Protein 2R2D (pdb70)

Foldseek 3Di:
DWKWKFKAFQAKKKAFCCQQFPCPDDADPVRHDDDTDIDIWTAIKMWIDDPPFIEIEFFFAALQCDDPPHLADVVCCVHMNGDGDNCNGRQNSQVLVVHALVRHQEYEQQAQFHTGCNCVLRHAEHEYEHAPQRVVVLVVCLVVVPNPDRRRNSSVCSNPVDDHNYDHHYQPDAWDAPDVQWIKGWLAAKQHHTGIKIGHQGDVAREAIEGAALHAECQCLDVVHTDRHNRPHHVSSVVSSVVVVVVCVVSVHHYDHNIYPVVSVVDDHNNRHIDD/DFKWKFKAFQAKKKAFCCQFFPCPDDADPVRNPDDTHIDIWTQIKMWIDDPVFIEIEFFFAALQCDDPPHLADPVCCVHMNGDGDNCSGRQNSQVLVVHALVRHQAYEQQAQFHTGCNCLLRRAEHEYEHAVVRVVVLVVCLVVVPNPDRRRNSSVCSNPVHDHNYDHHYQPDAWDDPDVQWIKGWLAAKQHGTGIWIGHQGDVDGEAIEGAALHAECQCLDVVHGDRHNRPHHVSSVVSSVVVCVVCVVSVHHYDHNIYPVVSVPDDHNSGGIGD/DWKWKFKAFQAWKKAFCCQFFPCPDDADPVRHDDDTDIDIWTAIKMWIDDVVAIEIEFFFAALQQDDPPGLAPPVCCVHMNGDGDNCNGRQNLQVLVVHALVRHQAYEQQAQFHTGPNCLLSHAEHEYEHAPQRVVVLVVCLVVVPNPDRRRNSSVCSNPVDDHNYDHDYQPDAWDDPDVQWIKGWLAAKQHGTGIKIGHQTDVAREAIEGAALHAECQCLDVVHTDRHNRPHHVSSVVSSVVVCVVCVVRVHHYDHNIYPVVVVVDDHNNGGIGD/DWKWKFKAFQAWKKAFCCQQFPPPDDADPVRNPDDTHIDIWTAIKMWMDDPVFIEIEFFFAALQQDDVPHLAPPVCCVHMNGDGDNQNGRQNLQVLVVHALVRHQEYEQQAQFHTGCNCLLRHAEHEYEHAPQRVVVLVVCLVVVPNPDRRRNSSVCSNPVHDHNYDHDYQPDAWDDPDVQWIKGWLAAKQHGTGIKIGHQGDPDREAIEGAALHAECQCLDVVHTDRHNRPDHVSSVVSSVVVCVVCVVGPHHYDHRIYPVVSVVDDHNNGGIGD/DFKWKFKAFQAKKKAFCCQQFPPPDDADPVRHPDDTHIDIWTQIKMWMDGPVFIEIEFFFAALQQDDPPGQADPVCCVHMNGDGDNCNGRQNLQVLVVHALARHQAYEQQAQFHGGCNCLLSHAEHEYEHAVQRVVVLVVCLVVVPNPDRRRNSSVCSNPVHDHNYDHHYQPHAWDAPHVQWIKGWLAAKQHGTGIWIGHQDDVDREAIEGAVLHAEVQCLDVVHTDRHNMPHHVSSVVSSVVVVVVCVVRVHHYDHNIYVVVPVPRCHRSNHIDD/DWKWKFKAFQAKKKAFCCQQFPCPDDADPVRNDDDGDIDIWTQIKMWIDDPVFIEIEFFFAALQQDDPPHLADPVCCVHMNGDGDNCNGRQNLQVLVVHALVRHQEYEQQAQFHTGCNCVLRHAEHEYEHAPQRVVVLVVCLVVVPNPDRRRNSSVCSNPVHDHNYDHDYQPRAKDAPDVQWIKGWLAAKQHGTGIWIGHQGDVAREAIEGAALRAEVQCLDVVHTDRHNRPHHVSSVVSSVVVCVVCVVSVHHYDHNIYPVVSVVDDHNNGGIDD

Secondary structure (DSSP, 8-state):
---EEEEEEEEEEEEEHHHHSTTSS---SSSTT----EEEEEEEEEEEE-SS-EEEE---S-TT-SSTT-SS-HHHHHHS-B---TT-SHHHHHHHTT--GGG-SEEE-S--STTTSTTGGG-SSSEEEEEHHHHHHHHHHHHTT--SSSS-HHHHHHHTTS---EEEEPTT--EEEEETTEEEEEEESSSSSSEEEEEEE-SSS-EEEEEETTS--HHHHSSSP---SS-S-HHHHHHHHHHHHHHHHHTTPEEEESS-HHHHHHSPPTTT--B-/---EEEEEEEEEEEEEHHHHSTTSS---SSSTT----EEEEEEEEEEEE-SS-EEEE---S-TT-SSTT-SS-HHHHHHS-B---TT-SHHHHHHHTT--GGG-SEEE-S--STTTSTTGGG-SSSEEEEEHHHHHHHHHHHHTT--SSSS-HHHHHHHHTS--EEEEEPTT--EEEEETTEEEEEEESSSSS-EEEEEEE-SSS-EEEEEETTS--HHHHSSSP---SS-S-HHHHHHHHHHHHHHHHHTTPEEEESS-HHHHHHSPPTTT--B-/---EEEEEEEEEEEEEHHHHSTTSS---SSSTTPPP-EEEEEEEEEEEEETTEEEEE---S-TT-SSTT-SS-HHHHHHS-B---TT-SHHHHHHHTT--GGG-SEEE-S--STTTSTTGGG-SSSEEEEEHHHHHHHHHHHHHT--SSSS-HHHHHHHTTS---EEEEPTT--EEEEETTEEEEEEESSSSSSEEEEEEE-SSS-EEEEEETTS--HHHHSSSP---SS-S-HHHHHHHHHHHHHHHHHHTPEEEESS-HHHHHHSPBTTT--B-/---EEEEEEEEEEEEEGGGTSTTSS---SSSTT----EEEEEEEEEEEE-SS-EEEE---S-TT-SSTT-SS-HHHHHHS-B---TT-SHHHHHHHTT--GGG-SEEE-S--STTTSTTGGG-SSSEEEEEHHHHHHHHHHHHTT--SSSS-HHHHHHHHTS--EEEEEPTT--EEEEETTEEEEEEESSSSS-EEEEEEE-SSS-EEEEEETTS-SHHHHSSSP---SS-S-HHHHHHHHHHHHHHHHHHTPEEEESS-HHHHHHSPBTTT--B-/---EEEEEEEEEEEEEHHHHSTTSS---SSSTT----EEEEEEEEEEEE-SS-EEEE---S-TT-SSTT-SS-HHHHHHS-B---TT-SHHHHHHTTT--GGG-SEEE-S-SSTTTSTTGGG-SSSEEEEEHHHHHHHHHHHHTT--SSSS-HHHHHHHHTS--EEEEEPTT--EEEEETTEEEEEEESSSSSSEEEEEEE-SSS-EEEEEETTS-SHHHHSSSP---SS-S-HHHHHHHHHHHHHHHHTTTPEEEESS-HHHHTTS-BTTS--B-/---EEEEEEEEEEEEEHHHHSTTSS--BTTB------EEEEEEEEEEEE-SS-EEEE---S-TT-SSTT-SS-HHHHHHS-B---TT-SHHHHHHHTT--GGG-SEEE-S--STTTSTTGGG-SSSEEEEEHHHHHHHHHHHHTT--SSSS-HHHHHHHTTS--EEEEEPTT--EEEEETTEEEEEEESSSSS-EEEEEEE-SSS-EEEEEETTS-SHHHHSSSP---SS-S-HHHHHHHHHHHHHHHHTTTPEEEESS-HHHHHHSPPTTT--B-

Sequence (1656 aa):
MGNKLLFVLDLGEIRRVDENFIIANSSTFVTPQQKPTVSSRLIDIPVSAYLIQQCTDDAATVLYDTGCHPEECMGTNGRWPAQSQLNAPYIGASECNLPERLRQLGLSSPDDISTVVLSHLHNDHAGCVEYFGKSRLIAHEDEFATAVVRYFATGDHSSPYIVKDIEAWLATPRNWDLVGRRDERERELAPGVVNLLNFGTGHASSGMLGLAVRLEKQPGFLLVSDACYTATNYGPPARRRAGVLHDTIGYDRTVSHIRRRQYAESRRSLTVLFGHDRREQFASLIKSTDGFYEMGNKLFVLDLGEIRRVDENFIIANSTTFVTPQKKPTVSSRLIDIPVSAYLIQQCTDATVLYDTGCHPEECMGTTNGRWPAQSQLLNAPYIIGASECNLPERLRQLGLSPDDISTVVLSHLHNDHAGCVEYFGKSRRLIAHEDEFATAVVRYFATGDHSSPYIVKDIEAWLATPRNWDLVGRDERRERELAPGVNLLNFGTGHASGMLGLAVRRLEKQPGFLLVSDACYTATNYGPPARRAGVLHDTIGYDRTVSHIRRQYAESRSLTVLLFGHDREQFASLIKSTDGFYEMGNKLFVLDLGEIRVDENFIIANSTFVTPQQKPTVSSSRLIDIPVSAYLIIQCTTDDATVLYDTGCHPECMGTTNGRWPAQSQLNAPYIGASECNLPERLRRQLGLSPDDISTVVLSHLHNDHAGCVEYFGKKSRLIAHEDEFATAVVRRYFATGDHSSPYIVKDIEAWLATPRNWDLVGRDERERELAPGVNNLLNFGTGHASSGMLGLAVRLEKQQPGFLLVSDACYTATNYGPPARRRAGVLHDTIGYDRTVSHIRQYAESRSLTVLFGHDREQFASLIKSTDGFYEMGNKLFVLDLGEIRVDENFIIANSTFVTPQKPTVSSRLIDIPVSAYLIQCTDATVLYDTGCHPECMGTNNGRWPAQQSQLNAPYIGASECNLPERLRQLGLSSPDDISSTVVLSHLHNDHAGCVEYFGKSRLIAHEDEFATAVVRRYFATGDHSSPYIVKDIEAWLATPRNWDLVGRDERERELAPGVNLLNFGTGHASSGMLGLAVRLEKKQQPGFLLVSDACYTATNYGPPARRAGVLHDTIGYDRTVSHIRQYAESSRRSSLTVLFGHDREQFASLIKSTDGFYEMMGGNKLFVLLDLGEIRVDENFIIANSTFVTPQKPTVSSRLIDIPVSAYLIQCTDATVLYDTGCHPECMGTNGRWPAQSQLNAPYIGASECNLPEERLRRQLGLSPDDDDISTVVVLSHLHNDHAGCVEYFGKSRLIAHEDEFATAVRYFATGDHSSPYIVKDIEAWLATTPRNWDLVGRDEEREREELAPGVNLLNFGTGHASSGMLGLAVRRLEKQQPGFLLVSDACYTATNYGPPARRRAGVLHDTIGYDRTVSHIRQYAESRSLTVLFGHDRREQFAASSLLIIKKSTDGFYEMGNKLFVLDLGEIRVDENFIIANSTFVTPQKPTVVSSRLIDIPVSAYLIQCTDDATVLYDTGCHPECMGTNNGRWPAQSQLNAPYIGASECNLPERLRQLGLSPDDISTVVLSHLHNDHAGCVEYFGKSRLIAHEDEFATAVRRYFATGDHSSPYIVKDIEAWLATPRNWDLVGRDERERELAPGVNLLNFGTGHASGMLGLAVRLEKQPGFLLVSDACYTATNYGPPARRAGVLHDTIGYDRTVSHIRQYAESRSLTVLFGHDREQFASLIKSTDGFYE

CATH classification: 3.60.15.10

Solvent-accessible surface area: 70997 Å² total; per-residue (Å²): 197,22,14,72,0,12,0,0,39,1,4,52,12,101,12,43,24,39,93,5,12,36,106,39,37,132,88,43,137,151,122,84,122,77,96,37,152,116,33,34,10,8,0,10,0,13,0,0,51,14,97,110,22,23,1,0,2,4,0,0,7,9,48,113,1,66,38,161,132,5,50,6,31,67,120,33,27,144,93,27,30,32,63,20,58,108,73,11,25,1,13,44,17,0,148,73,37,67,36,49,31,77,68,3,50,14,0,0,0,0,0,1,12,32,9,5,0,0,0,0,40,74,0,44,122,5,102,0,0,0,2,54,35,0,45,60,30,0,39,120,37,61,77,92,38,44,89,95,18,59,9,5,15,92,1,0,91,18,7,69,84,63,127,33,68,54,31,62,2,22,147,135,61,172,88,59,112,41,4,90,20,0,28,3,8,19,19,13,63,0,9,3,16,0,2,1,0,0,3,0,110,19,130,139,52,65,1,8,0,0,0,6,5,1,0,19,14,52,58,1,28,26,117,103,64,105,107,6,11,98,26,127,38,52,94,11,6,52,170,9,4,68,66,0,49,112,17,1,120,73,95,77,13,63,12,4,21,7,6,14,144,154,35,20,79,87,20,22,37,1,69,71,0,17,26,58,190,20,18,57,0,31,0,0,38,2,4,61,13,80,10,1,23,22,33,5,12,33,50,40,36,58,2,4,50,35,33,64,111,54,36,12,142,21,32,45,10,7,0,10,0,13,1,0,53,12,89,92,20,16,2,0,2,4,0,0,8,7,46,104,0,64,38,67,117,8,51,8,35,48,64,37,20,40,36,25,11,34,84,20,67,112,80,12,21,1,7,53,12,0,145,77,52,64,29,49,28,78,67,2,49,10,0,0,0,0,0,2,13,31,8,4,0,0,0,0,38,76,0,42,147,5,105,0,1,0,2,50,33,0,51,60,30,0,38,119,36,59,80,95,38,44,94,101,20,58,9,6,18,99,1,0,100,17,7,73,80,74,126,35,74,55,37,62,2,22,139,134,62,190,63,61,118,40,6,83,12,0,20,2,5,24,18,15,60,1,8,2,13,0,1,1,0,0,1,0,124,20,127,157,59,72,1,7,0,1,1,6,5,1,0,19,14,52,59,0,30,24,118,106,64,104,67,6,9,77,6,70,11,9,34,10,5,53,174,10,3,70,84,0,48,109,14,1,114,74,103,77,13,62,11,4,20,7,5,14,132,120,37,19,81,83,17,83,35,10,80,121,21,82,35,59,173,11,16,46,0,23,0,0,38,1,4,53,12,81,9,1,23,21,32,6,14,32,45,40,33,53,1,10,50,77,84,62,100,59,44,15,145,26,31,34,10,8,0,9,0,13,0,0,44,19,105,150,25,20,3,0,2,4,0,0,7,3,58,115,2,65,37,94,144,6,45,7,33,60,50,34,25,35,36,26,15,34,73,22,46,102,73,11,23,2,22,35,15,0,142,81,48,66,30,51,34,77,68,2,52,12,0,0,0,0,0,1,13,32,8,4,1,0,0,0,39,81,0,44,144,5,102,0,1,0,2,55,33,0,43,61,30,0,40,122,36,61,77,90,39,46,92,99,20,57,9,5,16,103,2,0,96,20,4,66,85,62,130,38,72,55,38,59,1,21,140,131,62,208,95,59,119,49,12,109,20,0,27,1,4,25,18,14,60,1,8,3,18,0,2,1,0,0,2,0,151,18,127,165,64,66,0,7,0,1,1,6,6,1,0,20,14,52,59,0,29,24,107,103,61,100,66,5,8,80,10,75,14,7,31,10,4,52,172,9,3,71,81,0,48,104,11,1,121,77,110,76,14,64,12,3,19,7,6,14,140,151,36,20,79,87,18,77,38,11,82,120,21,89,30,42,200,30,10,76,0,19,0,0,39,2,4,52,12,89,11,43,25,38,92,5,12,35,107,40,33,131,94,35,139,143,122,77,125,64,90,36,152,94,38,31,10,9,0,9,0,10,0,0,53,18,98,100,19,18,1,0,1,3,0,0,7,4,51,109,1,65,36,165,143,7,50,6,31,68,112,31,23,134,93,27,28,34,69,20,54,109,80,10,22,1,15,46,19,1,151,80,48,67,32,47,34,67,74,3,51,12,0,0,0,0,0,2,16,33,9,3,0,0,0,0,39,71,0,41,126,6,103,0,1,0,2,57,26,0,50,45,37,0,41,180,59,62,76,104,42,49,87,102,19,60,9,5,14,99,1,0,97,18,8,70,86,62,126,35,66,53,35,63,1,23,148,134,62,208,88,59,117,40,7,86,21,0,38,3,3,24,20,16,61,1,10,3,18,0,2,0,0,0,4,0,129,2,123,157,67,60,2,10,0,0,0,6,5,2,0,19,12,51,67,1,30,26,115,105,66,105,102,6,11,102,28,126,39,53,97,9,6,52,171,11,4,71,79,0,49,98,11,2,128,79,103,74,13,71,12,2,17,6,6,12,140,149,35,19,80,82,17,77,40,9,76,125,20,87,27,62,222,20,8,49,0,27,1,0,24,2,4,48,11,91,12,44,25,39,93,5,9,32,105,42,37,132,95,46,139,153,125,77,128,64,96,34,149,93,33,34,10,7,0,10,0,12,0,0,48,13,93,100,21,24,0,0,2,4,0,0,7,6,45,99,0,66,38,147,146,6,49,9,33,75,112,36,26,130,98,26,26,28,85,21,52,81,71,16,14,1,14,49,9,0,137,84,50,66,34,48,27,74,69,2,50,15,0,0,0,0,0,1,12,32,10,5,0,0,0,0,36,75,0,31,141,5,113,0,1,0,2,52,32,0,47,61,30,0,40,120,37,63,78,91,40,45,92,102,21,59,10,7,16,98,2,0,96,18,6,69,85,63,125,36,68,55,37,63,2,20,142,131,62,204,97,64,118,39,4,73,23,0,36,2,2,25,19,14,64,1,9,3,17,0,2,0,0,0,2,0,106,13,124,170,73,77,3,7,0,1,0,6,6,0,0,18,11,51,69,1,28,25,113,107,66,104,106,5,11,97,28,126,37,49,98,10,6,54,171,10,4,70,82,0,47,107,10,1,115,72,80,77,11,66,10,4,19,7,5,12,145,144,38,37,63,103,15,87,70,10,65,108,25,94,26,55,188,24,14,74,0,21,0,0,39,2,4,53,13,94,10,42,22,38,93,5,13,34,101,44,38,137,86,46,124,155,122,95,114,61,102,33,150,96,31,33,10,6,0,9,0,13,0,0,55,18,87,106,18,29,1,0,1,3,0,1,8,7,52,112,1,66,40,149,145,4,50,9,35,75,108,37,22,132,94,27,30,36,75,25,61,112,91,10,25,2,12,45,10,0,144,77,42,64,31,52,29,76,69,3,46,12,0,0,0,0,0,2,14,34,7,4,0,0,0,0,37,75,0,40,146,5,100,0,0,0,2,53,30,0,49,53,34,0,38,120,37,62,84,96,40,44,94,99,22,62,10,9,16,97,1,0,94,19,7,76,85,65,126,33,69,54,40,65,2,27,142,135,56,211,88,59,113,37,5,97,19,0,23,3,5,24,17,14,61,1,11,3,18,0,2,0,0,0,2,0,108,19,134,111,42,72,3,8,0,0,0,6,6,2,0,18,12,50,72,1,29,23,121,105,68,103,105,6,11,100,26,124,37,54,97,12,5,49,173,12,4,71,80,0,48,108,16,1,119,76,73,76,14,68,11,4,18,7,6,13,126,149,38,20,79,83,15,6,40,13,57,37,18,77,27,60

Radius of gyration: 41.33 Å; Cα contacts (8 Å, |Δi|>4): 3971; chains: 6; bounding box: 107×118×104 Å

B-factor: mean 35.8, std 9.72, range [11.14, 106.59]

Structure (mmCIF, N/CA/C/O backbone):
data_2R2D
#
_entry.id   2R2D
#
_cell.length_a   79.146
_cell.length_b   158.033
_cell.length_c   80.439
_cell.angle_alpha   90.00
_cell.angle_beta   104.48
_cell.angle_gamma   90.00
#
_symmetry.space_group_name_H-M   'P 1 21 1'
#
loop_
_entity.id
_entity.type
_entity.pdbx_description
1 polymer 'Zn-dependent hydrolases'
2 non-polymer 'ZINC ION'
3 non-polymer 'PHOSPHATE ION'
4 non-polymer GLYCEROL
5 water water
#
loop_
_atom_site.group_PDB
_atom_site.id
_atom_site.type_symbol
_atom_site.label_atom_id
_atom_site.label_alt_id
_atom_site.label_comp_id
_atom_site.label_asym_id
_atom_site.label_entity_id
_atom_site.label_seq_id
_atom_site.pdbx_PDB_ins_code
_atom_site.Cartn_x
_atom_site.Cartn_y
_atom_site.Cartn_z
_atom_site.occupancy
_atom_site.B_iso_or_equiv
_atom_site.auth_seq_id
_atom_site.auth_comp_id
_atom_site.auth_asym_id
_atom_site.auth_atom_id
_atom_site.pdbx_PDB_model_num
ATOM 1 N N . MET A 1 1 ? 25.289 16.402 -5.103 1.00 52.04 1 MET A N 1
ATOM 2 C CA . MET A 1 1 ? 24.692 17.782 -5.096 1.00 51.73 1 MET A CA 1
ATOM 3 C C . MET A 1 1 ? 23.165 17.752 -4.888 1.00 49.57 1 MET A C 1
ATOM 4 O O . MET A 1 1 ? 22.601 18.633 -4.216 1.00 49.38 1 MET A O 1
ATOM 9 N N . GLY A 1 2 ? 22.500 16.755 -5.480 1.00 46.77 2 GLY A N 1
ATOM 10 C CA . GLY A 1 2 ? 21.066 16.569 -5.264 1.00 43.05 2 GLY A CA 1
ATOM 11 C C . GLY A 1 2 ? 20.834 15.929 -3.895 1.00 40.45 2 GLY A C 1
ATOM 12 O O . GLY A 1 2 ? 21.687 15.156 -3.395 1.00 39.36 2 GLY A O 1
ATOM 13 N N . ASN A 1 3 ? 19.698 16.263 -3.281 1.00 38.01 3 ASN A N 1
ATOM 14 C CA . ASN A 1 3 ? 19.323 15.678 -1.989 1.00 35.53 3 ASN A CA 1
ATOM 15 C C . ASN A 1 3 ? 18.950 14.215 -2.192 1.00 34.45 3 ASN A C 1
ATOM 16 O O . ASN A 1 3 ? 18.385 13.866 -3.239 1.00 33.58 3 ASN A O 1
ATOM 21 N N . LYS A 1 4 ? 19.261 13.377 -1.201 1.00 33.23 4 LYS A N 1
ATOM 22 C CA . LYS A 1 4 ? 18.872 11.958 -1.225 1.00 31.39 4 LYS A CA 1
ATOM 23 C C . LYS A 1 4 ? 18.013 11.636 -0.008 1.00 31.40 4 LYS A C 1
ATOM 24 O O . LYS A 1 4 ? 18.390 12.005 1.105 1.00 32.90 4 LYS A O 1
ATOM 30 N N . LEU A 1 5 ? 16.889 10.955 -0.231 1.00 29.11 5 LEU A N 1
ATOM 31 C CA A LEU A 1 5 ? 15.960 10.624 0.854 0.50 28.59 5 LEU A CA 1
ATOM 32 C CA B LEU A 1 5 ? 15.953 10.619 0.840 0.50 28.40 5 LEU A CA 1
ATOM 33 C C . LEU A 1 5 ? 15.847 9.109 0.971 1.00 28.11 5 LEU A C 1
ATOM 34 O O . LEU A 1 5 ? 15.523 8.423 -0.015 1.00 26.73 5 LEU A O 1
ATOM 43 N N . PHE A 1 6 ? 16.119 8.619 2.184 1.00 26.71 6 PHE A N 1
ATOM 44 C CA . PHE A 1 6 ? 16.037 7.218 2.569 1.00 25.94 6 PHE A CA 1
ATOM 45 C C . PHE A 1 6 ? 14.850 7.029 3.503 1.00 25.81 6 PHE A C 1
ATOM 46 O O . PHE A 1 6 ? 14.680 7.778 4.491 1.00 26.85 6 PHE A O 1
ATOM 54 N N . VAL A 1 7 ? 14.052 6.009 3.199 1.00 24.45 7 VAL A N 1
ATOM 55 C CA . VAL A 1 7 ? 12.896 5.652 4.002 1.00 23.96 7 VAL A CA 1
ATOM 56 C C . VAL A 1 7 ? 13.287 4.515 4.953 1.00 23.71 7 VAL A C 1
ATOM 57 O O . VAL A 1 7 ? 13.627 3.411 4.515 1.00 23.55 7 VAL A O 1
ATOM 61 N N . LEU A 1 8 ? 13.215 4.787 6.259 1.00 22.97 8 LEU A N 1
ATOM 62 C CA . LEU A 1 8 ? 13.630 3.807 7.264 1.00 23.08 8 LEU A CA 1
ATOM 63 C C . LEU A 1 8 ? 12.419 3.098 7.888 1.00 24.10 8 LEU A C 1
ATOM 64 O O . LEU A 1 8 ? 11.581 3.740 8.508 1.00 23.87 8 LEU A O 1
ATOM 69 N N . ASP A 1 9 ? 12.351 1.779 7.715 1.00 23.81 9 ASP A N 1
ATOM 70 C CA . ASP A 1 9 ? 11.261 0.950 8.214 1.00 23.23 9 ASP A CA 1
ATOM 71 C C . ASP A 1 9 ? 11.538 0.668 9.679 1.00 23.29 9 ASP A C 1
ATOM 72 O O . ASP A 1 9 ? 12.439 -0.139 10.015 1.00 24.11 9 ASP A O 1
ATOM 77 N N . LEU A 1 10 ? 10.766 1.297 10.547 1.00 22.52 10 LEU A N 1
ATOM 78 C CA . LEU A 1 10 ? 10.978 1.121 11.977 1.00 22.95 10 LEU A CA 1
ATOM 79 C C . LEU A 1 10 ? 9.844 0.344 12.630 1.00 24.45 10 LEU A C 1
ATOM 80 O O . LEU A 1 10 ? 9.522 0.564 13.803 1.00 25.86 10 LEU A O 1
ATOM 85 N N . GLY A 1 11 ? 9.253 -0.574 11.868 1.00 24.81 11 GLY A N 1
ATOM 86 C CA . GLY A 1 11 ? 8.317 -1.560 12.417 1.00 24.82 11 GLY A CA 1
ATOM 87 C C . GLY A 1 11 ? 6.865 -1.130 12.407 1.00 25.25 11 GLY A C 1
ATOM 88 O O . GLY A 1 11 ? 6.444 -0.398 11.530 1.00 24.94 11 GLY A O 1
ATOM 89 N N . GLU A 1 12 ? 6.099 -1.619 13.370 1.00 25.36 12 GLU A N 1
ATOM 90 C CA . GLU A 1 12 ? 4.643 -1.439 13.361 1.00 26.27 12 GLU A CA 1
ATOM 91 C C . GLU A 1 12 ? 4.069 -1.415 14.772 1.00 24.92 12 GLU A C 1
ATOM 92 O O . GLU A 1 12 ? 4.668 -1.942 15.705 1.00 26.32 12 GLU A O 1
ATOM 98 N N . ILE A 1 13 ? 2.891 -0.826 14.902 1.00 24.44 13 ILE A N 1
ATOM 99 C CA . ILE A 1 13 ? 2.123 -0.851 16.165 1.00 23.48 13 ILE A CA 1
ATOM 100 C C . ILE A 1 13 ? 0.744 -1.413 15.864 1.00 24.16 13 ILE A C 1
ATOM 101 O O . ILE A 1 13 ? 0.165 -1.091 14.803 1.00 23.96 13 ILE A O 1
ATOM 106 N N A ARG A 1 14 ? 0.220 -2.207 16.795 0.50 23.65 14 ARG A N 1
ATOM 107 N N B ARG A 1 14 ? 0.201 -2.253 16.754 0.50 24.26 14 ARG A N 1
ATOM 108 C CA A ARG A 1 14 ? -1.124 -2.742 16.708 0.50 23.09 14 ARG A CA 1
ATOM 109 C CA B ARG A 1 14 ? -1.180 -2.748 16.605 0.50 24.50 14 ARG A CA 1
ATOM 110 C C A ARG A 1 14 ? -1.978 -1.881 17.628 0.50 23.24 14 ARG A C 1
ATOM 111 C C B ARG A 1 14 ? -2.084 -2.068 17.630 0.50 24.01 14 ARG A C 1
ATOM 112 O O A ARG A 1 14 ? -1.628 -1.663 18.790 0.50 23.79 14 ARG A O 1
ATOM 113 O O B ARG A 1 14 ? -1.898 -2.200 18.843 0.50 24.35 14 ARG A O 1
ATOM 128 N N . VAL A 1 15 ? -3.092 -1.388 17.114 1.00 23.53 15 VAL A N 1
ATOM 129 C CA . VAL A 1 15 ? -3.911 -0.462 17.879 1.00 24.57 15 VAL A CA 1
ATOM 130 C C . VAL A 1 15 ? -5.334 -0.406 17.342 1.00 25.05 15 VAL A C 1
ATOM 131 O O . VAL A 1 15 ? -5.597 -0.646 16.148 1.00 25.08 15 VAL A O 1
ATOM 135 N N . ASP A 1 16 ? -6.250 -0.058 18.235 1.00 25.61 16 ASP A N 1
ATOM 136 C CA . ASP A 1 16 ? -7.643 0.116 17.886 1.00 26.53 16 ASP A CA 1
ATOM 137 C C . ASP A 1 16 ? -7.756 1.241 16.835 1.00 26.79 16 ASP A C 1
ATOM 138 O O . ASP A 1 16 ? -7.282 2.358 17.039 1.00 26.58 16 ASP A O 1
ATOM 143 N N . GLU A 1 17 ? -8.389 0.922 15.721 1.00 26.81 17 GLU A N 1
ATOM 144 C CA . GLU A 1 17 ? -8.557 1.863 14.617 1.00 28.21 17 GLU A CA 1
ATOM 145 C C . GLU A 1 17 ? -9.206 3.181 15.026 1.00 27.75 17 GLU A C 1
ATOM 146 O O . GLU A 1 17 ? -8.923 4.199 14.406 1.00 26.98 17 GLU A O 1
ATOM 152 N N . ASN A 1 18 ? -10.038 3.154 16.079 1.00 27.99 18 ASN A N 1
ATOM 153 C CA . ASN A 1 18 ? -10.736 4.350 16.574 1.00 28.70 18 ASN A CA 1
ATOM 154 C C . ASN A 1 18 ? -9.769 5.428 17.074 1.00 29.00 18 ASN A C 1
ATOM 155 O O . ASN A 1 18 ? -10.153 6.595 17.194 1.00 29.21 18 ASN A O 1
ATOM 160 N N . PHE A 1 19 ? -8.519 5.057 17.344 1.00 27.25 19 PHE A N 1
ATOM 161 C CA . PHE A 1 19 ? -7.522 6.066 17.739 1.00 27.59 19 PHE A CA 1
ATOM 162 C C . PHE A 1 19 ? -6.961 6.801 16.522 1.00 26.37 19 PHE A C 1
ATOM 163 O O . PHE A 1 19 ? -6.560 7.942 16.606 1.00 26.80 19 PHE A O 1
ATOM 171 N N . ILE A 1 20 ? -6.966 6.111 15.400 1.00 25.90 20 ILE A N 1
ATOM 172 C CA . ILE A 1 20 ? -6.319 6.557 14.168 1.00 25.27 20 ILE A CA 1
ATOM 173 C C . ILE A 1 20 ? -7.304 7.376 13.323 1.00 25.82 20 ILE A C 1
ATOM 174 O O . ILE A 1 20 ? -6.956 8.467 12.832 1.00 24.50 20 ILE A O 1
ATOM 179 N N . ILE A 1 21 ? -8.526 6.852 13.161 1.00 26.19 21 ILE A N 1
ATOM 180 C CA . ILE A 1 21 ? -9.644 7.608 12.551 1.00 26.96 21 ILE A CA 1
ATOM 181 C C . ILE A 1 21 ? -10.810 7.659 13.556 1.00 27.35 21 ILE A C 1
ATOM 182 O O . ILE A 1 21 ? -11.488 6.637 13.800 1.00 27.26 21 ILE A O 1
ATOM 187 N N . ALA A 1 22 ? -11.064 8.836 14.144 1.00 27.79 22 ALA A N 1
ATOM 188 C CA . ALA A 1 22 ? -12.014 8.928 15.249 1.00 27.73 22 ALA A CA 1
ATOM 189 C C . ALA A 1 22 ? -13.391 8.434 14.840 1.00 28.90 22 ALA A C 1
ATOM 190 O O . ALA A 1 22 ? -13.849 8.685 13.698 1.00 29.00 22 ALA A O 1
ATOM 192 N N . ASN A 1 23 ? -14.031 7.731 15.779 1.00 29.55 23 ASN A N 1
ATOM 193 C CA . ASN A 1 23 ? -15.389 7.178 15.611 1.00 30.44 23 ASN A CA 1
ATOM 194 C C . ASN A 1 23 ? -15.587 6.376 14.323 1.00 31.00 23 ASN A C 1
ATOM 195 O O . ASN A 1 23 ? -16.664 6.446 13.706 1.00 31.23 23 ASN A O 1
ATOM 200 N N . SER A 1 24 ? -14.543 5.642 13.898 1.00 31.68 24 SER A N 1
ATOM 201 C CA A SER A 1 24 ? -14.675 4.783 12.721 0.50 32.35 24 SER A CA 1
ATOM 202 C CA B SER A 1 24 ? -14.638 4.744 12.736 0.50 31.88 24 SER A CA 1
ATOM 203 C C . SER A 1 24 ? -15.666 3.663 13.003 1.00 31.92 24 SER A C 1
ATOM 204 O O . SER A 1 24 ? -16.269 3.158 12.089 1.00 33.21 24 SER A O 1
ATOM 209 N N . THR A 1 25 ? -15.820 3.291 14.276 1.00 32.99 25 THR A N 1
ATOM 210 C CA . THR A 1 25 ? -16.826 2.309 14.717 1.00 33.69 25 THR A CA 1
ATOM 211 C C . THR A 1 25 ? -17.443 2.866 15.994 1.00 34.04 25 THR A C 1
ATOM 212 O O . THR A 1 25 ? -16.728 3.355 16.879 1.00 32.91 25 THR A O 1
ATOM 216 N N . PHE A 1 26 ? -18.767 2.762 16.101 1.00 35.14 26 PHE A N 1
ATOM 217 C CA . PHE A 1 26 ? -19.473 3.071 17.340 1.00 35.73 26 PHE A CA 1
ATOM 218 C C . PHE A 1 26 ? -20.763 2.244 17.403 1.00 36.52 26 PHE A C 1
ATOM 219 O O . PHE A 1 26 ? -21.275 1.826 16.364 1.00 35.97 26 PHE A O 1
ATOM 227 N N . VAL A 1 27 ? -21.252 1.985 18.617 1.00 37.87 27 VAL A N 1
ATOM 228 C CA . VAL A 1 27 ? -22.488 1.218 18.782 1.00 38.97 27 VAL A CA 1
ATOM 229 C C . VAL A 1 27 ? -23.720 2.110 18.612 1.00 40.12 27 VAL A C 1
ATOM 230 O O . VAL A 1 27 ? -23.679 3.317 18.909 1.00 39.64 27 VAL A O 1
ATOM 234 N N . THR A 1 28 ? -24.802 1.502 18.116 1.00 41.62 28 THR A N 1
ATOM 235 C CA . THR A 1 28 ? -26.102 2.163 17.943 1.00 43.56 28 THR A CA 1
ATOM 236 C C . THR A 1 28 ? -27.228 1.192 18.351 1.00 44.99 28 THR A C 1
ATOM 237 O O . THR A 1 28 ? -26.984 -0.018 18.482 1.00 44.20 28 THR A O 1
ATOM 241 N N . PRO A 1 29 ? -28.458 1.710 18.560 1.00 46.54 29 PRO A N 1
ATOM 242 C CA . PRO A 1 29 ? -29.611 0.828 18.847 1.00 47.78 29 PRO A CA 1
ATOM 243 C C . PRO A 1 29 ? -29.750 -0.438 17.978 1.00 49.08 29 PRO A C 1
ATOM 244 O O . PRO A 1 29 ? -30.049 -1.523 18.530 1.00 49.09 29 PRO A O 1
ATOM 248 N N . GLN A 1 30 ? -29.544 -0.320 16.663 1.00 49.87 30 GLN A N 1
ATOM 249 C CA A GLN A 1 30 ? -29.666 -1.488 15.796 0.50 50.92 30 GLN A CA 1
ATOM 250 C CA B GLN A 1 30 ? -29.645 -1.461 15.737 0.50 50.51 30 GLN A CA 1
ATOM 251 C C . GLN A 1 30 ? -28.393 -2.332 15.773 1.00 51.06 30 GLN A C 1
ATOM 252 O O . GLN A 1 30 ? -28.448 -3.516 15.464 1.00 51.33 30 GLN A O 1
ATOM 263 N N . LYS A 1 31 ? -27.254 -1.724 16.120 1.00 51.39 31 LYS A N 1
ATOM 264 C CA . LYS A 1 31 ? -25.990 -2.456 16.202 1.00 51.80 31 LYS A CA 1
ATOM 265 C C . LYS A 1 31 ? -25.336 -2.238 17.574 1.00 50.91 31 LYS A C 1
ATOM 266 O O . LYS A 1 31 ? -24.272 -1.599 17.679 1.00 50.42 31 LYS A O 1
ATOM 272 N N . PRO A 1 32 ? -25.968 -2.781 18.632 1.00 50.04 32 PRO A N 1
ATOM 273 C CA . PRO A 1 32 ? -25.588 -2.403 19.986 1.00 49.86 32 PRO A CA 1
ATOM 274 C C . PRO A 1 32 ? -24.301 -3.027 20.524 1.00 49.67 32 PRO A C 1
ATOM 275 O O . PRO A 1 32 ? -23.830 -2.616 21.589 1.00 49.83 32 PRO A O 1
ATOM 279 N N . THR A 1 33 ? -23.742 -4.006 19.816 1.00 49.70 33 THR A N 1
ATOM 280 C CA . THR A 1 33 ? -22.576 -4.729 20.335 1.00 49.93 33 THR A CA 1
ATOM 281 C C . THR A 1 33 ? -21.391 -4.908 19.365 1.00 49.45 33 THR A C 1
ATOM 282 O O . THR A 1 33 ? -20.507 -5.715 19.634 1.00 49.84 33 THR A O 1
ATOM 286 N N . VAL A 1 34 ? -21.358 -4.149 18.272 1.00 48.76 34 VAL A N 1
ATOM 287 C CA . VAL A 1 34 ? -20.217 -4.187 17.350 1.00 48.40 34 VAL A CA 1
ATOM 288 C C . VAL A 1 34 ? -18.913 -3.789 18.072 1.00 47.28 34 VAL A C 1
ATOM 289 O O . VAL A 1 34 ? -18.895 -2.862 18.892 1.00 47.75 34 VAL A O 1
ATOM 293 N N . SER A 1 35 ? -17.845 -4.529 17.783 1.00 45.80 35 SER A N 1
ATOM 294 C CA . SER A 1 35 ? -16.528 -4.247 18.301 1.00 43.58 35 SER A CA 1
ATOM 295 C C . SER A 1 35 ? -15.761 -3.443 17.238 1.00 42.02 35 SER A C 1
ATOM 296 O O . SER A 1 35 ? -15.963 -3.640 16.028 1.00 41.36 35 SER A O 1
ATOM 299 N N . SER A 1 36 ? -14.910 -2.519 17.684 1.00 38.78 36 SER A N 1
ATOM 300 C CA . SER A 1 36 ? -13.956 -1.881 16.778 1.00 36.93 36 SER A CA 1
ATOM 301 C C . SER A 1 36 ? -12.922 -2.934 16.354 1.00 36.07 36 SER A C 1
ATOM 302 O O . SER A 1 36 ? -12.954 -4.064 16.851 1.00 37.04 36 SER A O 1
ATOM 305 N N . ARG A 1 37 ? -12.011 -2.586 15.449 1.00 34.79 37 ARG A N 1
ATOM 306 C CA . ARG A 1 37 ? -10.964 -3.531 15.066 1.00 33.17 37 ARG A CA 1
ATOM 307 C C . ARG A 1 37 ? -9.561 -2.988 15.266 1.00 31.48 37 ARG A C 1
ATOM 308 O O . ARG A 1 37 ? -9.332 -1.764 15.273 1.00 30.24 37 ARG A O 1
ATOM 316 N N . LEU A 1 38 ? -8.635 -3.933 15.415 1.00 29.49 38 LEU A N 1
ATOM 317 C CA . LEU A 1 38 ? -7.235 -3.643 15.535 1.00 28.44 38 LEU A CA 1
ATOM 318 C C . LEU A 1 38 ? -6.625 -3.539 14.145 1.00 27.80 38 LEU A C 1
ATOM 319 O O . LEU A 1 38 ? -6.960 -4.327 13.248 1.00 28.27 38 LEU A O 1
ATOM 324 N N . ILE A 1 39 ? -5.747 -2.551 13.969 1.00 26.84 39 ILE A N 1
ATOM 325 C CA . ILE A 1 39 ? -5.023 -2.333 12.707 1.00 26.76 39 ILE A CA 1
ATOM 326 C C . ILE A 1 39 ? -3.534 -2.197 13.003 1.00 26.34 39 ILE A C 1
ATOM 327 O O . ILE A 1 39 ? -3.140 -1.828 14.118 1.00 27.12 39 ILE A O 1
ATOM 332 N N . ASP A 1 40 ? -2.713 -2.576 12.032 1.00 25.90 40 ASP A N 1
ATOM 333 C CA . ASP A 1 40 ? -1.273 -2.538 12.178 1.00 26.18 40 ASP A CA 1
ATOM 334 C C . ASP A 1 40 ? -0.778 -1.339 11.360 1.00 26.69 40 ASP A C 1
ATOM 335 O O . ASP A 1 40 ? -1.046 -1.225 10.151 1.00 26.88 40 ASP A O 1
ATOM 340 N N . ILE A 1 41 ? -0.091 -0.420 12.025 1.00 26.06 41 ILE A N 1
ATOM 341 C CA . ILE A 1 41 ? 0.318 0.817 11.377 1.00 25.52 41 ILE A CA 1
ATOM 342 C C . ILE A 1 41 ? 1.842 0.902 11.389 1.00 24.61 41 ILE A C 1
ATOM 343 O O . ILE A 1 41 ? 2.480 0.499 12.362 1.00 23.68 41 ILE A O 1
ATOM 348 N N . PRO A 1 42 ? 2.427 1.399 10.291 1.00 23.75 42 PRO A N 1
ATOM 349 C CA . PRO A 1 42 ? 3.868 1.469 10.179 1.00 23.70 42 PRO A CA 1
ATOM 350 C C . PRO A 1 42 ? 4.462 2.619 11.009 1.00 23.29 42 PRO A C 1
ATOM 351 O O . PRO A 1 42 ? 3.830 3.686 11.159 1.00 22.86 42 PRO A O 1
ATOM 355 N N . VAL A 1 43 ? 5.642 2.365 11.555 1.00 21.71 43 VAL A N 1
ATOM 356 C CA . VAL A 1 43 ? 6.476 3.396 12.195 1.00 21.54 43 VAL A CA 1
ATOM 357 C C . VAL A 1 43 ? 7.704 3.587 11.300 1.00 22.30 43 VAL A C 1
ATOM 358 O O . VAL A 1 43 ? 8.379 2.582 10.923 1.00 22.05 43 VAL A O 1
ATOM 362 N N . SER A 1 44 ? 8.018 4.847 10.993 1.00 21.97 44 SER A N 1
ATOM 363 C CA . SER A 1 44 ? 9.094 5.132 10.062 1.00 21.91 44 SER A CA 1
ATOM 364 C C . SER A 1 44 ? 9.900 6.363 10.486 1.00 22.58 44 SER A C 1
ATOM 365 O O . SER A 1 44 ? 9.485 7.110 11.391 1.00 22.08 44 SER A O 1
ATOM 368 N N . ALA A 1 45 ? 11.048 6.549 9.842 1.00 21.86 45 ALA A N 1
ATOM 369 C CA . ALA A 1 45 ? 11.838 7.790 9.949 1.00 21.88 45 ALA A CA 1
ATOM 370 C C . ALA A 1 45 ? 12.494 7.995 8.584 1.00 22.88 45 ALA A C 1
ATOM 371 O O . ALA A 1 45 ? 12.430 7.080 7.729 1.00 23.54 45 ALA A O 1
ATOM 373 N N . TYR A 1 46 ? 13.080 9.172 8.358 1.00 22.50 46 TYR A N 1
ATOM 374 C CA . TYR A 1 46 ? 13.581 9.557 7.009 1.00 23.42 46 TYR A CA 1
ATOM 375 C C . TYR A 1 46 ? 14.951 10.118 7.167 1.00 24.38 46 TYR A C 1
ATOM 376 O O . TYR A 1 46 ? 15.176 10.947 8.062 1.00 25.10 46 TYR A O 1
ATOM 385 N N . LEU A 1 47 ? 15.884 9.685 6.311 1.00 24.73 47 LEU A N 1
ATOM 386 C CA . LEU A 1 47 ? 17.219 10.222 6.393 1.00 25.64 47 LEU A CA 1
ATOM 387 C C . LEU A 1 47 ? 17.417 11.028 5.129 1.00 26.57 47 LEU A C 1
ATOM 388 O O . LEU A 1 47 ? 17.155 10.514 4.037 1.00 27.12 47 LEU A O 1
ATOM 393 N N . ILE A 1 48 ? 17.879 12.274 5.263 1.00 26.81 48 ILE A N 1
ATOM 394 C CA . ILE A 1 48 ? 18.107 13.123 4.087 1.00 28.34 48 ILE A CA 1
ATOM 395 C C . ILE A 1 48 ? 19.600 13.421 4.037 1.00 29.90 48 ILE A C 1
ATOM 396 O O . ILE A 1 48 ? 20.146 13.994 4.977 1.00 27.21 48 ILE A O 1
ATOM 401 N N . GLN A 1 49 ? 20.283 12.998 2.967 1.00 31.47 49 GLN A N 1
ATOM 402 C CA A GLN A 1 49 ? 21.681 13.390 2.782 0.50 34.35 49 GLN A CA 1
ATOM 403 C CA B GLN A 1 49 ? 21.680 13.382 2.765 0.50 34.27 49 GLN A CA 1
ATOM 404 C C . GLN A 1 49 ? 21.709 14.582 1.839 1.00 35.29 49 GLN A C 1
ATOM 405 O O . GLN A 1 49 ? 21.109 14.554 0.749 1.00 35.74 49 GLN A O 1
ATOM 416 N N . CYS A 1 50 ? 22.362 15.644 2.283 1.00 36.82 50 CYS A N 1
ATOM 417 C CA . CYS A 1 50 ? 22.558 16.817 1.462 1.00 39.86 50 CYS A CA 1
ATOM 418 C C . CYS A 1 50 ? 24.059 16.992 1.348 1.00 40.58 50 CYS A C 1
ATOM 419 O O . CYS A 1 50 ? 24.817 16.423 2.137 1.00 40.97 50 CYS A O 1
ATOM 422 N N . THR A 1 51 ? 24.505 17.761 0.368 1.00 41.84 51 THR A N 1
ATOM 423 C CA . THR A 1 51 ? 25.946 18.014 0.218 1.00 42.69 51 THR A CA 1
ATOM 424 C C . THR A 1 51 ? 26.636 18.382 1.544 1.00 42.01 51 THR A C 1
ATOM 425 O O . THR A 1 51 ? 27.724 17.857 1.840 1.00 43.11 51 THR A O 1
ATOM 429 N N A ASP A 1 52 ? 25.988 19.249 2.322 0.40 41.19 52 ASP A N 1
ATOM 430 N N B ASP A 1 52 ? 26.039 19.276 2.339 0.60 41.12 52 ASP A N 1
ATOM 431 C CA A ASP A 1 52 ? 26.575 19.813 3.536 0.40 40.37 52 ASP A CA 1
ATOM 432 C CA B ASP A 1 52 ? 26.716 19.724 3.572 0.60 40.37 52 ASP A CA 1
ATOM 433 C C A ASP A 1 52 ? 26.263 19.030 4.810 0.40 39.46 52 ASP A C 1
ATOM 434 C C B ASP A 1 52 ? 25.915 19.508 4.864 0.60 39.24 52 ASP A C 1
ATOM 435 O O A ASP A 1 52 ? 27.124 18.856 5.674 0.40 39.26 52 ASP A O 1
ATOM 436 O O B ASP A 1 52 ? 26.027 20.289 5.814 0.60 38.53 52 ASP A O 1
ATOM 445 N N A ALA A 1 53 ? 25.031 18.550 4.921 0.40 38.04 53 ALA A N 1
ATOM 446 N N B ALA A 1 53 ? 25.144 18.417 4.894 0.60 37.65 53 ALA A N 1
ATOM 447 C CA A ALA A 1 53 ? 24.574 17.958 6.169 0.40 36.32 53 ALA A CA 1
ATOM 448 C CA B ALA A 1 53 ? 24.300 18.057 6.040 0.60 35.99 53 ALA A CA 1
ATOM 449 C C A ALA A 1 53 ? 23.758 16.690 5.944 0.40 35.34 53 ALA A C 1
ATOM 450 C C B ALA A 1 53 ? 23.801 16.613 5.904 0.60 35.00 53 ALA A C 1
ATOM 451 O O A ALA A 1 53 ? 23.335 16.399 4.821 0.40 34.50 53 ALA A O 1
ATOM 452 O O B ALA A 1 53 ? 23.658 16.107 4.793 0.60 33.85 53 ALA A O 1
ATOM 455 N N . THR A 1 54 ? 23.541 15.956 7.037 1.00 34.16 54 THR A N 1
ATOM 456 C CA . THR A 1 54 ? 22.777 14.710 7.048 1.00 32.91 54 THR A CA 1
ATOM 457 C C . THR A 1 54 ? 21.669 14.937 8.081 1.00 31.06 54 THR A C 1
ATOM 458 O O . THR A 1 54 ? 21.970 15.189 9.242 1.00 30.25 54 THR A O 1
ATOM 462 N N . VAL A 1 55 ? 20.418 14.893 7.638 1.00 28.82 55 VAL A N 1
ATOM 463 C CA . VAL A 1 55 ? 19.270 15.272 8.478 1.00 27.55 55 VAL A CA 1
ATOM 464 C C . VAL A 1 55 ? 18.405 14.028 8.695 1.00 26.99 55 VAL A C 1
ATOM 465 O O . VAL A 1 55 ? 18.089 13.327 7.728 1.00 27.68 55 VAL A O 1
ATOM 469 N N . LEU A 1 56 ? 18.030 13.751 9.948 1.00 26.29 56 LEU A N 1
ATOM 470 C CA . LEU A 1 56 ? 17.106 12.666 10.210 1.00 26.10 56 LEU A CA 1
ATOM 471 C C . LEU A 1 56 ? 15.765 13.269 10.671 1.00 25.53 56 LEU A C 1
ATOM 472 O O . LEU A 1 56 ? 15.729 14.208 11.457 1.00 25.42 56 LEU A O 1
ATOM 477 N N . TYR A 1 57 ? 14.671 12.755 10.150 1.00 24.83 57 TYR A N 1
ATOM 478 C CA . TYR A 1 57 ? 13.370 13.211 10.596 1.00 23.63 57 TYR A CA 1
ATOM 479 C C . TYR A 1 57 ? 12.736 12.043 11.303 1.00 22.48 57 TYR A C 1
ATOM 480 O O . TYR A 1 57 ? 12.467 10.996 10.682 1.00 21.83 57 TYR A O 1
ATOM 489 N N . ASP A 1 58 ? 12.481 12.251 12.594 1.00 21.61 58 ASP A N 1
ATOM 490 C CA . ASP A 1 58 ? 11.953 11.245 13.515 1.00 21.39 58 ASP A CA 1
ATOM 491 C C . ASP A 1 58 ? 12.942 10.097 13.795 1.00 21.94 58 ASP A C 1
ATOM 492 O O . ASP A 1 58 ? 13.997 9.958 13.131 1.00 21.56 58 ASP A O 1
ATOM 497 N N . THR A 1 59 ? 12.607 9.301 14.812 1.00 21.46 59 THR A N 1
ATOM 498 C CA . THR A 1 59 ? 13.540 8.264 15.311 1.00 22.02 59 THR A CA 1
ATOM 499 C C . THR A 1 59 ? 12.937 6.909 15.696 1.00 21.77 59 THR A C 1
ATOM 500 O O . THR A 1 59 ? 13.659 6.035 16.180 1.00 21.50 59 THR A O 1
ATOM 504 N N . GLY A 1 60 ? 11.630 6.728 15.520 1.00 21.48 60 GLY A N 1
ATOM 505 C CA . GLY A 1 60 ? 10.998 5.425 15.844 1.00 21.23 60 GLY A CA 1
ATOM 506 C C . GLY A 1 60 ? 10.861 5.226 17.344 1.00 22.31 60 GLY A C 1
ATOM 507 O O . GLY A 1 60 ? 10.996 6.199 18.136 1.00 22.95 60 GLY A O 1
ATOM 508 N N . CYS A 1 61 ? 10.561 3.984 17.716 1.00 22.78 61 CYS A N 1
ATOM 509 C CA . CYS A 1 61 ? 10.476 3.541 19.132 1.00 23.32 61 CYS A CA 1
ATOM 510 C C . CYS A 1 61 ? 11.847 3.226 19.696 1.00 24.30 61 CYS A C 1
ATOM 511 O O . CYS A 1 61 ? 12.791 2.890 18.942 1.00 23.40 61 CYS A O 1
ATOM 514 N N . HIS A 1 62 ? 11.949 3.252 21.028 1.00 24.32 62 HIS A N 1
ATOM 515 C CA . HIS A 1 62 ? 13.165 2.803 21.651 1.00 26.35 62 HIS A CA 1
ATOM 516 C C . HIS A 1 62 ? 13.298 1.314 21.309 1.00 26.61 62 HIS A C 1
ATOM 517 O O . HIS A 1 62 ? 12.283 0.613 21.259 1.00 27.25 62 HIS A O 1
ATOM 524 N N . PRO A 1 63 ? 14.517 0.849 21.007 1.00 27.66 63 PRO A N 1
ATOM 525 C CA . PRO A 1 63 ? 14.597 -0.561 20.614 1.00 28.24 63 PRO A CA 1
ATOM 526 C C . PRO A 1 63 ? 14.090 -1.491 21.726 1.00 28.86 63 PRO A C 1
ATOM 527 O O . PRO A 1 63 ? 13.628 -2.600 21.448 1.00 28.70 63 PRO A O 1
ATOM 531 N N . GLU A 1 64 ? 14.157 -1.027 22.969 1.00 28.88 64 GLU A N 1
ATOM 532 C CA A GLU A 1 64 ? 13.686 -1.833 24.095 0.80 30.43 64 GLU A CA 1
ATOM 533 C CA B GLU A 1 64 ? 13.700 -1.823 24.105 0.20 29.18 64 GLU A CA 1
ATOM 534 C C . GLU A 1 64 ? 12.397 -1.290 24.702 1.00 29.74 64 GLU A C 1
ATOM 535 O O . GLU A 1 64 ? 12.216 -1.297 25.917 1.00 29.10 64 GLU A O 1
ATOM 546 N N . CYS A 1 65 ? 11.484 -0.845 23.831 1.00 28.81 65 CYS A N 1
ATOM 547 C CA . CYS A 1 65 ? 10.216 -0.294 24.268 1.00 28.38 65 CYS A CA 1
ATOM 548 C C . CYS A 1 65 ? 9.324 -1.360 24.936 1.00 28.76 65 CYS A C 1
ATOM 549 O O . CYS A 1 65 ? 8.630 -1.058 25.897 1.00 28.46 65 CYS A O 1
ATOM 552 N N . MET A 1 66 ? 9.390 -2.597 24.445 1.00 28.13 66 MET A N 1
ATOM 553 C CA . MET A 1 66 ? 8.566 -3.706 24.956 1.00 28.02 66 MET A CA 1
ATOM 554 C C . MET A 1 66 ? 9.330 -4.575 25.950 1.00 28.78 66 MET A C 1
ATOM 555 O O . MET A 1 66 ? 10.554 -4.685 25.883 1.00 28.93 66 MET A O 1
ATOM 560 N N . GLY A 1 67 ? 8.583 -5.216 26.843 1.00 29.52 67 GLY A N 1
ATOM 561 C CA . GLY A 1 67 ? 9.158 -6.210 27.739 1.00 29.17 67 GLY A CA 1
ATOM 562 C C . GLY A 1 67 ? 9.015 -5.859 29.208 1.00 30.76 67 GLY A C 1
ATOM 563 O O . GLY A 1 67 ? 8.589 -4.760 29.572 1.00 29.73 67 GLY A O 1
ATOM 564 N N . THR A 1 68 ? 9.430 -6.791 30.049 1.00 30.94 68 THR A N 1
ATOM 565 C CA . THR A 1 68 ? 9.228 -6.672 31.492 1.00 32.91 68 THR A CA 1
ATOM 566 C C . THR A 1 68 ? 9.968 -5.478 32.072 1.00 33.49 68 THR A C 1
ATOM 567 O O . THR A 1 68 ? 9.487 -4.888 33.047 1.00 34.62 68 THR A O 1
ATOM 571 N N . ASN A 1 69 ? 11.125 -5.133 31.504 1.00 34.79 69 ASN A N 1
ATOM 572 C CA . ASN A 1 69 ? 11.820 -3.874 31.868 1.00 35.06 69 ASN A CA 1
ATOM 573 C C . ASN A 1 69 ? 11.901 -2.966 30.637 1.00 34.90 69 ASN A C 1
ATOM 574 O O . ASN A 1 69 ? 12.879 -2.234 30.421 1.00 36.10 69 ASN A O 1
ATOM 579 N N . GLY A 1 70 ? 10.853 -3.035 29.830 1.00 33.41 70 GLY A N 1
ATOM 580 C CA . GLY A 1 70 ? 10.751 -2.211 28.626 1.00 32.59 70 GLY A CA 1
ATOM 581 C C . GLY A 1 70 ? 10.492 -0.753 28.979 1.00 31.78 70 GLY A C 1
ATOM 582 O O . GLY A 1 70 ? 10.007 -0.423 30.085 1.00 31.16 70 GLY A O 1
ATOM 583 N N . ARG A 1 71 ? 10.809 0.131 28.049 1.00 29.75 71 ARG A N 1
ATOM 584 C CA . ARG A 1 71 ? 10.637 1.563 28.285 1.00 28.72 71 ARG A CA 1
ATOM 585 C C . ARG A 1 71 ? 9.169 1.987 28.382 1.00 28.03 71 ARG A C 1
ATOM 586 O O . ARG A 1 71 ? 8.824 2.917 29.097 1.00 26.94 71 ARG A O 1
ATOM 594 N N . TRP A 1 72 ? 8.304 1.289 27.664 1.00 26.88 72 TRP A N 1
ATOM 595 C CA . TRP A 1 72 ? 6.899 1.635 27.682 1.00 26.16 72 TRP A CA 1
ATOM 596 C C . TRP A 1 72 ? 6.200 1.079 28.928 1.00 26.65 72 TRP A C 1
ATOM 597 O O . TRP A 1 72 ? 6.397 -0.076 29.291 1.00 27.57 72 TRP A O 1
ATOM 608 N N . PRO A 1 73 ? 5.307 1.883 29.530 1.00 26.85 73 PRO A N 1
ATOM 609 C CA . PRO A 1 73 ? 4.539 1.372 30.666 1.00 27.13 73 PRO A CA 1
ATOM 610 C C . PRO A 1 73 ? 3.705 0.163 30.227 1.00 27.25 73 PRO A C 1
ATOM 611 O O . PRO A 1 73 ? 3.321 0.024 29.029 1.00 26.58 73 PRO A O 1
ATOM 615 N N . ALA A 1 74 ? 3.441 -0.720 31.175 1.00 27.28 74 ALA A N 1
ATOM 616 C CA . ALA A 1 74 ? 2.740 -1.953 30.856 1.00 27.78 74 ALA A CA 1
ATOM 617 C C . ALA A 1 74 ? 1.417 -1.679 30.152 1.00 27.83 74 ALA A C 1
ATOM 618 O O . ALA A 1 74 ? 1.027 -2.413 29.246 1.00 28.10 74 ALA A O 1
ATOM 620 N N . GLN A 1 75 ? 0.722 -0.611 30.560 1.00 27.92 75 GLN A N 1
ATOM 621 C CA . GLN A 1 75 ? -0.576 -0.313 29.977 1.00 28.67 75 GLN A CA 1
ATOM 622 C C . GLN A 1 75 ? -0.480 -0.104 28.462 1.00 28.56 75 GLN A C 1
ATOM 623 O O . GLN A 1 75 ? -1.310 -0.599 27.712 1.00 28.33 75 GLN A O 1
ATOM 629 N N . SER A 1 76 ? 0.545 0.636 28.036 1.00 28.20 76 SER A N 1
ATOM 630 C CA . SER A 1 76 ? 0.817 0.839 26.611 1.00 28.24 76 SER A CA 1
ATOM 631 C C . SER A 1 76 ? 1.252 -0.450 25.933 1.00 27.66 76 SER A C 1
ATOM 632 O O . SER A 1 76 ? 0.872 -0.697 24.784 1.00 28.58 76 SER A O 1
ATOM 635 N N . GLN A 1 77 ? 2.080 -1.254 26.603 1.00 27.16 77 GLN A N 1
ATOM 636 C CA . GLN A 1 77 ? 2.527 -2.514 26.020 1.00 27.48 77 GLN A CA 1
ATOM 637 C C . GLN A 1 77 ? 1.342 -3.420 25.757 1.00 28.38 77 GLN A C 1
ATOM 638 O O . GLN A 1 77 ? 1.261 -4.022 24.676 1.00 29.50 77 GLN A O 1
ATOM 644 N N . LEU A 1 78 ? 0.423 -3.496 26.733 1.00 27.73 78 LEU A N 1
ATOM 645 C CA . LEU A 1 78 ? -0.799 -4.293 26.612 1.00 29.46 78 LEU A CA 1
ATOM 646 C C . LEU A 1 78 ? -1.780 -3.728 25.584 1.00 28.50 78 LEU A C 1
ATOM 647 O O . LEU A 1 78 ? -2.385 -4.494 24.826 1.00 29.55 78 LEU A O 1
ATOM 652 N N . ASN A 1 79 ? -1.959 -2.403 25.575 1.00 27.57 79 ASN A N 1
ATOM 653 C CA . ASN A 1 79 ? -3.067 -1.777 24.824 1.00 27.01 79 ASN A CA 1
ATOM 654 C C . ASN A 1 79 ? -2.772 -1.472 23.361 1.00 26.82 79 ASN A C 1
ATOM 655 O O . ASN A 1 79 ? -3.667 -1.508 22.509 1.00 26.15 79 ASN A O 1
ATOM 660 N N . ALA A 1 80 ? -1.527 -1.115 23.087 1.00 25.57 80 ALA A N 1
ATOM 661 C CA . ALA A 1 80 ? -1.101 -0.785 21.709 1.00 25.58 80 ALA A CA 1
ATOM 662 C C . ALA A 1 80 ? 0.374 -1.147 21.518 1.00 25.19 80 ALA A C 1
ATOM 663 O O . ALA A 1 80 ? 1.259 -0.277 21.483 1.00 25.61 80 ALA A O 1
ATOM 665 N N . PRO A 1 81 ? 0.661 -2.465 21.445 1.00 25.43 81 PRO A N 1
ATOM 666 C CA . PRO A 1 81 ? 2.038 -2.938 21.428 1.00 24.75 81 PRO A CA 1
ATOM 667 C C . PRO A 1 81 ? 2.805 -2.579 20.155 1.00 25.59 81 PRO A C 1
ATOM 668 O O . PRO A 1 81 ? 2.227 -2.530 19.056 1.00 24.84 81 PRO A O 1
ATOM 672 N N . TYR A 1 82 ? 4.096 -2.368 20.314 1.00 24.56 82 TYR A N 1
ATOM 673 C CA . TYR A 1 82 ? 5.020 -2.385 19.187 1.00 25.58 82 TYR A CA 1
ATOM 674 C C . TYR A 1 82 ? 5.211 -3.844 18.788 1.00 26.26 82 TYR A C 1
ATOM 675 O O . TYR A 1 82 ? 5.439 -4.703 19.665 1.00 26.41 82 TYR A O 1
ATOM 684 N N . ILE A 1 83 ? 5.119 -4.125 17.484 1.00 26.52 83 ILE A N 1
ATOM 685 C CA . ILE A 1 83 ? 5.215 -5.481 16.961 1.00 28.42 83 ILE A CA 1
ATOM 686 C C . ILE A 1 83 ? 6.221 -5.565 15.805 1.00 29.48 83 ILE A C 1
ATOM 687 O O . ILE A 1 83 ? 6.147 -6.497 14.986 1.00 31.14 83 ILE A O 1
ATOM 692 N N . GLY A 1 84 ? 7.118 -4.586 15.703 1.00 29.03 84 GLY A N 1
ATOM 693 C CA . GLY A 1 84 ? 8.119 -4.593 14.628 1.00 31.11 84 GLY A CA 1
ATOM 694 C C . GLY A 1 84 ? 9.088 -5.750 14.799 1.00 31.89 84 GLY A C 1
ATOM 695 O O . GLY A 1 84 ? 9.320 -6.234 15.926 1.00 31.55 84 GLY A O 1
ATOM 696 N N . ALA A 1 85 ? 9.675 -6.192 13.691 1.00 33.65 85 ALA A N 1
ATOM 697 C CA . ALA A 1 85 ? 10.699 -7.231 13.732 1.00 34.78 85 ALA A CA 1
ATOM 698 C C . ALA A 1 85 ? 12.002 -6.679 14.305 1.00 35.74 85 ALA A C 1
ATOM 699 O O . ALA A 1 85 ? 12.155 -5.474 14.481 1.00 34.15 85 ALA A O 1
ATOM 701 N N . SER A 1 86 ? 12.951 -7.574 14.573 1.00 36.24 86 SER A N 1
ATOM 702 C CA . SER A 1 86 ? 14.158 -7.230 15.324 1.00 37.02 86 SER A CA 1
ATOM 703 C C . SER A 1 86 ? 15.036 -6.126 14.699 1.00 35.80 86 SER A C 1
ATOM 704 O O . SER A 1 86 ? 15.680 -5.358 15.423 1.00 36.72 86 SER A O 1
ATOM 707 N N . GLU A 1 87 ? 15.100 -6.080 13.371 1.00 34.76 87 GLU A N 1
ATOM 708 C CA . GLU A 1 87 ? 15.957 -5.109 12.659 1.00 32.95 87 GLU A CA 1
ATOM 709 C C . GLU A 1 87 ? 15.302 -3.734 12.527 1.00 31.25 87 GLU A C 1
ATOM 710 O O . GLU A 1 87 ? 15.949 -2.756 12.078 1.00 28.93 87 GLU A O 1
ATOM 716 N N . CYS A 1 88 ? 14.028 -3.654 12.906 1.00 28.77 88 CYS A N 1
ATOM 717 C CA . CYS A 1 88 ? 13.244 -2.453 12.623 1.00 28.77 88 CYS A CA 1
ATOM 718 C C . CYS A 1 88 ? 13.428 -1.384 13.697 1.00 28.07 88 CYS A C 1
ATOM 719 O O . CYS A 1 88 ? 12.463 -0.909 14.306 1.00 27.98 88 CYS A O 1
ATOM 722 N N . ASN A 1 89 ? 14.669 -0.959 13.868 1.00 27.92 89 ASN A N 1
ATOM 723 C CA . ASN A 1 89 ? 14.992 0.049 14.874 1.00 28.55 89 ASN A CA 1
ATOM 724 C C . ASN A 1 89 ? 16.007 0.986 14.289 1.00 28.38 89 ASN A C 1
ATOM 725 O O . ASN A 1 89 ? 16.786 0.590 13.410 1.00 28.09 89 ASN A O 1
ATOM 730 N N . LEU A 1 90 ? 16.006 2.225 14.770 1.00 28.22 90 LEU A N 1
ATOM 731 C CA . LEU A 1 90 ? 16.810 3.264 14.139 1.00 28.49 90 LEU A CA 1
ATOM 732 C C . LEU A 1 90 ? 18.321 2.980 14.126 1.00 28.97 90 LEU A C 1
ATOM 733 O O . LEU A 1 90 ? 18.936 3.104 13.071 1.00 27.67 90 LEU A O 1
ATOM 738 N N . PRO A 1 91 ? 18.927 2.605 15.275 1.00 29.29 91 PRO A N 1
ATOM 739 C CA . PRO A 1 91 ? 20.364 2.258 15.250 1.00 29.93 91 PRO A CA 1
ATOM 740 C C . PRO A 1 91 ? 20.733 1.211 14.189 1.00 29.70 91 PRO A C 1
ATOM 741 O O . PRO A 1 91 ? 21.740 1.377 13.495 1.00 29.78 91 PRO A O 1
ATOM 745 N N . GLU A 1 92 ? 19.926 0.168 14.042 1.00 29.76 92 GLU A N 1
ATOM 746 C CA . GLU A 1 92 ? 20.192 -0.866 13.035 1.00 29.84 92 GLU A CA 1
ATOM 747 C C . GLU A 1 92 ? 20.034 -0.329 11.601 1.00 28.97 92 GLU A C 1
ATOM 748 O O . GLU A 1 92 ? 20.874 -0.607 10.718 1.00 29.04 92 GLU A O 1
ATOM 754 N N . ARG A 1 93 ? 18.985 0.454 11.372 1.00 27.57 93 ARG A N 1
ATOM 755 C CA . ARG A 1 93 ? 18.713 1.016 10.034 1.00 26.91 93 ARG A CA 1
ATOM 756 C C . ARG A 1 93 ? 19.837 1.940 9.601 1.00 27.72 93 ARG A C 1
ATOM 757 O O . ARG A 1 93 ? 20.187 1.966 8.409 1.00 27.74 93 ARG A O 1
ATOM 765 N N . LEU A 1 94 ? 20.411 2.679 10.556 1.00 27.92 94 LEU A N 1
ATOM 766 C CA . LEU A 1 94 ? 21.582 3.521 10.269 1.00 29.21 94 LEU A CA 1
ATOM 767 C C . LEU A 1 94 ? 22.818 2.668 9.991 1.00 30.61 94 LEU A C 1
ATOM 768 O O . LEU A 1 94 ? 23.585 2.970 9.072 1.00 30.34 94 LEU A O 1
ATOM 773 N N . ARG A 1 95 ? 22.995 1.620 10.786 1.00 31.84 95 ARG A N 1
ATOM 774 C CA . ARG A 1 95 ? 24.134 0.701 10.662 1.00 34.22 95 ARG A CA 1
ATOM 775 C C . ARG A 1 95 ? 24.152 0.117 9.257 1.00 34.04 95 ARG A C 1
ATOM 776 O O . ARG A 1 95 ? 25.213 0.055 8.609 1.00 34.51 95 ARG A O 1
ATOM 784 N N . GLN A 1 96 ? 22.972 -0.305 8.797 1.00 33.79 96 GLN A N 1
ATOM 785 C CA . GLN A 1 96 ? 22.777 -0.866 7.455 1.00 33.57 96 GLN A CA 1
ATOM 786 C C . GLN A 1 96 ? 23.227 0.084 6.363 1.00 33.32 96 GLN A C 1
ATOM 787 O O . GLN A 1 96 ? 23.619 -0.360 5.272 1.00 32.34 96 GLN A O 1
ATOM 793 N N . LEU A 1 97 ? 23.156 1.388 6.637 1.00 32.72 97 LEU A N 1
ATOM 794 C CA . LEU A 1 97 ? 23.606 2.382 5.671 1.00 33.03 97 LEU A CA 1
ATOM 795 C C . LEU A 1 97 ? 25.047 2.841 5.930 1.00 33.51 97 LEU A C 1
ATOM 796 O O . LEU A 1 97 ? 25.521 3.800 5.309 1.00 33.91 97 LEU A O 1
ATOM 801 N N . GLY A 1 98 ? 25.726 2.167 6.854 1.00 34.33 98 GLY A N 1
ATOM 802 C CA . GLY A 1 98 ? 27.094 2.540 7.242 1.00 34.59 98 GLY A CA 1
ATOM 803 C C . GLY A 1 98 ? 27.216 3.840 8.033 1.00 35.31 98 GLY A C 1
ATOM 804 O O . GLY A 1 98 ? 28.249 4.528 7.955 1.00 35.18 98 GLY A O 1
ATOM 805 N N . LEU A 1 99 ? 26.170 4.182 8.802 1.00 34.69 99 LEU A N 1
ATOM 806 C CA . LEU A 1 99 ? 26.125 5.436 9.550 1.00 34.83 99 LEU A CA 1
ATOM 807 C C . LEU A 1 99 ? 25.970 5.155 11.040 1.00 34.19 99 LEU A C 1
ATOM 808 O O . LEU A 1 99 ? 25.406 4.139 11.445 1.00 34.81 99 LEU A O 1
ATOM 813 N N . SER A 1 100 ? 26.496 6.060 11.844 1.00 33.55 100 SER A N 1
ATOM 814 C CA A SER A 1 100 ? 26.316 6.042 13.293 0.50 33.36 100 SER A CA 1
ATOM 815 C CA B SER A 1 100 ? 26.268 6.012 13.279 0.50 33.52 100 SER A CA 1
ATOM 816 C C . SER A 1 100 ? 25.523 7.287 13.661 1.00 33.32 100 SER A C 1
ATOM 817 O O . SER A 1 100 ? 25.469 8.247 12.857 1.00 32.93 100 SER A O 1
ATOM 822 N N . PRO A 1 101 ? 24.907 7.307 14.869 1.00 33.57 101 PRO A N 1
ATOM 823 C CA . PRO A 1 101 ? 24.255 8.566 15.308 1.00 33.33 101 PRO A CA 1
ATOM 824 C C . PRO A 1 101 ? 25.095 9.841 15.124 1.00 33.99 101 PRO A C 1
ATOM 825 O O . PRO A 1 101 ? 24.568 10.881 14.720 1.00 32.21 101 PRO A O 1
ATOM 829 N N . ASP A 1 102 ? 26.399 9.749 15.376 1.00 35.79 102 ASP A N 1
ATOM 830 C CA . ASP A 1 102 ? 27.282 10.902 15.246 1.00 35.94 102 ASP A CA 1
ATOM 831 C C . ASP A 1 102 ? 27.520 11.379 13.825 1.00 36.28 102 ASP A C 1
ATOM 832 O O . ASP A 1 102 ? 28.010 12.490 13.637 1.00 36.54 102 ASP A O 1
ATOM 837 N N . ASP A 1 103 ? 27.153 10.549 12.843 1.00 34.54 103 ASP A N 1
ATOM 838 C CA . ASP A 1 103 ? 27.145 10.941 11.431 1.00 34.12 103 ASP A CA 1
ATOM 839 C C . ASP A 1 103 ? 25.981 11.867 11.063 1.00 32.76 103 ASP A C 1
ATOM 840 O O . ASP A 1 103 ? 25.995 12.509 10.000 1.00 32.77 103 ASP A O 1
ATOM 845 N N . ILE A 1 104 ? 24.966 11.920 11.923 1.00 30.60 104 ILE A N 1
ATOM 846 C CA . ILE A 1 104 ? 23.806 12.784 11.657 1.00 29.51 104 ILE A CA 1
ATOM 847 C C . ILE A 1 104 ? 24.095 14.207 12.171 1.00 29.01 104 ILE A C 1
ATOM 848 O O . ILE A 1 104 ? 24.431 14.373 13.332 1.00 29.60 104 ILE A O 1
ATOM 853 N N . SER A 1 105 ? 23.964 15.205 11.303 1.00 28.42 105 SER A N 1
ATOM 854 C CA . SER A 1 105 ? 24.178 16.627 11.650 1.00 29.09 105 SER A CA 1
ATOM 855 C C . SER A 1 105 ? 23.040 17.120 12.559 1.00 28.66 105 SER A C 1
ATOM 856 O O . SER A 1 105 ? 23.278 17.718 13.616 1.00 28.36 105 SER A O 1
ATOM 859 N N . THR A 1 106 ? 21.810 16.807 12.152 1.00 27.36 106 THR A N 1
ATOM 860 C CA . THR A 1 106 ? 20.583 17.360 12.733 1.00 27.36 106 THR A CA 1
ATOM 861 C C . THR A 1 106 ? 19.509 16.295 12.773 1.00 27.61 106 THR A C 1
ATOM 862 O O . THR A 1 106 ? 19.244 15.617 11.756 1.00 26.13 106 THR A O 1
ATOM 866 N N . VAL A 1 107 ? 18.901 16.117 13.951 1.00 26.47 107 VAL A N 1
ATOM 867 C CA . VAL A 1 107 ? 17.679 15.316 14.012 1.00 26.28 107 VAL A CA 1
ATOM 868 C C . VAL A 1 107 ? 16.479 16.188 14.267 1.00 25.00 107 VAL A C 1
ATOM 869 O O . VAL A 1 107 ? 16.488 17.022 15.180 1.00 25.95 107 VAL A O 1
ATOM 873 N N . VAL A 1 108 ? 15.540 16.110 13.347 1.00 23.16 108 VAL A N 1
ATOM 874 C CA . VAL A 1 108 ? 14.314 16.873 13.458 1.00 22.95 108 VAL A CA 1
ATOM 875 C C . VAL A 1 108 ? 13.282 15.958 14.117 1.00 22.54 108 VAL A C 1
ATOM 876 O O . VAL A 1 108 ? 12.941 14.924 13.568 1.00 23.22 108 VAL A O 1
ATOM 880 N N . LEU A 1 109 ? 12.817 16.334 15.305 1.00 22.86 109 LEU A N 1
ATOM 881 C CA . LEU A 1 109 ? 11.743 15.573 15.974 1.00 22.61 109 LEU A CA 1
ATOM 882 C C . LEU A 1 109 ? 10.423 16.209 15.586 1.00 23.07 109 LEU A C 1
ATOM 883 O O . LEU A 1 109 ? 10.175 17.352 15.930 1.00 22.69 109 LEU A O 1
ATOM 888 N N . SER A 1 110 ? 9.578 15.456 14.862 1.00 22.34 110 SER A N 1
ATOM 889 C CA . SER A 1 110 ? 8.247 15.936 14.507 1.00 21.62 110 SER A CA 1
ATOM 890 C C . SER A 1 110 ? 7.518 16.348 15.779 1.00 21.47 110 SER A C 1
ATOM 891 O O . SER A 1 110 ? 6.809 17.344 15.782 1.00 22.44 110 SER A O 1
ATOM 894 N N . HIS A 1 111 ? 7.733 15.581 16.843 1.00 21.56 111 HIS A N 1
ATOM 895 C CA . HIS A 1 111 ? 7.207 15.877 18.187 1.00 21.53 111 HIS A CA 1
ATOM 896 C C . HIS A 1 111 ? 7.808 14.832 19.109 1.00 21.68 111 HIS A C 1
ATOM 897 O O . HIS A 1 111 ? 8.613 13.996 18.655 1.00 21.98 111 HIS A O 1
ATOM 904 N N . LEU A 1 112 ? 7.461 14.866 20.396 1.00 20.62 112 LEU A N 1
ATOM 905 C CA . LEU A 1 112 ? 8.235 14.056 21.327 1.00 20.54 112 LEU A CA 1
ATOM 906 C C . LEU A 1 112 ? 7.539 12.826 21.915 1.00 21.43 112 LEU A C 1
ATOM 907 O O . LEU A 1 112 ? 7.932 12.353 22.983 1.00 22.15 112 LEU A O 1
ATOM 912 N N . HIS A 1 113 ? 6.548 12.313 21.193 1.00 20.31 113 HIS A N 1
ATOM 913 C CA . HIS A 1 113 ? 5.844 11.084 21.555 1.00 20.86 113 HIS A CA 1
ATOM 914 C C . HIS A 1 113 ? 6.644 9.800 21.353 1.00 21.96 113 HIS A C 1
ATOM 915 O O . HIS A 1 113 ? 7.624 9.736 20.586 1.00 22.56 113 HIS A O 1
ATOM 922 N N . ASN A 1 114 ? 6.151 8.768 22.034 1.00 22.43 114 ASN A N 1
ATOM 923 C CA . ASN A 1 114 ? 6.662 7.388 22.055 1.00 22.53 114 ASN A CA 1
ATOM 924 C C . ASN A 1 114 ? 7.378 6.859 20.805 1.00 22.39 114 ASN A C 1
ATOM 925 O O . ASN A 1 114 ? 8.574 6.513 20.851 1.00 24.11 114 ASN A O 1
ATOM 930 N N . ASP A 1 115 ? 6.652 6.779 19.707 1.00 22.31 115 ASP A N 1
ATOM 931 C CA . ASP A 1 115 ? 7.207 6.138 18.504 1.00 22.80 115 ASP A CA 1
ATOM 932 C C . ASP A 1 115 ? 7.778 7.131 17.490 1.00 22.59 115 ASP A C 1
ATOM 933 O O . ASP A 1 115 ? 7.928 6.797 16.292 1.00 23.66 115 ASP A O 1
ATOM 938 N N . HIS A 1 116 ? 8.179 8.304 17.991 1.00 22.85 116 HIS A N 1
ATOM 939 C CA . HIS A 1 116 ? 8.860 9.339 17.199 1.00 22.87 116 HIS A CA 1
ATOM 940 C C . HIS A 1 116 ? 10.196 9.826 17.774 1.00 22.63 116 HIS A C 1
ATOM 941 O O . HIS A 1 116 ? 11.117 10.135 17.025 1.00 22.06 116 HIS A O 1
ATOM 948 N N . ALA A 1 117 ? 10.299 9.873 19.098 1.00 22.09 117 ALA A N 1
ATOM 949 C CA . ALA A 1 117 ? 11.488 10.392 19.779 1.00 23.12 117 ALA A CA 1
ATOM 950 C C . ALA A 1 117 ? 12.163 9.265 20.591 1.00 23.34 117 ALA A C 1
ATOM 951 O O . ALA A 1 117 ? 13.034 9.514 21.430 1.00 23.56 117 ALA A O 1
ATOM 953 N N . GLY A 1 118 ? 11.774 8.029 20.315 1.00 23.22 118 GLY A N 1
ATOM 954 C CA . GLY A 1 118 ? 12.266 6.867 21.060 1.00 22.71 118 GLY A CA 1
ATOM 955 C C . GLY A 1 118 ? 13.775 6.643 21.037 1.00 23.35 118 GLY A C 1
ATOM 956 O O . GLY A 1 118 ? 14.314 6.017 21.929 1.00 23.35 118 GLY A O 1
ATOM 957 N N . CYS A 1 119 ? 14.467 7.136 20.011 1.00 23.82 119 CYS A N 1
ATOM 958 C CA . CYS A 1 119 ? 15.903 6.979 19.948 1.00 23.78 119 CYS A CA 1
ATOM 959 C C . CYS A 1 119 ? 16.694 8.279 20.166 1.00 23.98 119 CYS A C 1
ATOM 960 O O . CYS A 1 119 ? 17.868 8.355 19.822 1.00 25.24 119 CYS A O 1
ATOM 963 N N . VAL A 1 120 ? 16.070 9.309 20.739 1.00 24.24 120 VAL A N 1
ATOM 964 C CA . VAL A 1 120 ? 16.797 10.579 20.932 1.00 23.94 120 VAL A CA 1
ATOM 965 C C . VAL A 1 120 ? 18.080 10.378 21.766 1.00 24.83 120 VAL A C 1
ATOM 966 O O . VAL A 1 120 ? 19.081 11.093 21.580 1.00 26.32 120 VAL A O 1
ATOM 970 N N . GLU A 1 121 ? 18.048 9.418 22.687 1.00 25.32 121 GLU A N 1
ATOM 971 C CA . GLU A 1 121 ? 19.172 9.212 23.622 1.00 27.61 121 GLU A CA 1
ATOM 972 C C . GLU A 1 121 ? 20.446 8.703 22.954 1.00 28.37 121 GLU A C 1
ATOM 973 O O . GLU A 1 121 ? 21.502 8.638 23.586 1.00 29.16 121 GLU A O 1
ATOM 979 N N . TYR A 1 122 ? 20.351 8.351 21.676 1.00 29.30 122 TYR A N 1
ATOM 980 C CA . TYR A 1 122 ? 21.500 7.862 20.942 1.00 29.93 122 TYR A CA 1
ATOM 981 C C . TYR A 1 122 ? 22.311 9.021 20.409 1.00 29.86 122 TYR A C 1
ATOM 982 O O . TYR A 1 122 ? 23.422 8.827 19.936 1.00 30.73 122 TYR A O 1
ATOM 991 N N . PHE A 1 123 ? 21.751 10.225 20.466 1.00 29.74 123 PHE A N 1
ATOM 992 C CA . PHE A 1 123 ? 22.381 11.381 19.834 1.00 30.15 123 PHE A CA 1
ATOM 993 C C . PHE A 1 123 ? 22.958 12.310 20.899 1.00 30.58 123 PHE A C 1
ATOM 994 O O . PHE A 1 123 ? 22.254 13.136 21.491 1.00 30.88 123 PHE A O 1
ATOM 1002 N N . GLY A 1 124 ? 24.244 12.127 21.163 1.00 32.71 124 GLY A N 1
ATOM 1003 C CA . GLY A 1 124 ? 24.957 12.949 22.138 1.00 33.05 124 GLY A CA 1
ATOM 1004 C C . GLY A 1 124 ? 25.666 14.153 21.531 1.00 33.87 124 GLY A C 1
ATOM 1005 O O . GLY A 1 124 ? 26.186 15.003 22.262 1.00 34.35 124 GLY A O 1
ATOM 1006 N N . LYS A 1 125 ? 25.695 14.235 20.202 1.00 33.70 125 LYS A N 1
ATOM 1007 C CA . LYS A 1 125 ? 26.356 15.343 19.525 1.00 33.65 125 LYS A CA 1
ATOM 1008 C C . LYS A 1 125 ? 25.433 16.089 18.566 1.00 32.41 125 LYS A C 1
ATOM 1009 O O . LYS A 1 125 ? 25.545 17.302 18.432 1.00 32.82 125 LYS A O 1
ATOM 1015 N N . SER A 1 126 ? 24.561 15.359 17.866 1.00 29.63 126 SER A N 1
ATOM 1016 C CA . SER A 1 126 ? 23.735 15.941 16.795 1.00 28.48 126 SER A CA 1
ATOM 1017 C C . SER A 1 126 ? 22.841 17.041 17.342 1.00 28.24 126 SER A C 1
ATOM 1018 O O . SER A 1 126 ? 22.413 16.975 18.498 1.00 27.49 126 SER A O 1
ATOM 1021 N N . ARG A 1 127 ? 22.556 18.038 16.507 1.00 27.97 127 ARG A N 1
ATOM 1022 C CA . ARG A 1 127 ? 21.595 19.061 16.841 1.00 28.41 127 ARG A CA 1
ATOM 1023 C C . ARG A 1 127 ? 20.231 18.403 16.922 1.00 27.76 127 ARG A C 1
ATOM 1024 O O . ARG A 1 127 ? 19.824 17.650 16.014 1.00 28.33 127 ARG A O 1
ATOM 1032 N N . LEU A 1 128 ? 19.525 18.644 18.015 1.00 26.02 128 LEU A N 1
ATOM 1033 C CA . LEU A 1 128 ? 18.217 18.011 18.193 1.00 25.04 128 LEU A CA 1
ATOM 1034 C C . LEU A 1 128 ? 17.160 19.096 18.082 1.00 25.57 128 LEU A C 1
ATOM 1035 O O . LEU A 1 128 ? 17.033 19.953 18.971 1.00 25.65 128 LEU A O 1
ATOM 1040 N N . ILE A 1 129 ? 16.440 19.111 16.978 1.00 24.78 129 ILE A N 1
ATOM 1041 C CA . ILE A 1 129 ? 15.444 20.162 16.777 1.00 24.55 129 ILE A CA 1
ATOM 1042 C C . ILE A 1 129 ? 14.071 19.645 17.148 1.00 24.78 129 ILE A C 1
ATOM 1043 O O . ILE A 1 129 ? 13.591 18.642 16.563 1.00 24.64 129 ILE A O 1
ATOM 1048 N N . ALA A 1 130 ? 13.424 20.354 18.084 1.00 23.91 130 ALA A N 1
ATOM 1049 C CA . ALA A 1 130 ? 12.077 20.007 18.551 1.00 23.07 130 ALA A CA 1
ATOM 1050 C C . ALA A 1 130 ? 11.387 21.321 18.834 1.00 23.12 130 ALA A C 1
ATOM 1051 O O . ALA A 1 130 ? 12.051 22.329 19.167 1.00 23.93 130 ALA A O 1
ATOM 1053 N N . HIS A 1 131 ? 10.064 21.327 18.759 1.00 22.21 131 HIS A N 1
ATOM 1054 C CA . HIS A 1 131 ? 9.292 22.553 19.059 1.00 22.34 131 HIS A CA 1
ATOM 1055 C C . HIS A 1 131 ? 9.415 22.868 20.573 1.00 22.73 131 HIS A C 1
ATOM 1056 O O . HIS A 1 131 ? 9.397 21.943 21.394 1.00 22.59 131 HIS A O 1
ATOM 1063 N N . GLU A 1 132 ? 9.575 24.145 20.940 1.00 22.92 132 GLU A N 1
ATOM 1064 C CA . GLU A 1 132 ? 9.806 24.484 22.360 1.00 25.36 132 GLU A CA 1
ATOM 1065 C C . GLU A 1 132 ? 8.664 24.012 23.257 1.00 25.51 132 GLU A C 1
ATOM 1066 O O . GLU A 1 132 ? 8.923 23.551 24.362 1.00 26.27 132 GLU A O 1
ATOM 1072 N N . ASP A 1 133 ? 7.428 24.109 22.773 1.00 25.71 133 ASP A N 1
ATOM 1073 C CA . ASP A 1 133 ? 6.276 23.719 23.580 1.00 26.77 133 ASP A CA 1
ATOM 1074 C C . ASP A 1 133 ? 6.177 22.210 23.733 1.00 25.77 133 ASP A C 1
ATOM 1075 O O . ASP A 1 133 ? 5.713 21.692 24.757 1.00 26.29 133 ASP A O 1
ATOM 1080 N N . GLU A 1 134 ? 6.669 21.510 22.732 1.00 24.61 134 GLU A N 1
ATOM 1081 C CA . GLU A 1 134 ? 6.691 20.075 22.746 1.00 24.57 134 GLU A CA 1
ATOM 1082 C C . GLU A 1 134 ? 7.736 19.580 23.768 1.00 24.75 134 GLU A C 1
ATOM 1083 O O . GLU A 1 134 ? 7.479 18.645 24.529 1.00 24.54 134 GLU A O 1
ATOM 1089 N N . PHE A 1 135 ? 8.918 20.192 23.768 1.00 24.07 135 PHE A N 1
ATOM 1090 C CA . PHE A 1 135 ? 9.916 19.954 24.798 1.00 24.35 135 PHE A CA 1
ATOM 1091 C C . PHE A 1 135 ? 9.367 20.220 26.206 1.00 24.21 135 PHE A C 1
ATOM 1092 O O . PHE A 1 135 ? 9.508 19.364 27.081 1.00 24.03 135 PHE A O 1
ATOM 1100 N N . ALA A 1 136 ? 8.740 21.384 26.415 1.00 25.20 136 ALA A N 1
ATOM 1101 C CA . ALA A 1 136 ? 8.173 21.741 27.740 1.00 25.37 136 ALA A CA 1
ATOM 1102 C C . ALA A 1 136 ? 7.167 20.658 28.200 1.00 25.90 136 ALA A C 1
ATOM 1103 O O . ALA A 1 136 ? 7.213 20.184 29.367 1.00 26.42 136 ALA A O 1
ATOM 1105 N N . THR A 1 137 ? 6.289 20.236 27.288 1.00 24.54 137 THR A N 1
ATOM 1106 C CA . THR A 1 137 ? 5.269 19.222 27.627 1.00 24.65 137 THR A CA 1
ATOM 1107 C C . THR A 1 137 ? 5.902 17.904 28.041 1.00 23.94 137 THR A C 1
ATOM 1108 O O . THR A 1 137 ? 5.593 17.343 29.112 1.00 23.47 137 THR A O 1
ATOM 1112 N N . ALA A 1 138 ? 6.830 17.429 27.222 1.00 23.44 138 ALA A N 1
ATOM 1113 C CA . ALA A 1 138 ? 7.470 16.135 27.477 1.00 24.11 138 ALA A CA 1
ATOM 1114 C C . ALA A 1 138 ? 8.151 16.124 28.863 1.00 23.99 138 ALA A C 1
ATOM 1115 O O . ALA A 1 138 ? 7.960 15.179 29.639 1.00 24.40 138 ALA A O 1
ATOM 1117 N N A VAL A 1 139 ? 8.931 17.166 29.154 0.50 23.94 139 VAL A N 1
ATOM 1118 N N B VAL A 1 139 ? 8.933 17.164 29.174 0.50 24.03 139 VAL A N 1
ATOM 1119 C CA A VAL A 1 139 ? 9.637 17.251 30.423 0.50 23.82 139 VAL A CA 1
ATOM 1120 C CA B VAL A 1 139 ? 9.642 17.203 30.456 0.50 23.95 139 VAL A CA 1
ATOM 1121 C C A VAL A 1 139 ? 8.625 17.258 31.580 0.50 24.40 139 VAL A C 1
ATOM 1122 C C B VAL A 1 139 ? 8.701 17.425 31.646 0.50 24.70 139 VAL A C 1
ATOM 1123 O O A VAL A 1 139 ? 8.849 16.591 32.595 0.50 23.64 139 VAL A O 1
ATOM 1124 O O B VAL A 1 139 ? 9.073 17.111 32.771 0.50 24.35 139 VAL A O 1
ATOM 1131 N N . ARG A 1 140 ? 7.502 17.958 31.406 1.00 23.52 140 ARG A N 1
ATOM 1132 C CA . ARG A 1 140 ? 6.476 18.033 32.465 1.00 26.12 140 ARG A CA 1
ATOM 1133 C C . ARG A 1 140 ? 5.941 16.640 32.829 1.00 26.29 140 ARG A C 1
ATOM 1134 O O . ARG A 1 140 ? 5.875 16.280 34.023 1.00 25.35 140 ARG A O 1
ATOM 1142 N N . TYR A 1 141 ? 5.667 15.816 31.816 1.00 26.16 141 TYR A N 1
ATOM 1143 C CA . TYR A 1 141 ? 5.249 14.423 32.076 1.00 26.52 141 TYR A CA 1
ATOM 1144 C C . TYR A 1 141 ? 6.325 13.635 32.806 1.00 27.02 141 TYR A C 1
ATOM 1145 O O . TYR A 1 141 ? 6.018 12.890 33.735 1.00 27.25 141 TYR A O 1
ATOM 1154 N N . PHE A 1 142 ? 7.578 13.795 32.388 1.00 27.58 142 PHE A N 1
ATOM 1155 C CA . PHE A 1 142 ? 8.685 13.124 33.057 1.00 28.12 142 PHE A CA 1
ATOM 1156 C C . PHE A 1 142 ? 8.811 13.606 34.517 1.00 28.72 142 PHE A C 1
ATOM 1157 O O . PHE A 1 142 ? 8.928 12.773 35.454 1.00 29.80 142 PHE A O 1
ATOM 1165 N N . ALA A 1 143 ? 8.769 14.925 34.709 1.00 28.18 143 ALA A N 1
ATOM 1166 C CA . ALA A 1 143 ? 9.039 15.536 36.036 1.00 28.82 143 ALA A CA 1
ATOM 1167 C C . ALA A 1 143 ? 8.010 15.134 37.081 1.00 28.99 143 ALA A C 1
ATOM 1168 O O . ALA A 1 143 ? 8.301 15.138 38.288 1.00 29.56 143 ALA A O 1
ATOM 1170 N N . THR A 1 144 ? 6.801 14.843 36.612 1.00 29.07 144 THR A N 1
ATOM 1171 C CA . THR A 1 144 ? 5.665 14.453 37.472 1.00 29.92 144 THR A CA 1
ATOM 1172 C C . THR A 1 144 ? 5.434 12.931 37.519 1.00 30.11 144 THR A C 1
ATOM 1173 O O . THR A 1 144 ? 4.488 12.458 38.167 1.00 29.88 144 THR A O 1
ATOM 1177 N N . GLY A 1 145 ? 6.316 12.186 36.857 1.00 30.45 145 GLY A N 1
ATOM 1178 C CA . GLY A 1 145 ? 6.224 10.737 36.713 1.00 30.30 145 GLY A CA 1
ATOM 1179 C C . GLY A 1 145 ? 4.876 10.281 36.171 1.00 30.51 145 GLY A C 1
ATOM 1180 O O . GLY A 1 145 ? 4.318 9.280 36.641 1.00 30.82 145 GLY A O 1
ATOM 1181 N N . ASP A 1 146 ? 4.345 11.037 35.214 1.00 29.55 146 ASP A N 1
ATOM 1182 C CA . ASP A 1 146 ? 3.017 10.792 34.655 1.00 28.35 146 ASP A CA 1
ATOM 1183 C C . ASP A 1 146 ? 3.137 9.955 33.382 1.00 28.45 146 ASP A C 1
ATOM 1184 O O . ASP A 1 146 ? 3.647 10.443 32.363 1.00 27.04 146 ASP A O 1
ATOM 1189 N N . HIS A 1 147 ? 2.639 8.717 33.455 1.00 29.11 147 HIS A N 1
ATOM 1190 C CA . HIS A 1 147 ? 2.773 7.695 32.405 1.00 29.94 147 HIS A CA 1
ATOM 1191 C C . HIS A 1 147 ? 1.560 7.623 31.517 1.00 28.81 147 HIS A C 1
ATOM 1192 O O . HIS A 1 147 ? 1.476 6.736 30.648 1.00 28.29 147 HIS A O 1
ATOM 1199 N N . SER A 1 148 ? 0.632 8.553 31.700 1.00 28.43 148 SER A N 1
ATOM 1200 C CA . SER A 1 148 ? -0.698 8.417 31.123 1.00 28.55 148 SER A CA 1
ATOM 1201 C C . SER A 1 148 ? -0.868 8.850 29.671 1.00 28.38 148 SER A C 1
ATOM 1202 O O . SER A 1 148 ? -1.980 8.761 29.132 1.00 29.16 148 SER A O 1
ATOM 1205 N N . SER A 1 149 ? 0.208 9.337 29.050 1.00 27.18 149 SER A N 1
ATOM 1206 C CA . SER A 1 149 ? 0.122 9.908 27.706 1.00 25.04 149 SER A CA 1
ATOM 1207 C C . SER A 1 149 ? 1.098 9.162 26.785 1.00 24.51 149 SER A C 1
ATOM 1208 O O . SER A 1 149 ? 1.784 8.245 27.232 1.00 24.08 149 SER A O 1
ATOM 1211 N N . PRO A 1 150 ? 1.135 9.531 25.484 1.00 23.52 150 PRO A N 1
ATOM 1212 C CA . PRO A 1 150 ? 2.147 8.931 24.591 1.00 24.02 150 PRO A CA 1
ATOM 1213 C C . PRO A 1 150 ? 3.588 9.385 24.865 1.00 23.25 150 PRO A C 1
ATOM 1214 O O . PRO A 1 150 ? 4.491 8.949 24.158 1.00 23.73 150 PRO A O 1
ATOM 1218 N N . TYR A 1 151 ? 3.791 10.310 25.809 1.00 23.76 151 TYR A N 1
ATOM 1219 C CA . TYR A 1 151 ? 5.138 10.658 26.280 1.00 23.57 151 TYR A CA 1
ATOM 1220 C C . TYR A 1 151 ? 5.668 9.532 27.180 1.00 23.85 151 TYR A C 1
ATOM 1221 O O . TYR A 1 151 ? 4.994 9.094 28.123 1.00 22.93 151 TYR A O 1
ATOM 1230 N N . ILE A 1 152 ? 6.852 9.052 26.854 1.00 23.08 152 ILE A N 1
ATOM 1231 C CA . ILE A 1 152 ? 7.480 7.938 27.570 1.00 23.16 152 ILE A CA 1
ATOM 1232 C C . ILE A 1 152 ? 8.469 8.455 28.624 1.00 23.12 152 ILE A C 1
ATOM 1233 O O . ILE A 1 152 ? 9.595 8.877 28.319 1.00 21.86 152 ILE A O 1
ATOM 1238 N N . VAL A 1 153 ? 8.012 8.434 29.874 1.00 23.78 153 VAL A N 1
ATOM 1239 C CA . VAL A 1 153 ? 8.800 8.899 31.003 1.00 24.93 153 VAL A CA 1
ATOM 1240 C C . VAL A 1 153 ? 10.236 8.339 31.011 1.00 24.27 153 VAL A C 1
ATOM 1241 O O . VAL A 1 153 ? 11.228 9.103 31.139 1.00 25.18 153 VAL A O 1
ATOM 1245 N N . LYS A 1 154 ? 10.361 7.027 30.836 1.00 24.52 154 LYS A N 1
ATOM 1246 C CA . LYS A 1 154 ? 11.669 6.381 30.858 1.00 26.23 154 LYS A CA 1
ATOM 1247 C C . LYS A 1 154 ? 12.581 6.768 29.699 1.00 25.89 154 LYS A C 1
ATOM 1248 O O . LYS A 1 154 ? 13.811 6.809 29.883 1.00 27.19 154 LYS A O 1
ATOM 1254 N N . ASP A 1 155 ? 12.006 7.066 28.525 1.00 25.31 155 ASP A N 1
ATOM 1255 C CA . ASP A 1 155 ? 12.813 7.612 27.410 1.00 25.01 155 ASP A CA 1
ATOM 1256 C C . ASP A 1 155 ? 13.247 9.035 27.745 1.00 25.17 155 ASP A C 1
ATOM 1257 O O . ASP A 1 155 ? 14.412 9.366 27.606 1.00 25.07 155 ASP A O 1
ATOM 1262 N N . ILE A 1 156 ? 12.317 9.870 28.227 1.00 24.55 156 ILE A N 1
ATOM 1263 C CA . ILE A 1 156 ? 12.659 11.251 28.551 1.00 24.40 156 ILE A CA 1
ATOM 1264 C C . ILE A 1 156 ? 13.780 11.306 29.610 1.00 25.79 156 ILE A C 1
ATOM 1265 O O . ILE A 1 156 ? 14.717 12.108 29.516 1.00 25.49 156 ILE A O 1
ATOM 1270 N N . GLU A 1 157 ? 13.711 10.402 30.580 1.00 26.16 157 GLU A N 1
ATOM 1271 C CA . GLU A 1 157 ? 14.784 10.252 31.572 1.00 27.95 157 GLU A CA 1
ATOM 1272 C C . GLU A 1 157 ? 16.160 10.061 30.934 1.00 27.70 157 GLU A C 1
ATOM 1273 O O . GLU A 1 157 ? 17.138 10.718 31.315 1.00 27.80 157 GLU A O 1
ATOM 1279 N N . ALA A 1 158 ? 16.214 9.169 29.955 1.00 27.33 158 ALA A N 1
ATOM 1280 C CA . ALA A 1 158 ? 17.427 8.871 29.198 1.00 26.94 158 ALA A CA 1
ATOM 1281 C C . ALA A 1 158 ? 17.876 10.080 28.374 1.00 27.33 158 ALA A C 1
ATOM 1282 O O . ALA A 1 158 ? 19.076 10.355 28.299 1.00 27.04 158 ALA A O 1
ATOM 1284 N N . TRP A 1 159 ? 16.933 10.846 27.808 1.00 25.92 159 TRP A N 1
ATOM 1285 C CA . TRP A 1 159 ? 17.297 12.038 27.037 1.00 26.32 159 TRP A CA 1
ATOM 1286 C C . TRP A 1 159 ? 18.006 13.030 27.944 1.00 26.41 159 TRP A C 1
ATOM 1287 O O . TRP A 1 159 ? 19.037 13.601 27.580 1.00 26.46 159 TRP A O 1
ATOM 1298 N N . LEU A 1 160 ? 17.427 13.215 29.127 1.00 26.35 160 LEU A N 1
ATOM 1299 C CA . LEU A 1 160 ? 17.894 14.191 30.109 1.00 27.96 160 LEU A CA 1
ATOM 1300 C C . LEU A 1 160 ? 19.123 13.746 30.954 1.00 28.65 160 LEU A C 1
ATOM 1301 O O . LEU A 1 160 ? 19.644 14.532 31.753 1.00 28.15 160 LEU A O 1
ATOM 1306 N N . ALA A 1 161 ? 19.572 12.490 30.787 1.00 29.04 161 ALA A N 1
ATOM 1307 C CA . ALA A 1 161 ? 20.685 11.957 31.598 1.00 30.23 161 ALA A CA 1
ATOM 1308 C C . ALA A 1 161 ? 22.064 12.539 31.297 1.00 30.68 161 ALA A C 1
ATOM 1309 O O . ALA A 1 161 ? 23.021 12.350 32.082 1.00 31.43 161 ALA A O 1
ATOM 1311 N N . THR A 1 162 ? 22.159 13.238 30.175 1.00 29.81 162 THR A N 1
ATOM 1312 C CA . THR A 1 162 ? 23.367 13.900 29.756 1.00 30.63 162 THR A CA 1
ATOM 1313 C C . THR A 1 162 ? 22.970 15.172 28.990 1.00 29.11 162 THR A C 1
ATOM 1314 O O . THR A 1 162 ? 21.934 15.205 28.358 1.00 29.60 162 THR A O 1
ATOM 1318 N N . PRO A 1 163 ? 23.794 16.228 29.041 1.00 29.18 163 PRO A N 1
ATOM 1319 C CA . PRO A 1 163 ? 23.476 17.379 28.202 1.00 28.57 163 PRO A CA 1
ATOM 1320 C C . PRO A 1 163 ? 23.503 17.014 26.717 1.00 29.02 163 PRO A C 1
ATOM 1321 O O . PRO A 1 163 ? 24.368 16.244 26.288 1.00 29.28 163 PRO A O 1
ATOM 1325 N N . ARG A 1 164 ? 22.565 17.565 25.945 1.00 28.56 164 ARG A N 1
ATOM 1326 C CA . ARG A 1 164 ? 22.506 17.330 24.504 1.00 27.62 164 ARG A CA 1
ATOM 1327 C C . ARG A 1 164 ? 22.312 18.663 23.815 1.00 28.14 164 ARG A C 1
ATOM 1328 O O . ARG A 1 164 ? 21.885 19.656 24.439 1.00 27.62 164 ARG A O 1
ATOM 1336 N N . ASN A 1 165 ? 22.577 18.656 22.512 1.00 27.76 165 ASN A N 1
ATOM 1337 C CA . ASN A 1 165 ? 22.536 19.849 21.685 1.00 28.80 165 ASN A CA 1
ATOM 1338 C C . ASN A 1 165 ? 21.101 20.196 21.177 1.00 28.59 165 ASN A C 1
ATOM 1339 O O . ASN A 1 165 ? 20.840 20.255 19.952 1.00 28.12 165 ASN A O 1
ATOM 1344 N N . TRP A 1 166 ? 20.186 20.410 22.137 1.00 28.87 166 TRP A N 1
ATOM 1345 C CA . TRP A 1 166 ? 18.828 20.848 21.850 1.00 28.03 166 TRP A CA 1
ATOM 1346 C C . TRP A 1 166 ? 18.785 22.211 21.174 1.00 28.67 166 TRP A C 1
ATOM 1347 O O . TRP A 1 166 ? 19.452 23.158 21.607 1.00 28.72 166 TRP A O 1
ATOM 1358 N N . ASP A 1 167 ? 17.983 22.314 20.122 1.00 28.31 167 ASP A N 1
ATOM 1359 C CA . ASP A 1 167 ? 17.782 23.558 19.406 1.00 29.52 167 ASP A CA 1
ATOM 1360 C C . ASP A 1 167 ? 16.266 23.666 19.260 1.00 28.95 167 ASP A C 1
ATOM 1361 O O . ASP A 1 167 ? 15.676 23.013 18.406 1.00 29.26 167 ASP A O 1
ATOM 1366 N N . LEU A 1 168 ? 15.637 24.465 20.120 1.00 27.75 168 LEU A N 1
ATOM 1367 C CA . LEU A 1 168 ? 14.191 24.431 20.254 1.00 27.53 168 LEU A CA 1
ATOM 1368 C C . LEU A 1 168 ? 13.565 25.481 19.355 1.00 27.62 168 LEU A C 1
ATOM 1369 O O . LEU A 1 168 ? 13.957 26.646 19.371 1.00 27.98 168 LEU A O 1
ATOM 1374 N N . VAL A 1 169 ? 12.607 25.062 18.547 1.00 25.49 169 VAL A N 1
ATOM 1375 C CA . VAL A 1 169 ? 11.927 25.967 17.645 1.00 26.30 169 VAL A CA 1
ATOM 1376 C C . VAL A 1 169 ? 10.946 26.857 18.426 1.00 26.05 169 VAL A C 1
ATOM 1377 O O . VAL A 1 169 ? 10.064 26.356 19.104 1.00 26.06 169 VAL A O 1
ATOM 1381 N N . GLY A 1 170 ? 11.095 28.172 18.310 1.00 27.30 170 GLY A N 1
ATOM 1382 C CA . GLY A 1 170 ? 10.172 29.117 18.973 1.00 28.47 170 GLY A CA 1
ATOM 1383 C C . GLY A 1 170 ? 8.758 29.011 18.423 1.00 29.43 170 GLY A C 1
ATOM 1384 O O . GLY A 1 170 ? 8.549 28.749 17.229 1.00 28.69 170 GLY A O 1
ATOM 1385 N N . ARG A 1 171 ? 7.774 29.252 19.275 1.00 29.98 171 ARG A N 1
ATOM 1386 C CA A ARG A 1 171 ? 6.361 29.147 18.937 0.50 31.36 171 ARG A CA 1
ATOM 1387 C CA B ARG A 1 171 ? 6.415 29.009 18.825 0.50 30.41 171 ARG A CA 1
ATOM 1388 C C . ARG A 1 171 ? 5.992 29.955 17.694 1.00 31.38 171 ARG A C 1
ATOM 1389 O O . ARG A 1 171 ? 5.088 29.603 16.932 1.00 31.42 171 ARG A O 1
ATOM 1404 N N . ASP A 1 172 ? 6.682 31.088 17.533 1.00 32.39 172 ASP A N 1
ATOM 1405 C CA . ASP A 1 172 ? 6.356 32.060 16.477 1.00 34.85 172 ASP A CA 1
ATOM 1406 C C . ASP A 1 172 ? 7.223 31.920 15.234 1.00 35.60 172 ASP A C 1
ATOM 1407 O O . ASP A 1 172 ? 7.049 32.681 14.280 1.00 35.54 172 ASP A O 1
ATOM 1412 N N . GLU A 1 173 ? 8.158 30.972 15.248 1.00 35.95 173 GLU A N 1
ATOM 1413 C CA . GLU A 1 173 ? 9.022 30.720 14.101 1.00 38.05 173 GLU A CA 1
ATOM 1414 C C . GLU A 1 173 ? 8.230 29.970 13.051 1.00 38.90 173 GLU A C 1
ATOM 1415 O O . GLU A 1 173 ? 7.694 28.925 13.363 1.00 40.64 173 GLU A O 1
ATOM 1421 N N . ARG A 1 174 ? 8.175 30.458 11.816 1.00 40.05 174 ARG A N 1
ATOM 1422 C CA . ARG A 1 174 ? 7.352 29.792 10.783 1.00 41.56 174 ARG A CA 1
ATOM 1423 C C . ARG A 1 174 ? 8.073 28.646 10.049 1.00 40.68 174 ARG A C 1
ATOM 1424 O O . ARG A 1 174 ? 7.539 27.524 9.904 1.00 39.84 174 ARG A O 1
ATOM 1432 N N . GLU A 1 175 ? 9.285 28.931 9.580 1.00 40.28 175 GLU A N 1
ATOM 1433 C CA . GLU A 1 175 ? 10.020 27.958 8.792 1.00 40.45 175 GLU A CA 1
ATOM 1434 C C . GLU A 1 175 ? 11.509 28.210 8.917 1.00 39.88 175 GLU A C 1
ATOM 1435 O O . GLU A 1 175 ? 11.934 29.319 9.263 1.00 39.68 175 GLU A O 1
ATOM 1441 N N . ARG A 1 176 ? 12.300 27.184 8.649 1.00 38.57 176 ARG A N 1
ATOM 1442 C CA . ARG A 1 176 ? 13.742 27.296 8.720 1.00 38.75 176 ARG A CA 1
ATOM 1443 C C . ARG A 1 176 ? 14.374 26.485 7.586 1.00 37.97 176 ARG A C 1
ATOM 1444 O O . ARG A 1 176 ? 14.016 25.314 7.381 1.00 37.23 176 ARG A O 1
ATOM 1452 N N . GLU A 1 177 ? 15.301 27.091 6.842 1.00 36.35 177 GLU A N 1
ATOM 1453 C CA . GLU A 1 177 ? 16.006 26.326 5.832 1.00 36.09 177 GLU A CA 1
ATOM 1454 C C . GLU A 1 177 ? 17.134 25.576 6.504 1.00 34.33 177 GLU A C 1
ATOM 1455 O O . GLU A 1 177 ? 18.033 26.189 7.062 1.00 35.38 177 GLU A O 1
ATOM 1461 N N . LEU A 1 178 ? 17.124 24.258 6.418 1.00 32.51 178 LEU A N 1
ATOM 1462 C CA . LEU A 1 178 ? 18.188 23.465 7.015 1.00 31.99 178 LEU A CA 1
ATOM 1463 C C . LEU A 1 178 ? 19.310 23.212 6.013 1.00 33.47 178 LEU A C 1
ATOM 1464 O O . LEU A 1 178 ? 20.474 23.019 6.391 1.00 33.18 178 LEU A O 1
ATOM 1469 N N . ALA A 1 179 ? 18.938 23.195 4.736 1.00 33.10 179 ALA A N 1
ATOM 1470 C CA . ALA A 1 179 ? 19.895 23.061 3.643 1.00 33.95 179 ALA A CA 1
ATOM 1471 C C . ALA A 1 179 ? 19.086 23.371 2.387 1.00 34.15 179 ALA A C 1
ATOM 1472 O O . ALA A 1 179 ? 17.848 23.396 2.446 1.00 34.35 179 ALA A O 1
ATOM 1474 N N . PRO A 1 180 ? 19.761 23.635 1.247 1.00 34.35 180 PRO A N 1
ATOM 1475 C CA . PRO A 1 180 ? 18.991 23.928 0.047 1.00 34.18 180 PRO A CA 1
ATOM 1476 C C . PRO A 1 180 ? 18.024 22.792 -0.204 1.00 33.12 180 PRO A C 1
ATOM 1477 O O . PRO A 1 180 ? 18.444 21.622 -0.225 1.00 33.52 180 PRO A O 1
ATOM 1481 N N . GLY A 1 181 ? 16.745 23.132 -0.362 1.00 32.13 181 GLY A N 1
ATOM 1482 C CA . GLY A 1 181 ? 15.725 22.134 -0.682 1.00 31.57 181 GLY A CA 1
ATOM 1483 C C . GLY A 1 181 ? 15.284 21.283 0.515 1.00 30.67 181 GLY A C 1
ATOM 1484 O O . GLY A 1 181 ? 14.580 20.271 0.341 1.00 31.32 181 GLY A O 1
ATOM 1485 N N A VAL A 1 182 ? 15.703 21.665 1.720 0.50 30.47 182 VAL A N 1
ATOM 1486 N N B VAL A 1 182 ? 15.678 21.712 1.712 0.50 29.51 182 VAL A N 1
ATOM 1487 C CA A VAL A 1 182 ? 15.185 21.030 2.945 0.50 29.94 182 VAL A CA 1
ATOM 1488 C CA B VAL A 1 182 ? 15.278 21.059 2.959 0.50 27.98 182 VAL A CA 1
ATOM 1489 C C A VAL A 1 182 ? 14.797 22.069 3.988 0.50 29.66 182 VAL A C 1
ATOM 1490 C C B VAL A 1 182 ? 14.803 22.163 3.914 0.50 28.52 182 VAL A C 1
ATOM 1491 O O A VAL A 1 182 ? 15.640 22.715 4.635 0.50 29.99 182 VAL A O 1
ATOM 1492 O O B VAL A 1 182 ? 15.611 22.950 4.436 0.50 28.74 182 VAL A O 1
ATOM 1499 N N . ASN A 1 183 ? 13.490 22.227 4.108 1.00 28.89 183 ASN A N 1
ATOM 1500 C CA . ASN A 1 183 ? 12.883 23.297 4.904 1.00 28.61 183 ASN A CA 1
ATOM 1501 C C . ASN A 1 183 ? 12.065 22.741 6.037 1.00 27.00 183 ASN A C 1
ATOM 1502 O O . ASN A 1 183 ? 11.164 21.936 5.821 1.00 26.42 183 ASN A O 1
ATOM 1507 N N . LEU A 1 184 ? 12.425 23.161 7.245 1.00 25.95 184 LEU A N 1
ATOM 1508 C CA . LEU A 1 184 ? 11.717 22.784 8.447 1.00 26.26 184 LEU A CA 1
ATOM 1509 C C . LEU A 1 184 ? 10.482 23.673 8.539 1.00 26.23 184 LEU A C 1
ATOM 1510 O O . LEU A 1 184 ? 10.596 24.919 8.500 1.00 26.64 184 LEU A O 1
ATOM 1515 N N . LEU A 1 185 ? 9.316 23.046 8.648 1.00 25.35 185 LEU A N 1
ATOM 1516 C CA . LEU A 1 185 ? 8.051 23.784 8.827 1.00 25.12 185 LEU A CA 1
ATOM 1517 C C . LEU A 1 185 ? 7.515 23.660 10.247 1.00 25.44 185 LEU A C 1
ATOM 1518 O O . LEU A 1 185 ? 7.447 22.559 10.803 1.00 25.37 185 LEU A O 1
ATOM 1523 N N . ASN A 1 186 ? 7.109 24.778 10.821 1.00 24.75 186 ASN A N 1
ATOM 1524 C CA . ASN A 1 186 ? 6.607 24.740 12.180 1.00 26.13 186 ASN A CA 1
ATOM 1525 C C . ASN A 1 186 ? 5.107 24.690 12.084 1.00 26.19 186 ASN A C 1
ATOM 1526 O O . ASN A 1 186 ? 4.467 25.740 11.858 1.00 26.46 186 ASN A O 1
ATOM 1531 N N . PHE A 1 187 ? 4.539 23.485 12.211 1.00 26.03 187 PHE A N 1
ATOM 1532 C CA . PHE A 1 187 ? 3.074 23.350 12.158 1.00 25.40 187 PHE A CA 1
ATOM 1533 C C . PHE A 1 187 ? 2.407 23.800 13.445 1.00 26.06 187 PHE A C 1
ATOM 1534 O O . PHE A 1 187 ? 1.223 24.115 13.452 1.00 26.42 187 PHE A O 1
ATOM 1542 N N . GLY A 1 188 ? 3.166 23.783 14.537 1.00 25.80 188 GLY A N 1
ATOM 1543 C CA . GLY A 1 188 ? 2.699 24.266 15.839 1.00 25.56 188 GLY A CA 1
ATOM 1544 C C . GLY A 1 188 ? 1.688 23.315 16.474 1.00 24.76 188 GLY A C 1
ATOM 1545 O O . GLY A 1 188 ? 1.686 22.112 16.217 1.00 23.45 188 GLY A O 1
ATOM 1546 N N . THR A 1 189 ? 0.825 23.871 17.307 1.00 25.41 189 THR A N 1
ATOM 1547 C CA . THR A 1 189 ? -0.089 23.045 18.104 1.00 24.38 189 THR A CA 1
ATOM 1548 C C . THR A 1 189 ? -1.136 22.279 17.249 1.00 24.06 189 THR A C 1
ATOM 1549 O O . THR A 1 189 ? -1.725 22.832 16.337 1.00 24.78 189 THR A O 1
ATOM 1553 N N . GLY A 1 190 ? -1.405 21.023 17.586 1.00 23.74 190 GLY A N 1
ATOM 1554 C CA . GLY A 1 190 ? -2.382 20.226 16.815 1.00 23.06 190 GLY A CA 1
ATOM 1555 C C . GLY A 1 190 ? -2.475 18.846 17.421 1.00 23.16 190 GLY A C 1
ATOM 1556 O O . GLY A 1 190 ? -2.976 18.668 18.556 1.00 21.63 190 GLY A O 1
ATOM 1557 N N . HIS A 1 191 ? -1.969 17.850 16.698 1.00 22.81 191 HIS A N 1
ATOM 1558 C CA . HIS A 1 191 ? -1.902 16.492 17.277 1.00 22.99 191 HIS A CA 1
ATOM 1559 C C . HIS A 1 191 ? -1.262 16.487 18.669 1.00 22.62 191 HIS A C 1
ATOM 1560 O O . HIS A 1 191 ? -1.788 15.865 19.588 1.00 22.01 191 HIS A O 1
ATOM 1567 N N . ALA A 1 192 ? -0.114 17.146 18.800 1.00 22.50 192 ALA A N 1
ATOM 1568 C CA . ALA A 1 192 ? 0.537 17.339 20.084 1.00 23.70 192 ALA A CA 1
ATOM 1569 C C . ALA A 1 192 ? 0.805 18.841 20.256 1.00 24.05 192 ALA A C 1
ATOM 1570 O O . ALA A 1 192 ? 0.282 19.658 19.445 1.00 25.10 192 ALA A O 1
ATOM 1572 N N . SER A 1 193 ? 1.576 19.242 21.263 1.00 24.00 193 SER A N 1
ATOM 1573 C CA A SER A 1 193 ? 1.652 20.671 21.505 0.50 24.56 193 SER A CA 1
ATOM 1574 C CA B SER A 1 193 ? 1.755 20.659 21.584 0.50 24.23 193 SER A CA 1
ATOM 1575 C C . SER A 1 193 ? 2.511 21.421 20.484 1.00 24.63 193 SER A C 1
ATOM 1576 O O . SER A 1 193 ? 2.270 22.599 20.256 1.00 25.20 193 SER A O 1
ATOM 1581 N N . GLY A 1 194 ? 3.454 20.746 19.838 1.00 23.59 194 GLY A N 1
ATOM 1582 C CA . GLY A 1 194 ? 4.292 21.440 18.852 1.00 23.42 194 GLY A CA 1
ATOM 1583 C C . GLY A 1 194 ? 4.819 20.524 17.763 1.00 23.34 194 GLY A C 1
ATOM 1584 O O . GLY A 1 194 ? 5.799 19.787 17.992 1.00 24.57 194 GLY A O 1
ATOM 1585 N N . MET A 1 195 ? 4.148 20.556 16.607 1.00 22.30 195 MET A N 1
ATOM 1586 C CA . MET A 1 195 ? 4.428 19.668 15.493 1.00 22.07 195 MET A CA 1
ATOM 1587 C C . MET A 1 195 ? 5.365 20.343 14.480 1.00 22.59 195 MET A C 1
ATOM 1588 O O . MET A 1 195 ? 5.187 21.516 14.136 1.00 24.49 195 MET A O 1
ATOM 1593 N N . LEU A 1 196 ? 6.320 19.562 13.980 1.00 21.96 196 LEU A N 1
ATOM 1594 C CA . LEU A 1 196 ? 7.278 20.000 12.938 1.00 21.95 196 LEU A CA 1
ATOM 1595 C C . LEU A 1 196 ? 7.168 19.088 11.732 1.00 22.17 196 LEU A C 1
ATOM 1596 O O . LEU A 1 196 ? 7.079 17.856 11.879 1.00 21.61 196 LEU A O 1
ATOM 1601 N N . GLY A 1 197 ? 7.182 19.709 10.550 1.00 23.07 197 GLY A N 1
ATOM 1602 C CA . GLY A 1 197 ? 7.212 19.005 9.262 1.00 22.96 197 GLY A CA 1
ATOM 1603 C C . GLY A 1 197 ? 8.504 19.291 8.505 1.00 23.76 197 GLY A C 1
ATOM 1604 O O . GLY A 1 197 ? 9.303 20.166 8.896 1.00 23.10 197 GLY A O 1
ATOM 1605 N N . LEU A 1 198 ? 8.738 18.572 7.414 1.00 23.74 198 LEU A N 1
ATOM 1606 C CA . LEU A 1 198 ? 10.003 18.784 6.686 1.00 24.82 198 LEU A CA 1
ATOM 1607 C C . LEU A 1 198 ? 9.735 18.639 5.205 1.00 25.77 198 LEU A C 1
ATOM 1608 O O . LEU A 1 198 ? 9.276 17.569 4.757 1.00 24.82 198 LEU A O 1
ATOM 1613 N N . ALA A 1 199 ? 9.943 19.726 4.459 1.00 26.65 199 ALA A N 1
ATOM 1614 C CA . ALA A 1 199 ? 9.736 19.678 3.005 1.00 27.76 199 ALA A CA 1
ATOM 1615 C C . ALA A 1 199 ? 11.068 19.339 2.349 1.00 28.49 199 ALA A C 1
ATOM 1616 O O . ALA A 1 199 ? 12.081 19.995 2.616 1.00 28.03 199 ALA A O 1
ATOM 1618 N N . VAL A 1 200 ? 11.065 18.306 1.509 1.00 28.49 200 VAL A N 1
ATOM 1619 C CA . VAL A 1 200 ? 12.312 17.805 0.959 1.00 29.23 200 VAL A CA 1
ATOM 1620 C C . VAL A 1 200 ? 12.227 17.848 -0.570 1.00 30.37 200 VAL A C 1
ATOM 1621 O O . VAL A 1 200 ? 11.466 17.103 -1.174 1.00 30.62 200 VAL A O 1
ATOM 1625 N N . ARG A 1 201 ? 13.005 18.728 -1.192 1.00 31.75 201 ARG A N 1
ATOM 1626 C CA . ARG A 1 201 ? 13.004 18.838 -2.650 1.00 32.45 201 ARG A CA 1
ATOM 1627 C C . ARG A 1 201 ? 14.034 17.898 -3.244 1.00 32.83 201 ARG A C 1
ATOM 1628 O O . ARG A 1 201 ? 15.161 17.794 -2.740 1.00 32.42 201 ARG A O 1
ATOM 1636 N N . LEU A 1 202 ? 13.639 17.216 -4.317 1.00 33.05 202 LEU A N 1
ATOM 1637 C CA . LEU A 1 202 ? 14.543 16.338 -5.027 1.00 33.70 202 LEU A CA 1
ATOM 1638 C C . LEU A 1 202 ? 14.755 16.818 -6.460 1.00 35.86 202 LEU A C 1
ATOM 1639 O O . LEU A 1 202 ? 14.135 17.798 -6.900 1.00 35.71 202 LEU A O 1
ATOM 1644 N N . GLU A 1 203 ? 15.626 16.115 -7.171 1.00 37.81 203 GLU A N 1
ATOM 1645 C CA . GLU A 1 203 ? 15.963 16.486 -8.571 1.00 40.63 203 GLU A CA 1
ATOM 1646 C C . GLU A 1 203 ? 15.134 15.776 -9.645 1.00 41.29 203 GLU A C 1
ATOM 1647 O O . GLU A 1 203 ? 14.748 16.398 -10.637 1.00 43.32 203 GLU A O 1
ATOM 1653 N N . LYS A 1 204 ? 14.843 14.488 -9.468 1.00 42.00 204 LYS A N 1
ATOM 1654 C CA . LYS A 1 204 ? 14.137 13.722 -10.499 1.00 42.40 204 LYS A CA 1
ATOM 1655 C C . LYS A 1 204 ? 12.626 13.738 -10.324 1.00 41.99 204 LYS A C 1
ATOM 1656 O O . LYS A 1 204 ? 11.895 13.273 -11.199 1.00 43.10 204 LYS A O 1
ATOM 1662 N N . GLN A 1 205 ? 12.161 14.234 -9.179 1.00 40.70 205 GLN A N 1
ATOM 1663 C CA . GLN A 1 205 ? 10.729 14.495 -8.928 1.00 39.65 205 GLN A CA 1
ATOM 1664 C C . GLN A 1 205 ? 10.674 15.644 -7.947 1.00 38.34 205 GLN A C 1
ATOM 1665 O O . GLN A 1 205 ? 11.714 15.936 -7.333 1.00 37.77 205 GLN A O 1
ATOM 1671 N N . PRO A 1 206 ? 9.506 16.332 -7.819 1.00 37.75 206 PRO A N 1
ATOM 1672 C CA . PRO A 1 206 ? 9.475 17.542 -6.946 1.00 37.03 206 PRO A CA 1
ATOM 1673 C C . PRO A 1 206 ? 9.940 17.246 -5.529 1.00 35.17 206 PRO A C 1
ATOM 1674 O O . PRO A 1 206 ? 10.730 18.021 -4.966 1.00 35.14 206 PRO A O 1
ATOM 1678 N N . GLY A 1 207 ? 9.507 16.103 -5.005 1.00 32.88 207 GLY A N 1
ATOM 1679 C CA . GLY A 1 207 ? 9.867 15.711 -3.663 1.00 31.29 207 GLY A CA 1
ATOM 1680 C C . GLY A 1 207 ? 8.694 15.432 -2.753 1.00 30.40 207 GLY A C 1
ATOM 1681 O O . GLY A 1 207 ? 7.582 15.101 -3.190 1.00 29.23 207 GLY A O 1
ATOM 1682 N N . PHE A 1 208 ? 8.966 15.582 -1.464 1.00 29.25 208 PHE A N 1
ATOM 1683 C CA . PHE A 1 208 ? 8.115 15.019 -0.428 1.00 28.37 208 PHE A CA 1
ATOM 1684 C C . PHE A 1 208 ? 7.950 16.033 0.685 1.00 27.12 208 PHE A C 1
ATOM 1685 O O . PHE A 1 208 ? 8.871 16.812 0.993 1.00 27.79 208 PHE A O 1
ATOM 1693 N N . LEU A 1 209 ? 6.775 16.004 1.275 1.00 26.02 209 LEU A N 1
ATOM 1694 C CA . LEU A 1 209 ? 6.523 16.722 2.530 1.00 25.19 209 LEU A CA 1
ATOM 1695 C C . LEU A 1 209 ? 6.256 15.696 3.638 1.00 24.90 209 LEU A C 1
ATOM 1696 O O . LEU A 1 209 ? 5.247 14.988 3.585 1.00 24.57 209 LEU A O 1
ATOM 1701 N N . LEU A 1 210 ? 7.178 15.619 4.607 1.00 24.25 210 LEU A N 1
ATOM 1702 C CA . LEU A 1 210 ? 7.073 14.702 5.765 1.00 24.02 210 LEU A CA 1
ATOM 1703 C C . LEU A 1 210 ? 6.279 15.398 6.856 1.00 23.64 210 LEU A C 1
ATOM 1704 O O . LEU A 1 210 ? 6.669 16.487 7.328 1.00 23.82 210 LEU A O 1
ATOM 1709 N N . VAL A 1 211 ? 5.164 14.784 7.250 1.00 22.61 211 VAL A N 1
ATOM 1710 C CA . VAL A 1 211 ? 4.258 15.433 8.206 1.00 21.99 211 VAL A CA 1
ATOM 1711 C C . VAL A 1 211 ? 4.007 14.656 9.491 1.00 22.37 211 VAL A C 1
ATOM 1712 O O . VAL A 1 211 ? 3.350 15.200 10.401 1.00 20.91 211 VAL A O 1
ATOM 1716 N N . SER A 1 212 ? 4.516 13.415 9.586 1.00 20.97 212 SER A N 1
ATOM 1717 C CA . SER A 1 212 ? 4.381 12.611 10.826 1.00 21.73 212 SER A CA 1
ATOM 1718 C C . SER A 1 212 ? 2.897 12.617 11.309 1.00 21.79 212 SER A C 1
ATOM 1719 O O . SER A 1 212 ? 1.982 12.477 10.485 1.00 22.01 212 SER A O 1
ATOM 1722 N N . ASP A 1 213 ? 2.642 12.809 12.604 1.00 21.36 213 ASP A N 1
ATOM 1723 C CA . ASP A 1 213 ? 1.281 12.704 13.162 1.00 21.55 213 ASP A CA 1
ATOM 1724 C C . ASP A 1 213 ? 0.387 13.941 12.942 1.00 21.80 213 ASP A C 1
ATOM 1725 O O . ASP A 1 213 ? -0.761 13.972 13.437 1.00 22.67 213 ASP A O 1
ATOM 1730 N N . ALA A 1 214 ? 0.888 14.956 12.233 1.00 21.10 214 ALA A N 1
ATOM 1731 C CA . ALA A 1 214 ? 0.005 16.043 11.755 1.00 21.44 214 ALA A CA 1
ATOM 1732 C C . ALA A 1 214 ? -1.044 15.451 10.804 1.00 22.04 214 ALA A C 1
ATOM 1733 O O . ALA A 1 214 ? -2.102 16.050 10.583 1.00 22.58 214 ALA A O 1
ATOM 1735 N N . CYS A 1 215 ? -0.752 14.276 10.237 1.00 22.77 215 CYS A N 1
ATOM 1736 C CA . CYS A 1 215 ? -1.775 13.541 9.457 1.00 22.51 215 CYS A CA 1
ATOM 1737 C C . CYS A 1 215 ? -1.405 12.061 9.394 1.00 22.61 215 CYS A C 1
ATOM 1738 O O . CYS A 1 215 ? -0.484 11.665 8.656 1.00 21.47 215 CYS A O 1
ATOM 1741 N N . TYR A 1 216 ? -2.090 11.257 10.215 1.00 22.74 216 TYR A N 1
ATOM 1742 C CA . TYR A 1 216 ? -1.753 9.851 10.352 1.00 23.30 216 TYR A CA 1
ATOM 1743 C C . TYR A 1 216 ? -1.831 9.068 9.027 1.00 23.58 216 TYR A C 1
ATOM 1744 O O . TYR A 1 216 ? -0.957 8.251 8.733 1.00 22.77 216 TYR A O 1
ATOM 1753 N N . THR A 1 217 ? -2.910 9.274 8.275 1.00 24.46 217 THR A N 1
ATOM 1754 C CA . THR A 1 217 ? -3.212 8.457 7.099 1.00 25.86 217 THR A CA 1
ATOM 1755 C C . THR A 1 217 ? -3.894 9.237 5.981 1.00 26.64 217 THR A C 1
ATOM 1756 O O . THR A 1 217 ? -4.416 10.372 6.190 1.00 26.63 217 THR A O 1
ATOM 1760 N N . ALA A 1 218 ? -3.939 8.612 4.799 1.00 27.57 218 ALA A N 1
ATOM 1761 C CA . ALA A 1 218 ? -4.670 9.191 3.674 1.00 28.64 218 ALA A CA 1
ATOM 1762 C C . ALA A 1 218 ? -6.155 9.379 4.014 1.00 28.73 218 ALA A C 1
ATOM 1763 O O . ALA A 1 218 ? -6.785 10.312 3.541 1.00 29.27 218 ALA A O 1
ATOM 1765 N N . THR A 1 219 ? -6.700 8.487 4.845 1.00 28.97 219 THR A N 1
ATOM 1766 C CA . THR A 1 219 ? -8.076 8.599 5.286 1.00 29.10 219 THR A CA 1
ATOM 1767 C C . THR A 1 219 ? -8.323 9.882 6.107 1.00 29.12 219 THR A C 1
ATOM 1768 O O . THR A 1 219 ? -9.344 10.565 5.927 1.00 29.75 219 THR A O 1
ATOM 1772 N N . ASN A 1 220 ? -7.383 10.225 6.985 1.00 28.06 220 ASN A N 1
ATOM 1773 C CA . ASN A 1 220 ? -7.450 11.508 7.693 1.00 27.75 220 ASN A CA 1
ATOM 1774 C C . ASN A 1 220 ? -7.336 12.705 6.725 1.00 28.07 220 ASN A C 1
ATOM 1775 O O . ASN A 1 220 ? -8.003 13.729 6.889 1.00 27.43 220 ASN A O 1
ATOM 1780 N N . TYR A 1 221 ? -6.490 12.550 5.705 1.00 28.40 221 TYR A N 1
ATOM 1781 C CA . TYR A 1 221 ? -6.198 13.632 4.771 1.00 29.93 221 TYR A CA 1
ATOM 1782 C C . TYR A 1 221 ? -7.396 13.927 3.882 1.00 31.52 221 TYR A C 1
ATOM 1783 O O . TYR A 1 221 ? -7.691 15.074 3.591 1.00 32.21 221 TYR A O 1
ATOM 1792 N N . GLY A 1 222 ? -8.109 12.881 3.479 1.00 33.21 222 GLY A N 1
ATOM 1793 C CA . GLY A 1 222 ? -9.213 13.028 2.530 1.00 35.38 222 GLY A CA 1
ATOM 1794 C C . GLY A 1 222 ? -8.795 13.670 1.211 1.00 36.57 222 GLY A C 1
ATOM 1795 O O . GLY A 1 222 ? -7.704 13.385 0.709 1.00 35.60 222 GLY A O 1
ATOM 1796 N N . PRO A 1 223 ? -9.656 14.544 0.642 1.00 38.35 223 PRO A N 1
ATOM 1797 C CA . PRO A 1 223 ? -10.992 14.982 1.106 1.00 39.66 223 PRO A CA 1
ATOM 1798 C C . PRO A 1 223 ? -11.998 13.832 1.136 1.00 40.41 223 PRO A C 1
ATOM 1799 O O . PRO A 1 223 ? -11.908 12.931 0.301 1.00 41.58 223 PRO A O 1
ATOM 1803 N N . PRO A 1 224 ? -12.929 13.840 2.111 1.00 40.88 224 PRO A N 1
ATOM 1804 C CA . PRO A 1 224 ? -13.069 14.875 3.140 1.00 40.40 224 PRO A CA 1
ATOM 1805 C C . PRO A 1 224 ? -12.093 14.593 4.296 1.00 38.52 224 PRO A C 1
ATOM 1806 O O . PRO A 1 224 ? -11.838 13.431 4.587 1.00 38.65 224 PRO A O 1
ATOM 1810 N N . ALA A 1 225 ? -11.533 15.631 4.914 1.00 36.81 225 ALA A N 1
ATOM 1811 C CA . ALA A 1 225 ? -10.652 15.424 6.064 1.00 34.41 225 ALA A CA 1
ATOM 1812 C C . ALA A 1 225 ? -11.400 14.769 7.223 1.00 33.11 225 ALA A C 1
ATOM 1813 O O . ALA A 1 225 ? -12.541 15.140 7.526 1.00 32.82 225 ALA A O 1
ATOM 1815 N N . ARG A 1 226 ? -10.757 13.784 7.861 1.00 30.64 226 ARG A N 1
ATOM 1816 C CA . ARG A 1 226 ? -11.361 13.069 8.990 1.00 29.87 226 ARG A CA 1
ATOM 1817 C C . ARG A 1 226 ? -10.400 13.052 10.154 1.00 28.64 226 ARG A C 1
ATOM 1818 O O . ARG A 1 226 ? -9.271 12.533 10.034 1.00 28.44 226 ARG A O 1
ATOM 1826 N N A ARG A 1 227 ? -10.838 13.612 11.280 0.50 28.06 227 ARG A N 1
ATOM 1827 N N B ARG A 1 227 ? -10.835 13.617 11.278 0.50 27.21 227 ARG A N 1
ATOM 1828 C CA A ARG A 1 227 ? -9.979 13.743 12.449 0.50 28.25 227 ARG A CA 1
ATOM 1829 C CA B ARG A 1 227 ? -9.982 13.728 12.450 0.50 26.65 227 ARG A CA 1
ATOM 1830 C C A ARG A 1 227 ? -9.504 12.390 12.983 0.50 27.35 227 ARG A C 1
ATOM 1831 C C B ARG A 1 227 ? -9.491 12.372 12.954 0.50 26.38 227 ARG A C 1
ATOM 1832 O O A ARG A 1 227 ? -10.248 11.414 12.975 0.50 26.73 227 ARG A O 1
ATOM 1833 O O B ARG A 1 227 ? -10.211 11.383 12.904 0.50 25.79 227 ARG A O 1
ATOM 1848 N N . ALA A 1 228 ? -8.257 12.349 13.438 1.00 26.89 228 ALA A N 1
ATOM 1849 C CA . ALA A 1 228 ? -7.757 11.222 14.246 1.00 26.20 228 ALA A CA 1
ATOM 1850 C C . ALA A 1 228 ? -8.412 11.290 15.641 1.00 26.61 228 ALA A C 1
ATOM 1851 O O . ALA A 1 228 ? -9.057 12.307 16.005 1.00 26.77 228 ALA A O 1
ATOM 1853 N N . GLY A 1 229 ? -8.235 10.241 16.427 1.00 26.96 229 GLY A N 1
ATOM 1854 C CA . GLY A 1 229 ? -8.608 10.252 17.837 1.00 27.10 229 GLY A CA 1
ATOM 1855 C C . GLY A 1 229 ? -7.469 10.924 18.587 1.00 26.86 229 GLY A C 1
ATOM 1856 O O . GLY A 1 229 ? -6.450 11.324 17.988 1.00 27.55 229 GLY A O 1
ATOM 1857 N N . VAL A 1 230 ? -7.675 11.077 19.886 1.00 26.80 230 VAL A N 1
ATOM 1858 C CA . VAL A 1 230 ? -6.668 11.534 20.842 1.00 26.59 230 VAL A CA 1
ATOM 1859 C C . VAL A 1 230 ? -5.809 12.687 20.332 1.00 26.21 230 VAL A C 1
ATOM 1860 O O . VAL A 1 230 ? -4.597 12.615 20.361 1.00 27.12 230 VAL A O 1
ATOM 1864 N N . LEU A 1 231 ? -6.462 13.773 19.894 1.00 24.60 231 LEU A N 1
ATOM 1865 C CA . LEU A 1 231 ? -5.769 14.974 19.446 1.00 24.60 231 LEU A CA 1
ATOM 1866 C C . LEU A 1 231 ? -5.679 15.965 20.612 1.00 24.70 231 LEU A C 1
ATOM 1867 O O . LEU A 1 231 ? -6.669 16.201 21.316 1.00 23.46 231 LEU A O 1
ATOM 1872 N N . HIS A 1 232 ? -4.499 16.534 20.818 1.00 23.38 232 HIS A N 1
ATOM 1873 C CA . HIS A 1 232 ? -4.340 17.570 21.837 1.00 23.19 232 HIS A CA 1
ATOM 1874 C C . HIS A 1 232 ? -5.227 18.810 21.545 1.00 23.75 232 HIS A C 1
ATOM 1875 O O . HIS A 1 232 ? -6.005 19.256 22.376 1.00 21.18 232 HIS A O 1
ATOM 1882 N N . ASP A 1 233 ? -5.135 19.318 20.331 1.00 23.58 233 ASP A N 1
ATOM 1883 C CA . ASP A 1 233 ? -5.748 20.589 19.931 1.00 22.62 233 ASP A CA 1
ATOM 1884 C C . ASP A 1 233 ? -6.396 20.351 18.577 1.00 23.04 233 ASP A C 1
ATOM 1885 O O . ASP A 1 233 ? -5.720 20.369 17.542 1.00 22.33 233 ASP A O 1
ATOM 1890 N N . THR A 1 234 ? -7.701 20.119 18.573 1.00 22.04 234 THR A N 1
ATOM 1891 C CA . THR A 1 234 ? -8.421 19.773 17.333 1.00 23.51 234 THR A CA 1
ATOM 1892 C C . THR A 1 234 ? -8.433 20.913 16.325 1.00 23.66 234 THR A C 1
ATOM 1893 O O . THR A 1 234 ? -8.297 20.683 15.100 1.00 23.38 234 THR A O 1
ATOM 1897 N N . ILE A 1 235 ? -8.596 22.141 16.823 1.00 23.44 235 ILE A N 1
ATOM 1898 C CA . ILE A 1 235 ? -8.580 23.302 15.933 1.00 25.61 235 ILE A CA 1
ATOM 1899 C C . ILE A 1 235 ? -7.230 23.495 15.210 1.00 25.26 235 ILE A C 1
ATOM 1900 O O . ILE A 1 235 ? -7.183 23.658 13.963 1.00 24.46 235 ILE A O 1
ATOM 1905 N N . GLY A 1 236 ? -6.140 23.458 15.971 1.00 24.66 236 GLY A N 1
ATOM 1906 C CA . GLY A 1 236 ? -4.792 23.577 15.388 1.00 24.78 236 GLY A CA 1
ATOM 1907 C C . GLY A 1 236 ? -4.548 22.394 14.446 1.00 25.30 236 GLY A C 1
ATOM 1908 O O . GLY A 1 236 ? -3.973 22.544 13.386 1.00 24.76 236 GLY A O 1
ATOM 1909 N N . TYR A 1 237 ? -4.983 21.205 14.848 1.00 24.68 237 TYR A N 1
ATOM 1910 C CA . TYR A 1 237 ? -4.911 20.015 13.972 1.00 24.99 237 TYR A CA 1
ATOM 1911 C C . TYR A 1 237 ? -5.600 20.230 12.613 1.00 24.42 237 TYR A C 1
ATOM 1912 O O . TYR A 1 237 ? -5.000 20.011 11.563 1.00 22.99 237 TYR A O 1
ATOM 1921 N N . ASP A 1 238 ? -6.855 20.653 12.639 1.00 24.44 238 ASP A N 1
ATOM 1922 C CA . ASP A 1 238 ? -7.632 20.917 11.412 1.00 26.01 238 ASP A CA 1
ATOM 1923 C C . ASP A 1 238 ? -6.905 21.912 10.522 1.00 25.99 238 ASP A C 1
ATOM 1924 O O . ASP A 1 238 ? -6.747 21.676 9.345 1.00 26.80 238 ASP A O 1
ATOM 1929 N N . ARG A 1 239 ? -6.464 23.030 11.098 1.00 25.70 239 ARG A N 1
ATOM 1930 C CA . ARG A 1 239 ? -5.763 24.093 10.336 1.00 26.25 239 ARG A CA 1
ATOM 1931 C C . ARG A 1 239 ? -4.446 23.592 9.731 1.00 26.20 239 ARG A C 1
ATOM 1932 O O . ARG A 1 239 ? -4.099 23.914 8.585 1.00 26.76 239 ARG A O 1
ATOM 1940 N N . THR A 1 240 ? -3.743 22.761 10.499 1.00 25.02 240 THR A N 1
ATOM 1941 C CA . THR A 1 240 ? -2.477 22.176 10.067 1.00 24.37 240 THR A CA 1
ATOM 1942 C C . THR A 1 240 ? -2.679 21.282 8.835 1.00 25.31 240 THR A C 1
ATOM 1943 O O . THR A 1 240 ? -1.887 21.342 7.883 1.00 25.50 240 THR A O 1
ATOM 1947 N N . VAL A 1 241 ? -3.716 20.447 8.862 1.00 25.04 241 VAL A N 1
ATOM 1948 C CA . VAL A 1 241 ? -4.013 19.570 7.702 1.00 26.24 241 VAL A CA 1
ATOM 1949 C C . VAL A 1 241 ? -4.309 20.438 6.472 1.00 27.45 241 VAL A C 1
ATOM 1950 O O . VAL A 1 241 ? -3.787 20.171 5.387 1.00 27.50 241 VAL A O 1
ATOM 1954 N N . SER A 1 242 ? -5.095 21.506 6.651 1.00 28.07 242 SER A N 1
ATOM 1955 C CA . SER A 1 242 ? -5.425 22.398 5.508 1.00 29.26 242 SER A CA 1
ATOM 1956 C C . SER A 1 242 ? -4.147 23.073 4.991 1.00 29.48 242 SER A C 1
ATOM 1957 O O . SER A 1 242 ? -3.940 23.191 3.773 1.00 30.00 242 SER A O 1
ATOM 1960 N N . HIS A 1 243 ? -3.287 23.499 5.925 1.00 30.03 243 HIS A N 1
ATOM 1961 C CA . HIS A 1 243 ? -2.001 24.095 5.580 1.00 29.84 243 HIS A CA 1
ATOM 1962 C C . HIS A 1 243 ? -1.086 23.120 4.842 1.00 29.73 243 HIS A C 1
ATOM 1963 O O . HIS A 1 243 ? -0.452 23.491 3.834 1.00 29.09 243 HIS A O 1
ATOM 1970 N N . ILE A 1 244 ? -1.014 21.885 5.342 1.00 29.09 244 ILE A N 1
ATOM 1971 C CA . ILE A 1 244 ? -0.255 20.817 4.682 1.00 28.10 244 ILE A CA 1
ATOM 1972 C C . ILE A 1 244 ? -0.725 20.664 3.224 1.00 28.65 244 ILE A C 1
ATOM 1973 O O . ILE A 1 244 ? 0.090 20.653 2.295 1.00 26.93 244 ILE A O 1
ATOM 1978 N N . ARG A 1 245 ? -2.036 20.553 3.041 1.00 29.34 245 ARG A N 1
ATOM 1979 C CA A ARG A 1 245 ? -2.564 20.390 1.695 0.25 29.48 245 ARG A CA 1
ATOM 1980 C CA B ARG A 1 245 ? -2.647 20.433 1.722 0.25 30.17 245 ARG A CA 1
ATOM 1981 C CA C ARG A 1 245 ? -2.602 20.419 1.703 0.50 30.04 245 ARG A CA 1
ATOM 1982 C C . ARG A 1 245 ? -2.223 21.576 0.772 1.00 30.62 245 ARG A C 1
ATOM 1983 O O . ARG A 1 245 ? -1.778 21.356 -0.376 1.00 31.24 245 ARG A O 1
ATOM 2005 N N . GLN A 1 246 ? -2.384 22.805 1.244 1.00 31.46 246 GLN A N 1
ATOM 2006 C CA . GLN A 1 246 ? -2.019 23.979 0.448 1.00 33.43 246 GLN A CA 1
ATOM 2007 C C . GLN A 1 246 ? -0.505 24.036 0.147 1.00 32.80 246 GLN A C 1
ATOM 2008 O O . GLN A 1 246 ? -0.096 24.302 -1.008 1.00 32.08 246 GLN A O 1
ATOM 2014 N N . TYR A 1 247 ? 0.324 23.772 1.161 1.00 31.78 247 TYR A N 1
ATOM 2015 C CA . TYR A 1 247 ? 1.776 23.840 1.008 1.00 31.95 247 TYR A CA 1
ATOM 2016 C C . TYR A 1 247 ? 2.270 22.817 -0.034 1.00 32.03 247 TYR A C 1
ATOM 2017 O O . TYR A 1 247 ? 3.035 23.170 -0.962 1.00 33.16 247 TYR A O 1
ATOM 2026 N N . ALA A 1 248 ? 1.835 21.570 0.121 1.00 31.28 248 ALA A N 1
ATOM 2027 C CA . ALA A 1 248 ? 2.269 20.468 -0.759 1.00 31.23 248 ALA A CA 1
ATOM 2028 C C . ALA A 1 248 ? 1.728 20.586 -2.190 1.00 31.83 248 ALA A C 1
ATOM 2029 O O . ALA A 1 248 ? 2.489 20.396 -3.172 1.00 31.26 248 ALA A O 1
ATOM 2031 N N . GLU A 1 249 ? 0.432 20.874 -2.321 1.00 31.88 249 GLU A N 1
ATOM 2032 C CA . GLU A 1 249 ? -0.195 20.951 -3.675 1.00 34.45 249 GLU A CA 1
ATOM 2033 C C . GLU A 1 249 ? 0.360 22.102 -4.482 1.00 35.06 249 GLU A C 1
ATOM 2034 O O . GLU A 1 249 ? 0.628 21.958 -5.694 1.00 35.11 249 GLU A O 1
ATOM 2040 N N . SER A 1 250 ? 0.613 23.218 -3.815 1.00 35.81 250 SER A N 1
ATOM 2041 C CA . SER A 1 250 ? 1.164 24.379 -4.520 1.00 37.72 250 SER A CA 1
ATOM 2042 C C . SER A 1 250 ? 2.569 24.098 -5.031 1.00 37.13 250 SER A C 1
ATOM 2043 O O . SER A 1 250 ? 3.020 24.738 -5.974 1.00 38.28 250 SER A O 1
ATOM 2046 N N A ARG A 1 251 ? 3.245 23.120 -4.430 0.50 36.88 251 ARG A N 1
ATOM 2047 N N B ARG A 1 251 ? 3.242 23.124 -4.419 0.50 36.38 251 ARG A N 1
ATOM 2048 C CA A ARG A 1 251 ? 4.618 22.798 -4.790 0.50 36.05 251 ARG A CA 1
ATOM 2049 C CA B ARG A 1 251 ? 4.617 22.794 -4.755 0.50 35.07 251 ARG A CA 1
ATOM 2050 C C A ARG A 1 251 ? 4.758 21.425 -5.427 0.50 35.45 251 ARG A C 1
ATOM 2051 C C B ARG A 1 251 ? 4.756 21.428 -5.418 0.50 34.89 251 ARG A C 1
ATOM 2052 O O A ARG A 1 251 ? 5.873 20.963 -5.660 0.50 36.08 251 ARG A O 1
ATOM 2053 O O B ARG A 1 251 ? 5.873 20.976 -5.664 0.50 35.55 251 ARG A O 1
ATOM 2068 N N . SER A 1 252 ? 3.625 20.775 -5.693 1.00 34.89 252 SER A N 1
ATOM 2069 C CA . SER A 1 252 ? 3.597 19.396 -6.214 1.00 34.48 252 SER A CA 1
ATOM 2070 C C . SER A 1 252 ? 4.429 18.402 -5.368 1.00 33.60 252 SER A C 1
ATOM 2071 O O . SER A 1 252 ? 5.074 17.504 -5.893 1.00 32.96 252 SER A O 1
ATOM 2074 N N . LEU A 1 253 ? 4.442 18.585 -4.050 1.00 32.11 253 LEU A N 1
ATOM 2075 C CA . LEU A 1 253 ? 5.173 17.655 -3.199 1.00 31.14 253 LEU A CA 1
ATOM 2076 C C . LEU A 1 253 ? 4.232 16.528 -2.787 1.00 30.68 253 LEU A C 1
ATOM 2077 O O . LEU A 1 253 ? 3.035 16.775 -2.573 1.00 31.68 253 LEU A O 1
ATOM 2082 N N . THR A 1 254 ? 4.756 15.303 -2.659 1.00 29.68 254 THR A N 1
ATOM 2083 C CA . THR A 1 254 ? 3.967 14.185 -2.149 1.00 29.08 254 THR A CA 1
ATOM 2084 C C . THR A 1 254 ? 3.987 14.171 -0.613 1.00 27.65 254 THR A C 1
ATOM 2085 O O . THR A 1 254 ? 5.052 14.119 -0.011 1.00 28.04 254 THR A O 1
ATOM 2089 N N . VAL A 1 255 ? 2.810 14.194 0.004 1.00 26.55 255 VAL A N 1
ATOM 2090 C CA . VAL A 1 255 ? 2.724 14.172 1.462 1.00 25.76 255 VAL A CA 1
ATOM 2091 C C . VAL A 1 255 ? 2.916 12.726 1.956 1.00 25.22 255 VAL A C 1
ATOM 2092 O O . VAL A 1 255 ? 2.152 11.824 1.594 1.00 26.31 255 VAL A O 1
ATOM 2096 N N . LEU A 1 256 ? 3.929 12.529 2.794 1.00 24.57 256 LEU A N 1
ATOM 2097 C CA . LEU A 1 256 ? 4.158 11.246 3.444 1.00 23.60 256 LEU A CA 1
ATOM 2098 C C . LEU A 1 256 ? 3.574 11.298 4.862 1.00 23.74 256 LEU A C 1
ATOM 2099 O O . LEU A 1 256 ? 4.040 12.055 5.697 1.00 23.07 256 LEU A O 1
ATOM 2104 N N . PHE A 1 257 ? 2.576 10.455 5.099 1.00 23.85 257 PHE A N 1
ATOM 2105 C CA . PHE A 1 257 ? 1.783 10.402 6.339 1.00 24.05 257 PHE A CA 1
ATOM 2106 C C . PHE A 1 257 ? 2.497 9.709 7.494 1.00 23.38 257 PHE A C 1
ATOM 2107 O O . PHE A 1 257 ? 3.470 8.989 7.276 1.00 22.93 257 PHE A O 1
ATOM 2115 N N . GLY A 1 258 ? 2.035 9.949 8.729 1.00 22.34 258 GLY A N 1
ATOM 2116 C CA . GLY A 1 258 ? 2.736 9.399 9.891 1.00 21.90 258 GLY A CA 1
ATOM 2117 C C . GLY A 1 258 ? 2.637 7.882 9.974 1.00 21.83 258 GLY A C 1
ATOM 2118 O O . GLY A 1 258 ? 3.619 7.206 10.280 1.00 21.39 258 GLY A O 1
ATOM 2119 N N . HIS A 1 259 ? 1.470 7.316 9.660 1.00 21.61 259 HIS A N 1
ATOM 2120 C CA . HIS A 1 259 ? 1.272 5.862 9.921 1.00 22.60 259 HIS A CA 1
ATOM 2121 C C . HIS A 1 259 ? 0.282 5.263 8.902 1.00 23.73 259 HIS A C 1
ATOM 2122 O O . HIS A 1 259 ? -0.774 4.696 9.267 1.00 24.56 259 HIS A O 1
ATOM 2129 N N . ASP A 1 260 ? 0.626 5.359 7.629 1.00 24.29 260 ASP A N 1
ATOM 2130 C CA . ASP A 1 260 ? -0.279 4.891 6.573 1.00 24.76 260 ASP A CA 1
ATOM 2131 C C . ASP A 1 260 ? 0.273 3.600 5.969 1.00 25.37 260 ASP A C 1
ATOM 2132 O O . ASP A 1 260 ? 1.243 3.639 5.207 1.00 24.65 260 ASP A O 1
ATOM 2137 N N . ARG A 1 261 ? -0.355 2.472 6.307 1.00 26.43 261 ARG A N 1
ATOM 2138 C CA A ARG A 1 261 ? 0.126 1.154 5.884 0.50 27.55 261 ARG A CA 1
ATOM 2139 C CA B ARG A 1 261 ? 0.067 1.132 5.881 0.50 27.88 261 ARG A CA 1
ATOM 2140 C C . ARG A 1 261 ? 0.245 1.028 4.358 1.00 27.54 261 ARG A C 1
ATOM 2141 O O . ARG A 1 261 ? 1.288 0.584 3.863 1.00 27.33 261 ARG A O 1
ATOM 2156 N N . GLU A 1 262 ? -0.793 1.428 3.628 1.00 28.58 262 GLU A N 1
ATOM 2157 C CA . GLU A 1 262 ? -0.806 1.304 2.158 1.00 30.49 262 GLU A CA 1
ATOM 2158 C C . GLU A 1 262 ? 0.273 2.174 1.492 1.00 28.54 262 GLU A C 1
ATOM 2159 O O . GLU A 1 262 ? 1.011 1.745 0.584 1.00 28.37 262 GLU A O 1
ATOM 2165 N N . GLN A 1 263 ? 0.357 3.411 1.946 1.00 27.70 263 GLN A N 1
ATOM 2166 C CA . GLN A 1 263 ? 1.363 4.307 1.435 1.00 26.67 263 GLN A CA 1
ATOM 2167 C C . GLN A 1 263 ? 2.756 3.764 1.732 1.00 25.81 263 GLN A C 1
ATOM 2168 O O . GLN A 1 263 ? 3.602 3.719 0.853 1.00 24.97 263 GLN A O 1
ATOM 2174 N N . PHE A 1 264 ? 2.988 3.365 2.976 1.00 25.16 264 PHE A N 1
ATOM 2175 C CA . PHE A 1 264 ? 4.297 2.871 3.372 1.00 25.83 264 PHE A CA 1
ATOM 2176 C C . PHE A 1 264 ? 4.753 1.700 2.508 1.00 27.24 264 PHE A C 1
ATOM 2177 O O . PHE A 1 264 ? 5.912 1.657 2.081 1.00 26.85 264 PHE A O 1
ATOM 2185 N N . ALA A 1 265 ? 3.829 0.767 2.244 1.00 27.16 265 ALA A N 1
ATOM 2186 C CA . ALA A 1 265 ? 4.139 -0.387 1.411 1.00 29.44 265 ALA A CA 1
ATOM 2187 C C . ALA A 1 265 ? 4.621 0.039 0.012 1.00 29.91 265 ALA A C 1
ATOM 2188 O O . ALA A 1 265 ? 5.447 -0.647 -0.591 1.00 31.21 265 ALA A O 1
ATOM 2190 N N . SER A 1 266 ? 4.099 1.157 -0.503 1.00 28.92 266 SER A N 1
ATOM 2191 C CA . SER A 1 266 ? 4.466 1.649 -1.834 1.00 29.32 266 SER A CA 1
ATOM 2192 C C . SER A 1 266 ? 5.865 2.286 -1.922 1.00 28.53 266 SER A C 1
ATOM 2193 O O . SER A 1 266 ? 6.388 2.482 -3.007 1.00 28.91 266 SER A O 1
ATOM 2196 N N . LEU A 1 267 ? 6.457 2.632 -0.785 1.00 27.22 267 LEU A N 1
ATOM 2197 C CA . LEU A 1 267 ? 7.697 3.382 -0.767 1.00 26.32 267 LEU A CA 1
ATOM 2198 C C . LEU A 1 267 ? 8.913 2.475 -0.921 1.00 26.18 267 LEU A C 1
ATOM 2199 O O . LEU A 1 267 ? 8.960 1.387 -0.377 1.00 26.54 267 LEU A O 1
ATOM 2204 N N . ILE A 1 268 ? 9.929 2.977 -1.604 1.00 25.69 268 ILE A N 1
ATOM 2205 C CA . ILE A 1 268 ? 11.220 2.314 -1.652 1.00 25.59 268 ILE A CA 1
ATOM 2206 C C . ILE A 1 268 ? 11.877 2.483 -0.267 1.00 25.40 268 ILE A C 1
ATOM 2207 O O . ILE A 1 268 ? 12.053 3.618 0.193 1.00 25.46 268 ILE A O 1
ATOM 2212 N N . LYS A 1 269 ? 12.243 1.366 0.369 1.00 25.18 269 LYS A N 1
ATOM 2213 C CA . LYS A 1 269 ? 12.912 1.393 1.692 1.00 26.83 269 LYS A CA 1
ATOM 2214 C C . LYS A 1 269 ? 14.423 1.484 1.575 1.00 27.19 269 LYS A C 1
ATOM 2215 O O . LYS A 1 269 ? 15.010 1.047 0.552 1.00 27.42 269 LYS A O 1
ATOM 2221 N N . SER A 1 270 ? 15.050 1.940 2.661 1.00 26.55 270 SER A N 1
ATOM 2222 C CA . SER A 1 270 ? 16.494 2.215 2.686 1.00 26.59 270 SER A CA 1
ATOM 2223 C C . SER A 1 270 ? 17.333 0.988 2.348 1.00 27.06 270 SER A C 1
ATOM 2224 O O . SER A 1 270 ? 18.449 1.120 1.856 1.00 28.14 270 SER A O 1
ATOM 2227 N N . THR A 1 271 ? 16.786 -0.197 2.562 1.00 26.50 271 THR A N 1
ATOM 2228 C CA . THR A 1 271 ? 17.543 -1.420 2.271 1.00 27.68 271 THR A CA 1
ATOM 2229 C C . THR A 1 271 ? 17.539 -1.758 0.778 1.00 28.16 271 THR A C 1
ATOM 2230 O O . THR A 1 271 ? 18.373 -2.554 0.316 1.00 28.21 271 THR A O 1
ATOM 2234 N N . ASP A 1 272 ? 16.589 -1.172 0.042 1.00 27.48 272 ASP A N 1
ATOM 2235 C CA . ASP A 1 272 ? 16.491 -1.365 -1.412 1.00 28.45 272 ASP A CA 1
ATOM 2236 C C . ASP A 1 272 ? 17.021 -0.204 -2.258 1.00 28.18 272 ASP A C 1
ATOM 2237 O O . ASP A 1 272 ? 17.427 -0.411 -3.392 1.00 26.88 272 ASP A O 1
ATOM 2242 N N . GLY A 1 273 ? 16.998 1.015 -1.734 1.00 27.67 273 GLY A N 1
ATOM 2243 C CA . GLY A 1 273 ? 17.524 2.129 -2.484 1.00 28.20 273 GLY A CA 1
ATOM 2244 C C . GLY A 1 273 ? 17.088 3.407 -1.824 1.00 29.23 273 GLY A C 1
ATOM 2245 O O . GLY A 1 273 ? 16.694 3.399 -0.642 1.00 28.40 273 GLY A O 1
ATOM 2246 N N . PHE A 1 274 ? 17.180 4.504 -2.569 1.00 29.86 274 PHE A N 1
ATOM 2247 C CA . PHE A 1 274 ? 16.748 5.815 -2.063 1.00 30.07 274 PHE A CA 1
ATOM 2248 C C . PHE A 1 274 ? 16.183 6.692 -3.162 1.00 30.45 274 PHE A C 1
ATOM 2249 O O . PHE A 1 274 ? 16.361 6.410 -4.354 1.00 30.25 274 PHE A O 1
ATOM 2257 N N . TYR A 1 275 ? 15.533 7.772 -2.750 1.00 29.93 275 TYR A N 1
ATOM 2258 C CA . TYR A 1 275 ? 14.971 8.756 -3.665 1.00 30.90 275 TYR A CA 1
ATOM 2259 C C . TYR A 1 275 ? 15.956 9.867 -3.977 1.00 32.52 275 TYR A C 1
ATOM 2260 O O . TYR A 1 275 ? 16.605 10.416 -3.074 1.00 31.18 275 TYR A O 1
ATOM 2269 N N . GLU A 1 276 ? 16.063 10.203 -5.256 1.00 34.41 276 GLU A N 1
ATOM 2270 C CA . GLU A 1 276 ? 16.822 11.395 -5.671 1.00 37.94 276 GLU A CA 1
ATOM 2271 C C . GLU A 1 276 ? 16.042 12.235 -6.701 1.00 38.53 276 GLU A C 1
ATOM 2272 O O . GLU A 1 276 ? 16.514 13.306 -7.095 1.00 38.39 276 GLU A O 1
ATOM 2279 N N . MET B 1 1 ? 6.441 -47.850 24.160 1.00 61.85 1 MET B N 1
ATOM 2280 C CA . MET B 1 1 ? 6.138 -48.058 22.710 1.00 62.19 1 MET B CA 1
ATOM 2281 C C . MET B 1 1 ? 5.313 -46.929 22.030 1.00 60.16 1 MET B C 1
ATOM 2282 O O . MET B 1 1 ? 4.634 -47.154 21.010 1.00 60.52 1 MET B O 1
ATOM 2287 N N . GLY B 1 2 ? 5.378 -45.721 22.587 1.00 57.54 2 GLY B N 1
ATOM 2288 C CA . GLY B 1 2 ? 5.117 -44.526 21.779 1.00 54.06 2 GLY B CA 1
ATOM 2289 C C . GLY B 1 2 ? 6.377 -44.284 20.941 1.00 50.98 2 GLY B C 1
ATOM 2290 O O . GLY B 1 2 ? 7.472 -44.649 21.362 1.00 50.58 2 GLY B O 1
ATOM 2291 N N . ASN B 1 3 ? 6.236 -43.712 19.744 1.00 48.41 3 ASN B N 1
ATOM 2292 C CA . ASN B 1 3 ? 7.410 -43.265 18.991 1.00 45.28 3 ASN B CA 1
ATOM 2293 C C . ASN B 1 3 ? 8.142 -42.204 19.788 1.00 42.94 3 ASN B C 1
ATOM 2294 O O . ASN B 1 3 ? 7.526 -41.339 20.409 1.00 41.81 3 ASN B O 1
ATOM 2299 N N . LYS B 1 4 ? 9.460 -42.265 19.782 1.00 40.75 4 LYS B N 1
ATOM 2300 C CA . LYS B 1 4 ? 10.229 -41.239 20.453 1.00 39.42 4 LYS B CA 1
ATOM 2301 C C . LYS B 1 4 ? 11.195 -40.630 19.462 1.00 38.73 4 LYS B C 1
ATOM 2302 O O . LYS B 1 4 ? 11.847 -41.366 18.722 1.00 38.29 4 LYS B O 1
ATOM 2308 N N . LEU B 1 5 ? 11.297 -39.302 19.485 1.00 37.59 5 LEU B N 1
ATOM 2309 C CA . LEU B 1 5 ? 12.151 -38.567 18.551 1.00 37.01 5 LEU B CA 1
ATOM 2310 C C . LEU B 1 5 ? 13.283 -37.849 19.307 1.00 36.57 5 LEU B C 1
ATOM 2311 O O . LEU B 1 5 ? 13.037 -37.054 20.232 1.00 36.16 5 LEU B O 1
ATOM 2316 N N . PHE B 1 6 ? 14.515 -38.157 18.910 1.00 35.60 6 PHE B N 1
ATOM 2317 C CA . PHE B 1 6 ? 15.721 -37.548 19.463 1.00 35.61 6 PHE B CA 1
ATOM 2318 C C . PHE B 1 6 ? 16.358 -36.618 18.435 1.00 34.75 6 PHE B C 1
ATOM 2319 O O . PHE B 1 6 ? 16.584 -37.027 17.289 1.00 34.20 6 PHE B O 1
ATOM 2327 N N . VAL B 1 7 ? 16.686 -35.394 18.849 1.00 33.53 7 VAL B N 1
ATOM 2328 C CA . VAL B 1 7 ? 17.319 -34.422 17.958 1.00 33.48 7 VAL B CA 1
ATOM 2329 C C . VAL B 1 7 ? 18.841 -34.429 18.131 1.00 33.42 7 VAL B C 1
ATOM 2330 O O . VAL B 1 7 ? 19.350 -34.170 19.224 1.00 33.12 7 VAL B O 1
ATOM 2334 N N . LEU B 1 8 ? 19.554 -34.773 17.059 1.00 32.18 8 LEU B N 1
ATOM 2335 C CA . LEU B 1 8 ? 21.017 -34.890 17.090 1.00 31.36 8 LEU B CA 1
ATOM 2336 C C . LEU B 1 8 ? 21.717 -33.632 16.583 1.00 31.47 8 LEU B C 1
ATOM 2337 O O . LEU B 1 8 ? 21.554 -33.229 15.415 1.00 31.49 8 LEU B O 1
ATOM 2342 N N . ASP B 1 9 ? 22.464 -32.995 17.478 1.00 31.35 9 ASP B N 1
ATOM 2343 C CA . ASP B 1 9 ? 23.192 -31.777 17.176 1.00 32.04 9 ASP B CA 1
ATOM 2344 C C . ASP B 1 9 ? 24.481 -32.165 16.468 1.00 31.56 9 ASP B C 1
ATOM 2345 O O . ASP B 1 9 ? 25.432 -32.668 17.102 1.00 32.52 9 ASP B O 1
ATOM 2350 N N . LEU B 1 10 ? 24.522 -31.942 15.155 1.00 30.02 10 LEU B N 1
ATOM 2351 C CA . LEU B 1 10 ? 25.679 -32.351 14.352 1.00 29.19 10 LEU B CA 1
ATOM 2352 C C . LEU B 1 10 ? 26.510 -31.140 13.908 1.00 29.21 10 LEU B C 1
ATOM 2353 O O . LEU B 1 10 ? 27.240 -31.200 12.914 1.00 29.58 10 LEU B O 1
ATOM 2358 N N . GLY B 1 11 ? 26.402 -30.051 14.673 1.00 28.99 11 GLY B N 1
ATOM 2359 C CA . GLY B 1 11 ? 27.307 -28.905 14.511 1.00 28.79 11 GLY B CA 1
ATOM 2360 C C . GLY B 1 11 ? 26.753 -27.818 13.603 1.00 29.75 11 GLY B C 1
ATOM 2361 O O . GLY B 1 11 ? 25.525 -27.614 13.534 1.00 29.53 11 GLY B O 1
ATOM 2362 N N . GLU B 1 12 ? 27.661 -27.116 12.913 1.00 30.05 12 GLU B N 1
ATOM 2363 C CA . GLU B 1 12 ? 27.314 -25.935 12.118 1.00 30.24 12 GLU B CA 1
ATOM 2364 C C . GLU B 1 12 ? 28.209 -25.750 10.900 1.00 29.28 12 GLU B C 1
ATOM 2365 O O . GLU B 1 12 ? 29.356 -26.188 10.895 1.00 29.14 12 GLU B O 1
ATOM 2371 N N . ILE B 1 13 ? 27.660 -25.062 9.891 1.00 28.65 13 ILE B N 1
ATOM 2372 C CA . ILE B 1 13 ? 28.398 -24.612 8.713 1.00 27.55 13 ILE B CA 1
ATOM 2373 C C . ILE B 1 13 ? 28.279 -23.110 8.610 1.00 28.21 13 ILE B C 1
ATOM 2374 O O . ILE B 1 13 ? 27.190 -22.548 8.846 1.00 29.28 13 ILE B O 1
ATOM 2379 N N . ARG B 1 14 ? 29.401 -22.471 8.274 1.00 27.72 14 ARG B N 1
ATOM 2380 C CA A ARG B 1 14 ? 29.436 -21.035 8.075 0.50 28.27 14 ARG B CA 1
ATOM 2381 C CA B ARG B 1 14 ? 29.486 -21.036 8.082 0.50 28.36 14 ARG B CA 1
ATOM 2382 C C . ARG B 1 14 ? 29.484 -20.776 6.576 1.00 28.07 14 ARG B C 1
ATOM 2383 O O . ARG B 1 14 ? 30.308 -21.330 5.859 1.00 28.78 14 ARG B O 1
ATOM 2398 N N . VAL B 1 15 ? 28.575 -19.929 6.111 1.00 28.44 15 VAL B N 1
ATOM 2399 C CA . VAL B 1 15 ? 28.355 -19.758 4.669 1.00 27.51 15 VAL B CA 1
ATOM 2400 C C . VAL B 1 15 ? 27.661 -18.430 4.318 1.00 27.85 15 VAL B C 1
ATOM 2401 O O . VAL B 1 15 ? 26.893 -17.898 5.117 1.00 26.47 15 VAL B O 1
ATOM 2405 N N . ASP B 1 16 ? 27.936 -17.920 3.109 1.00 27.95 16 ASP B N 1
ATOM 2406 C CA . ASP B 1 16 ? 27.246 -16.741 2.568 1.00 27.82 16 ASP B CA 1
ATOM 2407 C C . ASP B 1 16 ? 25.720 -16.985 2.609 1.00 28.26 16 ASP B C 1
ATOM 2408 O O . ASP B 1 16 ? 25.229 -17.951 2.006 1.00 28.13 16 ASP B O 1
ATOM 2413 N N . GLU B 1 17 ? 24.987 -16.095 3.284 1.00 28.28 17 GLU B N 1
ATOM 2414 C CA . GLU B 1 17 ? 23.514 -16.095 3.277 1.00 28.86 17 GLU B CA 1
ATOM 2415 C C . GLU B 1 17 ? 22.879 -16.279 1.879 1.00 28.15 17 GLU B C 1
ATOM 2416 O O . GLU B 1 17 ? 21.826 -16.897 1.780 1.00 26.52 17 GLU B O 1
ATOM 2422 N N . ASN B 1 18 ? 23.537 -15.786 0.825 1.00 26.45 18 ASN B N 1
ATOM 2423 C CA . ASN B 1 18 ? 22.965 -15.849 -0.539 1.00 27.13 18 ASN B CA 1
ATOM 2424 C C . ASN B 1 18 ? 22.823 -17.270 -1.068 1.00 27.07 18 ASN B C 1
ATOM 2425 O O . ASN B 1 18 ? 22.058 -17.503 -1.992 1.00 26.91 18 ASN B O 1
ATOM 2430 N N . PHE B 1 19 ? 23.572 -18.216 -0.487 1.00 26.42 19 PHE B N 1
ATOM 2431 C CA . PHE B 1 19 ? 23.379 -19.615 -0.820 1.00 26.68 19 PHE B CA 1
ATOM 2432 C C . PHE B 1 19 ? 22.099 -20.170 -0.210 1.00 26.15 19 PHE B C 1
ATOM 2433 O O . PHE B 1 19 ? 21.444 -21.046 -0.808 1.00 25.79 19 PHE B O 1
ATOM 2441 N N . ILE B 1 20 ? 21.722 -19.620 0.938 1.00 25.15 20 ILE B N 1
ATOM 2442 C CA . ILE B 1 20 ? 20.567 -20.120 1.687 1.00 26.06 20 ILE B CA 1
ATOM 2443 C C . ILE B 1 20 ? 19.260 -19.440 1.269 1.00 26.06 20 ILE B C 1
ATOM 2444 O O . ILE B 1 20 ? 18.230 -20.099 1.125 1.00 25.52 20 ILE B O 1
ATOM 2449 N N . ILE B 1 21 ? 19.300 -18.125 1.101 1.00 25.38 21 ILE B N 1
ATOM 2450 C CA . ILE B 1 21 ? 18.163 -17.428 0.526 1.00 26.84 21 ILE B CA 1
ATOM 2451 C C . ILE B 1 21 ? 18.682 -16.662 -0.697 1.00 26.43 21 ILE B C 1
ATOM 2452 O O . ILE B 1 21 ? 19.397 -15.659 -0.520 1.00 26.55 21 ILE B O 1
ATOM 2457 N N . ALA B 1 22 ? 18.360 -17.140 -1.915 1.00 25.91 22 ALA B N 1
ATOM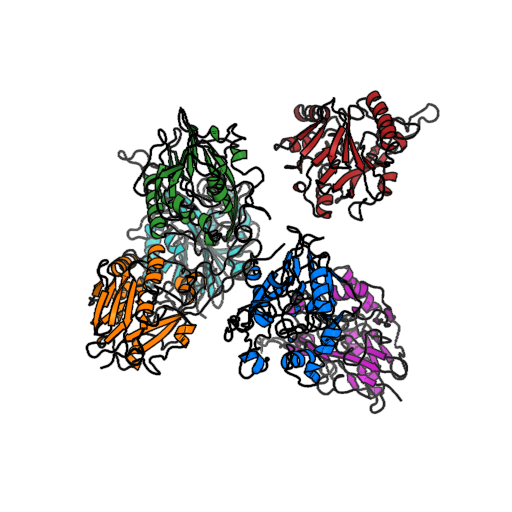 2458 C CA . ALA B 1 22 ? 18.926 -16.578 -3.136 1.00 25.46 22 ALA B CA 1
ATOM 2459 C C . ALA B 1 22 ? 18.671 -15.074 -3.244 1.00 26.10 22 ALA B C 1
ATOM 2460 O O . ALA B 1 22 ? 17.573 -14.594 -2.932 1.00 26.16 22 ALA B O 1
ATOM 2462 N N . ASN B 1 23 ? 19.679 -14.349 -3.704 1.00 26.92 23 ASN B N 1
ATOM 2463 C CA . ASN B 1 23 ? 19.589 -12.914 -3.935 1.00 28.34 23 ASN B CA 1
ATOM 2464 C C . ASN B 1 23 ? 19.120 -12.072 -2.753 1.00 28.93 23 ASN B C 1
ATOM 2465 O O . ASN B 1 23 ? 18.505 -11.022 -2.951 1.00 29.46 23 ASN B O 1
ATOM 2470 N N . SER B 1 24 ? 19.394 -12.559 -1.539 1.00 29.24 24 SER B N 1
ATOM 2471 C CA . SER B 1 24 ? 19.176 -11.832 -0.272 1.00 30.29 24 SER B CA 1
ATOM 2472 C C . SER B 1 24 ? 19.835 -10.471 -0.340 1.00 30.30 24 SER B C 1
ATOM 2473 O O . SER B 1 24 ? 19.285 -9.493 0.161 1.00 30.18 24 SER B O 1
ATOM 2476 N N . THR B 1 25 ? 21.011 -10.442 -0.973 1.00 28.90 25 THR B N 1
ATOM 2477 C CA A THR B 1 25 ? 21.827 -9.243 -1.112 0.50 28.96 25 THR B CA 1
ATOM 2478 C CA B THR B 1 25 ? 21.746 -9.198 -1.149 0.50 29.55 25 THR B CA 1
ATOM 2479 C C . THR B 1 25 ? 22.343 -9.123 -2.553 1.00 29.21 25 THR B C 1
ATOM 2480 O O . THR B 1 25 ? 22.835 -10.114 -3.117 1.00 29.34 25 THR B O 1
ATOM 2487 N N . PHE B 1 26 ? 22.281 -7.930 -3.131 1.00 27.99 26 PHE B N 1
ATOM 2488 C CA . PHE B 1 26 ? 22.935 -7.701 -4.416 1.00 28.29 26 PHE B CA 1
ATOM 2489 C C . PHE B 1 26 ? 23.247 -6.225 -4.539 1.00 27.88 26 PHE B C 1
ATOM 2490 O O . PHE B 1 26 ? 22.596 -5.389 -3.889 1.00 29.04 26 PHE B O 1
ATOM 2498 N N . VAL B 1 27 ? 24.222 -5.906 -5.391 1.00 28.41 27 VAL B N 1
ATOM 2499 C CA . VAL B 1 27 ? 24.702 -4.523 -5.569 1.00 27.99 27 VAL B CA 1
ATOM 2500 C C . VAL B 1 27 ? 23.862 -3.858 -6.650 1.00 27.99 27 VAL B C 1
ATOM 2501 O O . VAL B 1 27 ? 23.317 -4.544 -7.524 1.00 27.20 27 VAL B O 1
ATOM 2505 N N . THR B 1 28 ? 23.739 -2.534 -6.578 1.00 27.98 28 THR B N 1
ATOM 2506 C CA . THR B 1 28 ? 23.041 -1.744 -7.600 1.00 27.72 28 THR B CA 1
ATOM 2507 C C . THR B 1 28 ? 23.904 -0.488 -7.803 1.00 28.38 28 THR B C 1
ATOM 2508 O O . THR B 1 28 ? 24.778 -0.215 -6.966 1.00 29.67 28 THR B O 1
ATOM 2512 N N . PRO B 1 29 ? 23.683 0.275 -8.898 1.00 28.74 29 PRO B N 1
ATOM 2513 C CA . PRO B 1 29 ? 24.454 1.533 -9.082 1.00 29.03 29 PRO B CA 1
ATOM 2514 C C . PRO B 1 29 ? 24.401 2.448 -7.840 1.00 30.13 29 PRO B C 1
ATOM 2515 O O . PRO B 1 29 ? 25.436 3.017 -7.440 1.00 30.27 29 PRO B O 1
ATOM 2519 N N . GLN B 1 30 ? 23.222 2.562 -7.229 1.00 30.52 30 GLN B N 1
ATOM 2520 C CA . GLN B 1 30 ? 23.042 3.402 -6.046 1.00 32.26 30 GLN B CA 1
ATOM 2521 C C . GLN B 1 30 ? 23.793 2.854 -4.874 1.00 33.10 30 GLN B C 1
ATOM 2522 O O . GLN B 1 30 ? 24.294 3.627 -4.032 1.00 34.59 30 GLN B O 1
ATOM 2528 N N . LYS B 1 31 ? 23.783 1.524 -4.769 1.00 33.10 31 LYS B N 1
ATOM 2529 C CA A LYS B 1 31 ? 24.378 0.832 -3.640 0.50 34.06 31 LYS B CA 1
ATOM 2530 C CA B LYS B 1 31 ? 24.353 0.815 -3.639 0.50 33.81 31 LYS B CA 1
ATOM 2531 C C . LYS B 1 31 ? 25.434 -0.114 -4.159 1.00 34.09 31 LYS B C 1
ATOM 2532 O O . LYS B 1 31 ? 25.243 -1.342 -4.188 1.00 33.82 31 LYS B O 1
ATOM 2543 N N . PRO B 1 32 ? 26.565 0.455 -4.598 1.00 35.31 32 PRO B N 1
ATOM 2544 C CA . PRO B 1 32 ? 27.541 -0.419 -5.202 1.00 36.24 32 PRO B CA 1
ATOM 2545 C C . PRO B 1 32 ? 28.447 -1.135 -4.209 1.00 37.48 32 PRO B C 1
ATOM 2546 O O . PRO B 1 32 ? 29.287 -1.919 -4.617 1.00 38.02 32 PRO B O 1
ATOM 2550 N N . THR B 1 33 ? 28.282 -0.877 -2.916 1.00 39.25 33 THR B N 1
ATOM 2551 C CA . THR B 1 33 ? 29.213 -1.419 -1.938 1.00 40.76 33 THR B CA 1
ATOM 2552 C C . THR B 1 33 ? 28.523 -2.373 -0.983 1.00 41.20 33 THR B C 1
ATOM 2553 O O . THR B 1 33 ? 29.139 -2.859 -0.016 1.00 42.33 33 THR B O 1
ATOM 2557 N N . VAL B 1 34 ? 27.245 -2.649 -1.233 1.00 40.80 34 VAL B N 1
ATOM 2558 C CA . VAL B 1 34 ? 26.509 -3.488 -0.311 1.00 40.91 34 VAL B CA 1
ATOM 2559 C C . VAL B 1 34 ? 27.169 -4.872 -0.352 1.00 40.15 34 VAL B C 1
ATOM 2560 O O . VAL B 1 34 ? 27.792 -5.265 -1.343 1.00 39.56 34 VAL B O 1
ATOM 2564 N N . SER B 1 35 ? 27.108 -5.566 0.770 1.00 39.85 35 SER B N 1
ATOM 2565 C CA . SER B 1 35 ? 27.827 -6.822 0.900 1.00 39.19 35 SER B CA 1
ATOM 2566 C C . SER B 1 35 ? 26.934 -7.857 1.568 1.00 37.94 35 SER B C 1
ATOM 2567 O O . SER B 1 35 ? 26.071 -7.522 2.408 1.00 36.90 35 SER B O 1
ATOM 2570 N N . SER B 1 36 ? 27.118 -9.111 1.155 1.00 36.68 36 SER B N 1
ATOM 2571 C CA . SER B 1 36 ? 26.380 -10.212 1.748 1.00 34.93 36 SER B CA 1
ATOM 2572 C C . SER B 1 36 ? 27.040 -10.474 3.103 1.00 34.89 36 SER B C 1
ATOM 2573 O O . SER B 1 36 ? 27.948 -9.736 3.512 1.00 35.26 36 SER B O 1
ATOM 2576 N N . ARG B 1 37 ? 26.564 -11.480 3.812 1.00 33.94 37 ARG B N 1
ATOM 2577 C CA . ARG B 1 37 ? 27.106 -11.773 5.129 1.00 34.09 37 ARG B CA 1
ATOM 2578 C C . ARG B 1 37 ? 27.161 -13.268 5.290 1.00 32.84 37 ARG B C 1
ATOM 2579 O O . ARG B 1 37 ? 26.417 -14.002 4.613 1.00 30.88 37 ARG B O 1
ATOM 2587 N N . LEU B 1 38 ? 28.041 -13.712 6.177 1.00 32.66 38 LEU B N 1
ATOM 2588 C CA . LEU B 1 38 ? 28.126 -15.122 6.557 1.00 32.88 38 LEU B CA 1
ATOM 2589 C C . LEU B 1 38 ? 27.124 -15.387 7.653 1.00 32.74 38 LEU B C 1
ATOM 2590 O O . LEU B 1 38 ? 26.953 -14.556 8.579 1.00 33.57 38 LEU B O 1
ATOM 2595 N N . ILE B 1 39 ? 26.450 -16.528 7.554 1.00 31.38 39 ILE B N 1
ATOM 2596 C CA . ILE B 1 39 ? 25.580 -16.999 8.634 1.00 30.68 39 ILE B CA 1
ATOM 2597 C C . ILE B 1 39 ? 26.001 -18.392 9.066 1.00 30.09 39 ILE B C 1
ATOM 2598 O O . ILE B 1 39 ? 26.580 -19.141 8.275 1.00 30.28 39 ILE B O 1
ATOM 2603 N N . ASP B 1 40 ? 25.710 -18.744 10.319 1.00 30.00 40 ASP B N 1
ATOM 2604 C CA . ASP B 1 40 ? 26.021 -20.073 10.840 1.00 30.06 40 ASP B CA 1
ATOM 2605 C C . ASP B 1 40 ? 24.742 -20.864 10.867 1.00 30.35 40 ASP B C 1
ATOM 2606 O O . ASP B 1 40 ? 23.749 -20.437 11.464 1.00 31.44 40 ASP B O 1
ATOM 2611 N N . ILE B 1 41 ? 24.762 -22.019 10.211 1.00 29.17 41 ILE B N 1
ATOM 2612 C CA . ILE B 1 41 ? 23.547 -22.824 10.058 1.00 29.50 41 I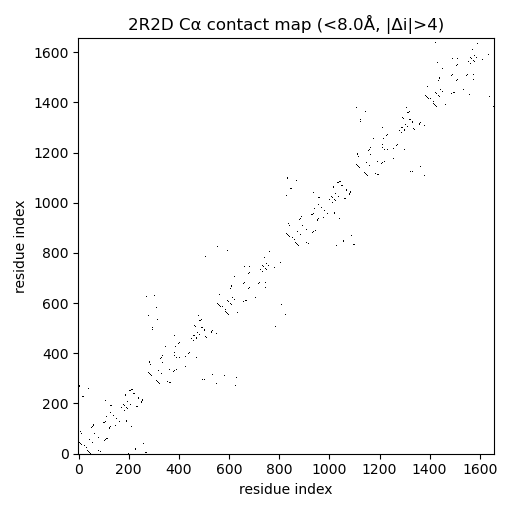LE B CA 1
ATOM 2613 C C . ILE B 1 41 ? 23.756 -24.169 10.702 1.00 29.79 41 ILE B C 1
ATOM 2614 O O . ILE B 1 41 ? 24.866 -24.708 10.624 1.00 29.68 41 ILE B O 1
ATOM 2619 N N . PRO B 1 42 ? 22.705 -24.688 11.382 1.00 30.00 42 PRO B N 1
ATOM 2620 C CA . PRO B 1 42 ? 22.733 -25.987 12.071 1.00 30.13 42 PRO B CA 1
ATOM 2621 C C . PRO B 1 42 ? 22.799 -27.181 11.099 1.00 29.66 42 PRO B C 1
ATOM 2622 O O . PRO B 1 42 ? 22.109 -27.191 10.059 1.00 29.76 42 PRO B O 1
ATOM 2626 N N . VAL B 1 43 ? 23.642 -28.158 11.424 1.00 28.10 43 VAL B N 1
ATOM 2627 C CA . VAL B 1 43 ? 23.602 -29.479 10.762 1.00 28.27 43 VAL B CA 1
ATOM 2628 C C . VAL B 1 43 ? 23.011 -30.459 11.762 1.00 28.63 43 VAL B C 1
ATOM 2629 O O . VAL B 1 43 ? 23.482 -30.516 12.911 1.00 29.09 43 VAL B O 1
ATOM 2633 N N . SER B 1 44 ? 22.005 -31.245 11.349 1.00 28.33 44 SER B N 1
ATOM 2634 C CA . SER B 1 44 ? 21.355 -32.148 12.303 1.00 29.04 44 SER B CA 1
ATOM 2635 C C . SER B 1 44 ? 20.944 -33.490 11.721 1.00 29.51 44 SER B C 1
ATOM 2636 O O . SER B 1 44 ? 21.038 -33.696 10.512 1.00 28.48 44 SER B O 1
ATOM 2639 N N . ALA B 1 45 ? 20.525 -34.407 12.602 1.00 29.00 45 ALA B N 1
ATOM 2640 C CA . ALA B 1 45 ? 19.938 -35.700 12.217 1.00 29.37 45 ALA B CA 1
ATOM 2641 C C . ALA B 1 45 ? 18.936 -36.058 13.306 1.00 30.37 45 ALA B C 1
ATOM 2642 O O . ALA B 1 45 ? 18.885 -35.390 14.362 1.00 29.94 45 ALA B O 1
ATOM 2644 N N . TYR B 1 46 ? 18.135 -37.092 13.054 1.00 30.62 46 TYR B N 1
ATOM 2645 C CA . TYR B 1 46 ? 16.956 -37.347 13.883 1.00 32.16 46 TYR B CA 1
ATOM 2646 C C . TYR B 1 46 ? 16.860 -38.822 14.047 1.00 32.69 46 TYR B C 1
ATOM 2647 O O . TYR B 1 46 ? 16.854 -39.559 13.065 1.00 32.06 46 TYR B O 1
ATOM 2656 N N . LEU B 1 47 ? 16.818 -39.253 15.313 1.00 34.44 47 LEU B N 1
ATOM 2657 C CA . LEU B 1 47 ? 16.725 -40.659 15.639 1.00 35.06 47 LEU B CA 1
ATOM 2658 C C . LEU B 1 47 ? 15.299 -40.897 16.097 1.00 36.40 47 LEU B C 1
ATOM 2659 O O . LEU B 1 47 ? 14.817 -40.204 17.007 1.00 35.88 47 LEU B O 1
ATOM 2664 N N . ILE B 1 48 ? 14.624 -41.857 15.471 1.00 37.38 48 ILE B N 1
ATOM 2665 C CA . ILE B 1 48 ? 13.259 -42.190 15.849 1.00 39.77 48 ILE B CA 1
ATOM 2666 C C . ILE B 1 48 ? 13.239 -43.610 16.391 1.00 41.06 48 ILE B C 1
ATOM 2667 O O . ILE B 1 48 ? 13.496 -44.566 15.664 1.00 40.40 48 ILE B O 1
ATOM 2672 N N . GLN B 1 49 ? 12.956 -43.712 17.686 1.00 42.89 49 GLN B N 1
ATOM 2673 C CA A GLN B 1 49 ? 12.800 -44.998 18.342 0.50 44.31 49 GLN B CA 1
ATOM 2674 C CA B GLN B 1 49 ? 12.806 -44.994 18.374 0.50 44.47 49 GLN B CA 1
ATOM 2675 C C . GLN B 1 49 ? 11.361 -45.483 18.276 1.00 45.17 49 GLN B C 1
ATOM 2676 O O . GLN B 1 49 ? 10.437 -44.808 18.752 1.00 45.30 49 GLN B O 1
ATOM 2687 N N . CYS B 1 50 ? 11.176 -46.645 17.662 1.00 46.83 50 CYS B N 1
ATOM 2688 C CA . CYS B 1 50 ? 9.871 -47.300 17.591 1.00 49.69 50 CYS B CA 1
ATOM 2689 C C . CYS B 1 50 ? 9.962 -48.648 18.294 1.00 51.28 50 CYS B C 1
ATOM 2690 O O . CYS B 1 50 ? 11.062 -49.134 18.615 1.00 51.77 50 CYS B O 1
ATOM 2693 N N . THR B 1 51 ? 8.803 -49.249 18.543 1.00 53.38 51 THR B N 1
ATOM 2694 C CA . THR B 1 51 ? 8.761 -50.610 19.069 1.00 54.84 51 THR B CA 1
ATOM 2695 C C . THR B 1 51 ? 9.364 -51.570 18.002 1.00 55.03 51 THR B C 1
ATOM 2696 O O . THR B 1 51 ? 10.204 -52.423 18.299 1.00 55.49 51 THR B O 1
ATOM 2700 N N . ASP B 1 52 ? 8.988 -51.352 16.750 1.00 54.65 52 ASP B N 1
ATOM 2701 C CA . ASP B 1 52 ? 9.377 -52.215 15.642 1.00 54.24 52 ASP B CA 1
ATOM 2702 C C . ASP B 1 52 ? 10.828 -51.992 15.145 1.00 52.85 52 ASP B C 1
ATOM 2703 O O . ASP B 1 52 ? 11.408 -52.863 14.476 1.00 52.93 52 ASP B O 1
ATOM 2708 N N . ALA B 1 53 ? 11.410 -50.831 15.460 1.00 50.26 53 ALA B N 1
ATOM 2709 C CA . ALA B 1 53 ? 12.625 -50.386 14.750 1.00 46.73 53 ALA B CA 1
ATOM 2710 C C . ALA B 1 53 ? 13.235 -49.103 15.313 1.00 44.63 53 ALA B C 1
ATOM 2711 O O . ALA B 1 53 ? 12.592 -48.360 16.063 1.00 42.86 53 ALA B O 1
ATOM 2713 N N . THR B 1 54 ? 14.483 -48.845 14.927 1.00 41.82 54 THR B N 1
ATOM 2714 C CA . THR B 1 54 ? 15.074 -47.521 15.126 1.00 40.57 54 THR B CA 1
ATOM 2715 C C . THR B 1 54 ? 15.545 -46.957 13.785 1.00 38.23 54 THR B C 1
ATOM 2716 O O . THR B 1 54 ? 16.324 -47.593 13.064 1.00 36.64 54 THR B O 1
ATOM 2720 N N . VAL B 1 55 ? 15.042 -45.761 13.489 1.00 35.71 55 VAL B N 1
ATOM 2721 C CA . VAL B 1 55 ? 15.204 -45.110 12.191 1.00 33.44 55 VAL B CA 1
ATOM 2722 C C . VAL B 1 55 ? 16.015 -43.828 12.402 1.00 32.52 55 VAL B C 1
ATOM 2723 O O . VAL B 1 55 ? 15.696 -43.009 13.269 1.00 32.71 55 VAL B O 1
ATOM 2727 N N . LEU B 1 56 ? 17.063 -43.661 11.612 1.00 30.94 56 LEU B N 1
ATOM 2728 C CA . LEU B 1 56 ? 17.849 -42.438 11.657 1.00 29.71 56 LEU B CA 1
ATOM 2729 C C . LEU B 1 56 ? 17.576 -41.647 10.375 1.00 28.93 56 LEU B C 1
ATOM 2730 O O . LEU B 1 56 ? 17.651 -42.201 9.289 1.00 29.81 56 LEU B O 1
ATOM 2735 N N . TYR B 1 57 ? 17.263 -40.371 10.502 1.00 28.00 57 TYR B N 1
ATOM 2736 C CA . TYR B 1 57 ? 17.068 -39.523 9.316 1.00 26.65 57 TYR B CA 1
ATOM 2737 C C . TYR B 1 57 ? 18.259 -38.610 9.205 1.00 26.47 57 TYR B C 1
ATOM 2738 O O . TYR B 1 57 ? 18.460 -37.778 10.096 1.00 26.80 57 TYR B O 1
ATOM 2747 N N . ASP B 1 58 ? 18.994 -38.723 8.091 1.00 26.23 58 ASP B N 1
ATOM 2748 C CA . ASP B 1 58 ? 20.247 -38.000 7.838 1.00 26.37 58 ASP B CA 1
ATOM 2749 C C . ASP B 1 58 ? 21.420 -38.407 8.778 1.00 27.16 58 ASP B C 1
ATOM 2750 O O . ASP B 1 58 ? 21.235 -39.125 9.770 1.00 27.67 58 ASP B O 1
ATOM 2755 N N . THR B 1 59 ? 22.629 -37.957 8.443 1.00 27.00 59 THR B N 1
ATOM 2756 C CA . THR B 1 59 ? 23.851 -38.470 9.100 1.00 27.99 59 THR B CA 1
ATOM 2757 C C . THR B 1 59 ? 24.937 -37.404 9.356 1.00 27.39 59 THR B C 1
ATOM 2758 O O . THR B 1 59 ? 26.007 -37.720 9.858 1.00 28.48 59 THR B O 1
ATOM 2762 N N . GLY B 1 60 ? 24.671 -36.174 8.961 1.00 27.00 60 GLY B N 1
ATOM 2763 C CA . GLY B 1 60 ? 25.612 -35.098 9.116 1.00 26.74 60 GLY B CA 1
ATOM 2764 C C . GLY B 1 60 ? 26.819 -35.137 8.196 1.00 27.77 60 GLY B C 1
ATOM 2765 O O . GLY B 1 60 ? 26.820 -35.793 7.139 1.00 26.96 60 GLY B O 1
ATOM 2766 N N . CYS B 1 61 ? 27.846 -34.408 8.612 1.00 28.25 61 CYS B N 1
ATOM 2767 C CA . CYS B 1 61 ? 29.129 -34.398 7.895 1.00 28.81 61 CYS B CA 1
ATOM 2768 C C . CYS B 1 61 ? 29.983 -35.585 8.334 1.00 29.39 61 CYS B C 1
ATOM 2769 O O . CYS B 1 61 ? 29.807 -36.136 9.449 1.00 29.50 61 CYS B O 1
ATOM 2772 N N . HIS B 1 62 ? 30.947 -35.956 7.499 1.00 29.70 62 HIS B N 1
ATOM 2773 C CA . HIS B 1 62 ? 31.956 -36.918 7.944 1.00 30.48 62 HIS B CA 1
ATOM 2774 C C . HIS B 1 62 ? 32.781 -36.274 9.083 1.00 31.04 62 HIS B C 1
ATOM 2775 O O . HIS B 1 62 ? 33.082 -35.076 9.014 1.00 29.76 62 HIS B O 1
ATOM 2782 N N . PRO B 1 63 ? 33.104 -37.042 10.155 1.00 32.65 63 PRO B N 1
ATOM 2783 C CA . PRO B 1 63 ? 33.877 -36.438 11.258 1.00 34.13 63 PRO B CA 1
ATOM 2784 C C . PRO B 1 63 ? 35.168 -35.748 10.797 1.00 35.06 63 PRO B C 1
ATOM 2785 O O . PRO B 1 63 ? 35.598 -34.743 11.413 1.00 37.07 63 PRO B O 1
ATOM 2789 N N . GLU B 1 64 ? 35.770 -36.264 9.725 1.00 35.14 64 GLU B N 1
ATOM 2790 C CA A GLU B 1 64 ? 37.029 -35.733 9.204 0.50 35.31 64 GLU B CA 1
ATOM 2791 C CA B GLU B 1 64 ? 37.029 -35.713 9.216 0.50 35.48 64 GLU B CA 1
ATOM 2792 C C . GLU B 1 64 ? 36.820 -34.953 7.910 1.00 34.74 64 GLU B C 1
ATOM 2793 O O . GLU B 1 64 ? 37.660 -35.004 7.017 1.00 34.05 64 GLU B O 1
ATOM 2804 N N . CYS B 1 65 ? 35.689 -34.239 7.809 1.00 34.44 65 CYS B N 1
ATOM 2805 C CA . CYS B 1 65 ? 35.417 -33.446 6.607 1.00 33.44 65 CYS B CA 1
ATOM 2806 C C . CYS B 1 65 ? 36.427 -32.297 6.453 1.00 33.39 65 CYS B C 1
ATOM 2807 O O . CYS B 1 65 ? 36.817 -31.972 5.331 1.00 33.42 65 CYS B O 1
ATOM 2810 N N . MET B 1 66 ? 36.864 -31.714 7.576 1.00 33.34 66 MET B N 1
ATOM 2811 C CA . MET B 1 66 ? 37.782 -30.561 7.554 1.00 33.50 66 MET B CA 1
ATOM 2812 C C . MET B 1 66 ? 39.225 -30.988 7.754 1.00 34.91 66 MET B C 1
ATOM 2813 O O . MET B 1 66 ? 39.514 -32.059 8.317 1.00 35.69 66 MET B O 1
ATOM 2818 N N . GLY B 1 67 ? 40.142 -30.143 7.298 1.00 35.71 67 GLY B N 1
ATOM 2819 C CA . GLY B 1 67 ? 41.546 -30.400 7.525 1.00 36.93 67 GLY B CA 1
ATOM 2820 C C . GLY B 1 67 ? 42.271 -30.633 6.221 1.00 38.03 67 GLY B C 1
ATOM 2821 O O . GLY B 1 67 ? 41.655 -30.892 5.191 1.00 36.76 67 GLY B O 1
ATOM 2822 N N A THR B 1 68 ? 43.596 -30.541 6.249 0.50 38.71 68 THR B N 1
ATOM 2823 N N B THR B 1 68 ? 43.593 -30.516 6.280 0.50 38.31 68 THR B N 1
ATOM 2824 C CA A THR B 1 68 ? 44.382 -30.705 5.020 0.50 39.49 68 THR B CA 1
ATOM 2825 C CA B THR B 1 68 ? 44.450 -30.726 5.119 0.50 38.63 68 THR B CA 1
ATOM 2826 C C A THR B 1 68 ? 44.258 -32.114 4.409 0.50 39.83 68 THR B C 1
ATOM 2827 C C B THR B 1 68 ? 44.142 -32.067 4.439 0.50 39.41 68 THR B C 1
ATOM 2828 O O A THR B 1 68 ? 44.417 -32.294 3.193 0.50 39.70 68 THR B O 1
ATOM 2829 O O B THR B 1 68 ? 44.019 -32.143 3.210 0.50 39.33 68 THR B O 1
ATOM 2836 N N . ASN B 1 69 ? 43.986 -33.109 5.247 1.00 39.75 69 ASN B N 1
ATOM 2837 C CA . ASN B 1 69 ? 43.720 -34.453 4.731 1.00 41.12 69 ASN B CA 1
ATOM 2838 C C . ASN B 1 69 ? 42.219 -34.801 4.774 1.00 40.15 69 ASN B C 1
ATOM 2839 O O . ASN B 1 69 ? 41.829 -35.977 4.699 1.00 41.18 69 ASN B O 1
ATOM 2844 N N . GLY B 1 70 ? 41.388 -33.762 4.873 1.00 38.39 70 GLY B N 1
ATOM 2845 C CA . GLY B 1 70 ? 39.950 -33.924 5.088 1.00 36.26 70 GLY B CA 1
ATOM 2846 C C . GLY B 1 70 ? 39.185 -34.407 3.863 1.00 35.32 70 GLY B C 1
ATOM 2847 O O . GLY B 1 70 ? 39.678 -34.374 2.718 1.00 34.19 70 GLY B O 1
ATOM 2848 N N . ARG B 1 71 ? 37.970 -34.869 4.109 1.00 33.03 71 ARG B N 1
ATOM 2849 C CA . ARG B 1 71 ? 37.132 -35.397 3.044 1.00 32.59 71 ARG B CA 1
ATOM 2850 C C . ARG B 1 71 ? 36.686 -34.300 2.071 1.00 31.96 71 ARG B C 1
ATOM 2851 O O . ARG B 1 71 ? 36.569 -34.546 0.870 1.00 32.73 71 ARG B O 1
ATOM 2859 N N . TRP B 1 72 ? 36.421 -33.099 2.584 1.00 31.40 72 TRP B N 1
ATOM 2860 C CA . TRP B 1 72 ? 35.969 -32.007 1.697 1.00 30.87 72 TRP B CA 1
ATOM 2861 C C . TRP B 1 72 ? 37.132 -31.400 0.913 1.00 31.58 72 TRP B C 1
ATOM 2862 O O . TRP B 1 72 ? 38.232 -31.182 1.468 1.00 31.77 72 TRP B O 1
ATOM 2873 N N . PRO B 1 73 ? 36.909 -31.151 -0.395 1.00 31.67 73 PRO B N 1
ATOM 2874 C CA . PRO B 1 73 ? 37.903 -30.397 -1.176 1.00 31.21 73 PRO B CA 1
ATOM 2875 C C . PRO B 1 73 ? 38.390 -29.148 -0.420 1.00 31.47 73 PRO B C 1
ATOM 2876 O O . PRO B 1 73 ? 37.611 -28.520 0.307 1.00 31.58 73 PRO B O 1
ATOM 2880 N N . ALA B 1 74 ? 39.665 -28.802 -0.610 1.00 31.80 74 ALA B N 1
ATOM 2881 C CA . ALA B 1 74 ? 40.253 -27.632 0.030 1.00 31.25 74 ALA B CA 1
ATOM 2882 C C . ALA B 1 74 ? 39.402 -26.385 -0.201 1.00 31.15 74 ALA B C 1
ATOM 2883 O O . ALA B 1 74 ? 39.107 -25.635 0.742 1.00 31.03 74 ALA B O 1
ATOM 2885 N N . GLN B 1 75 ? 39.002 -26.157 -1.452 1.00 31.11 75 GLN B N 1
ATOM 2886 C CA . GLN B 1 75 ? 38.196 -24.967 -1.785 1.00 31.59 75 GLN B CA 1
ATOM 2887 C C . GLN B 1 75 ? 36.833 -24.946 -1.072 1.00 31.10 75 GLN B C 1
ATOM 2888 O O . GLN B 1 75 ? 36.372 -23.896 -0.656 1.00 30.54 75 GLN B O 1
ATOM 2894 N N . SER B 1 76 ? 36.186 -26.100 -0.965 1.00 30.26 76 SER B N 1
ATOM 2895 C CA . SER B 1 76 ? 34.917 -26.198 -0.216 1.00 30.06 76 SER B CA 1
ATOM 2896 C C . SER B 1 76 ? 35.086 -25.832 1.250 1.00 30.29 76 SER B C 1
ATOM 2897 O O . SER B 1 76 ? 34.242 -25.134 1.844 1.00 30.18 76 SER B O 1
ATOM 2900 N N . GLN B 1 77 ? 36.192 -26.298 1.830 1.00 31.03 77 GLN B N 1
ATOM 2901 C CA . GLN B 1 77 ? 36.517 -25.976 3.222 1.00 31.20 77 GLN B CA 1
ATOM 2902 C C . GLN B 1 77 ? 36.670 -24.485 3.413 1.00 32.00 77 GLN B C 1
ATOM 2903 O O . GLN B 1 77 ? 36.178 -23.925 4.399 1.00 32.94 77 GLN B O 1
ATOM 2909 N N A LEU B 1 78 ? 37.360 -23.837 2.474 0.50 32.32 78 LEU B N 1
ATOM 2910 N N B LEU B 1 78 ? 37.335 -23.835 2.460 0.50 31.75 78 LEU B N 1
ATOM 2911 C CA A LEU B 1 78 ? 37.494 -22.376 2.489 0.50 33.18 78 LEU B CA 1
ATOM 2912 C CA B LEU B 1 78 ? 37.511 -22.381 2.501 0.50 32.08 78 LEU B CA 1
ATOM 2913 C C A LEU B 1 78 ? 36.150 -21.670 2.340 0.50 32.93 78 LEU B C 1
ATOM 2914 C C B LEU B 1 78 ? 36.221 -21.594 2.227 0.50 32.23 78 LEU B C 1
ATOM 2915 O O A LEU B 1 78 ? 35.857 -20.713 3.074 0.50 33.03 78 LEU B O 1
ATOM 2916 O O B LEU B 1 78 ? 36.029 -20.495 2.773 0.50 32.26 78 LEU B O 1
ATOM 2925 N N . ASN B 1 79 ? 35.330 -22.150 1.404 1.00 32.47 79 ASN B N 1
ATOM 2926 C CA . ASN B 1 79 ? 34.099 -21.431 1.021 1.00 32.35 79 ASN B CA 1
ATOM 2927 C C . ASN B 1 79 ? 32.994 -21.518 2.061 1.00 31.89 79 ASN B C 1
ATOM 2928 O O . ASN B 1 79 ? 32.294 -20.541 2.304 1.00 32.75 79 ASN B O 1
ATOM 2933 N N . ALA B 1 80 ? 32.816 -22.702 2.640 1.00 30.88 80 ALA B N 1
ATOM 2934 C CA . ALA B 1 80 ? 31.716 -22.945 3.578 1.00 29.97 80 ALA B CA 1
ATOM 2935 C C . ALA B 1 80 ? 32.141 -24.028 4.567 1.00 29.21 80 ALA B C 1
ATOM 2936 O O . ALA B 1 80 ? 31.699 -25.189 4.436 1.00 30.20 80 ALA B O 1
ATOM 2938 N N . PRO B 1 81 ? 33.009 -23.671 5.545 1.00 29.01 81 PRO B N 1
ATOM 2939 C CA . PRO B 1 81 ? 33.593 -24.687 6.439 1.00 29.40 81 PRO B CA 1
ATOM 2940 C C . PRO B 1 81 ? 32.592 -25.251 7.430 1.00 30.27 81 PRO B C 1
ATOM 2941 O O . PRO B 1 81 ? 31.648 -24.560 7.847 1.00 29.30 81 PRO B O 1
ATOM 2945 N N . TYR B 1 82 ? 32.814 -26.503 7.800 1.00 30.13 82 TYR B N 1
ATOM 2946 C CA . TYR B 1 82 ? 32.173 -27.073 8.970 1.00 31.16 82 TYR B CA 1
ATOM 2947 C C . TYR B 1 82 ? 32.894 -26.477 10.191 1.00 31.77 82 TYR B C 1
ATOM 2948 O O . TYR B 1 82 ? 34.135 -26.456 10.242 1.00 32.10 82 TYR B O 1
ATOM 2957 N N . ILE B 1 83 ? 32.089 -25.987 11.140 1.00 31.82 83 ILE B N 1
ATOM 2958 C CA A ILE B 1 83 ? 32.544 -25.227 12.277 0.50 33.30 83 ILE B CA 1
ATOM 2959 C CA B ILE B 1 83 ? 32.619 -25.294 12.317 0.50 32.03 83 ILE B CA 1
ATOM 2960 C C . ILE B 1 83 ? 32.049 -25.908 13.583 1.00 33.38 83 ILE B C 1
ATOM 2961 O O . ILE B 1 83 ? 32.139 -25.346 14.656 1.00 33.55 83 ILE B O 1
ATOM 2970 N N . GLY B 1 84 ? 31.493 -27.111 13.461 1.00 33.60 84 GLY B N 1
ATOM 2971 C CA . GLY B 1 84 ? 30.935 -27.785 14.643 1.00 35.22 84 GLY B CA 1
ATOM 2972 C C . GLY B 1 84 ? 31.975 -28.185 15.683 1.00 36.11 84 GLY B C 1
ATOM 2973 O O . GLY B 1 84 ? 33.130 -28.460 15.348 1.00 35.52 84 GLY B O 1
ATOM 2974 N N . ALA B 1 85 ? 31.564 -28.198 16.953 1.00 37.20 85 ALA B N 1
ATOM 2975 C CA . ALA B 1 85 ? 32.434 -28.691 18.018 1.00 38.31 85 ALA B CA 1
ATOM 2976 C C . ALA B 1 85 ? 32.708 -30.189 17.811 1.00 38.65 85 ALA B C 1
ATOM 2977 O O . ALA B 1 85 ? 31.971 -30.867 17.109 1.00 38.01 85 ALA B O 1
ATOM 2979 N N . SER B 1 86 ? 33.768 -30.692 18.442 1.00 39.38 86 SER B N 1
ATOM 2980 C CA . SER B 1 86 ? 34.250 -32.057 18.270 1.00 39.93 86 SER B CA 1
ATOM 2981 C C . SER B 1 86 ? 33.235 -33.160 18.532 1.00 39.46 86 SER B C 1
ATOM 2982 O O . SER B 1 86 ? 33.256 -34.187 17.866 1.00 39.78 86 SER B O 1
ATOM 2985 N N . GLU B 1 87 ? 32.360 -32.960 19.503 1.00 38.80 87 GLU B N 1
ATOM 2986 C CA . GLU B 1 87 ? 31.414 -34.016 19.886 1.00 39.52 87 GLU B CA 1
ATOM 2987 C C . GLU B 1 87 ? 30.204 -34.091 18.945 1.00 37.57 87 GLU B C 1
ATOM 2988 O O . GLU B 1 87 ? 29.408 -35.047 19.018 1.00 35.97 87 GLU B O 1
ATOM 2994 N N . CYS B 1 88 ? 30.073 -33.070 18.094 1.00 37.31 88 CYS B N 1
ATOM 2995 C CA . CYS B 1 88 ? 28.910 -32.925 17.195 1.00 36.21 88 CYS B CA 1
ATOM 2996 C C . CYS B 1 88 ? 29.032 -33.753 15.925 1.00 35.75 88 CYS B C 1
ATOM 2997 O O . CYS B 1 88 ? 28.880 -33.229 14.808 1.00 35.33 88 CYS B O 1
ATOM 3000 N N . ASN B 1 89 ? 29.323 -35.036 16.101 1.00 34.70 89 ASN B N 1
ATOM 3001 C CA . ASN B 1 89 ? 29.417 -35.985 15.007 1.00 33.75 89 ASN B CA 1
ATOM 3002 C C . ASN B 1 89 ? 28.472 -37.138 15.241 1.00 33.72 89 ASN B C 1
ATOM 3003 O O . ASN B 1 89 ? 28.220 -37.544 16.382 1.00 32.52 89 ASN B O 1
ATOM 3008 N N . LEU B 1 90 ? 27.971 -37.700 14.151 1.00 32.93 90 LEU B N 1
ATOM 3009 C CA . LEU B 1 90 ? 26.878 -38.655 14.272 1.00 32.45 90 LEU B CA 1
ATOM 3010 C C . LEU B 1 90 ? 27.275 -39.890 15.112 1.00 32.34 90 LEU B C 1
ATOM 3011 O O . LEU B 1 90 ? 26.531 -40.269 16.011 1.00 32.80 90 LEU B O 1
ATOM 3016 N N . PRO B 1 91 ? 28.438 -40.503 14.851 1.00 32.93 91 PRO B N 1
ATOM 3017 C CA . PRO B 1 91 ? 28.755 -41.718 15.649 1.00 32.77 91 PRO B CA 1
ATOM 3018 C C . PRO B 1 91 ? 28.822 -41.426 17.134 1.00 33.24 91 PRO B C 1
ATOM 3019 O O . PRO B 1 91 ? 28.299 -42.209 17.934 1.00 34.13 91 PRO B O 1
ATOM 3023 N N . GLU B 1 92 ? 29.375 -40.277 17.509 1.00 32.16 92 GLU B N 1
ATOM 3024 C CA . GLU B 1 92 ? 29.459 -39.945 18.936 1.00 32.26 92 GLU B CA 1
ATOM 3025 C C . GLU B 1 92 ? 28.083 -39.632 19.525 1.00 32.01 92 GLU B C 1
ATOM 3026 O O . GLU B 1 92 ? 27.801 -39.989 20.660 1.00 31.77 92 GLU B O 1
ATOM 3032 N N . ARG B 1 93 ? 27.216 -38.989 18.748 1.00 31.72 93 ARG B N 1
ATOM 3033 C CA . ARG B 1 93 ? 25.872 -38.689 19.227 1.00 32.11 93 ARG B CA 1
ATOM 3034 C C . ARG B 1 93 ? 25.086 -39.961 19.503 1.00 31.89 93 ARG B C 1
ATOM 3035 O O . ARG B 1 93 ? 24.349 -40.023 20.475 1.00 32.30 93 ARG B O 1
ATOM 3043 N N . LEU B 1 94 ? 25.252 -40.970 18.655 1.00 32.32 94 LEU B N 1
ATOM 3044 C CA . LEU B 1 94 ? 24.606 -42.280 18.871 1.00 33.58 94 LEU B CA 1
ATOM 3045 C C . LEU B 1 94 ? 25.198 -42.996 20.110 1.00 34.05 94 LEU B C 1
ATOM 3046 O O . LEU B 1 94 ? 24.450 -43.573 20.911 1.00 34.57 94 LEU B O 1
ATOM 3051 N N . ARG B 1 95 ? 26.518 -42.924 20.257 1.00 33.96 95 ARG B N 1
ATOM 3052 C CA . ARG B 1 95 ? 27.224 -43.528 21.401 1.00 35.24 95 ARG B CA 1
ATOM 3053 C C . ARG B 1 95 ? 26.857 -42.922 22.762 1.00 35.58 95 ARG B C 1
ATOM 3054 O O . ARG B 1 95 ? 26.823 -43.647 23.765 1.00 35.63 95 ARG B O 1
ATOM 3062 N N . GLN B 1 96 ? 26.592 -41.613 22.793 1.00 35.52 96 GLN B N 1
ATOM 3063 C CA . GLN B 1 96 ? 26.086 -40.958 23.985 1.00 35.82 96 GLN B CA 1
ATOM 3064 C C . GLN B 1 96 ? 24.721 -41.508 24.387 1.00 36.96 96 GLN B C 1
ATOM 3065 O O . GLN B 1 96 ? 24.335 -41.404 25.551 1.00 36.46 96 GLN B O 1
ATOM 3071 N N . LEU B 1 97 ? 23.989 -42.068 23.429 1.00 36.96 97 LEU B N 1
ATOM 3072 C CA . LEU B 1 97 ? 22.676 -42.658 23.689 1.00 38.23 97 LEU B CA 1
ATOM 3073 C C . LEU B 1 97 ? 22.766 -44.157 23.881 1.00 38.46 97 LEU B C 1
ATOM 3074 O O . LEU B 1 97 ? 21.739 -44.826 24.045 1.00 38.68 97 LEU B O 1
ATOM 3079 N N . GLY B 1 98 ? 23.983 -44.681 23.831 1.00 39.01 98 GLY B N 1
ATOM 3080 C CA . GLY B 1 98 ? 24.232 -46.103 24.025 1.00 39.82 98 GLY B CA 1
ATOM 3081 C C . GLY B 1 98 ? 24.023 -46.918 22.768 1.00 40.29 98 GLY B C 1
ATOM 3082 O O . GLY B 1 98 ? 23.762 -48.117 22.862 1.00 39.71 98 GLY B O 1
ATOM 3083 N N . LEU B 1 99 ? 24.138 -46.268 21.596 1.00 39.69 99 LEU B N 1
ATOM 3084 C CA . LEU B 1 99 ? 23.878 -46.905 20.298 1.00 39.70 99 LEU B CA 1
ATOM 3085 C C . LEU B 1 99 ? 25.119 -46.959 19.405 1.00 39.46 99 LEU B C 1
ATOM 3086 O O . LEU B 1 99 ? 25.846 -45.987 19.314 1.00 40.46 99 LEU B O 1
ATOM 3091 N N . SER B 1 100 ? 25.346 -48.093 18.742 1.00 39.07 100 SER B N 1
ATOM 3092 C CA . SER B 1 100 ? 26.315 -48.182 17.655 1.00 39.59 100 SER B CA 1
ATOM 3093 C C . SER B 1 100 ? 25.546 -48.183 16.313 1.00 38.46 100 SER B C 1
ATOM 3094 O O . SER B 1 100 ? 24.331 -48.401 16.306 1.00 37.82 100 SER B O 1
ATOM 3097 N N . PRO B 1 101 ? 26.254 -47.958 15.189 1.00 38.33 101 PRO B N 1
ATOM 3098 C CA . PRO B 1 101 ? 25.579 -47.974 13.857 1.00 38.02 101 PRO B CA 1
ATOM 3099 C C . PRO B 1 101 ? 24.709 -49.211 13.642 1.00 38.19 101 PRO B C 1
ATOM 3100 O O . PRO B 1 101 ? 23.589 -49.085 13.146 1.00 37.65 101 PRO B O 1
ATOM 3104 N N . ASP B 1 102 ? 25.206 -50.388 14.028 1.00 38.39 102 ASP B N 1
ATOM 3105 C CA . ASP B 1 102 ? 24.432 -51.627 13.892 1.00 38.65 102 ASP B CA 1
ATOM 3106 C C . ASP B 1 102 ? 23.136 -51.661 14.710 1.00 38.71 102 ASP B C 1
ATOM 3107 O O . ASP B 1 102 ? 22.255 -52.485 14.431 1.00 39.24 102 ASP B O 1
ATOM 3112 N N . ASP B 1 103 ? 22.998 -50.766 15.691 1.00 38.25 103 ASP B N 1
ATOM 3113 C CA . ASP B 1 103 ? 21.723 -50.631 16.421 1.00 38.56 103 ASP B CA 1
ATOM 3114 C C . ASP B 1 103 ? 20.643 -49.881 15.644 1.00 37.68 103 ASP B C 1
ATOM 3115 O O . ASP B 1 103 ? 19.491 -49.785 16.093 1.00 38.53 103 ASP B O 1
ATOM 3120 N N . ILE B 1 104 ? 21.008 -49.331 14.489 1.00 36.57 104 ILE B N 1
ATOM 3121 C CA . ILE B 1 104 ? 20.050 -48.570 13.669 1.00 34.40 104 ILE B CA 1
ATOM 3122 C C . ILE B 1 104 ? 19.484 -49.523 12.624 1.00 33.88 104 ILE B C 1
ATOM 3123 O O . ILE B 1 104 ? 20.239 -50.135 11.866 1.00 33.36 104 ILE B O 1
ATOM 3128 N N . SER B 1 105 ? 18.165 -49.678 12.614 1.00 33.06 105 SER B N 1
ATOM 3129 C CA . SER B 1 105 ? 17.514 -50.600 11.689 1.00 33.38 105 SER B CA 1
ATOM 3130 C C . SER B 1 105 ? 17.586 -50.036 10.273 1.00 33.14 105 SER B C 1
ATOM 3131 O O . SER B 1 105 ? 17.912 -50.755 9.312 1.00 32.37 105 SER B O 1
ATOM 3134 N N . THR B 1 106 ? 17.310 -48.735 10.168 1.00 32.22 106 THR B N 1
ATOM 3135 C CA . THR B 1 106 ? 17.202 -48.068 8.866 1.00 31.59 106 THR B CA 1
ATOM 3136 C C . THR B 1 106 ? 17.734 -46.662 8.975 1.00 30.61 106 THR B C 1
ATOM 3137 O O . THR B 1 106 ? 17.327 -45.897 9.880 1.00 30.90 106 THR B O 1
ATOM 3141 N N . VAL B 1 107 ? 18.622 -46.323 8.037 1.00 29.45 107 VAL B N 1
ATOM 3142 C CA . VAL B 1 107 ? 19.021 -44.942 7.813 1.00 28.39 107 VAL B CA 1
ATOM 3143 C C . VAL B 1 107 ? 18.284 -44.408 6.593 1.00 28.13 107 VAL B C 1
ATOM 3144 O O . VAL B 1 107 ? 18.404 -44.975 5.503 1.00 29.02 107 VAL B O 1
ATOM 3148 N N . VAL B 1 108 ? 17.476 -43.368 6.798 1.00 27.55 108 VAL B N 1
ATOM 3149 C CA . VAL B 1 108 ? 16.858 -42.624 5.695 1.00 27.35 108 VAL B CA 1
ATOM 3150 C C . VAL B 1 108 ? 17.783 -41.431 5.327 1.00 27.11 108 VAL B C 1
ATOM 3151 O O . VAL B 1 108 ? 18.016 -40.511 6.133 1.00 27.17 108 VAL B O 1
ATOM 3155 N N . LEU B 1 109 ? 18.345 -41.482 4.122 1.00 26.64 109 LEU B N 1
ATOM 3156 C CA . LEU B 1 109 ? 19.111 -40.343 3.600 1.00 25.19 109 LEU B CA 1
ATOM 3157 C C . LEU B 1 109 ? 18.211 -39.421 2.816 1.00 25.21 109 LEU B C 1
ATOM 3158 O O . LEU B 1 109 ? 17.702 -39.790 1.729 1.00 24.30 109 LEU B O 1
ATOM 3163 N N . SER B 1 110 ? 18.048 -38.207 3.335 1.00 24.49 110 SER B N 1
ATOM 3164 C CA . SER B 1 110 ? 17.207 -37.185 2.670 1.00 24.30 110 SER B CA 1
ATOM 3165 C C . SER B 1 110 ? 17.708 -36.995 1.245 1.00 24.03 110 SER B C 1
ATOM 3166 O O . SER B 1 110 ? 16.941 -36.795 0.307 1.00 23.46 110 SER B O 1
ATOM 3169 N N . HIS B 1 111 ? 19.019 -37.070 1.115 1.00 24.33 111 HIS B N 1
ATOM 3170 C CA . HIS B 1 111 ? 19.716 -37.022 -0.164 1.00 24.31 111 HIS B CA 1
ATOM 3171 C C . HIS B 1 111 ? 21.188 -37.302 0.109 1.00 24.69 111 HIS B C 1
ATOM 3172 O O . HIS B 1 111 ? 21.553 -37.591 1.251 1.00 23.78 111 HIS B O 1
ATOM 3179 N N . LEU B 1 112 ? 22.040 -37.228 -0.907 1.00 23.80 112 LEU B N 1
ATOM 3180 C CA . LEU B 1 112 ? 23.397 -37.762 -0.716 1.00 24.24 112 LEU B CA 1
ATOM 3181 C C . LEU B 1 112 ? 24.507 -36.693 -0.727 1.00 24.76 112 LEU B C 1
ATOM 3182 O O . LEU B 1 112 ? 25.678 -37.008 -1.025 1.00 25.28 112 LEU B O 1
ATOM 3187 N N . HIS B 1 113 ? 24.140 -35.462 -0.356 1.00 24.08 113 HIS B N 1
ATOM 3188 C CA . HIS B 1 113 ? 25.094 -34.352 -0.290 1.00 24.28 113 HIS B CA 1
ATOM 3189 C C . HIS B 1 113 ? 25.965 -34.413 0.973 1.00 25.57 113 HIS B C 1
ATOM 3190 O O . HIS B 1 113 ? 25.651 -35.111 1.962 1.00 25.72 113 HIS B O 1
ATOM 3197 N N . ASN B 1 114 ? 27.029 -33.620 0.913 1.00 25.95 114 ASN B N 1
ATOM 3198 C CA . ASN B 1 114 ? 28.062 -33.479 1.920 1.00 26.61 114 ASN B CA 1
ATOM 3199 C C . ASN B 1 114 ? 27.670 -33.593 3.412 1.00 26.18 114 ASN B C 1
ATOM 3200 O O . ASN B 1 114 ? 28.150 -34.494 4.125 1.00 26.09 114 ASN B O 1
ATOM 3205 N N . ASP B 1 115 ? 26.789 -32.716 3.873 1.00 25.53 115 ASP B N 1
ATOM 3206 C CA . ASP B 1 115 ? 26.462 -32.685 5.289 1.00 27.27 115 ASP B CA 1
ATOM 3207 C C . ASP B 1 115 ? 25.177 -33.415 5.632 1.00 27.25 115 ASP B C 1
ATOM 3208 O O . ASP B 1 115 ? 24.546 -33.143 6.676 1.00 27.47 115 ASP B O 1
ATOM 3213 N N . HIS B 1 116 ? 24.814 -34.366 4.772 1.00 27.09 116 HIS B N 1
ATOM 3214 C CA . HIS B 1 116 ? 23.667 -35.258 5.007 1.00 25.98 116 HIS B CA 1
ATOM 3215 C C . HIS B 1 116 ? 24.032 -36.738 4.984 1.00 26.66 116 HIS B C 1
ATOM 3216 O O . HIS B 1 116 ? 23.463 -37.538 5.751 1.00 25.89 116 HIS B O 1
ATOM 3223 N N . ALA B 1 117 ? 24.970 -37.093 4.109 1.00 26.07 117 ALA B N 1
ATOM 3224 C CA . ALA B 1 117 ? 25.326 -38.482 3.894 1.00 26.48 117 ALA B CA 1
ATOM 3225 C C . ALA B 1 117 ? 26.759 -38.731 4.364 1.00 27.03 117 ALA B C 1
ATOM 3226 O O . ALA B 1 117 ? 27.335 -39.756 4.085 1.00 26.94 117 ALA B O 1
ATOM 3228 N N . GLY B 1 118 ? 27.328 -37.782 5.100 1.00 27.12 118 GLY B N 1
ATOM 3229 C CA . GLY B 1 118 ? 28.750 -37.869 5.449 1.00 27.15 118 GLY B CA 1
ATOM 3230 C C . GLY B 1 118 ? 29.139 -39.059 6.322 1.00 27.26 118 GLY B C 1
ATOM 3231 O O . GLY B 1 118 ? 30.307 -39.459 6.324 1.00 26.74 118 GLY B O 1
ATOM 3232 N N . CYS B 1 119 ? 28.178 -39.646 7.044 1.00 27.90 119 CYS B N 1
ATOM 3233 C CA . CYS B 1 119 ? 28.478 -40.820 7.894 1.00 28.76 119 CYS B CA 1
ATOM 3234 C C . CYS B 1 119 ? 27.868 -42.154 7.412 1.00 28.80 119 CYS B C 1
ATOM 3235 O O . CYS B 1 119 ? 27.792 -43.107 8.172 1.00 29.70 119 CYS B O 1
ATOM 3238 N N . VAL B 1 120 ? 27.463 -42.222 6.141 1.00 29.00 120 VAL B N 1
ATOM 3239 C CA . VAL B 1 120 ? 26.938 -43.455 5.564 1.00 27.84 120 VAL B CA 1
ATOM 3240 C C . VAL B 1 120 ? 27.946 -44.610 5.736 1.00 28.86 120 VAL B C 1
ATOM 3241 O O . VAL B 1 120 ? 27.537 -45.748 5.992 1.00 28.65 120 VAL B O 1
ATOM 3245 N N . GLU B 1 121 ? 29.250 -44.311 5.655 1.00 29.80 121 GLU B N 1
ATOM 3246 C CA . GLU B 1 121 ? 30.277 -45.377 5.676 1.00 30.61 121 GLU B CA 1
ATOM 3247 C C . GLU B 1 121 ? 30.349 -46.166 6.975 1.00 31.39 121 GLU B C 1
ATOM 3248 O O . GLU B 1 121 ? 30.957 -47.246 7.004 1.00 31.76 121 GLU B O 1
ATOM 3254 N N . TYR B 1 122 ? 29.728 -45.632 8.027 1.00 32.67 122 TYR B N 1
ATOM 3255 C CA . TYR B 1 122 ? 29.663 -46.272 9.344 1.00 33.99 122 TYR B CA 1
ATOM 3256 C C . TYR B 1 122 ? 28.595 -47.363 9.426 1.00 34.29 122 TYR B C 1
ATOM 3257 O O . TYR B 1 122 ? 28.534 -48.074 10.426 1.00 33.94 122 TYR B O 1
ATOM 3266 N N . PHE B 1 123 ? 27.772 -47.483 8.379 1.00 33.71 123 PHE B N 1
ATOM 3267 C CA . PHE B 1 123 ? 26.621 -48.361 8.394 1.00 33.38 123 PHE B CA 1
ATOM 3268 C C . PHE B 1 123 ? 26.868 -49.533 7.468 1.00 33.84 123 PHE B C 1
ATOM 3269 O O . PHE B 1 123 ? 26.606 -49.464 6.267 1.00 33.79 123 PHE B O 1
ATOM 3277 N N . GLY B 1 124 ? 27.450 -50.586 8.043 1.00 34.36 124 GLY B N 1
ATOM 3278 C CA . GLY B 1 124 ? 27.754 -51.796 7.297 1.00 34.16 124 GLY B CA 1
ATOM 3279 C C . GLY B 1 124 ? 26.609 -52.778 7.231 1.00 34.15 124 GLY B C 1
ATOM 3280 O O . GLY B 1 124 ? 26.640 -53.671 6.411 1.00 34.92 124 GLY B O 1
ATOM 3281 N N . LYS B 1 125 ? 25.596 -52.600 8.070 1.00 34.74 125 LYS B N 1
ATOM 3282 C CA . LYS B 1 125 ? 24.452 -53.531 8.149 1.00 35.53 125 LYS B CA 1
ATOM 3283 C C . LYS B 1 125 ? 23.058 -52.895 7.972 1.00 34.66 125 LYS B C 1
ATOM 3284 O O . LYS B 1 125 ? 22.160 -53.499 7.377 1.00 35.22 125 LYS B O 1
ATOM 3290 N N . SER B 1 126 ? 22.876 -51.698 8.520 1.00 34.07 126 SER B N 1
ATOM 3291 C CA . SER B 1 126 ? 21.611 -50.983 8.471 1.00 32.71 126 SER B CA 1
ATOM 3292 C C . SER B 1 126 ? 21.115 -50.841 7.029 1.00 32.12 126 SER B C 1
ATOM 3293 O O . SER B 1 126 ? 21.913 -50.689 6.087 1.00 31.76 126 SER B O 1
ATOM 3296 N N . ARG B 1 127 ? 19.801 -50.940 6.861 1.00 31.47 127 ARG B N 1
ATOM 3297 C CA A ARG B 1 127 ? 19.177 -50.628 5.573 0.50 31.21 127 ARG B CA 1
ATOM 3298 C CA B ARG B 1 127 ? 19.164 -50.616 5.584 0.50 30.94 127 ARG B CA 1
ATOM 3299 C C . ARG B 1 127 ? 19.423 -49.146 5.293 1.00 30.50 127 ARG B C 1
ATOM 3300 O O . ARG B 1 127 ? 19.176 -48.304 6.149 1.00 30.73 127 ARG B O 1
ATOM 3315 N N . LEU B 1 128 ? 19.935 -48.847 4.092 1.00 29.29 128 LEU B N 1
ATOM 3316 C CA . LEU B 1 128 ? 20.232 -47.483 3.701 1.00 28.86 128 LEU B CA 1
ATOM 3317 C C . LEU B 1 128 ? 19.243 -47.086 2.605 1.00 27.30 128 LEU B C 1
ATOM 3318 O O . LEU B 1 128 ? 19.332 -47.554 1.463 1.00 28.16 128 LEU B O 1
ATOM 3323 N N . ILE B 1 129 ? 18.278 -46.266 2.975 1.00 27.73 129 ILE B N 1
ATOM 3324 C CA . ILE B 1 129 ? 17.251 -45.804 2.053 1.00 27.38 129 ILE B CA 1
ATOM 3325 C C . ILE B 1 129 ? 17.642 -44.440 1.461 1.00 26.61 129 ILE B C 1
ATOM 3326 O O . ILE B 1 129 ? 17.847 -43.446 2.188 1.00 26.57 129 ILE B O 1
ATOM 3331 N N . ALA B 1 130 ? 17.728 -44.405 0.131 1.00 25.46 130 ALA B N 1
ATOM 3332 C CA . ALA B 1 130 ? 18.057 -43.189 -0.617 1.00 24.27 130 ALA B CA 1
ATOM 3333 C C . ALA B 1 130 ? 17.303 -43.274 -1.906 1.00 24.28 130 ALA B C 1
ATOM 3334 O O . ALA B 1 130 ? 16.997 -44.371 -2.383 1.00 24.76 130 ALA B O 1
ATOM 3336 N N . HIS B 1 131 ? 16.994 -42.120 -2.471 1.00 24.11 131 HIS B N 1
ATOM 3337 C CA . HIS B 1 131 ? 16.236 -42.063 -3.727 1.00 23.84 131 HIS B CA 1
ATOM 3338 C C . HIS B 1 131 ? 17.111 -42.651 -4.829 1.00 24.18 131 HIS B C 1
ATOM 3339 O O . HIS B 1 131 ? 18.319 -42.376 -4.877 1.00 24.25 131 HIS B O 1
ATOM 3346 N N . GLU B 1 132 ? 16.545 -43.481 -5.712 1.00 24.33 132 GLU B N 1
ATOM 3347 C CA . GLU B 1 132 ? 17.401 -44.095 -6.764 1.00 24.39 132 GLU B CA 1
ATOM 3348 C C . GLU B 1 132 ? 18.171 -43.074 -7.621 1.00 25.17 132 GLU B C 1
ATOM 3349 O O . GLU B 1 132 ? 19.330 -43.310 -7.982 1.00 25.27 132 GLU B O 1
ATOM 3355 N N . ASP B 1 133 ? 17.547 -41.930 -7.940 1.00 24.03 133 ASP B N 1
ATOM 3356 C CA . ASP B 1 133 ? 18.220 -40.952 -8.779 1.00 26.35 133 ASP B CA 1
ATOM 3357 C C . ASP B 1 133 ? 19.319 -40.260 -7.988 1.00 26.35 133 ASP B C 1
ATOM 3358 O O . ASP B 1 133 ? 20.323 -39.860 -8.558 1.00 27.39 133 ASP B O 1
ATOM 3363 N N . GLU B 1 134 ? 19.146 -40.147 -6.667 1.00 26.32 134 GLU B N 1
ATOM 3364 C CA . GLU B 1 134 ? 20.133 -39.527 -5.832 1.00 26.94 134 GLU B CA 1
ATOM 3365 C C . GLU B 1 134 ? 21.396 -40.413 -5.771 1.00 27.24 134 GLU B C 1
ATOM 3366 O O . GLU B 1 134 ? 22.523 -39.928 -5.951 1.00 25.67 134 GLU B O 1
ATOM 3372 N N . PHE B 1 135 ? 21.185 -41.718 -5.609 1.00 26.44 135 PHE B N 1
ATOM 3373 C CA . PHE B 1 135 ? 22.254 -42.710 -5.670 1.00 26.50 135 PHE B CA 1
ATOM 3374 C C . PHE B 1 135 ? 23.005 -42.661 -7.010 1.00 26.36 135 PHE B C 1
ATOM 3375 O O . PHE B 1 135 ? 24.257 -42.570 -7.055 1.00 25.61 135 PHE B O 1
ATOM 3383 N N . ALA B 1 136 ? 22.237 -42.661 -8.100 1.00 25.81 136 ALA B N 1
ATOM 3384 C CA . ALA B 1 136 ? 22.814 -42.615 -9.434 1.00 25.47 136 ALA B CA 1
ATOM 3385 C C . ALA B 1 136 ? 23.695 -41.362 -9.624 1.00 24.77 136 ALA B C 1
ATOM 3386 O O . ALA B 1 136 ? 24.789 -41.456 -10.172 1.00 25.56 136 ALA B O 1
ATOM 3388 N N . THR B 1 137 ? 23.184 -40.192 -9.229 1.00 23.92 137 THR B N 1
ATOM 3389 C CA . THR B 1 137 ? 23.928 -38.930 -9.329 1.00 25.13 137 THR B CA 1
ATOM 3390 C C . THR B 1 137 ? 25.237 -38.977 -8.510 1.00 25.17 137 THR B C 1
ATOM 3391 O O . THR B 1 137 ? 26.312 -38.643 -9.015 1.00 25.16 137 THR B O 1
ATOM 3395 N N . ALA B 1 138 ? 25.132 -39.395 -7.252 1.00 25.42 138 ALA B N 1
ATOM 3396 C CA . ALA B 1 138 ? 26.280 -39.440 -6.344 1.00 26.39 138 ALA B CA 1
ATOM 3397 C C . ALA B 1 138 ? 27.403 -40.307 -6.953 1.00 26.50 138 ALA B C 1
ATOM 3398 O O . ALA B 1 138 ? 28.551 -39.861 -7.072 1.00 25.44 138 ALA B O 1
ATOM 3400 N N . VAL B 1 139 ? 27.063 -41.501 -7.423 1.00 25.92 139 VAL B N 1
ATOM 3401 C CA A VAL B 1 139 ? 28.078 -42.418 -7.942 0.50 26.99 139 VAL B CA 1
ATOM 3402 C CA B VAL B 1 139 ? 28.086 -42.412 -7.937 0.50 26.94 139 VAL B CA 1
ATOM 3403 C C . VAL B 1 139 ? 28.653 -41.923 -9.271 1.00 26.49 139 VAL B C 1
ATOM 3404 O O . VAL B 1 139 ? 29.798 -42.187 -9.583 1.00 28.09 139 VAL B O 1
ATOM 3411 N N . ARG B 1 140 ? 27.870 -41.171 -10.041 1.00 26.19 140 ARG B N 1
ATOM 3412 C CA . ARG B 1 140 ? 28.420 -40.559 -11.265 1.00 26.43 140 ARG B CA 1
ATOM 3413 C C . ARG B 1 140 ? 29.503 -39.524 -10.938 1.00 26.02 140 ARG B C 1
ATOM 3414 O O . ARG B 1 140 ? 30.567 -39.514 -11.581 1.00 26.34 140 ARG B O 1
ATOM 3422 N N . TYR B 1 141 ? 29.230 -38.640 -9.984 1.00 25.96 141 TYR B N 1
ATOM 3423 C CA . TYR B 1 141 ? 30.257 -37.644 -9.559 1.00 26.26 141 TYR B CA 1
ATOM 3424 C C . TYR B 1 141 ? 31.522 -38.350 -9.076 1.00 27.05 141 TYR B C 1
ATOM 3425 O O . TYR B 1 141 ? 32.634 -37.978 -9.447 1.00 27.93 141 TYR B O 1
ATOM 3434 N N . PHE B 1 142 ? 31.339 -39.385 -8.266 1.00 27.97 142 PHE B N 1
ATOM 3435 C CA . PHE B 1 142 ? 32.452 -40.191 -7.780 1.00 28.19 142 PHE B CA 1
ATOM 3436 C C . PHE B 1 142 ? 33.197 -40.858 -8.936 1.00 28.49 142 PHE B C 1
ATOM 3437 O O . PHE B 1 142 ? 34.431 -40.740 -9.040 1.00 29.38 142 PHE B O 1
ATOM 3445 N N . ALA B 1 143 ? 32.461 -41.533 -9.822 1.00 27.93 143 ALA B N 1
ATOM 3446 C CA . ALA B 1 143 ? 33.092 -42.300 -10.916 1.00 27.62 143 ALA B CA 1
ATOM 3447 C C . ALA B 1 143 ? 33.868 -41.443 -11.920 1.00 28.13 143 ALA B C 1
ATOM 3448 O O . ALA B 1 143 ? 34.761 -41.946 -12.593 1.00 27.93 143 ALA B O 1
ATOM 3450 N N . THR B 1 144 ? 33.506 -40.164 -12.027 1.00 28.03 144 THR B N 1
ATOM 3451 C CA . THR B 1 144 ? 34.162 -39.231 -12.968 1.00 28.13 144 THR B CA 1
ATOM 3452 C C . THR B 1 144 ? 35.188 -38.384 -12.204 1.00 28.70 144 THR B C 1
ATOM 3453 O O . THR B 1 144 ? 35.851 -37.491 -12.777 1.00 29.37 144 THR B O 1
ATOM 3457 N N . GLY B 1 145 ? 35.311 -38.638 -10.902 1.00 28.47 145 GLY B N 1
ATOM 3458 C CA . GLY B 1 145 ? 36.199 -37.815 -10.035 1.00 29.41 145 GLY B CA 1
ATOM 3459 C C . GLY B 1 145 ? 35.904 -36.319 -10.060 1.00 29.61 145 GLY B C 1
ATOM 3460 O O . GLY B 1 145 ? 36.822 -35.480 -10.093 1.00 30.52 145 GLY B O 1
ATOM 3461 N N . ASP B 1 146 ? 34.618 -35.977 -10.058 1.00 29.22 146 ASP B N 1
ATOM 3462 C CA . ASP B 1 146 ? 34.160 -34.598 -10.235 1.00 29.41 146 ASP B CA 1
ATOM 3463 C C . ASP B 1 146 ? 33.860 -34.012 -8.851 1.00 29.41 146 ASP B C 1
ATOM 3464 O O . ASP B 1 146 ? 32.902 -34.409 -8.200 1.00 28.86 146 ASP B O 1
ATOM 3469 N N . HIS B 1 147 ? 34.701 -33.072 -8.407 1.00 29.60 147 HIS B N 1
ATOM 3470 C CA . HIS B 1 147 ? 34.605 -32.467 -7.076 1.00 30.53 147 HIS B CA 1
ATOM 3471 C C . HIS B 1 147 ? 33.787 -31.179 -7.043 1.00 29.74 147 HIS B C 1
ATOM 3472 O O . HIS B 1 147 ? 33.740 -30.491 -6.019 1.00 30.86 147 HIS B O 1
ATOM 3479 N N . SER B 1 148 ? 33.117 -30.853 -8.141 1.00 29.05 148 SER B N 1
ATOM 3480 C CA . SER B 1 148 ? 32.546 -29.504 -8.301 1.00 29.70 148 SER B CA 1
ATOM 3481 C C . SER B 1 148 ? 31.180 -29.273 -7.618 1.00 29.03 148 SER B C 1
ATOM 3482 O O . SER B 1 148 ? 30.640 -28.161 -7.694 1.00 30.20 148 SER B O 1
ATOM 3485 N N . SER B 1 149 ? 30.612 -30.306 -6.993 1.00 27.48 149 SER B N 1
ATOM 3486 C CA . SER B 1 149 ? 29.264 -30.223 -6.392 1.00 27.20 149 SER B CA 1
ATOM 3487 C C . SER B 1 149 ? 29.288 -30.487 -4.880 1.00 26.74 149 SER B C 1
ATOM 3488 O O . SER B 1 149 ? 30.345 -30.806 -4.328 1.00 27.25 149 SER B O 1
ATOM 3491 N N . PRO B 1 150 ? 28.133 -30.361 -4.195 1.00 26.51 150 PRO B N 1
ATOM 3492 C CA . PRO B 1 150 ? 28.062 -30.824 -2.790 1.00 25.57 150 PRO B CA 1
ATOM 3493 C C . PRO B 1 150 ? 28.249 -32.344 -2.563 1.00 25.63 150 PRO B C 1
ATOM 3494 O O . PRO B 1 150 ? 28.344 -32.763 -1.407 1.00 25.67 150 PRO B O 1
ATOM 3498 N N . TYR B 1 151 ? 28.273 -33.159 -3.622 1.00 25.41 151 TYR B N 1
ATOM 3499 C CA . TYR B 1 151 ? 28.699 -34.578 -3.521 1.00 25.60 151 TYR B CA 1
ATOM 3500 C C . TYR B 1 151 ? 30.207 -34.667 -3.249 1.00 26.08 151 TYR B C 1
ATOM 3501 O O . TYR B 1 151 ? 31.033 -34.054 -3.947 1.00 26.69 151 TYR B O 1
ATOM 3510 N N . ILE B 1 152 ? 30.560 -35.427 -2.213 1.00 26.31 152 ILE B N 1
ATOM 3511 C CA . ILE B 1 152 ? 31.918 -35.497 -1.732 1.00 26.03 152 ILE B CA 1
ATOM 3512 C C . ILE B 1 152 ? 32.482 -36.815 -2.208 1.00 26.37 152 ILE B C 1
ATOM 3513 O O . ILE B 1 152 ? 32.138 -37.857 -1.695 1.00 26.03 152 ILE B O 1
ATOM 3518 N N . VAL B 1 153 ? 33.314 -36.735 -3.233 1.00 27.57 153 VAL B N 1
ATOM 3519 C CA . VAL B 1 153 ? 33.919 -37.897 -3.894 1.00 27.96 153 VAL B CA 1
ATOM 3520 C C . VAL B 1 153 ? 34.583 -38.859 -2.879 1.00 27.95 153 VAL B C 1
ATOM 3521 O O . VAL B 1 153 ? 34.413 -40.085 -2.974 1.00 26.68 153 VAL B O 1
ATOM 3525 N N . LYS B 1 154 ? 35.323 -38.312 -1.902 1.00 28.20 154 LYS B N 1
ATOM 3526 C CA . LYS B 1 154 ? 36.029 -39.152 -0.946 1.00 29.04 154 LYS B CA 1
ATOM 3527 C C . LYS B 1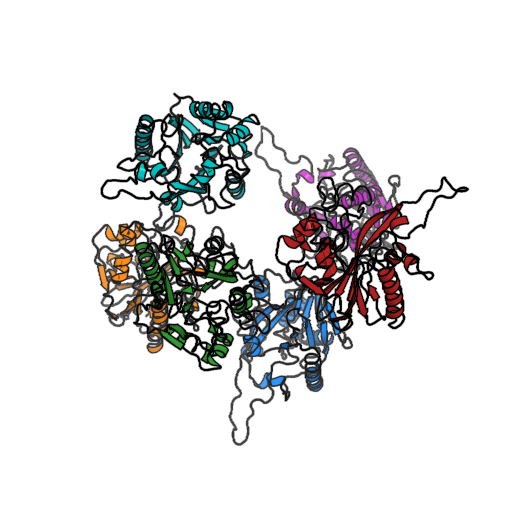 154 ? 35.091 -39.884 0.005 1.00 28.97 154 LYS B C 1
ATOM 3528 O O . LYS B 1 154 ? 35.424 -40.990 0.472 1.00 30.15 154 LYS B O 1
ATOM 3534 N N . ASP B 1 155 ? 33.938 -39.284 0.318 1.00 27.99 155 ASP B N 1
ATOM 3535 C CA . ASP B 1 155 ? 32.916 -39.966 1.135 1.00 27.79 155 ASP B CA 1
ATOM 3536 C C . ASP B 1 155 ? 32.283 -41.088 0.312 1.00 27.95 155 ASP B C 1
ATOM 3537 O O . ASP B 1 155 ? 32.207 -42.242 0.748 1.00 28.58 155 ASP B O 1
ATOM 3542 N N . ILE B 1 156 ? 31.870 -40.759 -0.907 1.00 27.62 156 ILE B N 1
ATOM 3543 C CA . ILE B 1 156 ? 31.277 -41.779 -1.788 1.00 26.92 156 ILE B CA 1
ATOM 3544 C C . ILE B 1 156 ? 32.245 -42.977 -1.956 1.00 28.79 156 ILE B C 1
ATOM 3545 O O . ILE B 1 156 ? 31.832 -44.127 -1.876 1.00 28.88 156 ILE B O 1
ATOM 3550 N N . GLU B 1 157 ? 33.531 -42.702 -2.153 1.00 30.08 157 GLU B N 1
ATOM 3551 C CA . GLU B 1 157 ? 34.544 -43.778 -2.203 1.00 32.67 157 GLU B CA 1
ATOM 3552 C C . GLU B 1 157 ? 34.471 -44.708 -0.995 1.00 32.44 157 GLU B C 1
ATOM 3553 O O . GLU B 1 157 ? 34.506 -45.923 -1.149 1.00 33.78 157 GLU B O 1
ATOM 3559 N N . ALA B 1 158 ? 34.367 -44.129 0.196 1.00 32.69 158 ALA B N 1
ATOM 3560 C CA . ALA B 1 158 ? 34.170 -44.892 1.439 1.00 31.92 158 ALA B CA 1
ATOM 3561 C C . ALA B 1 158 ? 32.849 -45.694 1.491 1.00 32.07 158 ALA B C 1
ATOM 3562 O O . ALA B 1 158 ? 32.837 -46.850 1.965 1.00 32.15 158 ALA B O 1
ATOM 3564 N N . TRP B 1 159 ? 31.745 -45.106 1.009 1.00 30.62 159 TRP B N 1
ATOM 3565 C CA . TRP B 1 159 ? 30.468 -45.831 0.966 1.00 30.17 159 TRP B CA 1
ATOM 3566 C C . TRP B 1 159 ? 30.612 -47.097 0.133 1.00 30.21 159 TRP B C 1
ATOM 3567 O O . TRP B 1 159 ? 30.093 -48.162 0.501 1.00 30.44 159 TRP B O 1
ATOM 3578 N N . LEU B 1 160 ? 31.324 -46.967 -0.987 1.00 30.06 160 LEU B N 1
ATOM 3579 C CA . LEU B 1 160 ? 31.390 -48.000 -2.014 1.00 31.63 160 LEU B CA 1
ATOM 3580 C C . LEU B 1 160 ? 32.490 -49.025 -1.739 1.00 33.26 160 LEU B C 1
ATOM 3581 O O . LEU B 1 160 ? 32.587 -50.035 -2.436 1.00 34.12 160 LEU B O 1
ATOM 3586 N N . ALA B 1 161 ? 33.293 -48.754 -0.711 1.00 34.77 161 ALA B N 1
ATOM 3587 C CA . ALA B 1 161 ? 34.422 -49.607 -0.307 1.00 35.91 161 ALA B CA 1
ATOM 3588 C C . ALA B 1 161 ? 34.009 -50.998 0.171 1.00 36.43 161 ALA B C 1
ATOM 3589 O O . ALA B 1 161 ? 34.815 -51.955 0.111 1.00 36.77 161 ALA B O 1
ATOM 3591 N N . THR B 1 162 ? 32.779 -51.112 0.669 1.00 36.25 162 THR B N 1
ATOM 3592 C CA . THR B 1 162 ? 32.244 -52.399 1.163 1.00 36.99 162 THR B CA 1
ATOM 3593 C C . THR B 1 162 ? 30.807 -52.503 0.773 1.00 35.34 162 THR B C 1
ATOM 3594 O O . THR B 1 162 ? 30.102 -51.481 0.785 1.00 35.10 162 THR B O 1
ATOM 3598 N N . PRO B 1 163 ? 30.339 -53.722 0.466 1.00 35.01 163 PRO B N 1
ATOM 3599 C CA . PRO B 1 163 ? 28.891 -53.886 0.251 1.00 34.47 163 PRO B CA 1
ATOM 3600 C C . PRO B 1 163 ? 28.047 -53.332 1.385 1.00 33.58 163 PRO B C 1
ATOM 3601 O O . PRO B 1 163 ? 28.394 -53.474 2.563 1.00 33.66 163 PRO B O 1
ATOM 3605 N N . ARG B 1 164 ? 26.943 -52.686 1.036 1.00 32.59 164 ARG B N 1
ATOM 3606 C CA . ARG B 1 164 ? 26.040 -52.168 2.043 1.00 31.21 164 ARG B CA 1
ATOM 3607 C C . ARG B 1 164 ? 24.636 -52.493 1.653 1.00 30.51 164 ARG B C 1
ATOM 3608 O O . ARG B 1 164 ? 24.354 -52.862 0.490 1.00 29.81 164 ARG B O 1
ATOM 3616 N N . ASN B 1 165 ? 23.755 -52.343 2.626 1.00 29.54 165 ASN B N 1
ATOM 3617 C CA . ASN B 1 165 ? 22.363 -52.740 2.492 1.00 30.29 165 ASN B CA 1
ATOM 3618 C C . ASN B 1 165 ? 21.531 -51.610 1.865 1.00 29.70 165 ASN B C 1
ATOM 3619 O O . ASN B 1 165 ? 20.637 -51.053 2.499 1.00 29.47 165 ASN B O 1
ATOM 3624 N N . TRP B 1 166 ? 21.873 -51.224 0.646 1.00 29.27 166 TRP B N 1
ATOM 3625 C CA . TRP B 1 166 ? 21.168 -50.125 0.016 1.00 29.34 166 TRP B CA 1
ATOM 3626 C C . TRP B 1 166 ? 19.753 -50.545 -0.355 1.00 29.56 166 TRP B C 1
ATOM 3627 O O . TRP B 1 166 ? 19.546 -51.640 -0.881 1.00 30.69 166 TRP B O 1
ATOM 3638 N N . ASP B 1 167 ? 18.796 -49.660 -0.109 1.00 29.58 167 ASP B N 1
ATOM 3639 C CA . ASP B 1 167 ? 17.413 -49.896 -0.506 1.00 30.44 167 ASP B CA 1
ATOM 3640 C C . ASP B 1 167 ? 16.944 -48.635 -1.216 1.00 29.75 167 ASP B C 1
ATOM 3641 O O . ASP B 1 167 ? 16.611 -47.654 -0.561 1.00 29.68 167 ASP B O 1
ATOM 3646 N N . LEU B 1 168 ? 16.994 -48.647 -2.547 1.00 27.85 168 LEU B N 1
ATOM 3647 C CA . LEU B 1 168 ? 16.755 -47.429 -3.313 1.00 28.08 168 LEU B CA 1
ATOM 3648 C C . LEU B 1 168 ? 15.260 -47.211 -3.579 1.00 28.02 168 LEU B C 1
ATOM 3649 O O . LEU B 1 168 ? 14.548 -48.117 -4.057 1.00 28.82 168 LEU B O 1
ATOM 3654 N N . VAL B 1 169 ? 14.795 -46.011 -3.260 1.00 26.88 169 VAL B N 1
ATOM 3655 C CA . VAL B 1 169 ? 13.425 -45.589 -3.533 1.00 27.14 169 VAL B CA 1
ATOM 3656 C C . VAL B 1 169 ? 13.241 -45.295 -5.037 1.00 26.60 169 VAL B C 1
ATOM 3657 O O . VAL B 1 169 ? 13.935 -44.435 -5.607 1.00 25.10 169 VAL B O 1
ATOM 3661 N N . GLY B 1 170 ? 12.316 -46.024 -5.669 1.00 26.32 170 GLY B N 1
ATOM 3662 C CA . GLY B 1 170 ? 11.993 -45.815 -7.084 1.00 27.28 170 GLY B CA 1
ATOM 3663 C C . GLY B 1 170 ? 11.407 -44.430 -7.308 1.00 27.97 170 GLY B C 1
ATOM 3664 O O . GLY B 1 170 ? 10.667 -43.924 -6.451 1.00 26.82 170 GLY B O 1
ATOM 3665 N N . ARG B 1 171 ? 11.729 -43.811 -8.449 1.00 28.05 171 ARG B N 1
ATOM 3666 C CA . ARG B 1 171 ? 11.275 -42.429 -8.645 1.00 30.30 171 ARG B CA 1
ATOM 3667 C C . ARG B 1 171 ? 9.742 -42.279 -8.696 1.00 30.88 171 ARG B C 1
ATOM 3668 O O . ARG B 1 171 ? 9.228 -41.178 -8.478 1.00 29.89 171 ARG B O 1
ATOM 3676 N N . ASP B 1 172 ? 9.016 -43.373 -8.955 1.00 31.65 172 ASP B N 1
ATOM 3677 C CA . ASP B 1 172 ? 7.559 -43.300 -8.916 1.00 34.00 172 ASP B CA 1
ATOM 3678 C C . ASP B 1 172 ? 6.872 -43.789 -7.659 1.00 34.49 172 ASP B C 1
ATOM 3679 O O . ASP B 1 172 ? 5.644 -43.785 -7.593 1.00 34.54 172 ASP B O 1
ATOM 3684 N N . GLU B 1 173 ? 7.638 -44.190 -6.653 1.00 36.12 173 GLU B N 1
ATOM 3685 C CA . GLU B 1 173 ? 7.064 -44.474 -5.330 1.00 37.35 173 GLU B CA 1
ATOM 3686 C C . GLU B 1 173 ? 6.627 -43.168 -4.659 1.00 38.29 173 GLU B C 1
ATOM 3687 O O . GLU B 1 173 ? 7.368 -42.191 -4.696 1.00 40.09 173 GLU B O 1
ATOM 3693 N N . ARG B 1 174 ? 5.456 -43.120 -4.046 1.00 38.45 174 ARG B N 1
ATOM 3694 C CA A ARG B 1 174 ? 4.985 -41.907 -3.380 0.50 38.77 174 ARG B CA 1
ATOM 3695 C CA B ARG B 1 174 ? 5.057 -41.883 -3.403 0.50 38.73 174 ARG B CA 1
ATOM 3696 C C . ARG B 1 174 ? 5.459 -41.878 -1.932 1.00 38.85 174 ARG B C 1
ATOM 3697 O O . ARG B 1 174 ? 6.017 -40.893 -1.447 1.00 37.42 174 ARG B O 1
ATOM 3712 N N . GLU B 1 175 ? 5.208 -42.982 -1.233 1.00 39.59 175 GLU B N 1
ATOM 3713 C CA . GLU B 1 175 ? 5.363 -42.997 0.209 1.00 41.57 175 GLU B CA 1
ATOM 3714 C C . GLU B 1 175 ? 5.640 -44.441 0.640 1.00 40.56 175 GLU B C 1
ATOM 3715 O O . GLU B 1 175 ? 5.387 -45.388 -0.118 1.00 39.90 175 GLU B O 1
ATOM 3721 N N . ARG B 1 176 ? 6.200 -44.598 1.831 1.00 40.30 176 ARG B N 1
ATOM 3722 C CA . ARG B 1 176 ? 6.459 -45.924 2.381 1.00 41.04 176 ARG B CA 1
ATOM 3723 C C . ARG B 1 176 ? 6.259 -45.812 3.882 1.00 41.03 176 ARG B C 1
ATOM 3724 O O . ARG B 1 176 ? 6.792 -44.891 4.522 1.00 40.81 176 ARG B O 1
ATOM 3732 N N . GLU B 1 177 ? 5.471 -46.725 4.449 1.00 40.26 177 GLU B N 1
ATOM 3733 C CA . GLU B 1 177 ? 5.360 -46.780 5.887 1.00 40.30 177 GLU B CA 1
ATOM 3734 C C . GLU B 1 177 ? 6.552 -47.575 6.412 1.00 39.33 177 GLU B C 1
ATOM 3735 O O . GLU B 1 177 ? 6.748 -48.744 6.046 1.00 39.74 177 GLU B O 1
ATOM 3741 N N . LEU B 1 178 ? 7.349 -46.946 7.258 1.00 37.44 178 LEU B N 1
ATOM 3742 C CA . LEU B 1 178 ? 8.486 -47.637 7.868 1.00 37.01 178 LEU B CA 1
ATOM 3743 C C . LEU B 1 178 ? 8.115 -48.305 9.193 1.00 37.07 178 LEU B C 1
ATOM 3744 O O . LEU B 1 178 ? 8.735 -49.287 9.595 1.00 37.20 178 LEU B O 1
ATOM 3749 N N . ALA B 1 179 ? 7.152 -47.709 9.882 1.00 37.71 179 ALA B N 1
ATOM 3750 C CA . ALA B 1 179 ? 6.659 -48.174 11.186 1.00 38.48 179 ALA B CA 1
ATOM 3751 C C . ALA B 1 179 ? 5.374 -47.408 11.410 1.00 38.95 179 ALA B C 1
ATOM 3752 O O . ALA B 1 179 ? 5.145 -46.392 10.741 1.00 38.71 179 ALA B O 1
ATOM 3754 N N . PRO B 1 180 ? 4.520 -47.883 12.338 1.00 39.06 180 PRO B N 1
ATOM 3755 C CA . PRO B 1 180 ? 3.316 -47.120 12.614 1.00 39.06 180 PRO B CA 1
ATOM 3756 C C . PRO B 1 180 ? 3.682 -45.692 12.955 1.00 39.28 180 PRO B C 1
ATOM 3757 O O . PRO B 1 180 ? 4.548 -45.453 13.802 1.00 40.19 180 PRO B O 1
ATOM 3761 N N . GLY B 1 181 ? 3.053 -44.750 12.263 1.00 38.88 181 GLY B N 1
ATOM 3762 C CA . GLY B 1 181 ? 3.279 -43.341 12.520 1.00 38.46 181 GLY B CA 1
ATOM 3763 C C . GLY B 1 181 ? 4.607 -42.786 12.003 1.00 37.56 181 GLY B C 1
ATOM 3764 O O . GLY B 1 181 ? 4.962 -41.638 12.314 1.00 37.87 181 GLY B O 1
ATOM 3765 N N . VAL B 1 182 ? 5.360 -43.593 11.264 1.00 36.99 182 VAL B N 1
ATOM 3766 C CA . VAL B 1 182 ? 6.573 -43.080 10.599 1.00 36.07 182 VAL B CA 1
ATOM 3767 C C . VAL B 1 182 ? 6.583 -43.408 9.103 1.00 35.18 182 VAL B C 1
ATOM 3768 O O . VAL B 1 182 ? 6.740 -44.559 8.679 1.00 34.90 182 VAL B O 1
ATOM 3772 N N . ASN B 1 183 ? 6.357 -42.365 8.322 1.00 34.26 183 ASN B N 1
ATOM 3773 C CA . ASN B 1 183 ? 6.105 -42.517 6.906 1.00 33.22 183 ASN B CA 1
ATOM 3774 C C . ASN B 1 183 ? 7.148 -41.794 6.097 1.00 32.36 183 ASN B C 1
ATOM 3775 O O . ASN B 1 183 ? 7.408 -40.619 6.329 1.00 32.00 183 ASN B O 1
ATOM 3780 N N . LEU B 1 184 ? 7.759 -42.533 5.183 1.00 30.66 184 LEU B N 1
ATOM 3781 C CA . LEU B 1 184 ? 8.784 -41.989 4.291 1.00 30.64 184 LEU B CA 1
ATOM 3782 C C . LEU B 1 184 ? 8.083 -41.288 3.138 1.00 29.76 184 LEU B C 1
ATOM 3783 O O . LEU B 1 184 ? 7.212 -41.882 2.519 1.00 29.90 184 LEU B O 1
ATOM 3788 N N . LEU B 1 185 ? 8.441 -40.040 2.847 1.00 28.96 185 LEU B N 1
ATOM 3789 C CA . LEU B 1 185 ? 7.795 -39.328 1.739 1.00 27.90 185 LEU B CA 1
ATOM 3790 C C . LEU B 1 185 ? 8.811 -39.119 0.643 1.00 28.02 185 LEU B C 1
ATOM 3791 O O . LEU B 1 185 ? 9.890 -38.594 0.888 1.00 28.21 185 LEU B O 1
ATOM 3796 N N . ASN B 1 186 ? 8.448 -39.533 -0.563 1.00 27.22 186 ASN B N 1
ATOM 3797 C CA . ASN B 1 186 ? 9.282 -39.277 -1.724 1.00 26.75 186 ASN B CA 1
ATOM 3798 C C . ASN B 1 186 ? 8.988 -37.885 -2.299 1.00 26.07 186 ASN B C 1
ATOM 3799 O O . ASN B 1 186 ? 8.025 -37.718 -3.048 1.00 26.10 186 ASN B O 1
ATOM 3804 N N . PHE B 1 187 ? 9.812 -36.890 -1.961 1.00 24.93 187 PHE B N 1
ATOM 3805 C CA . PHE B 1 187 ? 9.628 -35.548 -2.537 1.00 25.43 187 PHE B CA 1
ATOM 3806 C C . PHE B 1 187 ? 10.152 -35.437 -3.999 1.00 25.46 187 PHE B C 1
ATOM 3807 O O . PHE B 1 187 ? 9.764 -34.527 -4.739 1.00 26.31 187 PHE B O 1
ATOM 3815 N N . GLY B 1 188 ? 11.028 -36.347 -4.400 1.00 25.19 188 GLY B N 1
ATOM 3816 C CA . GLY B 1 188 ? 11.537 -36.378 -5.769 1.00 23.79 188 GLY B CA 1
ATOM 3817 C C . GLY B 1 188 ? 12.502 -35.240 -6.034 1.00 23.64 188 GLY B C 1
ATOM 3818 O O . GLY B 1 188 ? 13.093 -34.648 -5.119 1.00 23.36 188 GLY B O 1
ATOM 3819 N N . THR B 1 189 ? 12.627 -34.918 -7.310 1.00 24.07 189 THR B N 1
ATOM 3820 C CA . THR B 1 189 ? 13.571 -33.907 -7.767 1.00 23.63 189 THR B CA 1
ATOM 3821 C C . THR B 1 189 ? 13.252 -32.493 -7.252 1.00 23.69 189 THR B C 1
ATOM 3822 O O . THR B 1 189 ? 12.084 -32.056 -7.282 1.00 24.50 189 THR B O 1
ATOM 3826 N N . GLY B 1 190 ? 14.286 -31.763 -6.824 1.00 23.80 190 GLY B N 1
ATOM 3827 C CA . GLY B 1 190 ? 14.139 -30.397 -6.370 1.00 23.61 190 GLY B CA 1
ATOM 3828 C C . GLY B 1 190 ? 15.497 -29.832 -5.997 1.00 23.71 190 GLY B C 1
ATOM 3829 O O . GLY B 1 190 ? 16.349 -29.586 -6.874 1.00 24.02 190 GLY B O 1
ATOM 3830 N N . HIS B 1 191 ? 15.726 -29.656 -4.690 1.00 23.56 191 HIS B N 1
ATOM 3831 C CA . HIS B 1 191 ? 17.053 -29.192 -4.224 1.00 23.37 191 HIS B CA 1
ATOM 3832 C C . HIS B 1 191 ? 18.192 -30.033 -4.834 1.00 23.39 191 HIS B C 1
ATOM 3833 O O . HIS B 1 191 ? 19.169 -29.474 -5.323 1.00 23.72 191 HIS B O 1
ATOM 3840 N N . ALA B 1 192 ? 18.049 -31.357 -4.781 1.00 23.93 192 ALA B N 1
ATOM 3841 C CA . ALA B 1 192 ? 18.895 -32.296 -5.494 1.00 23.51 192 ALA B CA 1
ATOM 3842 C C . ALA B 1 192 ? 18.014 -33.262 -6.322 1.00 24.31 192 ALA B C 1
ATOM 3843 O O . ALA B 1 192 ? 16.820 -33.051 -6.473 1.00 24.84 192 ALA B O 1
ATOM 3845 N N . SER B 1 193 ? 18.603 -34.315 -6.857 1.00 24.08 193 SER B N 1
ATOM 3846 C CA . SER B 1 193 ? 17.885 -35.124 -7.814 1.00 24.75 193 SER B CA 1
ATOM 3847 C C . SER B 1 193 ? 16.788 -35.998 -7.179 1.00 25.25 193 SER B C 1
ATOM 3848 O O . SER B 1 193 ? 15.837 -36.364 -7.869 1.00 25.52 193 SER B O 1
ATOM 3853 N N . GLY B 1 194 ? 16.914 -36.336 -5.885 1.00 24.28 194 GLY B N 1
ATOM 3854 C CA . GLY B 1 194 ? 15.903 -37.191 -5.220 1.00 25.04 194 GLY B CA 1
ATOM 3855 C C . GLY B 1 194 ? 15.830 -36.971 -3.702 1.00 25.29 194 GLY B C 1
ATOM 3856 O O . GLY B 1 194 ? 16.635 -37.547 -2.943 1.00 25.87 194 GLY B O 1
ATOM 3857 N N . MET B 1 195 ? 14.895 -36.119 -3.277 1.00 25.32 195 MET B N 1
ATOM 3858 C CA . MET B 1 195 ? 14.719 -35.715 -1.873 1.00 25.65 195 MET B CA 1
ATOM 3859 C C . MET B 1 195 ? 13.712 -36.625 -1.174 1.00 25.97 195 MET B C 1
ATOM 3860 O O . MET B 1 195 ? 12.667 -36.925 -1.741 1.00 26.23 195 MET B O 1
ATOM 3865 N N . LEU B 1 196 ? 14.049 -37.081 0.038 1.00 25.46 196 LEU B N 1
ATOM 3866 C CA . LEU B 1 196 ? 13.131 -37.878 0.850 1.00 25.10 196 LEU B CA 1
ATOM 3867 C C . LEU B 1 196 ? 12.859 -37.121 2.147 1.00 25.28 196 LEU B C 1
ATOM 3868 O O . LEU B 1 196 ? 13.786 -36.593 2.771 1.00 25.79 196 LEU B O 1
ATOM 3873 N N . GLY B 1 197 ? 11.591 -37.097 2.557 1.00 25.79 197 GLY B N 1
ATOM 3874 C CA . GLY B 1 197 ? 11.189 -36.519 3.836 1.00 25.30 197 GLY B CA 1
ATOM 3875 C C . GLY B 1 197 ? 10.691 -37.626 4.760 1.00 26.37 197 GLY B C 1
ATOM 3876 O O . GLY B 1 197 ? 10.525 -38.764 4.341 1.00 26.89 197 GLY B O 1
ATOM 3877 N N . LEU B 1 198 ? 10.435 -37.284 6.009 1.00 26.46 198 LEU B N 1
ATOM 3878 C CA . LEU B 1 198 ? 10.001 -38.283 6.986 1.00 29.07 198 LEU B CA 1
ATOM 3879 C C . LEU B 1 198 ? 8.964 -37.687 7.916 1.00 29.28 198 LEU B C 1
ATOM 3880 O O . LEU B 1 198 ? 9.242 -36.721 8.640 1.00 28.97 198 LEU B O 1
ATOM 3885 N N . ALA B 1 199 ? 7.775 -38.281 7.897 1.00 30.39 199 ALA B N 1
ATOM 3886 C CA . ALA B 1 199 ? 6.685 -37.822 8.745 1.00 31.41 199 ALA B CA 1
ATOM 3887 C C . ALA B 1 199 ? 6.692 -38.688 9.979 1.00 32.53 199 ALA B C 1
ATOM 3888 O O . ALA B 1 199 ? 6.595 -39.919 9.890 1.00 33.43 199 ALA B O 1
ATOM 3890 N N . VAL B 1 200 ? 6.845 -38.033 11.120 1.00 33.51 200 VAL B N 1
ATOM 3891 C CA . VAL B 1 200 ? 6.937 -38.734 12.423 1.00 34.96 200 VAL B CA 1
ATOM 3892 C C . VAL B 1 200 ? 5.778 -38.301 13.300 1.00 36.43 200 VAL B C 1
ATOM 3893 O O . VAL B 1 200 ? 5.754 -37.162 13.790 1.00 36.59 200 VAL B O 1
ATOM 3897 N N . ARG B 1 201 ? 4.818 -39.204 13.461 1.00 37.76 201 ARG B N 1
ATOM 3898 C CA A ARG B 1 201 ? 3.668 -38.944 14.330 0.50 38.54 201 ARG B CA 1
ATOM 3899 C CA B ARG B 1 201 ? 3.660 -38.962 14.334 0.50 38.46 201 ARG B CA 1
ATOM 3900 C C . ARG B 1 201 ? 3.979 -39.307 15.789 1.00 38.72 201 ARG B C 1
ATOM 3901 O O . ARG B 1 201 ? 4.610 -40.344 16.075 1.00 37.81 201 ARG B O 1
ATOM 3916 N N . LEU B 1 202 ? 3.552 -38.430 16.699 1.00 39.54 202 LEU B N 1
ATOM 3917 C CA . LEU B 1 202 ? 3.786 -38.594 18.147 1.00 40.54 202 LEU B CA 1
ATOM 3918 C C . LEU B 1 202 ? 2.451 -38.625 18.932 1.00 42.57 202 LEU B C 1
ATOM 3919 O O . LEU B 1 202 ? 1.372 -38.607 18.326 1.00 42.09 202 LEU B O 1
ATOM 3924 N N . GLU B 1 203 ? 2.531 -38.671 20.263 1.00 44.80 203 GLU B N 1
ATOM 3925 C CA . GLU B 1 203 ? 1.331 -38.858 21.104 1.00 47.02 203 GLU B CA 1
ATOM 3926 C C . GLU B 1 203 ? 0.981 -37.643 21.939 1.00 47.41 203 GLU B C 1
ATOM 3927 O O . GLU B 1 203 ? -0.195 -37.274 22.032 1.00 48.18 203 GLU B O 1
ATOM 3933 N N . LYS B 1 204 ? 1.994 -37.034 22.550 1.00 48.12 204 LYS B N 1
ATOM 3934 C CA . LYS B 1 204 ? 1.817 -35.843 23.381 1.00 48.42 204 LYS B CA 1
ATOM 3935 C C . LYS B 1 204 ? 1.705 -34.590 22.524 1.00 48.02 204 LYS B C 1
ATOM 3936 O O . LYS B 1 204 ? 1.317 -33.528 23.016 1.00 48.02 204 LYS B O 1
ATOM 3942 N N . GLN B 1 205 ? 2.086 -34.716 21.250 1.00 47.09 205 GLN B N 1
ATOM 3943 C CA . GLN B 1 205 ? 1.843 -33.687 20.236 1.00 46.21 205 GLN B CA 1
ATOM 3944 C C . GLN B 1 205 ? 1.676 -34.360 18.878 1.00 44.48 205 GLN B C 1
ATOM 3945 O O . GLN B 1 205 ? 2.049 -35.525 18.720 1.00 44.11 205 GLN B O 1
ATOM 3951 N N . PRO B 1 206 ? 1.093 -33.648 17.899 1.00 43.24 206 PRO B N 1
ATOM 3952 C CA . PRO B 1 206 ? 0.854 -34.300 16.616 1.00 42.43 206 PRO B CA 1
ATOM 3953 C C . PRO B 1 206 ? 2.104 -34.938 15.980 1.00 40.67 206 PRO B C 1
ATOM 3954 O O . PRO B 1 206 ? 2.020 -36.048 15.464 1.00 39.86 206 PRO B O 1
ATOM 3958 N N . GLY B 1 207 ? 3.241 -34.239 16.043 1.00 39.26 207 GLY B N 1
ATOM 3959 C CA . GLY B 1 207 ? 4.484 -34.735 15.454 1.00 36.45 207 GLY B CA 1
ATOM 3960 C C . GLY B 1 207 ? 5.186 -33.768 14.505 1.00 35.19 207 GLY B C 1
ATOM 3961 O O . GLY B 1 207 ? 4.918 -32.555 14.491 1.00 33.68 207 GLY B O 1
ATOM 3962 N N . PHE B 1 208 ? 6.074 -34.332 13.696 1.00 33.00 208 PHE B N 1
ATOM 3963 C CA . PHE B 1 208 ? 7.040 -33.529 12.968 1.00 32.52 208 PHE B CA 1
ATOM 3964 C C . PHE B 1 208 ? 7.116 -34.029 11.549 1.00 31.61 208 PHE B C 1
ATOM 3965 O O . PHE B 1 208 ? 6.939 -35.225 11.291 1.00 32.42 208 PHE B O 1
ATOM 3973 N N . LEU B 1 209 ? 7.395 -33.102 10.638 1.00 30.98 209 LEU B N 1
ATOM 3974 C CA . LEU B 1 209 ? 7.736 -33.461 9.276 1.00 29.47 209 LEU B CA 1
ATOM 3975 C C . LEU B 1 209 ? 9.182 -33.037 8.994 1.00 29.64 209 LEU B C 1
ATOM 3976 O O . LEU B 1 209 ? 9.500 -31.845 8.990 1.00 29.18 209 LEU B O 1
ATOM 3981 N N . LEU B 1 210 ? 10.048 -34.030 8.807 1.00 29.08 210 LEU B N 1
ATOM 3982 C CA . LEU B 1 210 ? 11.473 -33.782 8.581 1.00 27.55 210 LEU B CA 1
ATOM 3983 C C . LEU B 1 210 ? 11.692 -33.645 7.075 1.00 27.68 210 LEU B C 1
ATOM 3984 O O . LEU B 1 210 ? 11.378 -34.563 6.334 1.00 27.72 210 LEU B O 1
ATOM 3989 N N . VAL B 1 211 ? 12.247 -32.513 6.641 1.00 26.88 211 VAL B N 1
ATOM 3990 C CA . VAL B 1 211 ? 12.313 -32.203 5.206 1.00 26.06 211 VAL B CA 1
ATOM 3991 C C . VAL B 1 211 ? 13.726 -31.885 4.716 1.00 26.44 211 VAL B C 1
ATOM 3992 O O . VAL B 1 211 ? 13.945 -31.759 3.509 1.00 25.51 211 VAL B O 1
ATOM 3996 N N . SER B 1 212 ? 14.676 -31.762 5.646 1.00 25.63 212 SER B N 1
ATOM 3997 C CA . SER B 1 212 ? 16.066 -31.508 5.282 1.00 26.23 212 SER B CA 1
ATOM 3998 C C . SER B 1 212 ? 16.143 -30.328 4.253 1.00 26.60 212 SER B C 1
ATOM 3999 O O . SER B 1 212 ? 15.450 -29.318 4.387 1.00 25.30 212 SER B O 1
ATOM 4002 N N . ASP B 1 213 ? 16.948 -30.472 3.216 1.00 25.37 213 ASP B N 1
ATOM 4003 C CA . ASP B 1 213 ? 17.153 -29.388 2.254 1.00 25.21 213 ASP B CA 1
ATOM 4004 C C . ASP B 1 213 ? 16.023 -29.110 1.266 1.00 25.14 213 ASP B C 1
ATOM 4005 O O . ASP B 1 213 ? 16.138 -28.173 0.431 1.00 25.10 213 ASP B O 1
ATOM 4010 N N . ALA B 1 214 ? 14.937 -29.878 1.351 1.00 24.21 214 ALA B N 1
ATOM 4011 C CA . ALA B 1 214 ? 13.762 -29.499 0.573 1.00 25.48 214 ALA B CA 1
ATOM 4012 C C . ALA B 1 214 ? 13.272 -28.134 1.074 1.00 25.22 214 ALA B C 1
ATOM 4013 O O . ALA B 1 214 ? 12.542 -27.440 0.377 1.00 26.97 214 ALA B O 1
ATOM 4015 N N . CYS B 1 215 ? 13.677 -27.734 2.284 1.00 25.96 215 CYS B N 1
ATOM 4016 C CA . CYS B 1 215 ? 13.389 -26.379 2.741 1.00 25.66 215 CYS B CA 1
ATOM 4017 C C . CYS B 1 215 ? 14.388 -25.996 3.824 1.00 25.87 215 CYS B C 1
ATOM 4018 O O . CYS B 1 215 ? 14.268 -26.424 4.974 1.00 25.64 215 CYS B O 1
ATOM 4021 N N . TYR B 1 216 ? 15.396 -25.225 3.434 1.00 25.38 216 TYR B N 1
ATOM 4022 C CA . TYR B 1 216 ? 16.475 -24.853 4.359 1.00 25.55 216 TYR B CA 1
ATOM 4023 C C . TYR B 1 216 ? 16.006 -24.165 5.650 1.00 26.35 216 TYR B C 1
ATOM 4024 O O . TYR B 1 216 ? 16.480 -24.492 6.754 1.00 26.18 216 TYR B O 1
ATOM 4033 N N . THR B 1 217 ? 15.163 -23.149 5.515 1.00 26.15 217 THR B N 1
ATOM 4034 C CA . THR B 1 217 ? 14.817 -22.290 6.641 1.00 27.46 217 THR B CA 1
ATOM 4035 C C . THR B 1 217 ? 13.370 -21.809 6.586 1.00 27.80 217 THR B C 1
ATOM 4036 O O . THR B 1 217 ? 12.718 -21.811 5.535 1.00 27.45 217 THR B O 1
ATOM 4040 N N . ALA B 1 218 ? 12.884 -21.353 7.732 1.00 28.40 218 ALA B N 1
ATOM 4041 C CA . ALA B 1 218 ? 11.590 -20.687 7.813 1.00 28.81 218 ALA B CA 1
ATOM 4042 C C . ALA B 1 218 ? 11.458 -19.526 6.805 1.00 28.88 218 ALA B C 1
ATOM 4043 O O . ALA B 1 218 ? 10.377 -19.287 6.271 1.00 29.00 218 ALA B O 1
ATOM 4045 N N . THR B 1 219 ? 12.551 -18.811 6.533 1.00 28.79 219 THR B N 1
ATOM 4046 C CA . THR B 1 219 ? 12.529 -17.772 5.493 1.00 29.33 219 THR B CA 1
ATOM 4047 C C . THR B 1 219 ? 12.259 -18.323 4.072 1.00 28.82 219 THR B C 1
ATOM 4048 O O . THR B 1 219 ? 11.569 -17.676 3.265 1.00 28.93 219 THR B O 1
ATOM 4052 N N . ASN B 1 220 ? 12.764 -19.516 3.770 1.00 28.95 220 ASN B N 1
ATOM 4053 C CA . ASN B 1 220 ? 12.471 -20.133 2.479 1.00 28.05 220 ASN B CA 1
ATOM 4054 C C . ASN B 1 220 ? 11.004 -20.591 2.448 1.00 29.02 220 ASN B C 1
ATOM 4055 O O . ASN B 1 220 ? 10.357 -20.514 1.410 1.00 27.28 220 ASN B O 1
ATOM 4060 N N . TYR B 1 221 ? 10.505 -21.066 3.595 1.00 28.97 221 TYR B N 1
ATOM 4061 C CA . TYR B 1 221 ? 9.151 -21.610 3.735 1.00 29.93 221 TYR B CA 1
ATOM 4062 C C . TYR B 1 221 ? 8.094 -20.517 3.519 1.00 30.41 221 TYR B C 1
ATOM 4063 O O . TYR B 1 221 ? 7.062 -20.729 2.855 1.00 30.99 221 TYR B O 1
ATOM 4072 N N . GLY B 1 222 ? 8.367 -19.344 4.060 1.00 31.35 222 GLY B N 1
ATOM 4073 C CA . GLY B 1 222 ? 7.413 -18.232 4.045 1.00 33.22 222 GLY B CA 1
ATOM 4074 C C . GLY B 1 222 ? 6.095 -18.543 4.756 1.00 35.13 222 GLY B C 1
ATOM 4075 O O . GLY B 1 222 ? 6.072 -19.273 5.756 1.00 34.64 222 GLY B O 1
ATOM 4076 N N . PRO B 1 223 ? 4.980 -18.008 4.232 1.00 36.60 223 PRO B N 1
ATOM 4077 C CA . PRO B 1 223 ? 4.933 -17.209 2.998 1.00 37.92 223 PRO B CA 1
ATOM 4078 C C . PRO B 1 223 ? 5.498 -15.807 3.209 1.00 38.26 223 PRO B C 1
ATOM 4079 O O . PRO B 1 223 ? 5.506 -15.304 4.336 1.00 39.97 223 PRO B O 1
ATOM 4083 N N . PRO B 1 224 ? 6.042 -15.198 2.146 1.00 37.83 224 PRO B N 1
ATOM 4084 C CA . PRO B 1 224 ? 6.014 -15.735 0.789 1.00 36.81 224 PRO B CA 1
ATOM 4085 C C . PRO B 1 224 ? 7.173 -16.740 0.674 1.00 35.29 224 PRO B C 1
ATOM 4086 O O . PRO B 1 224 ? 8.196 -16.524 1.305 1.00 35.65 224 PRO B O 1
ATOM 4090 N N . ALA B 1 225 ? 7.013 -17.830 -0.080 1.00 34.29 225 ALA B N 1
ATOM 4091 C CA . ALA B 1 225 ? 8.148 -18.754 -0.267 1.00 32.53 225 ALA B CA 1
ATOM 4092 C C . ALA B 1 225 ? 9.291 -18.047 -1.028 1.00 31.57 225 ALA B C 1
ATOM 4093 O O . ALA B 1 225 ? 9.047 -17.265 -1.978 1.00 32.35 225 ALA B O 1
ATOM 4095 N N . ARG B 1 226 ? 10.519 -18.313 -0.595 1.00 29.47 226 ARG B N 1
ATOM 4096 C CA . ARG B 1 226 ? 11.721 -17.733 -1.196 1.00 29.10 226 ARG B CA 1
ATOM 4097 C C . ARG B 1 226 ? 12.738 -18.836 -1.503 1.00 28.50 226 ARG B C 1
ATOM 4098 O O . ARG B 1 226 ? 13.135 -19.612 -0.624 1.00 27.52 226 ARG B O 1
ATOM 4106 N N . ARG B 1 227 ? 13.126 -18.939 -2.765 1.00 26.37 227 ARG B N 1
ATOM 4107 C CA . ARG B 1 227 ? 14.068 -19.969 -3.172 1.00 26.29 227 ARG B CA 1
ATOM 4108 C C . ARG B 1 227 ? 15.443 -19.874 -2.505 1.00 25.90 227 ARG B C 1
ATOM 4109 O O . ARG B 1 227 ? 15.983 -18.793 -2.285 1.00 25.92 227 ARG B O 1
ATOM 4117 N N . ALA B 1 228 ? 15.991 -21.034 -2.192 1.00 25.78 228 ALA B N 1
ATOM 4118 C CA . ALA B 1 228 ? 17.406 -21.140 -1.848 1.00 26.51 228 ALA B CA 1
ATOM 4119 C C . ALA B 1 228 ? 18.223 -20.914 -3.109 1.00 26.90 228 ALA B C 1
ATOM 4120 O O . ALA B 1 228 ? 17.668 -20.870 -4.241 1.00 26.51 228 ALA B O 1
ATOM 4122 N N . GLY B 1 229 ? 19.529 -20.735 -2.919 1.00 27.53 229 GLY B N 1
ATOM 4123 C CA . GLY B 1 229 ? 20.469 -20.701 -4.029 1.00 27.28 229 GLY B CA 1
ATOM 4124 C C . GLY B 1 229 ? 20.770 -22.147 -4.406 1.00 27.76 229 GLY B C 1
ATOM 4125 O O . GLY B 1 229 ? 20.248 -23.073 -3.781 1.00 27.80 229 GLY B O 1
ATOM 4126 N N . VAL B 1 230 ? 21.593 -22.317 -5.424 1.00 27.24 230 VAL B N 1
ATOM 4127 C CA . VAL B 1 230 ? 22.144 -23.601 -5.824 1.00 27.93 230 VAL B CA 1
ATOM 4128 C C . VAL B 1 230 ? 21.133 -24.781 -5.783 1.00 27.22 230 VAL B C 1
ATOM 4129 O O . VAL B 1 230 ? 21.417 -25.849 -5.197 1.00 27.35 230 VAL B O 1
ATOM 4133 N N . LEU B 1 231 ? 19.978 -24.587 -6.424 1.00 25.50 231 LEU B N 1
ATOM 4134 C CA . LEU B 1 231 ? 18.971 -25.641 -6.546 1.00 25.32 231 LEU B CA 1
ATOM 4135 C C . LEU B 1 231 ? 19.168 -26.418 -7.832 1.00 24.72 231 LEU B C 1
ATOM 4136 O O . LEU B 1 231 ? 19.296 -25.810 -8.879 1.00 23.83 231 LEU B O 1
ATOM 4141 N N . HIS B 1 232 ? 19.134 -27.752 -7.752 1.00 23.84 232 HIS B N 1
ATOM 4142 C CA . HIS B 1 232 ? 19.216 -28.582 -8.950 1.00 24.19 232 HIS B CA 1
ATOM 4143 C C . HIS B 1 232 ? 18.034 -28.313 -9.901 1.00 23.50 232 HIS B C 1
ATOM 4144 O O . HIS B 1 232 ? 18.226 -28.047 -11.083 1.00 22.60 232 HIS B O 1
ATOM 4151 N N . ASP B 1 233 ? 16.823 -28.366 -9.355 1.00 23.68 233 ASP B N 1
ATOM 4152 C CA . ASP B 1 233 ? 15.584 -28.276 -10.134 1.00 23.13 233 ASP B CA 1
ATOM 4153 C C . ASP B 1 233 ? 14.638 -27.318 -9.417 1.00 23.18 233 ASP B C 1
ATOM 4154 O O . ASP B 1 233 ? 13.963 -27.673 -8.414 1.00 21.67 233 ASP B O 1
ATOM 4159 N N . THR B 1 234 ? 14.592 -26.093 -9.910 1.00 23.17 234 THR B N 1
ATOM 4160 C CA . THR B 1 234 ? 13.864 -25.025 -9.219 1.00 23.13 234 THR B CA 1
ATOM 4161 C C . THR B 1 234 ? 12.361 -25.300 -9.229 1.00 23.67 234 THR B C 1
ATOM 4162 O O . THR B 1 234 ? 11.668 -25.041 -8.242 1.00 24.49 234 THR B O 1
ATOM 4166 N N . ILE B 1 235 ? 11.860 -25.833 -10.336 1.00 23.12 235 ILE B N 1
ATOM 4167 C CA . ILE B 1 235 ? 10.421 -26.133 -10.443 1.00 24.23 235 ILE B CA 1
ATOM 4168 C C . ILE B 1 235 ? 10.018 -27.253 -9.464 1.00 23.85 235 ILE B C 1
ATOM 4169 O O . ILE B 1 235 ? 9.021 -27.135 -8.707 1.00 24.97 235 ILE B O 1
ATOM 4174 N N . GLY B 1 236 ? 10.768 -28.351 -9.467 1.00 24.05 236 GLY B N 1
ATOM 4175 C CA . GLY B 1 236 ? 10.484 -29.433 -8.521 1.00 24.51 236 GLY B CA 1
ATOM 4176 C C . GLY B 1 236 ? 10.646 -28.944 -7.076 1.00 23.51 236 GLY B C 1
ATOM 4177 O O . GLY B 1 236 ? 9.868 -29.328 -6.186 1.00 22.72 236 GLY B O 1
ATOM 4178 N N . TYR B 1 237 ? 11.635 -28.080 -6.834 1.00 22.56 237 TYR B N 1
ATOM 4179 C CA . TYR B 1 237 ? 11.825 -27.482 -5.481 1.00 23.03 237 TYR B CA 1
ATOM 4180 C C . TYR B 1 237 ? 10.598 -26.655 -5.045 1.00 23.69 237 TYR B C 1
ATOM 4181 O O . TYR B 1 237 ? 10.064 -26.848 -3.938 1.00 22.96 237 TYR B O 1
ATOM 4190 N N . ASP B 1 238 ? 10.152 -25.753 -5.922 1.00 23.40 238 ASP B N 1
ATOM 4191 C CA . ASP B 1 238 ? 8.938 -24.967 -5.679 1.00 24.25 238 ASP B CA 1
ATOM 4192 C C . ASP B 1 238 ? 7.731 -25.848 -5.323 1.00 24.74 238 ASP B C 1
ATOM 4193 O O . ASP B 1 238 ? 7.035 -25.591 -4.336 1.00 25.17 238 ASP B O 1
ATOM 4198 N N . ARG B 1 239 ? 7.459 -26.853 -6.154 1.00 24.48 239 ARG B N 1
ATOM 4199 C CA . ARG B 1 239 ? 6.309 -27.743 -5.955 1.00 26.17 239 ARG B CA 1
ATOM 4200 C C . ARG B 1 239 ? 6.460 -28.512 -4.659 1.00 25.71 239 ARG B C 1
ATOM 4201 O O . ARG B 1 239 ? 5.477 -28.766 -3.929 1.00 25.09 239 ARG B O 1
ATOM 4209 N N . THR B 1 240 ? 7.696 -28.856 -4.342 1.00 25.02 240 THR B N 1
ATOM 4210 C CA . THR B 1 240 ? 7.950 -29.646 -3.133 1.00 25.68 240 THR B CA 1
ATOM 4211 C C . THR B 1 240 ? 7.651 -28.839 -1.876 1.00 25.86 240 THR B C 1
ATOM 4212 O O . THR B 1 240 ? 6.990 -29.350 -0.949 1.00 26.44 240 THR B O 1
ATOM 4216 N N . VAL B 1 241 ? 8.092 -27.580 -1.842 1.00 26.07 241 VAL B N 1
ATOM 4217 C CA . VAL B 1 241 ? 7.729 -26.689 -0.731 1.00 27.24 241 VAL B CA 1
ATOM 4218 C C . VAL B 1 241 ? 6.197 -26.595 -0.569 1.00 28.31 241 VAL B C 1
ATOM 4219 O O . VAL B 1 241 ? 5.689 -26.702 0.555 1.00 28.72 241 VAL B O 1
ATOM 4223 N N . SER B 1 242 ? 5.465 -26.402 -1.675 1.00 29.11 242 SER B N 1
ATOM 4224 C CA . SER B 1 242 ? 4.018 -26.344 -1.613 1.00 29.83 242 SER B CA 1
ATOM 4225 C C . SER B 1 242 ? 3.433 -27.658 -1.085 1.00 30.08 242 SER B C 1
ATOM 4226 O O . SER B 1 242 ? 2.526 -27.638 -0.248 1.00 31.16 242 SER B O 1
ATOM 4229 N N . HIS B 1 243 ? 3.956 -28.786 -1.555 1.00 30.09 243 HIS B N 1
ATOM 4230 C CA . HIS B 1 243 ? 3.494 -30.091 -1.091 1.00 30.54 243 HIS B CA 1
ATOM 4231 C C . HIS B 1 243 ? 3.755 -30.296 0.415 1.00 30.34 243 HIS B C 1
ATOM 4232 O O . HIS B 1 243 ? 2.908 -30.863 1.136 1.00 29.36 243 HIS B O 1
ATOM 4239 N N . ILE B 1 244 ? 4.935 -29.856 0.879 1.00 29.77 244 ILE B N 1
ATOM 4240 C CA . ILE B 1 244 ? 5.306 -29.932 2.304 1.00 29.46 244 ILE B CA 1
ATOM 4241 C C . ILE B 1 244 ? 4.292 -29.163 3.171 1.00 30.89 244 ILE B C 1
ATOM 4242 O O . ILE B 1 244 ? 3.799 -29.700 4.184 1.00 30.84 244 ILE B O 1
ATOM 4247 N N A ARG B 1 245 ? 3.969 -27.936 2.748 0.80 30.39 245 ARG B N 1
ATOM 4248 N N B ARG B 1 245 ? 3.986 -27.926 2.776 0.20 30.82 245 ARG B N 1
ATOM 4249 C CA A ARG B 1 245 ? 3.049 -27.065 3.467 0.80 31.72 245 ARG B CA 1
ATOM 4250 C CA B ARG B 1 245 ? 3.042 -27.103 3.522 0.20 31.35 245 ARG B CA 1
ATOM 4251 C C A ARG B 1 245 ? 1.692 -27.736 3.617 0.80 32.46 245 ARG B C 1
ATOM 4252 C C B ARG B 1 245 ? 1.696 -27.803 3.641 0.20 32.21 245 ARG B C 1
ATOM 4253 O O A ARG B 1 245 ? 1.168 -27.816 4.722 0.80 33.31 245 ARG B O 1
ATOM 4254 O O B ARG B 1 245 ? 1.184 -27.973 4.745 0.20 32.46 245 ARG B O 1
ATOM 4269 N N . GLN B 1 246 ? 1.145 -28.225 2.506 1.00 33.03 246 GLN B N 1
ATOM 4270 C CA . GLN B 1 246 ? -0.146 -28.922 2.489 1.00 34.35 246 GLN B CA 1
ATOM 4271 C C . GLN B 1 246 ? -0.144 -30.225 3.323 1.00 34.62 246 GLN B C 1
ATOM 4272 O O . GLN B 1 246 ? -1.097 -30.486 4.098 1.00 34.00 246 GLN B O 1
ATOM 4278 N N . TYR B 1 247 ? 0.892 -31.051 3.141 1.00 34.11 247 TYR B N 1
ATOM 4279 C CA . TYR B 1 247 ? 1.053 -32.282 3.926 1.00 34.68 247 TYR B CA 1
ATOM 4280 C C . TYR B 1 247 ? 1.077 -32.027 5.449 1.00 35.33 247 TYR B C 1
ATOM 4281 O O . TYR B 1 247 ? 0.280 -32.608 6.219 1.00 35.64 247 TYR B O 1
ATOM 4290 N N . ALA B 1 248 ? 1.955 -31.132 5.871 1.00 35.27 248 ALA B N 1
ATOM 4291 C CA . ALA B 1 248 ? 2.121 -30.786 7.281 1.00 35.61 248 ALA B CA 1
ATOM 4292 C C . ALA B 1 248 ? 0.893 -30.105 7.895 1.00 36.70 248 ALA B C 1
ATOM 4293 O O . ALA B 1 248 ? 0.415 -30.513 8.975 1.00 36.79 248 ALA B O 1
ATOM 4295 N N . GLU B 1 249 ? 0.375 -29.085 7.209 1.00 37.32 249 GLU B N 1
ATOM 4296 C CA . GLU B 1 249 ? -0.734 -28.291 7.743 1.00 38.93 249 GLU B CA 1
ATOM 4297 C C . GLU B 1 249 ? -1.987 -29.112 7.926 1.00 39.60 249 GLU B C 1
ATOM 4298 O O . GLU B 1 249 ? -2.678 -28.973 8.953 1.00 40.50 249 GLU B O 1
ATOM 4304 N N . SER B 1 250 ? -2.245 -30.001 6.971 1.00 39.91 250 SER B N 1
ATOM 4305 C CA . SER B 1 250 ? -3.433 -30.817 7.001 1.00 40.76 250 SER B CA 1
ATOM 4306 C C . SER B 1 250 ? -3.358 -31.856 8.107 1.00 40.73 250 SER B C 1
ATOM 4307 O O . SER B 1 250 ? -4.392 -32.343 8.554 1.00 41.32 250 SER B O 1
ATOM 4310 N N . ARG B 1 251 ? -2.146 -32.223 8.535 1.00 39.97 251 ARG B N 1
ATOM 4311 C CA . ARG B 1 251 ? -2.018 -33.091 9.705 1.00 39.24 251 ARG B CA 1
ATOM 4312 C C . ARG B 1 251 ? -1.467 -32.433 10.987 1.00 38.82 251 ARG B C 1
ATOM 4313 O O . ARG B 1 251 ? -1.147 -33.099 11.965 1.00 39.17 251 ARG B O 1
ATOM 4328 N N . SER B 1 252 ? -1.421 -31.107 10.978 1.00 38.98 252 SER B N 1
ATOM 4329 C CA . SER B 1 252 ? -0.926 -30.306 12.101 1.00 39.30 252 SER B CA 1
ATOM 4330 C C . SER B 1 252 ? 0.501 -30.689 12.521 1.00 39.15 252 SER B C 1
ATOM 4331 O O . SER B 1 252 ? 0.865 -30.590 13.708 1.00 39.33 252 SER B O 1
ATOM 4334 N N . LEU B 1 253 ? 1.309 -31.113 11.545 1.00 37.97 253 LEU B N 1
ATOM 4335 C CA . LEU B 1 253 ? 2.702 -31.495 11.803 1.00 37.24 253 LEU B CA 1
ATOM 4336 C C . LEU B 1 253 ? 3.612 -30.270 11.777 1.00 36.48 253 LEU B C 1
ATOM 4337 O O . LEU B 1 253 ? 3.384 -29.310 11.018 1.00 36.80 253 LEU B O 1
ATOM 4342 N N . THR B 1 254 ? 4.634 -30.291 12.623 1.00 35.16 254 THR B N 1
ATOM 4343 C CA . THR B 1 254 ? 5.591 -29.204 12.666 1.00 34.41 254 THR B CA 1
ATOM 4344 C C . THR B 1 254 ? 6.717 -29.510 11.693 1.00 33.47 254 THR B C 1
ATOM 4345 O O . THR B 1 254 ? 7.338 -30.579 11.763 1.00 33.58 254 THR B O 1
ATOM 4349 N N . VAL B 1 255 ? 6.939 -28.587 10.756 1.00 32.52 255 VAL B N 1
ATOM 4350 C CA . VAL B 1 255 ? 7.999 -28.755 9.750 1.00 31.65 255 VAL B CA 1
ATOM 4351 C C . VAL B 1 255 ? 9.337 -28.421 10.381 1.00 30.67 255 VAL B C 1
ATOM 4352 O O . VAL B 1 255 ? 9.547 -27.305 10.896 1.00 30.68 255 VAL B O 1
ATOM 4356 N N . LEU B 1 256 ? 10.224 -29.407 10.378 1.00 29.63 256 LEU B N 1
ATOM 4357 C CA A LEU B 1 256 ? 11.595 -29.192 10.814 0.50 29.01 256 LEU B CA 1
ATOM 4358 C CA B LEU B 1 256 ? 11.593 -29.216 10.820 0.50 28.49 256 LEU B CA 1
ATOM 4359 C C . LEU B 1 256 ? 12.494 -28.998 9.596 1.00 28.37 256 LEU B C 1
ATOM 4360 O O . LEU B 1 256 ? 12.662 -29.904 8.771 1.00 28.40 256 LEU B O 1
ATOM 4369 N N . PHE B 1 257 ? 13.047 -27.791 9.501 1.00 28.09 257 PHE B N 1
ATOM 4370 C CA . PHE B 1 257 ? 13.822 -27.350 8.346 1.00 28.26 257 PHE B CA 1
ATOM 4371 C C . PHE B 1 257 ? 15.223 -27.922 8.331 1.00 28.14 257 PHE B C 1
ATOM 4372 O O . PHE B 1 257 ? 15.701 -28.440 9.348 1.00 28.43 257 PHE B O 1
ATOM 4380 N N . GLY B 1 258 ? 15.875 -27.827 7.171 1.00 27.15 258 GLY B N 1
ATOM 4381 C CA . GLY B 1 258 ? 17.193 -28.410 6.988 1.00 26.99 258 GLY B CA 1
ATOM 4382 C C . GLY B 1 258 ? 18.267 -27.727 7.819 1.00 27.70 258 GLY B C 1
ATOM 4383 O O . GLY B 1 258 ? 19.153 -28.389 8.379 1.00 27.46 258 GLY B O 1
ATOM 4384 N N . HIS B 1 259 ? 18.212 -26.395 7.869 1.00 28.00 259 HIS B N 1
ATOM 4385 C CA . HIS B 1 259 ? 19.340 -25.619 8.377 1.00 27.45 259 HIS B CA 1
ATOM 4386 C C . HIS B 1 259 ? 18.831 -24.318 8.966 1.00 28.02 259 HIS B C 1
ATOM 4387 O O . HIS B 1 259 ? 19.286 -23.269 8.583 1.00 28.65 259 HIS B O 1
ATOM 4394 N N . ASP B 1 260 ? 17.883 -24.391 9.897 1.00 29.04 260 ASP B N 1
ATOM 4395 C CA . ASP B 1 260 ? 17.297 -23.183 10.475 1.00 29.77 260 ASP B CA 1
ATOM 4396 C C . ASP B 1 260 ? 17.834 -22.972 11.902 1.00 30.89 260 ASP B C 1
ATOM 4397 O O . ASP B 1 260 ? 17.476 -23.715 12.819 1.00 30.33 260 ASP B O 1
ATOM 4402 N N . ARG B 1 261 ? 18.703 -21.979 12.057 1.00 31.31 261 ARG B N 1
ATOM 4403 C CA . ARG B 1 261 ? 19.388 -21.698 13.335 1.00 33.18 261 ARG B CA 1
ATOM 4404 C C . ARG B 1 261 ? 18.394 -21.453 14.487 1.00 33.71 261 ARG B C 1
ATOM 4405 O O . ARG B 1 261 ? 18.482 -22.074 15.544 1.00 33.15 261 ARG B O 1
ATOM 4420 N N . GLU B 1 262 ? 17.434 -20.569 14.270 1.00 34.24 262 GLU B N 1
ATOM 4421 C CA . GLU B 1 262 ? 16.495 -20.200 15.317 1.00 36.40 262 GLU B CA 1
ATOM 4422 C C . GLU B 1 262 ? 15.608 -21.361 15.733 1.00 35.78 262 GLU B C 1
ATOM 4423 O O . GLU B 1 262 ? 15.434 -21.610 16.943 1.00 36.48 262 GLU B O 1
ATOM 4429 N N . GLN B 1 263 ? 15.064 -22.086 14.755 1.00 34.34 263 GLN B N 1
ATOM 4430 C CA . GLN B 1 263 ? 14.248 -23.264 15.053 1.00 34.06 263 GLN B CA 1
ATOM 4431 C C . GLN B 1 263 ? 15.067 -24.321 15.798 1.00 33.76 263 GLN B C 1
ATOM 4432 O O . GLN B 1 263 ? 14.572 -24.950 16.774 1.00 33.61 263 GLN B O 1
ATOM 4438 N N . PHE B 1 264 ? 16.300 -24.528 15.344 1.00 33.29 264 PHE B N 1
ATOM 4439 C CA . PHE B 1 264 ? 17.115 -25.597 15.920 1.00 33.28 264 PHE B CA 1
ATOM 4440 C C . PHE B 1 264 ? 17.470 -25.266 17.379 1.00 34.05 264 PHE B C 1
ATOM 4441 O O . PHE B 1 264 ? 17.497 -26.173 18.215 1.00 35.12 264 PHE B O 1
ATOM 4449 N N . ALA B 1 265 ? 17.672 -23.977 17.679 1.00 34.57 265 ALA B N 1
ATOM 4450 C CA . ALA B 1 265 ? 17.891 -23.491 19.054 1.00 35.26 265 ALA B CA 1
ATOM 4451 C C . ALA B 1 265 ? 16.730 -23.829 19.983 1.00 36.43 265 ALA B C 1
ATOM 4452 O O . ALA B 1 265 ? 16.930 -24.068 21.193 1.00 36.87 265 ALA B O 1
ATOM 4454 N N . SER B 1 266 ? 15.515 -23.847 19.434 1.00 36.21 266 SER B N 1
ATOM 4455 C CA . SER B 1 266 ? 14.310 -24.106 20.235 1.00 36.56 266 SER B CA 1
ATOM 4456 C C . SER B 1 266 ? 14.061 -25.585 20.524 1.00 36.07 266 SER B C 1
ATOM 4457 O O . SER B 1 266 ? 13.209 -25.922 21.354 1.00 37.42 266 SER B O 1
ATOM 4460 N N . LEU B 1 267 ? 14.770 -26.483 19.846 1.00 35.37 267 LEU B N 1
ATOM 4461 C CA . LEU B 1 267 ? 14.514 -27.917 20.028 1.00 34.51 267 LEU B CA 1
ATOM 4462 C C . LEU B 1 267 ? 15.303 -28.484 21.216 1.00 34.94 267 LEU B C 1
ATOM 4463 O O . LEU B 1 267 ? 16.433 -28.052 21.478 1.00 34.39 267 LEU B O 1
ATOM 4468 N N . ILE B 1 268 ? 14.695 -29.451 21.907 1.00 35.00 268 ILE B N 1
ATOM 4469 C CA . ILE B 1 268 ? 15.395 -30.206 22.958 1.00 35.52 268 ILE B CA 1
ATOM 4470 C C . ILE B 1 268 ? 16.335 -31.159 22.236 1.00 34.83 268 ILE B C 1
ATOM 4471 O O . ILE B 1 268 ? 15.887 -31.890 21.351 1.00 34.39 268 ILE B O 1
ATOM 4476 N N . LYS B 1 269 ? 17.613 -31.146 22.607 1.00 34.81 269 LYS B N 1
ATOM 4477 C CA . LYS B 1 269 ? 18.619 -31.983 21.949 1.00 34.89 269 LYS B CA 1
ATOM 4478 C C . LYS B 1 269 ? 18.716 -33.312 22.648 1.00 35.62 269 LYS B C 1
ATOM 4479 O O . LYS B 1 269 ? 18.306 -33.432 23.820 1.00 36.07 269 LYS B O 1
ATOM 4485 N N . SER B 1 270 ? 19.286 -34.297 21.957 1.00 34.99 270 SER B N 1
ATOM 4486 C CA . SER B 1 270 ? 19.312 -35.681 22.445 1.00 35.50 270 SER B CA 1
ATOM 4487 C C . SER B 1 270 ? 20.017 -35.846 23.794 1.00 36.27 270 SER B C 1
ATOM 4488 O O . SER B 1 270 ? 19.699 -36.757 24.542 1.00 36.90 270 SER B O 1
ATOM 4491 N N . THR B 1 271 ? 20.977 -34.976 24.084 1.00 37.53 271 THR B N 1
ATOM 4492 C CA . THR B 1 271 ? 21.720 -35.013 25.360 1.00 39.51 271 THR B CA 1
ATOM 4493 C C . THR B 1 271 ? 20.853 -34.576 26.558 1.00 40.85 271 THR B C 1
ATOM 4494 O O . THR B 1 271 ? 21.204 -34.851 27.719 1.00 41.41 271 THR B O 1
ATOM 4498 N N . ASP B 1 272 ? 19.732 -33.903 26.278 1.00 41.88 272 ASP B N 1
ATOM 4499 C CA . ASP B 1 272 ? 18.865 -33.347 27.327 1.00 43.05 272 ASP B CA 1
ATOM 4500 C C . ASP B 1 272 ? 17.481 -33.988 27.378 1.00 43.18 272 ASP B C 1
ATOM 4501 O O . ASP B 1 272 ? 16.799 -33.899 28.401 1.00 43.85 272 ASP B O 1
ATOM 4506 N N . GLY B 1 273 ? 17.055 -34.617 26.285 1.00 42.77 273 GLY B N 1
ATOM 4507 C CA . GLY B 1 273 ? 15.721 -35.224 26.223 1.00 42.42 273 GLY B CA 1
ATOM 4508 C C . GLY B 1 273 ? 15.260 -35.632 24.835 1.00 42.23 273 GLY B C 1
ATOM 4509 O O . GLY B 1 273 ? 16.069 -35.793 23.939 1.00 41.13 273 GLY B O 1
ATOM 4510 N N . PHE B 1 274 ? 13.948 -35.801 24.682 1.00 42.56 274 PHE B N 1
ATOM 4511 C CA . PHE B 1 274 ? 13.330 -36.338 23.463 1.00 42.96 274 PHE B CA 1
ATOM 4512 C C . PHE B 1 274 ? 11.867 -35.926 23.390 1.00 42.61 274 PHE B C 1
ATOM 4513 O O . PHE B 1 274 ? 11.327 -35.373 24.360 1.00 42.72 274 PHE B O 1
ATOM 4521 N N . TYR B 1 275 ? 11.232 -36.210 22.249 1.00 41.62 275 TYR B N 1
ATOM 4522 C CA . TYR B 1 275 ? 9.833 -35.860 21.998 1.00 41.12 275 TYR B CA 1
ATOM 4523 C C . TYR B 1 275 ? 9.031 -37.135 21.903 1.00 41.85 275 TYR B C 1
ATOM 4524 O O . TYR B 1 275 ? 9.476 -38.102 21.285 1.00 41.86 275 TYR B O 1
ATOM 4533 N N . GLU B 1 276 ? 7.850 -37.142 22.519 1.00 43.57 276 GLU B N 1
ATOM 4534 C CA . GLU B 1 276 ? 6.918 -38.269 22.401 1.00 44.74 276 GLU B CA 1
ATOM 4535 C C . GLU B 1 276 ? 5.463 -37.804 22.205 1.00 45.05 276 GLU B C 1
ATOM 4536 O O . GLU B 1 276 ? 5.132 -36.612 22.288 1.00 45.00 276 GLU B O 1
ATOM 4543 N N . MET C 1 1 ? 19.309 -13.502 -53.660 1.00 51.44 1 MET C N 1
ATOM 4544 C CA . MET C 1 1 ? 20.514 -14.164 -53.095 1.00 51.84 1 MET C CA 1
ATOM 4545 C C . MET C 1 1 ? 20.363 -14.528 -51.602 1.00 48.75 1 MET C C 1
ATOM 4546 O O . MET C 1 1 ? 19.254 -14.573 -51.073 1.00 49.27 1 MET C O 1
ATOM 4551 N N . GLY C 1 2 ? 21.477 -14.814 -50.947 1.00 45.67 2 GLY C N 1
ATOM 4552 C CA . GLY C 1 2 ? 21.429 -15.416 -49.622 1.00 41.93 2 GLY C CA 1
ATOM 4553 C C . GLY C 1 2 ? 20.903 -14.532 -48.512 1.00 39.57 2 GLY C C 1
ATOM 4554 O O . GLY C 1 2 ? 20.646 -13.334 -48.700 1.00 38.90 2 GLY C O 1
ATOM 4555 N N . ASN C 1 3 ? 20.767 -15.129 -47.334 1.00 36.73 3 ASN C N 1
ATOM 4556 C CA . ASN C 1 3 ? 20.372 -14.374 -46.161 1.00 35.16 3 ASN C CA 1
ATOM 4557 C C . ASN C 1 3 ? 21.454 -13.404 -45.749 1.00 33.74 3 ASN C C 1
ATOM 4558 O O . ASN C 1 3 ? 22.653 -13.700 -45.874 1.00 33.80 3 ASN C O 1
ATOM 4563 N N . LYS C 1 4 ? 21.029 -12.267 -45.203 1.00 32.97 4 LYS C N 1
ATOM 4564 C CA . LYS C 1 4 ? 21.979 -11.310 -44.634 1.00 31.29 4 LYS C CA 1
ATOM 4565 C C . LYS C 1 4 ? 21.548 -11.025 -43.217 1.00 30.51 4 LYS C C 1
ATOM 4566 O O . LYS C 1 4 ? 20.364 -10.779 -42.961 1.00 30.46 4 LYS C O 1
ATOM 4572 N N . LEU C 1 5 ? 22.518 -11.050 -42.318 1.00 29.27 5 LEU C N 1
ATOM 4573 C CA . LEU C 1 5 ? 22.253 -10.804 -40.917 1.00 29.81 5 LEU C CA 1
ATOM 4574 C C . LEU C 1 5 ? 22.811 -9.453 -40.473 1.00 29.20 5 LEU C C 1
ATOM 4575 O O . LEU C 1 5 ? 23.998 -9.154 -40.684 1.00 30.02 5 LEU C O 1
ATOM 4580 N N . PHE C 1 6 ? 21.957 -8.686 -39.790 1.00 29.22 6 PHE C N 1
ATOM 4581 C CA . PHE C 1 6 ? 22.308 -7.383 -39.216 1.00 28.08 6 PHE C CA 1
ATOM 4582 C C . PHE C 1 6 ? 22.190 -7.415 -37.714 1.00 27.97 6 PHE C C 1
ATOM 4583 O O . PHE C 1 6 ? 21.162 -7.856 -37.188 1.00 27.68 6 PHE C O 1
ATOM 4591 N N . VAL C 1 7 ? 23.228 -6.906 -37.061 1.00 26.73 7 VAL C N 1
ATOM 4592 C CA . VAL C 1 7 ? 23.314 -6.850 -35.609 1.00 27.62 7 VAL C CA 1
ATOM 4593 C C . VAL C 1 7 ? 22.912 -5.449 -35.116 1.00 27.65 7 VAL C C 1
ATOM 4594 O O . VAL C 1 7 ? 23.609 -4.473 -35.377 1.00 28.16 7 VAL C O 1
ATOM 4598 N N . LEU C 1 8 ? 21.804 -5.371 -34.377 1.00 27.90 8 LEU C N 1
ATOM 4599 C CA . LEU C 1 8 ? 21.238 -4.104 -33.908 1.00 28.09 8 LEU C CA 1
ATOM 4600 C C . LEU C 1 8 ? 21.708 -3.825 -32.482 1.00 27.85 8 LEU C C 1
ATOM 4601 O O . LEU C 1 8 ? 21.473 -4.629 -31.576 1.00 25.45 8 LEU C O 1
ATOM 4606 N N . ASP C 1 9 ? 22.396 -2.699 -32.304 1.00 26.81 9 ASP C N 1
ATOM 4607 C CA . ASP C 1 9 ? 22.938 -2.322 -31.003 1.00 26.63 9 ASP C CA 1
ATOM 4608 C C . ASP C 1 9 ? 21.850 -1.563 -30.266 1.00 26.25 9 ASP C C 1
ATOM 4609 O O . ASP C 1 9 ? 21.595 -0.410 -30.615 1.00 25.37 9 ASP C O 1
ATOM 4614 N N . LEU C 1 10 ? 21.241 -2.183 -29.245 1.00 24.97 10 LEU C N 1
ATOM 4615 C CA . LEU C 1 10 ? 20.124 -1.549 -28.521 1.00 25.03 10 LEU C CA 1
ATOM 4616 C C . LEU C 1 10 ? 20.495 -1.185 -27.088 1.00 25.32 10 LEU C C 1
ATOM 4617 O O . LEU C 1 10 ? 19.642 -1.154 -26.223 1.00 25.72 10 LEU C O 1
ATOM 4622 N N . GLY C 1 11 ? 21.763 -0.863 -26.869 1.00 25.87 11 GLY C N 1
ATOM 4623 C CA . GLY C 1 11 ? 22.186 -0.267 -25.607 1.00 25.37 11 GLY C CA 1
ATOM 4624 C C . GLY C 1 11 ? 22.769 -1.244 -24.613 1.00 26.17 11 GLY C C 1
ATOM 4625 O O . GLY C 1 11 ? 23.307 -2.304 -24.993 1.00 23.94 11 GLY C O 1
ATOM 4626 N N . GLU C 1 12 ? 22.704 -0.871 -23.332 1.00 26.37 12 GLU C N 1
ATOM 4627 C CA . GLU C 1 12 ? 23.339 -1.679 -22.301 1.00 27.37 12 GLU C CA 1
ATOM 4628 C C . GLU C 1 12 ? 22.494 -1.594 -21.059 1.00 26.21 12 GLU C C 1
ATOM 4629 O O . GLU C 1 12 ? 21.732 -0.630 -20.895 1.00 24.79 12 GLU C O 1
ATOM 4635 N N . ILE C 1 13 ? 22.652 -2.586 -20.194 1.00 25.23 13 ILE C N 1
ATOM 4636 C CA . ILE C 1 13 ? 22.073 -2.559 -18.850 1.00 24.29 13 ILE C CA 1
ATOM 4637 C C . ILE C 1 13 ? 23.220 -2.733 -17.863 1.00 24.75 13 ILE C C 1
ATOM 4638 O O . ILE C 1 13 ? 24.162 -3.477 -18.143 1.00 24.88 13 ILE C O 1
ATOM 4643 N N . ARG C 1 14 ? 23.159 -2.017 -16.734 1.00 24.14 14 ARG C N 1
ATOM 4644 C CA . ARG C 1 14 ? 24.174 -2.134 -15.682 1.00 24.95 14 ARG C CA 1
ATOM 4645 C C . ARG C 1 14 ? 23.553 -2.960 -14.557 1.00 24.38 14 ARG C C 1
ATOM 4646 O O . ARG C 1 14 ? 22.490 -2.605 -14.056 1.00 25.43 14 ARG C O 1
ATOM 4661 N N . VAL C 1 15 ? 24.217 -4.037 -14.151 1.00 24.55 15 VAL C N 1
ATOM 4662 C CA . VAL C 1 15 ? 23.630 -5.000 -13.222 1.00 24.40 15 VAL C CA 1
ATOM 4663 C C . VAL C 1 15 ? 24.715 -5.749 -12.457 1.00 25.16 15 VAL C C 1
ATOM 4664 O O . VAL C 1 15 ? 25.841 -5.916 -12.947 1.00 24.06 15 VAL C O 1
ATOM 4668 N N . ASP C 1 16 ? 24.358 -6.226 -11.264 1.00 24.50 16 ASP C N 1
ATOM 4669 C CA . ASP C 1 16 ? 25.201 -7.119 -10.505 1.00 25.28 16 ASP C CA 1
ATOM 4670 C C . ASP C 1 16 ? 25.494 -8.364 -11.364 1.00 25.46 16 ASP C C 1
ATOM 4671 O O . ASP C 1 16 ? 24.570 -9.067 -11.796 1.00 25.98 16 ASP C O 1
ATOM 4676 N N . GLU C 1 17 ? 26.784 -8.646 -11.551 1.00 25.05 17 GLU C N 1
ATOM 4677 C CA . GLU C 1 17 ? 27.255 -9.819 -12.247 1.00 25.76 17 GLU C CA 1
ATOM 4678 C C . GLU C 1 17 ? 26.651 -11.133 -11.735 1.00 25.51 17 GLU C C 1
ATOM 4679 O O . GLU C 1 17 ? 26.494 -12.086 -12.503 1.00 24.53 17 GLU C O 1
ATOM 4685 N N . ASN C 1 18 ? 26.340 -11.191 -10.432 1.00 24.90 18 ASN C N 1
ATOM 4686 C CA . ASN C 1 18 ? 25.735 -12.390 -9.821 1.00 25.28 18 ASN C CA 1
ATOM 4687 C C . ASN C 1 18 ? 24.395 -12.789 -10.445 1.00 24.80 18 ASN C C 1
ATOM 4688 O O . ASN C 1 18 ? 23.986 -13.945 -10.346 1.00 25.98 18 ASN C O 1
ATOM 4693 N N . PHE C 1 19 ? 23.695 -11.856 -11.085 1.00 24.05 19 PHE C N 1
ATOM 4694 C CA . PHE C 1 19 ? 22.460 -12.240 -11.825 1.00 24.32 19 PHE C CA 1
ATOM 4695 C C . PHE C 1 19 ? 22.797 -12.919 -13.138 1.00 24.28 19 PHE C C 1
ATOM 4696 O O . PHE C 1 19 ? 22.024 -13.729 -13.649 1.00 24.28 19 PHE C O 1
ATOM 4704 N N . ILE C 1 20 ? 23.964 -12.587 -13.681 1.00 23.16 20 ILE C N 1
ATOM 4705 C CA . ILE C 1 20 ? 24.335 -13.064 -15.027 1.00 24.21 20 ILE C CA 1
ATOM 4706 C C . ILE C 1 20 ? 25.060 -14.400 -14.951 1.00 24.85 20 ILE C C 1
ATOM 4707 O O . ILE C 1 20 ? 24.737 -15.345 -15.702 1.00 25.63 20 ILE C O 1
ATOM 4712 N N . ILE C 1 21 ? 26.018 -14.506 -14.032 1.00 24.93 21 ILE C N 1
ATOM 4713 C CA . ILE C 1 21 ? 26.689 -15.784 -13.754 1.00 25.29 21 ILE C CA 1
ATOM 4714 C C . ILE C 1 21 ? 26.541 -16.040 -12.242 1.00 25.44 21 ILE C C 1
ATOM 4715 O O . ILE C 1 21 ? 27.143 -15.336 -11.440 1.00 25.52 21 ILE C O 1
ATOM 4720 N N . ALA C 1 22 ? 25.717 -17.026 -11.881 1.00 25.72 22 ALA C N 1
ATOM 4721 C CA . ALA C 1 22 ? 25.320 -17.241 -10.494 1.00 26.95 22 ALA C CA 1
ATOM 4722 C C . ALA C 1 22 ? 26.528 -17.504 -9.612 1.00 27.08 22 ALA C C 1
ATOM 4723 O O . ALA C 1 22 ? 27.428 -18.251 -10.002 1.00 26.45 22 ALA C O 1
ATOM 4725 N N . ASN C 1 23 ? 26.563 -16.874 -8.436 1.00 27.86 23 ASN C N 1
ATOM 4726 C CA . ASN C 1 23 ? 27.680 -17.103 -7.491 1.00 28.49 23 ASN C CA 1
ATOM 4727 C C . ASN C 1 23 ? 29.079 -16.798 -8.048 1.00 29.23 23 ASN C C 1
ATOM 4728 O O . ASN C 1 23 ? 30.067 -17.453 -7.690 1.00 29.14 23 ASN C O 1
ATOM 4733 N N . SER C 1 24 ? 29.150 -15.799 -8.920 1.00 28.81 24 SER C N 1
ATOM 4734 C CA . SER C 1 24 ? 30.413 -15.244 -9.378 1.00 30.38 24 SER C CA 1
ATOM 4735 C C . SER C 1 24 ? 31.206 -14.557 -8.237 1.00 30.29 24 SER C C 1
ATOM 4736 O O . SER C 1 24 ? 32.433 -14.599 -8.234 1.00 31.46 24 SER C O 1
ATOM 4741 N N . THR C 1 25 ? 30.504 -13.933 -7.290 1.00 30.41 25 THR C N 1
ATOM 4742 C CA . THR C 1 25 ? 31.118 -13.422 -6.046 1.00 31.15 25 THR C CA 1
ATOM 4743 C C . THR C 1 25 ? 30.271 -13.897 -4.872 1.00 30.56 25 THR C C 1
ATOM 4744 O O . THR C 1 25 ? 29.023 -13.867 -4.944 1.00 30.28 25 THR C O 1
ATOM 4748 N N . PHE C 1 26 ? 30.932 -14.339 -3.803 1.00 30.02 26 PHE C N 1
ATOM 4749 C CA . PHE C 1 26 ? 30.252 -14.588 -2.524 1.00 29.85 26 PHE C CA 1
ATOM 4750 C C . PHE C 1 26 ? 31.239 -14.375 -1.395 1.00 30.32 26 PHE C C 1
ATOM 4751 O O . PHE C 1 26 ? 32.447 -14.492 -1.611 1.00 30.88 26 PHE C O 1
ATOM 4759 N N . VAL C 1 27 ? 30.737 -14.082 -0.199 1.00 30.76 27 VAL C N 1
ATOM 4760 C CA . VAL C 1 27 ? 31.618 -13.904 0.970 1.00 31.13 27 VAL C CA 1
ATOM 4761 C C . VAL C 1 27 ? 32.060 -15.255 1.561 1.00 31.44 27 VAL C C 1
ATOM 4762 O O . VAL C 1 27 ? 31.377 -16.272 1.377 1.00 31.33 27 VAL C O 1
ATOM 4766 N N . THR C 1 28 ? 33.207 -15.268 2.243 1.00 32.07 28 THR C N 1
ATOM 4767 C CA . THR C 1 28 ? 33.784 -16.487 2.820 1.00 32.74 28 THR C CA 1
ATOM 4768 C C . THR C 1 28 ? 34.412 -16.098 4.188 1.00 34.16 28 THR C C 1
ATOM 4769 O O . THR C 1 28 ? 34.595 -14.920 4.472 1.00 33.60 28 THR C O 1
ATOM 4773 N N . PRO C 1 29 ? 34.720 -17.074 5.043 1.00 35.35 29 PRO C N 1
ATOM 4774 C CA . PRO C 1 29 ? 35.399 -16.657 6.289 1.00 37.37 29 PRO C CA 1
ATOM 4775 C C . PRO C 1 29 ? 36.664 -15.806 6.084 1.00 38.93 29 PRO C C 1
ATOM 4776 O O . PRO C 1 29 ? 36.919 -14.890 6.888 1.00 39.76 29 PRO C O 1
ATOM 4780 N N A GLN C 1 30 ? 37.424 -16.085 5.031 0.50 39.20 30 GLN C N 1
ATOM 4781 N N C GLN C 1 30 ? 37.395 -16.071 4.999 0.50 39.59 30 GLN C N 1
ATOM 4782 C CA A GLN C 1 30 ? 38.597 -15.276 4.703 0.50 40.12 30 GLN C CA 1
ATOM 4783 C CA C GLN C 1 30 ? 38.622 -15.344 4.633 0.50 40.89 30 GLN C CA 1
ATOM 4784 C C A GLN C 1 30 ? 38.184 -13.876 4.239 0.50 40.69 30 GLN C C 1
ATOM 4785 C C C GLN C 1 30 ? 38.362 -13.967 3.986 0.50 41.26 30 GLN C C 1
ATOM 4786 O O A GLN C 1 30 ? 38.747 -12.876 4.679 0.50 40.45 30 GLN C O 1
ATOM 4787 O O C GLN C 1 30 ? 39.219 -13.073 4.046 0.50 41.06 30 GLN C O 1
ATOM 4798 N N . LYS C 1 31 ? 37.202 -13.809 3.342 1.00 41.01 31 LYS C N 1
ATOM 4799 C CA . LYS C 1 31 ? 36.788 -12.529 2.774 1.00 41.61 31 LYS C CA 1
ATOM 4800 C C . LYS C 1 31 ? 35.356 -12.278 3.178 1.00 40.58 31 LYS C C 1
ATOM 4801 O O . LYS C 1 31 ? 34.455 -12.462 2.355 1.00 40.32 31 LYS C O 1
ATOM 4807 N N . PRO C 1 32 ? 35.130 -11.866 4.439 1.00 40.17 32 PRO C N 1
ATOM 4808 C CA . PRO C 1 32 ? 33.772 -11.841 4.967 1.00 39.91 32 PRO C CA 1
ATOM 4809 C C . PRO C 1 32 ? 32.858 -10.722 4.439 1.00 39.53 32 PRO C C 1
ATOM 4810 O O . PRO C 1 32 ? 31.646 -10.790 4.669 1.00 38.65 32 PRO C O 1
ATOM 4814 N N . THR C 1 33 ? 33.412 -9.726 3.739 1.00 39.20 33 THR C N 1
ATOM 4815 C CA . THR C 1 33 ? 32.596 -8.578 3.315 1.00 40.10 33 THR C CA 1
ATOM 4816 C C . THR C 1 33 ? 32.809 -8.124 1.875 1.00 40.29 33 THR C C 1
ATOM 4817 O O . THR C 1 33 ? 32.364 -7.028 1.503 1.00 41.79 33 THR C O 1
ATOM 4821 N N . VAL C 1 34 ? 33.459 -8.941 1.061 1.00 40.15 34 VAL C N 1
ATOM 4822 C CA . VAL C 1 34 ? 33.646 -8.603 -0.360 1.00 39.43 34 VAL C CA 1
ATOM 4823 C C . VAL C 1 34 ? 32.300 -8.288 -1.057 1.00 39.11 34 VAL C C 1
ATOM 4824 O O . VAL C 1 34 ? 31.292 -8.948 -0.788 1.00 40.24 34 VAL C O 1
ATOM 4828 N N . SER C 1 35 ? 32.277 -7.271 -1.914 1.00 38.20 35 SER C N 1
ATOM 4829 C CA A SER C 1 35 ? 31.080 -6.957 -2.692 0.50 38.03 35 SER C CA 1
ATOM 4830 C CA B SER C 1 35 ? 31.085 -6.930 -2.697 0.50 37.71 35 SER C CA 1
ATOM 4831 C C . SER C 1 35 ? 31.184 -7.517 -4.112 1.00 37.59 35 SER C C 1
ATOM 4832 O O . SER C 1 35 ? 32.289 -7.633 -4.684 1.00 37.61 35 SER C O 1
ATOM 4837 N N . SER C 1 36 ? 30.030 -7.870 -4.678 1.00 36.40 36 SER C N 1
ATOM 4838 C CA . SER C 1 36 ? 29.969 -8.300 -6.078 1.00 34.81 36 SER C CA 1
ATOM 4839 C C . SER C 1 36 ? 30.206 -7.071 -6.931 1.00 34.75 36 SER C C 1
ATOM 4840 O O . SER C 1 36 ? 30.308 -5.949 -6.404 1.00 34.60 36 SER C O 1
ATOM 4843 N N . ARG C 1 37 ? 30.331 -7.253 -8.240 1.00 33.57 37 ARG C N 1
ATOM 4844 C CA . ARG C 1 37 ? 30.548 -6.078 -9.069 1.00 33.69 37 ARG C CA 1
ATOM 4845 C C . ARG C 1 37 ? 29.418 -5.834 -10.063 1.00 31.77 37 ARG C C 1
ATOM 4846 O O . ARG C 1 37 ? 28.775 -6.775 -10.510 1.00 30.61 37 ARG C O 1
ATOM 4854 N N . LEU C 1 38 ? 29.189 -4.556 -10.368 1.00 30.45 38 LEU C N 1
ATOM 4855 C CA . LEU C 1 38 ? 28.326 -4.152 -11.465 1.00 29.10 38 LEU C CA 1
ATOM 4856 C C . LEU C 1 38 ? 29.033 -4.362 -12.788 1.00 29.27 38 LEU C C 1
ATOM 4857 O O . LEU C 1 38 ? 30.228 -4.088 -12.905 1.00 28.82 38 LEU C O 1
ATOM 4862 N N . ILE C 1 39 ? 28.296 -4.883 -13.768 1.00 27.62 39 ILE C N 1
ATOM 4863 C CA . ILE C 1 39 ? 28.811 -5.000 -15.139 1.00 28.35 39 ILE C CA 1
ATOM 4864 C C . ILE C 1 39 ? 27.803 -4.429 -16.118 1.00 27.39 39 ILE C C 1
ATOM 4865 O O . ILE C 1 39 ? 26.613 -4.392 -15.828 1.00 27.68 39 ILE C O 1
ATOM 4870 N N . ASP C 1 40 ? 28.300 -3.965 -17.267 1.00 27.66 40 ASP C N 1
ATOM 4871 C CA . ASP C 1 40 ? 27.466 -3.389 -18.312 1.00 27.30 40 ASP C CA 1
ATOM 4872 C C . ASP C 1 40 ? 27.319 -4.430 -19.407 1.00 27.06 40 ASP C C 1
ATOM 4873 O O . ASP C 1 40 ? 28.321 -4.904 -19.975 1.00 28.31 40 ASP C O 1
ATOM 4878 N N . ILE C 1 41 ? 26.079 -4.824 -19.659 1.00 26.35 41 ILE C N 1
ATOM 4879 C CA . ILE C 1 41 ? 25.795 -5.904 -20.595 1.00 25.53 41 ILE C CA 1
ATOM 4880 C C . ILE C 1 41 ? 25.024 -5.368 -21.793 1.00 24.62 41 ILE C C 1
ATOM 4881 O O . ILE C 1 41 ? 24.179 -4.494 -21.651 1.00 24.06 41 ILE C O 1
ATOM 4886 N N . PRO C 1 42 ? 25.327 -5.891 -22.985 1.00 24.06 42 PRO C N 1
ATOM 4887 C CA . PRO C 1 42 ? 24.694 -5.379 -24.183 1.00 24.84 42 PRO C CA 1
ATOM 4888 C C . PRO C 1 42 ? 23.285 -5.920 -24.360 1.00 24.69 42 PRO C C 1
ATOM 4889 O O . PRO C 1 42 ? 22.997 -7.069 -23.953 1.00 25.82 42 PRO C O 1
ATOM 4893 N N . VAL C 1 43 ? 22.419 -5.075 -24.913 1.00 23.90 43 VAL C N 1
ATOM 4894 C CA . VAL C 1 43 ? 21.080 -5.466 -25.310 1.00 23.35 43 VAL C CA 1
ATOM 4895 C C . VAL C 1 43 ? 21.090 -5.362 -26.826 1.00 24.63 43 VAL C C 1
ATOM 4896 O O . VAL C 1 43 ? 21.495 -4.334 -27.373 1.00 23.93 43 VAL C O 1
ATOM 4900 N N . SER C 1 44 ? 20.635 -6.404 -27.509 1.00 24.56 44 SER C N 1
ATOM 4901 C CA . SER C 1 44 ? 20.662 -6.381 -28.976 1.00 23.83 44 SER C CA 1
ATOM 4902 C C . SER C 1 44 ? 19.441 -7.041 -29.607 1.00 24.52 44 SER C C 1
ATOM 4903 O O . SER C 1 44 ? 18.633 -7.659 -28.927 1.00 22.95 44 SER C O 1
ATOM 4906 N N . ALA C 1 45 ? 19.309 -6.873 -30.923 1.00 23.56 45 ALA C N 1
ATOM 4907 C CA . ALA C 1 45 ? 18.314 -7.590 -31.713 1.00 23.81 45 ALA C CA 1
ATOM 4908 C C . ALA C 1 45 ? 18.979 -7.866 -33.048 1.00 24.27 45 ALA C C 1
ATOM 4909 O O . ALA C 1 45 ? 20.066 -7.331 -33.316 1.00 25.03 45 ALA C O 1
ATOM 4911 N N . TYR C 1 46 ? 18.337 -8.682 -33.885 1.00 23.57 46 TYR C N 1
ATOM 4912 C CA . TYR C 1 46 ? 18.969 -9.189 -35.112 1.00 25.34 46 TYR C CA 1
ATOM 4913 C C . TYR C 1 46 ? 17.942 -9.110 -36.194 1.00 25.54 46 TYR C C 1
ATOM 4914 O O . TYR C 1 46 ? 16.793 -9.529 -35.996 1.00 26.60 46 TYR C O 1
ATOM 4923 N N . LEU C 1 47 ? 18.340 -8.532 -37.334 1.00 27.13 47 LEU C N 1
ATOM 4924 C CA . LEU C 1 47 ? 17.437 -8.431 -38.463 1.00 27.63 47 LEU C CA 1
ATOM 4925 C C . LEU C 1 47 ? 18.008 -9.332 -39.561 1.00 28.25 47 LEU C C 1
ATOM 4926 O O . LEU C 1 47 ? 19.219 -9.308 -39.848 1.00 28.71 47 LEU C O 1
ATOM 4931 N N A ILE C 1 48 ? 17.156 -10.167 -40.136 0.50 27.94 48 ILE C N 1
ATOM 4932 N N B ILE C 1 48 ? 17.129 -10.157 -40.122 0.50 28.49 48 ILE C N 1
ATOM 4933 C CA A ILE C 1 48 ? 17.600 -11.090 -41.169 0.50 28.22 48 ILE C CA 1
ATOM 4934 C CA B ILE C 1 48 ? 17.487 -11.109 -41.162 0.50 29.21 48 ILE C CA 1
ATOM 4935 C C A ILE C 1 48 ? 16.850 -10.746 -42.440 0.50 28.63 48 ILE C C 1
ATOM 4936 C C B ILE C 1 48 ? 16.816 -10.642 -42.433 0.50 29.20 48 ILE C C 1
ATOM 4937 O O A ILE C 1 48 ? 15.609 -10.812 -42.491 0.50 28.92 48 ILE C O 1
ATOM 4938 O O B ILE C 1 48 ? 15.581 -10.527 -42.482 0.50 29.40 48 ILE C O 1
ATOM 4947 N N . GLN C 1 49 ? 17.628 -10.368 -43.450 1.00 28.87 49 GLN C N 1
ATOM 4948 C CA . GLN C 1 49 ? 17.110 -9.972 -44.755 1.00 31.19 49 GLN C CA 1
ATOM 4949 C C . GLN C 1 49 ? 17.220 -11.169 -45.694 1.00 32.41 49 GLN C C 1
ATOM 4950 O O . GLN C 1 49 ? 18.341 -11.668 -45.961 1.00 33.50 49 GLN C O 1
ATOM 4956 N N . CYS C 1 50 ? 16.054 -11.653 -46.119 1.00 33.29 50 CYS C N 1
ATOM 4957 C CA . CYS C 1 50 ? 15.911 -12.777 -47.040 1.00 35.31 50 CYS C CA 1
ATOM 4958 C C . CYS C 1 50 ? 15.176 -12.307 -48.286 1.00 35.98 50 CYS C C 1
ATOM 4959 O O . CYS C 1 50 ? 14.608 -11.215 -48.298 1.00 35.39 50 CYS C O 1
ATOM 4962 N N A THR C 1 51 ? 15.195 -13.127 -49.334 0.50 36.82 51 THR C N 1
ATOM 4963 N N B THR C 1 51 ? 15.163 -13.144 -49.328 0.50 36.90 51 THR C N 1
ATOM 4964 C CA A THR C 1 51 ? 14.346 -12.886 -50.484 0.50 37.07 51 THR C CA 1
ATOM 4965 C CA B THR C 1 51 ? 14.293 -12.880 -50.467 0.50 37.28 51 THR C CA 1
ATOM 4966 C C A THR C 1 51 ? 12.906 -12.827 -49.991 0.50 37.31 51 THR C C 1
ATOM 4967 C C B THR C 1 51 ? 12.845 -12.862 -50.006 0.50 37.38 51 THR C C 1
ATOM 4968 O O A THR C 1 51 ? 12.462 -13.724 -49.260 0.50 36.93 51 THR C O 1
ATOM 4969 O O B THR C 1 51 ? 12.366 -13.783 -49.328 0.50 37.01 51 THR C O 1
ATOM 4976 N N . ASP C 1 52 ? 12.166 -11.772 -50.345 1.00 37.36 52 ASP C N 1
ATOM 4977 C CA A ASP C 1 52 ? 10.749 -11.836 -50.059 0.50 38.10 52 ASP C CA 1
ATOM 4978 C CA B ASP C 1 52 ? 10.742 -11.633 -50.088 0.50 37.70 52 ASP C CA 1
ATOM 4979 C C . ASP C 1 52 ? 10.410 -11.442 -48.619 1.00 38.23 52 ASP C C 1
ATOM 4980 O O . ASP C 1 52 ? 9.231 -11.348 -48.275 1.00 39.07 52 ASP C O 1
ATOM 4989 N N . ALA C 1 53 ? 11.432 -11.324 -47.752 1.00 37.42 53 ALA C N 1
ATOM 4990 C CA . ALA C 1 53 ? 11.129 -11.274 -46.288 1.00 37.59 53 ALA C CA 1
ATOM 4991 C C . ALA C 1 53 ? 12.174 -10.600 -45.453 1.00 36.72 53 ALA C C 1
ATOM 4992 O O . ALA C 1 53 ? 13.364 -10.645 -45.770 1.00 36.07 53 ALA C O 1
ATOM 4994 N N . THR C 1 54 ? 11.712 -9.948 -44.388 1.00 36.54 54 THR C N 1
ATOM 4995 C CA . THR C 1 54 ? 12.619 -9.492 -43.368 1.00 34.33 54 THR C CA 1
ATOM 4996 C C . THR C 1 54 ? 12.124 -9.937 -41.998 1.00 33.37 54 THR C C 1
ATOM 4997 O O . THR C 1 54 ? 10.960 -9.733 -41.620 1.00 33.38 54 THR C O 1
ATOM 5001 N N . VAL C 1 55 ? 13.004 -10.625 -41.293 1.00 31.55 55 VAL C N 1
ATOM 5002 C CA . VAL C 1 55 ? 12.631 -11.191 -39.995 1.00 29.08 55 VAL C CA 1
ATOM 5003 C C . VAL C 1 55 ? 13.415 -10.473 -38.905 1.00 29.03 55 VAL C C 1
ATOM 5004 O O . VAL C 1 55 ? 14.575 -10.145 -39.107 1.00 29.87 55 VAL C O 1
ATOM 5008 N N . LEU C 1 56 ? 12.763 -10.203 -37.778 1.00 27.60 56 LEU C N 1
ATOM 5009 C CA . LEU C 1 56 ? 13.405 -9.533 -36.655 1.00 26.46 56 LEU C CA 1
ATOM 5010 C C . LEU C 1 56 ? 13.371 -10.535 -35.483 1.00 25.47 56 LEU C C 1
ATOM 5011 O O . LEU C 1 56 ? 12.338 -11.166 -35.223 1.00 26.36 56 LEU C O 1
ATOM 5016 N N . TYR C 1 57 ? 14.504 -10.698 -34.820 1.00 24.98 57 TYR C N 1
ATOM 5017 C CA . TYR C 1 57 ? 14.599 -11.496 -33.612 1.00 23.64 57 TYR C CA 1
ATOM 5018 C C . TYR C 1 57 ? 14.874 -10.573 -32.420 1.00 22.75 57 TYR C C 1
ATOM 5019 O O . TYR C 1 57 ? 15.935 -9.931 -32.351 1.00 21.81 57 TYR C O 1
ATOM 5028 N N . ASP C 1 58 ? 13.922 -10.519 -31.481 1.00 23.36 58 ASP C N 1
ATOM 5029 C CA . ASP C 1 58 ? 13.988 -9.601 -30.337 1.00 22.73 58 ASP C CA 1
ATOM 5030 C C . ASP C 1 58 ? 13.808 -8.109 -30.724 1.00 23.74 58 ASP C C 1
ATOM 5031 O O . ASP C 1 58 ? 13.851 -7.730 -31.917 1.00 24.18 58 ASP C O 1
ATOM 5036 N N . THR C 1 59 ? 13.546 -7.281 -29.712 1.00 23.76 59 THR C N 1
ATOM 5037 C CA . THR C 1 59 ? 13.151 -5.877 -29.943 1.00 22.62 59 THR C CA 1
ATOM 5038 C C . THR C 1 59 ? 13.743 -4.856 -28.955 1.00 23.22 59 THR C C 1
ATOM 5039 O O . THR C 1 59 ? 13.433 -3.674 -29.042 1.00 24.54 59 THR C O 1
ATOM 5043 N N . GLY C 1 60 ? 14.580 -5.307 -28.016 1.00 22.64 60 GLY C N 1
ATOM 5044 C CA . GLY C 1 60 ? 15.221 -4.417 -27.020 1.00 21.99 60 GLY C CA 1
ATOM 5045 C C . GLY C 1 60 ? 14.257 -3.876 -25.957 1.00 22.18 60 GLY C C 1
ATOM 5046 O O . GLY C 1 60 ? 13.160 -4.413 -25.766 1.00 23.28 60 GLY C O 1
ATOM 5047 N N . CYS C 1 61 ? 14.675 -2.816 -25.269 1.00 23.34 61 CYS C N 1
ATOM 5048 C CA . CYS C 1 61 ? 13.837 -2.113 -24.286 1.00 22.95 61 CYS C CA 1
ATOM 5049 C C . CYS C 1 61 ? 12.880 -1.134 -24.967 1.00 25.09 61 CYS C C 1
ATOM 5050 O O . CYS C 1 61 ? 13.155 -0.622 -26.071 1.00 25.34 61 CYS C O 1
ATOM 5053 N N . HIS C 1 62 ? 11.779 -0.817 -24.293 1.00 25.74 62 HIS C N 1
ATOM 5054 C CA . HIS C 1 62 ? 10.959 0.286 -24.774 1.00 27.41 62 HIS C CA 1
ATOM 5055 C C . HIS C 1 62 ? 11.843 1.573 -24.733 1.00 27.97 62 HIS C C 1
ATOM 5056 O O . HIS C 1 62 ? 12.617 1.756 -23.789 1.00 29.08 62 HIS C O 1
ATOM 5063 N N . PRO C 1 63 ? 11.722 2.460 -25.737 1.00 29.03 63 PRO C N 1
ATOM 5064 C CA . PRO C 1 63 ? 12.561 3.668 -25.713 1.00 30.32 63 PRO C CA 1
ATOM 5065 C C . PRO C 1 63 ? 12.315 4.542 -24.473 1.00 30.78 63 PRO C C 1
ATOM 5066 O O . PRO C 1 63 ? 13.193 5.299 -24.087 1.00 31.82 63 PRO C O 1
ATOM 5070 N N . GLU C 1 64 ? 11.143 4.434 -23.857 1.00 31.47 64 GLU C N 1
ATOM 5071 C CA . GLU C 1 64 ? 10.849 5.191 -22.619 1.00 32.70 64 GLU C CA 1
ATOM 5072 C C . GLU C 1 64 ? 10.857 4.302 -21.356 1.00 31.15 64 GLU C C 1
ATOM 5073 O O . GLU C 1 64 ? 10.116 4.540 -20.408 1.00 30.41 64 GLU C O 1
ATOM 5079 N N . CYS C 1 65 ? 11.716 3.293 -21.327 1.00 29.01 65 CYS C N 1
ATOM 5080 C CA . CYS C 1 65 ? 11.758 2.396 -20.174 1.00 29.02 65 CYS C CA 1
ATOM 5081 C C . CYS C 1 65 ? 12.179 3.091 -18.872 1.00 29.28 65 CYS C C 1
ATOM 5082 O O . CYS C 1 65 ? 11.691 2.762 -17.802 1.00 28.12 65 CYS C O 1
ATOM 5085 N N . MET C 1 66 ? 13.054 4.089 -18.999 1.00 29.12 66 MET C N 1
ATOM 5086 C CA . MET C 1 66 ? 13.608 4.834 -17.850 1.00 29.26 66 MET C CA 1
ATOM 5087 C C . MET C 1 66 ? 12.915 6.166 -17.579 1.00 30.63 66 MET C C 1
ATOM 5088 O O . MET C 1 66 ? 12.312 6.758 -18.473 1.00 30.45 66 MET C O 1
ATOM 5093 N N . GLY C 1 67 ? 13.012 6.625 -16.336 1.00 31.28 67 GLY C N 1
ATOM 5094 C CA . GLY C 1 67 ? 12.513 7.935 -15.951 1.00 33.08 67 GLY C CA 1
ATOM 5095 C C . GLY C 1 67 ? 11.372 7.847 -14.962 1.00 34.13 67 GLY C C 1
ATOM 5096 O O . GLY C 1 67 ? 10.782 6.775 -14.751 1.00 32.60 67 GLY C O 1
ATOM 5097 N N . THR C 1 68 ? 11.038 8.991 -14.366 1.00 35.27 68 THR C N 1
ATOM 5098 C CA A THR C 1 68 ? 9.951 9.010 -13.385 0.50 36.35 68 THR C CA 1
ATOM 5099 C CA B THR C 1 68 ? 9.949 9.079 -13.400 0.50 36.23 68 THR C CA 1
ATOM 5100 C C . THR C 1 68 ? 8.613 8.572 -13.965 1.00 37.06 68 THR C C 1
ATOM 5101 O O . THR C 1 68 ? 7.824 7.962 -13.256 1.00 38.13 68 THR C O 1
ATOM 5108 N N . ASN C 1 69 ? 8.354 8.845 -15.242 1.00 37.63 69 ASN C N 1
ATOM 5109 C CA . ASN C 1 69 ? 7.137 8.276 -15.875 1.00 38.84 69 ASN C CA 1
ATOM 5110 C C . ASN C 1 69 ? 7.504 7.157 -16.854 1.00 36.83 69 ASN C C 1
ATOM 5111 O O . ASN C 1 69 ? 6.851 6.973 -17.899 1.00 36.35 69 ASN C O 1
ATOM 5116 N N . GLY C 1 70 ? 8.574 6.437 -16.537 1.00 34.60 70 GLY C N 1
ATOM 5117 C CA . GLY C 1 70 ? 9.080 5.420 -17.456 1.00 32.05 70 GLY C CA 1
ATOM 5118 C C . GLY C 1 70 ? 8.269 4.141 -17.378 1.00 30.61 70 GLY C C 1
ATOM 5119 O O . GLY C 1 70 ? 7.516 3.921 -16.424 1.00 29.25 70 GLY C O 1
ATOM 5120 N N . ARG C 1 71 ? 8.422 3.288 -18.392 1.00 28.54 71 ARG C N 1
ATOM 5121 C CA . ARG C 1 71 ? 7.750 1.973 -18.405 1.00 27.92 71 ARG C CA 1
ATOM 5122 C C . ARG C 1 71 ? 8.168 1.042 -17.258 1.00 28.08 71 ARG C C 1
ATOM 5123 O O . ARG C 1 71 ? 7.336 0.289 -16.718 1.00 29.06 71 ARG C O 1
ATOM 5131 N N . TRP C 1 72 ? 9.449 1.079 -16.895 1.00 28.11 72 TRP C N 1
ATOM 5132 C CA . TRP C 1 72 ? 9.967 0.172 -15.856 1.00 28.26 72 TRP C CA 1
ATOM 5133 C C . TRP C 1 72 ? 9.617 0.690 -14.456 1.00 28.48 72 TRP C C 1
ATOM 5134 O O . TRP C 1 72 ? 9.736 1.909 -14.193 1.00 28.55 72 TRP C O 1
ATOM 5145 N N . PRO C 1 73 ? 9.232 -0.237 -13.540 1.00 28.98 73 PRO C N 1
ATOM 5146 C CA . PRO C 1 73 ? 9.005 0.174 -12.149 1.00 28.39 73 PRO C CA 1
ATOM 5147 C C . PRO C 1 73 ? 10.243 0.872 -11.575 1.00 29.30 73 PRO C C 1
ATOM 5148 O O . PRO C 1 73 ? 11.393 0.519 -11.928 1.00 28.56 73 PRO C O 1
ATOM 5152 N N . ALA C 1 74 ? 9.997 1.806 -10.655 1.00 29.22 74 ALA C N 1
ATOM 5153 C CA . ALA C 1 74 ? 11.083 2.580 -10.024 1.00 28.66 74 ALA C CA 1
ATOM 5154 C C . ALA C 1 74 ? 12.178 1.638 -9.498 1.00 27.92 74 ALA C C 1
ATOM 5155 O O . ALA C 1 74 ? 13.376 1.903 -9.697 1.00 27.80 74 ALA C O 1
ATOM 5157 N N . GLN C 1 75 ? 11.789 0.548 -8.831 1.00 26.65 75 GLN C N 1
ATOM 5158 C CA . GLN C 1 75 ? 12.789 -0.305 -8.178 1.00 27.03 75 GLN C CA 1
ATOM 5159 C C . GLN C 1 75 ? 13.602 -1.058 -9.230 1.00 26.30 75 GLN C C 1
ATOM 5160 O O . GLN C 1 75 ? 14.782 -1.322 -9.033 1.00 26.73 75 GLN C O 1
ATOM 5166 N N . SER C 1 76 ? 12.953 -1.413 -10.345 1.00 26.67 76 SER C N 1
ATOM 5167 C CA . SER C 1 76 ? 13.680 -2.077 -11.452 1.00 26.92 76 SER C CA 1
ATOM 5168 C C . SER C 1 76 ? 14.705 -1.126 -12.069 1.00 26.67 76 SER C C 1
ATOM 5169 O O . SER C 1 76 ? 15.818 -1.536 -12.407 1.00 27.39 76 SER C O 1
ATOM 5172 N N . GLN C 1 77 ? 14.324 0.138 -12.219 1.00 25.92 77 GLN C N 1
ATOM 5173 C CA . GLN C 1 77 ? 15.267 1.154 -12.700 1.00 25.82 77 GLN C CA 1
ATOM 5174 C C . GLN C 1 77 ? 16.472 1.325 -11.780 1.00 25.88 77 GLN C C 1
ATOM 5175 O O . GLN C 1 77 ? 17.584 1.599 -12.254 1.00 26.21 77 GLN C O 1
ATOM 5181 N N . LEU C 1 78 ? 16.246 1.214 -10.467 1.00 25.29 78 LEU C N 1
ATOM 5182 C CA . LEU C 1 78 ? 17.335 1.272 -9.499 1.00 26.04 78 LEU C CA 1
ATOM 5183 C C . LEU C 1 78 ? 18.201 0.005 -9.565 1.00 25.70 78 LEU C C 1
ATOM 5184 O O . LEU C 1 78 ? 19.433 0.093 -9.506 1.00 26.82 78 LEU C O 1
ATOM 5189 N N . ASN C 1 79 ? 17.560 -1.164 -9.651 1.00 24.86 79 ASN C N 1
ATOM 5190 C CA . ASN C 1 79 ? 18.281 -2.447 -9.566 1.00 24.39 79 ASN C CA 1
ATOM 5191 C C . ASN C 1 79 ? 19.181 -2.732 -10.786 1.00 25.22 79 ASN C C 1
ATOM 5192 O O . ASN C 1 79 ? 20.312 -3.231 -10.652 1.00 26.58 79 ASN C O 1
ATOM 5197 N N . ALA C 1 80 ? 18.661 -2.450 -11.973 1.00 24.15 80 ALA C N 1
ATOM 5198 C CA . ALA C 1 80 ? 19.374 -2.817 -13.201 1.00 24.40 80 ALA C CA 1
ATOM 5199 C C . ALA C 1 80 ? 18.943 -1.832 -14.304 1.00 24.76 80 ALA C C 1
ATOM 5200 O O . ALA C 1 80 ? 18.104 -2.137 -15.146 1.00 24.38 80 ALA C O 1
ATOM 5202 N N . PRO C 1 81 ? 19.488 -0.602 -14.250 1.00 25.58 81 PRO C N 1
ATOM 5203 C CA . PRO C 1 81 ? 19.047 0.429 -15.163 1.00 25.55 81 PRO C CA 1
ATOM 5204 C C . PRO C 1 81 ? 19.494 0.183 -16.597 1.00 26.01 81 PRO C C 1
ATOM 5205 O O . PRO C 1 81 ? 20.575 -0.354 -16.844 1.00 26.97 81 PRO C O 1
ATOM 5209 N N . TYR C 1 82 ? 18.660 0.610 -17.525 1.00 27.59 82 TYR C N 1
ATOM 5210 C CA . TYR C 1 82 ? 19.060 0.720 -18.924 1.00 27.25 82 TYR C CA 1
ATOM 5211 C C . TYR C 1 82 ? 19.922 1.969 -19.000 1.00 28.22 82 TYR C C 1
ATOM 5212 O O . TYR C 1 82 ? 19.532 3.029 -18.502 1.00 28.85 82 TYR C O 1
ATOM 5221 N N . ILE C 1 83 ? 21.087 1.839 -19.619 1.00 28.54 83 ILE C N 1
ATOM 5222 C CA . ILE C 1 83 ? 22.029 2.957 -19.721 1.00 28.93 83 ILE C CA 1
ATOM 5223 C C . ILE C 1 83 ? 22.449 3.190 -21.174 1.00 30.05 83 ILE C C 1
ATOM 5224 O O . ILE C 1 83 ? 23.503 3.775 -21.435 1.00 29.49 83 ILE C O 1
ATOM 5229 N N . GLY C 1 84 ? 21.624 2.752 -22.116 1.00 30.58 84 GLY C N 1
ATOM 5230 C CA . GLY C 1 84 ? 21.966 2.915 -23.531 1.00 32.75 84 GLY C CA 1
ATOM 5231 C C . GLY C 1 84 ? 21.920 4.362 -23.992 1.00 34.00 84 GLY C C 1
ATOM 5232 O O . GLY C 1 84 ? 21.160 5.192 -23.439 1.00 33.80 84 GLY C O 1
ATOM 5233 N N . ALA C 1 85 ? 22.721 4.659 -25.018 1.00 35.64 85 ALA C N 1
ATOM 5234 C CA . ALA C 1 85 ? 22.718 5.961 -25.689 1.00 36.62 85 ALA C CA 1
ATOM 5235 C C . ALA C 1 85 ? 21.391 6.240 -26.402 1.00 37.21 85 ALA C C 1
ATOM 5236 O O . ALA C 1 85 ? 20.637 5.331 -26.704 1.00 36.69 85 ALA C O 1
ATOM 5238 N N . SER C 1 86 ? 21.127 7.504 -26.709 1.00 37.48 86 SER C N 1
ATOM 5239 C CA . SER C 1 86 ? 19.829 7.889 -27.261 1.00 38.29 86 SER C CA 1
ATOM 5240 C C . SER C 1 86 ? 19.466 7.151 -28.555 1.00 37.16 86 SER C C 1
ATOM 5241 O O . SER C 1 86 ? 18.299 6.841 -28.767 1.00 37.93 86 SER C O 1
ATOM 5244 N N . GLU C 1 87 ? 20.453 6.844 -29.393 1.00 36.22 87 GLU C N 1
ATOM 5245 C CA . GLU C 1 87 ? 20.173 6.130 -30.650 1.00 35.68 87 GLU C CA 1
ATOM 5246 C C . GLU C 1 87 ? 19.963 4.611 -30.504 1.00 34.11 87 GLU C C 1
ATOM 5247 O O . GLU C 1 87 ? 19.598 3.964 -31.468 1.00 32.67 87 GLU C O 1
ATOM 5253 N N . CYS C 1 88 ? 20.223 4.054 -29.316 1.00 33.51 88 CYS C N 1
ATOM 5254 C CA . CYS C 1 88 ? 20.244 2.598 -29.133 1.00 32.40 88 CYS C CA 1
ATOM 5255 C C . CYS C 1 88 ? 18.873 2.023 -28.801 1.00 31.98 88 CYS C C 1
ATOM 5256 O O . CYS C 1 88 ? 18.655 1.420 -27.721 1.00 31.37 88 CYS C O 1
ATOM 5259 N N . ASN C 1 89 ? 17.947 2.210 -29.738 1.00 30.89 89 ASN C N 1
ATOM 5260 C CA . ASN C 1 89 ? 16.594 1.743 -29.590 1.00 30.68 89 ASN C CA 1
ATOM 5261 C C . ASN C 1 89 ? 16.099 1.204 -30.934 1.00 29.16 89 ASN C C 1
ATOM 5262 O O . ASN C 1 89 ? 16.543 1.662 -31.992 1.00 27.50 89 ASN C O 1
ATOM 5267 N N . LEU C 1 90 ? 15.194 0.230 -30.892 1.00 28.23 90 LEU C N 1
ATOM 5268 C CA . LEU C 1 90 ? 14.804 -0.478 -32.111 1.00 27.84 90 LEU C CA 1
ATOM 5269 C C . LEU C 1 90 ? 14.269 0.446 -33.230 1.00 27.76 90 LEU C C 1
ATOM 5270 O O . LEU C 1 90 ? 14.731 0.301 -34.383 1.00 27.36 90 LEU C O 1
ATOM 5275 N N . PRO C 1 91 ? 13.295 1.337 -32.935 1.00 28.92 91 PRO C N 1
ATOM 5276 C CA . PRO C 1 91 ? 12.784 2.216 -34.008 1.00 29.11 91 PRO C CA 1
ATOM 5277 C C . PRO C 1 91 ? 13.872 3.033 -34.716 1.00 29.55 91 PRO C C 1
ATOM 5278 O O . PRO C 1 91 ? 13.835 3.190 -35.946 1.00 31.09 91 PRO C O 1
ATOM 5282 N N . GLU C 1 92 ? 14.856 3.501 -33.968 1.00 29.12 92 GLU C N 1
ATOM 5283 C CA . GLU C 1 92 ? 15.980 4.248 -34.537 1.00 29.77 92 GLU C CA 1
ATOM 5284 C C . GLU C 1 92 ? 16.889 3.376 -35.386 1.00 29.45 92 GLU C C 1
ATOM 5285 O O . GLU C 1 92 ? 17.261 3.766 -36.484 1.00 29.74 92 GLU C O 1
ATOM 5291 N N . ARG C 1 93 ? 17.247 2.189 -34.889 1.00 29.04 93 ARG C N 1
ATOM 5292 C CA . ARG C 1 93 ? 18.069 1.274 -35.687 1.00 28.59 93 ARG C CA 1
ATOM 5293 C C . ARG C 1 93 ? 17.381 0.870 -36.994 1.00 29.18 93 ARG C C 1
ATOM 5294 O O . ARG C 1 93 ? 18.052 0.729 -38.017 1.00 29.57 93 ARG C O 1
ATOM 5302 N N . LEU C 1 94 ? 16.063 0.664 -36.946 1.00 29.55 94 LEU C N 1
ATOM 5303 C CA . LEU C 1 94 ? 15.296 0.345 -38.148 1.00 30.13 94 LEU C CA 1
ATOM 5304 C C . LEU C 1 94 ? 15.312 1.543 -39.107 1.00 31.91 94 LEU C C 1
ATOM 5305 O O . LEU C 1 94 ? 15.567 1.366 -40.312 1.00 32.95 94 LEU C O 1
ATOM 5310 N N . ARG C 1 95 ? 15.087 2.756 -38.594 1.00 32.50 95 ARG C N 1
ATOM 5311 C CA A ARG C 1 95 ? 15.070 3.897 -39.514 0.50 33.39 95 ARG C CA 1
ATOM 5312 C CA B ARG C 1 95 ? 15.110 3.993 -39.409 0.50 33.18 95 ARG C CA 1
ATOM 5313 C C . ARG C 1 95 ? 16.446 4.171 -40.129 1.00 33.12 95 ARG C C 1
ATOM 5314 O O . ARG C 1 95 ? 16.504 4.559 -41.294 1.00 33.47 95 ARG C O 1
ATOM 5329 N N . GLN C 1 96 ? 17.530 3.907 -39.403 1.00 32.34 96 GLN C N 1
ATOM 5330 C CA . GLN C 1 96 ? 18.886 3.968 -39.977 1.00 33.42 96 GLN C CA 1
ATOM 5331 C C . GLN C 1 96 ? 19.095 3.029 -41.170 1.00 32.43 96 GLN C C 1
ATOM 5332 O O . GLN C 1 96 ? 19.964 3.275 -42.022 1.00 33.33 96 GLN C O 1
ATOM 5338 N N . LEU C 1 97 ? 18.331 1.949 -41.203 1.00 32.12 97 LEU C N 1
ATOM 5339 C CA . LEU C 1 97 ? 18.394 0.937 -42.266 1.00 32.81 97 LEU C CA 1
ATOM 5340 C C . LEU C 1 97 ? 17.320 1.219 -43.324 1.00 32.97 97 LEU C C 1
ATOM 5341 O O . LEU C 1 97 ? 17.115 0.433 -44.249 1.00 33.43 97 LEU C O 1
ATOM 5346 N N . GLY C 1 98 ? 16.630 2.345 -43.176 1.00 32.63 98 GLY C N 1
ATOM 5347 C CA . GLY C 1 98 ? 15.588 2.719 -44.111 1.00 32.85 98 GLY C CA 1
ATOM 5348 C C . GLY C 1 98 ? 14.344 1.864 -43.998 1.00 33.27 98 GLY C C 1
ATOM 5349 O O . GLY C 1 98 ? 13.593 1.735 -44.958 1.00 33.46 98 GLY C O 1
ATOM 5350 N N . LEU C 1 99 ? 14.107 1.301 -42.815 1.00 32.67 99 LEU C N 1
ATOM 5351 C CA . LEU C 1 99 ? 12.967 0.403 -42.591 1.00 32.78 99 LEU C CA 1
ATOM 5352 C C . LEU C 1 99 ? 11.978 0.950 -41.568 1.00 32.66 99 LEU C C 1
ATOM 5353 O O . LEU C 1 99 ? 12.365 1.671 -40.648 1.00 33.43 99 LEU C O 1
ATOM 5358 N N . SER C 1 100 ? 10.711 0.578 -41.730 1.00 32.78 100 SER C N 1
ATOM 5359 C CA . SER C 1 100 ? 9.675 0.825 -40.728 1.00 33.50 100 SER C CA 1
ATOM 5360 C C . SER C 1 100 ? 9.225 -0.513 -40.134 1.00 32.97 100 SER C C 1
ATOM 5361 O O . SER C 1 100 ? 9.522 -1.580 -40.711 1.00 32.29 100 SER C O 1
ATOM 5364 N N . PRO C 1 101 ? 8.511 -0.478 -38.981 1.00 32.90 101 PRO C N 1
ATOM 5365 C CA . PRO C 1 101 ? 7.996 -1.754 -38.468 1.00 33.03 101 PRO C CA 1
ATOM 5366 C C . PRO C 1 101 ? 7.218 -2.587 -39.498 1.00 33.49 101 PRO C C 1
ATOM 5367 O O . PRO C 1 101 ? 7.369 -3.799 -39.520 1.00 32.41 101 PRO C O 1
ATOM 5371 N N . ASP C 1 102 ? 6.446 -1.956 -40.393 1.00 33.40 102 ASP C N 1
ATOM 5372 C CA . ASP C 1 102 ? 5.674 -2.741 -41.358 1.00 33.28 102 ASP C CA 1
ATOM 5373 C C . ASP C 1 102 ? 6.509 -3.404 -42.442 1.00 33.06 102 ASP C C 1
ATOM 5374 O O . ASP C 1 102 ? 6.001 -4.286 -43.141 1.00 33.55 102 ASP C O 1
ATOM 5379 N N . ASP C 1 103 ? 7.754 -2.965 -42.615 1.00 31.09 103 ASP C N 1
ATOM 5380 C CA . ASP C 1 103 ? 8.684 -3.665 -43.521 1.00 31.68 103 ASP C CA 1
ATOM 5381 C C . ASP C 1 103 ? 9.115 -5.036 -42.967 1.00 30.87 103 ASP C C 1
ATOM 5382 O O . ASP C 1 103 ? 9.664 -5.855 -43.701 1.00 29.81 103 ASP C O 1
ATOM 5387 N N . ILE C 1 104 ? 8.937 -5.252 -41.661 1.00 30.33 104 ILE C N 1
ATOM 5388 C CA . ILE C 1 104 ? 9.283 -6.544 -41.044 1.00 29.27 104 ILE C CA 1
ATOM 5389 C C . ILE C 1 104 ? 8.074 -7.495 -41.198 1.00 29.45 104 ILE C C 1
ATOM 5390 O O . ILE C 1 104 ? 6.965 -7.188 -40.768 1.00 29.73 104 ILE C O 1
ATOM 5395 N N . SER C 1 105 ? 8.257 -8.651 -41.811 1.00 29.76 105 SER C N 1
ATOM 5396 C CA . SER C 1 105 ? 7.113 -9.545 -41.976 1.00 30.49 105 SER C CA 1
ATOM 5397 C C . SER C 1 105 ? 6.829 -10.402 -40.715 1.00 30.02 105 SER C C 1
ATOM 5398 O O . SER C 1 105 ? 5.664 -10.717 -40.389 1.00 29.67 105 SER C O 1
ATOM 5401 N N . THR C 1 106 ? 7.901 -10.750 -39.999 1.00 28.71 106 THR C N 1
ATOM 5402 C CA . THR C 1 106 ? 7.810 -11.577 -38.771 1.00 28.06 106 THR C CA 1
ATOM 5403 C C . THR C 1 106 ? 8.787 -11.079 -37.710 1.00 27.40 106 THR C C 1
ATOM 5404 O O . THR C 1 106 ? 9.980 -10.820 -38.006 1.00 28.45 106 THR C O 1
ATOM 5408 N N . VAL C 1 107 ? 8.262 -10.912 -36.489 1.00 27.02 107 VAL C N 1
ATOM 5409 C CA . VAL C 1 107 ? 9.055 -10.650 -35.278 1.00 25.72 107 VAL C CA 1
ATOM 5410 C C . VAL C 1 107 ? 9.018 -11.908 -34.410 1.00 25.19 107 VAL C C 1
ATOM 5411 O O . VAL C 1 107 ? 7.960 -12.344 -33.999 1.00 25.75 107 VAL C O 1
ATOM 5415 N N . VAL C 1 108 ? 10.179 -12.511 -34.206 1.00 24.21 108 VAL C N 1
ATOM 5416 C CA . VAL C 1 108 ? 10.334 -13.634 -33.279 1.00 23.50 108 VAL C CA 1
ATOM 5417 C C . VAL C 1 108 ? 10.757 -13.020 -31.936 1.00 23.52 108 VAL C C 1
ATOM 5418 O O . VAL C 1 108 ? 11.809 -12.377 -31.825 1.00 25.08 108 VAL C O 1
ATOM 5422 N N . LEU C 1 109 ? 9.946 -13.262 -30.917 1.00 23.32 109 LEU C N 1
ATOM 5423 C CA . LEU C 1 109 ? 10.262 -12.822 -29.558 1.00 22.89 109 LEU C CA 1
ATOM 5424 C C . LEU C 1 109 ? 10.890 -14.002 -28.842 1.00 22.65 109 LEU C C 1
ATOM 5425 O O . LEU C 1 109 ? 10.230 -15.014 -28.626 1.00 23.15 109 LEU C O 1
ATOM 5430 N N . SER C 1 110 ? 12.174 -13.900 -28.515 1.00 22.05 110 SER C N 1
ATOM 5431 C CA . SER C 1 110 ? 12.850 -14.989 -27.779 1.00 21.81 110 SER C CA 1
ATOM 5432 C C . SER C 1 110 ? 12.046 -15.357 -26.528 1.00 21.97 110 SER C C 1
ATOM 5433 O O . SER C 1 110 ? 11.935 -16.528 -26.173 1.00 22.20 110 SER C O 1
ATOM 5436 N N . HIS C 1 111 ? 11.478 -14.329 -25.898 1.00 21.84 111 HIS C N 1
ATOM 5437 C CA . HIS C 1 111 ? 10.571 -14.449 -24.761 1.00 22.32 111 HIS C CA 1
ATOM 5438 C C . HIS C 1 111 ? 10.055 -13.033 -24.479 1.00 22.78 111 HIS C C 1
ATOM 5439 O O . HIS C 1 111 ? 10.371 -12.107 -25.226 1.00 22.68 111 HIS C O 1
ATOM 5446 N N . LEU C 1 112 ? 9.272 -12.853 -23.422 1.00 21.56 112 LEU C N 1
ATOM 5447 C CA . LEU C 1 112 ? 8.522 -11.593 -23.313 1.00 22.00 112 LEU C CA 1
ATOM 5448 C C . LEU C 1 112 ? 8.982 -10.681 -22.168 1.00 21.84 112 LEU C C 1
ATOM 5449 O O . LEU C 1 112 ? 8.243 -9.784 -21.704 1.00 21.70 112 LEU C O 1
ATOM 5454 N N . HIS C 1 113 ? 10.230 -10.880 -21.753 1.00 21.79 113 HIS C N 1
ATOM 5455 C CA . HIS C 1 113 ? 10.822 -10.050 -20.724 1.00 21.99 113 HIS C CA 1
ATOM 5456 C C . HIS C 1 113 ? 11.195 -8.635 -21.232 1.00 22.78 113 HIS C C 1
ATOM 5457 O O . HIS C 1 113 ? 11.409 -8.417 -22.439 1.00 22.09 113 HIS C O 1
ATOM 5464 N N . ASN C 1 114 ? 11.265 -7.724 -20.257 1.00 23.57 114 ASN C N 1
ATOM 5465 C CA . ASN C 1 114 ? 11.664 -6.302 -20.343 1.00 23.07 114 ASN C CA 1
ATOM 5466 C C . ASN C 1 114 ? 12.501 -5.877 -21.536 1.00 23.81 114 ASN C C 1
ATOM 5467 O O . ASN C 1 114 ? 12.052 -5.055 -22.348 1.00 24.81 114 ASN C O 1
ATOM 5472 N N . ASP C 1 115 ? 13.711 -6.404 -21.617 1.00 22.87 115 ASP C N 1
ATOM 5473 C CA . ASP C 1 115 ? 14.640 -5.925 -22.620 1.00 24.57 115 ASP C CA 1
ATOM 5474 C C . ASP C 1 115 ? 14.662 -6.764 -23.902 1.00 24.48 115 ASP C C 1
ATOM 5475 O O . ASP C 1 115 ? 15.610 -6.679 -24.696 1.00 23.77 115 ASP C O 1
ATOM 5480 N N . HIS C 1 116 ? 13.593 -7.516 -24.130 1.00 23.26 116 HIS C N 1
ATOM 5481 C CA . HIS C 1 116 ? 13.476 -8.293 -25.374 1.00 23.73 116 HIS C CA 1
ATOM 5482 C C . HIS C 1 116 ? 12.207 -8.001 -26.162 1.00 23.95 116 HIS C C 1
ATOM 5483 O O . HIS C 1 116 ? 12.181 -8.087 -27.425 1.00 23.72 116 HIS C O 1
ATOM 5490 N N . ALA C 1 117 ? 11.146 -7.697 -25.411 1.00 24.03 117 ALA C N 1
ATOM 5491 C CA . ALA C 1 117 ? 9.843 -7.448 -25.966 1.00 23.05 117 ALA C CA 1
ATOM 5492 C C . ALA C 1 117 ? 9.403 -5.990 -25.812 1.00 23.35 117 ALA C C 1
ATOM 5493 O O . ALA C 1 117 ? 8.219 -5.667 -26.035 1.00 22.17 117 ALA C O 1
ATOM 5495 N N . GLY C 1 118 ? 10.354 -5.096 -25.488 1.00 23.59 118 GLY C N 1
ATOM 5496 C CA . GLY C 1 118 ? 10.045 -3.703 -25.166 1.00 23.76 118 GLY C CA 1
ATOM 5497 C C . GLY C 1 118 ? 9.420 -2.907 -26.304 1.00 24.86 118 GLY C C 1
ATOM 5498 O O . GLY C 1 118 ? 8.729 -1.888 -26.064 1.00 24.52 118 GLY C O 1
ATOM 5499 N N . CYS C 1 119 ? 9.642 -3.359 -27.540 1.00 24.78 119 CYS C N 1
ATOM 5500 C CA . CYS C 1 119 ? 9.115 -2.621 -28.673 1.00 25.45 119 CYS C CA 1
ATOM 5501 C C . CYS C 1 119 ? 8.074 -3.392 -29.467 1.00 25.73 119 CYS C C 1
ATOM 5502 O O . CYS C 1 119 ? 7.774 -3.011 -30.590 1.00 26.53 119 CYS C O 1
ATOM 5505 N N . VAL C 1 120 ? 7.514 -4.446 -28.882 1.00 26.63 120 VAL C N 1
ATOM 5506 C CA . VAL C 1 120 ? 6.404 -5.168 -29.516 1.00 25.92 120 VAL C CA 1
ATOM 5507 C C . VAL C 1 120 ? 5.263 -4.222 -29.961 1.00 26.81 120 VAL C C 1
ATOM 5508 O O . VAL C 1 120 ? 4.629 -4.460 -30.993 1.00 27.33 120 VAL C O 1
ATOM 5512 N N . GLU C 1 121 ? 5.017 -3.154 -29.196 1.00 27.84 121 GLU C N 1
ATOM 5513 C CA . GLU C 1 121 ? 3.854 -2.280 -29.433 1.00 28.89 121 GLU C CA 1
ATOM 5514 C C . GLU C 1 121 ? 3.957 -1.469 -30.734 1.00 29.94 121 GLU C C 1
ATOM 5515 O O . GLU C 1 121 ? 2.975 -0.875 -31.183 1.00 30.56 121 GLU C O 1
ATOM 5521 N N . TYR C 1 122 ? 5.150 -1.438 -31.323 1.00 30.43 122 TYR C N 1
ATOM 5522 C CA . TYR C 1 122 ? 5.351 -0.754 -32.601 1.00 31.34 122 TYR C CA 1
ATOM 5523 C C . TYR C 1 122 ? 4.822 -1.563 -33.784 1.00 31.18 122 TYR C C 1
ATOM 5524 O O . TYR C 1 122 ? 4.666 -1.026 -34.896 1.00 30.45 122 TYR C O 1
ATOM 5533 N N . PHE C 1 123 ? 4.521 -2.838 -33.540 1.00 29.94 123 PHE C N 1
ATOM 5534 C CA . PHE C 1 123 ? 4.205 -3.787 -34.618 1.00 30.68 123 PHE C CA 1
ATOM 5535 C C . PHE C 1 123 ? 2.731 -4.061 -34.690 1.00 31.18 123 PHE C C 1
ATOM 5536 O O . PHE C 1 123 ? 2.199 -4.972 -34.020 1.00 30.89 123 PHE C O 1
ATOM 5544 N N . GLY C 1 124 ? 2.076 -3.259 -35.522 1.00 31.70 124 GLY C N 1
ATOM 5545 C CA . GLY C 1 124 ? 0.638 -3.382 -35.680 1.00 32.30 124 GLY C CA 1
ATOM 5546 C C . GLY C 1 124 ? 0.254 -4.396 -36.733 1.00 32.34 124 GLY C C 1
ATOM 5547 O O . GLY C 1 124 ? -0.877 -4.886 -36.735 1.00 32.77 124 GLY C O 1
ATOM 5548 N N A LYS C 1 125 ? 1.182 -4.696 -37.639 0.50 32.15 125 LYS C N 1
ATOM 5549 N N B LYS C 1 125 ? 1.174 -4.745 -37.627 0.50 32.35 125 LYS C N 1
ATOM 5550 C CA A LYS C 1 125 ? 0.875 -5.600 -38.742 0.50 32.25 125 LYS C CA 1
ATOM 5551 C CA B LYS C 1 125 ? 0.799 -5.691 -38.682 0.50 32.46 125 LYS C CA 1
ATOM 5552 C C A LYS C 1 125 ? 1.635 -6.931 -38.665 0.50 32.10 125 LYS C C 1
ATOM 5553 C C B LYS C 1 125 ? 1.681 -6.945 -38.823 0.50 32.40 125 LYS C C 1
ATOM 5554 O O A LYS C 1 125 ? 1.033 -8.005 -38.824 0.50 31.76 125 LYS C O 1
ATOM 5555 O O B LYS C 1 125 ? 1.207 -7.991 -39.299 0.50 32.19 125 LYS C O 1
ATOM 5566 N N . SER C 1 126 ? 2.940 -6.845 -38.402 1.00 31.65 126 SER C N 1
ATOM 5567 C CA . SER C 1 126 ? 3.870 -7.984 -38.466 1.00 31.15 126 SER C CA 1
ATOM 5568 C C . SER C 1 126 ? 3.376 -9.164 -37.624 1.00 31.30 126 SER C C 1
ATOM 5569 O O . SER C 1 126 ? 2.722 -8.964 -36.588 1.00 31.04 126 SER C O 1
ATOM 5572 N N . ARG C 1 127 ? 3.664 -10.378 -38.100 1.00 30.34 127 ARG C N 1
ATOM 5573 C CA . ARG C 1 127 ? 3.404 -11.599 -37.344 1.00 30.46 127 ARG C CA 1
ATOM 5574 C C . ARG C 1 127 ? 4.303 -11.562 -36.101 1.00 29.26 127 ARG C C 1
ATOM 5575 O O . ARG C 1 127 ? 5.517 -11.363 -36.215 1.00 29.97 127 ARG C O 1
ATOM 5583 N N . LEU C 1 128 ? 3.704 -11.742 -34.936 1.00 28.27 128 LEU C N 1
ATOM 5584 C CA . LEU C 1 128 ? 4.460 -11.731 -33.666 1.00 27.92 128 LEU C CA 1
ATOM 5585 C C . LEU C 1 128 ? 4.521 -13.159 -33.154 1.00 26.61 128 LEU C C 1
ATOM 5586 O O . LEU C 1 128 ? 3.524 -13.678 -32.655 1.00 26.79 128 LEU C O 1
ATOM 5591 N N . ILE C 1 129 ? 5.682 -13.784 -33.312 1.00 26.01 129 ILE C N 1
ATOM 5592 C CA . ILE C 1 129 ? 5.903 -15.166 -32.854 1.00 25.88 129 ILE C CA 1
ATOM 5593 C C . ILE C 1 129 ? 6.450 -15.211 -31.423 1.00 25.21 129 ILE C C 1
ATOM 5594 O O . ILE C 1 129 ? 7.555 -14.694 -31.138 1.00 25.62 129 ILE C O 1
ATOM 5599 N N . ALA C 1 130 ? 5.659 -15.784 -30.507 1.00 24.04 130 ALA C N 1
ATOM 5600 C CA . ALA C 1 130 ? 6.098 -15.974 -29.142 1.00 23.23 130 ALA C CA 1
ATOM 5601 C C . ALA C 1 130 ? 5.617 -17.344 -28.694 1.00 23.57 130 ALA C C 1
ATOM 5602 O O . ALA C 1 130 ? 4.622 -17.852 -29.216 1.00 24.34 130 ALA C O 1
ATOM 5604 N N . HIS C 1 131 ? 6.321 -17.941 -27.729 1.00 23.52 131 HIS C N 1
ATOM 5605 C CA . HIS C 1 131 ? 5.890 -19.216 -27.153 1.00 22.59 131 HIS C CA 1
ATOM 5606 C C . HIS C 1 131 ? 4.563 -19.011 -26.418 1.00 23.06 131 HIS C C 1
ATOM 5607 O O . HIS C 1 131 ? 4.400 -18.033 -25.691 1.00 23.88 131 HIS C O 1
ATOM 5614 N N . GLU C 1 132 ? 3.622 -19.943 -26.599 1.00 22.98 132 GLU C N 1
ATOM 5615 C CA . GLU C 1 132 ? 2.315 -19.827 -25.956 1.00 25.17 132 GLU C CA 1
ATOM 5616 C C . GLU C 1 132 ? 2.392 -19.706 -24.441 1.00 24.80 132 GLU C C 1
ATOM 5617 O O . GLU C 1 132 ? 1.647 -18.940 -23.847 1.00 24.89 132 GLU C O 1
ATOM 5623 N N . ASP C 1 133 ? 3.307 -20.442 -23.810 1.00 25.16 133 ASP C N 1
ATOM 5624 C CA . ASP C 1 133 ? 3.387 -20.393 -22.342 1.00 25.75 133 ASP C CA 1
ATOM 5625 C C . ASP C 1 133 ? 3.982 -19.057 -21.880 1.00 25.46 133 ASP C C 1
ATOM 5626 O O . ASP C 1 133 ? 3.615 -18.532 -20.842 1.00 25.82 133 ASP C O 1
ATOM 5631 N N . GLU C 1 134 ? 4.899 -18.519 -22.683 1.00 25.20 134 GLU C N 1
ATOM 5632 C CA . GLU C 1 134 ? 5.510 -17.206 -22.432 1.00 23.74 134 GLU C CA 1
ATOM 5633 C C . GLU C 1 134 ? 4.446 -16.117 -22.529 1.00 24.92 134 GLU C C 1
ATOM 5634 O O . GLU C 1 134 ? 4.367 -15.212 -21.668 1.00 24.97 134 GLU C O 1
ATOM 5640 N N . PHE C 1 135 ? 3.629 -16.194 -23.576 1.00 24.40 135 PHE C N 1
ATOM 5641 C CA . PHE C 1 135 ? 2.500 -15.257 -23.719 1.00 25.13 135 PHE C CA 1
ATOM 5642 C C . PHE C 1 135 ? 1.573 -15.316 -22.487 1.00 25.94 135 PHE C C 1
ATOM 5643 O O . PHE C 1 135 ? 1.183 -14.268 -21.905 1.00 25.76 135 PHE C O 1
ATOM 5651 N N . ALA C 1 136 ? 1.207 -16.529 -22.096 1.00 25.22 136 ALA C N 1
ATOM 5652 C CA . ALA C 1 136 ? 0.265 -16.684 -20.974 1.00 26.01 136 ALA C CA 1
ATOM 5653 C C . ALA C 1 136 ? 0.873 -16.091 -19.685 1.00 25.50 136 ALA C C 1
ATOM 5654 O O . ALA C 1 136 ? 0.179 -15.462 -18.881 1.00 25.94 136 ALA C O 1
ATOM 5656 N N . THR C 1 137 ? 2.167 -16.295 -19.473 1.00 25.97 137 THR C N 1
ATOM 5657 C CA . THR C 1 137 ? 2.826 -15.801 -18.248 1.00 25.75 137 THR C CA 1
ATOM 5658 C C . THR C 1 137 ? 2.844 -14.275 -18.237 1.00 25.89 137 THR C C 1
ATOM 5659 O O . THR C 1 137 ? 2.463 -13.648 -17.238 1.00 25.11 137 THR C O 1
ATOM 5663 N N . ALA C 1 138 ? 3.285 -13.686 -19.353 1.00 25.79 138 ALA C N 1
ATOM 5664 C CA . ALA C 1 138 ? 3.343 -12.234 -19.471 1.00 25.96 138 ALA C CA 1
ATOM 5665 C C . ALA C 1 138 ? 1.971 -11.607 -19.150 1.00 26.84 138 ALA C C 1
ATOM 5666 O O . ALA C 1 138 ? 1.860 -10.668 -18.345 1.00 26.60 138 ALA C O 1
ATOM 5668 N N . VAL C 1 139 ? 0.918 -12.158 -19.742 1.00 25.92 139 VAL C N 1
ATOM 5669 C CA A VAL C 1 139 ? -0.416 -11.595 -19.566 0.50 25.98 139 VAL C CA 1
ATOM 5670 C CA B VAL C 1 139 ? -0.397 -11.569 -19.555 0.50 26.59 139 VAL C CA 1
ATOM 5671 C C . VAL C 1 139 ? -0.918 -11.768 -18.126 1.00 26.22 139 VAL C C 1
ATOM 5672 O O . VAL C 1 139 ? -1.652 -10.928 -17.632 1.00 26.58 139 VAL C O 1
ATOM 5679 N N A ARG C 1 140 ? -0.463 -12.805 -17.437 0.50 25.67 140 ARG C N 1
ATOM 5680 N N B ARG C 1 140 ? -0.501 -12.862 -17.471 0.50 26.25 140 ARG C N 1
ATOM 5681 C CA A ARG C 1 140 ? -0.873 -13.013 -16.051 0.50 25.54 140 ARG C CA 1
ATOM 5682 C CA B ARG C 1 140 ? -0.790 -13.088 -16.038 0.50 26.72 140 ARG C CA 1
ATOM 5683 C C A ARG C 1 140 ? -0.175 -12.032 -15.076 0.50 25.84 140 ARG C C 1
ATOM 5684 C C B ARG C 1 140 ? -0.225 -11.923 -15.207 0.50 26.49 140 ARG C C 1
ATOM 5685 O O A ARG C 1 140 ? -0.768 -11.628 -14.065 0.50 25.74 140 ARG C O 1
ATOM 5686 O O B ARG C 1 140 ? -0.953 -11.282 -14.440 0.50 26.55 140 ARG C O 1
ATOM 5701 N N . TYR C 1 141 ? 1.066 -11.647 -15.372 1.00 25.73 141 TYR C N 1
ATOM 5702 C CA . TYR C 1 141 ? 1.720 -10.534 -14.610 1.00 26.44 141 TYR C CA 1
ATOM 5703 C C . TYR C 1 141 ? 0.970 -9.204 -14.826 1.00 26.70 141 TYR C C 1
ATOM 5704 O O . TYR C 1 141 ? 0.647 -8.477 -13.876 1.00 27.40 141 TYR C O 1
ATOM 5713 N N . PHE C 1 142 ? 0.630 -8.923 -16.080 1.00 26.16 142 PHE C N 1
ATOM 5714 C CA . PHE C 1 142 ? -0.122 -7.727 -16.409 1.00 26.57 142 PHE C CA 1
ATOM 5715 C C . PHE C 1 142 ? -1.492 -7.695 -15.726 1.00 26.86 142 PHE C C 1
ATOM 5716 O O . PHE C 1 142 ? -1.908 -6.664 -15.131 1.00 27.39 142 PHE C O 1
ATOM 5724 N N . ALA C 1 143 ? -2.204 -8.813 -15.851 1.00 25.71 143 ALA C N 1
ATOM 5725 C CA . ALA C 1 143 ? -3.581 -8.938 -15.379 1.00 26.48 143 ALA C CA 1
ATOM 5726 C C . ALA C 1 143 ? -3.649 -8.754 -13.877 1.00 26.92 143 ALA C C 1
ATOM 5727 O O . ALA C 1 143 ? -4.670 -8.318 -13.356 1.00 28.05 143 ALA C O 1
ATOM 5729 N N . THR C 1 144 ? -2.572 -9.125 -13.189 1.00 26.58 144 THR C N 1
ATOM 5730 C CA . THR C 1 144 ? -2.500 -9.059 -11.721 1.00 26.79 144 THR C CA 1
ATOM 5731 C C . THR C 1 144 ? -1.817 -7.787 -11.206 1.00 27.32 144 THR C C 1
ATOM 5732 O O . THR C 1 144 ? -1.731 -7.548 -9.992 1.00 26.87 144 THR C O 1
ATOM 5736 N N . GLY C 1 145 ? -1.358 -6.951 -12.122 1.00 27.55 145 GLY C N 1
ATOM 5737 C CA . GLY C 1 145 ? -0.628 -5.737 -11.716 1.00 28.33 145 GLY C CA 1
ATOM 5738 C C . GLY C 1 145 ? 0.640 -6.067 -10.932 1.00 29.49 145 GLY C C 1
ATOM 5739 O O . GLY C 1 145 ? 1.075 -5.296 -10.079 1.00 30.83 145 GLY C O 1
ATOM 5740 N N . ASP C 1 146 ? 1.234 -7.222 -11.225 1.00 28.98 146 ASP C N 1
ATOM 5741 C CA . ASP C 1 146 ? 2.395 -7.712 -10.499 1.00 28.58 146 ASP C CA 1
ATOM 5742 C C . ASP C 1 146 ? 3.636 -7.204 -11.218 1.00 28.55 146 ASP C C 1
ATOM 5743 O O . ASP C 1 146 ? 3.935 -7.617 -12.352 1.00 28.06 146 ASP C O 1
ATOM 5748 N N . HIS C 1 147 ? 4.327 -6.281 -10.550 1.00 28.41 147 HIS C N 1
ATOM 5749 C CA . HIS C 1 147 ? 5.556 -5.686 -11.084 1.00 28.95 147 HIS C CA 1
ATOM 5750 C C . HIS C 1 147 ? 6.845 -6.343 -10.643 1.00 27.85 147 HIS C C 1
ATOM 5751 O O . HIS C 1 147 ? 7.913 -5.785 -10.866 1.00 28.37 147 HIS C O 1
ATOM 5758 N N . SER C 1 148 ? 6.766 -7.520 -10.052 1.00 28.12 148 SER C N 1
ATOM 5759 C CA . SER C 1 148 ? 7.915 -8.074 -9.343 1.00 28.01 148 SER C CA 1
ATOM 5760 C C . SER C 1 148 ? 8.911 -8.839 -10.204 1.00 28.25 148 SER C C 1
ATOM 5761 O O . SER C 1 148 ? 9.896 -9.319 -9.678 1.00 29.87 148 SER C O 1
ATOM 5764 N N . SER C 1 149 ? 8.674 -8.947 -11.518 1.00 27.09 149 SER C N 1
ATOM 5765 C CA . SER C 1 149 ? 9.476 -9.811 -12.370 1.00 24.96 149 SER C CA 1
ATOM 5766 C C . SER C 1 149 ? 10.012 -8.986 -13.531 1.00 24.86 149 SER C C 1
ATOM 5767 O O . SER C 1 149 ? 9.636 -7.817 -13.666 1.00 24.66 149 SER C O 1
ATOM 5770 N N . PRO C 1 150 ? 10.841 -9.600 -14.406 1.00 23.79 150 PRO C N 1
ATOM 5771 C CA . PRO C 1 150 ? 11.299 -8.893 -15.598 1.00 24.07 150 PRO C CA 1
ATOM 5772 C C . PRO C 1 150 ? 10.186 -8.608 -16.611 1.00 23.59 150 PRO C C 1
ATOM 5773 O O . PRO C 1 150 ? 10.474 -8.014 -17.639 1.00 24.64 150 PRO C O 1
ATOM 5777 N N . TYR C 1 151 ? 8.943 -9.020 -16.350 1.00 24.08 151 TYR C N 1
ATOM 5778 C CA . TYR C 1 151 ? 7.801 -8.677 -17.218 1.00 24.11 151 TYR C CA 1
ATOM 5779 C C . TYR C 1 151 ? 7.355 -7.276 -16.875 1.00 25.24 151 TYR C C 1
ATOM 5780 O O . TYR C 1 151 ? 7.105 -6.965 -15.696 1.00 23.73 151 TYR C O 1
ATOM 5789 N N . ILE C 1 152 ? 7.221 -6.447 -17.911 1.00 24.94 152 ILE C N 1
ATOM 5790 C CA . ILE C 1 152 ? 6.895 -5.045 -17.736 1.00 24.59 152 ILE C CA 1
ATOM 5791 C C . ILE C 1 152 ? 5.410 -4.796 -17.973 1.00 24.75 152 ILE C C 1
ATOM 5792 O O . ILE C 1 152 ? 4.936 -4.753 -19.119 1.00 23.19 152 ILE C O 1
ATOM 5797 N N . VAL C 1 153 ? 4.682 -4.657 -16.864 1.00 25.19 153 VAL C N 1
ATOM 5798 C CA . VAL C 1 153 ? 3.229 -4.529 -16.877 1.00 26.03 153 VAL C CA 1
ATOM 5799 C C . VAL C 1 153 ? 2.785 -3.412 -17.843 1.00 25.71 153 VAL C C 1
ATOM 5800 O O . VAL C 1 153 ? 1.896 -3.633 -18.658 1.00 25.95 153 VAL C O 1
ATOM 5804 N N . LYS C 1 154 ? 3.458 -2.259 -17.803 1.00 26.08 154 LYS C N 1
ATOM 5805 C CA . LYS C 1 154 ? 3.138 -1.120 -18.685 1.00 26.62 154 LYS C CA 1
ATOM 5806 C C . LYS C 1 154 ? 3.364 -1.380 -20.188 1.00 27.02 154 LYS C C 1
ATOM 5807 O O . LYS C 1 154 ? 2.586 -0.902 -21.034 1.00 27.66 154 LYS C O 1
ATOM 5813 N N . ASP C 1 155 ? 4.419 -2.122 -20.509 1.00 25.17 155 ASP C N 1
ATOM 5814 C CA . ASP C 1 155 ? 4.655 -2.550 -21.888 1.00 24.92 155 ASP C CA 1
ATOM 5815 C C . ASP C 1 155 ? 3.571 -3.523 -22.332 1.00 24.50 155 ASP C C 1
ATOM 5816 O O . ASP C 1 155 ? 2.972 -3.363 -23.391 1.00 24.35 155 ASP C O 1
ATOM 5821 N N . ILE C 1 156 ? 3.308 -4.525 -21.506 1.00 24.62 156 ILE C N 1
ATOM 5822 C CA . ILE C 1 156 ? 2.306 -5.533 -21.874 1.00 24.79 156 ILE C CA 1
ATOM 5823 C C . ILE C 1 156 ? 0.922 -4.875 -22.085 1.00 26.24 156 ILE C C 1
ATOM 5824 O O . ILE C 1 156 ? 0.170 -5.223 -23.016 1.00 26.56 156 ILE C O 1
ATOM 5829 N N . GLU C 1 157 ? 0.588 -3.914 -21.234 1.00 27.12 157 GLU C N 1
ATOM 5830 C CA . GLU C 1 157 ? -0.635 -3.128 -21.415 1.00 29.28 157 GLU C CA 1
ATOM 5831 C C . GLU C 1 157 ? -0.715 -2.558 -22.834 1.00 29.13 157 GLU C C 1
ATOM 5832 O O . GLU C 1 157 ? -1.749 -2.641 -23.506 1.00 29.11 157 GLU C O 1
ATOM 5838 N N . ALA C 1 158 ? 0.396 -1.980 -23.286 1.00 28.71 158 ALA C N 1
ATOM 5839 C CA . ALA C 1 158 ? 0.434 -1.384 -24.615 1.00 28.87 158 ALA C CA 1
ATOM 5840 C C . ALA C 1 158 ? 0.323 -2.417 -25.735 1.00 28.71 158 ALA C C 1
ATOM 5841 O O . ALA C 1 158 ? -0.333 -2.142 -26.759 1.00 29.21 158 ALA C O 1
ATOM 5843 N N . TRP C 1 159 ? 0.937 -3.596 -25.551 1.00 27.07 159 TRP C N 1
ATOM 5844 C CA . TRP C 1 159 ? 0.827 -4.665 -26.533 1.00 27.31 159 TRP C CA 1
ATOM 5845 C C . TRP C 1 159 ? -0.652 -5.007 -26.709 1.00 28.20 159 TRP C C 1
ATOM 5846 O O . TRP C 1 159 ? -1.136 -5.227 -27.836 1.00 27.75 159 TRP C O 1
ATOM 5857 N N . LEU C 1 160 ? -1.358 -5.052 -25.577 1.00 28.63 160 LEU C N 1
ATOM 5858 C CA . LEU C 1 160 ? -2.738 -5.553 -25.556 1.00 29.56 160 LEU C CA 1
ATOM 5859 C C . LEU C 1 160 ? -3.768 -4.491 -25.878 1.00 30.78 160 LEU C C 1
ATOM 5860 O O . LEU C 1 160 ? -4.947 -4.795 -25.920 1.00 31.65 160 LEU C O 1
ATOM 5865 N N . ALA C 1 161 ? -3.304 -3.254 -26.048 1.00 30.50 161 ALA C N 1
ATOM 5866 C CA . ALA C 1 161 ? -4.169 -2.090 -26.247 1.00 31.69 161 ALA C CA 1
ATOM 5867 C C . ALA C 1 161 ? -4.928 -2.180 -27.568 1.00 31.97 161 ALA C C 1
ATOM 5868 O O . ALA C 1 161 ? -5.928 -1.506 -27.763 1.00 33.46 161 ALA C O 1
ATOM 5870 N N . THR C 1 162 ? -4.424 -2.985 -28.491 1.00 32.72 162 THR C N 1
ATOM 5871 C CA . THR C 1 162 ? -5.079 -3.169 -29.789 1.00 33.76 162 THR C CA 1
ATOM 5872 C C . THR C 1 162 ? -4.842 -4.600 -30.250 1.00 33.31 162 THR C C 1
ATOM 5873 O O . THR C 1 162 ? -3.839 -5.173 -29.884 1.00 32.78 162 THR C O 1
ATOM 5877 N N . PRO C 1 163 ? -5.779 -5.200 -31.019 1.00 33.87 163 PRO C N 1
ATOM 5878 C CA . PRO C 1 163 ? -5.445 -6.528 -31.573 1.00 33.07 163 PRO C CA 1
ATOM 5879 C C . PRO C 1 163 ? -4.163 -6.566 -32.400 1.00 32.28 163 PRO C C 1
ATOM 5880 O O . PRO C 1 163 ? -3.882 -5.633 -33.162 1.00 30.57 163 PRO C O 1
ATOM 5884 N N . ARG C 1 164 ? -3.381 -7.632 -32.242 1.00 30.57 164 ARG C N 1
ATOM 5885 C CA . ARG C 1 164 ? -2.172 -7.805 -33.048 1.00 30.87 164 ARG C CA 1
ATOM 5886 C C . ARG C 1 164 ? -2.118 -9.185 -33.687 1.00 30.89 164 ARG C C 1
ATOM 5887 O O . ARG C 1 164 ? -2.866 -10.115 -33.295 1.00 30.56 164 ARG C O 1
ATOM 5895 N N . ASN C 1 165 ? -1.188 -9.310 -34.635 1.00 31.33 165 ASN C N 1
ATOM 5896 C CA . ASN C 1 165 ? -0.980 -10.522 -35.391 1.00 31.66 165 ASN C CA 1
ATOM 5897 C C . ASN C 1 165 ? -0.201 -11.596 -34.592 1.00 31.13 165 ASN C C 1
ATOM 5898 O O . ASN C 1 165 ? 0.812 -12.080 -35.063 1.00 30.40 165 ASN C O 1
ATOM 5903 N N . TRP C 1 166 ? -0.682 -11.962 -33.401 1.00 31.08 166 TRP C N 1
ATOM 5904 C CA . TRP C 1 166 ? 0.024 -12.970 -32.567 1.00 31.01 166 TRP C CA 1
ATOM 5905 C C . TRP C 1 166 ? -0.050 -14.333 -33.207 1.00 31.56 166 TRP C C 1
ATOM 5906 O O . TRP C 1 166 ? -1.139 -14.778 -33.595 1.00 30.99 166 TRP C O 1
ATOM 5917 N N . ASP C 1 167 ? 1.104 -14.999 -33.285 1.00 31.57 167 ASP C N 1
ATOM 5918 C CA . ASP C 1 167 ? 1.187 -16.375 -33.759 1.00 31.89 167 ASP C CA 1
ATOM 5919 C C . ASP C 1 167 ? 1.986 -17.151 -32.704 1.00 31.41 167 ASP C C 1
ATOM 5920 O O . ASP C 1 167 ? 3.232 -17.148 -32.693 1.00 31.18 167 ASP C O 1
ATOM 5925 N N . LEU C 1 168 ? 1.252 -17.794 -31.810 1.00 29.56 168 LEU C N 1
ATOM 5926 C CA . LEU C 1 168 ? 1.858 -18.432 -30.630 1.00 28.95 168 LEU C CA 1
ATOM 5927 C C . LEU C 1 168 ? 2.320 -19.869 -30.885 1.00 28.85 168 LEU C C 1
ATOM 5928 O O . LEU C 1 168 ? 1.555 -20.698 -31.454 1.00 29.46 168 LEU C O 1
ATOM 5933 N N . VAL C 1 169 ? 3.561 -20.147 -30.497 1.00 28.47 169 VAL C N 1
ATOM 5934 C CA . VAL C 1 169 ? 4.193 -21.443 -30.721 1.00 28.14 169 VAL C CA 1
ATOM 5935 C C . VAL C 1 169 ? 3.689 -22.431 -29.676 1.00 28.38 169 VAL C C 1
ATOM 5936 O O . VAL C 1 169 ? 3.771 -22.182 -28.480 1.00 27.50 169 VAL C O 1
ATOM 5940 N N . GLY C 1 170 ? 3.146 -23.554 -30.134 1.00 28.70 170 GLY C N 1
ATOM 5941 C CA . GLY C 1 170 ? 2.631 -24.565 -29.222 1.00 29.53 170 GLY C CA 1
ATOM 5942 C C . GLY C 1 170 ? 3.788 -25.160 -28.427 1.00 29.88 170 GLY C C 1
ATOM 5943 O O . GLY C 1 170 ? 4.882 -25.373 -28.966 1.00 29.47 170 GLY C O 1
ATOM 5944 N N . ARG C 1 171 ? 3.549 -25.462 -27.156 1.00 30.91 171 ARG C N 1
ATOM 5945 C CA . ARG C 1 171 ? 4.611 -26.069 -26.354 1.00 32.62 171 ARG C CA 1
ATOM 5946 C C . ARG C 1 171 ? 5.199 -27.371 -26.918 1.00 32.28 171 ARG C C 1
ATOM 5947 O O . ARG C 1 171 ? 6.354 -27.688 -26.639 1.00 31.11 171 ARG C O 1
ATOM 5955 N N . ASP C 1 172 ? 4.444 -28.098 -27.753 1.00 32.75 172 ASP C N 1
ATOM 5956 C CA . ASP C 1 172 ? 4.974 -29.301 -28.371 1.00 33.65 172 ASP C CA 1
ATOM 5957 C C . ASP C 1 172 ? 5.530 -29.151 -29.791 1.00 34.09 172 ASP C C 1
ATOM 5958 O O . ASP C 1 172 ? 6.005 -30.128 -30.347 1.00 33.62 172 ASP C O 1
ATOM 5963 N N . GLU C 1 173 ? 5.473 -27.953 -30.377 1.00 34.10 173 GLU C N 1
ATOM 5964 C CA . GLU C 1 173 ? 6.077 -27.715 -31.694 1.00 35.68 173 GLU C CA 1
ATOM 5965 C C . GLU C 1 173 ? 7.559 -27.602 -31.512 1.00 36.94 173 GLU C C 1
ATOM 5966 O O . GLU C 1 173 ? 7.997 -26.801 -30.688 1.00 39.28 173 GLU C O 1
ATOM 5972 N N . ARG C 1 174 ? 8.354 -28.334 -32.285 1.00 37.28 174 ARG C N 1
ATOM 5973 C CA . ARG C 1 174 ? 9.810 -28.297 -32.062 1.00 38.29 174 ARG C CA 1
ATOM 5974 C C . ARG C 1 174 ? 10.589 -27.229 -32.838 1.00 38.43 174 ARG C C 1
ATOM 5975 O O . ARG C 1 174 ? 11.570 -26.657 -32.308 1.00 36.77 174 ARG C O 1
ATOM 5983 N N . GLU C 1 175 ? 10.166 -26.985 -34.086 1.00 38.19 175 GLU C N 1
ATOM 5984 C CA . GLU C 1 175 ? 10.951 -26.196 -35.043 1.00 40.33 175 GLU C CA 1
ATOM 5985 C C . GLU C 1 175 ? 9.972 -25.706 -36.105 1.00 39.27 175 GLU C C 1
ATOM 5986 O O . GLU C 1 175 ? 9.019 -26.409 -36.417 1.00 38.76 175 GLU C O 1
ATOM 5992 N N . ARG C 1 176 ? 10.174 -24.498 -36.634 1.00 39.26 176 ARG C N 1
ATOM 5993 C CA . ARG C 1 176 ? 9.432 -24.021 -37.814 1.00 39.36 176 ARG C CA 1
ATOM 5994 C C . ARG C 1 176 ? 10.423 -23.412 -38.793 1.00 38.80 176 ARG C C 1
ATOM 5995 O O . ARG C 1 176 ? 11.291 -22.632 -38.391 1.00 37.48 176 ARG C O 1
ATOM 6003 N N . GLU C 1 177 ? 10.287 -23.740 -40.078 1.00 38.04 177 GLU C N 1
ATOM 6004 C CA . GLU C 1 177 ? 11.044 -23.013 -41.088 1.00 37.71 177 GLU C CA 1
ATOM 6005 C C . GLU C 1 177 ? 10.321 -21.705 -41.345 1.00 36.00 177 GLU C C 1
ATOM 6006 O O . GLU C 1 177 ? 9.153 -21.694 -41.702 1.00 36.72 177 GLU C O 1
ATOM 6012 N N . LEU C 1 178 ? 11.003 -20.591 -41.135 1.00 33.86 178 LEU C N 1
ATOM 6013 C CA . LEU C 1 178 ? 10.381 -19.294 -41.414 1.00 33.68 178 LEU C CA 1
ATOM 6014 C C . LEU C 1 178 ? 10.650 -18.866 -42.855 1.00 34.01 178 LEU C C 1
ATOM 6015 O O . LEU C 1 178 ? 9.842 -18.166 -43.461 1.00 34.46 178 LEU C O 1
ATOM 6020 N N . ALA C 1 179 ? 11.823 -19.233 -43.356 1.00 34.38 179 ALA C N 1
ATOM 6021 C CA . ALA C 1 179 ? 12.253 -18.967 -44.726 1.00 33.95 179 ALA C CA 1
ATOM 6022 C C . ALA C 1 179 ? 13.411 -19.937 -44.950 1.00 34.76 179 ALA C C 1
ATOM 6023 O O . ALA C 1 179 ? 13.875 -20.557 -43.980 1.00 34.19 179 ALA C O 1
ATOM 6025 N N . PRO C 1 180 ? 13.858 -20.123 -46.217 1.00 33.91 180 PRO C N 1
ATOM 6026 C CA . PRO C 1 180 ? 15.006 -21.024 -46.411 1.00 34.24 180 PRO C CA 1
ATOM 6027 C C . PRO C 1 180 ? 16.207 -20.596 -45.588 1.00 34.19 180 PRO C C 1
ATOM 6028 O O . PRO C 1 180 ? 16.602 -19.435 -45.648 1.00 34.44 180 PRO C O 1
ATOM 6032 N N . GLY C 1 181 ? 16.756 -21.523 -44.798 1.00 32.48 181 GLY C N 1
ATOM 6033 C CA . GLY C 1 181 ? 17.890 -21.236 -43.933 1.00 32.39 181 GLY C CA 1
ATOM 6034 C C . GLY C 1 181 ? 17.580 -20.343 -42.732 1.00 31.30 181 GLY C C 1
ATOM 6035 O O . GLY C 1 181 ? 18.505 -19.806 -42.100 1.00 31.74 181 GLY C O 1
ATOM 6036 N N . VAL C 1 182 ? 16.302 -20.181 -42.407 1.00 30.40 182 VAL C N 1
ATOM 6037 C CA . VAL C 1 182 ? 15.893 -19.422 -41.197 1.00 30.25 182 VAL C CA 1
ATOM 6038 C C . VAL C 1 182 ? 14.887 -20.292 -40.428 1.00 29.45 182 VAL C C 1
ATOM 6039 O O . VAL C 1 182 ? 13.718 -20.402 -40.796 1.00 29.81 182 VAL C O 1
ATOM 6043 N N . ASN C 1 183 ? 15.365 -20.913 -39.362 1.00 29.07 183 ASN C N 1
ATOM 6044 C CA A ASN C 1 183 ? 14.572 -21.889 -38.650 0.50 28.30 183 ASN C CA 1
ATOM 6045 C CA B ASN C 1 183 ? 14.585 -21.914 -38.650 0.50 28.66 183 ASN C CA 1
ATOM 6046 C C . ASN C 1 183 ? 14.408 -21.515 -37.202 1.00 28.04 183 ASN C C 1
ATOM 6047 O O . ASN C 1 183 ? 15.401 -21.300 -36.497 1.00 28.66 183 ASN C O 1
ATOM 6056 N N . LEU C 1 184 ? 13.145 -21.418 -36.808 1.00 28.03 184 LEU C N 1
ATOM 6057 C CA . LEU C 1 184 ? 12.726 -21.119 -35.435 1.00 27.55 184 LEU C CA 1
ATOM 6058 C C . LEU C 1 184 ? 12.845 -22.391 -34.588 1.00 27.60 184 LEU C C 1
ATOM 6059 O O . LEU C 1 184 ? 12.266 -23.424 -34.920 1.00 28.18 184 LEU C O 1
ATOM 6064 N N . LEU C 1 185 ? 13.558 -22.301 -33.477 1.00 26.84 185 LEU C N 1
ATOM 6065 C CA . LEU C 1 185 ? 13.703 -23.449 -32.596 1.00 25.79 185 LEU C CA 1
ATOM 6066 C C . LEU C 1 185 ? 12.938 -23.177 -31.307 1.00 26.12 185 LEU C C 1
ATOM 6067 O O . LEU C 1 185 ? 13.141 -22.143 -30.663 1.00 25.09 185 LEU C O 1
ATOM 6072 N N . ASN C 1 186 ? 12.076 -24.129 -30.933 1.00 24.96 186 ASN C N 1
ATOM 6073 C CA . ASN C 1 186 ? 11.350 -24.017 -29.693 1.00 25.59 186 ASN C CA 1
ATOM 6074 C C . ASN C 1 186 ? 12.203 -24.640 -28.558 1.00 25.24 186 ASN C C 1
ATOM 6075 O O . ASN C 1 186 ? 12.234 -25.858 -28.374 1.00 26.63 186 ASN C O 1
ATOM 6080 N N . PHE C 1 187 ? 12.889 -23.797 -27.803 1.00 24.05 187 PHE C N 1
ATOM 6081 C CA . PHE C 1 187 ? 13.707 -24.270 -26.677 1.00 23.91 187 PHE C CA 1
ATOM 6082 C C . PHE C 1 187 ? 12.875 -24.611 -25.453 1.00 24.76 187 PHE C C 1
ATOM 6083 O O . PHE C 1 187 ? 13.342 -25.331 -24.570 1.00 26.23 187 PHE C O 1
ATOM 6091 N N . GLY C 1 188 ? 11.683 -24.037 -25.375 1.00 24.26 188 GLY C N 1
ATOM 6092 C CA . GLY C 1 188 ? 10.739 -24.264 -24.287 1.00 24.61 188 GLY C CA 1
ATOM 6093 C C . GLY C 1 188 ? 11.161 -23.674 -22.944 1.00 24.31 188 GLY C C 1
ATOM 6094 O O . GLY C 1 188 ? 11.914 -22.715 -22.880 1.00 23.58 188 GLY C O 1
ATOM 6095 N N . THR C 1 189 ? 10.658 -24.276 -21.875 1.00 23.84 189 THR C N 1
ATOM 6096 C CA . THR C 1 189 ? 10.851 -23.768 -20.516 1.00 24.28 189 THR C CA 1
ATOM 6097 C C . THR C 1 189 ? 12.328 -23.738 -20.059 1.00 23.17 189 THR C C 1
ATOM 6098 O O . THR C 1 189 ? 13.078 -24.701 -20.266 1.00 24.13 189 THR C O 1
ATOM 6102 N N . GLY C 1 190 ? 12.763 -22.649 -19.427 1.00 23.36 190 GLY C N 1
ATOM 6103 C CA . GLY C 1 190 ? 14.173 -22.586 -18.984 1.00 22.98 190 GLY C CA 1
ATOM 6104 C C . GLY C 1 190 ? 14.363 -21.286 -18.228 1.00 22.77 190 GLY C C 1
ATOM 6105 O O . GLY C 1 190 ? 13.785 -21.096 -17.141 1.00 22.53 190 GLY C O 1
ATOM 6106 N N . HIS C 1 191 ? 15.119 -20.366 -18.834 1.00 21.37 191 HIS C N 1
ATOM 6107 C CA . HIS C 1 191 ? 15.299 -19.030 -18.257 1.00 22.31 191 HIS C CA 1
ATOM 6108 C C . HIS C 1 191 ? 13.920 -18.447 -17.928 1.00 22.65 191 HIS C C 1
ATOM 6109 O O . HIS C 1 191 ? 13.705 -17.906 -16.833 1.00 22.02 191 HIS C O 1
ATOM 6116 N N . ALA C 1 192 ? 12.995 -18.580 -18.872 1.00 22.09 192 ALA C N 1
ATOM 6117 C CA . ALA C 1 192 ? 11.602 -18.132 -18.670 1.00 23.54 192 ALA C CA 1
ATOM 6118 C C . ALA C 1 192 ? 10.694 -19.276 -19.063 1.00 24.16 192 ALA C C 1
ATOM 6119 O O . ALA C 1 192 ? 11.197 -20.394 -19.324 1.00 26.38 192 ALA C O 1
ATOM 6121 N N . SER C 1 193 ? 9.385 -19.038 -19.145 1.00 25.00 193 SER C N 1
ATOM 6122 C CA A SER C 1 193 ? 8.482 -20.178 -19.402 0.50 25.16 193 SER C CA 1
ATOM 6123 C CA B SER C 1 193 ? 8.369 -20.075 -19.436 0.50 24.96 193 SER C CA 1
ATOM 6124 C C . SER C 1 193 ? 8.484 -20.696 -20.833 1.00 24.45 193 SER C C 1
ATOM 6125 O O . SER C 1 193 ? 8.155 -21.868 -21.044 1.00 24.70 193 SER C O 1
ATOM 6130 N N . GLY C 1 194 ? 8.879 -19.878 -21.811 1.00 22.68 194 GLY C N 1
ATOM 6131 C CA . GLY C 1 194 ? 8.904 -20.350 -23.216 1.00 24.10 194 GLY C CA 1
ATOM 6132 C C . GLY C 1 194 ? 9.923 -19.608 -24.069 1.00 23.60 194 GLY C C 1
ATOM 6133 O O . GLY C 1 194 ? 9.663 -18.474 -24.473 1.00 24.54 194 GLY C O 1
ATOM 6134 N N . MET C 1 195 ? 11.072 -20.241 -24.305 1.00 23.21 195 MET C N 1
ATOM 6135 C CA . MET C 1 195 ? 12.233 -19.600 -24.961 1.00 21.84 195 MET C CA 1
ATOM 6136 C C . MET C 1 195 ? 12.257 -20.041 -26.423 1.00 22.22 195 MET C C 1
ATOM 6137 O O . MET C 1 195 ? 12.095 -21.242 -26.718 1.00 22.36 195 MET C O 1
ATOM 6142 N N . LEU C 1 196 ? 12.437 -19.078 -27.325 1.00 21.62 196 LEU C N 1
ATOM 6143 C CA . LEU C 1 196 ? 12.635 -19.373 -28.745 1.00 22.14 196 LEU C CA 1
ATOM 6144 C C . LEU C 1 196 ? 14.029 -18.952 -29.252 1.00 22.19 196 LEU C C 1
ATOM 6145 O O . LEU C 1 196 ? 14.564 -17.862 -28.886 1.00 21.13 196 LEU C O 1
ATOM 6150 N N . GLY C 1 197 ? 14.606 -19.790 -30.123 1.00 23.01 197 GLY C N 1
ATOM 6151 C CA . GLY C 1 197 ? 15.881 -19.488 -30.760 1.00 23.29 197 GLY C CA 1
ATOM 6152 C C . GLY C 1 197 ? 15.681 -19.389 -32.265 1.00 23.48 197 GLY C C 1
ATOM 6153 O O . GLY C 1 197 ? 14.607 -19.711 -32.805 1.00 24.40 197 GLY C O 1
ATOM 6154 N N . LEU C 1 198 ? 16.712 -18.918 -32.945 1.00 23.89 198 LEU C N 1
ATOM 6155 C CA . LEU C 1 198 ? 16.610 -18.780 -34.401 1.00 24.85 198 LEU C CA 1
ATOM 6156 C C . LEU C 1 198 ? 17.925 -19.166 -35.037 1.00 24.48 198 LEU C C 1
ATOM 6157 O O . LEU C 1 198 ? 18.967 -18.567 -34.728 1.00 24.79 198 LEU C O 1
ATOM 6162 N N . ALA C 1 199 ? 17.896 -20.180 -35.900 1.00 25.11 199 ALA C N 1
ATOM 6163 C CA . ALA C 1 199 ? 19.089 -20.601 -36.635 1.00 25.84 199 ALA C CA 1
ATOM 6164 C C . ALA C 1 199 ? 19.054 -19.912 -37.998 1.00 26.61 199 ALA C C 1
ATOM 6165 O O . ALA C 1 199 ? 18.068 -20.044 -38.742 1.00 27.20 199 ALA C O 1
ATOM 6167 N N . VAL C 1 200 ? 20.121 -19.167 -38.299 1.00 27.09 200 VAL C N 1
ATOM 6168 C CA . VAL C 1 200 ? 20.236 -18.381 -39.544 1.00 28.04 200 VAL C CA 1
ATOM 6169 C C . VAL C 1 200 ? 21.459 -18.876 -40.325 1.00 28.36 200 VAL C C 1
ATOM 6170 O O . VAL C 1 200 ? 22.626 -18.601 -39.965 1.00 28.19 200 VAL C O 1
ATOM 6174 N N . ARG C 1 201 ? 21.177 -19.609 -41.390 1.00 29.26 201 ARG C N 1
ATOM 6175 C CA . ARG C 1 201 ? 22.206 -20.102 -42.313 1.00 30.48 201 ARG C CA 1
ATOM 6176 C C . ARG C 1 201 ? 22.585 -19.020 -43.322 1.00 31.13 201 ARG C C 1
ATOM 6177 O O . ARG C 1 201 ? 21.710 -18.346 -43.869 1.00 31.29 201 ARG C O 1
ATOM 6185 N N . LEU C 1 202 ? 23.889 -18.874 -43.550 1.00 32.08 202 LEU C N 1
ATOM 6186 C CA . LEU C 1 202 ? 24.433 -17.858 -44.458 1.00 32.92 202 LEU C CA 1
ATOM 6187 C C . LEU C 1 202 ? 25.207 -18.553 -45.589 1.00 35.10 202 LEU C C 1
ATOM 6188 O O . LEU C 1 202 ? 25.266 -19.782 -45.628 1.00 34.86 202 LEU C O 1
ATOM 6193 N N . GLU C 1 203 ? 25.831 -17.764 -46.465 1.00 37.03 203 GLU C N 1
ATOM 6194 C CA . GLU C 1 203 ? 26.496 -18.297 -47.667 1.00 39.04 203 GLU C CA 1
ATOM 6195 C C . GLU C 1 203 ? 28.013 -18.261 -47.620 1.00 39.71 203 GLU C C 1
ATOM 6196 O O . GLU C 1 203 ? 28.658 -19.250 -48.003 1.00 40.97 203 GLU C O 1
ATOM 6202 N N . LYS C 1 204 ? 28.592 -17.161 -47.140 1.00 39.72 204 LYS C N 1
ATOM 6203 C CA . LYS C 1 204 ? 30.064 -17.054 -47.015 1.00 40.37 204 LYS C CA 1
ATOM 6204 C C . LYS C 1 204 ? 30.592 -17.701 -45.746 1.00 38.79 204 LYS C C 1
ATOM 6205 O O . LYS C 1 204 ? 31.803 -17.821 -45.556 1.00 39.28 204 LYS C O 1
ATOM 6211 N N A GLN C 1 205 ? 29.679 -18.050 -44.842 0.50 37.72 205 GLN C N 1
ATOM 6212 N N B GLN C 1 205 ? 29.659 -18.114 -44.889 0.50 37.84 205 GLN C N 1
ATOM 6213 C CA A GLN C 1 205 ? 30.005 -18.757 -43.611 0.50 36.00 205 GLN C CA 1
ATOM 6214 C CA B GLN C 1 205 ? 29.948 -18.727 -43.605 0.50 36.18 205 GLN C CA 1
ATOM 6215 C C A GLN C 1 205 ? 28.761 -19.538 -43.183 0.50 34.72 205 GLN C C 1
ATOM 6216 C C B GLN C 1 205 ? 28.737 -19.575 -43.219 0.50 34.83 205 GLN C C 1
ATOM 6217 O O A GLN C 1 205 ? 27.669 -19.225 -43.639 0.50 34.01 205 GLN C O 1
ATOM 6218 O O B GLN C 1 205 ? 27.646 -19.345 -43.730 0.50 34.11 205 GLN C O 1
ATOM 6229 N N . PRO C 1 206 ? 28.924 -20.571 -42.334 1.00 34.18 206 PRO C N 1
ATOM 6230 C CA . PRO C 1 206 ? 27.778 -21.452 -42.018 1.00 33.83 206 PRO C CA 1
ATOM 6231 C C . PRO C 1 206 ? 26.568 -20.696 -41.473 1.00 32.27 206 PRO C C 1
ATOM 6232 O O . PRO C 1 206 ? 25.431 -20.954 -41.874 1.00 33.17 206 PRO C O 1
ATOM 6236 N N . GLY C 1 207 ? 26.824 -19.748 -40.585 1.00 32.48 207 GLY C N 1
ATOM 6237 C CA . GLY C 1 207 ? 25.749 -18.960 -40.006 1.00 29.21 207 GLY C CA 1
ATOM 6238 C C . GLY C 1 207 ? 25.838 -18.843 -38.495 1.00 28.70 207 GLY C C 1
ATOM 6239 O O . GLY C 1 207 ? 26.910 -19.065 -37.862 1.00 28.25 207 GLY C O 1
ATOM 6240 N N . PHE C 1 208 ? 24.702 -18.478 -37.924 1.00 27.20 208 PHE C N 1
ATOM 6241 C CA . PHE C 1 208 ? 24.640 -18.110 -36.505 1.00 27.33 208 PHE C CA 1
ATOM 6242 C C . PHE C 1 208 ? 23.423 -18.759 -35.863 1.00 26.96 208 PHE C C 1
ATOM 6243 O O . PHE C 1 208 ? 22.421 -18.968 -36.522 1.00 25.81 208 PHE C O 1
ATOM 6251 N N . LEU C 1 209 ? 23.507 -19.006 -34.558 1.00 26.43 209 LEU C N 1
ATOM 6252 C CA . LEU C 1 209 ? 22.341 -19.440 -33.802 1.00 26.24 209 LEU C CA 1
ATOM 6253 C C . LEU C 1 209 ? 22.081 -18.401 -32.720 1.00 25.13 209 LEU C C 1
ATOM 6254 O O . LEU C 1 209 ? 22.931 -18.159 -31.861 1.00 25.75 209 LEU C O 1
ATOM 6259 N N . LEU C 1 210 ? 20.926 -17.763 -32.805 1.00 24.01 210 LEU C N 1
ATOM 6260 C CA . LEU C 1 210 ? 20.563 -16.721 -31.886 1.00 23.29 210 LEU C CA 1
ATOM 6261 C C . LEU C 1 210 ? 19.801 -17.365 -30.736 1.00 23.28 210 LEU C C 1
ATOM 6262 O O . LEU C 1 210 ? 18.784 -18.027 -30.941 1.00 22.43 210 LEU C O 1
ATOM 6267 N N . VAL C 1 211 ? 20.272 -17.136 -29.509 1.00 22.66 211 VAL C N 1
ATOM 6268 C CA . VAL C 1 211 ? 19.702 -17.858 -28.372 1.00 23.45 211 VAL C CA 1
ATOM 6269 C C . VAL C 1 211 ? 19.194 -16.938 -27.260 1.00 23.29 211 VAL C C 1
ATOM 6270 O O . VAL C 1 211 ? 18.519 -17.404 -26.341 1.00 22.60 211 VAL C O 1
ATOM 6274 N N . SER C 1 212 ? 19.533 -15.650 -27.319 1.00 22.19 212 SER C N 1
ATOM 6275 C CA . SER C 1 212 ? 19.017 -14.699 -26.344 1.00 22.03 212 SER C CA 1
ATOM 6276 C C . SER C 1 212 ? 19.317 -15.248 -24.935 1.00 21.46 212 SER C C 1
ATOM 6277 O O . SER C 1 212 ? 20.385 -15.813 -24.703 1.00 21.20 212 SER C O 1
ATOM 6280 N N . ASP C 1 213 ? 18.375 -15.110 -24.014 1.00 20.76 213 ASP C N 1
ATOM 6281 C CA . ASP C 1 213 ? 18.609 -15.465 -22.598 1.00 21.74 213 ASP C CA 1
ATOM 6282 C C . ASP C 1 213 ? 18.667 -16.954 -22.267 1.00 21.51 213 ASP C C 1
ATOM 6283 O O . ASP C 1 213 ? 18.818 -17.319 -21.074 1.00 20.42 213 ASP C O 1
ATOM 6288 N N . ALA C 1 214 ? 18.521 -17.807 -23.291 1.00 21.06 214 ALA C N 1
ATOM 6289 C CA . ALA C 1 214 ? 18.803 -19.245 -23.121 1.00 21.76 214 ALA C CA 1
ATOM 6290 C C . ALA C 1 214 ? 20.278 -19.419 -22.767 1.00 22.17 214 ALA C C 1
ATOM 6291 O O . ALA C 1 214 ? 20.680 -20.432 -22.166 1.00 23.28 214 ALA C O 1
ATOM 6293 N N . CYS C 1 215 ? 21.099 -18.427 -23.118 1.00 23.46 215 CYS C N 1
ATOM 6294 C CA . CYS C 1 215 ? 22.502 -18.452 -22.714 1.00 23.07 215 CYS C CA 1
ATOM 6295 C C . CYS C 1 215 ? 23.042 -17.048 -22.726 1.00 22.70 215 CYS C C 1
ATOM 6296 O O . CYS C 1 215 ? 23.274 -16.491 -23.802 1.00 22.77 215 CYS C O 1
ATOM 6299 N N . TYR C 1 216 ? 23.203 -16.460 -21.543 1.00 22.91 216 TYR C N 1
ATOM 6300 C CA . TYR C 1 216 ? 23.553 -15.041 -21.436 1.00 22.29 216 TYR C CA 1
ATOM 6301 C C . TYR C 1 216 ? 24.924 -14.700 -22.064 1.00 23.22 216 TYR C C 1
ATOM 6302 O O . TYR C 1 216 ? 25.084 -13.678 -22.761 1.00 23.57 216 TYR C O 1
ATOM 6311 N N . THR C 1 217 ? 25.925 -15.529 -21.762 1.00 22.98 217 THR C N 1
ATOM 6312 C CA . THR C 1 217 ? 27.308 -15.216 -22.076 1.00 24.97 217 THR C CA 1
ATOM 6313 C C . THR C 1 217 ? 28.092 -16.487 -22.357 1.00 25.78 217 THR C C 1
ATOM 6314 O O . THR C 1 217 ? 27.639 -17.598 -22.022 1.00 23.71 217 THR C O 1
ATOM 6318 N N . ALA C 1 218 ? 29.302 -16.305 -22.916 1.00 27.24 218 ALA C N 1
ATOM 6319 C CA . ALA C 1 218 ? 30.221 -17.411 -23.184 1.00 27.78 218 ALA C CA 1
ATOM 6320 C C . ALA C 1 218 ? 30.613 -18.063 -21.859 1.00 29.14 218 ALA C C 1
ATOM 6321 O O . ALA C 1 218 ? 30.896 -19.271 -21.811 1.00 29.14 218 ALA C O 1
ATOM 6323 N N . THR C 1 219 ? 30.603 -17.277 -20.774 1.00 28.77 219 THR C N 1
ATOM 6324 C CA . THR C 1 219 ? 30.899 -17.850 -19.446 1.00 29.46 219 THR C CA 1
ATOM 6325 C C . THR C 1 219 ? 29.819 -18.854 -19.038 1.00 28.43 219 THR C C 1
ATOM 6326 O O . THR C 1 219 ? 30.136 -19.936 -18.512 1.00 29.01 219 THR C O 1
ATOM 6330 N N . ASN C 1 220 ? 28.554 -18.534 -19.305 1.00 27.69 220 ASN C N 1
ATOM 6331 C CA . ASN C 1 220 ? 27.482 -19.490 -19.037 1.00 28.09 220 ASN C CA 1
ATOM 6332 C C . ASN C 1 220 ? 27.572 -20.725 -19.937 1.00 28.50 220 ASN C C 1
ATOM 6333 O O . ASN C 1 220 ? 27.293 -21.846 -19.512 1.00 29.61 220 ASN C O 1
ATOM 6338 N N . TYR C 1 221 ? 27.928 -20.510 -21.201 1.00 29.08 221 TYR C N 1
ATOM 6339 C CA . TYR C 1 221 ? 28.034 -21.591 -22.170 1.00 29.61 221 TYR C CA 1
ATOM 6340 C C . TYR C 1 221 ? 29.159 -22.579 -21.827 1.00 31.38 221 TYR C C 1
ATOM 6341 O O . TYR C 1 221 ? 28.995 -23.796 -21.999 1.00 31.39 221 TYR C O 1
ATOM 6350 N N . GLY C 1 222 ? 30.293 -22.057 -21.347 1.00 32.81 222 GLY C N 1
ATOM 6351 C CA . GLY C 1 222 ? 31.466 -22.900 -21.016 1.00 34.17 222 GLY C CA 1
ATOM 6352 C C . GLY C 1 222 ? 31.985 -23.692 -22.218 1.00 36.10 222 GLY C C 1
ATOM 6353 O O . GLY C 1 222 ? 31.981 -23.183 -23.329 1.00 34.78 222 GLY C O 1
ATOM 6354 N N . PRO C 1 223 ? 32.432 -24.956 -22.015 1.00 38.87 223 PRO C N 1
ATOM 6355 C CA . PRO C 1 223 ? 32.544 -25.812 -20.822 1.00 40.41 223 PRO C CA 1
ATOM 6356 C C . PRO C 1 223 ? 33.377 -25.186 -19.729 1.00 41.24 223 PRO C C 1
ATOM 6357 O O . PRO C 1 223 ? 34.304 -24.446 -20.018 1.00 42.77 223 PRO C O 1
ATOM 6361 N N . PRO C 1 224 ? 33.026 -25.446 -18.463 1.00 41.77 224 PRO C N 1
ATOM 6362 C CA . PRO C 1 224 ? 31.834 -26.223 -18.112 1.00 40.62 224 PRO C CA 1
ATOM 6363 C C . PRO C 1 224 ? 30.652 -25.231 -18.099 1.00 38.51 224 PRO C C 1
ATOM 6364 O O . PRO C 1 224 ? 30.887 -24.051 -17.867 1.00 38.20 224 PRO C O 1
ATOM 6368 N N . ALA C 1 225 ? 29.418 -25.671 -18.358 1.00 37.20 225 ALA C N 1
ATOM 6369 C CA . ALA C 1 225 ? 28.297 -24.722 -18.340 1.00 35.18 225 ALA C CA 1
ATOM 6370 C C . ALA C 1 225 ? 28.138 -24.126 -16.946 1.00 34.84 225 ALA C C 1
ATOM 6371 O O . ALA C 1 225 ? 28.351 -24.809 -15.934 1.00 34.90 225 ALA C O 1
ATOM 6373 N N . ARG C 1 226 ? 27.814 -22.836 -16.884 1.00 33.18 226 ARG C N 1
ATOM 6374 C CA . ARG C 1 226 ? 27.650 -22.192 -15.608 1.00 33.07 226 ARG C CA 1
ATOM 6375 C C . ARG C 1 226 ? 26.308 -21.502 -15.613 1.00 31.25 226 ARG C C 1
ATOM 6376 O O . ARG C 1 226 ? 26.018 -20.705 -16.490 1.00 31.64 226 ARG C O 1
ATOM 6384 N N A ARG C 1 227 ? 25.480 -21.823 -14.620 0.50 30.48 227 ARG C N 1
ATOM 6385 N N B ARG C 1 227 ? 25.480 -21.807 -14.632 0.50 29.97 227 ARG C N 1
ATOM 6386 C CA A ARG C 1 227 ? 24.137 -21.262 -14.524 0.50 29.83 227 ARG C CA 1
ATOM 6387 C CA B ARG C 1 227 ? 24.158 -21.238 -14.634 0.50 28.74 227 ARG C CA 1
ATOM 6388 C C A ARG C 1 227 ? 24.129 -19.730 -14.365 0.50 29.08 227 ARG C C 1
ATOM 6389 C C B ARG C 1 227 ? 24.136 -19.730 -14.388 0.50 28.47 227 ARG C C 1
ATOM 6390 O O A ARG C 1 227 ? 24.973 -19.174 -13.652 0.50 28.37 227 ARG C O 1
ATOM 6391 O O B ARG C 1 227 ? 24.965 -19.195 -13.641 0.50 27.75 227 ARG C O 1
ATOM 6406 N N . ALA C 1 228 ? 23.177 -19.064 -15.028 1.00 28.72 228 ALA C N 1
ATOM 6407 C CA . ALA C 1 228 ? 22.845 -17.673 -14.728 1.00 28.55 228 ALA C CA 1
ATOM 6408 C C . ALA C 1 228 ? 22.094 -17.656 -13.400 1.00 29.22 228 ALA C C 1
ATOM 6409 O O . ALA C 1 228 ? 21.629 -18.697 -12.932 1.00 29.28 228 ALA C O 1
ATOM 6411 N N . GLY C 1 229 ? 21.963 -16.468 -12.820 1.00 28.78 229 GLY C N 1
ATOM 6412 C CA . GLY C 1 229 ? 21.041 -16.232 -11.709 1.00 29.19 229 GLY C CA 1
ATOM 6413 C C . GLY C 1 229 ? 19.602 -16.183 -12.231 1.00 28.74 229 GLY C C 1
ATOM 6414 O O . GLY C 1 229 ? 19.361 -16.253 -13.451 1.00 30.24 229 GLY C O 1
ATOM 6415 N N . VAL C 1 230 ? 18.665 -16.039 -11.299 1.00 28.39 230 VAL C N 1
ATOM 6416 C CA . VAL C 1 230 ? 17.226 -15.857 -11.520 1.00 28.08 230 VAL C CA 1
ATOM 6417 C C . VAL C 1 230 ? 16.647 -16.612 -12.732 1.00 27.10 230 VAL C C 1
ATOM 6418 O O . VAL C 1 230 ? 16.050 -16.020 -13.629 1.00 27.88 230 VAL C O 1
ATOM 6422 N N . LEU C 1 231 ? 16.794 -17.929 -12.708 1.00 25.26 231 LEU C N 1
ATOM 6423 C CA . LEU C 1 231 ? 16.255 -18.815 -13.737 1.00 25.26 231 LEU C CA 1
ATOM 6424 C C . LEU C 1 231 ? 14.909 -19.340 -13.263 1.00 25.23 231 LEU C C 1
ATOM 6425 O O . LEU C 1 231 ? 14.759 -19.697 -12.095 1.00 25.95 231 LEU C O 1
ATOM 6430 N N . HIS C 1 232 ? 13.936 -19.389 -14.169 1.00 24.18 232 HIS C N 1
ATOM 6431 C CA . HIS C 1 232 ? 12.618 -19.965 -13.856 1.00 24.36 232 HIS C CA 1
ATOM 6432 C C . HIS C 1 232 ? 12.732 -21.463 -13.591 1.00 24.22 232 HIS C C 1
ATOM 6433 O O . HIS C 1 232 ? 12.288 -21.973 -12.536 1.00 23.22 232 HIS C O 1
ATOM 6440 N N . ASP C 1 233 ? 13.333 -22.167 -14.551 1.00 24.46 233 ASP C N 1
ATOM 6441 C CA . ASP C 1 233 ? 13.319 -23.633 -14.611 1.00 24.62 233 ASP C CA 1
ATOM 6442 C C . ASP C 1 233 ? 14.745 -24.082 -14.934 1.00 24.23 233 ASP C C 1
ATOM 6443 O O . ASP C 1 233 ? 15.191 -24.060 -16.095 1.00 22.99 233 ASP C O 1
ATOM 6448 N N . THR C 1 234 ? 15.478 -24.451 -13.902 1.00 23.52 234 THR C N 1
ATOM 6449 C CA . THR C 1 234 ? 16.908 -24.747 -14.038 1.00 23.55 234 THR C CA 1
ATOM 6450 C C . THR C 1 234 ? 17.150 -26.024 -14.853 1.00 23.26 234 THR C C 1
ATOM 6451 O O . THR C 1 234 ? 18.108 -26.061 -15.631 1.00 22.86 234 THR C O 1
ATOM 6455 N N . ILE C 1 235 ? 16.295 -27.042 -14.695 1.00 21.59 235 ILE C N 1
ATOM 6456 C CA . ILE C 1 235 ? 16.413 -28.258 -15.508 1.00 23.78 235 ILE C CA 1
ATOM 6457 C C . ILE C 1 235 ? 16.242 -27.962 -16.998 1.00 23.25 235 ILE C C 1
ATOM 6458 O O . ILE C 1 235 ? 17.057 -28.364 -17.842 1.00 22.95 235 ILE C O 1
ATOM 6463 N N . GLY C 1 236 ? 15.160 -27.267 -17.320 1.00 23.36 236 GLY C N 1
ATOM 6464 C CA . GLY C 1 236 ? 14.923 -26.833 -18.710 1.00 23.56 236 GLY C CA 1
ATOM 6465 C C . GLY C 1 236 ? 16.074 -25.983 -19.240 1.00 23.81 236 GLY C C 1
ATOM 6466 O O . GLY C 1 236 ? 16.496 -26.140 -20.399 1.00 23.83 236 GLY C O 1
ATOM 6467 N N . TYR C 1 237 ? 16.582 -25.073 -18.406 1.00 22.13 237 TYR C N 1
ATOM 6468 C CA . TYR C 1 237 ? 17.684 -24.211 -18.807 1.00 23.57 237 TYR C CA 1
ATOM 6469 C C . TYR C 1 237 ? 18.919 -25.042 -19.149 1.00 22.95 237 TYR C C 1
ATOM 6470 O O . TYR C 1 237 ? 19.557 -24.833 -20.188 1.00 22.55 237 TYR C O 1
ATOM 6479 N N . ASP C 1 238 ? 19.257 -25.981 -18.269 1.00 23.40 238 ASP C N 1
ATOM 6480 C CA . ASP C 1 238 ? 20.433 -26.838 -18.481 1.00 23.23 238 ASP C CA 1
ATOM 6481 C C . ASP C 1 238 ? 20.285 -27.659 -19.760 1.00 24.33 238 ASP C C 1
ATOM 6482 O O . ASP C 1 238 ? 21.203 -27.715 -20.556 1.00 23.57 238 ASP C O 1
ATOM 6487 N N . ARG C 1 239 ? 19.120 -28.279 -19.953 1.00 24.43 239 ARG C N 1
ATOM 6488 C CA . ARG C 1 239 ? 18.888 -29.118 -21.133 1.00 25.13 239 ARG C CA 1
ATOM 6489 C C . ARG C 1 239 ? 18.931 -28.270 -22.394 1.00 24.85 239 ARG C C 1
ATOM 6490 O O . ARG C 1 239 ? 19.386 -28.736 -23.451 1.00 24.23 239 ARG C O 1
ATOM 6498 N N . THR C 1 240 ? 18.428 -27.038 -22.290 1.00 24.61 240 THR C N 1
ATOM 6499 C CA . THR C 1 240 ? 18.440 -26.131 -23.442 1.00 25.23 240 THR C CA 1
ATOM 6500 C C . THR C 1 240 ? 19.869 -25.754 -23.830 1.00 25.77 240 THR C C 1
ATOM 6501 O O . THR C 1 240 ? 20.194 -25.798 -25.019 1.00 25.34 240 THR C O 1
ATOM 6505 N N . VAL C 1 241 ? 20.717 -25.405 -22.855 1.00 25.93 241 VAL C N 1
ATOM 6506 C CA . VAL C 1 241 ? 22.142 -25.124 -23.134 1.00 26.89 241 VAL C CA 1
ATOM 6507 C C . VAL C 1 241 ? 22.846 -26.305 -23.843 1.00 27.64 241 VAL C C 1
ATOM 6508 O O . VAL C 1 241 ? 23.551 -26.112 -24.870 1.00 27.35 241 VAL C O 1
ATOM 6512 N N . SER C 1 242 ? 22.630 -27.518 -23.339 1.00 28.27 242 SER C N 1
ATOM 6513 C CA . SER C 1 242 ? 23.138 -28.720 -24.024 1.00 28.80 242 SER C CA 1
ATOM 6514 C C . SER C 1 242 ? 22.606 -28.872 -25.457 1.00 28.89 242 SER C C 1
ATOM 6515 O O . SER C 1 242 ? 23.367 -29.246 -26.354 1.00 29.56 242 SER C O 1
ATOM 6518 N N . HIS C 1 243 ? 21.317 -28.615 -25.655 1.00 28.23 243 HIS C N 1
ATOM 6519 C CA . HIS C 1 243 ? 20.681 -28.706 -26.972 1.00 29.38 243 HIS C CA 1
ATOM 6520 C C . HIS C 1 243 ? 21.237 -27.639 -27.921 1.00 28.15 243 HIS C C 1
ATOM 6521 O O . HIS C 1 243 ? 21.480 -27.910 -29.101 1.00 28.17 243 HIS C O 1
ATOM 6528 N N . ILE C 1 244 ? 21.482 -26.442 -27.387 1.00 27.07 244 ILE C N 1
ATOM 6529 C CA . ILE C 1 244 ? 22.126 -25.362 -28.171 1.00 26.93 244 ILE C CA 1
ATOM 6530 C C . ILE C 1 244 ? 23.474 -25.820 -28.706 1.00 27.38 244 ILE C C 1
ATOM 6531 O O . ILE C 1 244 ? 23.779 -25.660 -29.910 1.00 27.87 244 ILE C O 1
ATOM 6536 N N . ARG C 1 245 ? 24.266 -26.403 -27.815 1.00 27.98 245 ARG C N 1
ATOM 6537 C CA . ARG C 1 245 ? 25.646 -26.748 -28.114 1.00 29.48 245 ARG C CA 1
ATOM 6538 C C . ARG C 1 245 ? 25.673 -27.834 -29.177 1.00 30.00 245 ARG C C 1
ATOM 6539 O O . ARG C 1 245 ? 26.417 -27.733 -30.152 1.00 30.33 245 ARG C O 1
ATOM 6547 N N . GLN C 1 246 ? 24.809 -28.835 -29.035 1.00 30.84 246 GLN C N 1
ATOM 6548 C CA . GLN C 1 246 ? 24.724 -29.917 -30.014 1.00 31.66 246 GLN C CA 1
ATOM 6549 C C . GLN C 1 246 ? 24.199 -29.400 -31.370 1.00 30.96 246 GLN C C 1
ATOM 6550 O O . GLN C 1 246 ? 24.773 -29.705 -32.424 1.00 31.69 246 GLN C O 1
ATOM 6556 N N . TYR C 1 247 ? 23.125 -28.621 -31.347 1.00 30.35 247 TYR C N 1
ATOM 6557 C CA . TYR C 1 247 ? 22.519 -28.097 -32.573 1.00 29.80 247 TYR C CA 1
ATOM 6558 C C . TYR C 1 247 ? 23.506 -27.242 -33.370 1.00 29.55 247 TYR C C 1
ATOM 6559 O O . TYR C 1 247 ? 23.674 -27.405 -34.597 1.00 29.40 247 TYR C O 1
ATOM 6568 N N . ALA C 1 248 ? 24.155 -26.319 -32.669 1.00 29.23 248 ALA C N 1
ATOM 6569 C CA . ALA C 1 248 ? 25.107 -25.419 -33.287 1.00 29.34 248 ALA C CA 1
ATOM 6570 C C . ALA C 1 248 ? 26.372 -26.145 -33.752 1.00 30.71 248 ALA C C 1
ATOM 6571 O O . ALA C 1 248 ? 26.815 -25.943 -34.889 1.00 31.39 248 ALA C O 1
ATOM 6573 N N . GLU C 1 249 ? 26.982 -26.955 -32.877 1.00 31.15 249 GLU C N 1
ATOM 6574 C CA . GLU C 1 249 ? 28.240 -27.596 -33.243 1.00 33.10 249 GLU C CA 1
ATOM 6575 C C . GLU C 1 249 ? 28.076 -28.562 -34.426 1.00 33.70 249 GLU C C 1
ATOM 6576 O O . GLU C 1 249 ? 28.969 -28.682 -35.264 1.00 34.48 249 GLU C O 1
ATOM 6582 N N . SER C 1 250 ? 26.936 -29.232 -34.511 1.00 34.15 250 SER C N 1
ATOM 6583 C CA . SER C 1 250 ? 26.714 -30.167 -35.607 1.00 34.70 250 SER C CA 1
ATOM 6584 C C . SER C 1 250 ? 26.507 -29.453 -36.963 1.00 34.58 250 SER C C 1
ATOM 6585 O O . SER C 1 250 ? 26.621 -30.078 -38.024 1.00 33.56 250 SER C O 1
ATOM 6588 N N . ARG C 1 251 ? 26.211 -28.152 -36.912 1.00 33.50 251 ARG C N 1
ATOM 6589 C CA . ARG C 1 251 ? 26.039 -27.325 -38.107 1.00 33.25 251 ARG C CA 1
ATOM 6590 C C . ARG C 1 251 ? 27.130 -26.244 -38.269 1.00 33.00 251 ARG C C 1
ATOM 6591 O O . ARG C 1 251 ? 27.033 -25.425 -39.188 1.00 33.34 251 ARG C O 1
ATOM 6599 N N . SER C 1 252 ? 28.161 -26.242 -37.414 1.00 31.80 252 SER C N 1
ATOM 6600 C CA . SER C 1 252 ? 29.201 -25.172 -37.414 1.00 32.45 252 SER C CA 1
ATOM 6601 C C . SER C 1 252 ? 28.644 -23.743 -37.311 1.00 31.91 252 SER C C 1
ATOM 6602 O O . SER C 1 252 ? 29.239 -22.787 -37.838 1.00 32.25 252 SER C O 1
ATOM 6605 N N . LEU C 1 253 ? 27.495 -23.594 -36.660 1.00 31.03 253 LEU C N 1
ATOM 6606 C CA . LEU C 1 253 ? 26.895 -22.262 -36.441 1.00 30.96 253 LEU C CA 1
ATOM 6607 C C . LEU C 1 253 ? 27.558 -21.619 -35.241 1.00 30.95 253 LEU C C 1
ATOM 6608 O O . LEU C 1 253 ? 27.893 -22.301 -34.263 1.00 32.18 253 LEU C O 1
ATOM 6613 N N . THR C 1 254 ? 27.739 -20.304 -35.308 1.00 30.18 254 THR C N 1
ATOM 6614 C CA . THR C 1 254 ? 28.275 -19.554 -34.179 1.00 29.54 254 THR C CA 1
ATOM 6615 C C . THR C 1 254 ? 27.087 -19.138 -33.293 1.00 28.34 254 THR C C 1
ATOM 6616 O O . THR C 1 254 ? 26.124 -18.509 -33.763 1.00 28.01 254 THR C O 1
ATOM 6620 N N . VAL C 1 255 ? 27.159 -19.491 -32.010 1.00 28.22 255 VAL C N 1
ATOM 6621 C CA . VAL C 1 255 ? 26.128 -19.112 -31.047 1.00 26.64 255 VAL C CA 1
ATOM 6622 C C . VAL C 1 255 ? 26.292 -17.645 -30.635 1.00 26.10 255 VAL C C 1
ATOM 6623 O O . VAL C 1 255 ? 27.330 -17.267 -30.101 1.00 27.00 255 VAL C O 1
ATOM 6627 N N . LEU C 1 256 ? 25.243 -16.837 -30.862 1.00 25.65 256 LEU C N 1
ATOM 6628 C CA . LEU C 1 256 ? 25.204 -15.476 -30.395 1.00 25.17 256 LEU C CA 1
ATOM 6629 C C . LEU C 1 256 ? 24.420 -15.401 -29.108 1.00 24.54 256 LEU C C 1
ATOM 6630 O O . LEU C 1 256 ? 23.233 -15.728 -29.065 1.00 25.12 256 LEU C O 1
ATOM 6635 N N . PHE C 1 257 ? 25.099 -14.973 -28.061 1.00 24.42 257 PHE C N 1
ATOM 6636 C CA . PHE C 1 257 ? 24.568 -15.004 -26.693 1.00 24.72 257 PHE C CA 1
ATOM 6637 C C . PHE C 1 257 ? 23.640 -13.819 -26.391 1.00 24.36 257 PHE C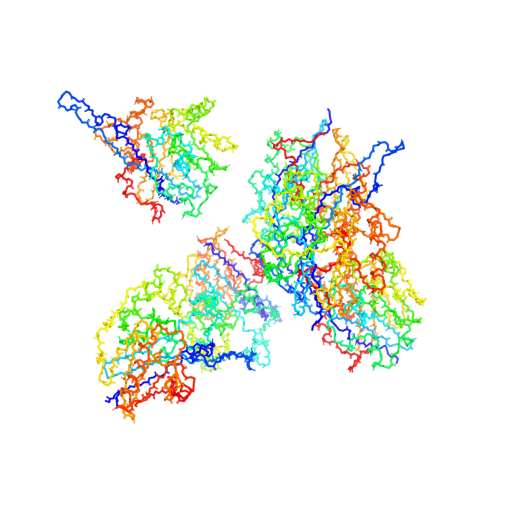 C 1
ATOM 6638 O O . PHE C 1 257 ? 23.636 -12.830 -27.138 1.00 24.46 257 PHE C O 1
ATOM 6646 N N . GLY C 1 258 ? 22.843 -13.913 -25.322 1.00 22.90 258 GLY C N 1
ATOM 6647 C CA . GLY C 1 258 ? 21.895 -12.829 -25.022 1.00 22.77 258 GLY C CA 1
ATOM 6648 C C . GLY C 1 258 ? 22.560 -11.506 -24.676 1.00 23.27 258 GLY C C 1
ATOM 6649 O O . GLY C 1 258 ? 22.081 -10.436 -25.089 1.00 23.08 258 GLY C O 1
ATOM 6650 N N . HIS C 1 259 ? 23.600 -11.561 -23.841 1.00 23.24 259 HIS C N 1
ATOM 6651 C CA . HIS C 1 259 ? 24.142 -10.339 -23.204 1.00 24.61 259 HIS C CA 1
ATOM 6652 C C . HIS C 1 259 ? 25.636 -10.474 -22.932 1.00 25.86 259 HIS C C 1
ATOM 6653 O O . HIS C 1 259 ? 26.082 -10.367 -21.777 1.00 26.46 259 HIS C O 1
ATOM 6660 N N . ASP C 1 260 ? 26.404 -10.739 -23.987 1.00 25.99 260 ASP C N 1
ATOM 6661 C CA . ASP C 1 260 ? 27.826 -10.994 -23.833 1.00 26.49 260 ASP C CA 1
ATOM 6662 C C . ASP C 1 260 ? 28.628 -9.794 -24.338 1.00 26.76 260 ASP C C 1
ATOM 6663 O O . ASP C 1 260 ? 28.729 -9.596 -25.571 1.00 26.22 260 ASP C O 1
ATOM 6668 N N . ARG C 1 261 ? 29.165 -8.997 -23.403 1.00 26.84 261 ARG C N 1
ATOM 6669 C CA . ARG C 1 261 ? 29.861 -7.739 -23.753 1.00 28.86 261 ARG C CA 1
ATOM 6670 C C . ARG C 1 261 ? 31.017 -7.991 -24.759 1.00 29.09 261 ARG C C 1
ATOM 6671 O O . ARG C 1 261 ? 31.088 -7.341 -25.796 1.00 29.89 261 ARG C O 1
ATOM 6686 N N . GLU C 1 262 ? 31.870 -8.973 -24.470 1.00 30.11 262 GLU C N 1
ATOM 6687 C CA . GLU C 1 262 ? 33.073 -9.243 -25.297 1.00 31.17 262 GLU C CA 1
ATOM 6688 C C . GLU C 1 262 ? 32.714 -9.711 -26.701 1.00 30.12 262 GLU C C 1
ATOM 6689 O O . GLU C 1 262 ? 33.272 -9.231 -27.705 1.00 29.58 262 GLU C O 1
ATOM 6700 N N . GLN C 1 263 ? 31.788 -10.654 -26.764 1.00 28.55 263 GLN C N 1
ATOM 6701 C CA . GLN C 1 263 ? 31.309 -11.159 -28.049 1.00 28.41 263 GLN C CA 1
ATOM 6702 C C . GLN C 1 263 ? 30.666 -10.033 -28.838 1.00 27.61 263 GLN C C 1
ATOM 6703 O O . GLN C 1 263 ? 30.941 -9.836 -30.031 1.00 28.18 263 GLN C O 1
ATOM 6709 N N . PHE C 1 264 ? 29.823 -9.259 -28.172 1.00 26.71 264 PHE C N 1
ATOM 6710 C CA . PHE C 1 264 ? 29.110 -8.213 -28.870 1.00 27.75 264 PHE C CA 1
ATOM 6711 C C . PHE C 1 264 ? 30.088 -7.174 -29.438 1.00 28.61 264 PHE C C 1
ATOM 6712 O O . PHE C 1 264 ? 29.887 -6.671 -30.557 1.00 27.82 264 PHE C O 1
ATOM 6720 N N . ALA C 1 265 ? 31.130 -6.855 -28.659 1.00 29.66 265 ALA C N 1
ATOM 6721 C CA . ALA C 1 265 ? 32.163 -5.892 -29.131 1.00 31.06 265 ALA C CA 1
ATOM 6722 C C . ALA C 1 265 ? 32.834 -6.347 -30.432 1.00 32.14 265 ALA C C 1
ATOM 6723 O O . ALA C 1 265 ? 33.205 -5.525 -31.272 1.00 32.47 265 ALA C O 1
ATOM 6725 N N . SER C 1 266 ? 32.984 -7.656 -30.581 1.00 31.97 266 SER C N 1
ATOM 6726 C CA . SER C 1 266 ? 33.565 -8.266 -31.771 1.00 33.27 266 SER C CA 1
ATOM 6727 C C . SER C 1 266 ? 32.637 -8.284 -33.016 1.00 33.34 266 SER C C 1
ATOM 6728 O O . SER C 1 266 ? 33.112 -8.521 -34.135 1.00 34.30 266 SER C O 1
ATOM 6731 N N . LEU C 1 267 ? 31.337 -8.036 -32.839 1.00 32.16 267 LEU C N 1
ATOM 6732 C CA . LEU C 1 267 ? 30.373 -8.120 -33.955 1.00 31.29 267 LEU C CA 1
ATOM 6733 C C . LEU C 1 267 ? 30.299 -6.824 -34.761 1.00 31.50 267 LEU C C 1
ATOM 6734 O O . LEU C 1 267 ? 30.357 -5.747 -34.201 1.00 31.12 267 LEU C O 1
ATOM 6739 N N . ILE C 1 268 ? 30.179 -6.949 -36.079 1.00 30.79 268 ILE C N 1
ATOM 6740 C CA . ILE C 1 268 ? 29.928 -5.816 -36.945 1.00 31.55 268 ILE C CA 1
ATOM 6741 C C . ILE C 1 268 ? 28.470 -5.387 -36.714 1.00 31.15 268 ILE C C 1
ATOM 6742 O O . ILE C 1 268 ? 27.545 -6.212 -36.848 1.00 31.28 268 ILE C O 1
ATOM 6747 N N . LYS C 1 269 ? 28.273 -4.117 -36.372 1.00 31.61 269 LYS C N 1
ATOM 6748 C CA . LYS C 1 269 ? 26.926 -3.585 -36.135 1.00 31.37 269 LYS C CA 1
ATOM 6749 C C . LYS C 1 269 ? 26.281 -3.072 -37.409 1.00 31.49 269 LYS C C 1
ATOM 6750 O O . LYS C 1 269 ? 26.974 -2.751 -38.402 1.00 31.12 269 LYS C O 1
ATOM 6756 N N . SER C 1 270 ? 24.957 -2.950 -37.354 1.00 30.70 270 SER C N 1
ATOM 6757 C CA . SER C 1 270 ? 24.132 -2.600 -38.511 1.00 31.76 270 SER C CA 1
ATOM 6758 C C . SER C 1 270 ? 24.522 -1.258 -39.145 1.00 32.74 270 SER C C 1
ATOM 6759 O O . SER C 1 270 ? 24.232 -1.024 -40.329 1.00 33.61 270 SER C O 1
ATOM 6762 N N . THR C 1 271 ? 25.147 -0.380 -38.355 1.00 32.76 271 THR C N 1
ATOM 6763 C CA . THR C 1 271 ? 25.632 0.932 -38.861 1.00 33.71 271 THR C CA 1
ATOM 6764 C C . THR C 1 271 ? 26.922 0.800 -39.699 1.00 33.97 271 THR C C 1
ATOM 6765 O O . THR C 1 271 ? 27.327 1.742 -40.401 1.00 33.43 271 THR C O 1
ATOM 6769 N N . ASP C 1 272 ? 27.585 -0.345 -39.588 1.00 33.55 272 ASP C N 1
ATOM 6770 C CA . ASP C 1 272 ? 28.898 -0.539 -40.200 1.00 34.27 272 ASP C CA 1
ATOM 6771 C C . ASP C 1 272 ? 28.911 -1.615 -41.272 1.00 34.55 272 ASP C C 1
ATOM 6772 O O . ASP C 1 272 ? 29.754 -1.585 -42.165 1.00 34.26 272 ASP C O 1
ATOM 6777 N N . GLY C 1 273 ? 28.002 -2.576 -41.181 1.00 33.33 273 GLY C N 1
ATOM 6778 C CA . GLY C 1 273 ? 27.919 -3.630 -42.192 1.00 32.39 273 GLY C CA 1
ATOM 6779 C C . GLY C 1 273 ? 27.020 -4.752 -41.744 1.00 31.27 273 GLY C C 1
ATOM 6780 O O . GLY C 1 273 ? 26.144 -4.567 -40.905 1.00 30.64 273 GLY C O 1
ATOM 6781 N N . PHE C 1 274 ? 27.260 -5.933 -42.290 1.00 30.46 274 PHE C N 1
ATOM 6782 C CA . PHE C 1 274 ? 26.363 -7.059 -42.085 1.00 30.54 274 PHE C CA 1
ATOM 6783 C C . PHE C 1 274 ? 27.114 -8.349 -42.396 1.00 30.68 274 PHE C C 1
ATOM 6784 O O . PHE C 1 274 ? 28.291 -8.305 -42.805 1.00 30.50 274 PHE C O 1
ATOM 6792 N N . TYR C 1 275 ? 26.430 -9.481 -42.195 1.00 31.16 275 TYR C N 1
ATOM 6793 C CA . TYR C 1 275 ? 26.996 -10.819 -42.400 1.00 31.39 275 TYR C CA 1
ATOM 6794 C C . TYR C 1 275 ? 26.243 -11.496 -43.512 1.00 32.41 275 TYR C C 1
ATOM 6795 O O . TYR C 1 275 ? 25.040 -11.320 -43.636 1.00 31.33 275 TYR C O 1
ATOM 6804 N N . GLU C 1 276 ? 26.980 -12.287 -44.305 1.00 34.20 276 GLU C N 1
ATOM 6805 C CA . GLU C 1 276 ? 26.484 -12.913 -45.525 1.00 35.46 276 GLU C CA 1
ATOM 6806 C C . GLU C 1 276 ? 27.124 -14.283 -45.661 1.00 35.43 276 GLU C C 1
ATOM 6807 O O . GLU C 1 276 ? 28.156 -14.524 -45.045 1.00 34.95 276 GLU C O 1
ATOM 6814 N N . MET D 1 1 ? 9.736 32.043 -15.783 1.00 63.10 1 MET D N 1
ATOM 6815 C CA . MET D 1 1 ? 10.735 31.050 -16.296 1.00 63.13 1 MET D CA 1
ATOM 6816 C C . MET D 1 1 ? 11.946 31.769 -16.944 1.00 61.97 1 MET D C 1
ATOM 6817 O O . MET D 1 1 ? 12.096 31.764 -18.179 1.00 62.15 1 MET D O 1
ATOM 6822 N N . GLY D 1 2 ? 12.805 32.361 -16.101 1.00 60.33 2 GLY D N 1
ATOM 6823 C CA . GLY D 1 2 ? 13.840 33.326 -16.530 1.00 57.86 2 GLY D CA 1
ATOM 6824 C C . GLY D 1 2 ? 15.213 32.811 -16.967 1.00 56.11 2 GLY D C 1
ATOM 6825 O O . GLY D 1 2 ? 15.752 31.844 -16.403 1.00 55.54 2 GLY D O 1
ATOM 6826 N N . ASN D 1 3 ? 15.780 33.466 -17.980 1.00 54.46 3 ASN D N 1
ATOM 6827 C CA . ASN D 1 3 ? 17.083 33.065 -18.528 1.00 52.55 3 ASN D CA 1
ATOM 6828 C C . ASN D 1 3 ? 18.251 33.487 -17.647 1.00 51.95 3 ASN D C 1
ATOM 6829 O O . ASN D 1 3 ? 18.197 34.543 -17.003 1.00 51.60 3 ASN D O 1
ATOM 6834 N N . LYS D 1 4 ? 19.304 32.661 -17.642 1.00 50.44 4 LYS D N 1
ATOM 6835 C CA . LYS D 1 4 ? 20.580 32.993 -17.007 1.00 49.56 4 LYS D CA 1
ATOM 6836 C C . LYS D 1 4 ? 21.702 32.959 -18.049 1.00 48.55 4 LYS D C 1
ATOM 6837 O O . LYS D 1 4 ? 21.888 31.943 -18.717 1.00 47.61 4 LYS D O 1
ATOM 6843 N N . LEU D 1 5 ? 22.427 34.073 -18.167 1.00 47.47 5 LEU D N 1
ATOM 6844 C CA . LEU D 1 5 ? 23.572 34.233 -19.074 1.00 46.13 5 LEU D CA 1
ATOM 6845 C C . LEU D 1 5 ? 24.880 34.187 -18.281 1.00 45.22 5 LEU D C 1
ATOM 6846 O O . LEU D 1 5 ? 25.077 34.978 -17.338 1.00 44.58 5 LEU D O 1
ATOM 6851 N N . PHE D 1 6 ? 25.748 33.241 -18.648 1.00 42.72 6 PHE D N 1
ATOM 6852 C CA . PHE D 1 6 ? 27.107 33.117 -18.127 1.00 41.59 6 PHE D CA 1
ATOM 6853 C C . PHE D 1 6 ? 28.119 33.553 -19.171 1.00 41.02 6 PHE D C 1
ATOM 6854 O O . PHE D 1 6 ? 28.042 33.109 -20.332 1.00 40.74 6 PHE D O 1
ATOM 6862 N N . VAL D 1 7 ? 29.050 34.407 -18.749 1.00 39.87 7 VAL D N 1
ATOM 6863 C CA . VAL D 1 7 ? 30.149 34.914 -19.585 1.00 38.53 7 VAL D CA 1
ATOM 6864 C C . VAL D 1 7 ? 31.394 34.042 -19.381 1.00 38.58 7 VAL D C 1
ATOM 6865 O O . VAL D 1 7 ? 31.885 33.866 -18.248 1.00 37.54 7 VAL D O 1
ATOM 6869 N N . LEU D 1 8 ? 31.875 33.461 -20.487 1.00 36.57 8 LEU D N 1
ATOM 6870 C CA . LEU D 1 8 ? 32.985 32.522 -20.435 1.00 36.13 8 LEU D CA 1
ATOM 6871 C C . LEU D 1 8 ? 34.264 33.182 -20.937 1.00 35.32 8 LEU D C 1
ATOM 6872 O O . LEU D 1 8 ? 34.365 33.599 -22.109 1.00 33.77 8 LEU D O 1
ATOM 6877 N N . ASP D 1 9 ? 35.235 33.262 -20.037 1.00 34.23 9 ASP D N 1
ATOM 6878 C CA . ASP D 1 9 ? 36.525 33.844 -20.342 1.00 34.42 9 ASP D CA 1
ATOM 6879 C C . ASP D 1 9 ? 37.352 32.757 -21.037 1.00 33.85 9 ASP D C 1
ATOM 6880 O O . ASP D 1 9 ? 37.811 31.792 -20.395 1.00 33.34 9 ASP D O 1
ATOM 6885 N N . LEU D 1 10 ? 37.533 32.905 -22.354 1.00 33.84 10 LEU D N 1
ATOM 6886 C CA . LEU D 1 10 ? 38.300 31.919 -23.114 1.00 32.86 10 LEU D CA 1
ATOM 6887 C C . LEU D 1 10 ? 39.650 32.471 -23.600 1.00 33.17 10 LEU D C 1
ATOM 6888 O O . LEU D 1 10 ? 40.187 32.033 -24.620 1.00 32.24 10 LEU D O 1
ATOM 6893 N N . GLY D 1 11 ? 40.197 33.438 -22.859 1.00 31.80 11 GLY D N 1
ATOM 6894 C CA . GLY D 1 11 ? 41.589 33.828 -23.053 1.00 32.18 11 GLY D CA 1
ATOM 6895 C C . GLY D 1 11 ? 41.778 35.079 -23.862 1.00 31.34 11 GLY D C 1
ATOM 6896 O O . GLY D 1 11 ? 40.945 35.975 -23.833 1.00 31.62 11 GLY D O 1
ATOM 6897 N N . GLU D 1 12 ? 42.892 35.156 -24.586 1.00 31.51 12 GLU D N 1
ATOM 6898 C CA . GLU D 1 12 ? 43.230 36.363 -25.316 1.00 30.35 12 GLU D CA 1
ATOM 6899 C C . GLU D 1 12 ? 43.999 36.022 -26.577 1.00 30.09 12 GLU D C 1
ATOM 6900 O O . GLU D 1 12 ? 44.705 35.006 -26.619 1.00 30.14 12 GLU D O 1
ATOM 6906 N N . ILE D 1 13 ? 43.932 36.927 -27.549 1.00 29.19 13 ILE D N 1
ATOM 6907 C CA . ILE D 1 13 ? 44.833 36.875 -28.713 1.00 28.99 13 ILE D CA 1
ATOM 6908 C C . ILE D 1 13 ? 45.665 38.160 -28.777 1.00 28.98 13 ILE D C 1
ATOM 6909 O O . ILE D 1 13 ? 45.179 39.230 -28.450 1.00 30.15 13 ILE D O 1
ATOM 6914 N N . ARG D 1 14 ? 46.919 38.044 -29.183 1.00 27.82 14 ARG D N 1
ATOM 6915 C CA . ARG D 1 14 ? 47.777 39.218 -29.338 1.00 28.48 14 ARG D CA 1
ATOM 6916 C C . ARG D 1 14 ? 47.940 39.500 -30.824 1.00 28.01 14 ARG D C 1
ATOM 6917 O O . ARG D 1 14 ? 48.426 38.646 -31.563 1.00 27.90 14 ARG D O 1
ATOM 6925 N N . VAL D 1 15 ? 47.553 40.693 -31.258 1.00 28.00 15 VAL D N 1
ATOM 6926 C CA . VAL D 1 15 ? 47.398 40.993 -32.688 1.00 28.11 15 VAL D CA 1
ATOM 6927 C C . VAL D 1 15 ? 47.577 42.487 -32.980 1.00 29.03 15 VAL D C 1
ATOM 6928 O O . VAL D 1 15 ? 47.293 43.334 -32.122 1.00 29.60 15 VAL D O 1
ATOM 6932 N N . ASP D 1 16 ? 48.044 42.794 -34.193 1.00 29.56 16 ASP D N 1
ATOM 6933 C CA . ASP D 1 16 ? 48.166 44.177 -34.676 1.00 30.88 16 ASP D CA 1
ATOM 6934 C C . ASP D 1 16 ? 46.799 44.821 -34.647 1.00 31.05 16 ASP D C 1
ATOM 6935 O O . ASP D 1 16 ? 45.847 44.289 -35.231 1.00 30.95 16 ASP D O 1
ATOM 6940 N N . GLU D 1 17 ? 46.720 45.971 -33.984 1.00 32.17 17 GLU D N 1
ATOM 6941 C CA . GLU D 1 17 ? 45.471 46.720 -33.855 1.00 33.22 17 GLU D CA 1
ATOM 6942 C C . GLU D 1 17 ? 44.826 47.029 -35.214 1.00 32.30 17 GLU D C 1
ATOM 6943 O O . GLU D 1 17 ? 43.606 47.154 -35.293 1.00 32.41 17 GLU D O 1
ATOM 6949 N N . ASN D 1 18 ? 45.641 47.201 -36.260 1.00 31.45 18 ASN D N 1
ATOM 6950 C CA . ASN D 1 18 ? 45.136 47.529 -37.604 1.00 31.17 18 ASN D CA 1
ATOM 6951 C C . ASN D 1 18 ? 44.213 46.455 -38.194 1.00 30.84 18 ASN D C 1
ATOM 6952 O O . ASN D 1 18 ? 43.464 46.745 -39.119 1.00 31.41 18 ASN D O 1
ATOM 6957 N N . PHE D 1 19 ? 44.270 45.228 -37.680 1.00 30.17 19 PHE D N 1
ATOM 6958 C CA . PHE D 1 19 ? 43.300 44.196 -38.104 1.00 30.03 19 PHE D CA 1
ATOM 6959 C C . PHE D 1 19 ? 41.925 44.412 -37.451 1.00 30.17 19 PHE D C 1
ATOM 6960 O O . PHE D 1 19 ? 40.884 43.971 -37.956 1.00 30.16 19 PHE D O 1
ATOM 6968 N N . ILE D 1 20 ? 41.944 45.042 -36.291 1.00 30.35 20 ILE D N 1
ATOM 6969 C CA . ILE D 1 20 ? 40.772 45.130 -35.442 1.00 30.95 20 ILE D CA 1
ATOM 6970 C C . ILE D 1 20 ? 40.030 46.401 -35.802 1.00 31.49 20 ILE D C 1
ATOM 6971 O O . ILE D 1 20 ? 38.806 46.390 -35.967 1.00 32.29 20 ILE D O 1
ATOM 6976 N N . ILE D 1 21 ? 40.782 47.494 -35.928 1.00 31.53 21 ILE D N 1
ATOM 6977 C CA . ILE D 1 21 ? 40.236 48.768 -36.421 1.00 32.30 21 ILE D CA 1
ATOM 6978 C C . ILE D 1 21 ? 41.081 49.236 -37.602 1.00 32.11 21 ILE D C 1
ATOM 6979 O O . ILE D 1 21 ? 42.245 49.655 -37.433 1.00 32.07 21 ILE D O 1
ATOM 6984 N N . ALA D 1 22 ? 40.500 49.182 -38.797 1.00 31.66 22 ALA D N 1
ATOM 6985 C CA . ALA D 1 22 ? 41.279 49.366 -40.013 1.00 32.46 22 ALA D CA 1
ATOM 6986 C C . ALA D 1 22 ? 41.892 50.767 -40.090 1.00 33.45 22 ALA D C 1
ATOM 6987 O O . ALA D 1 22 ? 41.256 51.763 -39.731 1.00 33.08 22 ALA D O 1
ATOM 6989 N N . ASN D 1 23 ? 43.136 50.828 -40.562 1.00 35.38 23 ASN D N 1
ATOM 6990 C CA . ASN D 1 23 ? 43.871 52.085 -40.714 1.00 36.96 23 ASN D CA 1
ATOM 6991 C C . ASN D 1 23 ? 43.904 52.965 -39.461 1.00 37.86 23 ASN D C 1
ATOM 6992 O O . ASN D 1 23 ? 43.940 54.207 -39.571 1.00 38.38 23 ASN D O 1
ATOM 6997 N N . SER D 1 24 ? 43.889 52.343 -38.277 1.00 38.32 24 SER D N 1
ATOM 6998 C CA . SER D 1 24 ? 44.049 53.127 -37.036 1.00 39.10 24 SER D CA 1
ATOM 6999 C C . SER D 1 24 ? 45.473 53.687 -36.874 1.00 39.86 24 SER D C 1
ATOM 7000 O O . SER D 1 24 ? 45.670 54.675 -36.165 1.00 40.32 24 SER D O 1
ATOM 7003 N N . THR D 1 25 ? 46.440 53.064 -37.547 1.00 39.74 25 THR D N 1
ATOM 7004 C CA . THR D 1 25 ? 47.780 53.627 -37.741 1.00 40.75 25 THR D CA 1
ATOM 7005 C C . THR D 1 25 ? 48.195 53.525 -39.213 1.00 40.45 25 THR D C 1
ATOM 7006 O O . THR D 1 25 ? 48.096 52.448 -39.840 1.00 40.19 25 THR D O 1
ATOM 7010 N N . PHE D 1 26 ? 48.669 54.644 -39.755 1.00 40.67 26 PHE D N 1
ATOM 7011 C CA . PHE D 1 26 ? 49.328 54.649 -41.062 1.00 40.84 26 PHE D CA 1
ATOM 7012 C C . PHE D 1 26 ? 50.461 55.681 -41.136 1.00 41.36 26 PHE D C 1
ATOM 7013 O O . PHE D 1 26 ? 50.479 56.680 -40.400 1.00 40.95 26 PHE D O 1
ATOM 7021 N N . VAL D 1 27 ? 51.379 55.412 -42.052 1.00 41.25 27 VAL D N 1
ATOM 7022 C CA . VAL D 1 27 ? 52.546 56.224 -42.335 1.00 42.37 27 VAL D CA 1
ATOM 7023 C C . VAL D 1 27 ? 52.175 57.405 -43.268 1.00 43.05 27 VAL D C 1
ATOM 7024 O O . VAL D 1 27 ? 51.348 57.259 -44.176 1.00 43.04 27 VAL D O 1
ATOM 7028 N N . THR D 1 28 ? 52.735 58.581 -42.984 1.00 43.69 28 THR D N 1
ATOM 7029 C CA . THR D 1 28 ? 52.554 59.793 -43.814 1.00 44.65 28 THR D CA 1
ATOM 7030 C C . THR D 1 28 ? 53.921 60.453 -44.051 1.00 45.45 28 THR D C 1
ATOM 7031 O O . THR D 1 28 ? 54.843 60.176 -43.306 1.00 44.97 28 THR D O 1
ATOM 7035 N N . PRO D 1 29 ? 54.052 61.299 -45.093 1.00 46.77 29 PRO D N 1
ATOM 7036 C CA . PRO D 1 29 ? 55.290 62.065 -45.322 1.00 48.22 29 PRO D CA 1
ATOM 7037 C C . PRO D 1 29 ? 55.906 62.767 -44.092 1.00 50.23 29 PRO D C 1
ATOM 7038 O O . PRO D 1 29 ? 57.137 62.758 -43.949 1.00 49.81 29 PRO D O 1
ATOM 7042 N N . GLN D 1 30 ? 55.077 63.343 -43.218 1.00 52.76 30 GLN D N 1
ATOM 7043 C CA . GLN D 1 30 ? 55.586 63.973 -41.984 1.00 55.24 30 GLN D CA 1
ATOM 7044 C C . GLN D 1 30 ? 55.737 63.026 -40.796 1.00 56.18 30 GLN D C 1
ATOM 7045 O O . GLN D 1 30 ? 56.587 63.242 -39.932 1.00 56.75 30 GLN D O 1
ATOM 7051 N N . LYS D 1 31 ? 54.936 61.964 -40.760 1.00 56.80 31 LYS D N 1
ATOM 7052 C CA . LYS D 1 31 ? 55.087 60.931 -39.736 1.00 57.11 31 LYS D CA 1
ATOM 7053 C C . LYS D 1 31 ? 55.453 59.588 -40.379 1.00 56.53 31 LYS D C 1
ATOM 7054 O O . LYS D 1 31 ? 54.683 58.634 -40.286 1.00 56.61 31 LYS D O 1
ATOM 7060 N N . PRO D 1 32 ? 56.626 59.501 -41.047 1.00 56.10 32 PRO D N 1
ATOM 7061 C CA . PRO D 1 32 ? 56.893 58.256 -41.774 1.00 55.69 32 PRO D CA 1
ATOM 7062 C C . PRO D 1 32 ? 57.457 57.181 -40.854 1.00 55.82 32 PRO D C 1
ATOM 7063 O O . PRO D 1 32 ? 57.737 56.064 -41.289 1.00 55.32 32 PRO D O 1
ATOM 7067 N N . THR D 1 33 ? 57.629 57.543 -39.588 1.00 55.91 33 THR D N 1
ATOM 7068 C CA . THR D 1 33 ? 58.269 56.685 -38.608 1.00 56.64 33 THR D CA 1
ATOM 7069 C C . THR D 1 33 ? 57.253 55.999 -37.676 1.00 55.98 33 THR D C 1
ATOM 7070 O O . THR D 1 33 ? 57.625 55.153 -36.860 1.00 56.27 33 THR D O 1
ATOM 7074 N N . VAL D 1 34 ? 55.973 56.348 -37.817 1.00 55.12 34 VAL D N 1
ATOM 7075 C CA . VAL D 1 34 ? 54.942 55.834 -36.915 1.00 53.85 34 VAL D CA 1
ATOM 7076 C C . VAL D 1 34 ? 54.747 54.327 -37.092 1.00 52.46 34 VAL D C 1
ATOM 7077 O O . VAL D 1 34 ? 54.964 53.775 -38.182 1.00 52.66 34 VAL D O 1
ATOM 7081 N N . SER D 1 35 ? 54.398 53.663 -35.992 1.00 50.64 35 SER D N 1
ATOM 7082 C CA . SER D 1 35 ? 54.220 52.212 -35.977 1.00 48.68 35 SER D CA 1
ATOM 7083 C C . SER D 1 35 ? 52.878 51.846 -35.390 1.00 47.02 35 SER D C 1
ATOM 7084 O O . SER D 1 35 ? 52.363 52.531 -34.469 1.00 46.06 35 SER D O 1
ATOM 7087 N N . SER D 1 36 ? 52.321 50.751 -35.906 1.00 44.89 36 SER D N 1
ATOM 7088 C CA . SER D 1 36 ? 51.131 50.157 -35.309 1.00 42.94 36 SER D CA 1
ATOM 7089 C C . SER D 1 36 ? 51.545 49.405 -34.056 1.00 42.33 36 SER D C 1
ATOM 7090 O O . SER D 1 36 ? 52.742 49.203 -33.789 1.00 43.04 36 SER D O 1
ATOM 7093 N N . ARG D 1 37 ? 50.569 49.009 -33.265 1.00 40.42 37 ARG D N 1
ATOM 7094 C CA . ARG D 1 37 ? 50.889 48.367 -32.009 1.00 39.17 37 ARG D CA 1
ATOM 7095 C C . ARG D 1 37 ? 50.129 47.067 -31.874 1.00 37.11 37 ARG D C 1
ATOM 7096 O O . ARG D 1 37 ? 49.062 46.901 -32.459 1.00 36.42 37 ARG D O 1
ATOM 7104 N N . LEU D 1 38 ? 50.700 46.145 -31.110 1.00 34.89 38 LEU D N 1
ATOM 7105 C CA . LEU D 1 38 ? 49.997 44.926 -30.749 1.00 33.22 38 LEU D CA 1
ATOM 7106 C C . LEU D 1 38 ? 49.051 45.198 -29.590 1.00 32.77 38 LEU D C 1
ATOM 7107 O O . LEU D 1 38 ? 49.405 45.910 -28.620 1.00 32.26 38 LEU D O 1
ATOM 7112 N N . ILE D 1 39 ? 47.879 44.584 -29.667 1.00 31.49 39 ILE D N 1
ATOM 7113 C CA . ILE D 1 39 ? 46.880 44.645 -28.603 1.00 32.07 39 ILE D CA 1
ATOM 7114 C C . ILE D 1 39 ? 46.446 43.252 -28.196 1.00 32.40 39 ILE D C 1
ATOM 7115 O O . ILE D 1 39 ? 46.499 42.314 -29.009 1.00 32.46 39 ILE D O 1
ATOM 7120 N N . ASP D 1 40 ? 46.071 43.109 -26.923 1.00 32.48 40 ASP D N 1
ATOM 7121 C CA . ASP D 1 40 ? 45.623 41.833 -26.408 1.00 32.41 40 ASP D CA 1
ATOM 7122 C C . ASP D 1 40 ? 44.118 41.916 -26.329 1.00 32.90 40 ASP D C 1
ATOM 7123 O O . ASP D 1 40 ? 43.576 42.764 -25.604 1.00 32.21 40 ASP D O 1
ATOM 7128 N N . ILE D 1 41 ? 43.442 41.062 -27.102 1.00 32.63 41 ILE D N 1
ATOM 7129 C CA . ILE D 1 41 ? 41.976 41.110 -27.245 1.00 32.89 41 ILE D CA 1
ATOM 7130 C C . ILE D 1 41 ? 41.354 39.856 -26.621 1.00 32.57 41 ILE D C 1
ATOM 7131 O O . ILE D 1 41 ? 41.954 38.758 -26.686 1.00 32.19 41 ILE D O 1
ATOM 7136 N N . PRO D 1 42 ? 40.204 40.021 -25.937 1.00 32.07 42 PRO D N 1
ATOM 7137 C CA . PRO D 1 42 ? 39.582 38.881 -25.273 1.00 32.32 42 PRO D CA 1
ATOM 7138 C C . PRO D 1 42 ? 38.903 37.910 -26.259 1.00 32.20 42 PRO D C 1
ATOM 7139 O O . PRO D 1 42 ? 38.392 38.337 -27.296 1.00 32.25 42 PRO D O 1
ATOM 7143 N N . VAL D 1 43 ? 38.928 36.630 -25.923 1.00 32.14 43 VAL D N 1
ATOM 7144 C CA . VAL D 1 43 ? 38.152 35.619 -26.638 1.00 33.44 43 VAL D CA 1
ATOM 7145 C C . VAL D 1 43 ? 37.120 35.087 -25.651 1.00 34.17 43 VAL D C 1
ATOM 7146 O O . VAL D 1 43 ? 37.481 34.721 -24.531 1.00 35.48 43 VAL D O 1
ATOM 7150 N N . SER D 1 44 ? 35.853 35.050 -26.048 1.00 34.40 44 SER D N 1
ATOM 7151 C CA . SER D 1 44 ? 34.786 34.643 -25.123 1.00 33.99 44 SER D CA 1
ATOM 7152 C C . SER D 1 44 ? 33.712 33.810 -25.779 1.00 34.29 44 SER D C 1
ATOM 7153 O O . SER D 1 44 ? 33.634 33.733 -27.011 1.00 32.34 44 SER D O 1
ATOM 7156 N N . ALA D 1 45 ? 32.907 33.168 -24.929 1.00 33.81 45 ALA D N 1
ATOM 7157 C CA . ALA D 1 45 ? 31.681 32.482 -25.320 1.00 34.78 45 ALA D CA 1
ATOM 7158 C C . ALA D 1 45 ? 30.655 32.718 -24.204 1.00 35.58 45 ALA D C 1
ATOM 7159 O O . ALA D 1 45 ? 31.018 33.162 -23.096 1.00 35.15 45 ALA D O 1
ATOM 7161 N N . TYR D 1 46 ? 29.393 32.411 -24.503 1.00 36.08 46 TYR D N 1
ATOM 7162 C CA . TYR D 1 46 ? 28.240 32.786 -23.666 1.00 38.07 46 TYR D CA 1
ATOM 7163 C C . TYR D 1 46 ? 27.308 31.599 -23.521 1.00 39.32 46 TYR D C 1
ATOM 7164 O O . TYR D 1 46 ? 26.867 31.012 -24.518 1.00 38.58 46 TYR D O 1
ATOM 7173 N N . LEU D 1 47 ? 27.022 31.236 -22.270 1.00 41.21 47 LEU D N 1
ATOM 7174 C CA . LEU D 1 47 ? 26.192 30.075 -21.987 1.00 42.63 47 LEU D CA 1
ATOM 7175 C C . LEU D 1 47 ? 24.881 30.574 -21.411 1.00 44.43 47 LEU D C 1
ATOM 7176 O O . LEU D 1 47 ? 24.882 31.324 -20.437 1.00 43.01 47 LEU D O 1
ATOM 7181 N N . ILE D 1 48 ? 23.781 30.177 -22.053 1.00 46.34 48 ILE D N 1
ATOM 7182 C CA . ILE D 1 48 ? 22.443 30.643 -21.720 1.00 48.70 48 ILE D CA 1
ATOM 7183 C C . ILE D 1 48 ? 21.666 29.461 -21.159 1.00 49.79 48 ILE D C 1
ATOM 7184 O O . ILE D 1 48 ? 21.448 28.461 -21.860 1.00 48.73 48 ILE D O 1
ATOM 7189 N N . GLN D 1 49 ? 21.269 29.569 -19.891 1.00 51.33 49 GLN D N 1
ATOM 7190 C CA . GLN D 1 49 ? 20.463 28.541 -19.244 1.00 53.65 49 GLN D CA 1
ATOM 7191 C C . GLN D 1 49 ? 18.996 28.928 -19.346 1.00 54.64 49 GLN D C 1
ATOM 7192 O O . GLN D 1 49 ? 18.588 30.004 -18.896 1.00 54.43 49 GLN D O 1
ATOM 7198 N N . CYS D 1 50 ? 18.217 28.053 -19.973 1.00 56.58 50 CYS D N 1
ATOM 7199 C CA . CYS D 1 50 ? 16.766 28.204 -20.049 1.00 58.65 50 CYS D CA 1
ATOM 7200 C C . CYS D 1 50 ? 16.151 26.989 -19.345 1.00 59.36 50 CYS D C 1
ATOM 7201 O O . CYS D 1 50 ? 16.864 26.032 -19.005 1.00 59.31 50 CYS D O 1
ATOM 7204 N N . THR D 1 51 ? 14.844 27.016 -19.099 1.00 60.63 51 THR D N 1
ATOM 7205 C CA . THR D 1 51 ? 14.198 25.842 -18.484 1.00 61.46 51 THR D CA 1
ATOM 7206 C C . THR D 1 51 ? 14.148 24.762 -19.558 1.00 61.54 51 THR D C 1
ATOM 7207 O O . THR D 1 51 ? 14.423 23.588 -19.306 1.00 61.88 51 THR D O 1
ATOM 7211 N N . ASP D 1 52 ? 13.841 25.224 -20.767 1.00 61.13 52 ASP D N 1
ATOM 7212 C CA . ASP D 1 52 ? 13.657 24.426 -21.962 1.00 60.99 52 ASP D CA 1
ATOM 7213 C C . ASP D 1 52 ? 14.960 23.823 -22.489 1.00 59.60 52 ASP D C 1
ATOM 7214 O O . ASP D 1 52 ? 14.970 22.717 -23.037 1.00 59.92 52 ASP D O 1
ATOM 7219 N N . ALA D 1 53 ? 16.057 24.555 -22.322 1.00 57.53 53 ALA D N 1
ATOM 7220 C CA . ALA D 1 53 ? 17.260 24.300 -23.105 1.00 55.00 53 ALA D CA 1
ATOM 7221 C C . ALA D 1 53 ? 18.497 24.922 -22.486 1.00 53.37 53 ALA D C 1
ATOM 7222 O O . ALA D 1 53 ? 18.412 25.768 -21.593 1.00 52.69 53 ALA D O 1
ATOM 7224 N N . THR D 1 54 ? 19.655 24.495 -22.986 1.00 50.64 54 THR D N 1
ATOM 7225 C CA . THR D 1 54 ? 20.926 25.073 -22.614 1.00 48.10 54 THR D CA 1
ATOM 7226 C C . THR D 1 54 ? 21.621 25.416 -23.931 1.00 45.92 54 THR D C 1
ATOM 7227 O O . THR D 1 54 ? 21.835 24.534 -24.769 1.00 44.24 54 THR D O 1
ATOM 7231 N N . VAL D 1 55 ? 21.906 26.701 -24.113 1.00 42.90 55 VAL D N 1
ATOM 7232 C CA . VAL D 1 55 ? 22.482 27.210 -25.362 1.00 41.08 55 VAL D CA 1
ATOM 7233 C C . VAL D 1 55 ? 23.864 27.819 -25.142 1.00 39.66 55 VAL D C 1
ATOM 7234 O O . VAL D 1 55 ? 24.037 28.687 -24.295 1.00 39.55 55 VAL D O 1
ATOM 7238 N N . LEU D 1 56 ? 24.837 27.368 -25.939 1.00 37.60 56 LEU D N 1
ATOM 7239 C CA . LEU D 1 56 ? 26.162 27.952 -25.953 1.00 35.86 56 LEU D CA 1
ATOM 7240 C C . LEU D 1 56 ? 26.347 28.797 -27.232 1.00 35.13 56 LEU D C 1
ATOM 7241 O O . LEU D 1 56 ? 26.038 28.324 -28.339 1.00 34.53 56 LEU D O 1
ATOM 7246 N N . TYR D 1 57 ? 26.793 30.049 -27.066 1.00 33.14 57 TYR D N 1
ATOM 7247 C CA . TYR D 1 57 ? 27.141 30.907 -28.189 1.00 32.50 57 TYR D CA 1
ATOM 7248 C C . TYR D 1 57 ? 28.660 31.032 -28.306 1.00 32.24 57 TYR D C 1
ATOM 7249 O O . TYR D 1 57 ? 29.318 31.576 -27.413 1.00 31.43 57 TYR D O 1
ATOM 7258 N N . ASP D 1 58 ? 29.190 30.508 -29.419 1.00 31.09 58 ASP D N 1
ATOM 7259 C CA . ASP D 1 58 ? 30.630 30.404 -29.671 1.00 30.33 58 ASP D CA 1
ATOM 7260 C C . ASP D 1 58 ? 31.335 29.425 -28.727 1.00 30.74 58 ASP D C 1
ATOM 7261 O O . ASP D 1 58 ? 30.765 28.979 -27.716 1.00 30.78 58 ASP D O 1
ATOM 7266 N N . THR D 1 59 ? 32.574 29.081 -29.077 1.00 30.17 59 THR D N 1
ATOM 7267 C CA . THR D 1 59 ? 33.293 28.021 -28.400 1.00 30.03 59 THR D CA 1
ATOM 7268 C C . THR D 1 59 ? 34.761 28.312 -28.160 1.00 30.24 59 THR D C 1
ATOM 7269 O O . THR D 1 59 ? 35.461 27.440 -27.665 1.00 31.50 59 THR D O 1
ATOM 7273 N N . GLY D 1 60 ? 35.231 29.510 -28.511 1.00 30.16 60 GLY D N 1
ATOM 7274 C CA . GLY D 1 60 ? 36.638 29.857 -28.330 1.00 29.58 60 GLY D CA 1
ATOM 7275 C C . GLY D 1 60 ? 37.598 29.102 -29.244 1.00 30.15 60 GLY D C 1
ATOM 7276 O O . GLY D 1 60 ? 37.193 28.579 -30.315 1.00 29.42 60 GLY D O 1
ATOM 7277 N N . CYS D 1 61 ? 38.856 29.030 -28.809 1.00 30.09 61 CYS D N 1
ATOM 7278 C CA . CYS D 1 61 ? 39.947 28.373 -29.538 1.00 30.64 61 CYS D CA 1
ATOM 7279 C C . CYS D 1 61 ? 40.035 26.935 -29.080 1.00 31.32 61 CYS D C 1
ATOM 7280 O O . CYS D 1 61 ? 39.648 26.614 -27.944 1.00 32.08 61 CYS D O 1
ATOM 7283 N N . HIS D 1 62 ? 40.563 26.065 -29.936 1.00 30.66 62 HIS D N 1
ATOM 7284 C CA . HIS D 1 62 ? 40.884 24.709 -29.485 1.00 31.60 62 HIS D CA 1
ATOM 7285 C C . HIS D 1 62 ? 41.902 24.784 -28.333 1.00 32.70 62 HIS D C 1
ATOM 7286 O O . HIS D 1 62 ? 42.827 25.588 -28.397 1.00 31.67 62 HIS D O 1
ATOM 7293 N N . PRO D 1 63 ? 41.727 23.954 -27.281 1.00 34.27 63 PRO D N 1
ATOM 7294 C CA . PRO D 1 63 ? 42.638 24.041 -26.106 1.00 35.35 63 PRO D CA 1
ATOM 7295 C C . PRO D 1 63 ? 44.114 23.838 -26.496 1.00 36.43 63 PRO D C 1
ATOM 7296 O O . PRO D 1 63 ? 45.005 24.384 -25.829 1.00 37.68 63 PRO D O 1
ATOM 7300 N N . GLU D 1 64 ? 44.355 23.132 -27.611 1.00 36.34 64 GLU D N 1
ATOM 7301 C CA . GLU D 1 64 ? 45.707 22.873 -28.117 1.00 37.47 64 GLU D CA 1
ATOM 7302 C C . GLU D 1 64 ? 45.995 23.610 -29.435 1.00 36.26 64 GLU D C 1
ATOM 7303 O O . GLU D 1 64 ? 46.670 23.078 -30.321 1.00 35.71 64 GLU D O 1
ATOM 7309 N N . CYS D 1 65 ? 45.493 24.835 -29.559 1.00 35.01 65 CYS D N 1
ATOM 7310 C CA . CYS D 1 65 ? 45.723 25.619 -30.774 1.00 35.06 65 CYS D CA 1
ATOM 7311 C C . CYS D 1 65 ? 47.197 25.991 -30.955 1.00 34.50 65 CYS D C 1
ATOM 7312 O O . CYS D 1 65 ? 47.691 26.001 -32.075 1.00 34.37 65 CYS D O 1
ATOM 7315 N N . MET D 1 66 ? 47.902 26.243 -29.848 1.00 34.27 66 MET D N 1
ATOM 7316 C CA . MET D 1 66 ? 49.265 26.776 -29.904 1.00 34.25 66 MET D CA 1
ATOM 7317 C C . MET D 1 66 ? 50.309 25.674 -29.723 1.00 35.22 66 MET D C 1
ATOM 7318 O O . MET D 1 66 ? 50.035 24.638 -29.102 1.00 34.60 66 MET D O 1
ATOM 7323 N N . GLY D 1 67 ? 51.498 25.900 -30.273 1.00 36.77 67 GLY D N 1
ATOM 7324 C CA . GLY D 1 67 ? 52.666 25.074 -29.956 1.00 39.19 67 GLY D CA 1
ATOM 7325 C C . GLY D 1 67 ? 53.198 24.413 -31.212 1.00 41.00 67 GLY D C 1
ATOM 7326 O O . GLY D 1 67 ? 52.483 24.312 -32.226 1.00 40.81 67 GLY D O 1
ATOM 7327 N N . THR D 1 68 ? 54.452 23.950 -31.152 1.00 42.43 68 THR D N 1
ATOM 7328 C CA . THR D 1 68 ? 55.076 23.239 -32.295 1.00 43.99 68 THR D CA 1
ATOM 7329 C C . THR D 1 68 ? 54.202 22.040 -32.744 1.00 44.29 68 THR D C 1
ATOM 7330 O O . THR D 1 68 ? 54.384 21.496 -33.849 1.00 45.61 68 THR D O 1
ATOM 7334 N N A ASN D 1 69 ? 53.263 21.642 -31.886 0.70 44.60 69 ASN D N 1
ATOM 7335 N N B ASN D 1 69 ? 53.258 21.686 -31.874 0.30 43.85 69 ASN D N 1
ATOM 7336 C CA A ASN D 1 69 ? 52.312 20.559 -32.162 0.70 44.45 69 ASN D CA 1
ATOM 7337 C CA B ASN D 1 69 ? 52.316 20.584 -32.041 0.30 43.16 69 ASN D CA 1
ATOM 7338 C C A ASN D 1 69 ? 50.849 21.060 -32.243 0.70 43.41 69 ASN D C 1
ATOM 7339 C C B ASN D 1 69 ? 50.866 21.061 -32.231 0.30 42.49 69 ASN D C 1
ATOM 7340 O O A ASN D 1 69 ? 49.894 20.266 -32.218 0.70 43.21 69 ASN D O 1
ATOM 7341 O O B ASN D 1 69 ? 49.937 20.246 -32.298 0.30 42.48 69 ASN D O 1
ATOM 7350 N N . GLY D 1 70 ? 50.682 22.378 -32.306 1.00 41.65 70 GLY D N 1
ATOM 7351 C CA . GLY D 1 70 ? 49.346 22.993 -32.206 1.00 39.36 70 GLY D CA 1
ATOM 7352 C C . GLY D 1 70 ? 48.469 22.888 -33.444 1.00 37.11 70 GLY D C 1
ATOM 7353 O O . GLY D 1 70 ? 48.976 22.660 -34.552 1.00 36.21 70 GLY D O 1
ATOM 7354 N N . ARG D 1 71 ? 47.163 23.057 -33.237 1.00 35.16 71 ARG D N 1
ATOM 7355 C CA . ARG D 1 71 ? 46.153 23.036 -34.319 1.00 33.63 71 ARG D CA 1
ATOM 7356 C C . ARG D 1 71 ? 46.374 24.182 -35.305 1.00 32.76 71 ARG D C 1
ATOM 7357 O O . ARG D 1 71 ? 46.096 24.036 -36.497 1.00 32.09 71 ARG D O 1
ATOM 7365 N N . TRP D 1 72 ? 46.833 25.332 -34.804 1.00 31.45 72 TRP D N 1
ATOM 7366 C CA . TRP D 1 72 ? 47.049 26.493 -35.661 1.00 30.07 72 TRP D CA 1
ATOM 7367 C C . TRP D 1 72 ? 48.349 26.343 -36.461 1.00 29.69 72 TRP D C 1
ATOM 7368 O O . TRP D 1 72 ? 49.369 25.908 -35.906 1.00 29.60 72 TRP D O 1
ATOM 7379 N N . PRO D 1 73 ? 48.315 26.667 -37.776 1.00 29.17 73 PRO D N 1
ATOM 7380 C CA . PRO D 1 73 ? 49.577 26.652 -38.513 1.00 29.27 73 PRO D CA 1
ATOM 7381 C C . PRO D 1 73 ? 50.594 27.590 -37.853 1.00 29.17 73 PRO D C 1
ATOM 7382 O O . PRO D 1 73 ? 50.218 28.627 -37.270 1.00 28.01 73 PRO D O 1
ATOM 7386 N N . ALA D 1 74 ? 51.870 27.215 -37.918 1.00 29.63 74 ALA D N 1
ATOM 7387 C CA . ALA D 1 74 ? 52.934 28.039 -37.365 1.00 29.55 74 ALA D CA 1
ATOM 7388 C C . ALA D 1 74 ? 52.825 29.501 -37.772 1.00 30.47 74 ALA D C 1
ATOM 7389 O O . ALA D 1 74 ? 52.978 30.410 -36.924 1.00 29.95 74 ALA D O 1
ATOM 7391 N N . GLN D 1 75 ? 52.553 29.759 -39.054 1.00 30.23 75 GLN D N 1
ATOM 7392 C CA A GLN D 1 75 ? 52.445 31.134 -39.524 0.50 30.27 75 GLN D CA 1
ATOM 7393 C CA B GLN D 1 75 ? 52.469 31.143 -39.490 0.50 30.24 75 GLN D CA 1
ATOM 7394 C C . GLN D 1 75 ? 51.362 31.897 -38.747 1.00 29.71 75 GLN D C 1
ATOM 7395 O O . GLN D 1 75 ? 51.531 33.070 -38.416 1.00 29.78 75 GLN D O 1
ATOM 7406 N N . SER D 1 76 ? 50.246 31.224 -38.470 1.00 29.18 76 SER D N 1
ATOM 7407 C CA . SER D 1 76 ? 49.150 31.871 -37.718 1.00 29.25 76 SER D CA 1
ATOM 7408 C C . SER D 1 76 ? 49.578 32.131 -36.283 1.00 29.46 76 SER D C 1
ATOM 7409 O O . SER D 1 76 ? 49.331 33.199 -35.743 1.00 30.33 76 SER D O 1
ATOM 7412 N N . GLN D 1 77 ? 50.210 31.147 -35.653 1.00 29.08 77 GLN D N 1
ATOM 7413 C CA . GLN D 1 77 ? 50.764 31.342 -34.299 1.00 28.73 77 GLN D CA 1
ATOM 7414 C C . GLN D 1 77 ? 51.750 32.506 -34.217 1.00 29.62 77 GLN D C 1
ATOM 7415 O O . GLN D 1 77 ? 51.789 33.214 -33.203 1.00 29.47 77 GLN D O 1
ATOM 7421 N N . LEU D 1 78 ? 52.565 32.689 -35.262 1.00 29.86 78 LEU D N 1
ATOM 7422 C CA . LEU D 1 78 ? 53.554 33.770 -35.305 1.00 30.93 78 LEU D CA 1
ATOM 7423 C C . LEU D 1 78 ? 52.892 35.121 -35.485 1.00 30.92 78 LEU D C 1
ATOM 7424 O O . LEU D 1 78 ? 53.309 36.094 -34.874 1.00 31.97 78 LEU D O 1
ATOM 7429 N N . ASN D 1 79 ? 51.835 35.173 -36.303 1.00 30.67 79 ASN D N 1
ATOM 7430 C CA . ASN D 1 79 ? 51.204 36.430 -36.659 1.00 29.86 79 ASN D CA 1
ATOM 7431 C C . ASN D 1 79 ? 50.292 36.979 -35.560 1.00 29.60 79 ASN D C 1
ATOM 7432 O O . ASN D 1 79 ? 50.252 38.189 -35.328 1.00 29.59 79 ASN D O 1
ATOM 7437 N N . ALA D 1 80 ? 49.529 36.085 -34.937 1.00 28.17 80 ALA D N 1
ATOM 7438 C CA . ALA D 1 80 ? 48.481 36.472 -33.990 1.00 29.10 80 ALA D CA 1
ATOM 7439 C C . ALA D 1 80 ? 48.242 35.347 -32.994 1.00 28.74 80 ALA D C 1
ATOM 7440 O O . ALA D 1 80 ? 47.241 34.612 -33.087 1.00 28.23 80 ALA D O 1
ATOM 7442 N N . PRO D 1 81 ? 49.179 35.184 -32.036 1.00 28.82 81 PRO D N 1
ATOM 7443 C CA . PRO D 1 81 ? 49.097 34.032 -31.165 1.00 28.68 81 PRO D CA 1
ATOM 7444 C C . PRO D 1 81 ? 47.966 34.142 -30.168 1.00 29.53 81 PRO D C 1
ATOM 7445 O O . PRO D 1 81 ? 47.618 35.250 -29.745 1.00 29.61 81 PRO D O 1
ATOM 7449 N N . TYR D 1 82 ? 47.416 32.996 -29.796 1.00 29.57 82 TYR D N 1
ATOM 7450 C CA . TYR D 1 82 ? 46.594 32.883 -28.613 1.00 29.82 82 TYR D CA 1
ATOM 7451 C C . TYR D 1 82 ? 47.536 32.922 -27.415 1.00 30.46 82 TYR D C 1
ATOM 7452 O O . TYR D 1 82 ? 48.511 32.158 -27.354 1.00 30.40 82 TYR D O 1
ATOM 7461 N N . ILE D 1 83 ? 47.234 33.805 -26.462 1.00 30.64 83 ILE D N 1
ATOM 7462 C CA . ILE D 1 83 ? 48.078 33.958 -25.289 1.00 31.91 83 ILE D CA 1
ATOM 7463 C C . ILE D 1 83 ? 47.234 33.854 -24.019 1.00 33.42 83 ILE D C 1
ATOM 7464 O O . ILE D 1 83 ? 47.606 34.408 -22.982 1.00 35.29 83 ILE D O 1
ATOM 7469 N N . GLY D 1 84 ? 46.108 33.141 -24.082 1.00 34.37 84 GLY D N 1
ATOM 7470 C CA . GLY D 1 84 ? 45.284 32.927 -22.891 1.00 35.04 84 GLY D CA 1
ATOM 7471 C C . GLY D 1 84 ? 45.937 32.048 -21.828 1.00 36.10 84 GLY D C 1
ATOM 7472 O O . GLY D 1 84 ? 46.852 31.263 -22.124 1.00 35.28 84 GLY D O 1
ATOM 7473 N N . ALA D 1 85 ? 45.468 32.194 -20.586 1.00 36.55 85 ALA D N 1
ATOM 7474 C CA . ALA D 1 85 ? 45.903 31.349 -19.470 1.00 37.99 85 ALA D CA 1
ATOM 7475 C C . ALA D 1 85 ? 45.378 29.925 -19.657 1.00 38.60 85 ALA D C 1
ATOM 7476 O O . ALA D 1 85 ? 44.447 29.705 -20.431 1.00 38.56 85 ALA D O 1
ATOM 7478 N N . SER D 1 86 ? 45.993 28.971 -18.949 1.00 39.74 86 SER D N 1
ATOM 7479 C CA . SER D 1 86 ? 45.691 27.536 -19.033 1.00 40.70 86 SER D CA 1
ATOM 7480 C C . SER D 1 86 ? 44.212 27.179 -18.939 1.00 40.49 86 SER D C 1
ATOM 7481 O O . SER D 1 86 ? 43.734 26.329 -19.705 1.00 40.19 86 SER D O 1
ATOM 7484 N N . GLU D 1 87 ? 43.510 27.826 -17.996 1.00 39.86 87 GLU D N 1
ATOM 7485 C CA . GLU D 1 87 ? 42.104 27.547 -17.669 1.00 40.04 87 GLU D CA 1
ATOM 7486 C C . GLU D 1 87 ? 41.121 28.160 -18.651 1.00 38.55 87 GLU D C 1
ATOM 7487 O O . GLU D 1 87 ? 39.920 27.885 -18.576 1.00 37.31 87 GLU D O 1
ATOM 7493 N N . CYS D 1 88 ? 41.611 29.029 -19.532 1.00 37.49 88 CYS D N 1
ATOM 7494 C CA . CYS D 1 88 ? 40.733 29.828 -20.363 1.00 36.78 88 CYS D CA 1
ATOM 7495 C C . CYS D 1 88 ? 40.313 29.075 -21.641 1.00 36.70 88 CYS D C 1
ATOM 7496 O O . CYS D 1 88 ? 40.504 29.549 -22.766 1.00 35.69 88 CYS D O 1
ATOM 7499 N N . ASN D 1 89 ? 39.740 27.895 -21.445 1.00 36.61 89 ASN D N 1
ATOM 7500 C CA . ASN D 1 89 ? 39.268 27.084 -22.562 1.00 37.27 89 ASN D CA 1
ATOM 7501 C C . ASN D 1 89 ? 37.882 26.576 -22.249 1.00 37.11 89 ASN D C 1
ATOM 7502 O O . ASN D 1 89 ? 37.505 26.470 -21.089 1.00 36.07 89 ASN D O 1
ATOM 7507 N N . LEU D 1 90 ? 37.112 26.283 -23.294 1.00 36.53 90 LEU D N 1
ATOM 7508 C CA . LEU D 1 90 ? 35.714 25.897 -23.151 1.00 37.00 90 LEU D CA 1
ATOM 7509 C C . LEU D 1 90 ? 35.417 24.644 -22.300 1.00 37.38 90 LEU D C 1
ATOM 7510 O O . LEU D 1 90 ? 34.523 24.716 -21.425 1.00 36.68 90 LEU D O 1
ATOM 7515 N N . PRO D 1 91 ? 36.132 23.513 -22.540 1.00 37.36 91 PRO D N 1
ATOM 7516 C CA . PRO D 1 91 ? 35.913 22.326 -21.703 1.00 38.20 91 PRO D CA 1
ATOM 7517 C C . PRO D 1 91 ? 36.180 22.591 -20.219 1.00 38.95 91 PRO D C 1
ATOM 7518 O O . PRO D 1 91 ? 35.461 22.056 -19.372 1.00 38.82 91 PRO D O 1
ATOM 7522 N N . GLU D 1 92 ? 37.200 23.397 -19.919 1.00 39.75 92 GLU D N 1
ATOM 7523 C CA . GLU D 1 92 ? 37.444 23.822 -18.526 1.00 40.31 92 GLU D CA 1
ATOM 7524 C C . GLU D 1 92 ? 36.320 24.691 -17.966 1.00 40.58 92 GLU D C 1
ATOM 7525 O O . GLU D 1 92 ? 35.850 24.435 -16.843 1.00 40.81 92 GLU D O 1
ATOM 7531 N N . ARG D 1 93 ? 35.892 25.708 -18.717 1.00 40.61 93 ARG D N 1
ATOM 7532 C CA . ARG D 1 93 ? 34.830 26.608 -18.232 1.00 41.06 93 ARG D CA 1
ATOM 7533 C C . ARG D 1 93 ? 33.506 25.894 -18.001 1.00 42.48 93 ARG D C 1
ATOM 7534 O O . ARG D 1 93 ? 32.755 26.252 -17.072 1.00 42.67 93 ARG D O 1
ATOM 7542 N N . LEU D 1 94 ? 33.203 24.898 -18.834 1.00 43.15 94 LEU D N 1
ATOM 7543 C CA . LEU D 1 94 ? 32.003 24.082 -18.613 1.00 44.33 94 LEU D CA 1
ATOM 7544 C C . LEU D 1 94 ? 32.130 23.205 -17.369 1.00 45.05 94 LEU D C 1
ATOM 7545 O O . LEU D 1 94 ? 31.170 23.074 -16.613 1.00 46.32 94 LEU D O 1
ATOM 7550 N N . ARG D 1 95 ? 33.298 22.587 -17.182 1.00 45.89 95 ARG D N 1
ATOM 7551 C CA . ARG D 1 95 ? 33.593 21.751 -16.019 1.00 46.38 95 ARG D CA 1
ATOM 7552 C C . ARG D 1 95 ? 33.362 22.563 -14.735 1.00 46.86 95 ARG D C 1
ATOM 7553 O O . ARG D 1 95 ? 32.689 22.093 -13.799 1.00 46.90 95 ARG D O 1
ATOM 7568 N N . GLN D 1 96 ? 33.881 23.793 -14.711 1.00 46.78 96 GLN D N 1
ATOM 7569 C CA . GLN D 1 96 ? 33.724 24.681 -13.554 1.00 46.67 96 GLN D CA 1
ATOM 7570 C C . GLN D 1 96 ? 32.256 24.930 -13.235 1.00 46.97 96 GLN D C 1
ATOM 7571 O O . GLN D 1 96 ? 31.914 25.234 -12.093 1.00 47.36 96 GLN D O 1
ATOM 7577 N N . LEU D 1 97 ? 31.390 24.794 -14.235 1.00 46.61 97 LEU D N 1
ATOM 7578 C CA . LEU D 1 97 ? 29.962 25.035 -14.039 1.00 46.47 97 LEU D CA 1
ATOM 7579 C C . LEU D 1 97 ? 29.199 23.738 -13.802 1.00 46.45 97 LEU D C 1
ATOM 7580 O O . LEU D 1 97 ? 27.968 23.745 -13.736 1.00 46.66 97 LEU D O 1
ATOM 7585 N N . GLY D 1 98 ? 29.937 22.634 -13.675 1.00 46.25 98 GLY D N 1
ATOM 7586 C CA . GLY D 1 98 ? 29.346 21.306 -13.481 1.00 45.96 98 GLY D CA 1
ATOM 7587 C C . GLY D 1 98 ? 28.679 20.752 -14.722 1.00 45.83 98 GLY D C 1
ATOM 7588 O O . GLY D 1 98 ? 27.739 19.955 -14.631 1.00 45.54 98 GLY D O 1
ATOM 7589 N N . LEU D 1 99 ? 29.177 21.172 -15.885 1.00 45.34 99 LEU D N 1
ATOM 7590 C CA . LEU D 1 99 ? 28.574 20.812 -17.161 1.00 45.25 99 LEU D CA 1
ATOM 7591 C C . LEU D 1 99 ? 29.586 20.097 -18.054 1.00 44.70 99 LEU D C 1
ATOM 7592 O O . LEU D 1 99 ? 30.810 20.233 -17.892 1.00 44.94 99 LEU D O 1
ATOM 7597 N N . SER D 1 100 ? 29.045 19.295 -18.959 1.00 44.13 100 SER D N 1
ATOM 7598 C CA A SER D 1 100 ? 29.828 18.624 -19.985 0.50 43.34 100 SER D CA 1
ATOM 7599 C CA B SER D 1 100 ? 29.837 18.633 -19.986 0.50 43.56 100 SER D CA 1
ATOM 7600 C C . SER D 1 100 ? 29.314 19.094 -21.349 1.00 43.30 100 SER D C 1
ATOM 7601 O O . SER D 1 100 ? 28.251 19.726 -21.427 1.00 42.24 100 SER D O 1
ATOM 7606 N N . PRO D 1 101 ? 30.067 18.807 -22.443 1.00 42.60 101 PRO D N 1
ATOM 7607 C CA . PRO D 1 101 ? 29.474 19.234 -23.715 1.00 42.48 101 PRO D CA 1
ATOM 7608 C C . PRO D 1 101 ? 28.070 18.668 -23.987 1.00 42.31 101 PRO D C 1
ATOM 7609 O O . PRO D 1 101 ? 27.234 19.363 -24.556 1.00 41.95 101 PRO D O 1
ATOM 7613 N N . ASP D 1 102 ? 27.797 17.434 -23.566 1.00 43.19 102 ASP D N 1
ATOM 7614 C CA . ASP D 1 102 ? 26.457 16.845 -23.765 1.00 44.13 102 ASP D CA 1
ATOM 7615 C C . ASP D 1 102 ? 25.315 17.495 -22.994 1.00 44.27 102 ASP D C 1
ATOM 7616 O O . ASP D 1 102 ? 24.154 17.328 -23.356 1.00 44.77 102 ASP D O 1
ATOM 7621 N N . ASP D 1 103 ? 25.632 18.254 -21.953 1.00 43.81 103 ASP D N 1
ATOM 7622 C CA . ASP D 1 103 ? 24.601 18.983 -21.233 1.00 43.28 103 ASP D CA 1
ATOM 7623 C C . ASP D 1 103 ? 24.131 20.196 -22.022 1.00 42.65 103 ASP D C 1
ATOM 7624 O O . ASP D 1 103 ? 23.131 20.823 -21.674 1.00 42.87 103 ASP D O 1
ATOM 7629 N N . ILE D 1 104 ? 24.849 20.538 -23.097 1.00 41.72 104 ILE D N 1
ATOM 7630 C CA . ILE D 1 104 ? 24.441 21.645 -23.973 1.00 40.63 104 ILE D CA 1
ATOM 7631 C C . ILE D 1 104 ? 23.477 21.126 -25.039 1.00 40.33 104 ILE D C 1
ATOM 7632 O O . ILE D 1 104 ? 23.812 20.171 -25.755 1.00 39.83 104 ILE D O 1
ATOM 7637 N N . SER D 1 105 ? 22.319 21.766 -25.186 1.00 39.58 105 SER D N 1
ATOM 7638 C CA A SER D 1 105 ? 21.315 21.335 -26.162 0.50 39.54 105 SER D CA 1
ATOM 7639 C CA B SER D 1 105 ? 21.340 21.307 -26.172 0.50 39.66 105 SER D CA 1
ATOM 7640 C C . SER D 1 105 ? 21.675 21.811 -27.572 1.00 39.55 105 SER D C 1
ATOM 7641 O O . SER D 1 105 ? 21.481 21.101 -28.544 1.00 39.70 105 SER D O 1
ATOM 7646 N N . THR D 1 106 ? 22.192 23.034 -27.646 1.00 38.99 106 THR D N 1
ATOM 7647 C CA . THR D 1 106 ? 22.448 23.722 -28.887 1.00 38.02 106 THR D CA 1
ATOM 7648 C C . THR D 1 106 ? 23.661 24.602 -28.752 1.00 37.91 106 THR D C 1
ATOM 7649 O O . THR D 1 106 ? 23.769 25.418 -27.821 1.00 37.13 106 THR D O 1
ATOM 7653 N N . VAL D 1 107 ? 24.584 24.439 -29.695 1.00 36.70 107 VAL D N 1
ATOM 7654 C CA . VAL D 1 107 ? 25.638 25.418 -29.809 1.00 35.56 107 VAL D CA 1
ATOM 7655 C C . VAL D 1 107 ? 25.471 26.248 -31.066 1.00 34.94 107 VAL D C 1
ATOM 7656 O O . VAL D 1 107 ? 25.285 25.716 -32.176 1.00 34.36 107 VAL D O 1
ATOM 7660 N N . VAL D 1 108 ? 25.461 27.558 -30.865 1.00 32.59 108 VAL D N 1
ATOM 7661 C CA . VAL D 1 108 ? 25.330 28.499 -31.955 1.00 31.00 108 VAL D CA 1
ATOM 7662 C C . VAL D 1 108 ? 26.740 28.990 -32.279 1.00 30.41 108 VAL D C 1
ATOM 7663 O O . VAL D 1 108 ? 27.423 29.570 -31.428 1.00 30.29 108 VAL D O 1
ATOM 7667 N N . LEU D 1 109 ? 27.190 28.696 -33.499 1.00 28.86 109 LEU D N 1
ATOM 7668 C CA . LEU D 1 109 ? 28.485 29.192 -33.969 1.00 28.40 109 LEU D CA 1
ATOM 7669 C C . LEU D 1 109 ? 28.253 30.502 -34.700 1.00 27.76 109 LEU D C 1
ATOM 7670 O O . LEU D 1 109 ? 27.593 30.502 -35.738 1.00 27.52 109 LEU D O 1
ATOM 7675 N N . SER D 1 110 ? 28.777 31.614 -34.154 1.00 26.78 110 SER D N 1
ATOM 7676 C CA . SER D 1 110 ? 28.630 32.906 -34.819 1.00 26.68 110 SER D CA 1
ATOM 7677 C C . SER D 1 110 ? 29.146 32.754 -36.237 1.00 25.93 110 SER D C 1
ATOM 7678 O O . SER D 1 110 ? 28.598 33.358 -37.148 1.00 26.44 110 SER D O 1
ATOM 7681 N N . HIS D 1 111 ? 30.203 31.951 -36.381 1.00 25.51 111 HIS D N 1
ATOM 7682 C CA . HIS D 1 111 ? 30.841 31.630 -37.688 1.00 24.96 111 HIS D CA 1
ATOM 7683 C C . HIS D 1 111 ? 31.934 30.596 -37.445 1.00 25.68 111 HIS D C 1
ATOM 7684 O O . HIS D 1 111 ? 32.105 30.143 -36.302 1.00 25.66 111 HIS D O 1
ATOM 7691 N N . LEU D 1 112 ? 32.668 30.186 -38.484 1.00 24.77 112 LEU D N 1
ATOM 7692 C CA . LEU D 1 112 ? 33.476 28.980 -38.305 1.00 25.67 112 LEU D CA 1
ATOM 7693 C C . LEU D 1 112 ? 34.991 29.233 -38.260 1.00 25.57 112 LEU D C 1
ATOM 7694 O O . LEU D 1 112 ? 35.800 28.323 -38.452 1.00 26.30 112 LEU D O 1
ATOM 7699 N N . HIS D 1 113 ? 35.359 30.481 -37.963 1.00 26.24 113 HIS D N 1
ATOM 7700 C CA . HIS D 1 113 ? 36.761 30.886 -37.761 1.00 26.02 113 HIS D CA 1
ATOM 7701 C C . HIS D 1 113 ? 37.454 30.354 -36.486 1.00 26.29 113 HIS D C 1
ATOM 7702 O O . HIS D 1 113 ? 36.804 30.018 -35.491 1.00 26.01 113 HIS D O 1
ATOM 7709 N N . ASN D 1 114 ? 38.785 30.334 -36.550 1.00 26.72 114 ASN D N 1
ATOM 7710 C CA . ASN D 1 114 ? 39.712 29.833 -35.523 1.00 27.49 114 ASN D CA 1
ATOM 7711 C C . ASN D 1 114 ? 39.255 29.931 -34.072 1.00 27.81 114 ASN D C 1
ATOM 7712 O O . ASN D 1 114 ? 39.152 28.900 -33.385 1.00 26.74 114 ASN D O 1
ATOM 7717 N N . ASP D 1 115 ? 38.983 31.160 -33.627 1.00 27.92 115 ASP D N 1
ATOM 7718 C CA . ASP D 1 115 ? 38.759 31.400 -32.193 1.00 29.22 115 ASP D CA 1
ATOM 7719 C C . ASP D 1 115 ? 37.294 31.454 -31.808 1.00 29.01 115 ASP D C 1
ATOM 7720 O O . ASP D 1 115 ? 36.929 31.972 -30.738 1.00 30.05 115 ASP D O 1
ATOM 7725 N N . HIS D 1 116 ? 36.449 30.892 -32.675 1.00 29.07 116 HIS D N 1
ATOM 7726 C CA . HIS D 1 116 ? 35.021 30.804 -32.367 1.00 28.57 116 HIS D CA 1
ATOM 7727 C C . HIS D 1 116 ? 34.480 29.380 -32.454 1.00 27.97 116 HIS D C 1
ATOM 7728 O O . HIS D 1 116 ? 33.580 29.000 -31.702 1.00 28.16 116 HIS D O 1
ATOM 7735 N N . ALA D 1 117 ? 35.041 28.591 -33.377 1.00 27.27 117 ALA D N 1
ATOM 7736 C CA . ALA D 1 117 ? 34.571 27.243 -33.632 1.00 27.44 117 ALA D CA 1
ATOM 7737 C C . ALA D 1 117 ? 35.638 26.252 -33.147 1.00 27.98 117 ALA D C 1
ATOM 7738 O O . ALA D 1 117 ? 35.554 25.070 -33.420 1.00 27.66 117 ALA D O 1
ATOM 7740 N N . GLY D 1 118 ? 36.633 26.738 -32.406 1.00 27.34 118 GLY D N 1
ATOM 7741 C CA . GLY D 1 118 ? 37.732 25.869 -31.969 1.00 28.40 118 GLY D CA 1
ATOM 7742 C C . GLY D 1 118 ? 37.370 24.639 -31.153 1.00 29.04 118 GLY D C 1
ATOM 7743 O O . GLY D 1 118 ? 38.123 23.663 -31.157 1.00 29.22 118 GLY D O 1
ATOM 7744 N N . CYS D 1 119 ? 36.243 24.674 -30.430 1.00 29.75 119 CYS D N 1
ATOM 7745 C CA . CYS D 1 119 ? 35.821 23.495 -29.642 1.00 30.90 119 CYS D CA 1
ATOM 7746 C C . CYS D 1 119 ? 34.613 22.711 -30.169 1.00 31.02 119 CYS D C 1
ATOM 7747 O O . CYS D 1 119 ? 34.021 21.904 -29.431 1.00 31.49 119 CYS D O 1
ATOM 7750 N N . VAL D 1 120 ? 34.275 22.903 -31.443 1.00 30.68 120 VAL D N 1
ATOM 7751 C CA . VAL D 1 120 ? 33.139 22.177 -32.037 1.00 30.32 120 VAL D CA 1
ATOM 7752 C C . VAL D 1 120 ? 33.289 20.662 -31.869 1.00 31.40 120 VAL D C 1
ATOM 7753 O O . VAL D 1 120 ? 32.291 19.967 -31.664 1.00 31.69 120 VAL D O 1
ATOM 7757 N N . GLU D 1 121 ? 34.526 20.151 -31.953 1.00 31.85 121 GLU D N 1
ATOM 7758 C CA . GLU D 1 121 ? 34.777 18.703 -31.904 1.00 33.19 121 GLU D CA 1
ATOM 7759 C C . GLU D 1 121 ? 34.402 18.058 -30.568 1.00 34.03 121 GLU D C 1
ATOM 7760 O O . GLU D 1 121 ? 34.336 16.839 -30.483 1.00 33.98 121 GLU D O 1
ATOM 7766 N N . TYR D 1 122 ? 34.206 18.880 -29.529 1.00 35.77 122 TYR D N 1
ATOM 7767 C CA . TYR D 1 122 ? 33.761 18.382 -28.236 1.00 37.27 122 TYR D CA 1
ATOM 7768 C C . TYR D 1 122 ? 32.269 18.046 -28.173 1.00 38.09 122 TYR D C 1
ATOM 7769 O O . TYR D 1 122 ? 31.829 17.414 -27.206 1.00 39.05 122 TYR D O 1
ATOM 7778 N N . PHE D 1 123 ? 31.501 18.433 -29.194 1.00 37.94 123 PHE D N 1
ATOM 7779 C CA . PHE D 1 123 ? 30.044 18.248 -29.189 1.00 37.49 123 PHE D CA 1
ATOM 7780 C C . PHE D 1 123 ? 29.602 17.159 -30.166 1.00 38.33 123 PHE D C 1
ATOM 7781 O O . PHE D 1 123 ? 29.439 17.416 -31.363 1.00 37.84 123 PHE D O 1
ATOM 7789 N N . GLY D 1 124 ? 29.432 15.950 -29.637 1.00 39.18 124 GLY D N 1
ATOM 7790 C CA . GLY D 1 124 ? 28.996 14.791 -30.412 1.00 40.28 124 GLY D CA 1
ATOM 7791 C C . GLY D 1 124 ? 27.488 14.606 -30.454 1.00 41.05 124 GLY D C 1
ATOM 7792 O O . GLY D 1 124 ? 26.968 13.818 -31.252 1.00 41.72 124 GLY D O 1
ATOM 7793 N N . LYS D 1 125 ? 26.769 15.318 -29.596 1.00 41.14 125 LYS D N 1
ATOM 7794 C CA . LYS D 1 125 ? 25.318 15.136 -29.512 1.00 41.60 125 LYS D CA 1
ATOM 7795 C C . LYS D 1 125 ? 24.569 16.429 -29.762 1.00 40.35 125 LYS D C 1
ATOM 7796 O O . LYS D 1 125 ? 23.530 16.407 -30.407 1.00 40.80 125 LYS D O 1
ATOM 7802 N N . SER D 1 126 ? 25.092 17.549 -29.250 1.00 39.18 126 SER D N 1
ATOM 7803 C CA . SER D 1 126 ? 24.381 18.826 -29.284 1.00 37.60 126 SER D CA 1
ATOM 7804 C C . SER D 1 126 ? 24.082 19.276 -30.700 1.00 37.71 126 SER D C 1
ATOM 7805 O O . SER D 1 126 ? 24.861 18.983 -31.619 1.00 36.74 126 SER D O 1
ATOM 7808 N N . ARG D 1 127 ? 22.985 20.011 -30.875 1.00 36.90 127 ARG D N 1
ATOM 7809 C CA . ARG D 1 127 ? 22.688 20.621 -32.169 1.00 37.41 127 ARG D CA 1
ATOM 7810 C C . ARG D 1 127 ? 23.707 21.731 -32.441 1.00 35.88 127 ARG D C 1
ATOM 7811 O O . ARG D 1 127 ? 23.892 22.605 -31.611 1.00 35.13 127 ARG D O 1
ATOM 7819 N N . LEU D 1 128 ? 24.392 21.649 -33.593 1.00 34.40 128 LEU D N 1
ATOM 7820 C CA . LEU D 1 128 ? 25.369 22.643 -34.009 1.00 33.18 128 LEU D CA 1
ATOM 7821 C C . LEU D 1 128 ? 24.771 23.538 -35.074 1.00 32.49 128 LEU D C 1
ATOM 7822 O O . LEU D 1 128 ? 24.639 23.143 -36.255 1.00 31.78 128 LEU D O 1
ATOM 7827 N N . ILE D 1 129 ? 24.452 24.767 -34.683 1.00 31.38 129 ILE D N 1
ATOM 7828 C CA . ILE D 1 129 ? 23.862 25.709 -35.623 1.00 30.82 129 ILE D CA 1
ATOM 7829 C C . ILE D 1 129 ? 24.951 26.588 -36.196 1.00 29.87 129 ILE D C 1
ATOM 7830 O O . ILE D 1 129 ? 25.670 27.303 -35.466 1.00 29.92 129 ILE D O 1
ATOM 7835 N N . ALA D 1 130 ? 25.061 26.557 -37.512 1.00 28.60 130 ALA D N 1
ATOM 7836 C CA . ALA D 1 130 ? 25.972 27.450 -38.207 1.00 27.95 130 ALA D CA 1
ATOM 7837 C C . ALA D 1 130 ? 25.362 27.854 -39.529 1.00 27.97 130 ALA D C 1
ATOM 7838 O O . ALA D 1 130 ? 24.512 27.140 -40.079 1.00 28.29 130 ALA D O 1
ATOM 7840 N N . HIS D 1 131 ? 25.800 28.979 -40.069 1.00 27.61 131 HIS D N 1
ATOM 7841 C CA . HIS D 1 131 ? 25.283 29.439 -41.358 1.00 27.52 131 HIS D CA 1
ATOM 7842 C C . HIS D 1 131 ? 25.719 28.493 -42.473 1.00 27.67 131 HIS D C 1
ATOM 7843 O O . HIS D 1 131 ? 26.861 28.017 -42.471 1.00 27.28 131 HIS D O 1
ATOM 7850 N N . GLU D 1 132 ? 24.820 28.193 -43.409 1.00 27.55 132 GLU D N 1
ATOM 7851 C CA . GLU D 1 132 ? 25.150 27.172 -44.434 1.00 30.18 132 GLU D CA 1
ATOM 7852 C C . GLU D 1 132 ? 26.336 27.611 -45.274 1.00 29.12 132 GLU D C 1
ATOM 7853 O O . GLU D 1 132 ? 27.137 26.779 -45.689 1.00 29.86 132 GLU D O 1
ATOM 7859 N N . ASP D 1 133 ? 26.443 28.911 -45.541 1.00 29.61 133 ASP D N 1
ATOM 7860 C CA . ASP D 1 133 ? 27.615 29.415 -46.296 1.00 30.42 133 ASP D CA 1
ATOM 7861 C C . ASP D 1 133 ? 28.938 29.358 -45.538 1.00 29.60 133 ASP D C 1
ATOM 7862 O O . ASP D 1 133 ? 29.987 29.219 -46.157 1.00 29.09 133 ASP D O 1
ATOM 7867 N N . GLU D 1 134 ? 28.874 29.471 -44.208 1.00 28.10 134 GLU D N 1
ATOM 7868 C CA . GLU D 1 134 ? 30.036 29.323 -43.339 1.00 27.95 134 GLU D CA 1
ATOM 7869 C C . GLU D 1 134 ? 30.521 27.879 -43.374 1.00 27.17 134 GLU D C 1
ATOM 7870 O O . GLU D 1 134 ? 31.716 27.615 -43.579 1.00 27.54 134 GLU D O 1
ATOM 7876 N N . PHE D 1 135 ? 29.588 26.938 -43.195 1.00 26.92 135 PHE D N 1
ATOM 7877 C CA . PHE D 1 135 ? 29.902 25.523 -43.285 1.00 27.53 135 PHE D CA 1
ATOM 7878 C C . PHE D 1 135 ? 30.575 25.221 -44.640 1.00 27.26 135 PHE D C 1
ATOM 7879 O O . PHE D 1 135 ? 31.599 24.540 -44.693 1.00 26.76 135 PHE D O 1
ATOM 7887 N N . ALA D 1 136 ? 29.990 25.741 -45.722 1.00 27.21 136 ALA D N 1
ATOM 7888 C CA . ALA D 1 136 ? 30.494 25.462 -47.076 1.00 27.52 136 ALA D CA 1
ATOM 7889 C C . ALA D 1 136 ? 31.940 25.920 -47.238 1.00 27.68 136 ALA D C 1
ATOM 7890 O O . ALA D 1 136 ? 32.801 25.149 -47.678 1.00 26.67 136 ALA D O 1
ATOM 7892 N N . THR D 1 137 ? 32.207 27.148 -46.809 1.00 27.00 137 THR D N 1
ATOM 7893 C CA . THR D 1 137 ? 33.524 27.769 -46.894 1.00 27.00 137 THR D CA 1
ATOM 7894 C C . THR D 1 137 ? 34.564 27.009 -46.062 1.00 26.12 137 THR D C 1
ATOM 7895 O O . THR D 1 137 ? 35.635 26.680 -46.571 1.00 24.94 137 THR D O 1
ATOM 7899 N N . ALA D 1 138 ? 34.232 26.728 -44.796 1.00 25.07 138 ALA D N 1
ATOM 7900 C CA . ALA D 1 138 ? 35.117 25.949 -43.909 1.00 25.09 138 ALA D CA 1
ATOM 7901 C C . ALA D 1 138 ? 35.552 24.652 -44.558 1.00 25.50 138 ALA D C 1
ATOM 7902 O O . ALA D 1 138 ? 36.750 24.333 -44.630 1.00 24.39 138 ALA D O 1
ATOM 7904 N N . VAL D 1 139 ? 34.587 23.872 -45.032 1.00 24.24 139 VAL D N 1
ATOM 7905 C CA A VAL D 1 139 ? 34.865 22.538 -45.561 0.50 24.65 139 VAL D CA 1
ATOM 7906 C CA B VAL D 1 139 ? 34.934 22.550 -45.525 0.50 24.34 139 VAL D CA 1
ATOM 7907 C C . VAL D 1 139 ? 35.738 22.624 -46.820 1.00 24.22 139 VAL D C 1
ATOM 7908 O O . VAL D 1 139 ? 36.577 21.750 -47.053 1.00 24.51 139 VAL D O 1
ATOM 7915 N N . ARG D 1 140 ? 35.505 23.660 -47.630 1.00 23.90 140 ARG D N 1
ATOM 7916 C CA A ARG D 1 140 ? 36.311 23.904 -48.836 0.50 25.71 140 ARG D CA 1
ATOM 7917 C CA B ARG D 1 140 ? 36.322 23.903 -48.840 0.50 25.55 140 ARG D CA 1
ATOM 7918 C C . ARG D 1 140 ? 37.807 24.101 -48.489 1.00 25.61 140 ARG D C 1
ATOM 7919 O O . ARG D 1 140 ? 38.691 23.488 -49.121 1.00 26.12 140 ARG D O 1
ATOM 7934 N N . TYR D 1 141 ? 38.098 24.946 -47.485 1.00 26.47 141 TYR D N 1
ATOM 7935 C CA . TYR D 1 141 ? 39.490 25.132 -47.029 1.00 25.79 141 TYR D CA 1
ATOM 7936 C C . TYR D 1 141 ? 40.060 23.796 -46.559 1.00 26.13 141 TYR D C 1
ATOM 7937 O O . TYR D 1 141 ? 41.170 23.394 -46.953 1.00 26.51 141 TYR D O 1
ATOM 7946 N N . PHE D 1 142 ? 39.307 23.070 -45.734 1.00 26.00 142 PHE D N 1
ATOM 7947 C CA . PHE D 1 142 ? 39.777 21.760 -45.289 1.00 27.12 142 PHE D CA 1
ATOM 7948 C C . PHE D 1 142 ? 40.052 20.789 -46.471 1.00 26.67 142 PHE D C 1
ATOM 7949 O O . PHE D 1 142 ? 41.105 20.124 -46.538 1.00 27.16 142 PHE D O 1
ATOM 7957 N N . ALA D 1 143 ? 39.100 20.700 -47.397 1.00 26.85 143 ALA D N 1
ATOM 7958 C CA . ALA D 1 143 ? 39.161 19.690 -48.460 1.00 26.56 143 ALA D CA 1
ATOM 7959 C C . ALA D 1 143 ? 40.331 19.951 -49.403 1.00 27.09 143 ALA D C 1
ATOM 7960 O O . ALA D 1 143 ? 40.772 19.036 -50.107 1.00 26.89 143 ALA D O 1
ATOM 7962 N N . THR D 1 144 ? 40.775 21.208 -49.467 1.00 26.44 144 THR D N 1
ATOM 7963 C CA . THR D 1 144 ? 41.879 21.602 -50.344 1.00 27.21 144 THR D CA 1
ATOM 7964 C C . THR D 1 144 ? 43.214 21.748 -49.581 1.00 27.88 144 THR D C 1
ATOM 7965 O O . THR D 1 144 ? 44.232 22.124 -50.180 1.00 28.55 144 THR D O 1
ATOM 7969 N N . GLY D 1 145 ? 43.194 21.471 -48.271 1.00 27.27 145 GLY D N 1
ATOM 7970 C CA . GLY D 1 145 ? 44.381 21.603 -47.393 1.00 27.77 145 GLY D CA 1
ATOM 7971 C C . GLY D 1 145 ? 44.929 23.018 -47.399 1.00 27.01 145 GLY D C 1
ATOM 7972 O O . GLY D 1 145 ? 46.132 23.224 -47.443 1.00 27.96 145 GLY D O 1
ATOM 7973 N N . ASP D 1 146 ? 44.036 24.000 -47.423 1.00 27.01 146 ASP D N 1
ATOM 7974 C CA . ASP D 1 146 ? 44.417 25.386 -47.592 1.00 27.07 146 ASP D CA 1
ATOM 7975 C C . ASP D 1 146 ? 44.438 26.008 -46.181 1.00 27.62 146 ASP D C 1
ATOM 7976 O O . ASP D 1 146 ? 43.387 26.137 -45.558 1.00 26.47 146 ASP D O 1
ATOM 7981 N N . HIS D 1 147 ? 45.640 26.357 -45.705 1.00 27.74 147 HIS D N 1
ATOM 7982 C CA . HIS D 1 147 ? 45.873 26.863 -44.329 1.00 29.76 147 HIS D CA 1
ATOM 7983 C C . HIS D 1 147 ? 45.977 28.374 -44.254 1.00 30.14 147 HIS D C 1
ATOM 7984 O O . HIS D 1 147 ? 46.362 28.921 -43.205 1.00 31.06 147 HIS D O 1
ATOM 7991 N N . SER D 1 148 ? 45.608 29.051 -45.330 1.00 30.15 148 SER D N 1
ATOM 7992 C CA . SER D 1 148 ? 45.959 30.461 -45.514 1.00 31.06 148 SER D CA 1
ATOM 7993 C C . SER D 1 148 ? 44.966 31.452 -44.897 1.00 31.21 148 SER D C 1
ATOM 7994 O O . SER D 1 148 ? 45.147 32.679 -45.024 1.00 31.81 148 SER D O 1
ATOM 7997 N N . SER D 1 149 ? 43.939 30.944 -44.222 1.00 29.79 149 SER D N 1
ATOM 7998 C CA . SER D 1 149 ? 42.835 31.782 -43.753 1.00 28.78 149 SER D CA 1
ATOM 7999 C C . SER D 1 149 ? 42.578 31.528 -42.265 1.00 27.52 149 SER D C 1
ATOM 8000 O O . SER D 1 149 ? 43.229 30.663 -41.665 1.00 26.70 149 SER D O 1
ATOM 8003 N N . PRO D 1 150 ? 41.624 32.265 -41.659 1.00 26.94 150 PRO D N 1
ATOM 8004 C CA . PRO D 1 150 ? 41.313 31.993 -40.261 1.00 27.26 150 PRO D CA 1
ATOM 8005 C C . PRO D 1 150 ? 40.553 30.692 -40.042 1.00 26.85 150 PRO D C 1
ATOM 8006 O O . PRO D 1 150 ? 40.283 30.349 -38.892 1.00 27.23 150 PRO D O 1
ATOM 8010 N N . TYR D 1 151 ? 40.241 29.954 -41.111 1.00 26.63 151 TYR D N 1
ATOM 8011 C CA . TYR D 1 151 ? 39.693 28.599 -40.949 1.00 26.26 151 TYR D CA 1
ATOM 8012 C C . TYR D 1 151 ? 40.837 27.634 -40.693 1.00 26.17 151 TYR D C 1
ATOM 8013 O O . TYR D 1 151 ? 41.819 27.615 -41.462 1.00 26.26 151 TYR D O 1
ATOM 8022 N N . ILE D 1 152 ? 40.708 26.841 -39.626 1.00 25.00 152 ILE D N 1
ATOM 8023 C CA . ILE D 1 152 ? 41.779 25.958 -39.156 1.00 25.62 152 ILE D CA 1
ATOM 8024 C C . ILE D 1 152 ? 41.544 24.541 -39.635 1.00 26.26 152 ILE D C 1
ATOM 8025 O O . ILE D 1 152 ? 40.666 23.826 -39.118 1.00 25.14 152 ILE D O 1
ATOM 8030 N N . VAL D 1 153 ? 42.315 24.126 -40.633 1.00 25.41 153 VAL D N 1
ATOM 8031 C CA . VAL D 1 153 ? 41.955 22.882 -41.299 1.00 27.91 153 VAL D CA 1
ATOM 8032 C C . VAL D 1 153 ? 42.029 21.716 -40.318 1.00 27.40 153 VAL D C 1
ATOM 8033 O O . VAL D 1 153 ? 41.175 20.840 -40.370 1.00 27.18 153 VAL D O 1
ATOM 8037 N N . LYS D 1 154 ? 42.992 21.738 -39.386 1.00 27.13 154 LYS D N 1
ATOM 8038 C CA . LYS D 1 154 ? 43.089 20.653 -38.389 1.00 28.79 154 LYS D CA 1
ATOM 8039 C C . LYS D 1 154 ? 41.887 20.585 -37.447 1.00 29.09 154 LYS D C 1
ATOM 8040 O O . LYS D 1 154 ? 41.489 19.473 -37.024 1.00 29.65 154 LYS D O 1
ATOM 8046 N N . ASP D 1 155 ? 41.302 21.750 -37.137 1.00 28.53 155 ASP D N 1
ATOM 8047 C CA . ASP D 1 155 ? 40.052 21.767 -36.348 1.00 28.35 155 ASP D CA 1
ATOM 8048 C C . ASP D 1 155 ? 38.922 21.188 -37.174 1.00 27.99 155 ASP D C 1
ATOM 8049 O O . ASP D 1 155 ? 38.171 20.325 -36.709 1.00 28.46 155 ASP D O 1
ATOM 8054 N N . ILE D 1 156 ? 38.843 21.625 -38.428 1.00 27.65 156 ILE D N 1
ATOM 8055 C CA . ILE D 1 156 ? 37.778 21.157 -39.309 1.00 26.48 156 ILE D CA 1
ATOM 8056 C C . ILE D 1 156 ? 37.842 19.620 -39.492 1.00 27.31 156 ILE D C 1
ATOM 8057 O O . ILE D 1 156 ? 36.798 18.949 -39.423 1.00 27.67 156 ILE D O 1
ATOM 8062 N N . GLU D 1 157 ? 39.054 19.078 -39.693 1.00 27.81 157 GLU D N 1
ATOM 8063 C CA . GLU D 1 157 ? 39.309 17.630 -39.741 1.00 29.89 157 GLU D CA 1
ATOM 8064 C C . GLU D 1 157 ? 38.672 16.912 -38.539 1.00 29.31 157 GLU D C 1
ATOM 8065 O O . GLU D 1 157 ? 37.980 15.927 -38.709 1.00 29.03 157 GLU D O 1
ATOM 8071 N N . ALA D 1 158 ? 38.879 17.471 -37.346 1.00 28.32 158 ALA D N 1
ATOM 8072 C CA . ALA D 1 158 ? 38.331 16.928 -36.120 1.00 28.94 158 ALA D CA 1
ATOM 8073 C C . ALA D 1 158 ? 36.806 17.036 -36.075 1.00 28.48 158 ALA D C 1
ATOM 8074 O O . ALA D 1 158 ? 36.142 16.080 -35.661 1.00 29.78 158 ALA D O 1
ATOM 8076 N N . TRP D 1 159 ? 36.235 18.150 -36.543 1.00 28.74 159 TRP D N 1
ATOM 8077 C CA . TRP D 1 159 ? 34.762 18.265 -36.595 1.00 28.42 159 TRP D CA 1
ATOM 8078 C C . TRP D 1 159 ? 34.180 17.169 -37.488 1.00 28.89 159 TRP D C 1
ATOM 8079 O O . TRP D 1 159 ? 33.164 16.563 -37.156 1.00 27.91 159 TRP D O 1
ATOM 8090 N N . LEU D 1 160 ? 34.847 16.898 -38.603 1.00 28.81 160 LEU D N 1
ATOM 8091 C CA . LEU D 1 160 ? 34.341 15.918 -39.595 1.00 30.35 160 LEU D CA 1
ATOM 8092 C C . LEU D 1 160 ? 34.738 14.454 -39.345 1.00 31.32 160 LEU D C 1
ATOM 8093 O O . LEU D 1 160 ? 34.310 13.558 -40.098 1.00 31.50 160 LEU D O 1
ATOM 8098 N N . ALA D 1 161 ? 35.518 14.203 -38.291 1.00 31.77 161 ALA D N 1
ATOM 8099 C CA . ALA D 1 161 ? 36.033 12.864 -37.965 1.00 32.85 161 ALA D CA 1
ATOM 8100 C C . ALA D 1 161 ? 34.915 11.951 -37.500 1.00 33.63 161 ALA D C 1
ATOM 8101 O O . ALA D 1 161 ? 35.074 10.737 -37.459 1.00 35.31 161 ALA D O 1
ATOM 8103 N N . THR D 1 162 ? 33.777 12.540 -37.140 1.00 33.34 162 THR D N 1
ATOM 8104 C CA . THR D 1 162 ? 32.627 11.784 -36.658 1.00 33.63 162 THR D CA 1
ATOM 8105 C C . THR D 1 162 ? 31.366 12.564 -37.033 1.00 33.44 162 THR D C 1
ATOM 8106 O O . THR D 1 162 ? 31.405 13.780 -37.085 1.00 33.54 162 THR D O 1
ATOM 8110 N N . PRO D 1 163 ? 30.246 11.865 -37.323 1.00 33.27 163 PRO D N 1
ATOM 8111 C CA . PRO D 1 163 ? 28.990 12.571 -37.600 1.00 33.51 163 PRO D CA 1
ATOM 8112 C C . PRO D 1 163 ? 28.546 13.445 -36.427 1.00 32.94 163 PRO D C 1
ATOM 8113 O O . PRO D 1 163 ? 28.672 13.037 -35.243 1.00 33.06 163 PRO D O 1
ATOM 8117 N N . ARG D 1 164 ? 28.013 14.619 -36.744 1.00 32.51 164 ARG D N 1
ATOM 8118 C CA . ARG D 1 164 ? 27.513 15.570 -35.720 1.00 32.82 164 ARG D CA 1
ATOM 8119 C C . ARG D 1 164 ? 26.158 16.104 -36.126 1.00 32.95 164 ARG D C 1
ATOM 8120 O O . ARG D 1 164 ? 25.763 16.010 -37.288 1.00 33.78 164 ARG D O 1
ATOM 8128 N N . ASN D 1 165 ? 25.469 16.712 -35.171 1.00 33.15 165 ASN D N 1
ATOM 8129 C CA . ASN D 1 165 ? 24.117 17.179 -35.352 1.00 32.82 165 ASN D CA 1
ATOM 8130 C C . ASN D 1 165 ? 24.053 18.600 -35.911 1.00 32.26 165 ASN D C 1
ATOM 8131 O O . ASN D 1 165 ? 23.424 19.476 -35.346 1.00 32.62 165 ASN D O 1
ATOM 8136 N N . TRP D 1 166 ? 24.705 18.793 -37.060 1.00 31.80 166 TRP D N 1
ATOM 8137 C CA . TRP D 1 166 ? 24.706 20.055 -37.781 1.00 32.07 166 TRP D CA 1
ATOM 8138 C C . TRP D 1 166 ? 23.296 20.468 -38.196 1.00 32.34 166 TRP D C 1
ATOM 8139 O O . TRP D 1 166 ? 22.510 19.672 -38.724 1.00 32.90 166 TRP D O 1
ATOM 8150 N N . ASP D 1 167 ? 22.979 21.724 -37.959 1.00 33.32 167 ASP D N 1
ATOM 8151 C CA . ASP D 1 167 ? 21.714 22.292 -38.345 1.00 33.94 167 ASP D CA 1
ATOM 8152 C C . ASP D 1 167 ? 22.037 23.624 -39.019 1.00 33.79 167 ASP D C 1
ATOM 8153 O O . ASP D 1 167 ? 22.222 24.651 -38.353 1.00 34.49 167 ASP D O 1
ATOM 8158 N N . LEU D 1 168 ? 22.120 23.606 -40.342 1.00 33.19 168 LEU D N 1
ATOM 8159 C CA . LEU D 1 168 ? 22.607 24.757 -41.077 1.00 32.81 168 LEU D CA 1
ATOM 8160 C C . LEU D 1 168 ? 21.505 25.766 -41.321 1.00 33.70 168 LEU D C 1
ATOM 8161 O O . LEU D 1 168 ? 20.395 25.411 -41.733 1.00 34.20 168 LEU D O 1
ATOM 8166 N N . VAL D 1 169 ? 21.801 27.032 -41.053 1.00 33.13 169 VAL D N 1
ATOM 8167 C CA . VAL D 1 169 ? 20.819 28.066 -41.376 1.00 33.77 169 VAL D CA 1
ATOM 8168 C C . VAL D 1 169 ? 20.934 28.522 -42.811 1.00 33.59 169 VAL D C 1
ATOM 8169 O O . VAL D 1 169 ? 22.026 28.817 -43.298 1.00 32.06 169 VAL D O 1
ATOM 8173 N N . GLY D 1 170 ? 19.788 28.512 -43.495 1.00 33.67 170 GLY D N 1
ATOM 8174 C CA . GLY D 1 170 ? 19.710 28.925 -44.888 1.00 34.67 170 GLY D CA 1
ATOM 8175 C C . GLY D 1 170 ? 20.024 30.390 -45.067 1.00 34.65 170 GLY D C 1
ATOM 8176 O O . GLY D 1 170 ? 19.698 31.215 -44.207 1.00 34.26 170 GLY D O 1
ATOM 8177 N N . ARG D 1 171 ? 20.673 30.703 -46.185 1.00 35.68 171 ARG D N 1
ATOM 8178 C CA . ARG D 1 171 ? 21.022 32.078 -46.570 1.00 37.66 171 ARG D CA 1
ATOM 8179 C C . ARG D 1 171 ? 19.835 33.074 -46.479 1.00 38.79 171 ARG D C 1
ATOM 8180 O O . ARG D 1 171 ? 20.034 34.261 -46.217 1.00 37.81 171 ARG D O 1
ATOM 8188 N N . ASP D 1 172 ? 18.610 32.589 -46.695 1.00 39.82 172 ASP D N 1
ATOM 8189 C CA . ASP D 1 172 ? 17.430 33.480 -46.747 1.00 41.95 172 ASP D CA 1
ATOM 8190 C C . ASP D 1 172 ? 16.576 33.475 -45.485 1.00 42.72 172 ASP D C 1
ATOM 8191 O O . ASP D 1 172 ? 15.575 34.196 -45.393 1.00 42.55 172 ASP D O 1
ATOM 8196 N N . GLU D 1 173 ? 16.972 32.645 -44.533 1.00 43.70 173 GLU D N 1
ATOM 8197 C CA . GLU D 1 173 ? 16.383 32.622 -43.215 1.00 45.43 173 GLU D CA 1
ATOM 8198 C C . GLU D 1 173 ? 16.725 33.950 -42.534 1.00 46.99 173 GLU D C 1
ATOM 8199 O O . GLU D 1 173 ? 17.789 34.522 -42.789 1.00 47.17 173 GLU D O 1
ATOM 8205 N N . ARG D 1 174 ? 15.816 34.481 -41.721 1.00 48.24 174 ARG D N 1
ATOM 8206 C CA . ARG D 1 174 ? 16.073 35.766 -41.070 1.00 50.44 174 ARG D CA 1
ATOM 8207 C C . ARG D 1 174 ? 16.309 35.602 -39.578 1.00 49.86 174 ARG D C 1
ATOM 8208 O O . ARG D 1 174 ? 17.251 36.176 -39.026 1.00 49.68 174 ARG D O 1
ATOM 8216 N N . GLU D 1 175 ? 15.481 34.772 -38.943 1.00 50.22 175 GLU D N 1
ATOM 8217 C CA . GLU D 1 175 ? 15.411 34.699 -37.482 1.00 50.76 175 GLU D CA 1
ATOM 8218 C C . GLU D 1 175 ? 14.926 33.305 -37.089 1.00 50.24 175 GLU D C 1
ATOM 8219 O O . GLU D 1 175 ? 14.243 32.643 -37.877 1.00 50.48 175 GLU D O 1
ATOM 8225 N N . ARG D 1 176 ? 15.290 32.860 -35.890 1.00 49.44 176 ARG D N 1
ATOM 8226 C CA . ARG D 1 176 ? 14.842 31.585 -35.344 1.00 48.83 176 ARG D CA 1
ATOM 8227 C C . ARG D 1 176 ? 14.753 31.699 -33.812 1.00 48.54 176 ARG D C 1
ATOM 8228 O O . ARG D 1 176 ? 15.719 32.094 -33.157 1.00 47.04 176 ARG D O 1
ATOM 8236 N N . GLU D 1 177 ? 13.587 31.375 -33.247 1.00 48.33 177 GLU D N 1
ATOM 8237 C CA . GLU D 1 177 ? 13.434 31.341 -31.797 1.00 47.95 177 GLU D CA 1
ATOM 8238 C C . GLU D 1 177 ? 13.939 30.008 -31.252 1.00 47.21 177 GLU D C 1
ATOM 8239 O O . GLU D 1 177 ? 13.406 28.950 -31.594 1.00 47.79 177 GLU D O 1
ATOM 8245 N N . LEU D 1 178 ? 14.971 30.052 -30.412 1.00 45.92 178 LEU D N 1
ATOM 8246 C CA . LEU D 1 178 ? 15.573 28.829 -29.859 1.00 45.41 178 LEU D CA 1
ATOM 8247 C C . LEU D 1 178 ? 14.900 28.397 -28.556 1.00 45.62 178 LEU D C 1
ATOM 8248 O O . LEU D 1 178 ? 14.879 27.210 -28.201 1.00 45.43 178 LEU D O 1
ATOM 8253 N N . ALA D 1 179 ? 14.371 29.399 -27.858 1.00 45.11 179 ALA D N 1
ATOM 8254 C CA . ALA D 1 179 ? 13.605 29.247 -26.622 1.00 44.85 179 ALA D CA 1
ATOM 8255 C C . ALA D 1 179 ? 13.008 30.625 -26.354 1.00 45.09 179 ALA D C 1
ATOM 8256 O O . ALA D 1 179 ? 13.414 31.618 -26.984 1.00 44.60 179 ALA D O 1
ATOM 8258 N N . PRO D 1 180 ? 12.021 30.708 -25.434 1.00 45.10 180 PRO D N 1
ATOM 8259 C CA . PRO D 1 180 ? 11.473 32.033 -25.155 1.00 44.73 180 PRO D CA 1
ATOM 8260 C C . PRO D 1 180 ? 12.565 32.988 -24.675 1.00 44.36 180 PRO D C 1
ATOM 8261 O O . PRO D 1 180 ? 13.335 32.647 -23.778 1.00 44.69 180 PRO D O 1
ATOM 8265 N N . GLY D 1 181 ? 12.654 34.155 -25.300 1.00 43.85 181 GLY D N 1
ATOM 8266 C CA . GLY D 1 181 ? 13.644 35.148 -24.913 1.00 44.05 181 GLY D CA 1
ATOM 8267 C C . GLY D 1 181 ? 15.021 34.961 -25.543 1.00 43.80 181 GLY D C 1
ATOM 8268 O O . GLY D 1 181 ? 15.914 35.788 -25.348 1.00 43.78 181 GLY D O 1
ATOM 8269 N N . VAL D 1 182 ? 15.203 33.885 -26.303 1.00 43.68 182 VAL D N 1
ATOM 8270 C CA . VAL D 1 182 ? 16.486 33.680 -26.999 1.00 43.09 182 VAL D CA 1
ATOM 8271 C C . VAL D 1 182 ? 16.288 33.495 -28.512 1.00 42.71 182 VAL D C 1
ATOM 8272 O O . VAL D 1 182 ? 15.800 32.457 -28.974 1.00 42.39 182 VAL D O 1
ATOM 8276 N N . ASN D 1 183 ? 16.617 34.548 -29.259 1.00 41.80 183 ASN D N 1
ATOM 8277 C CA . ASN D 1 183 ? 16.394 34.595 -30.701 1.00 41.38 183 ASN D CA 1
ATOM 8278 C C . ASN D 1 183 ? 17.686 34.602 -31.514 1.00 40.22 183 ASN D C 1
ATOM 8279 O O . ASN D 1 183 ? 18.555 35.495 -31.347 1.00 39.73 183 ASN D O 1
ATOM 8284 N N . LEU D 1 184 ? 17.795 33.608 -32.396 1.00 38.94 184 LEU D N 1
ATOM 8285 C CA . LEU D 1 184 ? 18.933 33.487 -33.317 1.00 37.94 184 LEU D CA 1
ATOM 8286 C C . LEU D 1 184 ? 18.734 34.433 -34.484 1.00 37.23 184 LEU D C 1
ATOM 8287 O O . LEU D 1 184 ? 17.705 34.376 -35.144 1.00 37.51 184 LEU D O 1
ATOM 8292 N N . LEU D 1 185 ? 19.716 35.288 -34.761 1.00 35.51 185 LEU D N 1
ATOM 8293 C CA . LEU D 1 185 ? 19.580 36.265 -35.838 1.00 34.34 185 LEU D CA 1
ATOM 8294 C C . LEU D 1 185 ? 20.549 35.925 -36.956 1.00 34.06 185 LEU D C 1
ATOM 8295 O O . LEU D 1 185 ? 21.739 35.731 -36.698 1.00 32.84 185 LEU D O 1
ATOM 8300 N N . ASN D 1 186 ? 20.043 35.876 -38.187 1.00 32.66 186 ASN D N 1
ATOM 8301 C CA . ASN D 1 186 ? 20.901 35.609 -39.326 1.00 31.95 186 ASN D CA 1
ATOM 8302 C C . ASN D 1 186 ? 21.403 36.903 -39.927 1.00 31.67 186 ASN D C 1
ATOM 8303 O O . ASN D 1 186 ? 20.696 37.556 -40.691 1.00 31.09 186 ASN D O 1
ATOM 8308 N N . PHE D 1 187 ? 22.639 37.269 -39.567 1.00 30.86 187 PHE D N 1
ATOM 8309 C CA . PHE D 1 187 ? 23.252 38.502 -40.052 1.00 31.50 187 PHE D CA 1
ATOM 8310 C C . PHE D 1 187 ? 23.764 38.367 -41.482 1.00 31.30 187 PHE D C 1
ATOM 8311 O O . PHE D 1 187 ? 23.897 39.353 -42.172 1.00 32.09 187 PHE D O 1
ATOM 8319 N N . GLY D 1 188 ? 24.090 37.149 -41.898 1.00 30.73 188 GLY D N 1
ATOM 8320 C CA . GLY D 1 188 ? 24.492 36.886 -43.278 1.00 30.89 188 GLY D CA 1
ATOM 8321 C C . GLY D 1 188 ? 25.922 37.312 -43.506 1.00 30.33 188 GLY D C 1
ATOM 8322 O O . GLY D 1 188 ? 26.709 37.408 -42.560 1.00 30.06 188 GLY D O 1
ATOM 8323 N N . THR D 1 189 ? 26.228 37.600 -44.760 1.00 30.33 189 THR D N 1
ATOM 8324 C CA . THR D 1 189 ? 27.577 37.897 -45.250 1.00 30.41 189 THR D CA 1
ATOM 8325 C C . THR D 1 189 ? 28.112 39.216 -44.696 1.00 30.01 189 THR D C 1
ATOM 8326 O O . THR D 1 189 ? 27.399 40.217 -44.677 1.00 29.38 189 THR D O 1
ATOM 8330 N N . GLY D 1 190 ? 29.351 39.213 -44.197 1.00 29.53 190 GLY D N 1
ATOM 8331 C CA . GLY D 1 190 ? 29.937 40.441 -43.661 1.00 29.11 190 GLY D CA 1
ATOM 8332 C C . GLY D 1 190 ? 31.397 40.199 -43.358 1.00 28.59 190 GLY D C 1
ATOM 8333 O O . GLY D 1 190 ? 32.202 40.084 -44.274 1.00 28.36 190 GLY D O 1
ATOM 8334 N N . HIS D 1 191 ? 31.727 40.106 -42.069 1.00 28.24 191 HIS D N 1
ATOM 8335 C CA . HIS D 1 191 ? 33.084 39.785 -41.634 1.00 28.49 191 HIS D CA 1
ATOM 8336 C C . HIS D 1 191 ? 33.548 38.458 -42.257 1.00 28.47 191 HIS D C 1
ATOM 8337 O O . HIS D 1 191 ? 34.668 38.380 -42.750 1.00 28.29 191 HIS D O 1
ATOM 8344 N N . ALA D 1 192 ? 32.672 37.438 -42.199 1.00 28.49 192 ALA D N 1
ATOM 8345 C CA . ALA D 1 192 ? 32.845 36.181 -42.908 1.00 28.46 192 ALA D CA 1
ATOM 8346 C C . ALA D 1 192 ? 31.571 35.924 -43.749 1.00 28.60 192 ALA D C 1
ATOM 8347 O O . ALA D 1 192 ? 30.679 36.790 -43.780 1.00 30.08 192 ALA D O 1
ATOM 8349 N N . SER D 1 193 ? 31.475 34.744 -44.374 1.00 27.95 193 SER D N 1
ATOM 8350 C CA A SER D 1 193 ? 30.396 34.464 -45.325 0.50 27.79 193 SER D CA 1
ATOM 8351 C CA B SER D 1 193 ? 30.395 34.402 -45.317 0.50 27.97 193 SER D CA 1
ATOM 8352 C C . SER D 1 193 ? 29.012 34.344 -44.683 1.00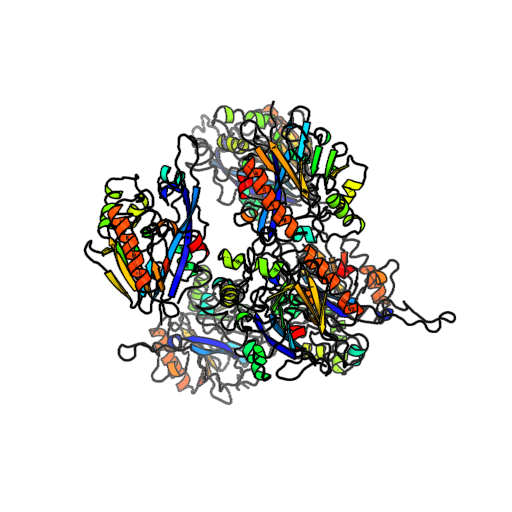 27.48 193 SER D C 1
ATOM 8353 O O . SER D 1 193 ? 28.023 34.660 -45.325 1.00 27.64 193 SER D O 1
ATOM 8358 N N . GLY D 1 194 ? 28.952 33.911 -43.433 1.00 26.72 194 GLY D N 1
ATOM 8359 C CA . GLY D 1 194 ? 27.642 33.721 -42.742 1.00 26.15 194 GLY D CA 1
ATOM 8360 C C . GLY D 1 194 ? 27.694 33.941 -41.240 1.00 26.95 194 GLY D C 1
ATOM 8361 O O . GLY D 1 194 ? 27.975 33.018 -40.476 1.00 27.31 194 GLY D O 1
ATOM 8362 N N . MET D 1 195 ? 27.373 35.162 -40.824 1.00 27.17 195 MET D N 1
ATOM 8363 C CA . MET D 1 195 ? 27.444 35.566 -39.415 1.00 27.82 195 MET D CA 1
ATOM 8364 C C . MET D 1 195 ? 26.092 35.352 -38.728 1.00 28.63 195 MET D C 1
ATOM 8365 O O . MET D 1 195 ? 25.056 35.729 -39.290 1.00 29.91 195 MET D O 1
ATOM 8370 N N . LEU D 1 196 ? 26.112 34.782 -37.523 1.00 29.16 196 LEU D N 1
ATOM 8371 C CA . LEU D 1 196 ? 24.902 34.579 -36.717 1.00 29.88 196 LEU D CA 1
ATOM 8372 C C . LEU D 1 196 ? 25.024 35.361 -35.422 1.00 30.79 196 LEU D C 1
ATOM 8373 O O . LEU D 1 196 ? 26.094 35.375 -34.804 1.00 29.83 196 LEU D O 1
ATOM 8378 N N . GLY D 1 197 ? 23.926 35.977 -34.987 1.00 31.77 197 GLY D N 1
ATOM 8379 C CA . GLY D 1 197 ? 23.878 36.587 -33.647 1.00 31.06 197 GLY D CA 1
ATOM 8380 C C . GLY D 1 197 ? 22.845 35.922 -32.752 1.00 32.28 197 GLY D C 1
ATOM 8381 O O . GLY D 1 197 ? 22.058 35.085 -33.217 1.00 32.32 197 GLY D O 1
ATOM 8382 N N . LEU D 1 198 ? 22.819 36.305 -31.476 1.00 32.98 198 LEU D N 1
ATOM 8383 C CA . LEU D 1 198 ? 21.867 35.730 -30.521 1.00 34.21 198 LEU D CA 1
ATOM 8384 C C . LEU D 1 198 ? 21.357 36.829 -29.597 1.00 35.28 198 LEU D C 1
ATOM 8385 O O . LEU D 1 198 ? 22.143 37.427 -28.852 1.00 34.73 198 LEU D O 1
ATOM 8390 N N . ALA D 1 199 ? 20.065 37.117 -29.687 1.00 35.79 199 ALA D N 1
ATOM 8391 C CA . ALA D 1 199 ? 19.422 38.082 -28.782 1.00 37.62 199 ALA D CA 1
ATOM 8392 C C . ALA D 1 199 ? 18.980 37.322 -27.554 1.00 38.64 199 ALA D C 1
ATOM 8393 O O . ALA D 1 199 ? 18.261 36.316 -27.665 1.00 39.15 199 ALA D O 1
ATOM 8395 N N . VAL D 1 200 ? 19.401 37.800 -26.381 1.00 39.98 200 VAL D N 1
ATOM 8396 C CA . VAL D 1 200 ? 19.067 37.143 -25.128 1.00 40.96 200 VAL D CA 1
ATOM 8397 C C . VAL D 1 200 ? 18.342 38.098 -24.186 1.00 42.00 200 VAL D C 1
ATOM 8398 O O . VAL D 1 200 ? 18.942 39.021 -23.626 1.00 40.77 200 VAL D O 1
ATOM 8402 N N . ARG D 1 201 ? 17.043 37.866 -24.037 1.00 42.95 201 ARG D N 1
ATOM 8403 C CA . ARG D 1 201 ? 16.218 38.635 -23.097 1.00 44.14 201 ARG D CA 1
ATOM 8404 C C . ARG D 1 201 ? 16.345 38.116 -21.672 1.00 44.55 201 ARG D C 1
ATOM 8405 O O . ARG D 1 201 ? 16.268 36.895 -21.424 1.00 44.52 201 ARG D O 1
ATOM 8420 N N . LEU D 1 202 ? 16.536 39.047 -20.737 1.00 45.04 202 LEU D N 1
ATOM 8421 C CA . LEU D 1 202 ? 16.600 38.721 -19.315 1.00 45.68 202 LEU D CA 1
ATOM 8422 C C . LEU D 1 202 ? 15.436 39.364 -18.531 1.00 47.14 202 LEU D C 1
ATOM 8423 O O . LEU D 1 202 ? 14.677 40.179 -19.080 1.00 46.44 202 LEU D O 1
ATOM 8428 N N . GLU D 1 203 ? 15.310 38.986 -17.255 1.00 48.62 203 GLU D N 1
ATOM 8429 C CA . GLU D 1 203 ? 14.179 39.439 -16.434 1.00 50.32 203 GLU D CA 1
ATOM 8430 C C . GLU D 1 203 ? 14.457 40.728 -15.670 1.00 50.26 203 GLU D C 1
ATOM 8431 O O . GLU D 1 203 ? 13.673 41.682 -15.785 1.00 50.67 203 GLU D O 1
ATOM 8437 N N A LYS D 1 204 ? 15.524 40.729 -14.870 0.70 50.06 204 LYS D N 1
ATOM 8438 N N B LYS D 1 204 ? 15.593 40.788 -14.965 0.30 49.76 204 LYS D N 1
ATOM 8439 C CA A LYS D 1 204 ? 15.842 41.843 -13.962 0.70 49.84 204 LYS D CA 1
ATOM 8440 C CA B LYS D 1 204 ? 16.103 42.048 -14.393 0.30 49.16 204 LYS D CA 1
ATOM 8441 C C A LYS D 1 204 ? 16.576 42.971 -14.686 0.70 48.83 204 LYS D C 1
ATOM 8442 C C B LYS D 1 204 ? 16.303 43.102 -15.482 0.30 48.72 204 LYS D C 1
ATOM 8443 O O A LYS D 1 204 ? 17.223 43.818 -14.049 0.70 48.09 204 LYS D O 1
ATOM 8444 O O B LYS D 1 204 ? 15.424 43.936 -15.713 0.30 48.68 204 LYS D O 1
ATOM 8455 N N A GLN D 1 205 ? 16.464 42.954 -16.031 0.50 48.09 205 GLN D N 1
ATOM 8456 N N B GLN D 1 205 ? 17.457 43.065 -16.149 0.50 47.94 205 GLN D N 1
ATOM 8457 C CA A GLN D 1 205 ? 17.193 43.815 -17.011 0.50 47.06 205 GLN D CA 1
ATOM 8458 C CA B GLN D 1 205 ? 17.711 43.998 -17.216 0.50 47.17 205 GLN D CA 1
ATOM 8459 C C A GLN D 1 205 ? 16.894 43.338 -18.469 0.50 46.84 205 GLN D C 1
ATOM 8460 C C B GLN D 1 205 ? 17.092 43.409 -18.473 0.50 46.90 205 GLN D C 1
ATOM 8461 O O A GLN D 1 205 ? 16.656 42.148 -18.666 0.50 46.13 205 GLN D O 1
ATOM 8462 O O B GLN D 1 205 ? 16.789 42.214 -18.522 0.50 46.18 205 GLN D O 1
ATOM 8473 N N . PRO D 1 206 ? 16.887 44.253 -19.486 1.00 46.43 206 PRO D N 1
ATOM 8474 C CA . PRO D 1 206 ? 16.390 43.833 -20.802 1.00 46.17 206 PRO D CA 1
ATOM 8475 C C . PRO D 1 206 ? 17.162 42.656 -21.408 1.00 45.48 206 PRO D C 1
ATOM 8476 O O . PRO D 1 206 ? 16.538 41.730 -21.913 1.00 44.84 206 PRO D O 1
ATOM 8480 N N . GLY D 1 207 ? 18.490 42.680 -21.309 1.00 44.23 207 GLY D N 1
ATOM 8481 C CA . GLY D 1 207 ? 19.301 41.561 -21.792 1.00 43.11 207 GLY D CA 1
ATOM 8482 C C . GLY D 1 207 ? 20.385 41.977 -22.753 1.00 42.34 207 GLY D C 1
ATOM 8483 O O . GLY D 1 207 ? 20.745 43.162 -22.840 1.00 41.64 207 GLY D O 1
ATOM 8484 N N . PHE D 1 208 ? 20.877 41.007 -23.523 1.00 41.23 208 PHE D N 1
ATOM 8485 C CA . PHE D 1 208 ? 22.038 41.263 -24.359 1.00 39.80 208 PHE D CA 1
ATOM 8486 C C . PHE D 1 208 ? 21.840 40.788 -25.790 1.00 38.54 208 PHE D C 1
ATOM 8487 O O . PHE D 1 208 ? 21.044 39.876 -26.041 1.00 37.59 208 PHE D O 1
ATOM 8495 N N . LEU D 1 209 ? 22.570 41.418 -26.706 1.00 37.06 209 LEU D N 1
ATOM 8496 C CA . LEU D 1 209 ? 22.654 40.949 -28.091 1.00 35.62 209 LEU D CA 1
ATOM 8497 C C . LEU D 1 209 ? 24.104 40.543 -28.348 1.00 34.96 209 LEU D C 1
ATOM 8498 O O . LEU D 1 209 ? 24.991 41.410 -28.373 1.00 33.73 209 LEU D O 1
ATOM 8503 N N . LEU D 1 210 ? 24.334 39.237 -28.509 1.00 33.35 210 LEU D N 1
ATOM 8504 C CA . LEU D 1 210 ? 25.683 38.711 -28.782 1.00 32.95 210 LEU D CA 1
ATOM 8505 C C . LEU D 1 210 ? 25.959 38.726 -30.288 1.00 32.40 210 LEU D C 1
ATOM 8506 O O . LEU D 1 210 ? 25.195 38.129 -31.067 1.00 32.19 210 LEU D O 1
ATOM 8511 N N . VAL D 1 211 ? 27.020 39.423 -30.697 1.00 31.73 211 VAL D N 1
ATOM 8512 C CA . VAL D 1 211 ? 27.264 39.681 -32.127 1.00 30.81 211 VAL D CA 1
ATOM 8513 C C . VAL D 1 211 ? 28.612 39.170 -32.617 1.00 30.76 211 VAL D C 1
ATOM 8514 O O . VAL D 1 211 ? 28.844 39.143 -33.827 1.00 29.20 211 VAL D O 1
ATOM 8518 N N . SER D 1 212 ? 29.491 38.767 -31.699 1.00 30.58 212 SER D N 1
ATOM 8519 C CA . SER D 1 212 ? 30.785 38.190 -32.095 1.00 30.56 212 SER D CA 1
ATOM 8520 C C . SER D 1 212 ? 31.498 39.118 -33.107 1.00 30.92 212 SER D C 1
ATOM 8521 O O . SER D 1 212 ? 31.464 40.346 -32.932 1.00 31.46 212 SER D O 1
ATOM 8524 N N . ASP D 1 213 ? 32.104 38.553 -34.170 1.00 30.14 213 ASP D N 1
ATOM 8525 C CA . ASP D 1 213 ? 32.922 39.343 -35.112 1.00 29.68 213 ASP D CA 1
ATOM 8526 C C . ASP D 1 213 ? 32.112 40.222 -36.069 1.00 29.38 213 ASP D C 1
ATOM 8527 O O . ASP D 1 213 ? 32.684 40.930 -36.921 1.00 29.07 213 ASP D O 1
ATOM 8532 N N . ALA D 1 214 ? 30.782 40.206 -35.942 1.00 28.98 214 ALA D N 1
ATOM 8533 C CA . ALA D 1 214 ? 29.975 41.227 -36.644 1.00 28.97 214 ALA D CA 1
ATOM 8534 C C . ALA D 1 214 ? 30.334 42.632 -36.145 1.00 29.05 214 ALA D C 1
ATOM 8535 O O . ALA D 1 214 ? 30.195 43.632 -36.875 1.00 29.59 214 ALA D O 1
ATOM 8537 N N . CYS D 1 215 ? 30.868 42.706 -34.932 1.00 29.52 215 CYS D N 1
ATOM 8538 C CA . CYS D 1 215 ? 31.399 43.971 -34.432 1.00 29.36 215 CYS D CA 1
ATOM 8539 C C . CYS D 1 215 ? 32.430 43.660 -33.350 1.00 29.45 215 CYS D C 1
ATOM 8540 O O . CYS D 1 215 ? 32.085 43.214 -32.258 1.00 28.76 215 CYS D O 1
ATOM 8543 N N . TYR D 1 216 ? 33.706 43.821 -33.714 1.00 29.38 216 TYR D N 1
ATOM 8544 C CA . TYR D 1 216 ? 34.828 43.480 -32.852 1.00 29.53 216 TYR D CA 1
ATOM 8545 C C . TYR D 1 216 ? 34.810 44.260 -31.528 1.00 29.73 216 TYR D C 1
ATOM 8546 O O . TYR D 1 216 ? 34.973 43.681 -30.453 1.00 29.37 216 TYR D O 1
ATOM 8555 N N . THR D 1 217 ? 34.628 45.569 -31.616 1.00 31.14 217 THR D N 1
ATOM 8556 C CA . THR D 1 217 ? 34.795 46.432 -30.439 1.00 32.50 217 THR D CA 1
ATOM 8557 C C . THR D 1 217 ? 33.843 47.613 -30.446 1.00 33.61 217 THR D C 1
ATOM 8558 O O . THR D 1 217 ? 33.270 47.957 -31.478 1.00 34.03 217 THR D O 1
ATOM 8562 N N . ALA D 1 218 ? 33.743 48.270 -29.291 1.00 34.22 218 ALA D N 1
ATOM 8563 C CA . ALA D 1 218 ? 33.013 49.527 -29.178 1.00 35.02 218 ALA D CA 1
ATOM 8564 C C . ALA D 1 218 ? 33.551 50.572 -30.149 1.00 34.68 218 ALA D C 1
ATOM 8565 O O . ALA D 1 218 ? 32.780 51.414 -30.607 1.00 35.70 218 ALA D O 1
ATOM 8567 N N . THR D 1 219 ? 34.844 50.537 -30.504 1.00 34.98 219 THR D N 1
ATOM 8568 C CA . THR D 1 219 ? 35.301 51.549 -31.484 1.00 34.86 219 THR D CA 1
ATOM 8569 C C . THR D 1 219 ? 34.847 51.311 -32.939 1.00 34.64 219 THR D C 1
ATOM 8570 O O . THR D 1 219 ? 34.624 52.265 -33.677 1.00 34.60 219 THR D O 1
ATOM 8574 N N . ASN D 1 220 ? 34.693 50.042 -33.328 1.00 35.12 220 ASN D N 1
ATOM 8575 C CA . ASN D 1 220 ? 34.036 49.702 -34.586 1.00 34.09 220 ASN D CA 1
ATOM 8576 C C . ASN D 1 220 ? 32.588 50.148 -34.580 1.00 34.94 220 ASN D C 1
ATOM 8577 O O . ASN D 1 220 ? 32.090 50.644 -35.593 1.00 35.36 220 ASN D O 1
ATOM 8582 N N . TYR D 1 221 ? 31.926 49.935 -33.445 1.00 35.45 221 TYR D N 1
ATOM 8583 C CA . TYR D 1 221 ? 30.491 50.230 -33.296 1.00 36.41 221 TYR D CA 1
ATOM 8584 C C . TYR D 1 221 ? 30.204 51.714 -33.414 1.00 37.78 221 TYR D C 1
ATOM 8585 O O . TYR D 1 221 ? 29.282 52.121 -34.138 1.00 37.62 221 TYR D O 1
ATOM 8594 N N . GLY D 1 222 ? 30.996 52.513 -32.693 1.00 39.17 222 GLY D N 1
ATOM 8595 C CA . GLY D 1 222 ? 30.867 53.960 -32.711 1.00 41.01 222 GLY D CA 1
ATOM 8596 C C . GLY D 1 222 ? 29.568 54.414 -32.065 1.00 42.49 222 GLY D C 1
ATOM 8597 O O . GLY D 1 222 ? 29.146 53.842 -31.059 1.00 42.00 222 GLY D O 1
ATOM 8598 N N . PRO D 1 223 ? 28.903 55.413 -32.664 1.00 44.32 223 PRO D N 1
ATOM 8599 C CA . PRO D 1 223 ? 29.328 56.183 -33.846 1.00 45.42 223 PRO D CA 1
ATOM 8600 C C . PRO D 1 223 ? 30.562 57.071 -33.602 1.00 46.45 223 PRO D C 1
ATOM 8601 O O . PRO D 1 223 ? 30.875 57.386 -32.447 1.00 47.42 223 PRO D O 1
ATOM 8605 N N . PRO D 1 224 ? 31.306 57.418 -34.672 1.00 46.65 224 PRO D N 1
ATOM 8606 C CA . PRO D 1 224 ? 31.093 56.966 -36.047 1.00 46.25 224 PRO D CA 1
ATOM 8607 C C . PRO D 1 224 ? 31.488 55.484 -36.156 1.00 45.04 224 PRO D C 1
ATOM 8608 O O . PRO D 1 224 ? 32.435 55.046 -35.492 1.00 45.87 224 PRO D O 1
ATOM 8612 N N . ALA D 1 225 ? 30.749 54.713 -36.944 1.00 43.71 225 ALA D N 1
ATOM 8613 C CA . ALA D 1 225 ? 31.112 53.314 -37.185 1.00 41.50 225 ALA D CA 1
ATOM 8614 C C . ALA D 1 225 ? 32.463 53.238 -37.897 1.00 40.01 225 ALA D C 1
ATOM 8615 O O . ALA D 1 225 ? 32.727 54.003 -38.818 1.00 39.35 225 ALA D O 1
ATOM 8617 N N . ARG D 1 226 ? 33.320 52.311 -37.470 1.00 37.88 226 ARG D N 1
ATOM 8618 C CA . ARG D 1 226 ? 34.663 52.200 -38.035 1.00 37.17 226 ARG D CA 1
ATOM 8619 C C . ARG D 1 226 ? 34.948 50.748 -38.376 1.00 35.58 226 ARG D C 1
ATOM 8620 O O . ARG D 1 226 ? 34.894 49.891 -37.497 1.00 34.98 226 ARG D O 1
ATOM 8628 N N . ARG D 1 227 ? 35.227 50.480 -39.653 1.00 34.78 227 ARG D N 1
ATOM 8629 C CA . ARG D 1 227 ? 35.368 49.092 -40.136 1.00 34.52 227 ARG D CA 1
ATOM 8630 C C . ARG D 1 227 ? 36.580 48.396 -39.542 1.00 33.58 227 ARG D C 1
ATOM 8631 O O . ARG D 1 227 ? 37.597 49.032 -39.267 1.00 33.59 227 ARG D O 1
ATOM 8639 N N . ALA D 1 228 ? 36.442 47.096 -39.310 1.00 32.67 228 ALA D N 1
ATOM 8640 C CA . ALA D 1 228 ? 37.555 46.248 -38.922 1.00 32.02 228 ALA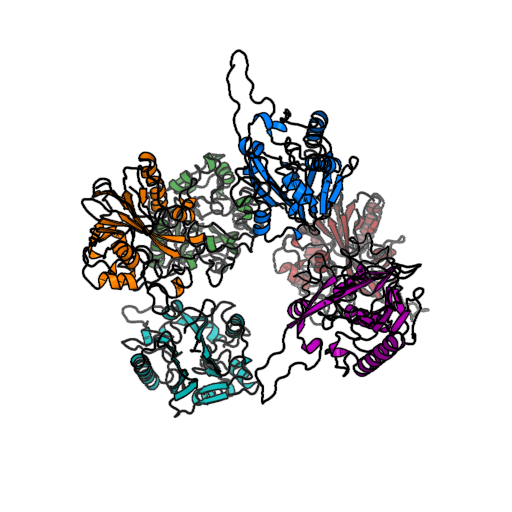 D CA 1
ATOM 8641 C C . ALA D 1 228 ? 38.387 46.033 -40.150 1.00 31.93 228 ALA D C 1
ATOM 8642 O O . ALA D 1 228 ? 37.954 46.377 -41.249 1.00 31.70 228 ALA D O 1
ATOM 8644 N N . GLY D 1 229 ? 39.575 45.447 -39.967 1.00 31.43 229 GLY D N 1
ATOM 8645 C CA . GLY D 1 229 ? 40.363 44.984 -41.088 1.00 31.13 229 GLY D CA 1
ATOM 8646 C C . GLY D 1 229 ? 39.849 43.624 -41.535 1.00 31.69 229 GLY D C 1
ATOM 8647 O O . GLY D 1 229 ? 38.907 43.054 -40.937 1.00 32.26 229 GLY D O 1
ATOM 8648 N N . VAL D 1 230 ? 40.475 43.107 -42.585 1.00 30.71 230 VAL D N 1
ATOM 8649 C CA . VAL D 1 230 ? 40.262 41.747 -43.077 1.00 30.86 230 VAL D CA 1
ATOM 8650 C C . VAL D 1 230 ? 38.796 41.324 -43.074 1.00 29.95 230 VAL D C 1
ATOM 8651 O O . VAL D 1 230 ? 38.441 40.288 -42.518 1.00 30.43 230 VAL D O 1
ATOM 8655 N N . LEU D 1 231 ? 37.950 42.123 -43.719 1.00 28.69 231 LEU D N 1
ATOM 8656 C CA . LEU D 1 231 ? 36.538 41.790 -43.842 1.00 28.14 231 LEU D CA 1
ATOM 8657 C C . LEU D 1 231 ? 36.283 41.080 -45.181 1.00 28.00 231 LEU D C 1
ATOM 8658 O O . LEU D 1 231 ? 36.756 41.519 -46.207 1.00 29.31 231 LEU D O 1
ATOM 8663 N N . HIS D 1 232 ? 35.502 40.018 -45.168 1.00 27.74 232 HIS D N 1
ATOM 8664 C CA . HIS D 1 232 ? 35.087 39.380 -46.405 1.00 27.90 232 HIS D CA 1
ATOM 8665 C C . HIS D 1 232 ? 34.228 40.286 -47.320 1.00 28.37 232 HIS D C 1
ATOM 8666 O O . HIS D 1 232 ? 34.558 40.513 -48.484 1.00 27.92 232 HIS D O 1
ATOM 8673 N N . ASP D 1 233 ? 33.146 40.824 -46.768 1.00 27.73 233 ASP D N 1
ATOM 8674 C CA . ASP D 1 233 ? 32.144 41.586 -47.512 1.00 28.80 233 ASP D CA 1
ATOM 8675 C C . ASP D 1 233 ? 31.871 42.881 -46.733 1.00 28.88 233 ASP D C 1
ATOM 8676 O O . ASP D 1 233 ? 31.130 42.889 -45.742 1.00 28.13 233 ASP D O 1
ATOM 8681 N N . THR D 1 234 ? 32.498 43.973 -47.170 1.00 29.06 234 THR D N 1
ATOM 8682 C CA . THR D 1 234 ? 32.391 45.260 -46.445 1.00 30.03 234 THR D CA 1
ATOM 8683 C C . THR D 1 234 ? 30.978 45.869 -46.436 1.00 30.57 234 THR D C 1
ATOM 8684 O O . THR D 1 234 ? 30.571 46.400 -45.415 1.00 30.21 234 THR D O 1
ATOM 8688 N N . ILE D 1 235 ? 30.245 45.767 -47.555 1.00 30.46 235 ILE D N 1
ATOM 8689 C CA . ILE D 1 235 ? 28.853 46.258 -47.648 1.00 31.93 235 ILE D CA 1
ATOM 8690 C C . ILE D 1 235 ? 27.954 45.501 -46.672 1.00 31.75 235 ILE D C 1
ATOM 8691 O O . ILE D 1 235 ? 27.220 46.115 -45.876 1.00 31.69 235 ILE D O 1
ATOM 8696 N N . GLY D 1 236 ? 28.034 44.171 -46.715 1.00 31.05 236 GLY D N 1
ATOM 8697 C CA . GLY D 1 236 ? 27.313 43.317 -45.792 1.00 30.95 236 GLY D CA 1
ATOM 8698 C C . GLY D 1 236 ? 27.686 43.619 -44.355 1.00 31.08 236 GLY D C 1
ATOM 8699 O O . GLY D 1 236 ? 26.819 43.702 -43.484 1.00 30.70 236 GLY D O 1
ATOM 8700 N N . TYR D 1 237 ? 28.977 43.771 -44.109 1.00 30.09 237 TYR D N 1
ATOM 8701 C CA . TYR D 1 237 ? 29.456 44.162 -42.777 1.00 30.54 237 TYR D CA 1
ATOM 8702 C C . TYR D 1 237 ? 28.830 45.479 -42.325 1.00 30.30 237 TYR D C 1
ATOM 8703 O O . TYR D 1 237 ? 28.334 45.570 -41.202 1.00 30.97 237 TYR D O 1
ATOM 8712 N N . ASP D 1 238 ? 28.852 46.487 -43.185 1.00 31.35 238 ASP D N 1
ATOM 8713 C CA . ASP D 1 238 ? 28.313 47.822 -42.828 1.00 32.70 238 ASP D CA 1
ATOM 8714 C C . ASP D 1 238 ? 26.840 47.729 -42.465 1.00 33.60 238 ASP D C 1
ATOM 8715 O O . ASP D 1 238 ? 26.403 48.281 -41.446 1.00 34.35 238 ASP D O 1
ATOM 8720 N N . ARG D 1 239 ? 26.090 47.003 -43.289 1.00 33.57 239 ARG D N 1
ATOM 8721 C CA . ARG D 1 239 ? 24.658 46.871 -43.122 1.00 33.85 239 ARG D CA 1
ATOM 8722 C C . ARG D 1 239 ? 24.321 46.126 -41.847 1.00 33.87 239 ARG D C 1
ATOM 8723 O O . ARG D 1 239 ? 23.376 46.476 -41.151 1.00 34.76 239 ARG D O 1
ATOM 8731 N N . THR D 1 240 ? 25.119 45.111 -41.534 1.00 32.64 240 THR D N 1
ATOM 8732 C CA . THR D 1 240 ? 24.993 44.329 -40.319 1.00 31.81 240 THR D CA 1
ATOM 8733 C C . THR D 1 240 ? 25.183 45.159 -39.051 1.00 32.30 240 THR D C 1
ATOM 8734 O O . THR D 1 240 ? 24.371 45.057 -38.126 1.00 32.22 240 THR D O 1
ATOM 8738 N N . VAL D 1 241 ? 26.198 46.022 -39.024 1.00 31.69 241 VAL D N 1
ATOM 8739 C CA . VAL D 1 241 ? 26.393 46.899 -37.859 1.00 32.71 241 VAL D CA 1
ATOM 8740 C C . VAL D 1 241 ? 25.192 47.827 -37.651 1.00 34.31 241 VAL D C 1
ATOM 8741 O O . VAL D 1 241 ? 24.742 48.018 -36.510 1.00 34.61 241 VAL D O 1
ATOM 8745 N N . SER D 1 242 ? 24.676 48.381 -38.738 1.00 35.72 242 SER D N 1
ATOM 8746 C CA . SER D 1 242 ? 23.474 49.229 -38.672 1.00 37.86 242 SER D CA 1
ATOM 8747 C C . SER D 1 242 ? 22.274 48.455 -38.165 1.00 38.66 242 SER D C 1
ATOM 8748 O O . SER D 1 242 ? 21.487 48.957 -37.351 1.00 38.34 242 SER D O 1
ATOM 8751 N N . HIS D 1 243 ? 22.136 47.223 -38.645 1.00 38.92 243 HIS D N 1
ATOM 8752 C CA . HIS D 1 243 ? 21.046 46.367 -38.217 1.00 39.30 243 HIS D CA 1
ATOM 8753 C C . HIS D 1 243 ? 21.141 45.998 -36.753 1.00 39.01 243 HIS D C 1
ATOM 8754 O O . HIS D 1 243 ? 20.134 46.024 -36.037 1.00 38.85 243 HIS D O 1
ATOM 8761 N N . ILE D 1 244 ? 22.349 45.648 -36.314 1.00 38.36 244 ILE D N 1
ATOM 8762 C CA . ILE D 1 244 ? 22.642 45.410 -34.902 1.00 38.19 244 ILE D CA 1
ATOM 8763 C C . ILE D 1 244 ? 22.214 46.603 -34.041 1.00 39.06 244 ILE D C 1
ATOM 8764 O O . ILE D 1 244 ? 21.513 46.430 -33.042 1.00 39.45 244 ILE D O 1
ATOM 8769 N N . ARG D 1 245 ? 22.634 47.795 -34.447 1.00 40.62 245 ARG D N 1
ATOM 8770 C CA . ARG D 1 245 ? 22.313 49.030 -33.723 1.00 42.82 245 ARG D CA 1
ATOM 8771 C C . ARG D 1 245 ? 20.799 49.205 -33.651 1.00 43.68 245 ARG D C 1
ATOM 8772 O O . ARG D 1 245 ? 20.254 49.379 -32.556 1.00 43.81 245 ARG D O 1
ATOM 8780 N N . GLN D 1 246 ? 20.138 49.140 -34.811 1.00 44.83 246 GLN D N 1
ATOM 8781 C CA . GLN D 1 246 ? 18.672 49.237 -34.888 1.00 44.78 246 GLN D CA 1
ATOM 8782 C C . GLN D 1 246 ? 18.024 48.186 -33.990 1.00 44.24 246 GLN D C 1
ATOM 8783 O O . GLN D 1 246 ? 17.122 48.514 -33.239 1.00 45.13 246 GLN D O 1
ATOM 8789 N N . TYR D 1 247 ? 18.482 46.936 -34.065 1.00 42.16 247 TYR D N 1
ATOM 8790 C CA . TYR D 1 247 ? 17.864 45.835 -33.327 1.00 41.05 247 TYR D CA 1
ATOM 8791 C C . TYR D 1 247 ? 18.017 45.968 -31.814 1.00 41.07 247 TYR D C 1
ATOM 8792 O O . TYR D 1 247 ? 17.043 45.756 -31.059 1.00 41.67 247 TYR D O 1
ATOM 8801 N N . ALA D 1 248 ? 19.223 46.300 -31.363 1.00 40.60 248 ALA D N 1
ATOM 8802 C CA . ALA D 1 248 ? 19.504 46.351 -29.930 1.00 40.98 248 ALA D CA 1
ATOM 8803 C C . ALA D 1 248 ? 18.833 47.575 -29.266 1.00 41.09 248 ALA D C 1
ATOM 8804 O O . ALA D 1 248 ? 18.289 47.476 -28.148 1.00 40.47 248 ALA D O 1
ATOM 8806 N N . GLU D 1 249 ? 18.890 48.710 -29.960 1.00 41.12 249 GLU D N 1
ATOM 8807 C CA . GLU D 1 249 ? 18.385 49.973 -29.431 1.00 42.87 249 GLU D CA 1
ATOM 8808 C C . GLU D 1 249 ? 16.866 50.028 -29.337 1.00 42.94 249 GLU D C 1
ATOM 8809 O O . GLU D 1 249 ? 16.335 50.701 -28.448 1.00 43.80 249 GLU D O 1
ATOM 8815 N N A SER D 1 250 ? 16.187 49.170 -30.098 0.50 42.24 250 SER D N 1
ATOM 8816 N N B SER D 1 250 ? 16.183 49.520 -30.364 0.50 43.16 250 SER D N 1
ATOM 8817 C CA A SER D 1 250 ? 14.735 49.011 -29.998 0.50 41.38 250 SER D CA 1
ATOM 8818 C CA B SER D 1 250 ? 14.732 49.648 -30.439 0.50 43.13 250 SER D CA 1
ATOM 8819 C C A SER D 1 250 ? 14.270 48.061 -28.880 0.50 41.02 250 SER D C 1
ATOM 8820 C C B SER D 1 250 ? 14.222 48.976 -29.195 0.50 42.77 250 SER D C 1
ATOM 8821 O O A SER D 1 250 ? 13.112 48.119 -28.451 0.50 40.53 250 SER D O 1
ATOM 8822 O O B SER D 1 250 ? 13.337 49.476 -28.500 0.50 42.84 250 SER D O 1
ATOM 8827 N N A ARG D 1 251 ? 15.157 47.187 -28.410 0.50 40.35 251 ARG D N 1
ATOM 8828 N N B ARG D 1 251 ? 14.836 47.836 -28.917 0.50 42.09 251 ARG D N 1
ATOM 8829 C CA A ARG D 1 251 ? 14.787 46.210 -27.382 0.50 39.61 251 ARG D CA 1
ATOM 8830 C CA B ARG D 1 251 ? 14.728 47.176 -27.637 0.50 41.39 251 ARG D CA 1
ATOM 8831 C C A ARG D 1 251 ? 15.479 46.485 -26.062 0.50 39.13 251 ARG D C 1
ATOM 8832 C C B ARG D 1 251 ? 15.728 47.913 -26.748 0.50 40.70 251 ARG D C 1
ATOM 8833 O O A ARG D 1 251 ? 15.310 45.742 -25.105 0.50 38.30 251 ARG D O 1
ATOM 8834 O O B ARG D 1 251 ? 16.127 49.025 -27.061 0.50 40.19 251 ARG D O 1
ATOM 8849 N N A SER D 1 252 ? 16.272 47.550 -26.021 0.50 39.34 252 SER D N 1
ATOM 8850 N N B SER D 1 252 ? 16.149 47.337 -25.637 0.50 40.54 252 SER D N 1
ATOM 8851 C CA A SER D 1 252 ? 17.005 47.899 -24.807 0.50 40.01 252 SER D CA 1
ATOM 8852 C CA B SER D 1 252 ? 17.170 48.039 -24.861 0.50 40.49 252 SER D CA 1
ATOM 8853 C C A SER D 1 252 ? 18.074 46.865 -24.439 0.50 40.24 252 SER D C 1
ATOM 8854 C C B SER D 1 252 ? 18.333 47.128 -24.511 0.50 40.57 252 SER D C 1
ATOM 8855 O O A SER D 1 252 ? 18.360 46.632 -23.256 0.50 40.34 252 SER D O 1
ATOM 8856 O O B SER D 1 252 ? 18.916 47.223 -23.429 0.50 40.57 252 SER D O 1
ATOM 8861 N N . LEU D 1 253 ? 18.670 46.253 -25.462 1.00 40.28 253 LEU D N 1
ATOM 8862 C CA . LEU D 1 253 ? 19.682 45.224 -25.261 1.00 40.38 253 LEU D CA 1
ATOM 8863 C C . LEU D 1 253 ? 21.077 45.820 -25.343 1.00 39.45 253 LEU D C 1
ATOM 8864 O O . LEU D 1 253 ? 21.345 46.696 -26.158 1.00 39.49 253 LEU D O 1
ATOM 8869 N N . THR D 1 254 ? 21.942 45.366 -24.447 1.00 38.88 254 THR D N 1
ATOM 8870 C CA . THR D 1 254 ? 23.343 45.742 -24.473 1.00 37.94 254 THR D CA 1
ATOM 8871 C C . THR D 1 254 ? 24.045 44.837 -25.513 1.00 36.94 254 THR D C 1
ATOM 8872 O O . THR D 1 254 ? 23.992 43.608 -25.391 1.00 36.54 254 THR D O 1
ATOM 8876 N N . VAL D 1 255 ? 24.689 45.451 -26.507 1.00 36.12 255 VAL D N 1
ATOM 8877 C CA . VAL D 1 255 ? 25.483 44.700 -27.500 1.00 35.04 255 VAL D CA 1
ATOM 8878 C C . VAL D 1 255 ? 26.795 44.205 -26.893 1.00 35.45 255 VAL D C 1
ATOM 8879 O O . VAL D 1 255 ? 27.593 45.014 -26.396 1.00 35.69 255 VAL D O 1
ATOM 8883 N N . LEU D 1 256 ? 27.027 42.895 -26.933 1.00 34.64 256 LEU D N 1
ATOM 8884 C CA . LEU D 1 256 ? 28.302 42.346 -26.474 1.00 35.00 256 LEU D CA 1
ATOM 8885 C C . LEU D 1 256 ? 29.174 41.991 -27.681 1.00 34.24 256 LEU D C 1
ATOM 8886 O O . LEU D 1 256 ? 28.797 41.129 -28.512 1.00 33.09 256 LEU D O 1
ATOM 8891 N N . PHE D 1 257 ? 30.320 42.676 -27.764 1.00 33.58 257 PHE D N 1
ATOM 8892 C CA . PHE D 1 257 ? 31.201 42.663 -28.932 1.00 32.95 257 PHE D CA 1
ATOM 8893 C C . PHE D 1 257 ? 32.098 41.439 -28.976 1.00 32.45 257 PHE D C 1
ATOM 8894 O O . PHE D 1 257 ? 32.254 40.743 -27.968 1.00 32.10 257 PHE D O 1
ATOM 8902 N N . GLY D 1 258 ? 32.697 41.173 -30.141 1.00 31.88 258 GLY D N 1
ATOM 8903 C CA . GLY D 1 258 ? 33.535 39.990 -30.298 1.00 31.93 258 GLY D CA 1
ATOM 8904 C C . GLY D 1 258 ? 34.813 39.966 -29.466 1.00 31.39 258 GLY D C 1
ATOM 8905 O O . GLY D 1 258 ? 35.150 38.921 -28.899 1.00 32.79 258 GLY D O 1
ATOM 8906 N N . HIS D 1 259 ? 35.507 41.111 -29.370 1.00 31.29 259 HIS D N 1
ATOM 8907 C CA . HIS D 1 259 ? 36.886 41.159 -28.878 1.00 31.41 259 HIS D CA 1
ATOM 8908 C C . HIS D 1 259 ? 37.206 42.521 -28.281 1.00 32.30 259 HIS D C 1
ATOM 8909 O O . HIS D 1 259 ? 38.182 43.164 -28.692 1.00 31.32 259 HIS D O 1
ATOM 8916 N N . ASP D 1 260 ? 36.373 42.952 -27.329 1.00 33.48 260 ASP D N 1
ATOM 8917 C CA . ASP D 1 260 ? 36.503 44.264 -26.693 1.00 34.96 260 ASP D CA 1
ATOM 8918 C C . ASP D 1 260 ? 37.035 44.125 -25.260 1.00 35.62 260 ASP D C 1
ATOM 8919 O O . ASP D 1 260 ? 36.308 43.730 -24.339 1.00 34.84 260 ASP D O 1
ATOM 8924 N N . ARG D 1 261 ? 38.308 44.460 -25.083 1.00 36.82 261 ARG D N 1
ATOM 8925 C CA . ARG D 1 261 ? 38.971 44.256 -23.813 1.00 37.89 261 ARG D CA 1
ATOM 8926 C C . ARG D 1 261 ? 38.265 45.014 -22.687 1.00 38.31 261 ARG D C 1
ATOM 8927 O O . ARG D 1 261 ? 38.016 44.451 -21.606 1.00 38.15 261 ARG D O 1
ATOM 8935 N N . GLU D 1 262 ? 37.928 46.265 -22.974 1.00 39.08 262 GLU D N 1
ATOM 8936 C CA . GLU D 1 262 ? 37.362 47.174 -21.968 1.00 41.03 262 GLU D CA 1
ATOM 8937 C C . GLU D 1 262 ? 35.989 46.691 -21.500 1.00 39.26 262 GLU D C 1
ATOM 8938 O O . GLU D 1 262 ? 35.733 46.572 -20.285 1.00 38.68 262 GLU D O 1
ATOM 8944 N N . GLN D 1 263 ? 35.121 46.401 -22.468 1.00 37.87 263 GLN D N 1
ATOM 8945 C CA . GLN D 1 263 ? 33.809 45.846 -22.171 1.00 37.05 263 GLN D CA 1
ATOM 8946 C C . GLN D 1 263 ? 33.910 44.499 -21.472 1.00 36.86 263 GLN D C 1
ATOM 8947 O O . GLN D 1 263 ? 33.196 44.237 -20.490 1.00 35.85 263 GLN D O 1
ATOM 8953 N N . PHE D 1 264 ? 34.805 43.635 -21.957 1.00 36.09 264 PHE D N 1
ATOM 8954 C CA . PHE D 1 264 ? 34.922 42.320 -21.372 1.00 37.11 264 PHE D CA 1
ATOM 8955 C C . PHE D 1 264 ? 35.325 42.384 -19.878 1.00 37.54 264 PHE D C 1
ATOM 8956 O O . PHE D 1 264 ? 34.796 41.631 -19.045 1.00 36.98 264 PHE D O 1
ATOM 8964 N N . ALA D 1 265 ? 36.240 43.290 -19.543 1.00 37.93 265 ALA D N 1
ATOM 8965 C CA . ALA D 1 265 ? 36.614 43.520 -18.131 1.00 39.63 265 ALA D CA 1
ATOM 8966 C C . ALA D 1 265 ? 35.425 43.901 -17.216 1.00 39.95 265 ALA D C 1
ATOM 8967 O O . ALA D 1 265 ? 35.408 43.546 -16.027 1.00 41.70 265 ALA D O 1
ATOM 8969 N N . SER D 1 266 ? 34.443 44.603 -17.775 1.00 40.18 266 SER D N 1
ATOM 8970 C CA . SER D 1 266 ? 33.242 45.042 -17.045 1.00 40.38 266 SER D CA 1
ATOM 8971 C C . SER D 1 266 ? 32.254 43.906 -16.741 1.00 41.11 266 SER D C 1
ATOM 8972 O O . SER D 1 266 ? 31.395 44.031 -15.860 1.00 40.80 266 SER D O 1
ATOM 8975 N N . LEU D 1 267 ? 32.354 42.803 -17.480 1.00 41.01 267 LEU D N 1
ATOM 8976 C CA . LEU D 1 267 ? 31.416 41.702 -17.341 1.00 41.27 267 LEU D CA 1
ATOM 8977 C C . LEU D 1 267 ? 31.747 40.800 -16.174 1.00 41.73 267 LEU D C 1
ATOM 8978 O O . LEU D 1 267 ? 32.922 40.504 -15.900 1.00 42.40 267 LEU D O 1
ATOM 8983 N N . ILE D 1 268 ? 30.696 40.350 -15.498 1.00 42.18 268 ILE D N 1
ATOM 8984 C CA . ILE D 1 268 ? 30.802 39.291 -14.493 1.00 43.11 268 ILE D CA 1
ATOM 8985 C C . ILE D 1 268 ? 31.075 37.958 -15.207 1.00 43.28 268 ILE D C 1
ATOM 8986 O O . ILE D 1 268 ? 30.297 37.556 -16.085 1.00 42.30 268 ILE D O 1
ATOM 8991 N N . LYS D 1 269 ? 32.162 37.289 -14.826 1.00 43.36 269 LYS D N 1
ATOM 8992 C CA . LYS D 1 269 ? 32.559 36.021 -15.457 1.00 44.77 269 LYS D CA 1
ATOM 8993 C C . LYS D 1 269 ? 31.860 34.837 -14.805 1.00 45.22 269 LYS D C 1
ATOM 8994 O O . LYS D 1 269 ? 31.359 34.931 -13.672 1.00 45.12 269 LYS D O 1
ATOM 9000 N N . SER D 1 270 ? 31.826 33.726 -15.532 1.00 45.21 270 SER D N 1
ATOM 9001 C CA . SER D 1 270 ? 31.149 32.509 -15.096 1.00 45.85 270 SER D CA 1
ATOM 9002 C C . SER D 1 270 ? 31.638 31.966 -13.750 1.00 46.07 270 SER D C 1
ATOM 9003 O O . SER D 1 270 ? 30.913 31.234 -13.076 1.00 46.43 270 SER D O 1
ATOM 9006 N N . THR D 1 271 ? 32.876 32.296 -13.385 1.00 46.51 271 THR D N 1
ATOM 9007 C CA . THR D 1 271 ? 33.468 31.809 -12.137 1.00 47.09 271 THR D CA 1
ATOM 9008 C C . THR D 1 271 ? 32.917 32.572 -10.916 1.00 48.19 271 THR D C 1
ATOM 9009 O O . THR D 1 271 ? 32.977 32.079 -9.782 1.00 48.50 271 THR D O 1
ATOM 9013 N N . ASP D 1 272 ? 32.376 33.763 -11.169 1.00 48.89 272 ASP D N 1
ATOM 9014 C CA . ASP D 1 272 ? 31.899 34.661 -10.111 1.00 50.15 272 ASP D CA 1
ATOM 9015 C C . ASP D 1 272 ? 30.383 34.815 -10.043 1.00 50.35 272 ASP D C 1
ATOM 9016 O O . ASP D 1 272 ? 29.820 34.885 -8.949 1.00 49.97 272 ASP D O 1
ATOM 9021 N N . GLY D 1 273 ? 29.714 34.872 -11.191 1.00 50.26 273 GLY D N 1
ATOM 9022 C CA . GLY D 1 273 ? 28.260 35.024 -11.193 1.00 50.71 273 GLY D CA 1
ATOM 9023 C C . GLY D 1 273 ? 27.613 34.798 -12.538 1.00 51.32 273 GLY D C 1
ATOM 9024 O O . GLY D 1 273 ? 28.176 34.120 -13.400 1.00 51.45 273 GLY D O 1
ATOM 9025 N N . PHE D 1 274 ? 26.420 35.358 -12.706 1.00 51.29 274 PHE D N 1
ATOM 9026 C CA . PHE D 1 274 ? 25.717 35.329 -13.974 1.00 51.39 274 PHE D CA 1
ATOM 9027 C C . PHE D 1 274 ? 24.751 36.496 -14.037 1.00 51.42 274 PHE D C 1
ATOM 9028 O O . PHE D 1 274 ? 24.547 37.214 -13.041 1.00 51.89 274 PHE D O 1
ATOM 9036 N N . TYR D 1 275 ? 24.161 36.686 -15.207 1.00 50.55 275 TYR D N 1
ATOM 9037 C CA . TYR D 1 275 ? 23.162 37.704 -15.407 1.00 50.55 275 TYR D CA 1
ATOM 9038 C C . TYR D 1 275 ? 21.791 37.046 -15.470 1.00 51.10 275 TYR D C 1
ATOM 9039 O O . TYR D 1 275 ? 21.650 35.939 -15.996 1.00 50.82 275 TYR D O 1
ATOM 9048 N N . GLU D 1 276 ? 20.787 37.715 -14.902 1.00 50.95 276 GLU D N 1
ATOM 9049 C CA . GLU D 1 276 ? 19.399 37.267 -15.021 1.00 51.77 276 GLU D CA 1
ATOM 9050 C C . GLU D 1 276 ? 18.483 38.473 -15.168 1.00 51.01 276 GLU D C 1
ATOM 9051 O O . GLU D 1 276 ? 17.274 38.315 -15.333 1.00 51.12 276 GLU D O 1
ATOM 9058 N N A MET E 1 1 ? 40.619 38.755 47.627 0.50 51.31 1 MET E N 1
ATOM 9059 N N B MET E 1 1 ? 39.417 35.288 48.595 0.50 51.79 1 MET E N 1
ATOM 9060 C CA A MET E 1 1 ? 41.290 37.421 47.671 0.50 51.24 1 MET E CA 1
ATOM 9061 C CA B MET E 1 1 ? 40.843 34.889 48.399 0.50 52.05 1 MET E CA 1
ATOM 9062 C C A MET E 1 1 ? 42.238 37.240 46.457 0.50 50.93 1 MET E C 1
ATOM 9063 C C B MET E 1 1 ? 41.324 35.164 46.967 0.50 51.37 1 MET E C 1
ATOM 9064 O O A MET E 1 1 ? 42.726 38.232 45.909 0.50 51.28 1 MET E O 1
ATOM 9065 O O B MET E 1 1 ? 40.643 35.864 46.207 0.50 51.33 1 MET E O 1
ATOM 9074 N N A GLY E 1 2 ? 42.506 36.000 46.040 0.50 50.42 2 GLY E N 1
ATOM 9075 N N B GLY E 1 2 ? 42.486 34.614 46.607 0.50 50.64 2 GLY E N 1
ATOM 9076 C CA A GLY E 1 2 ? 43.552 35.737 45.033 0.50 49.48 2 GLY E CA 1
ATOM 9077 C CA B GLY E 1 2 ? 43.237 35.063 45.421 0.50 49.55 2 GLY E CA 1
ATOM 9078 C C A GLY E 1 2 ? 43.220 34.864 43.824 0.50 48.84 2 GLY E C 1
ATOM 9079 C C B GLY E 1 2 ? 43.066 34.281 44.130 0.50 48.69 2 GLY E C 1
ATOM 9080 O O A GLY E 1 2 ? 42.130 34.957 43.249 0.50 48.64 2 GLY E O 1
ATOM 9081 O O B GLY E 1 2 ? 41.944 33.940 43.747 0.50 48.37 2 GLY E O 1
ATOM 9082 N N . ASN E 1 3 ? 44.182 34.016 43.441 1.00 48.11 3 ASN E N 1
ATOM 9083 C CA . ASN E 1 3 ? 44.142 33.247 42.188 1.00 46.74 3 ASN E CA 1
ATOM 9084 C C . ASN E 1 3 ? 43.511 31.860 42.336 1.00 45.46 3 ASN E C 1
ATOM 9085 O O . ASN E 1 3 ? 43.773 31.189 43.311 1.00 45.81 3 ASN E O 1
ATOM 9090 N N . LYS E 1 4 ? 42.666 31.451 41.389 1.00 44.80 4 LYS E N 1
ATOM 9091 C CA . LYS E 1 4 ? 42.109 30.082 41.375 1.00 44.47 4 LYS E CA 1
ATOM 9092 C C . LYS E 1 4 ? 42.591 29.285 40.156 1.00 43.98 4 LYS E C 1
ATOM 9093 O O . LYS E 1 4 ? 42.514 29.768 39.022 1.00 43.63 4 LYS E O 1
ATOM 9099 N N . LEU E 1 5 ? 43.033 28.049 40.383 1.00 43.72 5 LEU E N 1
ATOM 9100 C CA . LEU E 1 5 ? 43.609 27.203 39.324 1.00 42.92 5 LEU E CA 1
ATOM 9101 C C . LEU E 1 5 ? 42.746 25.966 39.041 1.00 41.97 5 LEU E C 1
ATOM 9102 O O . LEU E 1 5 ? 42.568 25.113 39.900 1.00 42.85 5 LEU E O 1
ATOM 9107 N N . PHE E 1 6 ? 42.182 25.865 37.852 1.00 41.65 6 PHE E N 1
ATOM 9108 C CA . PHE E 1 6 ? 41.411 24.675 37.513 1.00 41.77 6 PHE E CA 1
ATOM 9109 C C . PHE E 1 6 ? 42.226 23.822 36.556 1.00 41.51 6 PHE E C 1
ATOM 9110 O O . PHE E 1 6 ? 42.781 24.335 35.575 1.00 41.18 6 PHE E O 1
ATOM 9118 N N . VAL E 1 7 ? 42.258 22.523 36.844 1.00 40.82 7 VAL E N 1
ATOM 9119 C CA . VAL E 1 7 ? 42.937 21.544 36.021 1.00 38.97 7 VAL E CA 1
ATOM 9120 C C . VAL E 1 7 ? 41.983 20.883 35.031 1.00 39.38 7 VAL E C 1
ATOM 9121 O O . VAL E 1 7 ? 41.049 20.149 35.425 1.00 39.56 7 VAL E O 1
ATOM 9125 N N A LEU E 1 8 ? 42.232 21.105 33.736 0.50 38.46 8 LEU E N 1
ATOM 9126 N N B LEU E 1 8 ? 42.181 21.169 33.757 0.50 38.75 8 LEU E N 1
ATOM 9127 C CA A LEU E 1 8 ? 41.347 20.634 32.655 0.50 37.94 8 LEU E CA 1
ATOM 9128 C CA B LEU E 1 8 ? 41.314 20.601 32.763 0.50 38.58 8 LEU E CA 1
ATOM 9129 C C A LEU E 1 8 ? 41.814 19.327 32.015 0.50 38.34 8 LEU E C 1
ATOM 9130 C C B LEU E 1 8 ? 41.954 19.299 32.320 0.50 38.96 8 LEU E C 1
ATOM 9131 O O A LEU E 1 8 ? 42.738 19.312 31.187 0.50 37.29 8 LEU E O 1
ATOM 9132 O O B LEU E 1 8 ? 43.155 19.261 32.011 0.50 38.89 8 LEU E O 1
ATOM 9141 N N . ASP E 1 9 ? 41.156 18.235 32.380 1.00 38.53 9 ASP E N 1
ATOM 9142 C CA . ASP E 1 9 ? 41.504 16.919 31.867 1.00 38.99 9 ASP E CA 1
ATOM 9143 C C . ASP E 1 9 ? 41.083 16.828 30.415 1.00 38.95 9 ASP E C 1
ATOM 9144 O O . ASP E 1 9 ? 39.901 16.675 30.087 1.00 38.22 9 ASP E O 1
ATOM 9149 N N . LEU E 1 10 ? 42.075 16.921 29.535 1.00 38.31 10 LEU E N 1
ATOM 9150 C CA . LEU E 1 10 ? 41.825 16.966 28.105 1.00 38.60 10 LEU E CA 1
ATOM 9151 C C . LEU E 1 10 ? 42.224 15.642 27.449 1.00 39.04 10 LEU E C 1
ATOM 9152 O O . LEU E 1 10 ? 42.463 15.592 26.245 1.00 40.49 10 LEU E O 1
ATOM 9157 N N . GLY E 1 11 ? 42.277 14.580 28.256 1.00 38.68 11 GLY E N 1
ATOM 9158 C CA . GLY E 1 11 ? 42.456 13.220 27.741 1.00 38.74 11 GLY E CA 1
ATOM 9159 C C . GLY E 1 11 ? 43.882 12.691 27.838 1.00 38.87 11 GLY E C 1
ATOM 9160 O O . GLY E 1 11 ? 44.639 13.069 28.733 1.00 38.30 11 GLY E O 1
ATOM 9161 N N . GLU E 1 12 ? 44.209 11.790 26.912 1.00 39.36 12 GLU E N 1
ATOM 9162 C CA . GLU E 1 12 ? 45.486 11.079 26.900 1.00 40.05 12 GLU E CA 1
ATOM 9163 C C . GLU E 1 12 ? 45.995 10.857 25.487 1.00 39.09 12 GLU E C 1
ATOM 9164 O O . GLU E 1 12 ? 45.220 10.874 24.519 1.00 38.78 12 GLU E O 1
ATOM 9170 N N . ILE E 1 13 ? 47.316 10.652 25.377 1.00 38.16 13 ILE E N 1
ATOM 9171 C CA . ILE E 1 13 ? 47.940 10.221 24.132 1.00 37.57 13 ILE E CA 1
ATOM 9172 C C . ILE E 1 13 ? 48.682 8.923 24.458 1.00 36.96 13 ILE E C 1
ATOM 9173 O O . ILE E 1 13 ? 49.240 8.776 25.545 1.00 36.85 13 ILE E O 1
ATOM 9178 N N . ARG E 1 14 ? 48.655 7.991 23.515 1.00 37.20 14 ARG E N 1
ATOM 9179 C CA . ARG E 1 14 ? 49.359 6.726 23.643 1.00 37.21 14 ARG E CA 1
ATOM 9180 C C . ARG E 1 14 ? 50.566 6.792 22.690 1.00 36.57 14 ARG E C 1
ATOM 9181 O O . ARG E 1 14 ? 50.388 6.945 21.478 1.00 36.84 14 ARG E O 1
ATOM 9189 N N . VAL E 1 15 ? 51.772 6.673 23.249 1.00 35.72 15 VAL E N 1
ATOM 9190 C CA . VAL E 1 15 ? 53.023 6.947 22.508 1.00 34.94 15 VAL E CA 1
ATOM 9191 C C . VAL E 1 15 ? 54.223 6.122 23.038 1.00 33.71 15 VAL E C 1
ATOM 9192 O O . VAL E 1 15 ? 54.302 5.806 24.244 1.00 32.09 15 VAL E O 1
ATOM 9196 N N . ASP E 1 16 ? 55.165 5.819 22.141 1.00 33.18 16 ASP E N 1
ATOM 9197 C CA . ASP E 1 16 ? 56.442 5.187 22.501 1.00 32.55 16 ASP E CA 1
ATOM 9198 C C . ASP E 1 16 ? 57.142 6.031 23.557 1.00 32.16 16 ASP E C 1
ATOM 9199 O O . ASP E 1 16 ? 57.362 7.230 23.352 1.00 32.05 16 ASP E O 1
ATOM 9204 N N . GLU E 1 17 ? 57.505 5.401 24.670 1.00 31.32 17 GLU E N 1
ATOM 9205 C CA . GLU E 1 17 ? 58.212 6.045 25.764 1.00 32.33 17 GLU E CA 1
ATOM 9206 C C . GLU E 1 17 ? 59.512 6.730 25.313 1.00 31.49 17 GLU E C 1
ATOM 9207 O O . GLU E 1 17 ? 59.941 7.707 25.918 1.00 31.53 17 GLU E O 1
ATOM 9213 N N . ASN E 1 18 ? 60.152 6.178 24.285 1.00 31.32 18 ASN E N 1
ATOM 9214 C CA . ASN E 1 18 ? 61.391 6.753 23.751 1.00 31.03 18 ASN E CA 1
ATOM 9215 C C . ASN E 1 18 ? 61.239 8.227 23.252 1.00 31.56 18 ASN E C 1
ATOM 9216 O O . ASN E 1 18 ? 62.223 8.979 23.244 1.00 32.14 18 ASN E O 1
ATOM 9221 N N . PHE E 1 19 ? 60.031 8.635 22.851 1.00 31.56 19 PHE E N 1
ATOM 9222 C CA . PHE E 1 19 ? 59.787 10.032 22.469 1.00 32.30 19 PHE E CA 1
ATOM 9223 C C . PHE E 1 19 ? 59.793 10.948 23.694 1.00 31.89 19 PHE E C 1
ATOM 9224 O O . PHE E 1 19 ? 60.229 12.091 23.634 1.00 32.58 19 PHE E O 1
ATOM 9232 N N . ILE E 1 20 ? 59.357 10.402 24.815 1.00 31.29 20 ILE E N 1
ATOM 9233 C CA . ILE E 1 20 ? 59.145 11.172 26.019 1.00 30.53 20 ILE E CA 1
ATOM 9234 C C . ILE E 1 20 ? 60.432 11.231 26.858 1.00 30.45 20 ILE E C 1
ATOM 9235 O O . ILE E 1 20 ? 60.767 12.295 27.389 1.00 30.12 20 ILE E O 1
ATOM 9240 N N . ILE E 1 21 ? 61.140 10.092 26.967 1.00 30.58 21 ILE E N 1
ATOM 9241 C CA . ILE E 1 21 ? 62.437 10.004 27.635 1.00 30.51 21 ILE E CA 1
ATOM 9242 C C . ILE E 1 21 ? 63.387 9.323 26.657 1.00 30.54 21 ILE E C 1
ATOM 9243 O O . ILE E 1 21 ? 63.284 8.105 26.448 1.00 31.27 21 ILE E O 1
ATOM 9248 N N . ALA E 1 22 ? 64.277 10.091 26.028 1.00 28.86 22 ALA E N 1
ATOM 9249 C CA . ALA E 1 22 ? 65.075 9.563 24.937 1.00 29.80 22 ALA E CA 1
ATOM 9250 C C . ALA E 1 22 ? 65.963 8.403 25.395 1.00 29.60 22 ALA E C 1
ATOM 9251 O O . ALA E 1 22 ? 66.538 8.429 26.506 1.00 29.66 22 ALA E O 1
ATOM 9253 N N . ASN E 1 23 ? 66.040 7.386 24.538 1.00 30.51 23 ASN E N 1
ATOM 9254 C CA . ASN E 1 23 ? 66.903 6.238 24.767 1.00 31.70 23 ASN E CA 1
ATOM 9255 C C . ASN E 1 23 ? 66.633 5.510 26.092 1.00 32.90 23 ASN E C 1
ATOM 9256 O O . ASN E 1 23 ? 67.549 4.917 26.685 1.00 33.70 23 ASN E O 1
ATOM 9261 N N . SER E 1 24 ? 65.379 5.554 26.556 1.00 32.73 24 SER E N 1
ATOM 9262 C CA . SER E 1 24 ? 64.995 4.750 27.719 1.00 33.54 24 SER E CA 1
ATOM 9263 C C . SER E 1 24 ? 65.071 3.219 27.436 1.00 32.75 24 SER E C 1
ATOM 9264 O O . SER E 1 24 ? 65.416 2.442 28.350 1.00 32.39 24 SER E O 1
ATOM 9267 N N . THR E 1 25 ? 64.797 2.819 26.185 1.00 30.48 25 THR E N 1
ATOM 9268 C CA . THR E 1 25 ? 65.095 1.460 25.665 1.00 30.52 25 THR E CA 1
ATOM 9269 C C . THR E 1 25 ? 65.932 1.503 24.376 1.00 29.52 25 THR E C 1
ATOM 9270 O O . THR E 1 25 ? 65.682 2.285 23.476 1.00 29.35 25 THR E O 1
ATOM 9274 N N . PHE E 1 26 ? 66.945 0.650 24.312 1.00 29.26 26 PHE E N 1
ATOM 9275 C CA . PHE E 1 26 ? 67.687 0.444 23.092 1.00 27.62 26 PHE E CA 1
ATOM 9276 C C . PHE E 1 26 ? 68.210 -0.986 23.134 1.00 28.10 26 PHE E C 1
ATOM 9277 O O . PHE E 1 26 ? 68.351 -1.590 24.214 1.00 28.57 26 PHE E O 1
ATOM 9285 N N . VAL E 1 27 ? 68.447 -1.529 21.959 1.00 27.67 27 VAL E N 1
ATOM 9286 C CA . VAL E 1 27 ? 69.038 -2.860 21.850 1.00 28.77 27 VAL E CA 1
ATOM 9287 C C . VAL E 1 27 ? 70.562 -2.826 22.006 1.00 28.51 27 VAL E C 1
ATOM 9288 O O . VAL E 1 27 ? 71.218 -1.811 21.713 1.00 28.06 27 VAL E O 1
ATOM 9292 N N . THR E 1 28 ? 71.130 -3.950 22.449 1.00 28.61 28 THR E N 1
ATOM 9293 C CA . THR E 1 28 ? 72.564 -4.091 22.556 1.00 29.13 28 THR E CA 1
ATOM 9294 C C . THR E 1 28 ? 72.878 -5.530 22.191 1.00 29.34 28 THR E C 1
ATOM 9295 O O . THR E 1 28 ? 71.967 -6.379 22.194 1.00 30.31 28 THR E O 1
ATOM 9299 N N . PRO E 1 29 ? 74.153 -5.825 21.862 1.00 29.09 29 PRO E N 1
ATOM 9300 C CA . PRO E 1 29 ? 74.473 -7.231 21.577 1.00 29.80 29 PRO E CA 1
ATOM 9301 C C . PRO E 1 29 ? 74.155 -8.168 22.768 1.00 31.02 29 PRO E C 1
ATOM 9302 O O . PRO E 1 29 ? 73.759 -9.301 22.560 1.00 31.73 29 PRO E O 1
ATOM 9306 N N . GLN E 1 30 ? 74.295 -7.659 23.990 1.00 31.77 30 GLN E N 1
ATOM 9307 C CA . GLN E 1 30 ? 74.009 -8.443 25.204 1.00 32.35 30 GLN E CA 1
ATOM 9308 C C . GLN E 1 30 ? 72.523 -8.730 25.269 1.00 32.78 30 GLN E C 1
ATOM 9309 O O . GLN E 1 30 ? 72.102 -9.853 25.549 1.00 33.54 30 GLN E O 1
ATOM 9315 N N . LYS E 1 31 ? 71.729 -7.692 25.038 1.00 32.12 31 LYS E N 1
ATOM 9316 C CA . LYS E 1 31 ? 70.278 -7.794 25.117 1.00 32.65 31 LYS E CA 1
ATOM 9317 C C . LYS E 1 31 ? 69.648 -7.256 23.835 1.00 33.38 31 LYS E C 1
ATOM 9318 O O . LYS E 1 31 ? 69.112 -6.132 23.818 1.00 34.86 31 LYS E O 1
ATOM 9324 N N . PRO E 1 32 ? 69.723 -8.043 22.749 1.00 34.54 32 PRO E N 1
ATOM 9325 C CA . PRO E 1 32 ? 69.313 -7.630 21.392 1.00 35.60 32 PRO E CA 1
ATOM 9326 C C . PRO E 1 32 ? 67.816 -7.679 21.046 1.00 37.70 32 PRO E C 1
ATOM 9327 O O . PRO E 1 32 ? 67.430 -7.231 19.955 1.00 37.30 32 PRO E O 1
ATOM 9331 N N . THR E 1 33 ? 66.990 -8.255 21.919 1.00 39.04 33 THR E N 1
ATOM 9332 C CA . THR E 1 33 ? 65.605 -8.564 21.542 1.00 40.40 33 THR E CA 1
ATOM 9333 C C . THR E 1 33 ? 64.575 -7.687 22.279 1.00 40.04 33 THR E C 1
ATOM 9334 O O . THR E 1 33 ? 63.360 -7.932 22.173 1.00 41.04 33 THR E O 1
ATOM 9338 N N . VAL E 1 34 ? 65.054 -6.681 23.022 1.00 38.81 34 VAL E N 1
ATOM 9339 C CA . VAL E 1 34 ? 64.169 -5.850 23.843 1.00 37.46 34 VAL E CA 1
ATOM 9340 C C . VAL E 1 34 ? 63.391 -4.915 22.948 1.00 37.63 34 VAL E C 1
ATOM 9341 O O . VAL E 1 34 ? 63.867 -4.532 21.879 1.00 37.27 34 VAL E O 1
ATOM 9345 N N . SER E 1 35 ? 62.205 -4.524 23.395 1.00 37.80 35 SER E N 1
ATOM 9346 C CA . SER E 1 35 ? 61.421 -3.545 22.652 1.00 38.45 35 SER E CA 1
ATOM 9347 C C . SER E 1 35 ? 61.096 -2.402 23.590 1.00 37.78 35 SER E C 1
ATOM 9348 O O . SER E 1 35 ? 61.083 -2.576 24.832 1.00 36.98 35 SER E O 1
ATOM 9351 N N . SER E 1 36 ? 60.855 -1.224 23.011 1.00 37.50 36 SER E N 1
ATOM 9352 C CA . SER E 1 36 ? 60.378 -0.103 23.793 1.00 36.63 36 SER E CA 1
ATOM 9353 C C . SER E 1 36 ? 58.901 -0.384 24.113 1.00 37.71 36 SER E C 1
ATOM 9354 O O . SER E 1 36 ? 58.356 -1.399 23.675 1.00 37.30 36 SER E O 1
ATOM 9357 N N . ARG E 1 37 ? 58.262 0.490 24.884 1.00 37.96 37 ARG E N 1
ATOM 9358 C CA . ARG E 1 37 ? 56.845 0.300 25.206 1.00 38.54 37 ARG E CA 1
ATOM 9359 C C . ARG E 1 37 ? 56.050 1.571 24.994 1.00 38.60 37 ARG E C 1
ATOM 9360 O O . ARG E 1 37 ? 56.619 2.690 25.038 1.00 37.68 37 ARG E O 1
ATOM 9368 N N . LEU E 1 38 ? 54.754 1.380 24.735 1.00 37.88 38 LEU E N 1
ATOM 9369 C CA . LEU E 1 38 ? 53.767 2.460 24.708 1.00 38.56 38 LEU E CA 1
ATOM 9370 C C . LEU E 1 38 ? 53.359 2.848 26.125 1.00 38.61 38 LEU E C 1
ATOM 9371 O O . LEU E 1 38 ? 53.112 1.978 26.993 1.00 38.83 38 LEU E O 1
ATOM 9376 N N . ILE E 1 39 ? 53.310 4.157 26.361 1.00 38.03 39 ILE E N 1
ATOM 9377 C CA . ILE E 1 39 ? 52.745 4.719 27.579 1.00 37.52 39 ILE E CA 1
ATOM 9378 C C . ILE E 1 39 ? 51.575 5.641 27.213 1.00 38.05 39 ILE E C 1
ATOM 9379 O O . ILE E 1 39 ? 51.476 6.126 26.074 1.00 37.20 39 ILE E O 1
ATOM 9384 N N . ASP E 1 40 ? 50.680 5.852 28.176 1.00 38.04 40 ASP E N 1
ATOM 9385 C CA . ASP E 1 40 ? 49.564 6.764 28.007 1.00 38.60 40 ASP E CA 1
ATOM 9386 C C . ASP E 1 40 ? 49.939 7.969 28.837 1.00 37.90 40 ASP E C 1
ATOM 9387 O O . ASP E 1 40 ? 50.256 7.835 30.030 1.00 37.31 40 ASP E O 1
ATOM 9392 N N . ILE E 1 41 ? 49.966 9.133 28.182 1.00 37.53 41 ILE E N 1
ATOM 9393 C CA . ILE E 1 41 ? 50.421 10.370 28.826 1.00 36.76 41 ILE E CA 1
ATOM 9394 C C . ILE E 1 41 ? 49.244 11.350 28.876 1.00 36.04 41 ILE E C 1
ATOM 9395 O O . ILE E 1 41 ? 48.472 11.410 27.939 1.00 36.06 41 ILE E O 1
ATOM 9400 N N . PRO E 1 42 ? 49.116 12.112 29.965 1.00 36.38 42 PRO E N 1
ATOM 9401 C CA . PRO E 1 42 ? 47.960 13.032 30.098 1.00 36.80 42 PRO E CA 1
ATOM 9402 C C . PRO E 1 42 ? 48.074 14.294 29.227 1.00 36.82 42 PRO E C 1
ATOM 9403 O O . PRO E 1 42 ? 49.159 14.842 29.112 1.00 36.93 42 PRO E O 1
ATOM 9407 N N . VAL E 1 43 ? 46.959 14.709 28.603 1.00 36.86 43 VAL E N 1
ATOM 9408 C CA . VAL E 1 43 ? 46.854 16.011 27.913 1.00 36.11 43 VAL E CA 1
ATOM 9409 C C . VAL E 1 43 ? 45.994 16.913 28.803 1.00 37.48 43 VAL E C 1
ATOM 9410 O O . VAL E 1 43 ? 44.876 16.527 29.212 1.00 36.48 43 VAL E O 1
ATOM 9414 N N . SER E 1 44 ? 46.532 18.084 29.147 1.00 37.45 44 SER E N 1
ATOM 9415 C CA . SER E 1 44 ? 45.830 18.998 30.021 1.00 38.12 44 SER E CA 1
ATOM 9416 C C . SER E 1 44 ? 45.902 20.475 29.610 1.00 38.05 44 SER E C 1
ATOM 9417 O O . SER E 1 44 ? 46.593 20.835 28.662 1.00 37.26 44 SER E O 1
ATOM 9420 N N . ALA E 1 45 ? 45.112 21.295 30.310 1.00 37.73 45 ALA E N 1
ATOM 9421 C CA . ALA E 1 45 ? 45.126 22.744 30.198 1.00 37.56 45 ALA E CA 1
ATOM 9422 C C . ALA E 1 45 ? 44.750 23.275 31.566 1.00 37.97 45 ALA E C 1
ATOM 9423 O O . ALA E 1 45 ? 44.278 22.514 32.418 1.00 37.75 45 ALA E O 1
ATOM 9425 N N . TYR E 1 46 ? 45.017 24.558 31.804 1.00 37.52 46 TYR E N 1
ATOM 9426 C CA . TYR E 1 46 ? 44.853 25.145 33.136 1.00 37.81 46 TYR E CA 1
ATOM 9427 C C . TYR E 1 46 ? 44.150 26.464 33.013 1.00 37.91 46 TYR E C 1
ATOM 9428 O O . TYR E 1 46 ? 44.620 27.370 32.327 1.00 37.72 46 TYR E O 1
ATOM 9437 N N . LEU E 1 47 ? 42.999 26.550 33.659 1.00 38.31 47 LEU E N 1
ATOM 9438 C CA . LEU E 1 47 ? 42.232 27.781 33.689 1.00 37.85 47 LEU E CA 1
ATOM 9439 C C . LEU E 1 47 ? 42.554 28.503 34.997 1.00 37.96 47 LEU E C 1
ATOM 9440 O O . LEU E 1 47 ? 42.415 27.941 36.088 1.00 37.85 47 LEU E O 1
ATOM 9445 N N . ILE E 1 48 ? 43.013 29.744 34.888 1.00 37.93 48 ILE E N 1
ATOM 9446 C CA . ILE E 1 48 ? 43.327 30.539 36.049 1.00 38.52 48 ILE E CA 1
ATOM 9447 C C . ILE E 1 48 ? 42.317 31.690 36.106 1.00 39.70 48 ILE E C 1
ATOM 9448 O O . ILE E 1 48 ? 42.223 32.527 35.178 1.00 38.34 48 ILE E O 1
ATOM 9453 N N . GLN E 1 49 ? 41.545 31.698 37.192 1.00 40.99 49 GLN E N 1
ATOM 9454 C CA . GLN E 1 49 ? 40.703 32.821 37.543 1.00 42.35 49 GLN E CA 1
ATOM 9455 C C . GLN E 1 49 ? 41.558 33.768 38.349 1.00 42.18 49 GLN E C 1
ATOM 9456 O O . GLN E 1 49 ? 41.889 33.493 39.482 1.00 42.93 49 GLN E O 1
ATOM 9462 N N . CYS E 1 50 ? 41.954 34.871 37.730 1.00 43.62 50 CYS E N 1
ATOM 9463 C CA . CYS E 1 50 ? 42.765 35.870 38.387 1.00 44.30 50 CYS E CA 1
ATOM 9464 C C . CYS E 1 50 ? 41.836 36.886 39.015 1.00 45.76 50 CYS E C 1
ATOM 9465 O O . CYS E 1 50 ? 40.611 36.788 38.881 1.00 46.15 50 CYS E O 1
ATOM 9468 N N . THR E 1 51 ? 42.441 37.861 39.685 1.00 46.23 51 THR E N 1
ATOM 9469 C CA . THR E 1 51 ? 41.776 39.054 40.201 1.00 48.05 51 THR E CA 1
ATOM 9470 C C . THR E 1 51 ? 40.880 39.706 39.138 1.00 47.41 51 THR E C 1
ATOM 9471 O O . THR E 1 51 ? 39.647 39.859 39.305 1.00 47.31 51 THR E O 1
ATOM 9475 N N . ASP E 1 52 ? 41.527 40.050 38.030 1.00 47.45 52 ASP E N 1
ATOM 9476 C CA . ASP E 1 52 ? 40.987 40.962 37.033 1.00 46.37 52 ASP E CA 1
ATOM 9477 C C . ASP E 1 52 ? 41.008 40.360 35.639 1.00 45.43 52 ASP E C 1
ATOM 9478 O O . ASP E 1 52 ? 40.997 41.097 34.654 1.00 45.33 52 ASP E O 1
ATOM 9483 N N . ALA E 1 53 ? 41.044 39.028 35.554 1.00 43.60 53 ALA E N 1
ATOM 9484 C CA . ALA E 1 53 ? 41.176 38.346 34.274 1.00 41.82 53 ALA E CA 1
ATOM 9485 C C . ALA E 1 53 ? 40.938 36.863 34.451 1.00 40.69 53 ALA E C 1
ATOM 9486 O O . ALA E 1 53 ? 41.029 36.352 35.563 1.00 39.51 53 ALA E O 1
ATOM 9488 N N . THR E 1 54 ? 40.614 36.179 33.359 1.00 39.12 54 THR E N 1
ATOM 9489 C CA . THR E 1 54 ? 40.619 34.730 33.373 1.00 38.45 54 THR E CA 1
ATOM 9490 C C . THR E 1 54 ? 41.613 34.311 32.301 1.00 36.97 54 THR E C 1
ATOM 9491 O O . THR E 1 54 ? 41.509 34.727 31.144 1.00 36.29 54 THR E O 1
ATOM 9495 N N . VAL E 1 55 ? 42.607 33.547 32.716 1.00 35.14 55 VAL E N 1
ATOM 9496 C CA . VAL E 1 55 ? 43.717 33.162 31.818 1.00 34.20 55 VAL E CA 1
ATOM 9497 C C . VAL E 1 55 ? 43.717 31.649 31.626 1.00 34.27 55 VAL E C 1
ATOM 9498 O O . VAL E 1 55 ? 43.567 30.924 32.596 1.00 35.44 55 VAL E O 1
ATOM 9502 N N . LEU E 1 56 ? 43.852 31.192 30.381 1.00 33.70 56 LEU E N 1
ATOM 9503 C CA . LEU E 1 56 ? 43.893 29.756 30.090 1.00 33.31 56 LEU E CA 1
ATOM 9504 C C . LEU E 1 56 ? 45.299 29.430 29.589 1.00 33.08 56 LEU E C 1
ATOM 9505 O O . LEU E 1 56 ? 45.803 30.112 28.723 1.00 31.82 56 LEU E O 1
ATOM 9510 N N . TYR E 1 57 ? 45.925 28.410 30.162 1.00 32.46 57 TYR E N 1
ATOM 9511 C CA . TYR E 1 57 ? 47.227 27.937 29.667 1.00 32.65 57 TYR E CA 1
ATOM 9512 C C . TYR E 1 57 ? 47.046 26.631 28.900 1.00 32.45 57 TYR E C 1
ATOM 9513 O O . TYR E 1 57 ? 46.705 25.614 29.495 1.00 32.20 57 TYR E O 1
ATOM 9522 N N . ASP E 1 58 ? 47.298 26.676 27.582 1.00 32.85 58 ASP E N 1
ATOM 9523 C CA . ASP E 1 58 ? 47.113 25.549 26.668 1.00 33.22 58 ASP E CA 1
ATOM 9524 C C . ASP E 1 58 ? 45.620 25.225 26.404 1.00 33.31 58 ASP E C 1
ATOM 9525 O O . ASP E 1 58 ? 44.746 25.751 27.082 1.00 33.56 58 ASP E O 1
ATOM 9530 N N . THR E 1 59 ? 45.336 24.389 25.406 1.00 34.23 59 THR E N 1
ATOM 9531 C CA . THR E 1 59 ? 43.963 24.221 24.899 1.00 34.22 59 THR E CA 1
ATOM 9532 C C . THR E 1 59 ? 43.666 22.775 24.454 1.00 35.11 59 THR E C 1
ATOM 9533 O O . THR E 1 59 ? 42.620 22.506 23.856 1.00 34.24 59 THR E O 1
ATOM 9537 N N . GLY E 1 60 ? 44.635 21.876 24.679 1.00 35.55 60 GLY E N 1
ATOM 9538 C CA . GLY E 1 60 ? 44.535 20.444 24.294 1.00 35.85 60 GLY E CA 1
ATOM 9539 C C . GLY E 1 60 ? 44.473 20.150 22.812 1.00 36.65 60 GLY E C 1
ATOM 9540 O O . GLY E 1 60 ? 44.916 20.965 21.999 1.00 36.42 60 GLY E O 1
ATOM 9541 N N . CYS E 1 61 ? 43.924 18.982 22.456 1.00 37.17 61 CYS E N 1
ATOM 9542 C CA . CYS E 1 61 ? 43.689 18.610 21.053 1.00 38.50 61 CYS E CA 1
ATOM 9543 C C . CYS E 1 61 ? 42.404 19.193 20.521 1.00 39.42 61 CYS E C 1
ATOM 9544 O O . CYS E 1 61 ? 41.504 19.520 21.307 1.00 39.29 61 CYS E O 1
ATOM 9547 N N . HIS E 1 62 ? 42.307 19.322 19.196 1.00 40.76 62 HIS E N 1
ATOM 9548 C CA . HIS E 1 62 ? 41.011 19.607 18.571 1.00 43.00 62 HIS E CA 1
ATOM 9549 C C . HIS E 1 62 ? 40.047 18.449 18.878 1.00 43.79 62 HIS E C 1
ATOM 9550 O O . HIS E 1 62 ? 40.452 17.278 18.822 1.00 43.47 62 HIS E O 1
ATOM 9557 N N . PRO E 1 63 ? 38.778 18.774 19.227 1.00 45.04 63 PRO E N 1
ATOM 9558 C CA . PRO E 1 63 ? 37.833 17.707 19.590 1.00 45.94 63 PRO E CA 1
ATOM 9559 C C . PRO E 1 63 ? 37.755 16.609 18.536 1.00 46.73 63 PRO E C 1
ATOM 9560 O O . PRO E 1 63 ? 37.570 15.435 18.895 1.00 47.30 63 PRO E O 1
ATOM 9564 N N . GLU E 1 64 ? 37.914 16.998 17.266 1.00 47.28 64 GLU E N 1
ATOM 9565 C CA . GLU E 1 64 ? 37.883 16.104 16.108 1.00 48.44 64 GLU E CA 1
ATOM 9566 C C . GLU E 1 64 ? 39.266 15.779 15.540 1.00 47.99 64 GLU E C 1
ATOM 9567 O O . GLU E 1 64 ? 39.422 15.720 14.319 1.00 47.53 64 GLU E O 1
ATOM 9573 N N . CYS E 1 65 ? 40.260 15.567 16.399 1.00 48.78 65 CYS E N 1
ATOM 9574 C CA . CYS E 1 65 ? 41.613 15.262 15.897 1.00 49.55 65 CYS E CA 1
ATOM 9575 C C . CYS E 1 65 ? 41.702 13.851 15.301 1.00 50.35 65 CYS E C 1
ATOM 9576 O O . CYS E 1 65 ? 42.454 13.610 14.344 1.00 50.05 65 CYS E O 1
ATOM 9579 N N . MET E 1 66 ? 40.896 12.939 15.854 1.00 51.19 66 MET E N 1
ATOM 9580 C CA . MET E 1 66 ? 40.917 11.518 15.478 1.00 52.00 66 MET E CA 1
ATOM 9581 C C . MET E 1 66 ? 39.823 11.161 14.464 1.00 52.88 66 MET E C 1
ATOM 9582 O O . MET E 1 66 ? 38.758 11.763 14.473 1.00 53.03 66 MET E O 1
ATOM 9587 N N . GLY E 1 67 ? 40.099 10.196 13.587 1.00 53.79 67 GLY E N 1
ATOM 9588 C CA . GLY E 1 67 ? 39.096 9.680 12.646 1.00 55.04 67 GLY E CA 1
ATOM 9589 C C . GLY E 1 67 ? 39.456 9.879 11.186 1.00 56.14 67 GLY E C 1
ATOM 9590 O O . GLY E 1 67 ? 40.437 10.557 10.868 1.00 56.38 67 GLY E O 1
ATOM 9591 N N . THR E 1 68 ? 38.652 9.295 10.298 1.00 56.45 68 THR E N 1
ATOM 9592 C CA . THR E 1 68 ? 38.901 9.340 8.857 1.00 57.09 68 THR E CA 1
ATOM 9593 C C . THR E 1 68 ? 38.873 10.774 8.291 1.00 56.96 68 THR E C 1
ATOM 9594 O O . THR E 1 68 ? 39.661 11.111 7.405 1.00 57.49 68 THR E O 1
ATOM 9598 N N . ASN E 1 69 ? 37.970 11.608 8.800 1.00 56.78 69 ASN E N 1
ATOM 9599 C CA . ASN E 1 69 ? 37.959 13.034 8.451 1.00 56.53 69 ASN E CA 1
ATOM 9600 C C . ASN E 1 69 ? 38.517 13.922 9.580 1.00 55.49 69 ASN E C 1
ATOM 9601 O O . ASN E 1 69 ? 38.116 15.090 9.722 1.00 55.91 69 ASN E O 1
ATOM 9606 N N . GLY E 1 70 ? 39.441 13.367 10.371 1.00 53.52 70 GLY E N 1
ATOM 9607 C CA . GLY E 1 70 ? 40.003 14.048 11.537 1.00 51.08 70 GLY E CA 1
ATOM 9608 C C . GLY E 1 70 ? 41.026 15.111 11.168 1.00 49.34 70 GLY E C 1
ATOM 9609 O O . GLY E 1 70 ? 41.434 15.203 10.002 1.00 48.91 70 GLY E O 1
ATOM 9610 N N . ARG E 1 71 ? 41.421 15.918 12.159 1.00 47.50 71 ARG E N 1
ATOM 9611 C CA . ARG E 1 71 ? 42.408 17.000 11.961 1.00 45.96 71 ARG E CA 1
ATOM 9612 C C . ARG E 1 71 ? 43.852 16.493 11.806 1.00 45.21 71 ARG E C 1
ATOM 9613 O O . ARG E 1 71 ? 44.607 17.006 10.968 1.00 44.87 71 ARG E O 1
ATOM 9621 N N . TRP E 1 72 ? 44.207 15.473 12.589 1.00 44.21 72 TRP E N 1
ATOM 9622 C CA . TRP E 1 72 ? 45.547 14.869 12.554 1.00 43.22 72 TRP E CA 1
ATOM 9623 C C . TRP E 1 72 ? 45.734 13.971 11.320 1.00 43.64 72 TRP E C 1
ATOM 9624 O O . TRP E 1 72 ? 44.805 13.230 10.932 1.00 43.59 72 TRP E O 1
ATOM 9635 N N . PRO E 1 73 ? 46.932 14.018 10.696 1.00 43.33 73 PRO E N 1
ATOM 9636 C CA . PRO E 1 73 ? 47.189 13.137 9.541 1.00 43.16 73 PRO E CA 1
ATOM 9637 C C . PRO E 1 73 ? 46.935 11.672 9.897 1.00 42.91 73 PRO E C 1
ATOM 9638 O O . PRO E 1 73 ? 47.033 11.296 11.070 1.00 43.40 73 PRO E O 1
ATOM 9642 N N . ALA E 1 74 ? 46.616 10.847 8.907 1.00 43.09 74 ALA E N 1
ATOM 9643 C CA . ALA E 1 74 ? 46.355 9.426 9.170 1.00 43.41 74 ALA E CA 1
ATOM 9644 C C . ALA E 1 74 ? 47.537 8.780 9.916 1.00 43.62 74 ALA E C 1
ATOM 9645 O O . ALA E 1 74 ? 47.348 8.107 10.939 1.00 43.31 74 ALA E O 1
ATOM 9647 N N . GLN E 1 75 ? 48.753 9.038 9.426 1.00 43.87 75 GLN E N 1
ATOM 9648 C CA . GLN E 1 75 ? 49.960 8.457 10.009 1.00 44.14 75 GLN E CA 1
ATOM 9649 C C . GLN E 1 75 ? 50.189 8.937 11.451 1.00 43.67 75 GLN E C 1
ATOM 9650 O O . GLN E 1 75 ? 50.699 8.184 12.294 1.00 43.39 75 GLN E O 1
ATOM 9656 N N . SER E 1 76 ? 49.802 10.181 11.740 1.00 43.08 76 SER E N 1
ATOM 9657 C CA . SER E 1 76 ? 49.923 10.691 13.107 1.00 42.46 76 SER E CA 1
ATOM 9658 C C . SER E 1 76 ? 49.004 9.932 14.049 1.00 42.62 76 SER E C 1
ATOM 9659 O O . SER E 1 76 ? 49.397 9.561 15.168 1.00 41.45 76 SER E O 1
ATOM 9662 N N . GLN E 1 77 ? 47.790 9.687 13.565 1.00 43.51 77 GLN E N 1
ATOM 9663 C CA . GLN E 1 77 ? 46.783 8.911 14.287 1.00 44.74 77 GLN E CA 1
ATOM 9664 C C . GLN E 1 77 ? 47.229 7.453 14.528 1.00 44.90 77 GLN E C 1
ATOM 9665 O O . GLN E 1 77 ? 46.941 6.872 15.581 1.00 45.41 77 GLN E O 1
ATOM 9671 N N . LEU E 1 78 ? 47.930 6.861 13.565 1.00 45.59 78 LEU E N 1
ATOM 9672 C CA . LEU E 1 78 ? 48.505 5.524 13.782 1.00 45.65 78 LEU E CA 1
ATOM 9673 C C . LEU E 1 78 ? 49.645 5.568 14.806 1.00 45.73 78 LEU E C 1
ATOM 9674 O O . LEU E 1 78 ? 49.687 4.758 15.745 1.00 45.70 78 LEU E O 1
ATOM 9679 N N . ASN E 1 79 ? 50.559 6.524 14.640 1.00 45.52 79 ASN E N 1
ATOM 9680 C CA . ASN E 1 79 ? 51.766 6.573 15.458 1.00 45.49 79 ASN E CA 1
ATOM 9681 C C . ASN E 1 79 ? 51.547 6.894 16.939 1.00 45.06 79 ASN E C 1
ATOM 9682 O O . ASN E 1 79 ? 52.147 6.256 17.798 1.00 45.30 79 ASN E O 1
ATOM 9687 N N . ALA E 1 80 ? 50.697 7.879 17.234 1.00 44.78 80 ALA E N 1
ATOM 9688 C CA . ALA E 1 80 ? 50.500 8.355 18.600 1.00 44.18 80 ALA E CA 1
ATOM 9689 C C . ALA E 1 80 ? 49.085 8.896 18.729 1.00 44.67 80 ALA E C 1
ATOM 9690 O O . ALA E 1 80 ? 48.858 10.107 18.662 1.00 44.01 80 ALA E O 1
ATOM 9692 N N . PRO E 1 81 ? 48.111 7.983 18.893 1.00 44.35 81 PRO E N 1
ATOM 9693 C CA . PRO E 1 81 ? 46.731 8.427 18.861 1.00 44.41 81 PRO E CA 1
ATOM 9694 C C . PRO E 1 81 ? 46.297 9.161 20.130 1.00 44.45 81 PRO E C 1
ATOM 9695 O O . PRO E 1 81 ? 46.763 8.872 21.239 1.00 43.53 81 PRO E O 1
ATOM 9699 N N . TYR E 1 82 ? 45.412 10.129 19.950 1.00 45.42 82 TYR E N 1
ATOM 9700 C CA . TYR E 1 82 ? 44.700 10.697 21.081 1.00 47.28 82 TYR E CA 1
ATOM 9701 C C . TYR E 1 82 ? 43.698 9.633 21.547 1.00 48.76 82 TYR E C 1
ATOM 9702 O O . TYR E 1 82 ? 42.988 9.028 20.735 1.00 48.64 82 TYR E O 1
ATOM 9711 N N . ILE E 1 83 ? 43.657 9.404 22.849 1.00 50.71 83 ILE E N 1
ATOM 9712 C CA . ILE E 1 83 ? 42.906 8.275 23.361 1.00 52.81 83 ILE E CA 1
ATOM 9713 C C . ILE E 1 83 ? 41.774 8.708 24.309 1.00 53.75 83 ILE E C 1
ATOM 9714 O O . ILE E 1 83 ? 40.971 7.880 24.752 1.00 53.95 83 ILE E O 1
ATOM 9719 N N . GLY E 1 84 ? 41.683 10.022 24.545 1.00 54.55 84 GLY E N 1
ATOM 9720 C CA . GLY E 1 84 ? 40.804 10.611 25.558 1.00 55.63 84 GLY E CA 1
ATOM 9721 C C . GLY E 1 84 ? 39.319 10.347 25.371 1.00 56.45 84 GLY E C 1
ATOM 9722 O O . GLY E 1 84 ? 38.869 10.010 24.272 1.00 56.72 84 GLY E O 1
ATOM 9723 N N . ALA E 1 85 ? 38.561 10.508 26.455 1.00 57.42 85 ALA E N 1
ATOM 9724 C CA . ALA E 1 85 ? 37.096 10.331 26.440 1.00 57.94 85 ALA E CA 1
ATOM 9725 C C . ALA E 1 85 ? 36.349 11.434 25.652 1.00 58.19 85 ALA E C 1
ATOM 9726 O O . ALA E 1 85 ? 36.938 12.458 25.283 1.00 58.42 85 ALA E O 1
ATOM 9728 N N . SER E 1 86 ? 35.058 11.222 25.388 1.00 58.10 86 SER E N 1
ATOM 9729 C CA . SER E 1 86 ? 34.229 12.214 24.676 1.00 57.93 86 SER E CA 1
ATOM 9730 C C . SER E 1 86 ? 34.173 13.584 25.375 1.00 57.38 86 SER E C 1
ATOM 9731 O O . SER E 1 86 ? 34.006 14.618 24.720 1.00 57.64 86 SER E O 1
ATOM 9734 N N . GLU E 1 87 ? 34.294 13.565 26.701 1.00 56.30 87 GLU E N 1
ATOM 9735 C CA . GLU E 1 87 ? 34.153 14.742 27.562 1.00 55.47 87 GLU E CA 1
ATOM 9736 C C . GLU E 1 87 ? 35.427 15.588 27.564 1.00 54.86 87 GLU E C 1
ATOM 9737 O O . GLU E 1 87 ? 35.383 16.795 27.796 1.00 54.32 87 GLU E O 1
ATOM 9748 N N . CYS E 1 88 ? 36.554 14.925 27.300 1.00 53.62 88 CYS E N 1
ATOM 9749 C CA . CYS E 1 88 ? 37.898 15.472 27.510 1.00 52.15 88 CYS E CA 1
ATOM 9750 C C . CYS E 1 88 ? 38.368 16.406 26.384 1.00 51.06 88 CYS E C 1
ATOM 9751 O O . CYS E 1 88 ? 39.446 16.222 25.819 1.00 50.93 88 CYS E O 1
ATOM 9754 N N . ASN E 1 89 ? 37.550 17.403 26.060 1.00 49.32 89 ASN E N 1
ATOM 9755 C CA . ASN E 1 89 ? 37.892 18.418 25.081 1.00 47.92 89 ASN E CA 1
ATOM 9756 C C . ASN E 1 89 ? 37.604 19.785 25.674 1.00 47.19 89 ASN E C 1
ATOM 9757 O O . ASN E 1 89 ? 36.650 19.956 26.448 1.00 46.08 89 ASN E O 1
ATOM 9762 N N . LEU E 1 90 ? 38.422 20.756 25.291 1.00 45.41 90 LEU E N 1
ATOM 9763 C CA . LEU E 1 90 ? 38.389 22.077 25.887 1.00 44.28 90 LEU E CA 1
ATOM 9764 C C . LEU E 1 90 ? 36.995 22.777 25.849 1.00 43.01 90 LEU E C 1
ATOM 9765 O O . LEU E 1 90 ? 36.571 23.290 26.880 1.00 41.46 90 LEU E O 1
ATOM 9770 N N . PRO E 1 91 ? 36.295 22.815 24.684 1.00 42.75 91 PRO E N 1
ATOM 9771 C CA . PRO E 1 91 ? 34.954 23.467 24.754 1.00 42.56 91 PRO E CA 1
ATOM 9772 C C . PRO E 1 91 ? 33.995 22.870 25.802 1.00 43.01 91 PRO E C 1
ATOM 9773 O O . PRO E 1 91 ? 33.272 23.620 26.490 1.00 42.99 91 PRO E O 1
ATOM 9777 N N . GLU E 1 92 ? 34.009 21.545 25.943 1.00 42.54 92 GLU E N 1
ATOM 9778 C CA A GLU E 1 92 ? 33.162 20.882 26.937 0.50 42.89 92 GLU E CA 1
ATOM 9779 C CA B GLU E 1 92 ? 33.191 20.853 26.939 0.50 42.56 92 GLU E CA 1
ATOM 9780 C C . GLU E 1 92 ? 33.614 21.213 28.360 1.00 42.05 92 GLU E C 1
ATOM 9781 O O . GLU E 1 92 ? 32.789 21.517 29.201 1.00 42.19 92 GLU E O 1
ATOM 9792 N N . ARG E 1 93 ? 34.918 21.159 28.614 1.00 41.22 93 ARG E N 1
ATOM 9793 C CA . ARG E 1 93 ? 35.488 21.488 29.938 1.00 39.67 93 ARG E CA 1
ATOM 9794 C C . ARG E 1 93 ? 35.199 22.953 30.317 1.00 39.90 93 ARG E C 1
ATOM 9795 O O . ARG E 1 93 ? 35.035 23.282 31.504 1.00 39.14 93 ARG E O 1
ATOM 9810 N N . LEU E 1 94 ? 35.109 23.820 29.307 1.00 39.78 94 LEU E N 1
ATOM 9811 C CA . LEU E 1 94 ? 34.665 25.210 29.537 1.00 40.34 94 LEU E CA 1
ATOM 9812 C C . LEU E 1 94 ? 33.146 25.280 29.823 1.00 40.30 94 LEU E C 1
ATOM 9813 O O . LEU E 1 94 ? 32.760 25.828 30.860 1.00 40.42 94 LEU E O 1
ATOM 9818 N N . ARG E 1 95 ? 32.305 24.725 28.930 1.00 40.67 95 ARG E N 1
ATOM 9819 C CA A ARG E 1 95 ? 30.864 24.731 29.175 0.50 40.35 95 ARG E CA 1
ATOM 9820 C CA B ARG E 1 95 ? 30.848 24.647 29.145 0.50 39.71 95 ARG E CA 1
ATOM 9821 C C . ARG E 1 95 ? 30.538 24.143 30.548 1.00 39.99 95 ARG E C 1
ATOM 9822 O O . ARG E 1 95 ? 29.665 24.690 31.262 1.00 39.19 95 ARG E O 1
ATOM 9837 N N . GLN E 1 96 ? 31.252 23.089 30.947 1.00 39.77 96 GLN E N 1
ATOM 9838 C CA . GLN E 1 96 ? 31.090 22.479 32.286 1.00 40.55 96 GLN E CA 1
ATOM 9839 C C . GLN E 1 96 ? 31.346 23.430 33.418 1.00 41.08 96 GLN E C 1
ATOM 9840 O O . GLN E 1 96 ? 30.863 23.209 34.536 1.00 40.48 96 GLN E O 1
ATOM 9846 N N . LEU E 1 97 ? 32.136 24.461 33.145 1.00 41.64 97 LEU E N 1
ATOM 9847 C CA . LEU E 1 97 ? 32.464 25.476 34.164 1.00 42.47 97 LEU E CA 1
ATOM 9848 C C . LEU E 1 97 ? 31.520 26.699 34.081 1.00 42.48 97 LEU E C 1
ATOM 9849 O O . LEU E 1 97 ? 31.595 27.598 34.906 1.00 41.82 97 LEU E O 1
ATOM 9854 N N . GLY E 1 98 ? 30.650 26.727 33.069 1.00 43.02 98 GLY E N 1
ATOM 9855 C CA . GLY E 1 98 ? 29.819 27.912 32.800 1.00 43.50 98 GLY E CA 1
ATOM 9856 C C . GLY E 1 98 ? 30.450 28.941 31.870 1.00 44.45 98 GLY E C 1
ATOM 9857 O O . GLY E 1 98 ? 29.950 30.074 31.738 1.00 44.16 98 GLY E O 1
ATOM 9858 N N . LEU E 1 99 ? 31.526 28.524 31.195 1.00 44.40 99 LEU E N 1
ATOM 9859 C CA . LEU E 1 99 ? 32.337 29.412 30.372 1.00 44.23 99 LEU E CA 1
ATOM 9860 C C . LEU E 1 99 ? 32.228 29.168 28.880 1.00 44.66 99 LEU E C 1
ATOM 9861 O O . LEU E 1 99 ? 32.125 28.025 28.419 1.00 44.44 99 LEU E O 1
ATOM 9866 N N . SER E 1 100 ? 32.222 30.261 28.131 1.00 44.22 100 SER E N 1
ATOM 9867 C CA . SER E 1 100 ? 32.440 30.186 26.718 1.00 45.05 100 SER E CA 1
ATOM 9868 C C . SER E 1 100 ? 33.918 30.560 26.530 1.00 44.81 100 SER E C 1
ATOM 9869 O O . SER E 1 100 ? 34.540 31.118 27.447 1.00 43.66 100 SER E O 1
ATOM 9872 N N . PRO E 1 101 ? 34.496 30.188 25.384 1.00 45.40 101 PRO E N 1
ATOM 9873 C CA . PRO E 1 101 ? 35.793 30.764 24.984 1.00 45.65 101 PRO E CA 1
ATOM 9874 C C . PRO E 1 101 ? 35.873 32.294 25.142 1.00 45.41 101 PRO E C 1
ATOM 9875 O O . PRO E 1 101 ? 36.905 32.827 25.555 1.00 45.47 101 PRO E O 1
ATOM 9879 N N . ASP E 1 102 ? 34.774 32.990 24.863 1.00 45.18 102 ASP E N 1
ATOM 9880 C CA A ASP E 1 102 ? 34.739 34.454 24.926 0.50 44.59 102 ASP E CA 1
ATOM 9881 C CA B ASP E 1 102 ? 34.742 34.449 24.913 0.50 44.73 102 ASP E CA 1
ATOM 9882 C C . ASP E 1 102 ? 34.879 35.014 26.337 1.00 44.29 102 ASP E C 1
ATOM 9883 O O . ASP E 1 102 ? 35.200 36.201 26.529 1.00 44.63 102 ASP E O 1
ATOM 9892 N N . ASP E 1 103 ? 34.654 34.168 27.334 1.00 43.16 103 ASP E N 1
ATOM 9893 C CA A ASP E 1 103 ? 34.804 34.590 28.717 0.50 42.63 103 ASP E CA 1
ATOM 9894 C CA B ASP E 1 103 ? 34.825 34.552 28.735 0.50 42.79 103 ASP E CA 1
ATOM 9895 C C . ASP E 1 103 ? 36.282 34.583 29.158 1.00 42.52 103 ASP E C 1
ATOM 9896 O O . ASP E 1 103 ? 36.630 35.112 30.230 1.00 43.13 103 ASP E O 1
ATOM 9905 N N . ILE E 1 104 ? 37.147 33.993 28.330 1.00 41.08 104 ILE E N 1
ATOM 9906 C CA . ILE E 1 104 ? 38.562 33.917 28.652 1.00 39.13 104 ILE E CA 1
ATOM 9907 C C . ILE E 1 104 ? 39.228 35.175 28.167 1.00 37.07 104 ILE E C 1
ATOM 9908 O O . ILE E 1 104 ? 39.139 35.496 26.993 1.00 37.41 104 ILE E O 1
ATOM 9913 N N . SER E 1 105 ? 39.880 35.879 29.072 1.00 35.09 105 SER E N 1
ATOM 9914 C CA . SER E 1 105 ? 40.536 37.134 28.738 1.00 34.98 105 SER E CA 1
ATOM 9915 C C . SER E 1 105 ? 41.731 36.878 27.809 1.00 33.04 105 SER E C 1
ATOM 9916 O O . SER E 1 105 ? 41.876 37.486 26.737 1.00 30.99 105 SER E O 1
ATOM 9919 N N . THR E 1 106 ? 42.598 35.979 28.244 1.00 33.10 106 THR E N 1
ATOM 9920 C CA . THR E 1 106 ? 43.765 35.619 27.429 1.00 32.67 106 THR E CA 1
ATOM 9921 C C . THR E 1 106 ? 44.044 34.134 27.461 1.00 31.47 106 THR E C 1
ATOM 9922 O O . THR E 1 106 ? 43.855 33.473 28.488 1.00 31.14 106 THR E O 1
ATOM 9926 N N A VAL E 1 107 ? 44.415 33.568 26.319 0.50 30.89 107 VAL E N 1
ATOM 9927 N N B VAL E 1 107 ? 44.457 33.622 26.307 0.50 30.16 107 VAL E N 1
ATOM 9928 C CA A VAL E 1 107 ? 44.940 32.201 26.356 0.50 30.45 107 VAL E CA 1
ATOM 9929 C CA B VAL E 1 107 ? 44.934 32.254 26.192 0.50 29.27 107 VAL E CA 1
ATOM 9930 C C A VAL E 1 107 ? 46.399 32.175 25.950 0.50 30.11 107 VAL E C 1
ATOM 9931 C C B VAL E 1 107 ? 46.450 32.357 26.010 0.50 29.27 107 VAL E C 1
ATOM 9932 O O A VAL E 1 107 ? 46.768 32.606 24.846 0.50 29.11 107 VAL E O 1
ATOM 9933 O O B VAL E 1 107 ? 46.910 33.071 25.109 0.50 28.10 107 VAL E O 1
ATOM 9940 N N . VAL E 1 108 ? 47.206 31.699 26.899 1.00 29.50 108 VAL E N 1
ATOM 9941 C CA . VAL E 1 108 ? 48.650 31.544 26.747 1.00 29.79 108 VAL E CA 1
ATOM 9942 C C . VAL E 1 108 ? 48.899 30.187 26.096 1.00 29.30 108 VAL E C 1
ATOM 9943 O O . VAL E 1 108 ? 48.570 29.143 26.659 1.00 29.32 108 VAL E O 1
ATOM 9947 N N . LEU E 1 109 ? 49.445 30.216 24.884 1.00 28.52 109 LEU E N 1
ATOM 9948 C CA . LEU E 1 109 ? 49.855 28.983 24.217 1.00 27.77 109 LEU E CA 1
ATOM 9949 C C . LEU E 1 109 ? 51.305 28.722 24.544 1.00 27.61 109 LEU E C 1
ATOM 9950 O O . LEU E 1 109 ? 52.192 29.517 24.168 1.00 27.66 109 LEU E O 1
ATOM 9955 N N . SER E 1 110 ? 51.552 27.619 25.250 1.00 26.90 110 SER E N 1
ATOM 9956 C CA . SER E 1 110 ? 52.906 27.208 25.593 1.00 25.51 110 SER E CA 1
ATOM 9957 C C . SER E 1 110 ? 53.748 27.109 24.309 1.00 24.85 110 SER E C 1
ATOM 9958 O O . SER E 1 110 ? 54.920 27.449 24.313 1.00 25.59 110 SER E O 1
ATOM 9961 N N . HIS E 1 111 ? 53.104 26.653 23.232 1.00 25.61 111 HIS E N 1
ATOM 9962 C CA . HIS E 1 111 ? 53.652 26.564 21.863 1.00 25.88 111 HIS E CA 1
ATOM 9963 C C . HIS E 1 111 ? 52.514 26.106 20.964 1.00 26.59 111 HIS E C 1
ATOM 9964 O O . HIS E 1 111 ? 51.403 25.932 21.449 1.00 27.27 111 HIS E O 1
ATOM 9971 N N . LEU E 1 112 ? 52.764 25.918 19.677 1.00 25.96 112 LEU E N 1
ATOM 9972 C CA . LEU E 1 112 ? 51.664 25.741 18.729 1.00 26.70 112 LEU E CA 1
ATOM 9973 C C . LEU E 1 112 ? 51.480 24.320 18.155 1.00 26.94 112 LEU E C 1
ATOM 9974 O O . LEU E 1 112 ? 50.852 24.125 17.098 1.00 26.42 112 LEU E O 1
ATOM 9979 N N . HIS E 1 113 ? 52.021 23.348 18.870 1.00 26.76 113 HIS E N 1
ATOM 9980 C CA . HIS E 1 113 ? 51.884 21.960 18.511 1.00 27.51 113 HIS E CA 1
ATOM 9981 C C . HIS E 1 113 ? 50.498 21.415 18.758 1.00 28.37 113 HIS E C 1
ATOM 9982 O O . HIS E 1 113 ? 49.716 21.970 19.533 1.00 29.37 113 HIS E O 1
ATOM 9989 N N . ASN E 1 114 ? 50.272 20.288 18.090 1.00 29.64 114 ASN E N 1
ATOM 9990 C CA . ASN E 1 114 ? 49.067 19.445 18.125 1.00 30.39 114 ASN E CA 1
ATOM 9991 C C . ASN E 1 114 ? 48.226 19.421 19.401 1.00 30.36 114 ASN E C 1
ATOM 9992 O O . ASN E 1 114 ? 47.081 19.878 19.381 1.00 31.14 114 ASN E O 1
ATOM 9997 N N . ASP E 1 115 ? 48.767 18.920 20.506 1.00 30.95 115 ASP E N 1
ATOM 9998 C CA . ASP E 1 115 ? 47.928 18.713 21.682 1.00 32.29 115 ASP E CA 1
ATOM 9999 C C . ASP E 1 115 ? 48.017 19.872 22.673 1.00 31.68 115 ASP E C 1
ATOM 10000 O O . ASP E 1 115 ? 47.667 19.723 23.851 1.00 31.32 115 ASP E O 1
ATOM 10005 N N . HIS E 1 116 ? 48.458 21.034 22.162 1.00 30.28 116 HIS E N 1
ATOM 10006 C CA . HIS E 1 116 ? 48.523 22.279 22.948 1.00 30.02 116 HIS E CA 1
ATOM 10007 C C . HIS E 1 116 ? 47.715 23.425 22.357 1.00 29.66 116 HIS E C 1
ATOM 10008 O O . HIS E 1 116 ? 47.111 24.175 23.106 1.00 30.82 116 HIS E O 1
ATOM 10015 N N . ALA E 1 117 ? 47.711 23.554 21.038 1.00 28.83 117 ALA E N 1
ATOM 10016 C CA . ALA E 1 117 ? 47.006 24.633 20.377 1.00 29.90 117 ALA E CA 1
ATOM 10017 C C . ALA E 1 117 ? 45.756 24.131 19.619 1.00 30.02 117 ALA E C 1
ATOM 10018 O O . ALA E 1 117 ? 45.166 24.858 18.821 1.00 29.92 117 ALA E O 1
ATOM 10020 N N . GLY E 1 118 ? 45.337 22.897 19.904 1.00 30.65 118 GLY E N 1
ATOM 10021 C CA . GLY E 1 118 ? 44.219 22.256 19.183 1.00 31.79 118 GLY E CA 1
ATOM 10022 C C . GLY E 1 118 ? 42.879 22.999 19.195 1.00 32.87 118 GLY E C 1
ATOM 10023 O O . GLY E 1 118 ? 42.063 22.839 18.273 1.00 33.90 118 GLY E O 1
ATOM 10024 N N . CYS E 1 119 ? 42.648 23.793 20.229 1.00 33.55 119 CYS E N 1
ATOM 10025 C CA . CYS E 1 119 ? 41.389 24.565 20.334 1.00 34.57 119 CYS E CA 1
ATOM 10026 C C . CYS E 1 119 ? 41.505 26.074 20.125 1.00 35.01 119 CYS E C 1
ATOM 10027 O O . CYS E 1 119 ? 40.577 26.849 20.470 1.00 35.37 119 CYS E O 1
ATOM 10030 N N . VAL E 1 120 ? 42.614 26.504 19.526 1.00 35.21 120 VAL E N 1
ATOM 10031 C CA . VAL E 1 120 ? 42.814 27.924 19.279 1.00 34.75 120 VAL E CA 1
ATOM 10032 C C . VAL E 1 120 ? 41.641 28.535 18.496 1.00 34.92 120 VAL E C 1
ATOM 10033 O O . VAL E 1 120 ? 41.265 29.677 18.763 1.00 36.25 120 VAL E O 1
ATOM 10037 N N . GLU E 1 121 ? 41.044 27.745 17.597 1.00 35.64 121 GLU E N 1
ATOM 10038 C CA . GLU E 1 121 ? 40.021 28.207 16.650 1.00 36.51 121 GLU E CA 1
ATOM 10039 C C . GLU E 1 121 ? 38.700 28.572 17.309 1.00 36.81 121 GLU E C 1
ATOM 10040 O O . GLU E 1 121 ? 37.838 29.179 16.670 1.00 36.97 121 GLU E O 1
ATOM 10046 N N . TYR E 1 122 ? 38.538 28.170 18.560 1.00 37.22 122 TYR E N 1
ATOM 10047 C CA . TYR E 1 122 ? 37.321 28.486 19.321 1.00 39.10 122 TYR E CA 1
ATOM 10048 C C . TYR E 1 122 ? 37.353 29.894 19.913 1.00 38.46 122 TYR E C 1
ATOM 10049 O O . TYR E 1 122 ? 36.359 30.365 20.436 1.00 38.10 122 TYR E O 1
ATOM 10058 N N . PHE E 1 123 ? 38.489 30.577 19.781 1.00 37.95 123 PHE E N 1
ATOM 10059 C CA . PHE E 1 123 ? 38.707 31.869 20.426 1.00 37.41 123 PHE E CA 1
ATOM 10060 C C . PHE E 1 123 ? 38.768 33.006 19.407 1.00 37.66 123 PHE E C 1
ATOM 10061 O O . PHE E 1 123 ? 39.813 33.261 18.791 1.00 35.99 123 PHE E O 1
ATOM 10069 N N . GLY E 1 124 ? 37.636 33.684 19.225 1.00 37.38 124 GLY E N 1
ATOM 10070 C CA . GLY E 1 124 ? 37.567 34.759 18.253 1.00 38.31 124 GLY E CA 1
ATOM 10071 C C . GLY E 1 124 ? 37.823 36.131 18.832 1.00 38.37 124 GLY E C 1
ATOM 10072 O O . GLY E 1 124 ? 37.986 37.094 18.089 1.00 39.33 124 GLY E O 1
ATOM 10073 N N . LYS E 1 125 ? 37.844 36.231 20.153 1.00 38.74 125 LYS E N 1
ATOM 10074 C CA . LYS E 1 125 ? 38.005 37.530 20.816 1.00 39.27 125 LYS E CA 1
ATOM 10075 C C . LYS E 1 125 ? 39.157 37.554 21.787 1.00 37.70 125 LYS E C 1
ATOM 10076 O O . LYS E 1 125 ? 39.861 38.576 21.899 1.00 37.55 125 LYS E O 1
ATOM 10082 N N . SER E 1 126 ? 39.324 36.448 22.514 1.00 35.93 126 SER E N 1
ATOM 10083 C CA . SER E 1 126 ? 40.349 36.358 23.555 1.00 35.18 126 SER E CA 1
ATOM 10084 C C . SER E 1 126 ? 41.736 36.720 22.991 1.00 34.26 126 SER E C 1
ATOM 10085 O O . SER E 1 126 ? 42.036 36.403 21.837 1.00 33.76 126 SER E O 1
ATOM 10088 N N . ARG E 1 127 ? 42.566 37.375 23.805 1.00 32.97 127 ARG E N 1
ATOM 10089 C CA . ARG E 1 127 ? 43.967 37.614 23.464 1.00 33.70 127 ARG E CA 1
ATOM 10090 C C . ARG E 1 127 ? 44.672 36.255 23.395 1.00 31.60 127 ARG E C 1
ATOM 10091 O O . ARG E 1 127 ? 44.534 35.436 24.307 1.00 31.98 127 ARG E O 1
ATOM 10099 N N . LEU E 1 128 ? 45.379 36.011 22.290 1.00 30.31 128 LEU E N 1
ATOM 10100 C CA . LEU E 1 128 ? 46.115 34.762 22.083 1.00 29.45 128 LEU E CA 1
ATOM 10101 C C . LEU E 1 128 ? 47.592 35.053 22.166 1.00 29.16 128 LEU E C 1
ATOM 10102 O O . LEU E 1 128 ? 48.166 35.624 21.225 1.00 29.12 128 LEU E O 1
ATOM 10107 N N . ILE E 1 129 ? 48.199 34.684 23.298 1.00 27.92 129 ILE E N 1
ATOM 10108 C CA . ILE E 1 129 ? 49.623 34.923 23.508 1.00 27.18 129 ILE E CA 1
ATOM 10109 C C . ILE E 1 129 ? 50.419 33.691 23.055 1.00 26.22 129 ILE E C 1
ATOM 10110 O O . ILE E 1 129 ? 50.242 32.589 23.570 1.00 25.12 129 ILE E O 1
ATOM 10115 N N . ALA E 1 130 ? 51.266 33.896 22.060 1.00 25.12 130 ALA E N 1
ATOM 10116 C CA . ALA E 1 130 ? 52.182 32.853 21.596 1.00 24.64 130 ALA E CA 1
ATOM 10117 C C . ALA E 1 130 ? 53.535 33.490 21.265 1.00 24.01 130 ALA E C 1
ATOM 10118 O O . ALA E 1 130 ? 53.608 34.678 21.035 1.00 24.28 130 ALA E O 1
ATOM 10120 N N . HIS E 1 131 ? 54.611 32.713 21.331 1.00 23.70 131 HIS E N 1
ATOM 10121 C CA . HIS E 1 131 ? 55.963 33.237 21.048 1.00 22.61 131 HIS E CA 1
ATOM 10122 C C . HIS E 1 131 ? 55.993 33.598 19.565 1.00 23.35 131 HIS E C 1
ATOM 10123 O O . HIS E 1 131 ? 55.468 32.837 18.749 1.00 23.65 131 HIS E O 1
ATOM 10130 N N . GLU E 1 132 ? 56.599 34.734 19.190 1.00 22.39 132 GLU E N 1
ATOM 10131 C CA . GLU E 1 132 ? 56.599 35.129 17.774 1.00 24.43 132 GLU E CA 1
ATOM 10132 C C . GLU E 1 132 ? 57.196 34.057 16.831 1.00 24.64 132 GLU E C 1
ATOM 10133 O O . GLU E 1 132 ? 56.727 33.874 15.705 1.00 25.47 132 GLU E O 1
ATOM 10139 N N . ASP E 1 133 ? 58.219 33.337 17.300 1.00 24.36 133 ASP E N 1
ATOM 10140 C CA . ASP E 1 133 ? 58.897 32.360 16.444 1.00 26.20 133 ASP E CA 1
ATOM 10141 C C . ASP E 1 133 ? 58.050 31.112 16.339 1.00 25.08 133 ASP E C 1
ATOM 10142 O O . ASP E 1 133 ? 58.135 30.373 15.366 1.00 26.05 133 ASP E O 1
ATOM 10147 N N . GLU E 1 134 ? 57.241 30.866 17.361 1.00 24.09 134 GLU E N 1
ATOM 10148 C CA . GLU E 1 134 ? 56.345 29.715 17.361 1.00 24.87 134 GLU E CA 1
ATOM 10149 C C . GLU E 1 134 ? 55.249 29.956 16.327 1.00 24.66 134 GLU E C 1
ATOM 10150 O O . GLU E 1 134 ? 54.971 29.094 15.479 1.00 24.61 134 GLU E O 1
ATOM 10156 N N . PHE E 1 135 ? 54.692 31.167 16.336 1.00 24.83 135 PHE E N 1
ATOM 10157 C CA . PHE E 1 135 ? 53.763 31.614 15.305 1.00 25.16 135 PHE E CA 1
ATOM 10158 C C . PHE E 1 135 ? 54.349 31.503 13.882 1.00 25.28 135 PHE E C 1
ATOM 10159 O O . PHE E 1 135 ? 53.735 30.894 12.990 1.00 24.76 135 PHE E O 1
ATOM 10167 N N . ALA E 1 136 ? 55.550 32.054 13.687 1.00 25.09 136 ALA E N 1
ATOM 10168 C CA . ALA E 1 136 ? 56.200 32.035 12.382 1.00 25.05 136 ALA E CA 1
ATOM 10169 C C . ALA E 1 136 ? 56.370 30.586 11.869 1.00 25.11 136 ALA E C 1
ATOM 10170 O O . ALA E 1 136 ? 56.069 30.284 10.718 1.00 25.72 136 ALA E O 1
ATOM 10172 N N . THR E 1 137 ? 56.800 29.687 12.745 1.00 24.69 137 THR E N 1
ATOM 10173 C CA . THR E 1 137 ? 57.014 28.292 12.386 1.00 25.38 137 THR E CA 1
ATOM 10174 C C . THR E 1 137 ? 55.694 27.587 12.044 1.00 25.31 137 THR E C 1
ATOM 10175 O O . THR E 1 137 ? 55.631 26.877 11.033 1.00 25.14 137 THR E O 1
ATOM 10179 N N . ALA E 1 138 ? 54.660 27.761 12.886 1.00 25.02 138 ALA E N 1
ATOM 10180 C CA . ALA E 1 138 ? 53.368 27.091 12.663 1.00 26.08 138 ALA E CA 1
ATOM 10181 C C . ALA E 1 138 ? 52.839 27.514 11.268 1.00 26.94 138 ALA E C 1
ATOM 10182 O O . ALA E 1 138 ? 52.479 26.677 10.420 1.00 26.76 138 ALA E O 1
ATOM 10184 N N . VAL E 1 139 ? 52.863 28.815 11.008 1.00 27.24 139 VAL E N 1
ATOM 10185 C CA . VAL E 1 139 ? 52.284 29.319 9.780 1.00 28.34 139 VAL E CA 1
ATOM 10186 C C . VAL E 1 139 ? 53.097 28.858 8.569 1.00 27.77 139 VAL E C 1
ATOM 10187 O O . VAL E 1 139 ? 52.521 28.592 7.513 1.00 27.77 139 VAL E O 1
ATOM 10191 N N . ARG E 1 140 ? 54.414 28.731 8.717 1.00 28.20 140 ARG E N 1
ATOM 10192 C CA . ARG E 1 140 ? 55.234 28.159 7.628 1.00 28.09 140 ARG E CA 1
ATOM 10193 C C . ARG E 1 140 ? 54.852 26.715 7.270 1.00 27.52 140 ARG E C 1
ATOM 10194 O O . ARG E 1 140 ? 54.728 26.394 6.080 1.00 28.56 140 ARG E O 1
ATOM 10202 N N . TYR E 1 141 ? 54.683 25.842 8.264 1.00 28.14 141 TYR E N 1
ATOM 10203 C CA . TYR E 1 141 ? 54.250 24.457 8.003 1.00 28.53 141 TYR E CA 1
ATOM 10204 C C . TYR E 1 141 ? 52.911 24.434 7.266 1.00 29.31 141 TYR E C 1
ATOM 10205 O O . TYR E 1 141 ? 52.738 23.739 6.266 1.00 29.97 141 TYR E O 1
ATOM 10214 N N . PHE E 1 142 ? 51.976 25.222 7.767 1.00 29.15 142 PHE E N 1
ATOM 10215 C CA . PHE E 1 142 ? 50.698 25.406 7.095 1.00 29.89 142 PHE E CA 1
ATOM 10216 C C . PHE E 1 142 ? 50.831 25.917 5.640 1.00 29.74 142 PHE E C 1
ATOM 10217 O O . PHE E 1 142 ? 50.195 25.367 4.714 1.00 29.34 142 PHE E O 1
ATOM 10225 N N . ALA E 1 143 ? 51.617 26.984 5.426 1.00 29.06 143 ALA E N 1
ATOM 10226 C CA . ALA E 1 143 ? 51.714 27.618 4.087 1.00 28.58 143 ALA E CA 1
ATOM 10227 C C . ALA E 1 143 ? 52.363 26.726 3.050 1.00 28.58 143 ALA E C 1
ATOM 10228 O O . ALA E 1 143 ? 52.193 26.944 1.850 1.00 28.14 143 ALA E O 1
ATOM 10230 N N . THR E 1 144 ? 53.132 25.743 3.516 1.00 28.87 144 THR E N 1
ATOM 10231 C CA . THR E 1 144 ? 53.845 24.830 2.621 1.00 29.20 144 THR E CA 1
ATOM 10232 C C . THR E 1 144 ? 53.143 23.467 2.542 1.00 30.35 144 THR E C 1
ATOM 10233 O O . THR E 1 144 ? 53.610 22.574 1.845 1.00 30.44 144 THR E O 1
ATOM 10237 N N . GLY E 1 145 ? 52.030 23.332 3.283 1.00 31.46 145 GLY E N 1
ATOM 10238 C CA . GLY E 1 145 ? 51.242 22.087 3.395 1.00 31.94 145 GLY E CA 1
ATOM 10239 C C . GLY E 1 145 ? 52.053 20.914 3.913 1.00 32.54 145 GLY E C 1
ATOM 10240 O O . GLY E 1 145 ? 51.928 19.794 3.419 1.00 34.02 145 GLY E O 1
ATOM 10241 N N . ASP E 1 146 ? 52.915 21.178 4.888 1.00 31.81 146 ASP E N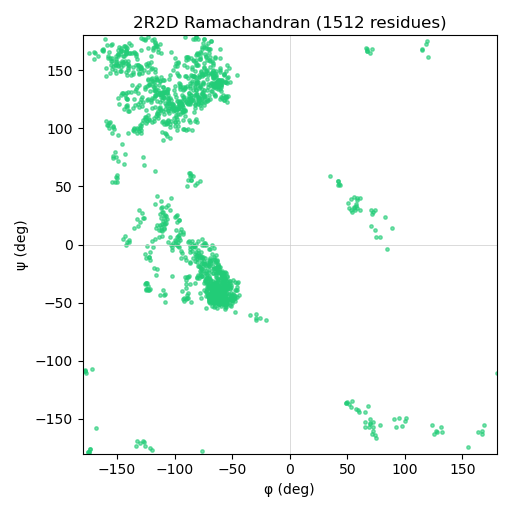 1
ATOM 10242 C CA . ASP E 1 146 ? 53.861 20.189 5.389 1.00 32.10 146 ASP E CA 1
ATOM 10243 C C . ASP E 1 146 ? 53.275 19.557 6.659 1.00 32.30 146 ASP E C 1
ATOM 10244 O O . ASP E 1 146 ? 53.194 20.198 7.711 1.00 33.03 146 ASP E O 1
ATOM 10249 N N . HIS E 1 147 ? 52.855 18.300 6.544 1.00 33.56 147 HIS E N 1
ATOM 10250 C CA . HIS E 1 147 ? 52.252 17.527 7.640 1.00 34.68 147 HIS E CA 1
ATOM 10251 C C . HIS E 1 147 ? 53.246 16.686 8.445 1.00 34.52 147 HIS E C 1
ATOM 10252 O O . HIS E 1 147 ? 52.835 15.860 9.268 1.00 34.30 147 HIS E O 1
ATOM 10259 N N . SER E 1 148 ? 54.537 16.892 8.237 1.00 33.80 148 SER E N 1
ATOM 10260 C CA . SER E 1 148 ? 55.541 16.003 8.837 1.00 33.69 148 SER E CA 1
ATOM 10261 C C . SER E 1 148 ? 55.919 16.267 10.304 1.00 33.48 148 SER E C 1
ATOM 10262 O O . SER E 1 148 ? 56.783 15.561 10.841 1.00 33.77 148 SER E O 1
ATOM 10265 N N . SER E 1 149 ? 55.312 17.266 10.951 1.00 31.69 149 SER E N 1
ATOM 10266 C CA . SER E 1 149 ? 55.708 17.671 12.305 1.00 30.72 149 SER E CA 1
ATOM 10267 C C . SER E 1 149 ? 54.508 17.665 13.253 1.00 30.31 149 SER E C 1
ATOM 10268 O O . SER E 1 149 ? 53.397 17.363 12.823 1.00 29.88 149 SER E O 1
ATOM 10271 N N . PRO E 1 150 ? 54.733 17.942 14.551 1.00 30.25 150 PRO E N 1
ATOM 10272 C CA . PRO E 1 150 ? 53.589 18.052 15.461 1.00 30.48 150 PRO E CA 1
ATOM 10273 C C . PRO E 1 150 ? 52.694 19.280 15.218 1.00 30.05 150 PRO E C 1
ATOM 10274 O O . PRO E 1 150 ? 51.672 19.420 15.890 1.00 29.39 150 PRO E O 1
ATOM 10278 N N . TYR E 1 151 ? 53.064 20.155 14.281 1.00 29.66 151 TYR E N 1
ATOM 10279 C CA . TYR E 1 151 ? 52.140 21.226 13.855 1.00 29.12 151 TYR E CA 1
ATOM 10280 C C . TYR E 1 151 ? 51.063 20.653 12.941 1.00 30.10 151 TYR E C 1
ATOM 10281 O O . TYR E 1 151 ? 51.386 19.996 11.957 1.00 30.33 151 TYR E O 1
ATOM 10290 N N . ILE E 1 152 ? 49.801 20.954 13.257 1.00 29.73 152 ILE E N 1
ATOM 10291 C CA . ILE E 1 152 ? 48.660 20.370 12.543 1.00 30.92 152 ILE E CA 1
ATOM 10292 C C . ILE E 1 152 ? 48.131 21.365 11.522 1.00 31.48 152 ILE E C 1
ATOM 10293 O O . ILE E 1 152 ? 47.475 22.375 11.867 1.00 30.20 152 ILE E O 1
ATOM 10298 N N . VAL E 1 153 ? 48.432 21.101 10.257 1.00 32.61 153 VAL E N 1
ATOM 10299 C CA . VAL E 1 153 ? 48.135 22.116 9.242 1.00 33.80 153 VAL E CA 1
ATOM 10300 C C . VAL E 1 153 ? 46.630 22.419 9.170 1.00 34.25 153 VAL E C 1
ATOM 10301 O O . VAL E 1 153 ? 46.239 23.585 9.004 1.00 33.15 153 VAL E O 1
ATOM 10305 N N . LYS E 1 154 ? 45.800 21.383 9.336 1.00 34.59 154 LYS E N 1
ATOM 10306 C CA . LYS E 1 154 ? 44.358 21.591 9.340 1.00 35.68 154 LYS E CA 1
ATOM 10307 C C . LYS E 1 154 ? 43.879 22.453 10.523 1.00 35.00 154 LYS E C 1
ATOM 10308 O O . LYS E 1 154 ? 42.934 23.250 10.369 1.00 35.39 154 LYS E O 1
ATOM 10314 N N . ASP E 1 155 ? 44.518 22.310 11.688 1.00 33.45 155 ASP E N 1
ATOM 10315 C CA . ASP E 1 155 ? 44.187 23.173 12.818 1.00 32.83 155 ASP E CA 1
ATOM 10316 C C . ASP E 1 155 ? 44.625 24.610 12.507 1.00 32.29 155 ASP E C 1
ATOM 10317 O O . ASP E 1 155 ? 43.838 25.568 12.655 1.00 31.80 155 ASP E O 1
ATOM 10322 N N . ILE E 1 156 ? 45.857 24.755 12.028 1.00 30.66 156 ILE E N 1
ATOM 10323 C CA . ILE E 1 156 ? 46.375 26.091 11.704 1.00 30.73 156 ILE E CA 1
ATOM 10324 C C . ILE E 1 156 ? 45.473 26.801 10.692 1.00 31.13 156 ILE E C 1
ATOM 10325 O O . ILE E 1 156 ? 45.159 28.002 10.857 1.00 30.56 156 ILE E O 1
ATOM 10330 N N . GLU E 1 157 ? 45.029 26.054 9.677 1.00 31.44 157 GLU E N 1
ATOM 10331 C CA . GLU E 1 157 ? 44.066 26.548 8.701 1.00 34.00 157 GLU E CA 1
ATOM 10332 C C . GLU E 1 157 ? 42.836 27.180 9.368 1.00 33.29 157 GLU E C 1
ATOM 10333 O O . GLU E 1 157 ? 42.462 28.304 9.020 1.00 33.70 157 GLU E O 1
ATOM 10339 N N . ALA E 1 158 ? 42.223 26.464 10.312 1.00 33.13 158 ALA E N 1
ATOM 10340 C CA . ALA E 1 158 ? 41.103 27.013 11.084 1.00 33.30 158 ALA E CA 1
ATOM 10341 C C . ALA E 1 158 ? 41.484 28.250 11.915 1.00 32.85 158 ALA E C 1
ATOM 10342 O O . ALA E 1 158 ? 40.664 29.180 12.053 1.00 32.35 158 ALA E O 1
ATOM 10344 N N . TRP E 1 159 ? 42.692 28.277 12.496 1.00 31.94 159 TRP E N 1
ATOM 10345 C CA . TRP E 1 159 ? 43.118 29.472 13.263 1.00 32.14 159 TRP E CA 1
ATOM 10346 C C . TRP E 1 159 ? 43.082 30.689 12.353 1.00 32.82 159 TRP E C 1
ATOM 10347 O O . TRP E 1 159 ? 42.589 31.770 12.737 1.00 33.90 159 TRP E O 1
ATOM 10358 N N . LEU E 1 160 ? 43.583 30.501 11.135 1.00 33.33 160 LEU E N 1
ATOM 10359 C CA . LEU E 1 160 ? 43.780 31.594 10.187 1.00 34.53 160 LEU E CA 1
ATOM 10360 C C . LEU E 1 160 ? 42.523 31.937 9.375 1.00 35.02 160 LEU E C 1
ATOM 10361 O O . LEU E 1 160 ? 42.531 32.898 8.618 1.00 35.38 160 LEU E O 1
ATOM 10366 N N . ALA E 1 161 ? 41.460 31.149 9.540 1.00 35.79 161 ALA E N 1
ATOM 10367 C CA . ALA E 1 161 ? 40.214 31.291 8.752 1.00 36.40 161 ALA E CA 1
ATOM 10368 C C . ALA E 1 161 ? 39.490 32.595 9.074 1.00 36.55 161 ALA E C 1
ATOM 10369 O O . ALA E 1 161 ? 38.698 33.081 8.263 1.00 36.99 161 ALA E O 1
ATOM 10371 N N . THR E 1 162 ? 39.751 33.120 10.274 1.00 36.25 162 THR E N 1
ATOM 10372 C CA A THR E 1 162 ? 39.171 34.375 10.737 0.50 36.04 162 THR E CA 1
ATOM 10373 C CA B THR E 1 162 ? 39.170 34.379 10.750 0.50 36.13 162 THR E CA 1
ATOM 10374 C C . THR E 1 162 ? 40.228 35.185 11.522 1.00 35.27 162 THR E C 1
ATOM 10375 O O . THR E 1 162 ? 41.103 34.605 12.164 1.00 34.63 162 THR E O 1
ATOM 10382 N N . PRO E 1 163 ? 40.173 36.533 11.441 1.00 34.96 163 PRO E N 1
ATOM 10383 C CA . PRO E 1 163 ? 41.057 37.359 12.274 1.00 33.54 163 PRO E CA 1
ATOM 10384 C C . PRO E 1 163 ? 40.921 37.031 13.752 1.00 32.66 163 PRO E C 1
ATOM 10385 O O . PRO E 1 163 ? 39.805 36.772 14.238 1.00 31.82 163 PRO E O 1
ATOM 10389 N N . ARG E 1 164 ? 42.053 37.016 14.463 1.00 31.10 164 ARG E N 1
ATOM 10390 C CA . ARG E 1 164 ? 42.064 36.782 15.904 1.00 30.16 164 ARG E CA 1
ATOM 10391 C C . ARG E 1 164 ? 43.017 37.724 16.580 1.00 29.71 164 ARG E C 1
ATOM 10392 O O . ARG E 1 164 ? 43.884 38.320 15.925 1.00 29.29 164 ARG E O 1
ATOM 10400 N N . ASN E 1 165 ? 42.866 37.817 17.896 1.00 29.02 165 ASN E N 1
ATOM 10401 C CA . ASN E 1 165 ? 43.560 38.793 18.720 1.00 30.11 165 ASN E CA 1
ATOM 10402 C C . ASN E 1 165 ? 44.944 38.256 19.113 1.00 29.32 165 ASN E C 1
ATOM 10403 O O . ASN E 1 165 ? 45.281 38.147 20.302 1.00 29.02 165 ASN E O 1
ATOM 10408 N N . TRP E 1 166 ? 45.745 37.892 18.099 1.00 29.33 166 TRP E N 1
ATOM 10409 C CA . TRP E 1 166 ? 47.141 37.463 18.360 1.00 29.24 166 TRP E CA 1
ATOM 10410 C C . TRP E 1 166 ? 47.981 38.549 19.035 1.00 28.64 166 TRP E C 1
ATOM 10411 O O . TRP E 1 166 ? 47.977 39.713 18.616 1.00 28.03 166 TRP E O 1
ATOM 10422 N N . ASP E 1 167 ? 48.693 38.156 20.090 1.00 28.65 167 ASP E N 1
ATOM 10423 C CA . ASP E 1 167 ? 49.634 39.038 20.765 1.00 29.51 167 ASP E CA 1
ATOM 10424 C C . ASP E 1 167 ? 50.951 38.261 20.887 1.00 28.41 167 ASP E C 1
ATOM 10425 O O . ASP E 1 167 ? 51.074 37.383 21.753 1.00 28.09 167 ASP E O 1
ATOM 10430 N N . LEU E 1 168 ? 51.907 38.542 19.989 1.00 26.61 168 LEU E N 1
ATOM 10431 C CA . LEU E 1 168 ? 53.088 37.666 19.856 1.00 26.62 168 LEU E CA 1
ATOM 10432 C C . LEU E 1 168 ? 54.228 38.132 20.749 1.00 27.08 168 LEU E C 1
ATOM 10433 O O . LEU E 1 168 ? 54.622 39.308 20.696 1.00 28.82 168 LEU E O 1
ATOM 10438 N N . VAL E 1 169 ? 54.743 37.227 21.571 1.00 26.32 169 VAL E N 1
ATOM 10439 C CA . VAL E 1 169 ? 55.828 37.560 22.500 1.00 25.37 169 VAL E CA 1
ATOM 10440 C C . VAL E 1 169 ? 57.141 37.706 21.714 1.00 25.74 169 VAL E C 1
ATOM 10441 O O . VAL E 1 169 ? 57.523 36.808 20.957 1.00 24.14 169 VAL E O 1
ATOM 10445 N N . GLY E 1 170 ? 57.842 38.828 21.897 1.00 25.74 170 GLY E N 1
ATOM 10446 C CA . GLY E 1 170 ? 59.103 39.046 21.171 1.00 26.57 170 GLY E CA 1
ATOM 10447 C C . GLY E 1 170 ? 60.149 38.056 21.669 1.00 27.01 170 GLY E C 1
ATOM 10448 O O . GLY E 1 170 ? 60.188 37.705 22.878 1.00 26.58 170 GLY E O 1
ATOM 10449 N N . ARG E 1 171 ? 61.047 37.616 20.796 1.00 27.97 171 ARG E N 1
ATOM 10450 C CA . ARG E 1 171 ? 62.017 36.627 21.270 1.00 28.56 171 ARG E CA 1
ATOM 10451 C C . ARG E 1 171 ? 62.961 37.174 22.369 1.00 29.29 171 ARG E C 1
ATOM 10452 O O . ARG E 1 171 ? 63.546 36.397 23.138 1.00 29.46 171 ARG E O 1
ATOM 10460 N N . ASP E 1 172 ? 63.089 38.496 22.473 1.00 30.92 172 ASP E N 1
ATOM 10461 C CA . ASP E 1 172 ? 63.932 39.105 23.533 1.00 32.89 172 ASP E CA 1
ATOM 10462 C C . ASP E 1 172 ? 63.161 39.525 24.781 1.00 34.02 172 ASP E C 1
ATOM 10463 O O . ASP E 1 172 ? 63.740 40.083 25.712 1.00 34.17 172 ASP E O 1
ATOM 10468 N N . GLU E 1 173 ? 61.865 39.240 24.818 1.00 34.24 173 GLU E N 1
ATOM 10469 C CA A GLU E 1 173 ? 61.045 39.554 25.986 0.50 35.55 173 GLU E CA 1
ATOM 10470 C CA B GLU E 1 173 ? 61.044 39.559 25.969 0.50 35.80 173 GLU E CA 1
ATOM 10471 C C . GLU E 1 173 ? 61.332 38.502 27.045 1.00 36.27 173 GLU E C 1
ATOM 10472 O O . GLU E 1 173 ? 61.400 37.328 26.747 1.00 38.21 173 GLU E O 1
ATOM 10483 N N . ARG E 1 174 ? 61.559 38.901 28.286 1.00 38.00 174 ARG E N 1
ATOM 10484 C CA . ARG E 1 174 ? 61.895 37.867 29.277 1.00 38.84 174 ARG E CA 1
ATOM 10485 C C . ARG E 1 174 ? 60.672 37.333 30.003 1.00 38.83 174 ARG E C 1
ATOM 10486 O O . ARG E 1 174 ? 60.502 36.112 30.123 1.00 38.01 174 ARG E O 1
ATOM 10494 N N . GLU E 1 175 ? 59.828 38.245 30.488 1.00 37.79 175 GLU E N 1
ATOM 10495 C CA . GLU E 1 175 ? 58.614 37.866 31.200 1.00 39.24 175 GLU E CA 1
ATOM 10496 C C . GLU E 1 175 ? 57.597 38.990 31.124 1.00 38.18 175 GLU E C 1
ATOM 10497 O O . GLU E 1 175 ? 57.950 40.108 30.800 1.00 36.95 175 GLU E O 1
ATOM 10503 N N . ARG E 1 176 ? 56.329 38.672 31.369 1.00 37.97 176 ARG E N 1
ATOM 10504 C CA . ARG E 1 176 ? 55.272 39.687 31.447 1.00 37.59 176 ARG E CA 1
ATOM 10505 C C . ARG E 1 176 ? 54.359 39.334 32.583 1.00 36.74 176 ARG E C 1
ATOM 10506 O O . ARG E 1 176 ? 53.956 38.188 32.705 1.00 35.58 176 ARG E O 1
ATOM 10514 N N A GLU E 1 177 ? 54.016 40.319 33.410 0.50 36.59 177 GLU E N 1
ATOM 10515 N N B GLU E 1 177 ? 53.989 40.317 33.399 0.50 36.73 177 GLU E N 1
ATOM 10516 C CA A GLU E 1 177 ? 52.966 40.117 34.398 0.50 36.79 177 GLU E CA 1
ATOM 10517 C CA B GLU E 1 177 ? 52.995 40.075 34.442 0.50 37.12 177 GLU E CA 1
ATOM 10518 C C A GLU E 1 177 ? 51.646 40.126 33.648 0.50 36.68 177 GLU E C 1
ATOM 10519 C C B GLU E 1 177 ? 51.601 40.173 33.817 0.50 36.88 177 GLU E C 1
ATOM 10520 O O A GLU E 1 177 ? 51.345 41.087 32.943 0.50 36.62 177 GLU E O 1
ATOM 10521 O O B GLU E 1 177 ? 51.207 41.252 33.364 0.50 36.84 177 GLU E O 1
ATOM 10532 N N . LEU E 1 178 ? 50.873 39.054 33.775 1.00 36.45 178 LEU E N 1
ATOM 10533 C CA . LEU E 1 178 ? 49.523 39.014 33.192 1.00 36.45 178 LEU E CA 1
ATOM 10534 C C . LEU E 1 178 ? 48.455 39.564 34.159 1.00 37.10 178 LEU E C 1
ATOM 10535 O O . LEU E 1 178 ? 47.495 40.193 33.741 1.00 37.02 178 LEU E O 1
ATOM 10540 N N . ALA E 1 179 ? 48.659 39.311 35.444 1.00 37.00 179 ALA E N 1
ATOM 10541 C CA . ALA E 1 179 ? 47.783 39.733 36.547 1.00 37.31 179 ALA E CA 1
ATOM 10542 C C . ALA E 1 179 ? 48.638 39.610 37.812 1.00 37.69 179 ALA E C 1
ATOM 10543 O O . ALA E 1 179 ? 49.725 39.031 37.752 1.00 36.91 179 ALA E O 1
ATOM 10545 N N . PRO E 1 180 ? 48.181 40.164 38.963 1.00 38.34 180 PRO E N 1
ATOM 10546 C CA . PRO E 1 180 ? 48.953 39.900 40.192 1.00 38.31 180 PRO E CA 1
ATOM 10547 C C . PRO E 1 180 ? 49.142 38.409 40.476 1.00 38.11 180 PRO E C 1
ATOM 10548 O O . PRO E 1 180 ? 48.168 37.631 40.435 1.00 38.54 180 PRO E O 1
ATOM 10552 N N . GLY E 1 181 ? 50.401 38.017 40.685 1.00 37.92 181 GLY E N 1
ATOM 10553 C CA . GLY E 1 181 ? 50.789 36.622 40.946 1.00 37.51 181 GLY E CA 1
ATOM 10554 C C . GLY E 1 181 ? 50.745 35.717 39.726 1.00 37.42 181 GLY E C 1
ATOM 10555 O O . GLY E 1 181 ? 50.786 34.494 39.850 1.00 37.52 181 GLY E O 1
ATOM 10556 N N . VAL E 1 182 ? 50.624 36.313 38.541 1.00 36.60 182 VAL E N 1
ATOM 10557 C CA . VAL E 1 182 ? 50.536 35.528 37.313 1.00 35.48 182 VAL E CA 1
ATOM 10558 C C . VAL E 1 182 ? 51.558 36.061 36.296 1.00 35.06 182 VAL E C 1
ATOM 10559 O O . VAL E 1 182 ? 51.363 37.099 35.663 1.00 34.29 182 VAL E O 1
ATOM 10563 N N . ASN E 1 183 ? 52.671 35.348 36.174 1.00 33.71 183 ASN E N 1
ATOM 10564 C CA . ASN E 1 183 ? 53.746 35.823 35.324 1.00 33.27 183 ASN E CA 1
ATOM 10565 C C . ASN E 1 183 ? 54.032 34.892 34.177 1.00 31.87 183 ASN E C 1
ATOM 10566 O O . ASN E 1 183 ? 54.241 33.692 34.361 1.00 31.51 183 ASN E O 1
ATOM 10571 N N . LEU E 1 184 ? 53.997 35.466 32.989 1.00 30.93 184 LEU E N 1
ATOM 10572 C CA . LEU E 1 184 ? 54.292 34.750 31.783 1.00 30.55 184 LEU E CA 1
ATOM 10573 C C . LEU E 1 184 ? 55.812 34.735 31.599 1.00 29.16 184 LEU E C 1
ATOM 10574 O O . LEU E 1 184 ? 56.460 35.798 31.593 1.00 30.53 184 LEU E O 1
ATOM 10579 N N . LEU E 1 185 ? 56.383 33.551 31.436 1.00 28.55 185 LEU E N 1
ATOM 10580 C CA . LEU E 1 185 ? 57.827 33.423 31.262 1.00 27.12 185 LEU E CA 1
ATOM 10581 C C . LEU E 1 185 ? 58.185 32.997 29.837 1.00 26.49 185 LEU E C 1
ATOM 10582 O O . LEU E 1 185 ? 57.613 32.056 29.291 1.00 27.83 185 LEU E O 1
ATOM 10587 N N . ASN E 1 186 ? 59.121 33.708 29.227 1.00 25.65 186 ASN E N 1
ATOM 10588 C CA . ASN E 1 186 ? 59.529 33.361 27.896 1.00 25.69 186 ASN E CA 1
ATOM 10589 C C . ASN E 1 186 ? 60.720 32.430 27.988 1.00 25.31 186 ASN E C 1
ATOM 10590 O O . ASN E 1 186 ? 61.834 32.887 28.194 1.00 26.02 186 ASN E O 1
ATOM 10595 N N . PHE E 1 187 ? 60.466 31.137 27.844 1.00 24.99 187 PHE E N 1
ATOM 10596 C CA . PHE E 1 187 ? 61.536 30.126 27.868 1.00 24.54 187 PHE E CA 1
ATOM 10597 C C . PHE E 1 187 ? 62.299 30.112 26.544 1.00 25.50 187 PHE E C 1
ATOM 10598 O O . PHE E 1 187 ? 63.435 29.667 26.488 1.00 26.19 187 PHE E O 1
ATOM 10606 N N . GLY E 1 188 ? 61.658 30.579 25.479 1.00 24.91 188 GLY E N 1
ATOM 10607 C CA . GLY E 1 188 ? 62.299 30.617 24.175 1.00 25.13 188 GLY E CA 1
ATOM 10608 C C . GLY E 1 188 ? 62.536 29.253 23.543 1.00 25.01 188 GLY E C 1
ATOM 10609 O O . GLY E 1 188 ? 61.836 28.253 23.834 1.00 25.86 188 GLY E O 1
ATOM 10610 N N . THR E 1 189 ? 63.559 29.203 22.691 1.00 25.14 189 THR E N 1
ATOM 10611 C CA . THR E 1 189 ? 63.825 28.032 21.880 1.00 24.27 189 THR E CA 1
ATOM 10612 C C . THR E 1 189 ? 64.244 26.784 22.719 1.00 24.03 189 THR E C 1
ATOM 10613 O O . THR E 1 189 ? 65.028 26.886 23.671 1.00 24.48 189 THR E O 1
ATOM 10617 N N . GLY E 1 190 ? 63.677 25.622 22.398 1.00 23.38 190 GLY E N 1
ATOM 10618 C CA . GLY E 1 190 ? 64.031 24.368 23.103 1.00 23.48 190 GLY E CA 1
ATOM 10619 C C . GLY E 1 190 ? 63.267 23.202 22.500 1.00 23.91 190 GLY E C 1
ATOM 10620 O O . GLY E 1 190 ? 63.561 22.797 21.367 1.00 23.01 190 GLY E O 1
ATOM 10621 N N . HIS E 1 191 ? 62.284 22.664 23.241 1.00 24.20 191 HIS E N 1
ATOM 10622 C CA . HIS E 1 191 ? 61.396 21.615 22.691 1.00 24.70 191 HIS E CA 1
ATOM 10623 C C . HIS E 1 191 ? 60.897 22.022 21.310 1.00 25.29 191 HIS E C 1
ATOM 10624 O O . HIS E 1 191 ? 60.919 21.230 20.371 1.00 25.75 191 HIS E O 1
ATOM 10631 N N . ALA E 1 192 ? 60.458 23.272 21.199 1.00 24.98 192 ALA E N 1
ATOM 10632 C CA . ALA E 1 192 ? 60.026 23.828 19.937 1.00 25.08 192 ALA E CA 1
ATOM 10633 C C . ALA E 1 192 ? 60.677 25.213 19.769 1.00 26.63 192 ALA E C 1
ATOM 10634 O O . ALA E 1 192 ? 61.555 25.565 20.575 1.00 28.14 192 ALA E O 1
ATOM 10636 N N . SER E 1 193 ? 60.237 26.006 18.777 1.00 24.72 193 SER E N 1
ATOM 10637 C CA A SER E 1 193 ? 60.941 27.252 18.503 0.50 25.72 193 SER E CA 1
ATOM 10638 C CA B SER E 1 193 ? 60.834 27.299 18.435 0.50 25.29 193 SER E CA 1
ATOM 10639 C C . SER E 1 193 ? 60.700 28.344 19.535 1.00 25.35 193 SER E C 1
ATOM 10640 O O . SER E 1 193 ? 61.573 29.165 19.741 1.00 24.96 193 SER E O 1
ATOM 10645 N N . GLY E 1 194 ? 59.564 28.323 20.238 1.00 25.60 194 GLY E N 1
ATOM 10646 C CA . GLY E 1 194 ? 59.303 29.369 21.244 1.00 25.30 194 GLY E CA 1
ATOM 10647 C C . GLY E 1 194 ? 58.374 28.887 22.335 1.00 25.79 194 GLY E C 1
ATOM 10648 O O . GLY E 1 194 ? 57.160 28.821 22.131 1.00 25.40 194 GLY E O 1
ATOM 10649 N N . MET E 1 195 ? 58.961 28.555 23.491 1.00 24.32 195 MET E N 1
ATOM 10650 C CA . MET E 1 195 ? 58.215 27.963 24.606 1.00 23.90 195 MET E CA 1
ATOM 10651 C C . MET E 1 195 ? 57.889 29.044 25.622 1.00 24.48 195 MET E C 1
ATOM 10652 O O . MET E 1 195 ? 58.730 29.898 25.958 1.00 23.97 195 MET E O 1
ATOM 10657 N N . LEU E 1 196 ? 56.650 28.991 26.089 1.00 24.68 196 LEU E N 1
ATOM 10658 C CA . LEU E 1 196 ? 56.165 29.881 27.151 1.00 24.83 196 LEU E CA 1
ATOM 10659 C C . LEU E 1 196 ? 55.690 29.091 28.372 1.00 25.55 196 LEU E C 1
ATOM 10660 O O . LEU E 1 196 ? 55.041 28.047 28.255 1.00 25.69 196 LEU E O 1
ATOM 10665 N N . GLY E 1 197 ? 55.973 29.639 29.543 1.00 27.06 197 GLY E N 1
ATOM 10666 C CA . GLY E 1 197 ? 55.599 29.031 30.795 1.00 27.31 197 GLY E CA 1
ATOM 10667 C C . GLY E 1 197 ? 54.755 30.054 31.553 1.00 28.80 197 GLY E C 1
ATOM 10668 O O . GLY E 1 197 ? 54.679 31.276 31.183 1.00 28.28 197 GLY E O 1
ATOM 10669 N N . LEU E 1 198 ? 54.142 29.588 32.633 1.00 29.11 198 LEU E N 1
ATOM 10670 C CA . LEU E 1 198 ? 53.256 30.466 33.411 1.00 30.19 198 LEU E CA 1
ATOM 10671 C C . LEU E 1 198 ? 53.441 30.169 34.889 1.00 30.61 198 LEU E C 1
ATOM 10672 O O . LEU E 1 198 ? 53.158 29.056 35.346 1.00 30.79 198 LEU E O 1
ATOM 10677 N N . ALA E 1 199 ? 53.893 31.167 35.634 1.00 31.01 199 ALA E N 1
ATOM 10678 C CA . ALA E 1 199 ? 54.028 31.067 37.095 1.00 32.17 199 ALA E CA 1
ATOM 10679 C C . ALA E 1 199 ? 52.764 31.605 37.782 1.00 33.52 199 ALA E C 1
ATOM 10680 O O . ALA E 1 199 ? 52.367 32.730 37.546 1.00 32.48 199 ALA E O 1
ATOM 10682 N N . VAL E 1 200 ? 52.134 30.787 38.613 1.00 35.58 200 VAL E N 1
ATOM 10683 C CA . VAL E 1 200 ? 50.852 31.151 39.238 1.00 37.40 200 VAL E CA 1
ATOM 10684 C C . VAL E 1 200 ? 51.003 31.043 40.748 1.00 39.92 200 VAL E C 1
ATOM 10685 O O . VAL E 1 200 ? 51.093 29.917 41.291 1.00 39.29 200 VAL E O 1
ATOM 10689 N N A ARG E 1 201 ? 51.047 32.191 41.428 0.70 40.62 201 ARG E N 1
ATOM 10690 N N B ARG E 1 201 ? 51.035 32.196 41.410 0.30 40.34 201 ARG E N 1
ATOM 10691 C CA A ARG E 1 201 ? 51.117 32.225 42.901 0.70 42.79 201 ARG E CA 1
ATOM 10692 C CA B ARG E 1 201 ? 51.029 32.257 42.866 0.30 41.68 201 ARG E CA 1
ATOM 10693 C C A ARG E 1 201 ? 49.725 32.146 43.546 0.70 42.99 201 ARG E C 1
ATOM 10694 C C B ARG E 1 201 ? 49.633 31.955 43.398 0.30 42.42 201 ARG E C 1
ATOM 10695 O O A ARG E 1 201 ? 48.809 32.879 43.170 0.70 42.65 201 ARG E O 1
ATOM 10696 O O B ARG E 1 201 ? 48.622 32.346 42.802 0.30 42.13 201 ARG E O 1
ATOM 10711 N N . LEU E 1 202 ? 49.578 31.250 44.521 1.00 43.55 202 LEU E N 1
ATOM 10712 C CA . LEU E 1 202 ? 48.303 30.986 45.157 1.00 44.76 202 LEU E CA 1
ATOM 10713 C C . LEU E 1 202 ? 48.324 31.471 46.604 1.00 46.22 202 LEU E C 1
ATOM 10714 O O . LEU E 1 202 ? 49.284 32.135 47.049 1.00 45.19 202 LEU E O 1
ATOM 10719 N N . GLU E 1 203 ? 47.253 31.117 47.320 1.00 47.88 203 GLU E N 1
ATOM 10720 C CA . GLU E 1 203 ? 47.043 31.551 48.696 1.00 49.79 203 GLU E CA 1
ATOM 10721 C C . GLU E 1 203 ? 47.211 30.479 49.770 1.00 49.95 203 GLU E C 1
ATOM 10722 O O . GLU E 1 203 ? 47.924 30.703 50.741 1.00 50.20 203 GLU E O 1
ATOM 10728 N N . LYS E 1 204 ? 46.581 29.315 49.598 1.00 51.13 204 LYS E N 1
ATOM 10729 C CA . LYS E 1 204 ? 46.768 28.201 50.552 1.00 51.40 204 LYS E CA 1
ATOM 10730 C C . LYS E 1 204 ? 48.173 27.577 50.377 1.00 50.94 204 LYS E C 1
ATOM 10731 O O . LYS E 1 204 ? 48.745 27.036 51.336 1.00 51.43 204 LYS E O 1
ATOM 10737 N N A GLN E 1 205 ? 48.687 27.669 49.141 0.50 50.44 205 GLN E N 1
ATOM 10738 N N B GLN E 1 205 ? 48.720 27.658 49.168 0.50 50.16 205 GLN E N 1
ATOM 10739 C CA A GLN E 1 205 ? 49.998 27.159 48.692 0.50 49.63 205 GLN E CA 1
ATOM 10740 C CA B GLN E 1 205 ? 50.086 27.208 48.902 0.50 49.02 205 GLN E CA 1
ATOM 10741 C C A GLN E 1 205 ? 50.799 28.292 48.012 0.50 48.96 205 GLN E C 1
ATOM 10742 C C B GLN E 1 205 ? 50.801 28.189 47.966 0.50 48.66 205 GLN E C 1
ATOM 10743 O O A GLN E 1 205 ? 50.202 29.240 47.504 0.50 48.77 205 GLN E O 1
ATOM 10744 O O B GLN E 1 205 ? 50.140 28.915 47.221 0.50 48.34 205 GLN E O 1
ATOM 10755 N N . PRO E 1 206 ? 52.151 28.210 47.992 1.00 48.25 206 PRO E N 1
ATOM 10756 C CA . PRO E 1 206 ? 52.895 29.178 47.151 1.00 47.22 206 PRO E CA 1
ATOM 10757 C C . PRO E 1 206 ? 52.433 29.204 45.679 1.00 45.81 206 PRO E C 1
ATOM 10758 O O . PRO E 1 206 ? 52.370 30.270 45.086 1.00 46.43 206 PRO E O 1
ATOM 10762 N N . GLY E 1 207 ? 52.087 28.053 45.111 1.00 43.97 207 GLY E N 1
ATOM 10763 C CA . GLY E 1 207 ? 51.562 28.009 43.746 1.00 42.51 207 GLY E CA 1
ATOM 10764 C C . GLY E 1 207 ? 52.332 27.078 42.830 1.00 40.97 207 GLY E C 1
ATOM 10765 O O . GLY E 1 207 ? 53.093 26.231 43.299 1.00 40.52 207 GLY E O 1
ATOM 10766 N N . PHE E 1 208 ? 52.128 27.259 41.523 1.00 40.04 208 PHE E N 1
ATOM 10767 C CA . PHE E 1 208 ? 52.573 26.312 40.508 1.00 38.23 208 PHE E CA 1
ATOM 10768 C C . PHE E 1 208 ? 53.328 27.023 39.389 1.00 37.13 208 PHE E C 1
ATOM 10769 O O . PHE E 1 208 ? 53.037 28.169 39.066 1.00 36.19 208 PHE E O 1
ATOM 10777 N N . LEU E 1 209 ? 54.300 26.329 38.810 1.00 35.76 209 LEU E N 1
ATOM 10778 C CA . LEU E 1 209 ? 54.910 26.772 37.548 1.00 34.63 209 LEU E CA 1
ATOM 10779 C C . LEU E 1 209 ? 54.498 25.811 36.444 1.00 33.92 209 LEU E C 1
ATOM 10780 O O . LEU E 1 209 ? 54.838 24.622 36.468 1.00 33.66 209 LEU E O 1
ATOM 10785 N N . LEU E 1 210 ? 53.744 26.333 35.488 1.00 32.25 210 LEU E N 1
ATOM 10786 C CA . LEU E 1 210 ? 53.246 25.552 34.364 1.00 31.53 210 LEU E CA 1
ATOM 10787 C C . LEU E 1 210 ? 54.290 25.604 33.254 1.00 30.64 210 LEU E C 1
ATOM 10788 O O . LEU E 1 210 ? 54.686 26.688 32.804 1.00 30.56 210 LEU E O 1
ATOM 10793 N N . VAL E 1 211 ? 54.767 24.436 32.840 1.00 30.54 211 VAL E N 1
ATOM 10794 C CA . VAL E 1 211 ? 55.901 24.437 31.904 1.00 29.99 211 VAL E CA 1
ATOM 10795 C C . VAL E 1 211 ? 55.637 23.730 30.596 1.00 29.33 211 VAL E C 1
ATOM 10796 O O . VAL E 1 211 ? 56.454 23.834 29.676 1.00 29.86 211 VAL E O 1
ATOM 10800 N N . SER E 1 212 ? 54.545 22.961 30.536 1.00 28.75 212 SER E N 1
ATOM 10801 C CA . SER E 1 212 ? 54.162 22.235 29.341 1.00 28.27 212 SER E CA 1
ATOM 10802 C C . SER E 1 212 ? 55.320 21.343 28.837 1.00 27.94 212 SER E C 1
ATOM 10803 O O . SER E 1 212 ? 56.003 20.688 29.642 1.00 26.84 212 SER E O 1
ATOM 10806 N N . ASP E 1 213 ? 55.583 21.361 27.535 1.00 26.89 213 ASP E N 1
ATOM 10807 C CA . ASP E 1 213 ? 56.629 20.523 26.949 1.00 27.49 213 ASP E CA 1
ATOM 10808 C C . ASP E 1 213 ? 58.087 20.980 27.163 1.00 26.96 213 ASP E C 1
ATOM 10809 O O . ASP E 1 213 ? 59.014 20.293 26.696 1.00 28.19 213 ASP E O 1
ATOM 10814 N N . ALA E 1 214 ? 58.299 22.103 27.851 1.00 26.85 214 ALA E N 1
ATOM 10815 C CA . ALA E 1 214 ? 59.646 22.452 28.326 1.00 27.60 214 ALA E CA 1
ATOM 10816 C C . ALA E 1 214 ? 60.152 21.363 29.281 1.00 28.23 214 ALA E C 1
ATOM 10817 O O . ALA E 1 214 ? 61.369 21.239 29.519 1.00 28.28 214 ALA E O 1
ATOM 10819 N N . CYS E 1 215 ? 59.217 20.569 29.827 1.00 28.52 215 CYS E N 1
ATOM 10820 C CA . CYS E 1 215 ? 59.583 19.377 30.619 1.00 29.20 215 CYS E CA 1
ATOM 10821 C C . CYS E 1 215 ? 58.401 18.429 30.676 1.00 29.90 215 CYS E C 1
ATOM 10822 O O . CYS E 1 215 ? 57.409 18.714 31.361 1.00 29.18 215 CYS E O 1
ATOM 10825 N N . TYR E 1 216 ? 58.502 17.326 29.930 1.00 28.87 216 TYR E N 1
ATOM 10826 C CA . TYR E 1 216 ? 57.409 16.396 29.778 1.00 30.56 216 TYR E CA 1
ATOM 10827 C C . TYR E 1 216 ? 57.015 15.732 31.112 1.00 32.17 216 TYR E C 1
ATOM 10828 O O . TYR E 1 216 ? 55.824 15.637 31.438 1.00 33.03 216 TYR E O 1
ATOM 10837 N N . THR E 1 217 ? 58.020 15.227 31.842 1.00 32.66 217 THR E N 1
ATOM 10838 C CA . THR E 1 217 ? 57.784 14.411 33.051 1.00 33.41 217 THR E CA 1
ATOM 10839 C C . THR E 1 217 ? 58.797 14.679 34.159 1.00 33.75 217 THR E C 1
ATOM 10840 O O . THR E 1 217 ? 59.859 15.276 33.935 1.00 33.69 217 THR E O 1
ATOM 10844 N N . ALA E 1 218 ? 58.492 14.203 35.364 1.00 34.10 218 ALA E N 1
ATOM 10845 C CA . ALA E 1 218 ? 59.434 14.259 36.466 1.00 34.19 218 ALA E CA 1
ATOM 10846 C C . ALA E 1 218 ? 60.725 13.493 36.141 1.00 34.15 218 ALA E C 1
ATOM 10847 O O . ALA E 1 218 ? 61.785 13.812 36.676 1.00 33.82 218 ALA E O 1
ATOM 10849 N N . THR E 1 219 ? 60.652 12.476 35.291 1.00 34.04 219 THR E N 1
ATOM 10850 C CA . THR E 1 219 ? 61.916 11.783 34.983 1.00 34.71 219 THR E CA 1
ATOM 10851 C C . THR E 1 219 ? 62.823 12.606 34.033 1.00 34.11 219 THR E C 1
ATOM 10852 O O . THR E 1 219 ? 64.030 12.607 34.201 1.00 33.96 219 THR E O 1
ATOM 10856 N N . ASN E 1 220 ? 62.221 13.374 33.115 1.00 33.88 220 ASN E N 1
ATOM 10857 C CA . ASN E 1 220 ? 62.981 14.436 32.412 1.00 33.64 220 ASN E CA 1
ATOM 10858 C C . ASN E 1 220 ? 63.601 15.477 33.349 1.00 34.01 220 ASN E C 1
ATOM 10859 O O . ASN E 1 220 ? 64.738 15.942 33.125 1.00 33.31 220 ASN E O 1
ATOM 10864 N N . TYR E 1 221 ? 62.843 15.853 34.391 1.00 34.26 221 TYR E N 1
ATOM 10865 C CA . TYR E 1 221 ? 63.240 16.893 35.336 1.00 35.54 221 TYR E CA 1
ATOM 10866 C C . TYR E 1 221 ? 64.421 16.447 36.237 1.00 36.06 221 TYR E C 1
ATOM 10867 O O . TYR E 1 221 ? 65.377 17.185 36.461 1.00 35.29 221 TYR E O 1
ATOM 10876 N N . GLY E 1 222 ? 64.342 15.227 36.737 1.00 37.69 222 GLY E N 1
ATOM 10877 C CA . GLY E 1 222 ? 65.372 14.711 37.630 1.00 39.94 222 GLY E CA 1
ATOM 10878 C C . GLY E 1 222 ? 65.409 15.476 38.953 1.00 41.88 222 GLY E C 1
ATOM 10879 O O . GLY E 1 222 ? 64.375 15.945 39.441 1.00 41.54 222 GLY E O 1
ATOM 10880 N N . PRO E 1 223 ? 66.612 15.663 39.510 1.00 42.90 223 PRO E N 1
ATOM 10881 C CA . PRO E 1 223 ? 67.873 15.323 38.870 1.00 44.14 223 PRO E CA 1
ATOM 10882 C C . PRO E 1 223 ? 68.189 13.830 38.986 1.00 44.42 223 PRO E C 1
ATOM 10883 O O . PRO E 1 223 ? 67.661 13.175 39.891 1.00 45.22 223 PRO E O 1
ATOM 10887 N N . PRO E 1 224 ? 68.992 13.283 38.040 1.00 44.22 224 PRO E N 1
ATOM 10888 C CA . PRO E 1 224 ? 69.648 14.012 36.939 1.00 43.09 224 PRO E CA 1
ATOM 10889 C C . PRO E 1 224 ? 68.682 14.318 35.781 1.00 41.03 224 PRO E C 1
ATOM 10890 O O . PRO E 1 224 ? 67.807 13.498 35.470 1.00 40.51 224 PRO E O 1
ATOM 10894 N N . ALA E 1 225 ? 68.844 15.480 35.144 1.00 39.58 225 ALA E N 1
ATOM 10895 C CA . ALA E 1 225 ? 67.986 15.835 34.004 1.00 37.95 225 ALA E CA 1
ATOM 10896 C C . ALA E 1 225 ? 68.143 14.812 32.880 1.00 36.89 225 ALA E C 1
ATOM 10897 O O . ALA E 1 225 ? 69.254 14.371 32.600 1.00 36.61 225 ALA E O 1
ATOM 10899 N N . ARG E 1 226 ? 67.037 14.431 32.247 1.00 34.99 226 ARG E N 1
ATOM 10900 C CA . ARG E 1 226 ? 67.068 13.468 31.136 1.00 34.15 226 ARG E CA 1
ATOM 10901 C C . ARG E 1 226 ? 66.267 13.979 29.941 1.00 32.83 226 ARG E C 1
ATOM 10902 O O . ARG E 1 226 ? 65.051 14.169 30.025 1.00 33.06 226 ARG E O 1
ATOM 10910 N N . ARG E 1 227 ? 66.960 14.170 28.821 1.00 32.06 227 ARG E N 1
ATOM 10911 C CA A ARG E 1 227 ? 66.349 14.701 27.607 0.50 31.70 227 ARG E CA 1
ATOM 10912 C CA B ARG E 1 227 ? 66.340 14.699 27.613 0.50 30.42 227 ARG E CA 1
ATOM 10913 C C . ARG E 1 227 ? 65.142 13.899 27.089 1.00 30.88 227 ARG E C 1
ATOM 10914 O O . ARG E 1 227 ? 65.151 12.672 27.085 1.00 30.87 227 ARG E O 1
ATOM 10929 N N . ALA E 1 228 ? 64.113 14.622 26.638 1.00 30.54 228 ALA E N 1
ATOM 10930 C CA . ALA E 1 228 ? 63.031 14.033 25.871 1.00 30.09 228 ALA E CA 1
ATOM 10931 C C . ALA E 1 228 ? 63.592 13.730 24.498 1.00 29.83 228 ALA E C 1
ATOM 10932 O O . ALA E 1 228 ? 64.704 14.181 24.141 1.00 30.14 228 ALA E O 1
ATOM 10934 N N . GLY E 1 229 ? 62.822 12.973 23.719 1.00 29.46 229 GLY E N 1
ATOM 10935 C CA . GLY E 1 229 ? 63.125 12.749 22.320 1.00 28.60 229 GLY E CA 1
ATOM 10936 C C . GLY E 1 229 ? 62.549 13.934 21.550 1.00 28.58 229 GLY E C 1
ATOM 10937 O O . GLY E 1 229 ? 61.940 14.862 22.143 1.00 27.85 229 GLY E O 1
ATOM 10938 N N . VAL E 1 230 ? 62.794 13.917 20.239 1.00 28.81 230 VAL E N 1
ATOM 10939 C CA . VAL E 1 230 ? 62.246 14.859 19.245 1.00 28.46 230 VAL E CA 1
ATOM 10940 C C . VAL E 1 230 ? 62.249 16.328 19.704 1.00 28.66 230 VAL E C 1
ATOM 10941 O O . VAL E 1 230 ? 61.230 17.015 19.671 1.00 30.09 230 VAL E O 1
ATOM 10945 N N . LEU E 1 231 ? 63.419 16.789 20.150 1.00 27.04 231 LEU E N 1
ATOM 10946 C CA . LEU E 1 231 ? 63.616 18.176 20.592 1.00 26.57 231 LEU E CA 1
ATOM 10947 C C . LEU E 1 231 ? 64.067 19.029 19.422 1.00 26.24 231 LEU E C 1
ATOM 10948 O O . LEU E 1 231 ? 64.929 18.611 18.659 1.00 25.81 231 LEU E O 1
ATOM 10953 N N . HIS E 1 232 ? 63.491 20.218 19.264 1.00 24.90 232 HIS E N 1
ATOM 10954 C CA . HIS E 1 232 ? 63.944 21.091 18.187 1.00 25.15 232 HIS E CA 1
ATOM 10955 C C . HIS E 1 232 ? 65.407 21.533 18.467 1.00 24.88 232 HIS E C 1
ATOM 10956 O O . HIS E 1 232 ? 66.297 21.415 17.620 1.00 24.05 232 HIS E O 1
ATOM 10963 N N . ASP E 1 233 ? 65.633 22.022 19.684 1.00 23.91 233 ASP E N 1
ATOM 10964 C CA . ASP E 1 233 ? 66.882 22.700 20.059 1.00 23.35 233 ASP E CA 1
ATOM 10965 C C . ASP E 1 233 ? 67.285 22.127 21.423 1.00 23.55 233 ASP E C 1
ATOM 10966 O O . ASP E 1 233 ? 66.778 22.536 22.469 1.00 22.97 233 ASP E O 1
ATOM 10971 N N . THR E 1 234 ? 68.211 21.178 21.406 1.00 22.35 234 THR E N 1
ATOM 10972 C CA . THR E 1 234 ? 68.632 20.505 22.619 1.00 22.58 234 THR E CA 1
ATOM 10973 C C . THR E 1 234 ? 69.309 21.430 23.638 1.00 23.14 234 THR E C 1
ATOM 10974 O O . THR E 1 234 ? 69.028 21.331 24.836 1.00 24.43 234 THR E O 1
ATOM 10978 N N . ILE E 1 235 ? 70.183 22.325 23.181 1.00 22.26 235 ILE E N 1
ATOM 10979 C CA . ILE E 1 235 ? 70.855 23.277 24.099 1.00 23.62 235 ILE E CA 1
ATOM 10980 C C . ILE E 1 235 ? 69.848 24.188 24.751 1.00 23.56 235 ILE E C 1
ATOM 10981 O O . ILE E 1 235 ? 69.866 24.365 25.982 1.00 24.28 235 ILE E O 1
ATOM 10986 N N . GLY E 1 236 ? 68.956 24.769 23.947 1.00 23.76 236 GLY E N 1
ATOM 10987 C CA . GLY E 1 236 ? 67.862 25.611 24.490 1.00 24.69 236 GLY E CA 1
ATOM 10988 C C . GLY E 1 236 ? 67.000 24.851 25.487 1.00 24.97 236 GLY E C 1
ATOM 10989 O O . GLY E 1 236 ? 66.615 25.377 26.532 1.00 25.63 236 GLY E O 1
ATOM 10990 N N . TYR E 1 237 ? 66.725 23.593 25.168 1.00 24.56 237 TYR E N 1
ATOM 10991 C CA . TYR E 1 237 ? 65.932 22.720 26.039 1.00 25.35 237 TYR E CA 1
ATOM 10992 C C . TYR E 1 237 ? 66.641 22.528 27.397 1.00 25.89 237 TYR E C 1
ATOM 10993 O O . TYR E 1 237 ? 66.031 22.674 28.471 1.00 25.55 237 TYR E O 1
ATOM 11002 N N . ASP E 1 238 ? 67.922 22.160 27.344 1.00 26.61 238 ASP E N 1
ATOM 11003 C CA . ASP E 1 238 ? 68.698 21.910 28.581 1.00 28.01 238 ASP E CA 1
ATOM 11004 C C . ASP E 1 238 ? 68.723 23.175 29.439 1.00 28.62 238 ASP E C 1
ATOM 11005 O O . ASP E 1 238 ? 68.472 23.123 30.651 1.00 29.13 238 ASP E O 1
ATOM 11010 N N . ARG E 1 239 ? 69.019 24.302 28.801 1.00 28.54 239 ARG E N 1
ATOM 11011 C CA . ARG E 1 239 ? 69.079 25.591 29.502 1.00 30.30 239 ARG E CA 1
ATOM 11012 C C . ARG E 1 239 ? 67.735 25.945 30.150 1.00 29.14 239 ARG E C 1
ATOM 11013 O O . ARG E 1 239 ? 67.679 26.502 31.260 1.00 29.22 239 ARG E O 1
ATOM 11021 N N . THR E 1 240 ? 66.659 25.592 29.463 1.00 28.07 240 THR E N 1
ATOM 11022 C CA . THR E 1 240 ? 65.297 25.910 29.931 1.00 27.17 240 THR E CA 1
ATOM 11023 C C . THR E 1 240 ? 64.935 25.045 31.133 1.00 28.38 240 THR E C 1
ATOM 11024 O O . THR E 1 240 ? 64.403 25.551 32.110 1.00 28.30 240 THR E O 1
ATOM 11028 N N . VAL E 1 241 ? 65.282 23.757 31.107 1.00 28.89 241 VAL E N 1
ATOM 11029 C CA . VAL E 1 241 ? 65.104 22.914 32.315 1.00 29.38 241 VAL E CA 1
ATOM 11030 C C . VAL E 1 241 ? 65.833 23.456 33.556 1.00 30.25 241 VAL E C 1
ATOM 11031 O O . VAL E 1 241 ? 65.239 23.520 34.638 1.00 31.55 241 VAL E O 1
ATOM 11035 N N . SER E 1 242 ? 67.090 23.874 33.400 1.00 30.37 242 SER E N 1
ATOM 11036 C CA . SER E 1 242 ? 67.824 24.456 34.508 1.00 32.15 242 SER E CA 1
ATOM 11037 C C . SER E 1 242 ? 67.153 25.759 34.990 1.00 32.07 242 SER E C 1
ATOM 11038 O O . SER E 1 242 ? 67.053 26.006 36.209 1.00 31.53 242 SER E O 1
ATOM 11041 N N . HIS E 1 243 ? 66.707 26.589 34.042 1.00 31.91 243 HIS E N 1
ATOM 11042 C CA . HIS E 1 243 ? 65.983 27.815 34.398 1.00 32.16 243 HIS E CA 1
ATOM 11043 C C . HIS E 1 243 ? 64.687 27.530 35.170 1.00 31.91 243 HIS E C 1
ATOM 11044 O O . HIS E 1 243 ? 64.398 28.210 36.162 1.00 31.90 243 HIS E O 1
ATOM 11051 N N . ILE E 1 244 ? 63.920 26.538 34.713 1.00 31.05 244 ILE E N 1
ATOM 11052 C CA . ILE E 1 244 ? 62.702 26.092 35.390 1.00 31.40 244 ILE E CA 1
ATOM 11053 C C . ILE E 1 244 ? 62.986 25.675 36.849 1.00 32.60 244 ILE E C 1
ATOM 11054 O O . ILE E 1 244 ? 62.285 26.125 37.782 1.00 32.93 244 ILE E O 1
ATOM 11059 N N . ARG E 1 245 ? 64.023 24.855 37.034 1.00 32.29 245 ARG E N 1
ATOM 11060 C CA . ARG E 1 245 ? 64.474 24.422 38.361 1.00 33.64 245 ARG E CA 1
ATOM 11061 C C . ARG E 1 245 ? 64.805 25.615 39.275 1.00 34.86 245 ARG E C 1
ATOM 11062 O O . ARG E 1 245 ? 64.244 25.724 40.388 1.00 35.21 245 ARG E O 1
ATOM 11070 N N . GLN E 1 246 ? 65.692 26.503 38.817 1.00 34.86 246 GLN E N 1
ATOM 11071 C CA . GLN E 1 246 ? 66.071 27.652 39.613 1.00 36.52 246 GLN E CA 1
ATOM 11072 C C . GLN E 1 246 ? 64.878 28.566 39.912 1.00 36.65 246 GLN E C 1
ATOM 11073 O O . GLN E 1 246 ? 64.732 29.048 41.035 1.00 37.53 246 GLN E O 1
ATOM 11079 N N . TYR E 1 247 ? 64.036 28.824 38.916 1.00 36.74 247 TYR E N 1
ATOM 11080 C CA . TYR E 1 247 ? 62.900 29.737 39.090 1.00 36.14 247 TYR E CA 1
ATOM 11081 C C . TYR E 1 247 ? 61.883 29.216 40.108 1.00 37.11 247 TYR E C 1
ATOM 11082 O O . TYR E 1 247 ? 61.459 29.960 41.015 1.00 36.66 247 TYR E O 1
ATOM 11091 N N . ALA E 1 248 ? 61.508 27.948 39.956 1.00 36.72 248 ALA E N 1
ATOM 11092 C CA . ALA E 1 248 ? 60.517 27.317 40.818 1.00 38.22 248 ALA E CA 1
ATOM 11093 C C . ALA E 1 248 ? 61.051 27.085 42.236 1.00 38.82 248 ALA E C 1
ATOM 11094 O O . ALA E 1 248 ? 60.346 27.347 43.216 1.00 38.48 248 ALA E O 1
ATOM 11096 N N . GLU E 1 24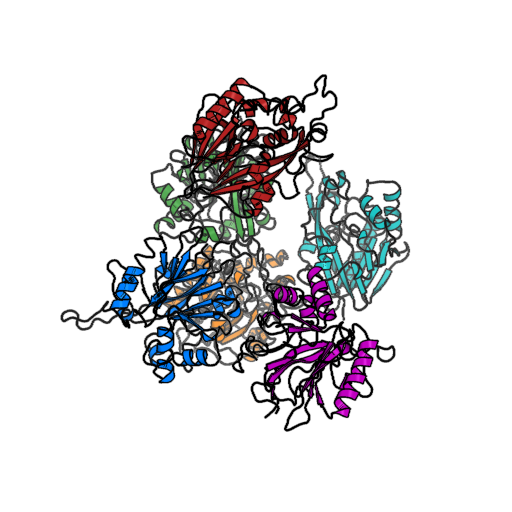9 ? 62.297 26.623 42.349 1.00 39.32 249 GLU E N 1
ATOM 11097 C CA . GLU E 1 249 ? 62.874 26.301 43.671 1.00 40.55 249 GLU E CA 1
ATOM 11098 C C . GLU E 1 249 ? 63.077 27.529 44.553 1.00 41.46 249 GLU E C 1
ATOM 11099 O O . GLU E 1 249 ? 62.786 27.494 45.769 1.00 41.69 249 GLU E O 1
ATOM 11105 N N . SER E 1 250 ? 63.563 28.612 43.950 1.00 41.75 250 SER E N 1
ATOM 11106 C CA . SER E 1 250 ? 63.767 29.852 44.679 1.00 42.91 250 SER E CA 1
ATOM 11107 C C . SER E 1 250 ? 62.433 30.467 45.152 1.00 42.91 250 SER E C 1
ATOM 11108 O O . SER E 1 250 ? 62.418 31.392 45.974 1.00 43.96 250 SER E O 1
ATOM 11111 N N . ARG E 1 251 ? 61.324 29.928 44.658 1.00 42.57 251 ARG E N 1
ATOM 11112 C CA . ARG E 1 251 ? 59.987 30.454 44.950 1.00 42.23 251 ARG E CA 1
ATOM 11113 C C . ARG E 1 251 ? 59.054 29.390 45.556 1.00 42.62 251 ARG E C 1
ATOM 11114 O O . ARG E 1 251 ? 57.892 29.675 45.887 1.00 42.82 251 ARG E O 1
ATOM 11122 N N . SER E 1 252 ? 59.561 28.168 45.711 1.00 42.72 252 SER E N 1
ATOM 11123 C CA . SER E 1 252 ? 58.791 27.043 46.265 1.00 42.59 252 SER E CA 1
ATOM 11124 C C . SER E 1 252 ? 57.527 26.747 45.453 1.00 42.56 252 SER E C 1
ATOM 11125 O O . SER E 1 252 ? 56.501 26.291 45.981 1.00 42.73 252 SER E O 1
ATOM 11128 N N . LEU E 1 253 ? 57.612 27.004 44.150 1.00 40.69 253 LEU E N 1
ATOM 11129 C CA . LEU E 1 253 ? 56.552 26.636 43.250 1.00 39.91 253 LEU E CA 1
ATOM 11130 C C . LEU E 1 253 ? 56.729 25.173 42.904 1.00 38.88 253 LEU E C 1
ATOM 11131 O O . LEU E 1 253 ? 57.835 24.729 42.682 1.00 38.76 253 LEU E O 1
ATOM 11136 N N . THR E 1 254 ? 55.631 24.439 42.901 1.00 38.08 254 THR E N 1
ATOM 11137 C CA . THR E 1 254 ? 55.570 23.108 42.326 1.00 38.05 254 THR E CA 1
ATOM 11138 C C . THR E 1 254 ? 55.493 23.210 40.807 1.00 36.80 254 THR E C 1
ATOM 11139 O O . THR E 1 254 ? 54.615 23.874 40.256 1.00 36.06 254 THR E O 1
ATOM 11143 N N . VAL E 1 255 ? 56.418 22.529 40.137 1.00 36.12 255 VAL E N 1
ATOM 11144 C CA . VAL E 1 255 ? 56.452 22.480 38.686 1.00 34.77 255 VAL E CA 1
ATOM 11145 C C . VAL E 1 255 ? 55.424 21.495 38.150 1.00 34.46 255 VAL E C 1
ATOM 11146 O O . VAL E 1 255 ? 55.430 20.313 38.506 1.00 34.76 255 VAL E O 1
ATOM 11150 N N . LEU E 1 256 ? 54.540 21.966 37.284 1.00 33.87 256 LEU E N 1
ATOM 11151 C CA . LEU E 1 256 ? 53.552 21.092 36.676 1.00 33.56 256 LEU E CA 1
ATOM 11152 C C . LEU E 1 256 ? 53.975 20.732 35.246 1.00 33.30 256 LEU E C 1
ATOM 11153 O O . LEU E 1 256 ? 54.056 21.591 34.351 1.00 32.83 256 LEU E O 1
ATOM 11158 N N . PHE E 1 257 ? 54.244 19.448 35.044 1.00 33.25 257 PHE E N 1
ATOM 11159 C CA . PHE E 1 257 ? 54.829 18.955 33.795 1.00 32.99 257 PHE E CA 1
ATOM 11160 C C . PHE E 1 257 ? 53.839 18.834 32.658 1.00 33.12 257 PHE E C 1
ATOM 11161 O O . PHE E 1 257 ? 52.637 18.791 32.883 1.00 33.34 257 PHE E O 1
ATOM 11169 N N . GLY E 1 258 ? 54.354 18.800 31.426 1.00 32.93 258 GLY E N 1
ATOM 11170 C CA . GLY E 1 258 ? 53.525 18.696 30.229 1.00 32.67 258 GLY E CA 1
ATOM 11171 C C . GLY E 1 258 ? 52.681 17.436 30.138 1.00 33.53 258 GLY E C 1
ATOM 11172 O O . GLY E 1 258 ? 51.511 17.506 29.742 1.00 32.30 258 GLY E O 1
ATOM 11173 N N . HIS E 1 259 ? 53.288 16.282 30.462 1.00 33.35 259 HIS E N 1
ATOM 11174 C CA . HIS E 1 259 ? 52.671 14.991 30.186 1.00 34.76 259 HIS E CA 1
ATOM 11175 C C . HIS E 1 259 ? 53.082 13.912 31.206 1.00 35.76 259 HIS E C 1
ATOM 11176 O O . HIS E 1 259 ? 53.582 12.842 30.825 1.00 35.73 259 HIS E O 1
ATOM 11183 N N . ASP E 1 260 ? 52.900 14.200 32.485 1.00 37.04 260 ASP E N 1
ATOM 11184 C CA . ASP E 1 260 ? 53.312 13.293 33.542 1.00 39.49 260 ASP E CA 1
ATOM 11185 C C . ASP E 1 260 ? 52.106 12.556 34.159 1.00 41.59 260 ASP E C 1
ATOM 11186 O O . ASP E 1 260 ? 51.377 13.120 34.987 1.00 41.25 260 ASP E O 1
ATOM 11191 N N . ARG E 1 261 ? 51.929 11.302 33.743 1.00 43.24 261 ARG E N 1
ATOM 11192 C CA A ARG E 1 261 ? 50.798 10.465 34.167 0.70 44.92 261 ARG E CA 1
ATOM 11193 C CA B ARG E 1 261 ? 50.788 10.482 34.162 0.30 44.12 261 ARG E CA 1
ATOM 11194 C C . ARG E 1 261 ? 50.564 10.507 35.672 1.00 45.12 261 ARG E C 1
ATOM 11195 O O . ARG E 1 261 ? 49.428 10.739 36.141 1.00 45.68 261 ARG E O 1
ATOM 11210 N N . GLU E 1 262 ? 51.625 10.283 36.433 1.00 45.51 262 GLU E N 1
ATOM 11211 C CA . GLU E 1 262 ? 51.447 10.106 37.861 1.00 46.85 262 GLU E CA 1
ATOM 11212 C C . GLU E 1 262 ? 51.295 11.414 38.630 1.00 46.70 262 GLU E C 1
ATOM 11213 O O . GLU E 1 262 ? 50.625 11.465 39.670 1.00 45.97 262 GLU E O 1
ATOM 11219 N N . GLN E 1 263 ? 51.894 12.487 38.119 1.00 45.82 263 GLN E N 1
ATOM 11220 C CA . GLN E 1 263 ? 51.591 13.806 38.666 1.00 45.39 263 GLN E CA 1
ATOM 11221 C C . GLN E 1 263 ? 50.136 14.184 38.351 1.00 45.17 263 GLN E C 1
ATOM 11222 O O . GLN E 1 263 ? 49.408 14.606 39.251 1.00 45.87 263 GLN E O 1
ATOM 11228 N N . PHE E 1 264 ? 49.694 13.943 37.119 1.00 44.47 264 PHE E N 1
ATOM 11229 C CA . PHE E 1 264 ? 48.336 14.286 36.704 1.00 44.63 264 PHE E CA 1
ATOM 11230 C C . PHE E 1 264 ? 47.242 13.496 37.441 1.00 44.53 264 PHE E C 1
ATOM 11231 O O . PHE E 1 264 ? 46.147 14.028 37.673 1.00 44.30 264 PHE E O 1
ATOM 11239 N N A ALA E 1 265 ? 47.535 12.250 37.800 0.50 43.95 265 ALA E N 1
ATOM 11240 N N B ALA E 1 265 ? 47.554 12.241 37.773 0.50 44.16 265 ALA E N 1
ATOM 11241 C CA A ALA E 1 265 ? 46.778 11.560 38.840 0.50 43.68 265 ALA E CA 1
ATOM 11242 C CA B ALA E 1 265 ? 46.651 11.335 38.492 0.50 44.03 265 ALA E CA 1
ATOM 11243 C C A ALA E 1 265 ? 47.263 12.189 40.137 0.50 43.30 265 ALA E C 1
ATOM 11244 C C B ALA E 1 265 ? 46.169 11.972 39.786 0.50 43.97 265 ALA E C 1
ATOM 11245 O O A ALA E 1 265 ? 48.455 12.346 40.326 0.50 44.43 265 ALA E O 1
ATOM 11246 O O B ALA E 1 265 ? 44.991 11.880 40.144 0.50 43.01 265 ALA E O 1
ATOM 11249 N N A SER E 1 266 ? 46.389 12.566 41.052 0.50 42.54 266 SER E N 1
ATOM 11250 N N B SER E 1 266 ? 47.098 12.594 40.500 0.50 44.09 266 SER E N 1
ATOM 11251 C CA A SER E 1 266 ? 46.951 13.221 42.209 0.50 41.71 266 SER E CA 1
ATOM 11252 C CA B SER E 1 266 ? 46.734 13.468 41.590 0.50 44.77 266 SER E CA 1
ATOM 11253 C C A SER E 1 266 ? 46.600 14.703 42.241 0.50 40.50 266 SER E C 1
ATOM 11254 C C B SER E 1 266 ? 46.085 14.693 40.935 0.50 45.09 266 SER E C 1
ATOM 11255 O O A SER E 1 266 ? 46.703 15.351 43.274 0.50 40.29 266 SER E O 1
ATOM 11256 O O B SER E 1 266 ? 46.708 15.361 40.112 0.50 45.37 266 SER E O 1
ATOM 11261 N N A LEU E 1 267 ? 46.227 15.242 41.086 0.50 39.53 267 LEU E N 1
ATOM 11262 N N B LEU E 1 267 ? 44.828 14.972 41.281 0.50 45.59 267 LEU E N 1
ATOM 11263 C CA A LEU E 1 267 ? 45.874 16.654 41.002 0.50 38.13 267 LEU E CA 1
ATOM 11264 C CA B LEU E 1 267 ? 44.000 15.853 40.460 0.50 44.94 267 LEU E CA 1
ATOM 11265 C C A LEU E 1 267 ? 44.486 17.000 41.552 0.50 38.12 267 LEU E C 1
ATOM 11266 C C B LEU E 1 267 ? 42.781 16.393 41.210 0.50 45.64 267 LEU E C 1
ATOM 11267 O O A LEU E 1 267 ? 44.354 17.413 42.696 0.50 38.42 267 LEU E O 1
ATOM 11268 O O B LEU E 1 267 ? 41.837 15.642 41.522 0.50 46.19 267 LEU E O 1
ATOM 11277 N N A ILE E 1 268 ? 43.457 16.860 40.734 0.50 38.04 268 ILE E N 1
ATOM 11278 N N B ILE E 1 268 ? 42.778 17.691 41.502 0.50 45.22 268 ILE E N 1
ATOM 11279 C CA A ILE E 1 268 ? 42.101 17.316 41.100 0.50 37.69 268 ILE E CA 1
ATOM 11280 C CA B ILE E 1 268 ? 41.541 18.293 41.981 0.50 44.80 268 ILE E CA 1
ATOM 11281 C C A ILE E 1 268 ? 41.546 17.996 39.871 0.50 37.48 268 ILE E C 1
ATOM 11282 C C B ILE E 1 268 ? 40.756 18.725 40.731 0.50 44.24 268 ILE E C 1
ATOM 11283 O O A ILE E 1 268 ? 41.924 19.136 39.553 0.50 36.89 268 ILE E O 1
ATOM 11284 O O B ILE E 1 268 ? 39.688 19.334 40.798 0.50 43.49 268 ILE E O 1
ATOM 11293 N N A LYS E 1 269 ? 40.692 17.269 39.156 0.50 37.37 269 LYS E N 1
ATOM 11294 N N B LYS E 1 269 ? 41.319 18.379 39.580 0.50 43.54 269 LYS E N 1
ATOM 11295 C CA A LYS E 1 269 ? 40.107 17.752 37.912 0.50 38.40 269 LYS E CA 1
ATOM 11296 C CA B LYS E 1 269 ? 40.555 18.260 38.339 0.50 42.78 269 LYS E CA 1
ATOM 11297 C C A LYS E 1 269 ? 39.028 18.833 38.119 0.50 39.53 269 LYS E C 1
ATOM 11298 C C B LYS E 1 269 ? 39.316 19.181 38.329 0.50 42.44 269 LYS E C 1
ATOM 11299 O O A LYS E 1 269 ? 38.279 18.817 39.103 0.50 39.25 269 LYS E O 1
ATOM 11300 O O B LYS E 1 269 ? 38.675 19.349 39.367 0.50 42.48 269 LYS E O 1
ATOM 11311 N N . SER E 1 270 ? 38.972 19.767 37.171 1.00 41.27 270 SER E N 1
ATOM 11312 C CA . SER E 1 270 ? 37.976 20.863 37.144 1.00 41.91 270 SER E CA 1
ATOM 11313 C C . SER E 1 270 ? 36.479 20.512 37.414 1.00 43.15 270 SER E C 1
ATOM 11314 O O . SER E 1 270 ? 35.683 21.374 37.852 1.00 42.72 270 SER E O 1
ATOM 11317 N N . THR E 1 271 ? 36.088 19.284 37.095 1.00 44.52 271 THR E N 1
ATOM 11318 C CA . THR E 1 271 ? 34.724 18.837 37.336 1.00 46.23 271 THR E CA 1
ATOM 11319 C C . THR E 1 271 ? 34.527 18.511 38.812 1.00 47.70 271 THR E C 1
ATOM 11320 O O . THR E 1 271 ? 33.383 18.462 39.300 1.00 48.33 271 THR E O 1
ATOM 11324 N N . ASP E 1 272 ? 35.613 18.269 39.538 1.00 48.25 272 ASP E N 1
ATOM 11325 C CA . ASP E 1 272 ? 35.422 18.069 40.967 1.00 49.57 272 ASP E CA 1
ATOM 11326 C C . ASP E 1 272 ? 36.323 18.845 41.917 1.00 49.55 272 ASP E C 1
ATOM 11327 O O . ASP E 1 272 ? 36.561 18.424 43.051 1.00 49.96 272 ASP E O 1
ATOM 11332 N N . GLY E 1 273 ? 36.753 20.023 41.471 1.00 49.33 273 GLY E N 1
ATOM 11333 C CA . GLY E 1 273 ? 37.439 20.967 42.346 1.00 48.80 273 GLY E CA 1
ATOM 11334 C C . GLY E 1 273 ? 38.364 21.944 41.635 1.00 48.75 273 GLY E C 1
ATOM 11335 O O . GLY E 1 273 ? 38.427 22.004 40.394 1.00 48.36 273 GLY E O 1
ATOM 11336 N N . PHE E 1 274 ? 39.071 22.718 42.448 1.00 47.93 274 PHE E N 1
ATOM 11337 C CA . PHE E 1 274 ? 40.044 23.679 41.974 1.00 48.05 274 PHE E CA 1
ATOM 11338 C C . PHE E 1 274 ? 41.035 23.958 43.082 1.00 47.35 274 PHE E C 1
ATOM 11339 O O . PHE E 1 274 ? 40.786 23.579 44.207 1.00 46.46 274 PHE E O 1
ATOM 11347 N N . TYR E 1 275 ? 42.156 24.590 42.736 1.00 47.14 275 TYR E N 1
ATOM 11348 C CA . TYR E 1 275 ? 43.211 24.972 43.682 1.00 46.98 275 TYR E CA 1
ATOM 11349 C C . TYR E 1 275 ? 43.075 26.450 43.998 1.00 48.21 275 TYR E C 1
ATOM 11350 O O . TYR E 1 275 ? 42.626 27.241 43.151 1.00 47.94 275 TYR E O 1
ATOM 11359 N N . GLU E 1 276 ? 43.480 26.811 45.213 1.00 48.43 276 GLU E N 1
ATOM 11360 C CA . GLU E 1 276 ? 43.199 28.115 45.798 1.00 49.31 276 GLU E CA 1
ATOM 11361 C C . GLU E 1 276 ? 44.430 28.564 46.542 1.00 48.38 276 GLU E C 1
ATOM 11362 O O . GLU E 1 276 ? 45.305 27.747 46.830 1.00 47.36 276 GLU E O 1
ATOM 11369 N N . MET F 1 1 ? 58.624 -23.074 12.660 1.00 66.70 1 MET F N 1
ATOM 11370 C CA . MET F 1 1 ? 57.512 -22.976 11.662 1.00 66.55 1 MET F CA 1
ATOM 11371 C C . MET F 1 1 ? 57.796 -23.772 10.391 1.00 65.36 1 MET F C 1
ATOM 11372 O O . MET F 1 1 ? 58.916 -23.762 9.873 1.00 65.72 1 MET F O 1
ATOM 11377 N N . GLY F 1 2 ? 56.775 -24.456 9.885 1.00 63.51 2 GLY F N 1
ATOM 11378 C CA . GLY F 1 2 ? 56.905 -25.189 8.634 1.00 61.01 2 GLY F CA 1
ATOM 11379 C C . GLY F 1 2 ? 56.894 -24.253 7.443 1.00 59.12 2 GLY F C 1
ATOM 11380 O O . GLY F 1 2 ? 56.667 -23.051 7.587 1.00 59.20 2 GLY F O 1
ATOM 11381 N N . ASN F 1 3 ? 57.141 -24.801 6.259 1.00 57.06 3 ASN F N 1
ATOM 11382 C CA . ASN F 1 3 ? 57.083 -24.005 5.035 1.00 54.72 3 ASN F CA 1
ATOM 11383 C C . ASN F 1 3 ? 55.634 -23.742 4.614 1.00 53.66 3 ASN F C 1
ATOM 11384 O O . ASN F 1 3 ? 54.747 -24.566 4.857 1.00 53.06 3 ASN F O 1
ATOM 11389 N N . LYS F 1 4 ? 55.402 -22.576 4.016 1.00 52.07 4 LYS F N 1
ATOM 11390 C CA . LYS F 1 4 ? 54.105 -22.221 3.434 1.00 50.32 4 LYS F CA 1
ATOM 11391 C C . LYS F 1 4 ? 54.293 -22.021 1.941 1.00 48.95 4 LYS F C 1
ATOM 11392 O O . LYS F 1 4 ? 55.195 -21.281 1.521 1.00 48.47 4 LYS F O 1
ATOM 11398 N N . LEU F 1 5 ? 53.463 -22.685 1.145 1.00 46.27 5 LEU F N 1
ATOM 11399 C CA . LEU F 1 5 ? 53.512 -22.528 -0.298 1.00 45.01 5 LEU F CA 1
ATOM 11400 C C . LEU F 1 5 ? 52.268 -21.790 -0.794 1.00 44.03 5 LEU F C 1
ATOM 11401 O O . LEU F 1 5 ? 51.129 -22.145 -0.440 1.00 43.61 5 LEU F O 1
ATOM 11406 N N . PHE F 1 6 ? 52.507 -20.763 -1.610 1.00 42.63 6 PHE F N 1
ATOM 11407 C CA . PHE F 1 6 ? 51.475 -19.926 -2.188 1.00 40.99 6 PHE F CA 1
ATOM 11408 C C . PHE F 1 6 ? 51.512 -20.060 -3.706 1.00 40.89 6 PHE F C 1
ATOM 11409 O O . PHE F 1 6 ? 52.588 -19.958 -4.332 1.00 39.95 6 PHE F O 1
ATOM 11417 N N . VAL F 1 7 ? 50.339 -20.255 -4.300 1.00 39.60 7 VAL F N 1
ATOM 11418 C CA . VAL F 1 7 ? 50.213 -20.489 -5.742 1.00 39.26 7 VAL F CA 1
ATOM 11419 C C . VAL F 1 7 ? 49.789 -19.188 -6.397 1.00 39.20 7 VAL F C 1
ATOM 11420 O O . VAL F 1 7 ? 48.713 -18.685 -6.119 1.00 38.97 7 VAL F O 1
ATOM 11424 N N . LEU F 1 8 ? 50.657 -18.638 -7.249 1.00 38.17 8 LEU F N 1
ATOM 11425 C CA . LEU F 1 8 ? 50.411 -17.332 -7.863 1.00 37.65 8 LEU F CA 1
ATOM 11426 C C . LEU F 1 8 ? 49.851 -17.507 -9.268 1.00 37.54 8 LEU F C 1
ATOM 11427 O O . LEU F 1 8 ? 50.457 -18.201 -10.125 1.00 36.19 8 LEU F O 1
ATOM 11432 N N . ASP F 1 9 ? 48.716 -16.852 -9.508 1.00 37.20 9 ASP F N 1
ATOM 11433 C CA . ASP F 1 9 ? 48.000 -16.951 -10.773 1.00 37.47 9 ASP F CA 1
ATOM 11434 C C . ASP F 1 9 ? 48.479 -15.821 -11.663 1.00 37.54 9 ASP F C 1
ATOM 11435 O O . ASP F 1 9 ? 48.111 -14.670 -11.427 1.00 37.59 9 ASP F O 1
ATOM 11440 N N . LEU F 1 10 ? 49.271 -16.147 -12.691 1.00 36.87 10 LEU F N 1
ATOM 11441 C CA . LEU F 1 10 ? 49.905 -15.130 -13.552 1.00 37.18 10 LEU F CA 1
ATOM 11442 C C . LEU F 1 10 ? 49.317 -15.121 -14.969 1.00 37.06 10 LEU F C 1
ATOM 11443 O O . LEU F 1 10 ? 50.003 -14.788 -15.946 1.00 37.19 10 LEU F O 1
ATOM 11448 N N . GLY F 1 11 ? 48.054 -15.523 -15.068 1.00 36.75 11 GLY F N 1
ATOM 11449 C CA . GLY F 1 11 ? 47.284 -15.413 -16.302 1.00 36.91 11 GLY F CA 1
ATOM 11450 C C . GLY F 1 11 ? 47.335 -16.643 -17.192 1.00 37.82 11 GLY F C 1
ATOM 11451 O O . GLY F 1 11 ? 47.583 -17.761 -16.727 1.00 37.68 11 GLY F O 1
ATOM 11452 N N . GLU F 1 12 ? 47.078 -16.435 -18.479 1.00 38.09 12 GLU F N 1
ATOM 11453 C CA . GLU F 1 12 ? 46.997 -17.535 -19.435 1.00 39.44 12 GLU F CA 1
ATOM 11454 C C . GLU F 1 12 ? 47.628 -17.199 -20.780 1.00 38.73 12 GLU F C 1
ATOM 11455 O O . GLU F 1 12 ? 47.791 -16.018 -21.136 1.00 38.58 12 GLU F O 1
ATOM 11461 N N . ILE F 1 13 ? 48.001 -18.250 -21.509 1.00 38.06 13 ILE F N 1
ATOM 11462 C CA . ILE F 1 13 ? 48.474 -18.138 -22.886 1.00 37.88 13 ILE F CA 1
ATOM 11463 C C . ILE F 1 13 ? 47.554 -18.993 -23.752 1.00 37.97 13 ILE F C 1
ATOM 11464 O O . ILE F 1 13 ? 47.166 -20.088 -23.336 1.00 37.63 13 ILE F O 1
ATOM 11469 N N . ARG F 1 14 ? 47.191 -18.475 -24.929 1.00 37.35 14 ARG F N 1
ATOM 11470 C CA . ARG F 1 14 ? 46.392 -19.210 -25.913 1.00 37.72 14 ARG F CA 1
ATOM 11471 C C . ARG F 1 14 ? 47.305 -19.708 -27.019 1.00 36.81 14 ARG F C 1
ATOM 11472 O O . ARG F 1 14 ? 47.970 -18.927 -27.694 1.00 36.25 14 ARG F O 1
ATOM 11480 N N . VAL F 1 15 ? 47.335 -21.016 -27.209 1.00 36.34 15 VAL F N 1
ATOM 11481 C CA . VAL F 1 15 ? 48.317 -21.625 -28.089 1.00 35.45 15 VAL F CA 1
ATOM 11482 C C . VAL F 1 15 ? 47.782 -22.893 -28.740 1.00 35.73 15 VAL F C 1
ATOM 11483 O O . VAL F 1 15 ? 46.927 -23.562 -28.169 1.00 35.93 15 VAL F O 1
ATOM 11487 N N . ASP F 1 16 ? 48.311 -23.233 -29.916 1.00 35.69 16 ASP F N 1
ATOM 11488 C CA . ASP F 1 16 ? 47.998 -24.486 -30.589 1.00 35.54 16 ASP F CA 1
ATOM 11489 C C . ASP F 1 16 ? 48.392 -25.692 -29.715 1.00 35.88 16 ASP F C 1
ATOM 11490 O O . ASP F 1 16 ? 49.537 -25.800 -29.255 1.00 36.05 16 ASP F O 1
ATOM 11495 N N . GLU F 1 17 ? 47.441 -26.595 -29.486 1.00 35.59 17 GLU F N 1
ATOM 11496 C CA . GLU F 1 17 ? 47.673 -27.770 -28.645 1.00 36.22 17 GLU F CA 1
ATOM 11497 C C . GLU F 1 17 ? 48.858 -28.624 -29.107 1.00 34.39 17 GLU F C 1
ATOM 11498 O O . GLU F 1 17 ? 49.491 -29.299 -28.280 1.00 34.46 17 GLU F O 1
ATOM 11504 N N . ASN F 1 18 ? 49.148 -28.610 -30.412 1.00 33.40 18 ASN F N 1
ATOM 11505 C CA . ASN F 1 18 ? 50.291 -29.370 -30.940 1.00 33.37 18 ASN F CA 1
ATOM 11506 C C . ASN F 1 18 ? 51.658 -28.931 -30.398 1.00 33.48 18 ASN F C 1
ATOM 11507 O O . ASN F 1 18 ? 52.638 -29.692 -30.483 1.00 33.78 18 ASN F O 1
ATOM 11512 N N . PHE F 1 19 ? 51.733 -27.727 -29.840 1.00 33.28 19 PHE F N 1
ATOM 11513 C CA . PHE F 1 19 ? 52.970 -27.295 -29.179 1.00 32.90 19 PHE F CA 1
ATOM 11514 C C . PHE F 1 19 ? 53.096 -27.914 -27.782 1.00 32.73 19 PHE F C 1
ATOM 11515 O O . PHE F 1 19 ? 54.209 -28.130 -27.283 1.00 32.31 19 PHE F O 1
ATOM 11523 N N . ILE F 1 20 ? 51.951 -28.199 -27.162 1.00 31.61 20 ILE F N 1
ATOM 11524 C CA . ILE F 1 20 ? 51.905 -28.653 -25.776 1.00 32.05 20 ILE F CA 1
ATOM 11525 C C . ILE F 1 20 ? 52.024 -30.187 -25.693 1.00 31.77 20 ILE F C 1
ATOM 11526 O O . ILE F 1 20 ? 52.798 -30.737 -24.883 1.00 30.80 20 ILE F O 1
ATOM 11531 N N . ILE F 1 21 ? 51.256 -30.866 -26.545 1.00 32.43 21 ILE F N 1
ATOM 11532 C CA . ILE F 1 21 ? 51.353 -32.299 -26.699 1.00 32.45 21 ILE F CA 1
ATOM 11533 C C . ILE F 1 21 ? 51.579 -32.558 -28.186 1.00 32.60 21 ILE F C 1
ATOM 11534 O O . ILE F 1 21 ? 50.677 -32.361 -29.001 1.00 32.70 21 ILE F O 1
ATOM 11539 N N . ALA F 1 22 ? 52.800 -32.968 -28.536 1.00 33.17 22 ALA F N 1
ATOM 11540 C CA . ALA F 1 22 ? 53.216 -33.055 -29.938 1.00 33.48 22 ALA F CA 1
ATOM 11541 C C . ALA F 1 22 ? 52.311 -34.009 -30.702 1.00 34.10 22 ALA F C 1
ATOM 11542 O O . ALA F 1 22 ? 51.955 -35.071 -30.191 1.00 33.50 22 ALA F O 1
ATOM 11544 N N . ASN F 1 23 ? 51.926 -33.602 -31.909 1.00 35.34 23 ASN F N 1
ATOM 11545 C CA . ASN F 1 23 ? 51.102 -34.436 -32.793 1.00 36.66 23 ASN F CA 1
ATOM 11546 C C . ASN F 1 23 ? 49.787 -34.910 -32.192 1.00 37.27 23 ASN F C 1
ATOM 11547 O O . ASN F 1 23 ? 49.321 -36.017 -32.501 1.00 37.65 23 ASN F O 1
ATOM 11552 N N . SER F 1 24 ? 49.180 -34.127 -31.310 1.00 37.88 24 SER F N 1
ATOM 11553 C CA . SER F 1 24 ? 47.832 -34.535 -30.898 1.00 38.94 24 SER F CA 1
ATOM 11554 C C . SER F 1 24 ? 46.791 -34.370 -32.036 1.00 39.07 24 SER F C 1
ATOM 11555 O O . SER F 1 24 ? 45.745 -35.015 -32.006 1.00 40.03 24 SER F O 1
ATOM 11558 N N . THR F 1 25 ? 47.110 -33.573 -33.046 1.00 39.18 25 THR F N 1
ATOM 11559 C CA . THR F 1 25 ? 46.322 -33.512 -34.274 1.00 39.49 25 THR F CA 1
ATOM 11560 C C . THR F 1 25 ? 47.235 -33.539 -35.494 1.00 39.22 25 THR F C 1
ATOM 11561 O O . THR F 1 25 ? 48.235 -32.804 -35.552 1.00 38.52 25 THR F O 1
ATOM 11565 N N . PHE F 1 26 ? 46.881 -34.396 -36.454 1.00 38.16 26 PHE F N 1
ATOM 11566 C CA . PHE F 1 26 ? 47.514 -34.425 -37.750 1.00 37.93 26 PHE F CA 1
ATOM 11567 C C . PHE F 1 26 ? 46.531 -34.879 -38.836 1.00 38.14 26 PHE F C 1
ATOM 11568 O O . PHE F 1 26 ? 45.469 -35.414 -38.555 1.00 39.24 26 PHE F O 1
ATOM 11576 N N . VAL F 1 27 ? 46.902 -34.634 -40.077 1.00 38.20 27 VAL F N 1
ATOM 11577 C CA . VAL F 1 27 ? 46.061 -34.815 -41.229 1.00 38.31 27 VAL F CA 1
ATOM 11578 C C . VAL F 1 27 ? 46.423 -36.199 -41.810 1.00 38.65 27 VAL F C 1
ATOM 11579 O O . VAL F 1 27 ? 47.561 -36.654 -41.642 1.00 37.74 27 VAL F O 1
ATOM 11583 N N . THR F 1 28 ? 45.437 -36.915 -42.371 1.00 38.63 28 THR F N 1
ATOM 11584 C CA . THR F 1 28 ? 45.667 -38.222 -43.025 1.00 38.85 28 THR F CA 1
ATOM 11585 C C . THR F 1 28 ? 44.780 -38.337 -44.272 1.00 38.41 28 THR F C 1
ATOM 11586 O O . THR F 1 28 ? 43.840 -37.577 -44.428 1.00 38.57 28 THR F O 1
ATOM 11590 N N . PRO F 1 29 ? 45.066 -39.288 -45.170 1.00 38.63 29 PRO F N 1
ATOM 11591 C CA . PRO F 1 29 ? 44.170 -39.473 -46.342 1.00 39.11 29 PRO F CA 1
ATOM 11592 C C . PRO F 1 29 ? 42.643 -39.543 -46.057 1.00 40.59 29 PRO F C 1
ATOM 11593 O O . PRO F 1 29 ? 41.818 -39.074 -46.882 1.00 41.17 29 PRO F O 1
ATOM 11597 N N . GLN F 1 30 ? 42.274 -40.082 -44.902 1.00 41.15 30 GLN F N 1
ATOM 11598 C CA . GLN F 1 30 ? 40.853 -40.148 -44.495 1.00 43.10 30 GLN F CA 1
ATOM 11599 C C . GLN F 1 30 ? 40.330 -38.820 -43.955 1.00 43.35 30 GLN F C 1
ATOM 11600 O O . GLN F 1 30 ? 39.109 -38.616 -43.865 1.00 43.16 30 GLN F O 1
ATOM 11606 N N . LYS F 1 31 ? 41.249 -37.933 -43.567 1.00 43.39 31 LYS F N 1
ATOM 11607 C CA . LYS F 1 31 ? 40.880 -36.628 -43.057 1.00 44.28 31 LYS F CA 1
ATOM 11608 C C . LYS F 1 31 ? 41.908 -35.582 -43.516 1.00 44.52 31 LYS F C 1
ATOM 11609 O O . LYS F 1 31 ? 42.677 -35.049 -42.716 1.00 43.90 31 LYS F O 1
ATOM 11615 N N . PRO F 1 32 ? 41.919 -35.284 -44.831 1.00 44.95 32 PRO F N 1
ATOM 11616 C CA . PRO F 1 32 ? 42.960 -34.415 -45.423 1.00 45.63 32 PRO F CA 1
ATOM 11617 C C . PRO F 1 32 ? 43.003 -32.947 -44.960 1.00 46.65 32 PRO F C 1
ATOM 11618 O O . PRO F 1 32 ? 43.997 -32.255 -45.229 1.00 46.52 32 PRO F O 1
ATOM 11622 N N . THR F 1 33 ? 41.948 -32.489 -44.286 1.00 47.84 33 THR F N 1
ATOM 11623 C CA . THR F 1 33 ? 41.822 -31.100 -43.811 1.00 49.84 33 THR F CA 1
ATOM 11624 C C . THR F 1 33 ? 41.211 -31.074 -42.394 1.00 50.41 33 THR F C 1
ATOM 11625 O O . THR F 1 33 ? 40.056 -31.509 -42.187 1.00 50.96 33 THR F O 1
ATOM 11629 N N . VAL F 1 34 ? 42.014 -30.611 -41.430 1.00 50.80 34 VAL F N 1
ATOM 11630 C CA A VAL F 1 34 ? 41.607 -30.452 -40.025 0.50 50.78 34 VAL F CA 1
ATOM 11631 C CA B VAL F 1 34 ? 41.570 -30.404 -40.043 0.50 50.85 34 VAL F CA 1
ATOM 11632 C C . VAL F 1 34 ? 42.318 -29.206 -39.487 1.00 50.79 34 VAL F C 1
ATOM 11633 O O . VAL F 1 34 ? 43.407 -28.868 -39.962 1.00 51.43 34 VAL F O 1
ATOM 11640 N N . SER F 1 35 ? 41.722 -28.546 -38.498 1.00 50.16 35 SER F N 1
ATOM 11641 C CA . SER F 1 35 ? 42.454 -27.535 -37.745 1.00 49.53 35 SER F CA 1
ATOM 11642 C C . SER F 1 35 ? 42.725 -28.171 -36.390 1.00 48.83 35 SER F C 1
ATOM 11643 O O . SER F 1 35 ? 41.818 -28.762 -35.797 1.00 49.10 35 SER F O 1
ATOM 11646 N N . SER F 1 36 ? 43.976 -28.083 -35.926 1.00 47.42 36 SER F N 1
ATOM 11647 C CA . SER F 1 36 ? 44.324 -28.392 -34.543 1.00 45.55 36 SER F CA 1
ATOM 11648 C C . SER F 1 36 ? 43.526 -27.408 -33.666 1.00 45.19 36 SER F C 1
ATOM 11649 O O . SER F 1 36 ? 42.931 -26.448 -34.185 1.00 45.74 36 SER F O 1
ATOM 11652 N N . ARG F 1 37 ? 43.483 -27.628 -32.356 1.00 43.72 37 ARG F N 1
ATOM 11653 C CA . ARG F 1 37 ? 42.759 -26.684 -31.501 1.00 43.25 37 ARG F CA 1
ATOM 11654 C C . ARG F 1 37 ? 43.646 -25.737 -30.696 1.00 42.11 37 ARG F C 1
ATOM 11655 O O . ARG F 1 37 ? 44.767 -26.098 -30.295 1.00 41.33 37 ARG F O 1
ATOM 11663 N N . LEU F 1 38 ? 43.145 -24.517 -30.517 1.00 40.68 38 LEU F N 1
ATOM 11664 C CA . LEU F 1 38 ? 43.716 -23.584 -29.574 1.00 39.98 38 LEU F CA 1
ATOM 11665 C C . LEU F 1 38 ? 43.262 -23.956 -28.147 1.00 39.77 38 LEU F C 1
ATOM 11666 O O . LEU F 1 38 ? 42.102 -24.335 -27.909 1.00 39.77 38 LEU F O 1
ATOM 11671 N N . ILE F 1 39 ? 44.201 -23.890 -27.209 1.00 39.17 39 ILE F N 1
ATOM 11672 C CA . ILE F 1 39 ? 43.926 -24.156 -25.802 1.00 38.75 39 ILE F CA 1
ATOM 11673 C C . ILE F 1 39 ? 44.475 -23.013 -24.963 1.00 39.50 39 ILE F C 1
ATOM 11674 O O . ILE F 1 39 ? 45.454 -22.346 -25.352 1.00 39.69 39 ILE F O 1
ATOM 11679 N N . ASP F 1 40 ? 43.845 -22.776 -23.815 1.00 39.17 40 ASP F N 1
ATOM 11680 C CA . ASP F 1 40 ? 44.326 -21.756 -22.900 1.00 39.43 40 ASP F CA 1
ATOM 11681 C C . ASP F 1 40 ? 45.065 -22.456 -21.773 1.00 39.31 40 ASP F C 1
ATOM 11682 O O . ASP F 1 40 ? 44.494 -23.286 -21.071 1.00 38.61 40 ASP F O 1
ATOM 11687 N N . ILE F 1 41 ? 46.341 -22.117 -21.601 1.00 38.41 41 ILE F N 1
ATOM 11688 C CA . ILE F 1 41 ? 47.157 -22.763 -20.574 1.00 38.02 41 ILE F CA 1
ATOM 11689 C C . ILE F 1 41 ? 47.500 -21.762 -19.481 1.00 37.67 41 ILE F C 1
ATOM 11690 O O . ILE F 1 41 ? 47.721 -20.592 -19.785 1.00 37.62 41 ILE F O 1
ATOM 11695 N N . PRO F 1 42 ? 47.563 -22.223 -18.208 1.00 37.35 42 PRO F N 1
ATOM 11696 C CA . PRO F 1 42 ? 47.880 -21.297 -17.118 1.00 36.73 42 PRO F CA 1
ATOM 11697 C C . PRO F 1 42 ? 49.371 -20.921 -17.071 1.00 36.44 42 PRO F C 1
ATOM 11698 O O . PRO F 1 42 ? 50.233 -21.743 -17.393 1.00 35.70 42 PRO F O 1
ATOM 11702 N N . VAL F 1 43 ? 49.650 -19.680 -16.681 1.00 35.83 43 VAL F N 1
ATOM 11703 C CA . VAL F 1 43 ? 51.021 -19.238 -16.359 1.00 35.70 43 VAL F CA 1
ATOM 11704 C C . VAL F 1 43 ? 51.068 -19.010 -14.857 1.00 36.28 43 VAL F C 1
ATOM 11705 O O . VAL F 1 43 ? 50.218 -18.309 -14.314 1.00 35.95 43 VAL F O 1
ATOM 11709 N N . SER F 1 44 ? 52.027 -19.618 -14.168 1.00 36.66 44 SER F N 1
ATOM 11710 C CA . SER F 1 44 ? 52.085 -19.424 -12.707 1.00 37.16 44 SER F CA 1
ATOM 11711 C C . SER F 1 44 ? 53.490 -19.293 -12.117 1.00 37.70 44 SER F C 1
ATOM 11712 O O . SER F 1 44 ? 54.504 -19.508 -12.806 1.00 36.07 44 SER F O 1
ATOM 11715 N N . ALA F 1 45 ? 53.525 -18.894 -10.848 1.00 36.76 45 ALA F N 1
ATOM 11716 C CA . ALA F 1 45 ? 54.745 -18.871 -10.048 1.00 37.57 45 ALA F CA 1
ATOM 11717 C C . ALA F 1 45 ? 54.361 -19.362 -8.661 1.00 37.62 45 ALA F C 1
ATOM 11718 O O . ALA F 1 45 ? 53.170 -19.567 -8.389 1.00 38.49 45 ALA F O 1
ATOM 11720 N N . TYR F 1 46 ? 55.353 -19.555 -7.786 1.00 37.49 46 TYR F N 1
ATOM 11721 C CA . TYR F 1 46 ? 55.127 -20.167 -6.485 1.00 37.99 46 TYR F CA 1
ATOM 11722 C C . TYR F 1 46 ? 55.963 -19.480 -5.431 1.00 38.70 46 TYR F C 1
ATOM 11723 O O . TYR F 1 46 ? 57.184 -19.380 -5.575 1.00 37.49 46 TYR F O 1
ATOM 11732 N N . LEU F 1 47 ? 55.304 -19.015 -4.374 1.00 39.51 47 LEU F N 1
ATOM 11733 C CA . LEU F 1 47 ? 56.000 -18.348 -3.274 1.00 40.88 47 LEU F CA 1
ATOM 11734 C C . LEU F 1 47 ? 56.166 -19.321 -2.098 1.00 41.69 47 LEU F C 1
ATOM 11735 O O . LEU F 1 47 ? 55.171 -19.861 -1.588 1.00 41.26 47 LEU F O 1
ATOM 11740 N N . ILE F 1 48 ? 57.414 -19.575 -1.700 1.00 42.53 48 ILE F N 1
ATOM 11741 C CA . ILE F 1 48 ? 57.699 -20.447 -0.561 1.00 44.48 48 ILE F CA 1
ATOM 11742 C C . ILE F 1 48 ? 58.217 -19.618 0.601 1.00 45.97 48 ILE F C 1
ATOM 11743 O O . ILE F 1 48 ? 59.336 -19.068 0.542 1.00 45.05 48 ILE F O 1
ATOM 11748 N N . GLN F 1 49 ? 57.415 -19.546 1.663 1.00 47.49 49 GLN F N 1
ATOM 11749 C CA . GLN F 1 49 ? 57.822 -18.869 2.891 1.00 50.19 49 GLN F CA 1
ATOM 11750 C C . GLN F 1 49 ? 58.438 -19.871 3.858 1.00 51.17 49 GLN F C 1
ATOM 11751 O O . GLN F 1 49 ? 57.793 -20.850 4.252 1.00 51.26 49 GLN F O 1
ATOM 11757 N N . CYS F 1 50 ? 59.705 -19.630 4.195 1.00 52.82 50 CYS F N 1
ATOM 11758 C CA . CYS F 1 50 ? 60.462 -20.445 5.136 1.00 54.20 50 CYS F CA 1
ATOM 11759 C C . CYS F 1 50 ? 60.803 -19.571 6.341 1.00 55.03 50 CYS F C 1
ATOM 11760 O O . CYS F 1 50 ? 60.599 -18.354 6.321 1.00 55.39 50 CYS F O 1
ATOM 11763 N N . THR F 1 51 ? 61.324 -20.191 7.394 1.00 56.00 51 THR F N 1
ATOM 11764 C CA . THR F 1 51 ? 61.667 -19.459 8.609 1.00 56.36 51 THR F CA 1
ATOM 11765 C C . THR F 1 51 ? 62.778 -18.435 8.362 1.00 56.08 51 THR F C 1
ATOM 11766 O O . THR F 1 51 ? 62.696 -17.309 8.855 1.00 56.46 51 THR F O 1
ATOM 11770 N N . ASP F 1 52 ? 63.784 -18.818 7.573 1.00 55.28 52 ASP F N 1
ATOM 11771 C CA A ASP F 1 52 ? 64.991 -18.023 7.333 0.50 54.96 52 ASP F CA 1
ATOM 11772 C CA B ASP F 1 52 ? 64.926 -17.921 7.369 0.50 54.87 52 ASP F CA 1
ATOM 11773 C C . ASP F 1 52 ? 65.048 -17.344 5.948 1.00 54.45 52 ASP F C 1
ATOM 11774 O O . ASP F 1 52 ? 65.992 -16.589 5.656 1.00 54.42 52 ASP F O 1
ATOM 11783 N N . ALA F 1 53 ? 64.064 -17.640 5.092 1.00 52.67 53 ALA F N 1
ATOM 11784 C CA . ALA F 1 53 ? 64.076 -17.186 3.694 1.00 50.75 53 ALA F CA 1
ATOM 11785 C C . ALA F 1 53 ? 62.676 -17.155 3.094 1.00 49.41 53 ALA F C 1
ATOM 11786 O O . ALA F 1 53 ? 61.746 -17.797 3.604 1.00 49.10 53 ALA F O 1
ATOM 11788 N N . THR F 1 54 ? 62.531 -16.397 2.011 1.00 47.61 54 THR F N 1
ATOM 11789 C CA . THR F 1 54 ? 61.368 -16.538 1.137 1.00 45.70 54 THR F CA 1
ATOM 11790 C C . THR F 1 54 ? 61.845 -16.736 -0.301 1.00 43.94 54 THR F C 1
ATOM 11791 O O . THR F 1 54 ? 62.619 -15.924 -0.824 1.00 43.34 54 THR F O 1
ATOM 11795 N N . VAL F 1 55 ? 61.418 -17.852 -0.889 1.00 41.02 55 VAL F N 1
ATOM 11796 C CA . VAL F 1 55 ? 61.840 -18.287 -2.219 1.00 39.43 55 VAL F CA 1
ATOM 11797 C C . VAL F 1 55 ? 60.690 -18.159 -3.207 1.00 38.58 55 VAL F C 1
ATOM 11798 O O . VAL F 1 55 ? 59.556 -18.530 -2.889 1.00 38.63 55 VAL F O 1
ATOM 11802 N N . LEU F 1 56 ? 60.978 -17.622 -4.393 1.00 37.50 56 LEU F N 1
ATOM 11803 C CA . LEU F 1 56 ? 60.001 -17.545 -5.477 1.00 36.39 56 LEU F CA 1
ATOM 11804 C C . LEU F 1 56 ? 60.458 -18.466 -6.606 1.00 35.89 56 LEU F C 1
ATOM 11805 O O . LEU F 1 56 ? 61.634 -18.417 -6.992 1.00 35.43 56 LEU F O 1
ATOM 11810 N N . TYR F 1 57 ? 59.557 -19.329 -7.093 1.00 34.76 57 TYR F N 1
ATOM 11811 C CA . TYR F 1 57 ? 59.853 -20.192 -8.253 1.00 33.31 57 TYR F CA 1
ATOM 11812 C C . TYR F 1 57 ? 59.115 -19.654 -9.456 1.00 33.25 57 TYR F C 1
ATOM 11813 O O . TYR F 1 57 ? 57.871 -19.650 -9.471 1.00 31.33 57 TYR F O 1
ATOM 11822 N N . ASP F 1 58 ? 59.889 -19.203 -10.452 1.00 32.08 58 ASP F N 1
ATOM 11823 C CA . ASP F 1 58 ? 59.390 -18.588 -11.687 1.00 32.71 58 ASP F CA 1
ATOM 11824 C C . ASP F 1 58 ? 58.724 -17.231 -11.461 1.00 32.47 58 ASP F C 1
ATOM 11825 O O . ASP F 1 58 ? 58.466 -16.846 -10.321 1.00 31.69 58 ASP F O 1
ATOM 11830 N N . THR F 1 59 ? 58.489 -16.487 -12.546 1.00 32.44 59 THR F N 1
ATOM 11831 C CA . THR F 1 59 ? 58.089 -15.075 -12.402 1.00 33.11 59 THR F CA 1
ATOM 11832 C C . THR F 1 59 ? 57.063 -14.598 -13.426 1.00 33.70 59 THR F C 1
ATOM 11833 O O . THR F 1 59 ? 56.777 -13.397 -13.504 1.00 34.90 59 THR F O 1
ATOM 11837 N N . GLY F 1 60 ? 56.531 -15.504 -14.238 1.00 34.44 60 GLY F N 1
ATOM 11838 C CA . GLY F 1 60 ? 55.518 -15.110 -15.212 1.00 34.30 60 GLY F CA 1
ATOM 11839 C C . GLY F 1 60 ? 56.040 -14.336 -16.401 1.00 35.07 60 GLY F C 1
ATOM 11840 O O . GLY F 1 60 ? 57.243 -14.343 -16.672 1.00 34.16 60 GLY F O 1
ATOM 11841 N N . CYS F 1 61 ? 55.124 -13.691 -17.123 1.00 34.70 61 CYS F N 1
ATOM 11842 C CA . CYS F 1 61 ? 55.466 -12.859 -18.286 1.00 35.50 61 CYS F CA 1
ATOM 11843 C C . CYS F 1 61 ? 55.695 -11.448 -17.805 1.00 35.26 61 CYS F C 1
ATOM 11844 O O . CYS F 1 61 ? 55.187 -11.071 -16.760 1.00 34.07 61 CYS F O 1
ATOM 11847 N N . HIS F 1 62 ? 56.421 -10.649 -18.586 1.00 36.14 62 HIS F N 1
ATOM 11848 C CA . HIS F 1 62 ? 56.512 -9.235 -18.283 1.00 36.92 62 HIS F CA 1
ATOM 11849 C C . HIS F 1 62 ? 55.087 -8.621 -18.317 1.00 37.99 62 HIS F C 1
ATOM 11850 O O . HIS F 1 62 ? 54.300 -8.966 -19.210 1.00 38.06 62 HIS F O 1
ATOM 11857 N N . PRO F 1 63 ? 54.747 -7.736 -17.344 1.00 39.30 63 PRO F N 1
ATOM 11858 C CA . PRO F 1 63 ? 53.401 -7.144 -17.325 1.00 40.59 63 PRO F CA 1
ATOM 11859 C C . PRO F 1 63 ? 53.023 -6.450 -18.623 1.00 41.82 63 PRO F C 1
ATOM 11860 O O . PRO F 1 63 ? 51.835 -6.326 -18.930 1.00 43.33 63 PRO F O 1
ATOM 11864 N N . GLU F 1 64 ? 54.020 -6.020 -19.386 1.00 42.22 64 GLU F N 1
ATOM 11865 C CA . GLU F 1 64 ? 53.789 -5.341 -20.643 1.00 43.45 64 GLU F CA 1
ATOM 11866 C C . GLU F 1 64 ? 54.318 -6.153 -21.827 1.00 42.67 64 GLU F C 1
ATOM 11867 O O . GLU F 1 64 ? 54.911 -5.588 -22.741 1.00 42.25 64 GLU F O 1
ATOM 11873 N N . CYS F 1 65 ? 54.110 -7.475 -21.814 1.00 42.65 65 CYS F N 1
ATOM 11874 C CA . CYS F 1 65 ? 54.570 -8.307 -22.934 1.00 42.98 65 CYS F CA 1
ATOM 11875 C C . CYS F 1 65 ? 53.780 -8.055 -24.234 1.00 43.18 65 CYS F C 1
ATOM 11876 O O . CYS F 1 65 ? 54.336 -8.102 -25.349 1.00 43.28 65 CYS F O 1
ATOM 11879 N N . MET F 1 66 ? 52.499 -7.742 -24.075 1.00 43.15 66 MET F N 1
ATOM 11880 C CA . MET F 1 66 ? 51.592 -7.574 -25.207 1.00 43.84 66 MET F CA 1
ATOM 11881 C C . MET F 1 66 ? 51.435 -6.101 -25.582 1.00 44.45 66 MET F C 1
ATOM 11882 O O . MET F 1 66 ? 51.635 -5.218 -24.748 1.00 43.73 66 MET F O 1
ATOM 11887 N N . GLY F 1 67 ? 51.060 -5.863 -26.838 1.00 45.25 67 GLY F N 1
ATOM 11888 C CA . GLY F 1 67 ? 50.832 -4.520 -27.354 1.00 46.58 67 GLY F CA 1
ATOM 11889 C C . GLY F 1 67 ? 51.822 -4.137 -28.438 1.00 47.48 67 GLY F C 1
ATOM 11890 O O . GLY F 1 67 ? 52.832 -4.829 -28.657 1.00 46.85 67 GLY F O 1
ATOM 11891 N N . THR F 1 68 ? 51.527 -3.031 -29.127 1.00 47.74 68 THR F N 1
ATOM 11892 C CA . THR F 1 68 ? 52.413 -2.501 -30.179 1.00 48.85 68 THR F CA 1
ATOM 11893 C C . THR F 1 68 ? 53.781 -2.090 -29.622 1.00 48.41 68 THR F C 1
ATOM 11894 O O . THR F 1 68 ? 54.786 -2.176 -30.321 1.00 48.79 68 THR F O 1
ATOM 11898 N N A ASN F 1 69 ? 53.805 -1.604 -28.380 0.60 48.31 69 ASN F N 1
ATOM 11899 N N B ASN F 1 69 ? 53.779 -1.675 -28.361 0.40 47.97 69 ASN F N 1
ATOM 11900 C CA A ASN F 1 69 ? 55.066 -1.332 -27.674 0.60 48.38 69 ASN F CA 1
ATOM 11901 C CA B ASN F 1 69 ? 54.973 -1.311 -27.606 0.40 47.66 69 ASN F CA 1
ATOM 11902 C C A ASN F 1 69 ? 55.372 -2.444 -26.651 0.60 47.55 69 ASN F C 1
ATOM 11903 C C B ASN F 1 69 ? 55.577 -2.499 -26.834 0.40 47.06 69 ASN F C 1
ATOM 11904 O O A ASN F 1 69 ? 55.967 -2.192 -25.592 0.60 47.38 69 ASN F O 1
ATOM 11905 O O B ASN F 1 69 ? 56.598 -2.354 -26.154 0.40 46.95 69 ASN F O 1
ATOM 11914 N N . GLY F 1 70 ? 54.944 -3.664 -26.966 1.00 46.57 70 GLY F N 1
ATOM 11915 C CA . GLY F 1 70 ? 55.144 -4.801 -26.066 1.00 45.74 70 GLY F CA 1
ATOM 11916 C C . GLY F 1 70 ? 56.522 -5.437 -26.105 1.00 43.95 70 GLY F C 1
ATOM 11917 O O . GLY F 1 70 ? 57.245 -5.321 -27.098 1.00 44.17 70 GLY F O 1
ATOM 11918 N N . ARG F 1 71 ? 56.890 -6.101 -25.017 1.00 42.91 71 ARG F N 1
ATOM 11919 C CA . ARG F 1 71 ? 58.176 -6.798 -24.952 1.00 42.00 71 ARG F CA 1
ATOM 11920 C C . ARG F 1 71 ? 58.298 -7.925 -26.008 1.00 42.20 71 ARG F C 1
ATOM 11921 O O . ARG F 1 71 ? 59.389 -8.155 -26.566 1.00 42.31 71 ARG F O 1
ATOM 11929 N N . TRP F 1 72 ? 57.181 -8.602 -26.300 1.00 41.51 72 TRP F N 1
ATOM 11930 C CA . TRP F 1 72 ? 57.179 -9.756 -27.203 1.00 41.11 72 TRP F CA 1
ATOM 11931 C C . TRP F 1 72 ? 57.161 -9.333 -28.676 1.00 41.30 72 TRP F C 1
ATOM 11932 O O . TRP F 1 72 ? 56.449 -8.383 -29.027 1.00 41.96 72 TRP F O 1
ATOM 11943 N N . PRO F 1 73 ? 57.940 -10.023 -29.538 1.00 41.24 73 PRO F N 1
ATOM 11944 C CA . PRO F 1 73 ? 57.884 -9.724 -30.973 1.00 41.50 73 PRO F CA 1
ATOM 11945 C C . PRO F 1 73 ? 56.436 -9.778 -31.483 1.00 42.40 73 PRO F C 1
ATOM 11946 O O . PRO F 1 73 ? 55.589 -10.507 -30.912 1.00 41.93 73 PRO F O 1
ATOM 11950 N N . ALA F 1 74 ? 56.143 -9.007 -32.536 1.00 43.17 74 ALA F N 1
ATOM 11951 C CA . ALA F 1 74 ? 54.779 -8.938 -33.070 1.00 43.65 74 ALA F CA 1
ATOM 11952 C C . ALA F 1 74 ? 54.308 -10.326 -33.456 1.00 44.38 74 ALA F C 1
ATOM 11953 O O . ALA F 1 74 ? 53.172 -10.704 -33.151 1.00 44.76 74 ALA F O 1
ATOM 11955 N N . GLN F 1 75 ? 55.194 -11.087 -34.100 1.00 44.32 75 GLN F N 1
ATOM 11956 C CA . GLN F 1 75 ? 54.836 -12.397 -34.627 1.00 44.81 75 GLN F CA 1
ATOM 11957 C C . GLN F 1 75 ? 54.515 -13.371 -33.501 1.00 43.90 75 GLN F C 1
ATOM 11958 O O . GLN F 1 75 ? 53.628 -14.214 -33.643 1.00 43.40 75 GLN F O 1
ATOM 11964 N N . SER F 1 76 ? 55.237 -13.242 -32.385 1.00 43.57 76 SER F N 1
ATOM 11965 C CA . SER F 1 76 ? 54.999 -14.082 -31.196 1.00 42.41 76 SER F CA 1
ATOM 11966 C C . SER F 1 76 ? 53.668 -13.761 -30.538 1.00 42.76 76 SER F C 1
ATOM 11967 O O . SER F 1 76 ? 52.996 -14.659 -30.000 1.00 41.98 76 SER F O 1
ATOM 11970 N N . GLN F 1 77 ? 53.311 -12.476 -30.558 1.00 42.64 77 GLN F N 1
ATOM 11971 C CA . GLN F 1 77 ? 52.056 -12.005 -29.976 1.00 42.95 77 GLN F CA 1
ATOM 11972 C C . GLN F 1 77 ? 50.850 -12.573 -30.722 1.00 43.45 77 GLN F C 1
ATOM 11973 O O . GLN F 1 77 ? 49.834 -12.872 -30.105 1.00 43.38 77 GLN F O 1
ATOM 11979 N N . LEU F 1 78 ? 50.988 -12.702 -32.045 1.00 43.65 78 LEU F N 1
ATOM 11980 C CA . LEU F 1 78 ? 49.971 -13.267 -32.935 1.00 44.97 78 LEU F CA 1
ATOM 11981 C C . LEU F 1 78 ? 49.833 -14.782 -32.714 1.00 44.90 78 LEU F C 1
ATOM 11982 O O . LEU F 1 78 ? 48.712 -15.297 -32.537 1.00 45.39 78 LEU F O 1
ATOM 11987 N N . ASN F 1 79 ? 50.979 -15.475 -32.696 1.00 44.48 79 ASN F N 1
ATOM 11988 C CA . ASN F 1 79 ? 51.057 -16.933 -32.603 1.00 44.29 79 ASN F CA 1
ATOM 11989 C C . ASN F 1 79 ? 50.587 -17.517 -31.265 1.00 43.79 79 ASN F C 1
ATOM 11990 O O . ASN F 1 79 ? 49.822 -18.493 -31.243 1.00 43.81 79 ASN F O 1
ATOM 11995 N N . ALA F 1 80 ? 51.066 -16.942 -30.159 1.00 43.06 80 ALA F N 1
ATOM 11996 C CA . ALA F 1 80 ? 50.712 -17.424 -28.810 1.00 42.75 80 ALA F CA 1
ATOM 11997 C C . ALA F 1 80 ? 50.569 -16.266 -27.824 1.00 42.25 80 ALA F C 1
ATOM 11998 O O . ALA F 1 80 ? 51.468 -16.022 -27.026 1.00 41.44 80 ALA F O 1
ATOM 12000 N N . PRO F 1 81 ? 49.431 -15.550 -27.875 1.00 41.93 81 PRO F N 1
ATOM 12001 C CA . PRO F 1 81 ? 49.296 -14.370 -27.026 1.00 42.36 81 PRO F CA 1
ATOM 12002 C C . PRO F 1 81 ? 49.108 -14.673 -25.547 1.00 42.71 81 PRO F C 1
ATOM 12003 O O . PRO F 1 81 ? 48.531 -15.701 -25.174 1.00 42.80 81 PRO F O 1
ATOM 12007 N N . TYR F 1 82 ? 49.603 -13.761 -24.722 1.00 42.89 82 TYR F N 1
ATOM 12008 C CA . TYR F 1 82 ? 49.256 -13.720 -23.327 1.00 43.38 82 TYR F CA 1
ATOM 12009 C C . TYR F 1 82 ? 47.857 -13.119 -23.239 1.00 44.63 82 TYR F C 1
ATOM 12010 O O . TYR F 1 82 ? 47.575 -12.107 -23.889 1.00 44.00 82 TYR F O 1
ATOM 12019 N N . ILE F 1 83 ? 46.992 -13.741 -22.443 1.00 45.72 83 ILE F N 1
ATOM 12020 C CA . ILE F 1 83 ? 45.587 -13.330 -22.395 1.00 47.12 83 ILE F CA 1
ATOM 12021 C C . ILE F 1 83 ? 45.064 -13.167 -20.974 1.00 48.07 83 ILE F C 1
ATOM 12022 O O . ILE F 1 83 ? 43.850 -13.214 -20.739 1.00 48.76 83 ILE F O 1
ATOM 12027 N N . GLY F 1 84 ? 45.971 -12.960 -20.033 1.00 48.86 84 GLY F N 1
ATOM 12028 C CA . GLY F 1 84 ? 45.597 -12.810 -18.630 1.00 50.36 84 GLY F CA 1
ATOM 12029 C C . GLY F 1 84 ? 44.861 -11.523 -18.281 1.00 51.15 84 GLY F C 1
ATOM 12030 O O . GLY F 1 84 ? 44.946 -10.530 -19.007 1.00 51.18 84 GLY F O 1
ATOM 12031 N N . ALA F 1 85 ? 44.146 -11.557 -17.152 1.00 52.20 85 ALA F N 1
ATOM 12032 C CA . ALA F 1 85 ? 43.497 -10.381 -16.563 1.00 53.27 85 ALA F CA 1
ATOM 12033 C C . ALA F 1 85 ? 44.525 -9.406 -15.989 1.00 53.82 85 ALA F C 1
ATOM 12034 O O . ALA F 1 85 ? 45.708 -9.737 -15.851 1.00 54.16 85 ALA F O 1
ATOM 12036 N N . SER F 1 86 ? 44.067 -8.203 -15.654 1.00 54.34 86 SER F N 1
ATOM 12037 C CA . SER F 1 86 ? 44.946 -7.130 -15.152 1.00 54.74 86 SER F CA 1
ATOM 12038 C C . SER F 1 86 ? 45.748 -7.512 -13.893 1.00 54.08 86 SER F C 1
ATOM 12039 O O . SER F 1 86 ? 46.947 -7.232 -13.795 1.00 54.27 86 SER F O 1
ATOM 12042 N N . GLU F 1 87 ? 45.064 -8.131 -12.935 1.00 53.64 87 GLU F N 1
ATOM 12043 C CA . GLU F 1 87 ? 45.632 -8.578 -11.653 1.00 53.15 87 GLU F CA 1
ATOM 12044 C C . GLU F 1 87 ? 46.722 -9.656 -11.776 1.00 51.48 87 GLU F C 1
ATOM 12045 O O . GLU F 1 87 ? 47.445 -9.920 -10.809 1.00 51.03 87 GLU F O 1
ATOM 12051 N N . CYS F 1 88 ? 46.827 -10.274 -12.955 1.00 49.84 88 CYS F N 1
ATOM 12052 C CA . CYS F 1 88 ? 47.595 -11.526 -13.136 1.00 48.09 88 CYS F CA 1
ATOM 12053 C C . CYS F 1 88 ? 49.073 -11.311 -13.484 1.00 47.16 88 CYS F C 1
ATOM 12054 O O . CYS F 1 88 ? 49.593 -11.878 -14.455 1.00 47.33 88 CYS F O 1
ATOM 12057 N N . ASN F 1 89 ? 49.739 -10.473 -12.697 1.00 45.73 89 ASN F N 1
ATOM 12058 C CA . ASN F 1 89 ? 51.179 -10.269 -12.836 1.00 44.98 89 ASN F CA 1
ATOM 12059 C C . ASN F 1 89 ? 51.859 -10.410 -11.486 1.00 44.10 89 ASN F C 1
ATOM 12060 O O . ASN F 1 89 ? 51.261 -10.153 -10.435 1.00 43.30 89 ASN F O 1
ATOM 12065 N N . LEU F 1 90 ? 53.115 -10.825 -11.530 1.00 42.99 90 LEU F N 1
ATOM 12066 C CA . LEU F 1 90 ? 53.872 -11.138 -10.329 1.00 42.74 90 LEU F CA 1
ATOM 12067 C C . LEU F 1 90 ? 53.991 -9.948 -9.357 1.00 42.72 90 LEU F C 1
ATOM 12068 O O . LEU F 1 90 ? 53.824 -10.141 -8.146 1.00 41.25 90 LEU F O 1
ATOM 12073 N N . PRO F 1 91 ? 54.287 -8.723 -9.867 1.00 42.75 91 PRO F N 1
ATOM 12074 C CA . PRO F 1 91 ? 54.339 -7.609 -8.914 1.00 43.25 91 PRO F CA 1
ATOM 12075 C C . PRO F 1 91 ? 53.032 -7.449 -8.123 1.00 43.51 91 PRO F C 1
ATOM 12076 O O . PRO F 1 91 ? 53.077 -7.290 -6.900 1.00 44.06 91 PRO F O 1
ATOM 12080 N N . GLU F 1 92 ? 51.891 -7.539 -8.806 1.00 43.63 92 GLU F N 1
ATOM 12081 C CA . GLU F 1 92 ? 50.577 -7.416 -8.157 1.00 43.99 92 GLU F CA 1
ATOM 12082 C C . GLU F 1 92 ? 50.278 -8.551 -7.181 1.00 43.61 92 GLU F C 1
ATOM 12083 O O . GLU F 1 92 ? 49.729 -8.312 -6.095 1.00 43.38 92 GLU F O 1
ATOM 12089 N N . ARG F 1 93 ? 50.636 -9.775 -7.560 1.00 42.60 93 ARG F N 1
ATOM 12090 C CA . ARG F 1 93 ? 50.416 -10.941 -6.695 1.00 42.72 93 ARG F CA 1
ATOM 12091 C C . ARG F 1 93 ? 51.258 -10.864 -5.422 1.00 43.09 93 ARG F C 1
ATOM 12092 O O . ARG F 1 93 ? 50.812 -11.252 -4.327 1.00 42.46 93 ARG F O 1
ATOM 12100 N N . LEU F 1 94 ? 52.481 -10.367 -5.569 1.00 43.13 94 LEU F N 1
ATOM 12101 C CA . LEU F 1 94 ? 53.316 -10.113 -4.401 1.00 44.14 94 LEU F CA 1
ATOM 12102 C C . LEU F 1 94 ? 52.731 -9.023 -3.505 1.00 45.16 94 LEU F C 1
ATOM 12103 O O . LEU F 1 94 ? 52.687 -9.187 -2.285 1.00 45.27 94 LEU F O 1
ATOM 12108 N N . ARG F 1 95 ? 52.269 -7.917 -4.085 1.00 46.12 95 ARG F N 1
ATOM 12109 C CA . ARG F 1 95 ? 51.746 -6.876 -3.217 1.00 47.56 95 ARG F CA 1
ATOM 12110 C C . ARG F 1 95 ? 50.379 -7.193 -2.570 1.00 47.49 95 ARG F C 1
ATOM 12111 O O . ARG F 1 95 ? 50.081 -6.693 -1.485 1.00 47.55 95 ARG F O 1
ATOM 12119 N N . GLN F 1 96 ? 49.597 -8.065 -3.208 1.00 47.59 96 GLN F N 1
ATOM 12120 C CA . GLN F 1 96 ? 48.401 -8.657 -2.582 1.00 47.45 96 GLN F CA 1
ATOM 12121 C C . GLN F 1 96 ? 48.794 -9.445 -1.338 1.00 47.86 96 GLN F C 1
ATOM 12122 O O . GLN F 1 96 ? 48.011 -9.556 -0.386 1.00 47.99 96 GLN F O 1
ATOM 12128 N N . LEU F 1 97 ? 50.005 -10.005 -1.353 1.00 47.71 97 LEU F N 1
ATOM 12129 C CA . LEU F 1 97 ? 50.561 -10.708 -0.184 1.00 47.44 97 LEU F CA 1
ATOM 12130 C C . LEU F 1 97 ? 51.318 -9.792 0.776 1.00 47.48 97 LEU F C 1
ATOM 12131 O O . LEU F 1 97 ? 51.877 -10.268 1.771 1.00 47.40 97 LEU F O 1
ATOM 12136 N N . GLY F 1 98 ? 51.352 -8.494 0.478 1.00 47.16 98 GLY F N 1
ATOM 12137 C CA . GLY F 1 98 ? 52.092 -7.536 1.302 1.00 46.78 98 GLY F CA 1
ATOM 12138 C C . GLY F 1 98 ? 53.591 -7.654 1.114 1.00 46.52 98 GLY F C 1
ATOM 12139 O O . GLY F 1 98 ? 54.359 -7.363 2.025 1.00 46.22 98 GLY F O 1
ATOM 12140 N N . LEU F 1 99 ? 54.004 -8.077 -0.082 1.00 46.61 99 LEU F N 1
ATOM 12141 C CA . LEU F 1 99 ? 55.414 -8.202 -0.406 1.00 45.89 99 LEU F CA 1
ATOM 12142 C C . LEU F 1 99 ? 55.789 -7.316 -1.575 1.00 45.51 99 LEU F C 1
ATOM 12143 O O . LEU F 1 99 ? 54.952 -6.987 -2.428 1.00 45.19 99 LEU F O 1
ATOM 12148 N N . SER F 1 100 ? 57.052 -6.900 -1.578 1.00 44.96 100 SER F N 1
ATOM 12149 C CA . SER F 1 100 ? 57.681 -6.316 -2.750 1.00 44.32 100 SER F CA 1
ATOM 12150 C C . SER F 1 100 ? 58.800 -7.266 -3.223 1.00 43.77 100 SER F C 1
ATOM 12151 O O . SER F 1 100 ? 59.207 -8.180 -2.487 1.00 42.92 100 SER F O 1
ATOM 12154 N N . PRO F 1 101 ? 59.301 -7.064 -4.454 1.00 43.36 101 PRO F N 1
ATOM 12155 C CA . PRO F 1 101 ? 60.458 -7.850 -4.894 1.00 43.44 101 PRO F CA 1
ATOM 12156 C C . PRO F 1 101 ? 61.632 -7.970 -3.881 1.00 43.38 101 PRO F C 1
ATOM 12157 O O . PRO F 1 101 ? 62.136 -9.078 -3.688 1.00 43.01 101 PRO F O 1
ATOM 12161 N N . ASP F 1 102 ? 62.054 -6.874 -3.232 1.00 43.65 102 ASP F N 1
ATOM 12162 C CA . ASP F 1 102 ? 63.194 -6.945 -2.288 1.00 44.09 102 ASP F CA 1
ATOM 12163 C C . ASP F 1 102 ? 62.916 -7.786 -1.034 1.00 44.16 102 ASP F C 1
ATOM 12164 O O . ASP F 1 102 ? 63.847 -8.103 -0.271 1.00 44.45 102 ASP F O 1
ATOM 12169 N N . ASP F 1 103 ? 61.645 -8.119 -0.816 1.00 43.85 103 ASP F N 1
ATOM 12170 C CA . ASP F 1 103 ? 61.228 -9.037 0.257 1.00 44.18 103 ASP F CA 1
ATOM 12171 C C . ASP F 1 103 ? 61.538 -10.506 -0.045 1.00 43.40 103 ASP F C 1
ATOM 12172 O O . ASP F 1 103 ? 61.533 -11.354 0.853 1.00 43.90 103 ASP F O 1
ATOM 12177 N N . ILE F 1 104 ? 61.804 -10.804 -1.315 1.00 42.82 104 ILE F N 1
ATOM 12178 C CA . ILE F 1 104 ? 62.156 -12.159 -1.737 1.00 41.35 104 ILE F CA 1
ATOM 12179 C C . ILE F 1 104 ? 63.675 -12.388 -1.591 1.00 40.71 104 ILE F C 1
ATOM 12180 O O . ILE F 1 104 ? 64.498 -11.626 -2.135 1.00 40.29 104 ILE F O 1
ATOM 12185 N N . SER F 1 105 ? 64.031 -13.440 -0.863 1.00 39.96 105 SER F N 1
ATOM 12186 C CA . SER F 1 105 ? 65.432 -13.819 -0.634 1.00 39.71 105 SER F CA 1
ATOM 12187 C C . SER F 1 105 ? 66.080 -14.332 -1.906 1.00 38.85 105 SER F C 1
ATOM 12188 O O . SER F 1 105 ? 67.176 -13.891 -2.265 1.00 39.11 105 SER F O 1
ATOM 12191 N N . THR F 1 106 ? 65.392 -15.273 -2.562 1.00 37.77 106 THR F N 1
ATOM 12192 C CA . THR F 1 106 ? 65.912 -15.999 -3.710 1.00 37.18 106 THR F CA 1
ATOM 12193 C C . THR F 1 106 ? 64.782 -16.206 -4.708 1.00 36.90 106 THR F C 1
ATOM 12194 O O . THR F 1 106 ? 63.706 -16.704 -4.344 1.00 36.73 106 THR F O 1
ATOM 12198 N N . VAL F 1 107 ? 64.992 -15.792 -5.954 1.00 35.74 107 VAL F N 1
ATOM 12199 C CA . VAL F 1 107 ? 64.158 -16.320 -7.017 1.00 35.39 107 VAL F CA 1
ATOM 12200 C C . VAL F 1 107 ? 64.866 -17.444 -7.799 1.00 34.99 107 VAL F C 1
ATOM 12201 O O . VAL F 1 107 ? 66.028 -17.315 -8.195 1.00 34.85 107 VAL F O 1
ATOM 12205 N N . VAL F 1 108 ? 64.151 -18.561 -7.946 1.00 34.05 108 VAL F N 1
ATOM 12206 C CA . VAL F 1 108 ? 64.617 -19.686 -8.727 1.00 33.18 108 VAL F CA 1
ATOM 12207 C C . VAL F 1 108 ? 63.930 -19.599 -10.087 1.00 33.17 108 VAL F C 1
ATOM 12208 O O . VAL F 1 108 ? 62.701 -19.624 -10.173 1.00 32.80 108 VAL F O 1
ATOM 12212 N N . LEU F 1 109 ? 64.725 -19.421 -11.147 1.00 32.38 109 LEU F N 1
ATOM 12213 C CA . LEU F 1 109 ? 64.157 -19.392 -12.485 1.00 31.87 109 LEU F CA 1
ATOM 12214 C C . LEU F 1 109 ? 64.250 -20.814 -13.014 1.00 30.80 109 LEU F C 1
ATOM 12215 O O . LEU F 1 109 ? 65.362 -21.317 -13.188 1.00 30.55 109 LEU F O 1
ATOM 12220 N N . SER F 1 110 ? 63.107 -21.482 -13.232 1.00 30.08 110 SER F N 1
ATOM 12221 C CA . SER F 1 110 ? 63.119 -22.822 -13.859 1.00 30.04 110 SER F CA 1
ATOM 12222 C C . SER F 1 110 ? 63.998 -22.834 -15.112 1.00 30.02 110 SER F C 1
ATOM 12223 O O . SER F 1 110 ? 64.712 -23.819 -15.388 1.00 29.57 110 SER F O 1
ATOM 12226 N N . HIS F 1 111 ? 63.905 -21.730 -15.860 1.00 29.33 111 HIS F N 1
ATOM 12227 C CA . HIS F 1 111 ? 64.705 -21.455 -17.075 1.00 29.07 111 HIS F CA 1
ATOM 12228 C C . HIS F 1 111 ? 64.378 -20.033 -17.532 1.00 29.07 111 HIS F C 1
ATOM 12229 O O . HIS F 1 111 ? 63.589 -19.321 -16.875 1.00 28.27 111 HIS F O 1
ATOM 12236 N N . LEU F 1 112 ? 64.968 -19.592 -18.636 1.00 28.41 112 LEU F N 1
ATOM 12237 C CA . LEU F 1 112 ? 64.919 -18.157 -18.933 1.00 29.23 112 LEU F CA 1
ATOM 12238 C C . LEU F 1 112 ? 64.027 -17.731 -20.096 1.00 29.53 112 LEU F C 1
ATOM 12239 O O . LEU F 1 112 ? 64.223 -16.665 -20.699 1.00 29.46 112 LEU F O 1
ATOM 12244 N N . HIS F 1 113 ? 63.024 -18.562 -20.374 1.00 29.90 113 HIS F N 1
ATOM 12245 C CA . HIS F 1 113 ? 62.080 -18.323 -21.448 1.00 29.51 113 HIS F CA 1
ATOM 12246 C C . HIS F 1 113 ? 61.040 -17.298 -21.081 1.00 30.34 113 HIS F C 1
ATOM 12247 O O . HIS F 1 113 ? 60.786 -17.054 -19.899 1.00 29.65 113 HIS F O 1
ATOM 12254 N N . ASN F 1 114 ? 60.443 -16.733 -22.133 1.00 30.74 114 ASN F N 1
ATOM 12255 C CA . ASN F 1 114 ? 59.377 -15.738 -22.085 1.00 31.55 114 ASN F CA 1
ATOM 12256 C C . ASN F 1 114 ? 58.447 -15.667 -20.854 1.00 32.16 114 ASN F C 1
ATOM 12257 O O . ASN F 1 114 ? 58.416 -14.641 -20.190 1.00 32.74 114 ASN F O 1
ATOM 12262 N N . ASP F 1 115 ? 57.674 -16.725 -20.577 1.00 32.35 115 ASP F N 1
ATOM 12263 C CA . ASP F 1 115 ? 56.645 -16.667 -19.537 1.00 32.97 115 ASP F CA 1
ATOM 12264 C C . ASP F 1 115 ? 57.099 -17.303 -18.212 1.00 32.83 115 ASP F C 1
ATOM 12265 O O . ASP F 1 115 ? 56.273 -17.712 -17.369 1.00 32.98 115 ASP F O 1
ATOM 12270 N N . HIS F 1 116 ? 58.420 -17.351 -18.030 1.00 31.51 116 HIS F N 1
ATOM 12271 C CA . HIS F 1 116 ? 58.998 -17.777 -16.766 1.00 31.02 116 HIS F CA 1
ATOM 12272 C C . HIS F 1 116 ? 59.945 -16.769 -16.134 1.00 30.58 116 HIS F C 1
ATOM 12273 O O . HIS F 1 116 ? 60.007 -16.665 -14.911 1.00 30.61 116 HIS F O 1
ATOM 12280 N N . ALA F 1 117 ? 60.661 -16.034 -16.972 1.00 30.72 117 ALA F N 1
ATOM 12281 C CA . ALA F 1 117 ? 61.647 -15.049 -16.519 1.00 30.73 117 ALA F CA 1
ATOM 12282 C C . ALA F 1 117 ? 61.196 -13.631 -16.829 1.00 31.75 117 ALA F C 1
ATOM 12283 O O . ALA F 1 117 ? 61.994 -12.671 -16.716 1.00 32.12 117 ALA F O 1
ATOM 12285 N N . GLY F 1 118 ? 59.926 -13.482 -17.201 1.00 32.10 118 GLY F N 1
ATOM 12286 C CA . GLY F 1 118 ? 59.411 -12.181 -17.661 1.00 32.39 118 GLY F CA 1
ATOM 12287 C C . GLY F 1 118 ? 59.517 -11.038 -16.650 1.00 33.40 118 GLY F C 1
ATOM 12288 O O . GLY F 1 118 ? 59.541 -9.861 -17.044 1.00 33.30 118 GLY F O 1
ATOM 12289 N N . CYS F 1 119 ? 59.588 -11.365 -15.359 1.00 32.34 119 CYS F N 1
ATOM 12290 C CA . CYS F 1 119 ? 59.685 -10.341 -14.327 1.00 33.87 119 CYS F CA 1
ATOM 12291 C C . CYS F 1 119 ? 61.028 -10.305 -13.576 1.00 34.10 119 CYS F C 1
ATOM 12292 O O . CYS F 1 119 ? 61.141 -9.707 -12.488 1.00 34.48 119 CYS F O 1
ATOM 12295 N N . VAL F 1 120 ? 62.043 -10.940 -14.151 1.00 33.47 120 VAL F N 1
ATOM 12296 C CA . VAL F 1 120 ? 63.366 -10.908 -13.537 1.00 34.18 120 VAL F CA 1
ATOM 12297 C C . VAL F 1 120 ? 63.839 -9.448 -13.286 1.00 33.95 120 VAL F C 1
ATOM 12298 O O . VAL F 1 120 ? 64.487 -9.170 -12.281 1.00 34.76 120 VAL F O 1
ATOM 12302 N N . GLU F 1 121 ? 63.505 -8.536 -14.188 1.00 34.56 121 GLU F N 1
ATOM 12303 C CA . GLU F 1 121 ? 63.977 -7.149 -14.087 1.00 35.17 121 GLU F CA 1
ATOM 12304 C C . GLU F 1 121 ? 63.486 -6.376 -12.836 1.00 36.18 121 GLU F C 1
ATOM 12305 O O . GLU F 1 121 ? 64.003 -5.300 -12.526 1.00 36.32 121 GLU F O 1
ATOM 12311 N N . TYR F 1 122 ? 62.495 -6.921 -12.129 1.00 36.72 122 TYR F N 1
ATOM 12312 C CA . TYR F 1 122 ? 61.975 -6.296 -10.906 1.00 37.37 122 TYR F CA 1
ATOM 12313 C C . TYR F 1 122 ? 62.839 -6.587 -9.677 1.00 37.24 122 TYR F C 1
ATOM 12314 O O . TYR F 1 122 ? 62.661 -5.993 -8.609 1.00 37.18 122 TYR F O 1
ATOM 12323 N N . PHE F 1 123 ? 63.781 -7.503 -9.835 1.00 37.15 123 PHE F N 1
ATOM 12324 C CA . PHE F 1 123 ? 64.579 -7.978 -8.720 1.00 37.53 123 PHE F CA 1
ATOM 12325 C C . PHE F 1 123 ? 65.986 -7.434 -8.780 1.00 38.01 123 PHE F C 1
ATOM 12326 O O . PHE F 1 123 ? 66.850 -7.988 -9.464 1.00 37.41 123 PHE F O 1
ATOM 12334 N N . GLY F 1 124 ? 66.177 -6.315 -8.081 1.00 38.93 124 GLY F N 1
ATOM 12335 C CA . GLY F 1 124 ? 67.473 -5.629 -7.992 1.00 40.32 124 GLY F CA 1
ATOM 12336 C C . GLY F 1 124 ? 68.356 -6.157 -6.872 1.00 40.71 124 GLY F C 1
ATOM 12337 O O . GLY F 1 124 ? 69.547 -5.913 -6.864 1.00 41.96 124 GLY F O 1
ATOM 12338 N N . LYS F 1 125 ? 67.783 -6.898 -5.928 1.00 41.08 125 LYS F N 1
ATOM 12339 C CA . LYS F 1 125 ? 68.529 -7.327 -4.748 1.00 41.76 125 LYS F CA 1
ATOM 12340 C C . LYS F 1 125 ? 68.564 -8.843 -4.528 1.00 40.50 125 LYS F C 1
ATOM 12341 O O . LYS F 1 125 ? 69.604 -9.395 -4.146 1.00 40.89 125 LYS F O 1
ATOM 12347 N N . SER F 1 126 ? 67.437 -9.507 -4.788 1.00 39.22 126 SER F N 1
ATOM 12348 C CA . SER F 1 126 ? 67.281 -10.945 -4.563 1.00 37.90 126 SER F CA 1
ATOM 12349 C C . SER F 1 126 ? 68.310 -11.788 -5.308 1.00 37.81 126 SER F C 1
ATOM 12350 O O . SER F 1 126 ? 68.720 -11.448 -6.419 1.00 37.85 126 SER F O 1
ATOM 12353 N N . ARG F 1 127 ? 68.708 -12.905 -4.719 1.00 36.78 127 ARG F N 1
ATOM 12354 C CA . ARG F 1 127 ? 69.533 -13.857 -5.435 1.00 36.21 127 ARG F CA 1
ATOM 12355 C C . ARG F 1 127 ? 68.713 -14.388 -6.604 1.00 35.56 127 ARG F C 1
ATOM 12356 O O . ARG F 1 127 ? 67.537 -14.676 -6.435 1.00 36.20 127 ARG F O 1
ATOM 12364 N N . LEU F 1 128 ? 69.307 -14.473 -7.793 1.00 34.35 128 LEU F N 1
ATOM 12365 C CA . LEU F 1 128 ? 68.599 -15.045 -8.961 1.00 33.69 128 LEU F CA 1
ATOM 12366 C C . LEU F 1 128 ? 69.315 -16.303 -9.335 1.00 33.90 128 LEU F C 1
ATOM 12367 O O . LEU F 1 128 ? 70.447 -16.258 -9.829 1.00 33.33 128 LEU F O 1
ATOM 12372 N N . ILE F 1 129 ? 68.672 -17.436 -9.065 1.00 33.97 129 ILE F N 1
ATOM 12373 C CA . ILE F 1 129 ? 69.252 -18.731 -9.382 1.00 33.71 129 ILE F CA 1
ATOM 12374 C C . ILE F 1 129 ? 68.749 -19.182 -10.759 1.00 33.11 129 ILE F C 1
ATOM 12375 O O . ILE F 1 129 ? 67.535 -19.325 -10.993 1.00 32.74 129 ILE F O 1
ATOM 12380 N N . ALA F 1 130 ? 69.697 -19.381 -11.666 1.00 31.29 130 ALA F N 1
ATOM 12381 C CA . ALA F 1 130 ? 69.383 -19.912 -12.974 1.00 30.86 130 ALA F CA 1
ATOM 12382 C C . ALA F 1 130 ? 70.489 -20.883 -13.355 1.00 30.91 130 ALA F C 1
ATOM 12383 O O . ALA F 1 130 ? 71.605 -20.762 -12.858 1.00 31.20 130 ALA F O 1
ATOM 12385 N N . HIS F 1 131 ? 70.187 -21.839 -14.235 1.00 29.61 131 HIS F N 1
ATOM 12386 C CA . HIS F 1 131 ? 71.195 -22.772 -14.742 1.00 29.54 131 HIS F CA 1
ATOM 12387 C C . HIS F 1 131 ? 72.179 -21.988 -15.607 1.00 29.30 131 HIS F C 1
ATOM 12388 O O . HIS F 1 131 ? 71.768 -21.137 -16.403 1.00 30.14 131 HIS F O 1
ATOM 12395 N N . GLU F 1 132 ? 73.474 -22.261 -15.446 1.00 29.69 132 GLU F N 1
ATOM 12396 C CA . GLU F 1 132 ? 74.522 -21.540 -16.180 1.00 30.59 132 GLU F CA 1
ATOM 12397 C C . GLU F 1 132 ? 74.286 -21.590 -17.689 1.00 30.35 132 GLU F C 1
ATOM 12398 O O . GLU F 1 132 ? 74.496 -20.581 -18.390 1.00 30.46 132 GLU F O 1
ATOM 12404 N N . ASP F 1 133 ? 73.821 -22.739 -18.182 1.00 29.96 133 ASP F N 1
ATOM 12405 C CA . ASP F 1 133 ? 73.551 -22.880 -19.618 1.00 30.50 133 ASP F CA 1
ATOM 12406 C C . ASP F 1 133 ? 72.356 -22.077 -20.107 1.00 30.26 133 ASP F C 1
ATOM 12407 O O . ASP F 1 133 ? 72.345 -21.653 -21.270 1.00 30.57 133 ASP F O 1
ATOM 12412 N N . GLU F 1 134 ? 71.374 -21.849 -19.235 1.00 29.66 134 GLU F N 1
ATOM 12413 C CA . GLU F 1 134 ? 70.222 -21.004 -19.559 1.00 29.28 134 GLU F CA 1
ATOM 12414 C C . GLU F 1 134 ? 70.640 -19.555 -19.661 1.00 29.06 134 GLU F C 1
ATOM 12415 O O . GLU F 1 134 ? 70.248 -18.855 -20.595 1.00 28.36 134 GLU F O 1
ATOM 12421 N N . PHE F 1 135 ? 71.430 -19.108 -18.680 1.00 28.28 135 PHE F N 1
ATOM 12422 C CA . PHE F 1 135 ? 71.983 -17.753 -18.696 1.00 29.23 135 PHE F CA 1
ATOM 12423 C C . PHE F 1 135 ? 72.761 -17.511 -19.984 1.00 28.81 135 PHE F C 1
ATOM 12424 O O . PHE F 1 135 ? 72.524 -16.534 -20.687 1.00 29.25 135 PHE F O 1
ATOM 12432 N N . ALA F 1 136 ? 73.674 -18.422 -20.307 1.00 28.56 136 ALA F N 1
ATOM 12433 C CA . ALA F 1 136 ? 74.504 -18.275 -21.480 1.00 28.15 136 ALA F CA 1
ATOM 12434 C C . ALA F 1 136 ? 73.638 -18.205 -22.762 1.00 28.82 136 ALA F C 1
ATOM 12435 O O . ALA F 1 136 ? 73.866 -17.341 -23.609 1.00 29.65 136 ALA F O 1
ATOM 12437 N N . THR F 1 137 ? 72.637 -19.079 -22.888 1.00 28.09 137 THR F N 1
ATOM 12438 C CA . THR F 1 137 ? 71.820 -19.138 -24.102 1.00 29.29 137 THR F CA 1
ATOM 12439 C C . THR F 1 137 ? 71.043 -17.833 -24.255 1.00 29.04 137 THR F C 1
ATOM 12440 O O . THR F 1 137 ? 71.035 -17.222 -25.337 1.00 29.70 137 THR F O 1
ATOM 12444 N N . ALA F 1 138 ? 70.422 -17.393 -23.161 1.00 29.49 138 ALA F N 1
ATOM 12445 C CA . ALA F 1 138 ? 69.631 -16.147 -23.144 1.00 29.33 138 ALA F CA 1
ATOM 12446 C C . ALA F 1 138 ? 70.455 -14.924 -23.580 1.00 29.79 138 ALA F C 1
ATOM 12447 O O . ALA F 1 138 ? 70.014 -14.143 -24.416 1.00 28.58 138 ALA F O 1
ATOM 12449 N N . VAL F 1 139 ? 71.659 -14.770 -23.032 1.00 29.33 139 VAL F N 1
ATOM 12450 C CA . VAL F 1 139 ? 72.454 -13.579 -23.352 1.00 29.88 139 VAL F CA 1
ATOM 12451 C C . VAL F 1 139 ? 72.983 -13.662 -24.780 1.00 29.93 139 VAL F C 1
ATOM 12452 O O . VAL F 1 139 ? 73.211 -12.638 -25.398 1.00 30.20 139 VAL F O 1
ATOM 12456 N N . ARG F 1 140 ? 73.173 -14.879 -25.289 1.00 29.58 140 ARG F N 1
ATOM 12457 C CA A ARG F 1 140 ? 73.588 -15.074 -26.682 0.50 30.59 140 ARG F CA 1
ATOM 12458 C CA B ARG F 1 140 ? 73.589 -15.070 -26.677 0.50 30.03 140 ARG F CA 1
ATOM 12459 C C . ARG F 1 140 ? 72.493 -14.577 -27.649 1.00 30.38 140 ARG F C 1
ATOM 12460 O O . ARG F 1 140 ? 72.780 -13.843 -28.602 1.00 30.22 140 ARG F O 1
ATOM 12475 N N . TYR F 1 141 ? 71.245 -14.957 -27.405 1.00 30.35 141 TYR F N 1
ATOM 12476 C CA . TYR F 1 141 ? 70.138 -14.421 -28.230 1.00 31.08 141 TYR F CA 1
ATOM 12477 C C . TYR F 1 141 ? 70.074 -12.908 -28.126 1.00 30.95 141 TYR F C 1
ATOM 12478 O O . TYR F 1 141 ? 69.891 -12.226 -29.133 1.00 31.31 141 TYR F O 1
ATOM 12487 N N . PHE F 1 142 ? 70.200 -12.367 -26.919 1.00 31.45 142 PHE F N 1
ATOM 12488 C CA . PHE F 1 142 ? 70.170 -10.924 -26.764 1.00 31.19 142 PHE F CA 1
ATOM 12489 C C . PHE F 1 142 ? 71.355 -10.264 -27.515 1.00 31.21 142 PHE F C 1
ATOM 12490 O O . PHE F 1 142 ? 71.162 -9.296 -28.258 1.00 31.01 142 PHE F O 1
ATOM 12498 N N . ALA F 1 143 ? 72.580 -10.784 -27.324 1.00 31.33 143 ALA F N 1
ATOM 12499 C CA . ALA F 1 143 ? 73.800 -10.136 -27.877 1.00 31.40 143 ALA F CA 1
ATOM 12500 C C . ALA F 1 143 ? 73.838 -10.083 -29.401 1.00 31.36 143 ALA F C 1
ATOM 12501 O O . ALA F 1 143 ? 74.553 -9.244 -29.978 1.00 31.74 143 ALA F O 1
ATOM 12503 N N . THR F 1 144 ? 73.093 -10.996 -30.039 1.00 30.81 144 THR F N 1
ATOM 12504 C CA . THR F 1 144 ? 73.053 -11.123 -31.507 1.00 31.10 144 THR F CA 1
ATOM 12505 C C . THR F 1 144 ? 71.738 -10.568 -32.071 1.00 31.51 144 THR F C 1
ATOM 12506 O O . THR F 1 144 ? 71.490 -10.638 -33.291 1.00 32.41 144 THR F O 1
ATOM 12510 N N . GLY F 1 145 ? 70.896 -10.047 -31.176 1.00 32.61 145 GLY F N 1
ATOM 12511 C CA . GLY F 1 145 ? 69.599 -9.452 -31.550 1.00 33.43 145 GLY F CA 1
ATOM 12512 C C . GLY F 1 145 ? 68.642 -10.434 -32.236 1.00 33.60 145 GLY F C 1
ATOM 12513 O O . GLY F 1 145 ? 67.942 -10.090 -33.203 1.00 34.66 145 GLY F O 1
ATOM 12514 N N . ASP F 1 146 ? 68.628 -11.659 -31.738 1.00 33.63 146 ASP F N 1
ATOM 12515 C CA . ASP F 1 146 ? 67.942 -12.778 -32.361 1.00 34.35 146 ASP F CA 1
ATOM 12516 C C . ASP F 1 146 ? 66.608 -12.995 -31.639 1.00 34.98 146 ASP F C 1
ATOM 12517 O O . ASP F 1 146 ? 66.556 -13.442 -30.496 1.00 33.80 146 ASP F O 1
ATOM 12522 N N . HIS F 1 147 ? 65.526 -12.654 -32.332 1.00 35.08 147 HIS F N 1
ATOM 12523 C CA . HIS F 1 147 ? 64.191 -12.659 -31.758 1.00 37.76 147 HIS F CA 1
ATOM 12524 C C . HIS F 1 147 ? 63.432 -13.957 -32.047 1.00 37.38 147 HIS F C 1
ATOM 12525 O O . HIS F 1 147 ? 62.226 -14.027 -31.791 1.00 38.20 147 HIS F O 1
ATOM 12532 N N . SER F 1 148 ? 64.133 -14.967 -32.566 1.00 37.67 148 SER F N 1
ATOM 12533 C CA . SER F 1 148 ? 63.501 -16.166 -33.131 1.00 37.15 148 SER F CA 1
ATOM 12534 C C . SER F 1 148 ? 63.142 -17.288 -32.155 1.00 36.74 148 SER F C 1
ATOM 12535 O O . SER F 1 148 ? 62.695 -18.337 -32.587 1.00 37.08 148 SER F O 1
ATOM 12538 N N . SER F 1 149 ? 63.362 -17.109 -30.856 1.00 35.42 149 SER F N 1
ATOM 12539 C CA . SER F 1 149 ? 63.130 -18.216 -29.915 1.00 34.47 149 SER F CA 1
ATOM 12540 C C . SER F 1 149 ? 62.222 -17.707 -28.799 1.00 34.26 149 SER F C 1
ATOM 12541 O O . SER F 1 149 ? 61.871 -16.526 -28.823 1.00 34.64 149 SER F O 1
ATOM 12544 N N . PRO F 1 150 ? 61.816 -18.581 -27.838 1.00 33.43 150 PRO F N 1
ATOM 12545 C CA . PRO F 1 150 ? 61.099 -18.085 -26.645 1.00 33.03 150 PRO F CA 1
ATOM 12546 C C . PRO F 1 150 ? 61.890 -17.169 -25.687 1.00 32.32 150 PRO F C 1
ATOM 12547 O O . PRO F 1 150 ? 61.317 -16.683 -24.714 1.00 31.07 150 PRO F O 1
ATOM 12551 N N . TYR F 1 151 ? 63.176 -16.927 -25.951 1.00 31.07 151 TYR F N 1
ATOM 12552 C CA . TYR F 1 151 ? 63.935 -15.918 -25.189 1.00 30.82 151 TYR F CA 1
ATOM 12553 C C . TYR F 1 151 ? 63.583 -14.544 -25.739 1.00 30.78 151 TYR F C 1
ATOM 12554 O O . TYR F 1 151 ? 63.633 -14.328 -26.952 1.00 30.90 151 TYR F O 1
ATOM 12563 N N . ILE F 1 152 ? 63.172 -13.644 -24.851 1.00 30.28 152 ILE F N 1
ATOM 12564 C CA . ILE F 1 152 ? 62.661 -12.331 -25.228 1.00 30.38 152 ILE F CA 1
ATOM 12565 C C . ILE F 1 152 ? 63.799 -11.326 -25.107 1.00 30.66 152 ILE F C 1
ATOM 12566 O O . ILE F 1 152 ? 64.187 -10.972 -23.983 1.00 30.41 152 ILE F O 1
ATOM 12571 N N . VAL F 1 153 ? 64.362 -10.882 -26.241 1.00 31.13 153 VAL F N 1
ATOM 12572 C CA . VAL F 1 153 ? 65.550 -10.020 -26.153 1.00 32.56 153 VAL F CA 1
ATOM 12573 C C . VAL F 1 153 ? 65.285 -8.680 -25.464 1.00 32.94 153 VAL F C 1
ATOM 12574 O O . VAL F 1 153 ? 66.154 -8.182 -24.743 1.00 33.49 153 VAL F O 1
ATOM 12578 N N . LYS F 1 154 ? 64.073 -8.132 -25.607 1.00 33.21 154 LYS F N 1
ATOM 12579 C CA . LYS F 1 154 ? 63.750 -6.896 -24.868 1.00 33.50 154 LYS F CA 1
ATOM 12580 C C . LYS F 1 154 ? 63.706 -7.110 -23.346 1.00 33.05 154 LYS F C 1
ATOM 12581 O O . LYS F 1 154 ? 64.079 -6.218 -22.589 1.00 33.58 154 LYS F O 1
ATOM 12587 N N . ASP F 1 155 ? 63.263 -8.279 -22.891 1.00 32.43 155 ASP F N 1
ATOM 12588 C CA . ASP F 1 155 ? 63.319 -8.592 -21.445 1.00 32.02 155 ASP F CA 1
ATOM 12589 C C . ASP F 1 155 ? 64.769 -8.749 -20.973 1.00 31.63 155 ASP F C 1
ATOM 12590 O O . ASP F 1 155 ? 65.168 -8.206 -19.933 1.00 30.65 155 ASP F O 1
ATOM 12595 N N . ILE F 1 156 ? 65.563 -9.483 -21.748 1.00 31.20 156 ILE F N 1
ATOM 12596 C CA . ILE F 1 156 ? 66.940 -9.747 -21.362 1.00 31.89 156 ILE F CA 1
ATOM 12597 C C . ILE F 1 156 ? 67.727 -8.422 -21.261 1.00 32.41 156 ILE F C 1
ATOM 12598 O O . ILE F 1 156 ? 68.510 -8.209 -20.314 1.00 32.13 156 ILE F O 1
ATOM 12603 N N . GLU F 1 157 ? 67.478 -7.537 -22.223 1.00 33.06 157 GLU F N 1
ATOM 12604 C CA . GLU F 1 157 ? 67.975 -6.154 -22.206 1.00 34.55 157 GLU F CA 1
ATOM 12605 C C . GLU F 1 157 ? 67.704 -5.493 -20.851 1.00 33.59 157 GLU F C 1
ATOM 12606 O O . GLU F 1 157 ? 68.595 -4.886 -20.254 1.00 33.50 157 GLU F O 1
ATOM 12612 N N . ALA F 1 158 ? 66.473 -5.640 -20.361 1.00 33.03 158 ALA F N 1
ATOM 12613 C CA . ALA F 1 158 ? 66.091 -5.053 -19.089 1.00 32.36 158 ALA F CA 1
ATOM 12614 C C . ALA F 1 158 ? 66.773 -5.778 -17.916 1.00 32.67 158 ALA F C 1
ATOM 12615 O O . ALA F 1 158 ? 67.170 -5.122 -16.943 1.00 32.52 158 ALA F O 1
ATOM 12617 N N . TRP F 1 159 ? 66.947 -7.110 -17.996 1.00 32.12 159 TRP F N 1
ATOM 12618 C CA . TRP F 1 159 ? 67.689 -7.798 -16.911 1.00 32.29 159 TRP F CA 1
ATOM 12619 C C . TRP F 1 159 ? 69.123 -7.250 -16.821 1.00 32.68 159 TRP F C 1
ATOM 12620 O O . TRP F 1 159 ? 69.677 -7.091 -15.715 1.00 32.09 159 TRP F O 1
ATOM 12631 N N . LEU F 1 160 ? 69.714 -7.005 -17.999 1.00 32.53 160 LEU F N 1
ATOM 12632 C CA . LEU F 1 160 ? 71.130 -6.640 -18.086 1.00 33.29 160 LEU F CA 1
ATOM 12633 C C . LEU F 1 160 ? 71.375 -5.144 -17.887 1.00 33.97 160 LEU F C 1
ATOM 12634 O O . LEU F 1 160 ? 72.523 -4.714 -17.844 1.00 34.22 160 LEU F O 1
ATOM 12639 N N . ALA F 1 161 ? 70.306 -4.369 -17.715 1.00 34.40 161 ALA F N 1
ATOM 12640 C CA . ALA F 1 161 ? 70.415 -2.909 -17.653 1.00 35.45 161 ALA F CA 1
ATOM 12641 C C . ALA F 1 161 ? 71.027 -2.419 -16.352 1.00 35.73 161 ALA F C 1
ATOM 12642 O O . ALA F 1 161 ? 71.558 -1.295 -16.284 1.00 36.07 161 ALA F O 1
ATOM 12644 N N . THR F 1 162 ? 70.946 -3.247 -15.323 1.00 35.84 162 THR F N 1
ATOM 12645 C CA . THR F 1 162 ? 71.518 -2.936 -14.016 1.00 36.51 162 THR F CA 1
ATOM 12646 C C . THR F 1 162 ? 72.107 -4.241 -13.444 1.00 35.85 162 THR F C 1
ATOM 12647 O O . THR F 1 162 ? 71.582 -5.310 -13.749 1.00 36.25 162 THR F O 1
ATOM 12651 N N . PRO F 1 163 ? 73.201 -4.175 -12.641 1.00 35.20 163 PRO F N 1
ATOM 12652 C CA . PRO F 1 163 ? 73.728 -5.424 -12.010 1.00 34.42 163 PRO F CA 1
ATOM 12653 C C . PRO F 1 163 ? 72.692 -6.085 -11.118 1.00 33.99 163 PRO F C 1
ATOM 12654 O O . PRO F 1 163 ? 71.934 -5.384 -10.438 1.00 33.09 163 PRO F O 1
ATOM 12658 N N . ARG F 1 164 ? 72.658 -7.415 -11.137 1.00 32.57 164 ARG F N 1
ATOM 12659 C CA . ARG F 1 164 ? 71.744 -8.196 -10.317 1.00 32.33 164 ARG F CA 1
ATOM 12660 C C . ARG F 1 164 ? 72.517 -9.320 -9.656 1.00 32.68 164 ARG F C 1
ATOM 12661 O O . ARG F 1 164 ? 73.621 -9.687 -10.114 1.00 31.87 164 ARG F O 1
ATOM 12669 N N . ASN F 1 165 ? 71.925 -9.887 -8.600 1.00 32.39 165 ASN F N 1
ATOM 12670 C CA . ASN F 1 165 ? 72.592 -10.885 -7.765 1.00 32.66 165 ASN F CA 1
ATOM 12671 C C . ASN F 1 165 ? 72.402 -12.288 -8.358 1.00 32.07 165 ASN F C 1
ATOM 12672 O O . ASN F 1 165 ? 71.831 -13.170 -7.703 1.00 31.61 165 ASN F O 1
ATOM 12677 N N . TRP F 1 166 ? 72.859 -12.473 -9.605 1.00 32.10 166 TRP F N 1
ATOM 12678 C CA . TRP F 1 166 ? 72.829 -13.772 -10.277 1.00 31.96 166 TRP F CA 1
ATOM 12679 C C . TRP F 1 166 ? 73.659 -14.834 -9.564 1.00 33.20 166 TRP F C 1
ATOM 12680 O O . TRP F 1 166 ? 74.769 -14.572 -9.096 1.00 33.39 166 TRP F O 1
ATOM 12691 N N . ASP F 1 167 ? 73.121 -16.042 -9.522 1.00 33.34 167 ASP F N 1
ATOM 12692 C CA . ASP F 1 167 ? 73.763 -17.184 -8.881 1.00 34.23 167 ASP F CA 1
ATOM 12693 C C . ASP F 1 167 ? 73.491 -18.390 -9.780 1.00 33.54 167 ASP F C 1
ATOM 12694 O O . ASP F 1 167 ? 72.426 -19.002 -9.716 1.00 34.07 167 ASP F O 1
ATOM 12699 N N . LEU F 1 168 ? 74.448 -18.695 -10.649 1.00 32.92 168 LEU F N 1
ATOM 12700 C CA . LEU F 1 168 ? 74.252 -19.668 -11.717 1.00 32.10 168 LEU F CA 1
ATOM 12701 C C . LEU F 1 168 ? 74.580 -21.073 -11.228 1.00 32.39 168 LEU F C 1
ATOM 12702 O O . LEU F 1 168 ? 75.651 -21.291 -10.644 1.00 33.46 168 LEU F O 1
ATOM 12707 N N . VAL F 1 169 ? 73.680 -22.027 -11.460 1.00 32.67 169 VAL F N 1
ATOM 12708 C CA . VAL F 1 169 ? 74.008 -23.415 -11.124 1.00 32.68 169 VAL F CA 1
ATOM 12709 C C . VAL F 1 169 ? 74.847 -24.101 -12.203 1.00 32.48 169 VAL F C 1
ATOM 12710 O O . VAL F 1 169 ? 74.557 -24.005 -13.398 1.00 32.24 169 VAL F O 1
ATOM 12714 N N . GLY F 1 170 ? 75.912 -24.775 -11.761 1.00 32.77 170 GLY F N 1
ATOM 12715 C CA . GLY F 1 170 ? 76.818 -25.471 -12.666 1.00 33.29 170 GLY F CA 1
ATOM 12716 C C . GLY F 1 170 ? 76.113 -26.645 -13.324 1.00 34.26 170 GLY F C 1
ATOM 12717 O O . GLY F 1 170 ? 75.267 -27.308 -12.708 1.00 33.51 170 GLY F O 1
ATOM 12718 N N . ARG F 1 171 ? 76.458 -26.884 -14.583 1.00 35.37 171 ARG F N 1
ATOM 12719 C CA . ARG F 1 171 ? 75.977 -28.028 -15.386 1.00 37.32 171 ARG F CA 1
ATOM 12720 C C . ARG F 1 171 ? 76.049 -29.359 -14.614 1.00 38.35 171 ARG F C 1
ATOM 12721 O O . ARG F 1 171 ? 75.225 -30.265 -14.814 1.00 37.25 171 ARG F O 1
ATOM 12729 N N . ASP F 1 172 ? 77.052 -29.470 -13.749 1.00 39.14 172 ASP F N 1
ATOM 12730 C CA . ASP F 1 172 ? 77.296 -30.726 -13.031 1.00 41.56 172 ASP F CA 1
ATOM 12731 C C . ASP F 1 172 ? 76.847 -30.705 -11.571 1.00 41.87 172 ASP F C 1
ATOM 12732 O O . ASP F 1 172 ? 77.088 -31.649 -10.828 1.00 42.44 172 ASP F O 1
ATOM 12737 N N . GLU F 1 173 ? 76.185 -29.632 -11.162 1.00 42.80 173 GLU F N 1
ATOM 12738 C CA . GLU F 1 173 ? 75.658 -29.517 -9.810 1.00 44.35 173 GLU F CA 1
ATOM 12739 C C . GLU F 1 173 ? 74.313 -30.225 -9.756 1.00 45.01 173 GLU F C 1
ATOM 12740 O O . GLU F 1 173 ? 73.379 -29.776 -10.394 1.00 46.31 173 GLU F O 1
ATOM 12746 N N . ARG F 1 174 ? 74.199 -31.316 -9.007 1.00 45.17 174 ARG F N 1
ATOM 12747 C CA . ARG F 1 174 ? 72.973 -32.136 -9.059 1.00 45.69 174 ARG F CA 1
ATOM 12748 C C . ARG F 1 174 ? 71.803 -31.523 -8.290 1.00 45.29 174 ARG F C 1
ATOM 12749 O O . ARG F 1 174 ? 70.676 -31.485 -8.789 1.00 43.65 174 ARG F O 1
ATOM 12757 N N . GLU F 1 175 ? 72.075 -31.066 -7.070 1.00 45.13 175 GLU F N 1
ATOM 12758 C CA . GLU F 1 175 ? 71.048 -30.450 -6.242 1.00 45.86 175 GLU F CA 1
ATOM 12759 C C . GLU F 1 175 ? 71.638 -29.531 -5.171 1.00 45.53 175 GLU F C 1
ATOM 12760 O O . GLU F 1 175 ? 72.834 -29.615 -4.873 1.00 45.46 175 GLU F O 1
ATOM 12766 N N . ARG F 1 176 ? 70.797 -28.655 -4.616 1.00 44.96 176 ARG F N 1
ATOM 12767 C CA . ARG F 1 176 ? 71.210 -27.615 -3.694 1.00 45.44 176 ARG F CA 1
ATOM 12768 C C . ARG F 1 176 ? 70.070 -27.354 -2.684 1.00 45.50 176 ARG F C 1
ATOM 12769 O O . ARG F 1 176 ? 68.953 -27.013 -3.069 1.00 45.22 176 ARG F O 1
ATOM 12791 N N . GLU F 1 177 ? 70.343 -27.531 -1.390 1.00 45.54 177 GLU F N 1
ATOM 12792 C CA . GLU F 1 177 ? 69.344 -27.202 -0.359 1.00 45.90 177 GLU F CA 1
ATOM 12793 C C . GLU F 1 177 ? 69.269 -25.687 -0.130 1.00 45.11 177 GLU F C 1
ATOM 12794 O O . GLU F 1 177 ? 70.244 -25.072 0.305 1.00 45.66 177 GLU F O 1
ATOM 12800 N N . LEU F 1 178 ? 68.113 -25.088 -0.400 1.00 43.88 178 LEU F N 1
ATOM 12801 C CA . LEU F 1 178 ? 67.937 -23.646 -0.193 1.00 43.47 178 LEU F CA 1
ATOM 12802 C C . LEU F 1 178 ? 67.473 -23.291 1.207 1.00 43.94 178 LEU F C 1
ATOM 12803 O O . LEU F 1 178 ? 67.719 -22.173 1.689 1.00 43.75 178 LEU F O 1
ATOM 12808 N N . ALA F 1 179 ? 66.764 -24.232 1.835 1.00 44.18 179 ALA F N 1
ATOM 12809 C CA . ALA F 1 179 ? 66.341 -24.130 3.233 1.00 43.94 179 ALA F CA 1
ATOM 12810 C C . ALA F 1 179 ? 65.946 -25.541 3.660 1.00 43.98 179 ALA F C 1
ATOM 12811 O O . ALA F 1 179 ? 65.801 -26.428 2.803 1.00 43.83 179 ALA F O 1
ATOM 12813 N N . PRO F 1 180 ? 65.771 -25.769 4.979 1.00 43.75 180 PRO F N 1
ATOM 12814 C CA . PRO F 1 180 ? 65.300 -27.098 5.349 1.00 43.43 180 PRO F CA 1
ATOM 12815 C C . PRO F 1 180 ? 63.975 -27.389 4.626 1.00 42.51 180 PRO F C 1
ATOM 12816 O O . PRO F 1 180 ? 63.039 -26.587 4.704 1.00 43.06 180 PRO F O 1
ATOM 12820 N N . GLY F 1 181 ? 63.928 -28.491 3.883 1.00 41.87 181 GLY F N 1
ATOM 12821 C CA . GLY F 1 181 ? 62.717 -28.888 3.157 1.00 41.07 181 GLY F CA 1
ATOM 12822 C C . GLY F 1 181 ? 62.458 -28.129 1.861 1.00 40.93 181 GLY F C 1
ATOM 12823 O O . GLY F 1 181 ? 61.400 -28.273 1.258 1.00 40.44 181 GLY F O 1
ATOM 12824 N N . VAL F 1 182 ? 63.398 -27.281 1.444 1.00 40.78 182 VAL F N 1
ATOM 12825 C CA . VAL F 1 182 ? 63.373 -26.792 0.057 1.00 40.20 182 VAL F CA 1
ATOM 12826 C C . VAL F 1 182 ? 64.707 -27.074 -0.676 1.00 40.38 182 VAL F C 1
ATOM 12827 O O . VAL F 1 182 ? 65.782 -26.599 -0.274 1.00 39.43 182 VAL F O 1
ATOM 12831 N N . ASN F 1 183 ? 64.605 -27.903 -1.708 1.00 39.85 183 ASN F N 1
ATOM 12832 C CA . ASN F 1 183 ? 65.754 -28.409 -2.425 1.00 39.43 183 ASN F CA 1
ATOM 12833 C C . ASN F 1 183 ? 65.637 -28.077 -3.896 1.00 38.93 183 ASN F C 1
ATOM 12834 O O . ASN F 1 183 ? 64.620 -28.388 -4.544 1.00 38.66 183 ASN F O 1
ATOM 12839 N N . LEU F 1 184 ? 66.665 -27.400 -4.399 1.00 37.07 184 LEU F N 1
ATOM 12840 C CA . LEU F 1 184 ? 66.791 -27.099 -5.811 1.00 36.35 184 LEU F CA 1
ATOM 12841 C C . LEU F 1 184 ? 67.288 -28.337 -6.542 1.00 35.78 184 LEU F C 1
ATOM 12842 O O . LEU F 1 184 ? 68.308 -28.908 -6.163 1.00 36.39 184 LEU F O 1
ATOM 12847 N N . LEU F 1 185 ? 66.571 -28.741 -7.592 1.00 35.21 185 LEU F N 1
ATOM 12848 C CA . LEU F 1 185 ? 66.973 -29.874 -8.419 1.00 34.48 185 LEU F CA 1
ATOM 12849 C C . LEU F 1 185 ? 67.440 -29.391 -9.786 1.00 34.41 185 LEU F C 1
ATOM 12850 O O . LEU F 1 185 ? 66.733 -28.642 -10.484 1.00 33.59 185 LEU F O 1
ATOM 12855 N N . ASN F 1 186 ? 68.642 -29.806 -10.164 1.00 33.81 186 ASN F N 1
ATOM 12856 C CA . ASN F 1 186 ? 69.133 -29.496 -11.501 1.00 33.35 186 ASN F CA 1
ATOM 12857 C C . ASN F 1 186 ? 68.716 -30.619 -12.467 1.00 33.03 186 ASN F C 1
ATOM 12858 O O . ASN F 1 186 ? 69.379 -31.659 -12.544 1.00 32.72 186 ASN F O 1
ATOM 12863 N N . PHE F 1 187 ? 67.624 -30.392 -13.204 1.00 32.49 187 PHE F N 1
ATOM 12864 C CA . PHE F 1 187 ? 67.177 -31.325 -14.257 1.00 32.53 187 PHE F CA 1
ATOM 12865 C C . PHE F 1 187 ? 68.041 -31.287 -15.513 1.00 32.59 187 PHE F C 1
ATOM 12866 O O . PHE F 1 187 ? 67.985 -32.193 -16.348 1.00 33.96 187 PHE F O 1
ATOM 12874 N N . GLY F 1 188 ? 68.825 -30.227 -15.669 1.00 32.97 188 GLY F N 1
ATOM 12875 C CA . GLY F 1 188 ? 69.672 -30.079 -16.844 1.00 31.73 188 GLY F CA 1
ATOM 12876 C C . GLY F 1 188 ? 68.950 -29.919 -18.178 1.00 31.09 188 GLY F C 1
ATOM 12877 O O . GLY F 1 188 ? 67.828 -29.416 -18.247 1.00 30.54 188 GLY F O 1
ATOM 12878 N N . THR F 1 189 ? 69.632 -30.344 -19.243 1.00 30.90 189 THR F N 1
ATOM 12879 C CA . THR F 1 189 ? 69.157 -30.149 -20.616 1.00 30.36 189 THR F CA 1
ATOM 12880 C C . THR F 1 189 ? 67.854 -30.950 -20.921 1.00 29.65 189 THR F C 1
ATOM 12881 O O . THR F 1 189 ? 67.732 -32.103 -20.548 1.00 29.11 189 THR F O 1
ATOM 12885 N N . GLY F 1 190 ? 66.875 -30.322 -21.579 1.00 29.28 190 GLY F N 1
ATOM 12886 C CA . GLY F 1 190 ? 65.598 -31.020 -21.915 1.00 28.90 190 GLY F CA 1
ATOM 12887 C C . GLY F 1 190 ? 64.731 -30.060 -22.699 1.00 29.55 190 GLY F C 1
ATOM 12888 O O . GLY F 1 190 ? 65.040 -29.744 -23.847 1.00 30.02 190 GLY F O 1
ATOM 12889 N N . HIS F 1 191 ? 63.661 -29.579 -22.077 1.00 28.74 191 HIS F N 1
ATOM 12890 C CA . HIS F 1 191 ? 62.783 -28.593 -22.729 1.00 29.23 191 HIS F CA 1
ATOM 12891 C C . HIS F 1 191 ? 63.627 -27.439 -23.283 1.00 29.07 191 HIS F C 1
ATOM 12892 O O . HIS F 1 191 ? 63.450 -27.029 -24.431 1.00 29.96 191 HIS F O 1
ATOM 12899 N N . ALA F 1 192 ? 64.536 -26.939 -22.453 1.00 29.64 192 ALA F N 1
ATOM 12900 C CA . ALA F 1 192 ? 65.514 -25.907 -22.827 1.00 29.95 192 ALA F CA 1
ATOM 12901 C C . ALA F 1 192 ? 66.886 -26.382 -22.304 1.00 31.03 192 ALA F C 1
ATOM 12902 O O . ALA F 1 192 ? 66.993 -27.520 -21.805 1.00 31.24 192 ALA F O 1
ATOM 12904 N N . SER F 1 193 ? 67.932 -25.557 -22.396 1.00 30.84 193 SER F N 1
ATOM 12905 C CA . SER F 1 193 ? 69.272 -26.076 -22.113 1.00 31.72 193 SER F CA 1
ATOM 12906 C C . SER F 1 193 ? 69.516 -26.355 -20.623 1.00 31.10 193 SER F C 1
ATOM 12907 O O . SER F 1 193 ? 70.341 -27.212 -20.286 1.00 31.00 193 SER F O 1
ATOM 12910 N N . GLY F 1 194 ? 68.810 -25.650 -19.737 1.00 29.86 194 GLY F N 1
ATOM 12911 C CA . GLY F 1 194 ? 69.084 -25.812 -18.292 1.00 30.23 194 GLY F CA 1
ATOM 12912 C C . GLY F 1 194 ? 67.874 -25.688 -17.387 1.00 30.25 194 GLY F C 1
ATOM 12913 O O . GLY F 1 194 ? 67.593 -24.614 -16.854 1.00 31.06 194 GLY F O 1
ATOM 12914 N N . MET F 1 195 ? 67.173 -26.802 -17.196 1.00 29.70 195 MET F N 1
ATOM 12915 C CA . MET F 1 195 ? 65.945 -26.820 -16.406 1.00 29.43 195 MET F CA 1
ATOM 12916 C C . MET F 1 195 ? 66.212 -27.018 -14.907 1.00 29.37 195 MET F C 1
ATOM 12917 O O . MET F 1 195 ? 67.004 -27.889 -14.507 1.00 29.40 195 MET F O 1
ATOM 12922 N N . LEU F 1 196 ? 65.539 -26.205 -14.097 1.00 29.68 196 LEU F N 1
ATOM 12923 C CA . LEU F 1 196 ? 65.593 -26.311 -12.624 1.00 30.39 196 LEU F CA 1
ATOM 12924 C C . LEU F 1 196 ? 64.229 -26.619 -12.015 1.00 31.04 196 LEU F C 1
ATOM 12925 O O . LEU F 1 196 ? 63.225 -25.982 -12.365 1.00 31.20 196 LEU F O 1
ATOM 12930 N N . GLY F 1 197 ? 64.218 -27.549 -11.066 1.00 32.04 197 GLY F N 1
ATOM 12931 C CA . GLY F 1 197 ? 62.990 -27.877 -10.311 1.00 32.78 197 GLY F CA 1
ATOM 12932 C C . GLY F 1 197 ? 63.173 -27.492 -8.857 1.00 33.80 197 GLY F C 1
ATOM 12933 O O . GLY F 1 197 ? 64.290 -27.222 -8.420 1.00 34.07 197 GLY F O 1
ATOM 12934 N N . LEU F 1 198 ? 62.088 -27.489 -8.089 1.00 34.17 198 LEU F N 1
ATOM 12935 C CA . LEU F 1 198 ? 62.163 -27.169 -6.663 1.00 34.25 198 LEU F CA 1
ATOM 12936 C C . LEU F 1 198 ? 61.286 -28.194 -5.928 1.00 34.64 198 LEU F C 1
ATOM 12937 O O . LEU F 1 198 ? 60.084 -28.245 -6.175 1.00 34.02 198 LEU F O 1
ATOM 12942 N N . ALA F 1 199 ? 61.897 -29.003 -5.057 1.00 35.44 199 ALA F N 1
ATOM 12943 C CA . ALA F 1 199 ? 61.168 -29.892 -4.160 1.00 36.12 199 ALA F CA 1
ATOM 12944 C C . ALA F 1 199 ? 60.854 -29.121 -2.877 1.00 37.26 199 ALA F C 1
ATOM 12945 O O . ALA F 1 199 ? 61.757 -28.626 -2.195 1.00 38.01 199 ALA F O 1
ATOM 12947 N N . VAL F 1 200 ? 59.569 -29.005 -2.567 1.00 38.01 200 VAL F N 1
ATOM 12948 C CA . VAL F 1 200 ? 59.126 -28.241 -1.418 1.00 39.13 200 VAL F CA 1
ATOM 12949 C C . VAL F 1 200 ? 58.415 -29.208 -0.472 1.00 40.42 200 VAL F C 1
ATOM 12950 O O . VAL F 1 200 ? 57.325 -29.695 -0.792 1.00 40.18 200 VAL F O 1
ATOM 12954 N N . ARG F 1 201 ? 59.054 -29.499 0.663 1.00 41.28 201 ARG F N 1
ATOM 12955 C CA . ARG F 1 201 ? 58.451 -30.350 1.702 1.00 43.27 201 ARG F CA 1
ATOM 12956 C C . ARG F 1 201 ? 57.580 -29.532 2.669 1.00 43.00 201 ARG F C 1
ATOM 12957 O O . ARG F 1 201 ? 57.962 -28.443 3.122 1.00 42.61 201 ARG F O 1
ATOM 12965 N N . LEU F 1 202 ? 56.410 -30.076 2.999 1.00 43.69 202 LEU F N 1
ATOM 12966 C CA . LEU F 1 202 ? 55.496 -29.405 3.915 1.00 43.39 202 LEU F CA 1
ATOM 12967 C C . LEU F 1 202 ? 55.269 -30.226 5.184 1.00 43.84 202 LEU F C 1
ATOM 12968 O O . LEU F 1 202 ? 55.773 -31.345 5.303 1.00 43.76 202 LEU F O 1
ATOM 12973 N N . GLU F 1 203 ? 54.538 -29.651 6.134 1.00 44.47 203 GLU F N 1
ATOM 12974 C CA . GLU F 1 203 ? 54.269 -30.321 7.425 1.00 45.32 203 GLU F CA 1
ATOM 12975 C C . GLU F 1 203 ? 52.976 -31.129 7.482 1.00 44.55 203 GLU F C 1
ATOM 12976 O O . GLU F 1 203 ? 52.984 -32.259 7.952 1.00 44.78 203 GLU F O 1
ATOM 12982 N N . LYS F 1 204 ? 51.876 -30.549 7.004 1.00 43.88 204 LYS F N 1
ATOM 12983 C CA . LYS F 1 204 ? 50.566 -31.221 7.040 1.00 43.43 204 LYS F CA 1
ATOM 12984 C C . LYS F 1 204 ? 50.335 -32.214 5.886 1.00 42.98 204 LYS F C 1
ATOM 12985 O O . LYS F 1 204 ? 49.399 -33.015 5.912 1.00 42.48 204 LYS F O 1
ATOM 12991 N N . GLN F 1 205 ? 51.184 -32.139 4.862 1.00 42.39 205 GLN F N 1
ATOM 12992 C CA . GLN F 1 205 ? 51.136 -33.061 3.731 1.00 42.74 205 GLN F CA 1
ATOM 12993 C C . GLN F 1 205 ? 52.570 -33.149 3.227 1.00 42.09 205 GLN F C 1
ATOM 12994 O O . GLN F 1 205 ? 53.389 -32.270 3.547 1.00 41.21 205 GLN F O 1
ATOM 13000 N N . PRO F 1 206 ? 52.902 -34.222 2.486 1.00 42.16 206 PRO F N 1
ATOM 13001 C CA . PRO F 1 206 ? 54.322 -34.383 2.125 1.00 42.01 206 PRO F CA 1
ATOM 13002 C C . PRO F 1 206 ? 54.891 -33.147 1.386 1.00 41.58 206 PRO F C 1
ATOM 13003 O O . PRO F 1 206 ? 55.978 -32.655 1.728 1.00 41.43 206 PRO F O 1
ATOM 13007 N N . GLY F 1 207 ? 54.150 -32.654 0.402 1.00 40.64 207 GLY F N 1
ATOM 13008 C CA . GLY F 1 207 ? 54.533 -31.431 -0.300 1.00 39.87 207 GLY F CA 1
ATOM 13009 C C . GLY F 1 207 ? 54.483 -31.542 -1.814 1.00 39.39 207 GLY F C 1
ATOM 13010 O O . GLY F 1 207 ? 53.790 -32.397 -2.366 1.00 39.49 207 GLY F O 1
ATOM 13011 N N . PHE F 1 208 ? 55.244 -30.673 -2.483 1.00 38.37 208 PHE F N 1
ATOM 13012 C CA . PHE F 1 208 ? 55.145 -30.527 -3.932 1.00 38.14 208 PHE F CA 1
ATOM 13013 C C . PHE F 1 208 ? 56.509 -30.547 -4.588 1.00 37.60 208 PHE F C 1
ATOM 13014 O O . PHE F 1 208 ? 57.504 -30.155 -3.965 1.00 36.47 208 PHE F O 1
ATOM 13022 N N . LEU F 1 209 ? 56.531 -31.020 -5.839 1.00 37.61 209 LEU F N 1
ATOM 13023 C CA . LEU F 1 209 ? 57.681 -30.903 -6.722 1.00 36.58 209 LEU F CA 1
ATOM 13024 C C . LEU F 1 209 ? 57.287 -29.981 -7.892 1.00 36.28 209 LEU F C 1
ATOM 13025 O O . LEU F 1 209 ? 56.438 -30.323 -8.730 1.00 36.29 209 LEU F O 1
ATOM 13030 N N . LEU F 1 210 ? 57.900 -28.803 -7.917 1.00 35.42 210 LEU F N 1
ATOM 13031 C CA . LEU F 1 210 ? 57.635 -27.803 -8.949 1.00 34.87 210 LEU F CA 1
ATOM 13032 C C . LEU F 1 210 ? 58.588 -28.055 -10.116 1.00 34.28 210 LEU F C 1
ATOM 13033 O O . LEU F 1 210 ? 59.817 -28.052 -9.930 1.00 34.49 210 LEU F O 1
ATOM 13038 N N . VAL F 1 211 ? 58.033 -28.294 -11.308 1.00 33.78 211 VAL F N 1
ATOM 13039 C CA . VAL F 1 211 ? 58.838 -28.737 -12.449 1.00 31.90 211 VAL F CA 1
ATOM 13040 C C . VAL F 1 211 ? 58.754 -27.812 -13.676 1.00 32.13 211 VAL F C 1
ATOM 13041 O O . VAL F 1 211 ? 59.527 -27.966 -14.631 1.00 31.18 211 VAL F O 1
ATOM 13045 N N . SER F 1 212 ? 57.819 -26.872 -13.665 1.00 31.34 212 SER F N 1
ATOM 13046 C CA . SER F 1 212 ? 57.689 -25.943 -14.793 1.00 31.32 212 SER F CA 1
ATOM 13047 C C . SER F 1 212 ? 57.666 -26.711 -16.142 1.00 31.63 212 SER F C 1
ATOM 13048 O O . SER F 1 212 ? 57.006 -27.752 -16.256 1.00 30.98 212 SER F O 1
ATOM 13051 N N . ASP F 1 213 ? 58.390 -26.225 -17.144 1.00 30.81 213 ASP F N 1
ATOM 13052 C CA . ASP F 1 213 ? 58.288 -26.792 -18.488 1.00 31.00 213 ASP F CA 1
ATOM 13053 C C . ASP F 1 213 ? 59.009 -28.138 -18.667 1.00 30.72 213 ASP F C 1
ATOM 13054 O O . ASP F 1 213 ? 59.047 -28.675 -19.779 1.00 30.89 213 ASP F O 1
ATOM 13059 N N . ALA F 1 214 ? 59.563 -28.698 -17.594 1.00 30.31 214 ALA F N 1
ATOM 13060 C CA . ALA F 1 214 ? 60.110 -30.031 -17.711 1.00 30.74 214 ALA F CA 1
ATOM 13061 C C . ALA F 1 214 ? 58.939 -31.029 -17.915 1.00 31.07 214 ALA F C 1
ATOM 13062 O O . ALA F 1 214 ? 59.141 -32.151 -18.356 1.00 31.17 214 ALA F O 1
ATOM 13064 N N . CYS F 1 215 ? 57.718 -30.590 -17.628 1.00 31.23 215 CYS F N 1
ATOM 13065 C CA . CYS F 1 215 ? 56.521 -31.384 -17.940 1.00 31.22 215 CYS F CA 1
ATOM 13066 C C . CYS F 1 215 ? 55.324 -30.434 -17.990 1.00 30.67 215 CYS F C 1
ATOM 13067 O O . CYS F 1 215 ? 54.836 -30.010 -16.967 1.00 29.99 215 CYS F O 1
ATOM 13070 N N . TYR F 1 216 ? 54.879 -30.085 -19.196 1.00 30.92 216 TYR F N 1
ATOM 13071 C CA . TYR F 1 216 ? 53.860 -29.068 -19.342 1.00 32.13 216 TYR F CA 1
ATOM 13072 C C . TYR F 1 216 ? 52.559 -29.457 -18.626 1.00 33.20 216 TYR F C 1
ATOM 13073 O O . TYR F 1 216 ? 51.962 -28.628 -17.927 1.00 33.65 216 TYR F O 1
ATOM 13082 N N . THR F 1 217 ? 52.125 -30.705 -18.797 1.00 33.83 217 THR F N 1
ATOM 13083 C CA . THR F 1 217 ? 50.790 -31.137 -18.320 1.00 35.48 217 THR F CA 1
ATOM 13084 C C . THR F 1 217 ? 50.788 -32.583 -17.881 1.00 35.63 217 THR F C 1
ATOM 13085 O O . THR F 1 217 ? 51.685 -33.347 -18.221 1.00 35.79 217 THR F O 1
ATOM 13089 N N . ALA F 1 218 ? 49.748 -32.967 -17.145 1.00 35.86 218 ALA F N 1
ATOM 13090 C CA . ALA F 1 218 ? 49.532 -34.364 -16.762 1.00 36.86 218 ALA F CA 1
ATOM 13091 C C . ALA F 1 218 ? 49.512 -35.331 -17.961 1.00 36.80 218 ALA F C 1
ATOM 13092 O O . ALA F 1 218 ? 49.956 -36.482 -17.835 1.00 36.66 218 ALA F O 1
ATOM 13094 N N . THR F 1 219 ? 49.024 -34.886 -19.120 1.00 36.84 219 THR F N 1
ATOM 13095 C CA . THR F 1 219 ? 49.103 -35.762 -20.287 1.00 37.25 219 THR F CA 1
ATOM 13096 C C . THR F 1 219 ? 50.516 -35.970 -20.843 1.00 36.54 219 THR F C 1
ATOM 13097 O O . THR F 1 219 ? 50.769 -37.022 -21.408 1.00 36.13 219 THR F O 1
ATOM 13101 N N . ASN F 1 220 ? 51.432 -35.007 -20.647 1.00 35.35 220 ASN F N 1
ATOM 13102 C CA . ASN F 1 220 ? 52.849 -35.281 -20.972 1.00 35.06 220 ASN F CA 1
ATOM 13103 C C . ASN F 1 220 ? 53.423 -36.237 -19.947 1.00 35.21 220 ASN F C 1
ATOM 13104 O O . ASN F 1 220 ? 54.249 -37.092 -20.285 1.00 35.34 220 ASN F O 1
ATOM 13109 N N . TYR F 1 221 ? 52.989 -36.074 -18.691 1.00 36.43 221 TYR F N 1
ATOM 13110 C CA . TYR F 1 221 ? 53.464 -36.904 -17.568 1.00 37.07 221 TYR F CA 1
ATOM 13111 C C . TYR F 1 221 ? 53.088 -38.369 -17.725 1.00 38.10 221 TYR F C 1
ATOM 13112 O O . TYR F 1 221 ? 53.925 -39.262 -17.520 1.00 37.55 221 TYR F O 1
ATOM 13121 N N . GLY F 1 222 ? 51.837 -38.617 -18.085 1.00 38.66 222 GLY F N 1
ATOM 13122 C CA . GLY F 1 222 ? 51.372 -39.989 -18.278 1.00 40.62 222 GLY F CA 1
ATOM 13123 C C . GLY F 1 222 ? 51.263 -40.777 -16.982 1.00 41.79 222 GLY F C 1
ATOM 13124 O O . GLY F 1 222 ? 50.988 -40.192 -15.932 1.00 41.86 222 GLY F O 1
ATOM 13125 N N . PRO F 1 223 ? 51.458 -42.118 -17.036 1.00 43.66 223 PRO F N 1
ATOM 13126 C CA . PRO F 1 223 ? 51.716 -42.937 -18.221 1.00 44.04 223 PRO F CA 1
ATOM 13127 C C . PRO F 1 223 ? 50.525 -43.008 -19.191 1.00 44.44 223 PRO F C 1
ATOM 13128 O O . PRO F 1 223 ? 49.364 -42.846 -18.779 1.00 44.07 223 PRO F O 1
ATOM 13132 N N . PRO F 1 224 ? 50.823 -43.176 -20.491 1.00 44.36 224 PRO F N 1
ATOM 13133 C CA . PRO F 1 224 ? 52.216 -43.214 -20.952 1.00 44.13 224 PRO F CA 1
ATOM 13134 C C . PRO F 1 224 ? 52.757 -41.786 -21.184 1.00 43.37 224 PRO F C 1
ATOM 13135 O O . PRO F 1 224 ? 51.980 -40.863 -21.476 1.00 43.91 224 PRO F O 1
ATOM 13139 N N . ALA F 1 225 ? 54.063 -41.602 -21.028 1.00 42.16 225 ALA F N 1
ATOM 13140 C CA . ALA F 1 225 ? 54.643 -40.283 -21.223 1.00 40.72 225 ALA F CA 1
ATOM 13141 C C . ALA F 1 225 ? 54.466 -39.866 -22.673 1.00 39.86 225 ALA F C 1
ATOM 13142 O O . ALA F 1 225 ? 54.650 -40.674 -23.598 1.00 40.16 225 ALA F O 1
ATOM 13144 N N . ARG F 1 226 ? 54.072 -38.612 -22.870 1.00 38.67 226 ARG F N 1
ATOM 13145 C CA . ARG F 1 226 ? 53.936 -38.062 -24.214 1.00 37.80 226 ARG F CA 1
ATOM 13146 C C . ARG F 1 226 ? 54.690 -36.745 -24.327 1.00 36.39 226 ARG F C 1
ATOM 13147 O O . ARG F 1 226 ? 54.472 -35.818 -23.546 1.00 36.50 226 ARG F O 1
ATOM 13155 N N . ARG F 1 227 ? 55.555 -36.655 -25.330 1.00 35.14 227 ARG F N 1
ATOM 13156 C CA . ARG F 1 227 ? 56.416 -35.468 -25.488 1.00 33.41 227 ARG F CA 1
ATOM 13157 C C . ARG F 1 227 ? 55.656 -34.194 -25.836 1.00 33.01 227 ARG F C 1
ATOM 13158 O O . ARG F 1 227 ? 54.695 -34.224 -26.591 1.00 31.63 227 ARG F O 1
ATOM 13173 N N . ALA F 1 228 ? 56.123 -33.074 -25.291 1.00 32.66 228 ALA F N 1
ATOM 13174 C CA . ALA F 1 228 ? 55.688 -31.751 -25.740 1.00 32.60 228 ALA F CA 1
ATOM 13175 C C . ALA F 1 228 ? 56.268 -31.508 -27.137 1.00 32.62 228 ALA F C 1
ATOM 13176 O O . ALA F 1 228 ? 57.165 -32.254 -27.585 1.00 32.31 228 ALA F O 1
ATOM 13178 N N . GLY F 1 229 ? 55.742 -30.501 -27.839 1.00 32.32 229 GLY F N 1
ATOM 13179 C CA . GLY F 1 229 ? 56.391 -30.009 -29.044 1.00 33.21 229 GLY F CA 1
ATOM 13180 C C . GLY F 1 229 ? 57.548 -29.072 -28.680 1.00 32.92 229 GLY F C 1
ATOM 13181 O O . GLY F 1 229 ? 57.794 -28.766 -27.491 1.00 33.20 229 GLY F O 1
ATOM 13182 N N . VAL F 1 230 ? 58.258 -28.611 -29.694 1.00 33.16 230 VAL F N 1
ATOM 13183 C CA . VAL F 1 230 ? 59.327 -27.620 -29.533 1.00 33.02 230 VAL F CA 1
ATOM 13184 C C . VAL F 1 230 ? 60.276 -27.863 -28.333 1.00 33.22 230 VAL F C 1
ATOM 13185 O O . VAL F 1 230 ? 60.544 -26.967 -27.550 1.00 34.45 230 VAL F O 1
ATOM 13189 N N . LEU F 1 231 ? 60.811 -29.076 -28.244 1.00 31.94 231 LEU F N 1
ATOM 13190 C CA . LEU F 1 231 ? 61.789 -29.411 -27.202 1.00 32.04 231 LEU F CA 1
ATOM 13191 C C . LEU F 1 231 ? 63.208 -29.263 -27.723 1.00 31.64 231 LEU F C 1
ATOM 13192 O O . LEU F 1 231 ? 63.528 -29.698 -28.838 1.00 32.00 231 LEU F O 1
ATOM 13197 N N . HIS F 1 232 ? 64.056 -28.656 -26.908 1.00 31.24 232 HIS F N 1
ATOM 13198 C CA . HIS F 1 232 ? 65.442 -28.439 -27.276 1.00 30.36 232 HIS F CA 1
ATOM 13199 C C . HIS F 1 232 ? 66.148 -29.804 -27.406 1.00 30.40 232 HIS F C 1
ATOM 13200 O O . HIS F 1 232 ? 66.732 -30.140 -28.453 1.00 30.10 232 HIS F O 1
ATOM 13207 N N . ASP F 1 233 ? 66.018 -30.591 -26.345 1.00 29.44 233 ASP F N 1
ATOM 13208 C CA . ASP F 1 233 ? 66.708 -31.873 -26.181 1.00 30.08 233 ASP F CA 1
ATOM 13209 C C . ASP F 1 233 ? 65.717 -32.970 -25.797 1.00 29.46 233 ASP F C 1
ATOM 13210 O O . ASP F 1 233 ? 65.345 -33.098 -24.621 1.00 30.23 233 ASP F O 1
ATOM 13215 N N . THR F 1 234 ? 65.280 -33.770 -26.768 1.00 29.13 234 THR F N 1
ATOM 13216 C CA . THR F 1 234 ? 64.218 -34.754 -26.473 1.00 28.77 234 THR F CA 1
ATOM 13217 C C . THR F 1 234 ? 64.684 -35.883 -25.533 1.00 29.60 234 THR F C 1
ATOM 13218 O O . THR F 1 234 ? 63.919 -36.330 -24.665 1.00 30.24 234 THR F O 1
ATOM 13222 N N . ILE F 1 235 ? 65.922 -36.343 -25.703 1.00 29.11 235 ILE F N 1
ATOM 13223 C CA . ILE F 1 235 ? 66.487 -37.373 -24.794 1.00 29.92 235 ILE F CA 1
ATOM 13224 C C . ILE F 1 235 ? 66.609 -36.883 -23.347 1.00 30.53 235 ILE F C 1
ATOM 13225 O O . ILE F 1 235 ? 66.160 -37.570 -22.404 1.00 30.86 235 ILE F O 1
ATOM 13230 N N . GLY F 1 236 ? 67.206 -35.698 -23.163 1.00 30.03 236 GLY F N 1
ATOM 13231 C CA . GLY F 1 236 ? 67.264 -35.055 -21.854 1.00 30.28 236 GLY F CA 1
ATOM 13232 C C . GLY F 1 236 ? 65.866 -34.831 -21.306 1.00 30.06 236 GLY F C 1
ATOM 13233 O O . GLY F 1 236 ? 65.609 -35.076 -20.132 1.00 30.69 236 GLY F O 1
ATOM 13234 N N . TYR F 1 237 ? 64.948 -34.379 -22.160 1.00 30.59 237 TYR F N 1
ATOM 13235 C CA . TYR F 1 237 ? 63.563 -34.214 -21.769 1.00 30.67 237 TYR F CA 1
ATOM 13236 C C . TYR F 1 237 ? 62.951 -35.529 -21.248 1.00 30.68 237 TYR F C 1
ATOM 13237 O O . TYR F 1 237 ? 62.320 -35.540 -20.181 1.00 31.63 237 TYR F O 1
ATOM 13246 N N . ASP F 1 238 ? 63.104 -36.618 -22.000 1.00 30.59 238 ASP F N 1
ATOM 13247 C CA . ASP F 1 238 ? 62.491 -37.891 -21.593 1.00 32.70 238 ASP F CA 1
ATOM 13248 C C . ASP F 1 238 ? 63.078 -38.353 -20.257 1.00 33.20 238 ASP F C 1
ATOM 13249 O O . ASP F 1 238 ? 62.345 -38.782 -19.340 1.00 33.52 238 ASP F O 1
ATOM 13254 N N . ARG F 1 239 ? 64.406 -38.285 -20.152 1.00 33.65 239 ARG F N 1
ATOM 13255 C CA . ARG F 1 239 ? 65.090 -38.762 -18.953 1.00 34.85 239 ARG F CA 1
ATOM 13256 C C . ARG F 1 239 ? 64.711 -37.927 -17.725 1.00 34.19 239 ARG F C 1
ATOM 13257 O O . ARG F 1 239 ? 64.583 -38.448 -16.614 1.00 33.93 239 ARG F O 1
ATOM 13265 N N . THR F 1 240 ? 64.486 -36.638 -17.947 1.00 33.22 240 THR F N 1
ATOM 13266 C CA . THR F 1 240 ? 64.064 -35.755 -16.895 1.00 32.90 240 THR F CA 1
ATOM 13267 C C . THR F 1 240 ? 62.651 -36.093 -16.399 1.00 32.81 240 THR F C 1
ATOM 13268 O O . THR F 1 240 ? 62.408 -36.089 -15.185 1.00 32.62 240 THR F O 1
ATOM 13272 N N . VAL F 1 241 ? 61.729 -36.395 -17.312 1.00 32.52 241 VAL F N 1
ATOM 13273 C CA . VAL F 1 241 ? 60.366 -36.746 -16.886 1.00 33.36 241 VAL F CA 1
ATOM 13274 C C . VAL F 1 241 ? 60.403 -38.001 -16.007 1.00 33.97 241 VAL F C 1
ATOM 13275 O O . VAL F 1 241 ? 59.733 -38.054 -14.956 1.00 34.21 241 VAL F O 1
ATOM 13279 N N . SER F 1 242 ? 61.195 -38.996 -16.414 1.00 34.24 242 SER F N 1
ATOM 13280 C CA . SER F 1 242 ? 61.334 -40.226 -15.614 1.00 35.37 242 SER F CA 1
ATOM 13281 C C . SER F 1 242 ? 61.949 -39.983 -14.246 1.00 35.45 242 SER F C 1
ATOM 13282 O O . SER F 1 242 ? 61.559 -40.621 -13.255 1.00 36.11 242 SER F O 1
ATOM 13285 N N . HIS F 1 243 ? 62.926 -39.081 -14.199 1.00 35.13 243 HIS F N 1
ATOM 13286 C CA . HIS F 1 243 ? 63.567 -38.706 -12.944 1.00 35.50 243 HIS F CA 1
ATOM 13287 C C . HIS F 1 243 ? 62.592 -37.986 -12.028 1.00 34.51 243 HIS F C 1
ATOM 13288 O O . HIS F 1 243 ? 62.567 -38.226 -10.837 1.00 34.64 243 HIS F O 1
ATOM 13295 N N . ILE F 1 244 ? 61.801 -37.088 -12.603 1.00 33.99 244 ILE F N 1
ATOM 13296 C CA . ILE F 1 244 ? 60.768 -36.383 -11.867 1.00 33.24 244 ILE F CA 1
ATOM 13297 C C . ILE F 1 244 ? 59.806 -37.400 -11.241 1.00 34.50 244 ILE F C 1
ATOM 13298 O O . ILE F 1 244 ? 59.462 -37.306 -10.058 1.00 35.24 244 ILE F O 1
ATOM 13303 N N . ARG F 1 245 ? 59.377 -38.364 -12.042 1.00 34.89 245 ARG F N 1
ATOM 13304 C CA . ARG F 1 245 ? 58.442 -39.380 -11.548 1.00 35.97 245 ARG F CA 1
ATOM 13305 C C . ARG F 1 245 ? 59.041 -40.138 -10.345 1.00 36.40 245 ARG F C 1
ATOM 13306 O O . ARG F 1 245 ? 58.415 -40.211 -9.299 1.00 37.47 245 ARG F O 1
ATOM 13314 N N . GLN F 1 246 ? 60.263 -40.652 -10.488 1.00 37.47 246 GLN F N 1
ATOM 13315 C CA . GLN F 1 246 ? 60.979 -41.395 -9.434 1.00 38.26 246 GLN F CA 1
ATOM 13316 C C . GLN F 1 246 ? 61.200 -40.523 -8.194 1.00 38.27 246 GLN F C 1
ATOM 13317 O O . GLN F 1 246 ? 60.915 -40.945 -7.052 1.00 36.70 246 GLN F O 1
ATOM 13323 N N . TYR F 1 247 ? 61.705 -39.303 -8.414 1.00 37.73 247 TYR F N 1
ATOM 13324 C CA . TYR F 1 247 ? 61.931 -38.360 -7.333 1.00 37.21 247 TYR F CA 1
ATOM 13325 C C . TYR F 1 247 ? 60.653 -38.101 -6.526 1.00 37.33 247 TYR F C 1
ATOM 13326 O O . TYR F 1 247 ? 60.653 -38.207 -5.293 1.00 36.98 247 TYR F O 1
ATOM 13335 N N . ALA F 1 248 ? 59.573 -37.747 -7.220 1.00 36.98 248 ALA F N 1
ATOM 13336 C CA . ALA F 1 248 ? 58.336 -37.355 -6.542 1.00 38.17 248 ALA F CA 1
ATOM 13337 C C . ALA F 1 248 ? 57.644 -38.558 -5.861 1.00 39.24 248 ALA F C 1
ATOM 13338 O O . ALA F 1 248 ? 57.235 -38.472 -4.698 1.00 38.80 248 ALA F O 1
ATOM 13340 N N . GLU F 1 249 ? 57.534 -39.671 -6.589 1.00 40.21 249 GLU F N 1
ATOM 13341 C CA . GLU F 1 249 ? 56.836 -40.853 -6.075 1.00 42.00 249 GLU F CA 1
ATOM 13342 C C . GLU F 1 249 ? 57.496 -41.413 -4.825 1.00 42.99 249 GLU F C 1
ATOM 13343 O O . GLU F 1 249 ? 56.803 -41.752 -3.860 1.00 43.65 249 GLU F O 1
ATOM 13349 N N . SER F 1 250 ? 58.826 -41.477 -4.809 1.00 43.45 250 SER F N 1
ATOM 13350 C CA . SER F 1 250 ? 59.531 -42.048 -3.648 1.00 44.21 250 SER F CA 1
ATOM 13351 C C . SER F 1 250 ? 59.431 -41.176 -2.384 1.00 44.21 250 SER F C 1
ATOM 13352 O O . SER F 1 250 ? 59.760 -41.617 -1.263 1.00 44.54 250 SER F O 1
ATOM 13355 N N . ARG F 1 251 ? 58.953 -39.947 -2.562 1.00 43.86 251 ARG F N 1
ATOM 13356 C CA . ARG F 1 251 ? 58.841 -39.005 -1.466 1.00 43.39 251 ARG F CA 1
ATOM 13357 C C . ARG F 1 251 ? 57.401 -38.573 -1.244 1.00 43.01 251 ARG F C 1
ATOM 13358 O O . ARG F 1 251 ? 57.132 -37.718 -0.389 1.00 42.74 251 ARG F O 1
ATOM 13366 N N . SER F 1 252 ? 56.484 -39.159 -2.019 1.00 42.70 252 SER F N 1
ATOM 13367 C CA . SER F 1 252 ? 55.058 -38.830 -1.955 1.00 42.38 252 SER F CA 1
ATOM 13368 C C . SER F 1 252 ? 54.753 -37.354 -2.209 1.00 41.94 252 SER F C 1
ATOM 13369 O O . SER F 1 252 ? 53.831 -36.781 -1.612 1.00 42.33 252 SER F O 1
ATOM 13372 N N . LEU F 1 253 ? 55.530 -36.733 -3.094 1.00 40.92 253 LEU F N 1
ATOM 13373 C CA . LEU F 1 253 ? 55.280 -35.350 -3.465 1.00 40.04 253 LEU F CA 1
ATOM 13374 C C . LEU F 1 253 ? 54.357 -35.288 -4.675 1.00 38.99 253 LEU F C 1
ATOM 13375 O O . LEU F 1 253 ? 54.402 -36.145 -5.574 1.00 39.45 253 LEU F O 1
ATOM 13380 N N . THR F 1 254 ? 53.512 -34.271 -4.685 1.00 38.38 254 THR F N 1
ATOM 13381 C CA . THR F 1 254 ? 52.647 -33.986 -5.819 1.00 37.35 254 THR F CA 1
ATOM 13382 C C . THR F 1 254 ? 53.460 -33.163 -6.813 1.00 36.51 254 THR F C 1
ATOM 13383 O O . THR F 1 254 ? 54.014 -32.139 -6.449 1.00 35.94 254 THR F O 1
ATOM 13387 N N . VAL F 1 255 ? 53.551 -33.647 -8.042 1.00 35.45 255 VAL F N 1
ATOM 13388 C CA . VAL F 1 255 ? 54.211 -32.918 -9.111 1.00 35.66 255 VAL F CA 1
ATOM 13389 C C . VAL F 1 255 ? 53.295 -31.799 -9.625 1.00 35.97 255 VAL F C 1
ATOM 13390 O O . VAL F 1 255 ? 52.184 -32.072 -10.056 1.00 35.77 255 VAL F O 1
ATOM 13394 N N . LEU F 1 256 ? 53.770 -30.551 -9.587 1.00 36.22 256 LEU F N 1
ATOM 13395 C CA . LEU F 1 256 ? 53.018 -29.432 -10.153 1.00 36.33 256 LEU F CA 1
ATOM 13396 C C . LEU F 1 256 ? 53.590 -29.098 -11.534 1.00 36.36 256 LEU F C 1
ATOM 13397 O O . LEU F 1 256 ? 54.795 -28.795 -11.666 1.00 35.29 256 LEU F O 1
ATOM 13402 N N . PHE F 1 257 ? 52.738 -29.212 -12.554 1.00 35.65 257 PHE F N 1
ATOM 13403 C CA . PHE F 1 257 ? 53.149 -29.068 -13.951 1.00 36.04 257 PHE F CA 1
ATOM 13404 C C . PHE F 1 257 ? 53.284 -27.633 -14.415 1.00 35.86 257 PHE F C 1
ATOM 13405 O O . PHE F 1 257 ? 52.786 -26.713 -13.766 1.00 36.79 257 PHE F O 1
ATOM 13413 N N . GLY F 1 258 ? 53.964 -27.438 -15.545 1.00 36.48 258 GLY F N 1
ATOM 13414 C CA . GLY F 1 258 ? 54.235 -26.087 -16.038 1.00 35.73 258 GLY F CA 1
ATOM 13415 C C . GLY F 1 258 ? 52.991 -25.287 -16.397 1.00 35.88 258 GLY F C 1
ATOM 13416 O O . GLY F 1 258 ? 52.855 -24.128 -15.998 1.00 35.75 258 GLY F O 1
ATOM 13417 N N . HIS F 1 259 ? 52.078 -25.926 -17.136 1.00 35.85 259 HIS F N 1
ATOM 13418 C CA . HIS F 1 259 ? 50.936 -25.250 -17.777 1.00 35.26 259 HIS F CA 1
ATOM 13419 C C . HIS F 1 259 ? 49.766 -26.218 -17.891 1.00 36.68 259 HIS F C 1
ATOM 13420 O O . HIS F 1 259 ? 49.290 -26.471 -18.992 1.00 36.57 259 HIS F O 1
ATOM 13427 N N . ASP F 1 260 ? 49.310 -26.758 -16.762 1.00 37.25 260 ASP F N 1
ATOM 13428 C CA . ASP F 1 260 ? 48.204 -27.726 -16.775 1.00 38.34 260 ASP F CA 1
ATOM 13429 C C . ASP F 1 260 ? 46.931 -27.056 -16.256 1.00 39.52 260 ASP F C 1
ATOM 13430 O O . ASP F 1 260 ? 46.801 -26.791 -15.046 1.00 39.64 260 ASP F O 1
ATOM 13435 N N . ARG F 1 261 ? 46.012 -26.770 -17.174 1.00 40.19 261 ARG F N 1
ATOM 13436 C CA . ARG F 1 261 ? 44.791 -26.024 -16.856 1.00 41.57 261 ARG F CA 1
ATOM 13437 C C . ARG F 1 261 ? 43.930 -26.706 -15.786 1.00 41.69 261 ARG F C 1
ATOM 13438 O O . ARG F 1 261 ? 43.413 -26.045 -14.866 1.00 41.18 261 ARG F O 1
ATOM 13446 N N . GLU F 1 262 ? 43.810 -28.029 -15.878 1.00 41.83 262 GLU F N 1
ATOM 13447 C CA . GLU F 1 262 ? 42.951 -28.770 -14.950 1.00 42.38 262 GLU F CA 1
ATOM 13448 C C . GLU F 1 262 ? 43.552 -28.862 -13.558 1.00 41.64 262 GLU F C 1
ATOM 13449 O O . GLU F 1 262 ? 42.846 -28.658 -12.559 1.00 41.09 262 GLU F O 1
ATOM 13455 N N . GLN F 1 263 ? 44.852 -29.159 -13.478 1.00 40.96 263 GLN F N 1
ATOM 13456 C CA . GLN F 1 263 ? 45.516 -29.156 -12.182 1.00 40.29 263 GLN F CA 1
ATOM 13457 C C . GLN F 1 263 ? 45.446 -27.780 -11.543 1.00 40.15 263 GLN F C 1
ATOM 13458 O O . GLN F 1 263 ? 45.046 -27.651 -10.382 1.00 39.68 263 GLN F O 1
ATOM 13464 N N . PHE F 1 264 ? 45.803 -26.756 -12.315 1.00 40.44 264 PHE F N 1
ATOM 13465 C CA . PHE F 1 264 ? 45.822 -25.387 -11.807 1.00 41.01 264 PHE F CA 1
ATOM 13466 C C . PHE F 1 264 ? 44.467 -24.971 -11.251 1.00 41.44 264 PHE F C 1
ATOM 13467 O O . PHE F 1 264 ? 44.385 -24.377 -10.175 1.00 41.47 264 PHE F O 1
ATOM 13475 N N . ALA F 1 265 ? 43.413 -25.324 -11.973 1.00 42.38 265 ALA F N 1
ATOM 13476 C CA . ALA F 1 265 ? 42.034 -25.031 -11.541 1.00 42.90 265 ALA F CA 1
ATOM 13477 C C . ALA F 1 265 ? 41.740 -25.613 -10.165 1.00 43.45 265 ALA F C 1
ATOM 13478 O O . ALA F 1 265 ? 41.042 -24.985 -9.372 1.00 43.70 265 ALA F O 1
ATOM 13480 N N . SER F 1 266 ? 42.302 -26.791 -9.883 1.00 43.36 266 SER F N 1
ATOM 13481 C CA . SER F 1 266 ? 42.127 -27.486 -8.597 1.00 43.99 266 SER F CA 1
ATOM 13482 C C . SER F 1 266 ? 42.948 -26.944 -7.421 1.00 43.71 266 SER F C 1
ATOM 13483 O O . SER F 1 266 ? 42.659 -27.237 -6.255 1.00 43.74 266 SER F O 1
ATOM 13486 N N . LEU F 1 267 ? 43.972 -26.151 -7.722 1.00 43.65 267 LEU F N 1
ATOM 13487 C CA . LEU F 1 267 ? 44.827 -25.590 -6.681 1.00 42.92 267 LEU F CA 1
ATOM 13488 C C . LEU F 1 267 ? 44.187 -24.399 -5.987 1.00 42.91 267 LEU F C 1
ATOM 13489 O O . LEU F 1 267 ? 43.491 -23.595 -6.607 1.00 42.43 267 LEU F O 1
ATOM 13494 N N . ILE F 1 268 ? 44.430 -24.279 -4.698 1.00 42.46 268 ILE F N 1
ATOM 13495 C CA . ILE F 1 268 ? 44.015 -23.068 -4.033 1.00 43.06 268 ILE F CA 1
ATOM 13496 C C . ILE F 1 268 ? 45.053 -21.932 -4.272 1.00 42.87 268 ILE F C 1
ATOM 13497 O O . ILE F 1 268 ? 46.254 -22.124 -4.088 1.00 42.85 268 ILE F O 1
ATOM 13502 N N . LYS F 1 269 ? 44.567 -20.768 -4.707 1.00 42.39 269 LYS F N 1
ATOM 13503 C CA . LYS F 1 269 ? 45.434 -19.660 -5.121 1.00 42.12 269 LYS F CA 1
ATOM 13504 C C . LYS F 1 269 ? 45.783 -18.741 -3.984 1.00 41.94 269 LYS F C 1
ATOM 13505 O O . LYS F 1 269 ? 45.107 -18.706 -2.964 1.00 42.62 269 LYS F O 1
ATOM 13511 N N . SER F 1 270 ? 46.841 -17.968 -4.179 1.00 42.01 270 SER F N 1
ATOM 13512 C CA . SER F 1 270 ? 47.343 -17.058 -3.151 1.00 42.41 270 SER F CA 1
ATOM 13513 C C . SER F 1 270 ? 46.292 -16.081 -2.592 1.00 43.06 270 SER F C 1
ATOM 13514 O O . SER F 1 270 ? 46.427 -15.614 -1.457 1.00 43.42 270 SER F O 1
ATOM 13517 N N . THR F 1 271 ? 45.276 -15.748 -3.382 1.00 43.80 271 THR F N 1
ATOM 13518 C CA . THR F 1 271 ? 44.249 -14.813 -2.914 1.00 44.78 271 THR F CA 1
ATOM 13519 C C . THR F 1 271 ? 43.258 -15.464 -1.939 1.00 45.41 271 THR F C 1
ATOM 13520 O O . THR F 1 271 ? 42.479 -14.760 -1.285 1.00 46.07 271 THR F O 1
ATOM 13524 N N . ASP F 1 272 ? 43.289 -16.793 -1.824 1.00 45.19 272 ASP F N 1
ATOM 13525 C CA . ASP F 1 272 ? 42.364 -17.503 -0.928 1.00 44.99 272 ASP F CA 1
ATOM 13526 C C . ASP F 1 272 ? 43.055 -18.274 0.181 1.00 44.48 272 ASP F C 1
ATOM 13527 O O . ASP F 1 272 ? 42.428 -18.626 1.182 1.00 43.01 272 ASP F O 1
ATOM 13532 N N . GLY F 1 273 ? 44.336 -18.571 -0.002 1.00 44.05 273 GLY F N 1
ATOM 13533 C CA . GLY F 1 273 ? 45.066 -19.333 1.000 1.00 44.18 273 GLY F CA 1
ATOM 13534 C C . GLY F 1 273 ? 46.373 -19.921 0.497 1.00 45.17 273 GLY F C 1
ATOM 13535 O O . GLY F 1 273 ? 46.906 -19.506 -0.528 1.00 45.22 273 GLY F O 1
ATOM 13536 N N . PHE F 1 274 ? 46.871 -20.912 1.221 1.00 45.59 274 PHE F N 1
ATOM 13537 C CA . PHE F 1 274 ? 48.195 -21.448 0.982 1.00 46.14 274 PHE F CA 1
ATOM 13538 C C . PHE F 1 274 ? 48.271 -22.888 1.467 1.00 46.18 274 PHE F C 1
ATOM 13539 O O . PHE F 1 274 ? 47.336 -23.390 2.115 1.00 45.40 274 PHE F O 1
ATOM 13547 N N . TYR F 1 275 ? 49.391 -23.543 1.164 1.00 45.64 275 TYR F N 1
ATOM 13548 C CA . TYR F 1 275 ? 49.622 -24.915 1.591 1.00 46.11 275 TYR F CA 1
ATOM 13549 C C . TYR F 1 275 ? 50.684 -24.987 2.676 1.00 46.91 275 TYR F C 1
ATOM 13550 O O . TYR F 1 275 ? 51.683 -24.254 2.648 1.00 46.31 275 TYR F O 1
ATOM 13559 N N . GLU F 1 276 ? 50.454 -25.874 3.641 1.00 48.09 276 GLU F N 1
ATOM 13560 C CA . GLU F 1 276 ? 51.381 -26.068 4.751 1.00 49.52 276 GLU F CA 1
ATOM 13561 C C . GLU F 1 276 ? 51.409 -27.535 5.194 1.00 49.03 276 GLU F C 1
ATOM 13562 O O . GLU F 1 276 ? 50.659 -28.369 4.683 1.00 48.88 276 GLU F O 1
#

GO terms:
  GO:0102007 acyl-L-homoserine-lactone lactonohydrolase activity (F, EXP)

Nearest PDB structures (foldseek):
  2r2d-assembly1_A  TM=1.002E+00  e=2.461E-63  Agrobacterium fabrum str. C58
  9ayt-assembly1_P  TM=9.848E-01  e=2.105E-38  Saccharococcus caldoxylosilyticus
  6cgz-assembly1_B  TM=9.885E-01  e=8.475E-38  Alicyclobacillus acidoterrestris ATCC 49025
  9b2n-assembly2_B  TM=9.856E-01  e=7.977E-38  Saccharococcus caldoxylosilyticus
  9b2j-assembly2_B  TM=9.855E-01  e=9.566E-38  Saccharococcus caldoxylosilyticus

Organism: Agrobacterium fabrum (strain C58 / ATCC 33970) (NCBI:txid176299)

InterPro domains:
  IPR001279 Metallo-beta-lactamase [PF00753] (41-127)
  IPR001279 Metallo-beta-lactamase [SM00849] (42-259)
  IPR036866 Ribonuclease Z/Hydroxyacylglutathione hydrolase-like [G3DSA:3.60.15.10] (1-276)
  IPR036866 Ribonuclease Z/Hydroxyacylglutathione hydrolase-like [SSF56281] (34-265)
  IPR051013 N-acyl homoserine lactonase-like [PTHR42978] (6-262)